Protein 7BR2 (pdb70)

Solvent-accessible surface area: 70869 Å² total; per-residue (Å²): 76,75,24,60,78,40,81,77,0,116,52,4,144,44,43,14,76,0,0,2,0,0,3,28,8,1,12,42,4,24,1,1,2,12,0,4,2,1,0,0,0,19,64,4,94,41,24,5,65,7,34,1,0,0,2,27,50,10,34,0,111,34,0,39,48,1,0,29,22,5,0,4,59,46,31,10,48,3,0,2,0,8,1,0,2,31,9,0,6,54,173,94,10,62,42,147,94,32,183,92,24,6,69,119,60,25,84,89,2,16,136,20,0,85,103,0,17,119,51,4,122,76,21,52,112,28,50,5,0,0,1,0,5,0,0,3,5,38,73,3,126,39,172,128,47,104,37,23,122,130,0,7,64,10,0,98,106,0,5,74,42,0,106,91,0,2,83,143,37,72,35,32,25,17,25,6,0,63,44,0,43,57,17,5,87,109,21,18,155,156,46,75,55,92,15,3,0,5,94,47,4,16,77,11,18,8,0,0,7,0,0,1,0,4,14,0,0,54,7,2,1,10,2,31,114,56,4,1,17,0,27,0,31,7,89,150,76,137,29,85,71,46,87,27,13,79,22,54,84,16,103,79,123,73,117,48,7,12,1,32,2,70,9,118,5,1,0,0,0,15,14,101,77,40,30,51,266,38,20,164,52,13,2,17,43,0,79,138,22,13,62,0,27,112,13,0,0,20,0,35,0,43,10,35,13,74,116,28,101,10,38,0,10,0,62,116,65,87,10,20,67,44,56,2,59,65,4,22,160,18,13,34,0,2,62,43,58,79,0,22,6,16,36,26,0,31,4,0,9,12,0,4,14,24,5,17,82,14,15,45,32,28,6,27,18,5,38,0,0,7,36,9,0,9,54,40,5,4,24,91,28,32,43,41,42,0,35,72,0,4,68,91,21,6,136,168,44,169,134,0,91,55,41,84,35,35,3,36,28,0,9,24,126,65,0,40,48,0,23,83,81,0,27,56,12,0,15,60,20,0,24,54,23,0,37,23,78,82,34,90,0,25,2,99,83,136,82,89,50,82,74,0,119,54,5,128,106,48,3,80,0,0,1,0,0,3,27,8,0,13,42,6,22,0,1,2,10,0,3,1,0,0,0,0,14,50,3,102,44,51,6,82,6,34,2,0,0,2,26,53,10,36,0,120,35,0,41,49,1,0,84,24,4,0,27,68,48,106,9,41,2,0,1,0,7,2,0,1,28,8,0,6,53,172,93,7,60,43,151,87,24,180,84,34,5,66,123,75,25,82,78,2,18,104,14,0,81,104,0,16,128,71,3,130,99,43,114,157,24,50,5,0,0,0,0,4,0,0,2,3,48,68,4,126,38,186,134,46,102,32,26,112,141,0,7,80,10,0,96,101,1,5,69,40,0,103,93,0,1,83,141,40,69,36,31,25,18,24,4,2,63,45,0,45,58,26,2,77,120,50,17,142,200,69,62,62,28,10,0,0,6,93,44,5,22,77,12,17,8,0,0,8,0,0,1,0,5,19,0,0,60,5,2,7,5,12,57,97,55,3,0,25,1,26,0,34,7,102,119,168,134,32,85,73,44,92,32,13,76,23,46,100,20,91,79,39,38,116,33,7,27,4,22,2,68,9,121,5,1,0,0,0,14,12,101,74,42,31,54,259,34,22,160,46,14,2,16,49,0,82,146,17,13,59,0,30,122,40,0,0,20,0,37,0,45,8,34,11,86,106,28,88,10,32,0,13,0,58,102,58,72,6,20,62,40,64,1,58,61,4,21,152,19,13,34,0,2,64,43,53,58,0,25,8,17,33,27,0,29,3,0,10,11,0,4,14,20,4,17,84,11,13,45,37,27,5,38,16,6,36,0,0,7,36,10,0,45,104,98,72,18,62,91,35,32,65,48,126,0,40,72,18,4,67,121,14,4,136,161,48,174,138,0,95,55,28,80,41,34,3,39,25,1,11,29,125,64,0,32,51,0,23,85,80,1,26,60,13,0,14,66,20,0,30,109,26,0,77,22,76,71,34,105,0,34,2,33,82,126,129,50,87,78,0,109,45,3,151,54,42,21,76,0,0,1,0,0,4,31,7,1,12,40,5,22,0,2,3,12,0,4,1,2,0,0,0,18,62,4,88,43,27,6,66,7,33,1,0,0,3,25,52,11,32,0,103,34,0,38,50,1,0,28,21,6,0,4,60,46,32,6,41,3,0,1,0,9,2,0,2,30,8,0,6,54,172,94,8,63,45,149,94,35,183,101,22,7,71,114,53,25,80,88,1,19,129,20,1,73,104,0,17,115,50,3,123,71,22,44,88,23,48,4,0,0,0,0,4,0,0,3,4,40,77,5,129,36,177,133,46,99,32,22,121,140,0,5,64,8,0,94,99,0,3,74,34,0,105,98,0,2,84,137,35,71,36,27,25,16,25,2,1,64,42,0,43,58,17,1,72,106,47,18,146,188,65,70,61,30,9,0,0,5,96,45,7,22,75,11,16,9,0,0,8,0,0,1,0,6,18,0,0,67,5,1,14,9,37,56,119,52,5,1,16,0,31,0,29,7,104,133,90,113,40,90,62,46,89,27,12,79,20,50,78,18,97,78,116,68,115,44,8,8,0,34,2,72,10,116,6,0,0,0,0,12,14,101,78,40,30,51,259,36,21,164,48,14,2,16,44,0,84,141,14,12,64,0,30,120,44,0,0,19,0,32,0,41,10,38,14,68,110,33,111,9,49,0,14,0,48,116,94,79,8,20,68,47,62,2,58,72,3,25,167,16,14,36,0,2,60,44,56,81,0,19,5,16,36,25,0,30,1,0,10,11,0,4,13,19,4,18,80,12,14,48,35,27,6,28,17,6,37,0,0,8,36,10,0,8,55,38,6,12,23,90,28,30,45,54,101,0,36,55,3,5,66,97,21,3,135,178,45,162,135,0,86,55,38,85,39,34,2,38,26,0,12,26,122,65,0,40,48,0,23,85,82,1,27,55,16,0,16,69,24,0,25,54,30,0,38,23,78,81,34,71,0,35,2,107,65,138,67,63,48,98,74,27,79,67,1,125,51,4,143,109,52,10,85,0,0,1,0,0,4,29,7,1,13,43,5,22,0,1,2,12,0,2,1,0,0,0,0,16,48,4,101,40,52,8,55,4,21,1,0,0,3,25,52,11,35,0,119,35,0,39,50,1,0,87,22,5,0,29,66,47,106,10,46,2,0,2,0,8,2,0,3,25,8,0,6,54,173,94,6,59,46,151,86,32,180,93,27,6,67,119,71,23,86,87,1,17,118,12,0,74,96,0,15,133,81,4,127,138,45,109,160,24,51,6,0,0,0,0,4,0,0,3,4,44,69,3,123,36,191,149,46,101,34,27,117,135,0,8,69,9,0,92,101,1,3,68,38,0,104,95,0,1,83,142,38,72,37,38,26,16,25,2,2,63,43,0,46,58,18,2,74,109,53,18,148,204,73,64,69,32,9,0,0,4,97,40,4,24,77,11,19,8,0,0,7,0,0,2,0,4,16,0,0,43,4,2,25,6,18,41,100,55,5,1,19,0,29,0,32,14,110,140,168,148,34,81,82,47,96,26,12,76,21,45,104,15,94,118,32,36,131,25,9,16,2,36,2,68,10,119,5,0,0,0,0,14,12,101,77,42,29,53,263,38,21,164,44,11,2,19,42,0,80,138,15,12,62,0,31,123,23,0,0,20,1,32,0,47,9,35,16,117,90,25,86,15,34,0,10,0,51,75,79,86,6,19,63,36,54,2,58,66,4,28,168,21,14,32,0,2,62,47,54,75,0,12,6,16,31,26,0,27,3,0,11,12,0,4,13,20,4,17,81,13,14,47,33,29,5,27,17,6,36,0,0,7,33,7,0,44,107,100,74,25,63,93,36,34,70,66,104,0,38,65,15,3,67,120,28,8,142,188,42,178,142,0,100,52,42,79,44,34,2,38,22,0,12,23,123,57,0,36,53,0,23,83,75,1,13,62,13,0,20,67,19,0,29,108,25,0,80,22,77,81,34,83,0,11,1,37,68,133

B-factor: mean 40.02, std 13.01, range [15.26, 140.03]

Nearest PDB structures (foldseek):
  7br2-assembly3_C  TM=1.001E+00  e=1.270E-86  Bacteroides thetaiotaomicron
  4rsh-assembly3_C  TM=6.854E-01  e=2.618E-07  Desulfitobacterium hafniense DCB-2
  1ivn-assembly1_A  TM=7.110E-01  e=7.742E-06  Escherichia coli
  1j00-assembly1_A  TM=6.875E-01  e=5.892E-06  Escherichia coli
  5hoe-assembly1_A  TM=6.455E-01  e=4.211E-05  Sinorhizobium meliloti 1021

Organism: Bacteroides thetaiotaomicron (strain ATCC 29148 / DSM 2079 / JCM 5827 / CCUG 10774 / NCTC 10582 / VPI-5482 / E50) (NCBI:txid226186)

Sequence (1777 aa):
GAGAGAQTVKPFKEGDRAVFLGNSITDGGRYHSFIWLYYMTRFPNMPIRVFNGGIGGDTAYDMNKRLDGDIFSKNPTVLMVTFGMNDSGYYEYNGDNAKEFGEQKYQESIKNFQQMEKRFKELPHTRIVMTGTSPYDETAQIKDNTVFKKKNETIKRIIEYQRESAARNGWEFTDWNAPMVAINQELQQKDPSFTLCGNDRIHPDNDGHMVMAYLFLKAQGFAGKDVANMEINANKKQAVKAEGCTISNIKKIGKDISFDYLAEALPYPLDTIARGWGSKKSQAEVIKEVPFMEEMNTELLKVTGLKGQYKLLIDDQEIGTWDAADLAKGINLAAESKTPQYQQALTIMHLNEYRWELERTFREYAWCQFGFFQQKGLLFANDRKAIEVMDENVEKNMWLKGRRDLYSKMMFKEIRDAREQEMDVLISKIYEINKPVVRKIVLRKIAGAQTVKPFKEGDRAVFLGNSITDGGRYHSFIWLYYMTRFPNMPIRVFNGGIGGDTAYDMNKRLDGDIFSKNPTVLMVTFGMNDSGYYEYNGDNAKEFGEQKYQESIKNFQQMEKRFKELPHTRIVMTGTSPYDETAQIKDNTVFKKKNETIKRIIEYQRESAARNGWEFTDWNAPMVAINQELQQKDPSFTLCGNDRIHPDNDGHMVMAYLFLKAQGFAGKDVANMEINANKKQAVKAEGCTISNIKKIGKDISFDYLAEALPYPLDTIARGWGSKKSQAEVIKEVPFMEEMNTELLKVTGLKGQYKLLIDDQEIGTWDAADLAKGINLAAESKTPQYQQALTIMHLNEYRWELERTFREYAWCQFGFFQQKGLLFANDRKAIEVMDENVEKNMWLKGRRDLYSKMMFKEIRDAREQEMDVLISKIYEINKPVVRKIVLRKIGAQTVKPFKEGDRAVFLGNSITDGGRYHSFIWLYYMTRFPNMPIRVFNGGIGGDTAYDMNKRLDGDIFSKNPTVLMVTFGMNDSGYYEYNGDNAKEFGEQKYQESIKNFQQMEKRFKELPHTRIVMTGTSPYDETAQIKDNTVFKKKNETIKRIIEYQRESAARNGWEFTDWNAPMVAINQELQQKDPSFTLCGNDRIHPDNDGHMVMAYLFLKAQGFAGKDVANMEINANKKQAVKAEGCTISNIKKIGKDISFDYLAEALPYPLDTIARGWGSKKSQAEVIKEVPFMEEMNTELLKVTGLKGQYKLLIDDQEIGTWDAADLAKGINLAAESKTPQYQQALTIMHLNEYRWELERTFREYAWCQFGFFQQKGLLFANDRKAIEVMDENVEKNMWLKGRRDLYSKMMFKEIRDAREQEMDVLISKIYEINKPVVRKIVLRKIGAGAGAQTVKPFKEGDRAVFLGNSITDGGRYHSFIWLYYMTRFPNMPIRVFNGGIGGDTAYDMNKRLDGDIFSKNPTVLMVTFGMNDSGYYEYNGDNAKEFGEQKYQESIKNFQQMEKRFKELPHTRIVMTGTSPYDETAQIKDNTVFKKKNETIKRIIEYQRESAARNGWEFTDWNAPMVAINQELQQKDPSFTLCGNDRIHPDNDGHMVMAYLFLKAQGFAGKDVANMEINANKKQAVKAEGCTISNIKKIGKDISFDYLAEALPYPLDTIARGWGSKKSQAEVIKEVPFMEEMNTELLKVTGLKGQYKLLIDDQEIGTWDAADLAKGINLAAESKTPQYQQALTIMHLNEYRWELERTFREYAWCQFGFFQQKGLLFANDRKAIEVMDENVEKNMWLKGRRDLYSKMMFKEIRDAREQEMDVLISKIYEINKPVVRKIVLRKI

InterPro domains:
  IPR013830 SGNH hydrolase-type esterase domain [PF13472] (34-223)
  IPR036514 SGNH hydrolase superfamily [G3DSA:3.40.50.1110] (25-240)
  IPR051532 Diverse Ester Hydrolysis Enzymes [PTHR30383] (2-248)

Foldseek 3Di:
DPFLVLAQDADDFAAFEEEEAEECLLLVHCLQLLLQLLCCFLVLVRDYHYARNYYHLDALQLSLVCCVPRNCVSVGLEYEDEHQLNLLPFDCLPPDPNVVSRVVSLVVRVVSVVSVLVVVLPDDRHAYEYEQDAFQAQQADAPPAHHSPCSRVSSVSNLVVVVVSCVVRVHTYYYNHVVQNVLLVVVCVVPSNDHQAANHSHHGFLLNSLVVSLRVVSNNSQFQPEQWAWEAELVVQDIPGTGQWDWADWDQDPNKTKIKIFGQGFFRAWDQDRDDVRGDGGNVCNVVRDVCCRTHGFPKAAYHYDWAKWFKDKLRWTQGIDTNVVNNVIDGVSVRCRHPSNVLSVVLSVLSVVLVVLSSLVSLLVCLQSVPQVVVVCRLVLDDVSVVVLVVCCVPPVSSVVCVVSNVQVSDPVNVVVSVVVSVVSSVVSSVRSRTDIMMIMIGHD/DVLAQDADDFAAFEEEEAEEVLLLVACLQLLLQLLCCFLVLPRDYHYARNYYHLDALQLSLVCCVPRNCVSVGLEYEDEHQLNLLDFDCLPPDPNVVSLVVSLVVRVVSVVSVLVVVLPDPRHAYEYEQDAFQAQQAPAPPAHHSPCSRVSSVSNLVVSVVSCVVRVHTYDYNHVVQNVLLVVVCVVPRNDHQAANHSHHGFLLNSLVVSVRVVVNNVQFQPEQWAWEAELPDQDTPDTGQWDWHDWDQDPNKTKIKIFGQGFFRAWDQDRDDDRGDGGNVCNVVRDVCCNTHGFHKQAYNYDWAKWFKDKLRFTQDIDTNVDNNVIDGVSVGCRHPSNVLSVLLSVLSVVLSVLSSLVSLLVCLQSVPQVVVVCRLVLDPVSLVVLVVCCVPPVSSVVCNVSSVQVSDPVSVVVSVVVSVVSSVVSSVRNRTDIMMIMIHHD/DLAQDADDFAAFEEEEAEECLLLVACLQLLLQLLCCFLVLPRDYHYARNYYHLDALQLSLVCCVPGNVVSVGLEYEYEHQLNLQPFDCLPDDCNPVSNVVSLVVRVVSVVSVLVVVLVDDRHAYEYEQDAFQAQQADAPPAHHSPCSRVSSVSNLVVSVVSCVVRVHTYDYNHVVQNVLLVVVCVVPSNDHQAANHSHHGFLLNSLVVSLRVVVNNVQFAPEQWAWEAELVVLDIPDTGQWDWDDWDQDPNKIKIKIFGAGFFRAWDQDRDDDRGDGGNVCNVVRDVCCRTHGFHKAAYHYDWAKWWKDKLRFTQGIDTNVDNNVIDGVSVGCRHPSNVLSVVLSVLSVVLVVLSSLVSLLVCCQSVPVVVVVCRLVLDPVSVVVLVVCCVPPVSSVVCVVSNVQVSDPVSVVVSVVVSVVSSVVSSVSSRTDIMMIMIGHD/DPDPVLAQDADDFAAFEEEEAEEVLLLVACLQLLLQLLCCFLVLVRDYHYARNYYHLDALQLSLVCCVPRPVVSVGLEYEYEHQLNLQPFDCLPPDPNPVSLVVSLVVRVVSVVSVLVVVLPDDRYAYEYEQDAFQAQQAPQPPAHHSPCSRVSSVSNSVVSVVSCVVRVHTYDYNHVVQNVLLVVVCVVPRNDHQQANRSHHGFQLNSLVVNVSVVSNNPQFAPEQWAWEAELVDQDTPDTGQWDWDDWDQDPNKIKIKIFGQGFFRAWDQDQDDDRGDGGNVCNVVRDVCCRTHGFPKAAYHDDWDKWFKDKLNFTQGIDTNVCNNVIDGVSVGCRHPSNVLSVLLSVLSVVLSVLSSLVSLLVCLQSVPVVVVVCRLVLDDVSLVVLVVCCVPPVSSVVCNVSNVQVSDPVSVVVSVVVSVVSSVVSSVRNRTDIMMIMIGHD

CATH classification: 3.40.50.1110

Secondary structure (DSSP, 8-state):
---STT--SPPP-TT-EEEEEESHHHHH--HHHHHHHHHHHHSTTS--EEEEEE-TT--HHHHHHHIIIIIGGG--SEEEE---TTTT-SGGGGSTTHHHHHHHHHHHHHHHHHHHHHHHHT-SS-EEEEEEPPPP-SS---TT----TTHHHHHHHHHHHHHHHHHHHT-EEEESHHHHHHHHHHHHHH-TT--SS-TTSSS--HHHHHHHHHHHHHHTT-TT--SEEEEEETTTTEEEEEETEEEEEEEEETTEEEEEEEESSPPPP---S--STT----GGGGGGTS-HHHHH--EEEEEES--SEEEEEETTEEEEEEEHHHHHH-EEGGG-TTSHHHHHHHHHHHHHHHHHHHHHHHHHHHHHIIIIIGGGT-TT--SHHHHHHHHHHGGG-HHHHHTHHHHHHHTSHHHHHHHHHHHHHHHHHHHHH-S---EEEEEEE-/-TT--SPPP-TT-EEEEEESHHHHS--HHHHHHHHHHHHSTTS--EEEEEE-TT--HHHHHHHIIIIIGGG--SEEEE---TTTT-SGGGGSTTHHHHHHHHHHHHHHHHHHHHHHHHT-SS-EEEEEEPPPP-SSS--TT----TTHHHHHHHHHHHHHHHHHHHT-EEEESHHHHHHHHHHHHHH-TT--SS-TTSSS--HHHHHHHHHHHHHHTT-TT--SEEEEE-TTSSSEEEEETEEEEEEEEETTEEEEEEEESSPPPP---S--STT----GGGGGGTSSHHHHH--EEEEE-SS-SEEEEEETTEEEEEEEHHHHHH-EEGGG-TTSHHHHHHHHHHHHHHHHHHHHHHHHHHHHIIIIIIGGGT-TT--SHHHHHHHHHHGGG-HHHHHHHHHHHHHTSHHHHHHHHHHHHHHHHHHHHH-S---EEEEEEE-/----SPPP-TT-EEEEEESHHHHH--HHHHHHHHHHHHSTTS--EEEEEE-TT--HHHHHHTIIIIIGGG--SEEEE---TTTT-SGGGGSTTHHHHHHHHHHHHHHHHHHHHHHHHT-SS-EEEEEEPPPP-SSS--TT----TTHHHHHHHHHHHHHHHHHHHT-EEEESHHHHHHHHHHHHTT-TT--SS-TTSSS--HHHHHHHHHHHHHHTT-TT--SEEEEEETTTTEEEEEETEEEEEEEEETTEEEEEEEESSPPPP---S--STT--S-GGGGGGTS-HHHHH--EEEEEES--SEEEEEETTEEEEEEEHHHHHH-EEGGG-TTSHHHHHHHHHHHHHHHHHHHHHHHHHHHHHIIIIIGGGT-TTT-SHHHHHHHHHHGGG-HHHHHHHHHHHHHTSHHHHHHHHHHHHHHHHHHHHH-S---EEEEEEE-/---GGG--SPPP-TT-EEEEEESHHHHT--HHHHHHHHHHHHSTTS--EEEEEE-TT--HHHHHHHIIIIIGGG--SEEEE---TTTT-SGGGGSTTHHHHHHHHHHHHHHHHHHHHHHHHH-SS-EEEEEEPPPP-SSS--TT----TTHHHHHHHHHHHHHHHHHHHT-EEEESHHHHHHHHHHHHTT-TT--SS-TTSSS--HHHHHHHHHHHHHHTT-TT--SEEEEEETTSSSEEEEETEEEEEEEEETTEEEEEEEESSPPPP---S--STT----GGGGGGTS-HHHHH--EEEEEES--SEEEEEETTEEEEEEEHHHHHH-EEGGG-TTSHHHHHHHHHHHHHHHHHHHHHHHHHHHIIIIIIIGGGT-TT--SHHHHHHHHHHGGG-HHHHHTHHHHHHHTSHHHHHHHHHHHHHHHHHHHHH-S---EEEEEEE-

Structure (mmCIF, N/CA/C/O backbone):
data_7BR2
#
_entry.id   7BR2
#
_cell.length_a   86.693
_cell.length_b   133.797
_cell.length_c   182.322
_cell.angle_alpha   90.000
_cell.angle_beta   90.000
_cell.angle_gamma   90.000
#
_symmetry.space_group_name_H-M   'P 21 21 21'
#
loop_
_entity.id
_entity.type
_entity.pdbx_description
1 polymer 'Lipolytic enzyme, G-D-S-L family'
2 water water
#
loop_
_atom_site.group_PDB
_atom_site.id
_atom_site.type_symbol
_atom_site.label_atom_id
_atom_site.label_alt_id
_atom_site.label_comp_id
_atom_site.label_asym_id
_atom_site.label_entity_id
_atom_site.label_seq_id
_atom_site.pdbx_PDB_ins_code
_atom_site.Cartn_x
_atom_site.Cartn_y
_atom_site.Cartn_z
_atom_site.occupancy
_atom_site.B_iso_or_equiv
_atom_site.auth_seq_id
_atom_site.auth_comp_id
_atom_site.auth_asym_id
_atom_site.auth_atom_id
_atom_site.pdbx_PDB_model_num
ATOM 1 N N . GLY A 1 5 ? 63.04025 -13.15474 23.60548 1.000 53.79075 -5 GLY A N 1
ATOM 2 C CA . GLY A 1 5 ? 61.77932 -13.85805 23.42213 1.000 56.23341 -5 GLY A CA 1
ATOM 3 C C . GLY A 1 5 ? 61.77361 -15.02812 22.44270 1.000 66.40125 -5 GLY A C 1
ATOM 4 O O . GLY A 1 5 ? 62.68248 -15.17525 21.61218 1.000 72.84340 -5 GLY A O 1
ATOM 5 N N . ALA A 1 6 ? 60.72549 -15.85349 22.53054 1.000 66.96547 -4 ALA A N 1
ATOM 6 C CA . ALA A 1 6 ? 60.62638 -17.13318 21.81820 1.000 69.52333 -4 ALA A CA 1
ATOM 7 C C . ALA A 1 6 ? 59.44387 -17.10144 20.84418 1.000 71.56716 -4 ALA A C 1
ATOM 8 O O . ALA A 1 6 ? 58.33385 -17.54094 21.16846 1.000 65.60135 -4 ALA A O 1
ATOM 10 N N . GLY A 1 7 ? 59.70978 -16.59573 19.63667 1.000 69.13856 -3 GLY A N 1
ATOM 11 C CA . GLY A 1 7 ? 58.73613 -16.52495 18.56152 1.000 64.89516 -3 GLY A CA 1
ATOM 12 C C . GLY A 1 7 ? 59.42477 -16.32195 17.22564 1.000 71.84521 -3 GLY A C 1
ATOM 13 O O . GLY A 1 7 ? 60.45482 -16.95528 16.96255 1.000 77.79402 -3 GLY A O 1
ATOM 14 N N . ALA A 1 8 ? 58.86681 -15.43890 16.38515 1.000 71.83144 -2 ALA A N 1
ATOM 15 C CA . ALA A 1 8 ? 59.37050 -15.10448 15.04851 1.000 73.75166 -2 ALA A CA 1
ATOM 16 C C . ALA A 1 8 ? 59.22951 -16.29344 14.09584 1.000 75.96040 -2 ALA A C 1
ATOM 17 O O . ALA A 1 8 ? 58.60729 -16.17123 13.03020 1.000 71.62501 -2 ALA A O 1
ATOM 19 N N . GLY A 1 9 ? 59.80668 -17.44004 14.46769 1.000 72.38396 -1 GLY A N 1
ATOM 20 C CA . GLY A 1 9 ? 59.46568 -18.70580 13.84815 1.000 68.84599 -1 GLY A CA 1
ATOM 21 C C . GLY A 1 9 ? 58.05640 -19.19456 14.15090 1.000 64.22613 -1 GLY A C 1
ATOM 22 O O . GLY A 1 9 ? 57.57703 -20.09673 13.45638 1.000 65.20376 -1 GLY A O 1
ATOM 23 N N . ALA A 1 10 ? 57.38798 -18.61858 15.15954 1.000 67.74720 0 ALA A N 1
ATOM 24 C CA . ALA A 1 10 ? 56.02008 -18.95962 15.55056 1.000 60.07397 0 ALA A CA 1
ATOM 25 C C . ALA A 1 10 ? 54.96213 -18.30984 14.66680 1.000 54.11489 0 ALA A C 1
ATOM 26 O O . ALA A 1 10 ? 53.76811 -18.49739 14.92758 1.000 57.30435 0 ALA A O 1
ATOM 28 N N . GLN A 1 11 ? 55.37075 -17.57473 13.63089 1.000 55.50454 1 GLN A N 1
ATOM 29 C CA . GLN A 1 11 ? 54.44267 -16.83460 12.78017 1.000 52.49931 1 GLN A CA 1
ATOM 30 C C . GLN A 1 11 ? 53.67884 -17.75831 11.83669 1.000 52.86964 1 GLN A C 1
ATOM 31 O O . GLN A 1 11 ? 54.26729 -18.39833 10.95663 1.000 53.39641 1 GLN A O 1
ATOM 37 N N . THR A 1 12 ? 52.35687 -17.79520 12.00646 1.000 45.86525 2 THR A N 1
ATOM 38 C CA . THR A 1 12 ? 51.45638 -18.48152 11.09605 1.000 43.17259 2 THR A CA 1
ATOM 39 C C . THR A 1 12 ? 50.44665 -17.52636 10.46929 1.000 44.99282 2 THR A C 1
ATOM 40 O O . THR A 1 12 ? 49.64956 -17.94959 9.62110 1.000 41.49870 2 THR A O 1
ATOM 44 N N . VAL A 1 13 ? 50.46370 -16.25092 10.85907 1.000 45.37863 3 VAL A N 1
ATOM 45 C CA . VAL A 1 13 ? 49.51128 -15.24288 10.39796 1.000 43.58990 3 VAL A CA 1
ATOM 46 C C . VAL A 1 13 ? 50.29039 -13.98876 10.02907 1.000 37.11722 3 VAL A C 1
ATOM 47 O O . VAL A 1 13 ? 51.07790 -13.48480 10.83578 1.000 40.64003 3 VAL A O 1
ATOM 51 N N . LYS A 1 14 ? 50.09455 -13.48829 8.81309 1.000 37.49369 4 LYS A N 1
ATOM 52 C CA . LYS A 1 14 ? 50.83671 -12.29651 8.42637 1.000 38.98082 4 LYS A CA 1
ATOM 53 C C . LYS A 1 14 ? 50.40242 -11.10664 9.27541 1.000 37.82156 4 LYS A C 1
ATOM 54 O O . LYS A 1 14 ? 49.22238 -10.99061 9.62023 1.000 36.20307 4 LYS A O 1
ATOM 60 N N . PRO A 1 15 ? 51.32986 -10.22019 9.63927 1.000 36.75251 5 PRO A N 1
ATOM 61 C CA . PRO A 1 15 ? 50.95030 -9.02683 10.40151 1.000 34.01099 5 PRO A CA 1
ATOM 62 C C . PRO A 1 15 ? 50.02974 -8.12236 9.59322 1.000 34.32782 5 PRO A C 1
ATOM 63 O O . PRO A 1 15 ? 49.99357 -8.16289 8.36286 1.000 32.91595 5 PRO A O 1
ATOM 67 N N . PHE A 1 16 ? 49.26600 -7.29837 10.30385 1.000 34.36892 6 PHE A N 1
ATOM 68 C CA . PHE A 1 16 ? 48.48760 -6.26856 9.62845 1.000 34.39590 6 PHE A CA 1
ATOM 69 C C . PHE A 1 16 ? 49.42494 -5.15882 9.14161 1.000 35.12376 6 PHE A C 1
ATOM 70 O O . PHE A 1 16 ? 50.47437 -4.89547 9.74044 1.000 33.81024 6 PHE A O 1
ATOM 78 N N . LYS A 1 17 ? 49.04730 -4.50336 8.04307 1.000 33.93424 7 LYS A N 1
ATOM 79 C CA . LYS A 1 17 ? 49.83980 -3.41345 7.46718 1.000 34.00610 7 LYS A CA 1
ATOM 80 C C . LYS A 1 17 ? 48.95189 -2.17856 7.29421 1.000 35.93549 7 LYS A C 1
ATOM 81 O O . LYS A 1 17 ? 47.74168 -2.22948 7.52565 1.000 33.02418 7 LYS A O 1
ATOM 87 N N . GLU A 1 18 ? 49.56216 -1.05740 6.89227 1.000 33.52038 8 GLU A N 1
ATOM 88 C CA . GLU A 1 18 ? 48.84635 0.21609 6.83728 1.000 29.41063 8 GLU A CA 1
ATOM 89 C C . GLU A 1 18 ? 47.56053 0.09449 6.03346 1.000 35.64445 8 GLU A C 1
ATOM 90 O O . GLU A 1 18 ? 47.54496 -0.49294 4.95528 1.000 33.65834 8 GLU A O 1
ATOM 96 N N . GLY A 1 19 ? 46.46815 0.61388 6.59107 1.000 31.87141 9 GLY A N 1
ATOM 97 C CA . GLY A 1 19 ? 45.20185 0.61711 5.89192 1.000 31.07474 9 GLY A CA 1
ATOM 98 C C . GLY A 1 19 ? 44.35991 -0.63438 6.03226 1.000 31.47757 9 GLY A C 1
ATOM 99 O O . GLY A 1 19 ? 43.26934 -0.69256 5.44902 1.000 32.00520 9 GLY A O 1
ATOM 100 N N . ASP A 1 20 ? 44.82907 -1.64193 6.76488 1.000 29.91383 10 ASP A N 1
ATOM 101 C CA . ASP A 1 20 ? 44.06909 -2.87246 6.93670 1.000 28.79924 10 ASP A CA 1
ATOM 102 C C . ASP A 1 20 ? 42.78068 -2.60798 7.71726 1.000 29.33979 10 ASP A C 1
ATOM 103 O O . ASP A 1 20 ? 42.67481 -1.66086 8.50061 1.000 24.61407 10 ASP A O 1
ATOM 108 N N . ARG A 1 21 ? 41.78112 -3.42654 7.44057 1.000 26.83181 11 ARG A N 1
ATOM 109 C CA . ARG A 1 21 ? 40.52477 -3.46415 8.17896 1.000 27.97699 11 ARG A CA 1
ATOM 110 C C . ARG A 1 21 ? 40.36587 -4.90388 8.66375 1.000 27.23416 11 ARG A C 1
ATOM 111 O O . ARG A 1 21 ? 39.95456 -5.78125 7.89797 1.000 31.95957 11 ARG A O 1
ATOM 119 N N . ALA A 1 22 ? 40.76074 -5.15982 9.90404 1.000 26.13190 12 ALA A N 1
ATOM 120 C CA . ALA A 1 22 ? 40.78314 -6.50144 10.47396 1.000 30.33173 12 ALA A CA 1
ATOM 121 C C . ALA A 1 22 ? 39.51641 -6.72015 11.29257 1.000 26.59682 12 ALA A C 1
ATOM 122 O O . ALA A 1 22 ? 39.34937 -6.11129 12.35308 1.000 28.30336 12 ALA A O 1
ATOM 124 N N . VAL A 1 23 ? 38.63212 -7.60064 10.81735 1.000 28.90639 13 VAL A N 1
ATOM 125 C CA . VAL A 1 23 ? 37.37383 -7.89832 11.49633 1.000 24.90358 13 VAL A CA 1
ATOM 126 C C . VAL A 1 23 ? 37.50946 -9.23901 12.19973 1.000 29.42088 13 VAL A C 1
ATOM 127 O O . VAL A 1 23 ? 37.88282 -10.23919 11.57116 1.000 28.15326 13 VAL A O 1
ATOM 131 N N . PHE A 1 24 ? 37.18784 -9.26496 13.50283 1.000 27.60112 14 PHE A N 1
ATOM 132 C CA . PHE A 1 24 ? 37.23459 -10.48024 14.32141 1.000 29.40507 14 PHE A CA 1
ATOM 133 C C . PHE A 1 24 ? 35.81662 -11.00321 14.51302 1.000 31.29804 14 PHE A C 1
ATOM 134 O O . PHE A 1 24 ? 35.08089 -10.51795 15.37393 1.000 28.47505 14 PHE A O 1
ATOM 142 N N . LEU A 1 25 ? 35.44556 -12.00940 13.72872 1.000 25.64027 15 LEU A N 1
ATOM 143 C CA . LEU A 1 25 ? 34.10920 -12.57593 13.80253 1.000 28.10247 15 LEU A CA 1
ATOM 144 C C . LEU A 1 25 ? 34.04210 -13.63559 14.90371 1.000 31.86134 15 LEU A C 1
ATOM 145 O O . LEU A 1 25 ? 34.86615 -14.56409 14.93619 1.000 33.04622 15 LEU A O 1
ATOM 150 N N . GLY A 1 26 ? 33.06608 -13.51711 15.80063 1.000 29.11874 16 GLY A N 1
ATOM 151 C CA . GLY A 1 26 ? 33.05086 -14.48471 16.88464 1.000 33.13655 16 GLY A CA 1
ATOM 152 C C . GLY A 1 26 ? 31.75840 -14.48678 17.66816 1.000 32.93300 16 GLY A C 1
ATOM 153 O O . GLY A 1 26 ? 30.74017 -13.94283 17.23487 1.000 35.76418 16 GLY A O 1
ATOM 154 N N . ASN A 1 27 ? 31.81630 -15.12554 18.84350 1.000 30.91857 17 ASN A N 1
ATOM 155 C CA . ASN A 1 27 ? 30.64613 -15.19355 19.71048 1.000 29.28090 17 ASN A CA 1
ATOM 156 C C . ASN A 1 27 ? 30.79203 -14.26584 20.90907 1.000 29.98491 17 ASN A C 1
ATOM 157 O O . ASN A 1 27 ? 31.34543 -13.16290 20.77580 1.000 31.05640 17 ASN A O 1
ATOM 162 N N . SER A 1 28 ? 30.28250 -14.67731 22.08205 1.000 28.00039 18 SER A N 1
ATOM 163 C CA . SER A 1 28 ? 30.30747 -13.76427 23.21935 1.000 27.59695 18 SER A CA 1
ATOM 164 C C . SER A 1 28 ? 31.72123 -13.48077 23.68244 1.000 25.92373 18 SER A C 1
ATOM 165 O O . SER A 1 28 ? 31.98209 -12.40552 24.22932 1.000 28.79860 18 SER A O 1
ATOM 168 N N . ILE A 1 29 ? 32.63882 -14.42585 23.50317 1.000 28.14866 19 ILE A N 1
ATOM 169 C CA . ILE A 1 29 ? 34.02110 -14.16483 23.89313 1.000 35.77126 19 ILE A CA 1
ATOM 170 C C . ILE A 1 29 ? 34.56865 -12.97490 23.11125 1.000 33.10594 19 ILE A C 1
ATOM 171 O O . ILE A 1 29 ? 35.21121 -12.07949 23.67559 1.000 27.72451 19 ILE A O 1
ATOM 176 N N . THR A 1 30 ? 34.25386 -12.91893 21.81191 1.000 32.14163 20 THR A N 1
ATOM 177 C CA . THR A 1 30 ? 34.59391 -11.77148 20.97590 1.000 28.42081 20 THR A CA 1
ATOM 178 C C . THR A 1 30 ? 33.71584 -10.56613 21.29892 1.000 26.11362 20 THR A C 1
ATOM 179 O O . THR A 1 30 ? 34.21476 -9.45004 21.48509 1.000 26.98495 20 THR A O 1
ATOM 183 N N . ASP A 1 31 ? 32.40214 -10.77872 21.35497 1.000 26.49291 21 ASP A N 1
ATOM 184 C CA . ASP A 1 31 ? 31.44262 -9.69231 21.53658 1.000 25.03433 21 ASP A CA 1
ATOM 185 C C . ASP A 1 31 ? 31.74850 -8.87889 22.78656 1.000 28.78374 21 ASP A C 1
ATOM 186 O O . ASP A 1 31 ? 31.97037 -7.66409 22.71613 1.000 28.40808 21 ASP A O 1
ATOM 191 N N . GLY A 1 32 ? 31.80104 -9.53884 23.93869 1.000 27.86235 22 GLY A N 1
ATOM 192 C CA . GLY A 1 32 ? 32.00889 -8.84776 25.18513 1.000 25.15972 22 GLY A CA 1
ATOM 193 C C . GLY A 1 32 ? 33.44466 -8.76747 25.64536 1.000 31.05964 22 GLY A C 1
ATOM 194 O O . GLY A 1 32 ? 33.69905 -8.21440 26.72155 1.000 27.92071 22 GLY A O 1
ATOM 195 N N . GLY A 1 33 ? 34.40318 -9.29517 24.87724 1.000 29.42246 23 GLY A N 1
ATOM 196 C CA . GLY A 1 33 ? 35.78596 -9.33570 25.30002 1.000 32.82047 23 GLY A CA 1
ATOM 197 C C . GLY A 1 33 ? 36.67218 -8.27913 24.64659 1.000 29.83971 23 GLY A C 1
ATOM 198 O O . GLY A 1 33 ? 36.27374 -7.54907 23.74496 1.000 31.86382 23 GLY A O 1
ATOM 199 N N . ARG A 1 34 ? 37.93343 -8.25258 25.09096 1.000 29.44626 24 ARG A N 1
ATOM 200 C CA . ARG A 1 34 ? 38.84956 -7.18526 24.71195 1.000 26.28111 24 ARG A CA 1
ATOM 201 C C . ARG A 1 34 ? 40.08862 -7.64857 23.95529 1.000 26.91771 24 ARG A C 1
ATOM 202 O O . ARG A 1 34 ? 40.93714 -6.81113 23.62821 1.000 29.58446 24 ARG A O 1
ATOM 210 N N . TYR A 1 35 ? 40.21003 -8.93181 23.62720 1.000 27.39073 25 TYR A N 1
ATOM 211 C CA . TYR A 1 35 ? 41.43676 -9.38123 22.98699 1.000 29.33871 25 TYR A CA 1
ATOM 212 C C . TYR A 1 35 ? 41.70226 -8.59123 21.71323 1.000 30.52387 25 TYR A C 1
ATOM 213 O O . TYR A 1 35 ? 42.84957 -8.22624 21.43050 1.000 29.40338 25 TYR A O 1
ATOM 222 N N . HIS A 1 36 ? 40.64690 -8.28964 20.94824 1.000 30.95622 26 HIS A N 1
ATOM 223 C CA . HIS A 1 36 ? 40.82300 -7.53150 19.71627 1.000 25.88984 26 HIS A CA 1
ATOM 224 C C . HIS A 1 36 ? 41.21723 -6.09682 20.01790 1.000 27.06438 26 HIS A C 1
ATOM 225 O O . HIS A 1 36 ? 42.04252 -5.50631 19.30429 1.000 25.07491 26 HIS A O 1
ATOM 232 N N . SER A 1 37 ? 40.65919 -5.53040 21.08996 1.000 25.65465 27 SER A N 1
ATOM 233 C CA . SER A 1 37 ? 41.06797 -4.19594 21.51947 1.000 29.72140 27 SER A CA 1
ATOM 234 C C . SER A 1 37 ? 42.52346 -4.18959 21.99370 1.000 30.00549 27 SER A C 1
ATOM 235 O O . SER A 1 37 ? 43.26835 -3.23984 21.73037 1.000 36.71335 27 SER A O 1
ATOM 238 N N . PHE A 1 38 ? 42.95125 -5.24977 22.68019 1.000 31.41617 28 PHE A N 1
ATOM 239 C CA . PHE A 1 38 ? 44.33687 -5.34210 23.13620 1.000 28.86139 28 PHE A CA 1
ATOM 240 C C . PHE A 1 38 ? 45.29150 -5.49555 21.95120 1.000 25.59990 28 PHE A C 1
ATOM 241 O O . PHE A 1 38 ? 46.39200 -4.92319 21.94261 1.000 25.25162 28 PHE A O 1
ATOM 249 N N . ILE A 1 39 ? 44.86846 -6.23791 20.92494 1.000 22.24271 29 ILE A N 1
ATOM 250 C CA . ILE A 1 39 ? 45.67494 -6.37706 19.70974 1.000 29.28115 29 ILE A CA 1
ATOM 251 C C . ILE A 1 39 ? 45.81864 -5.03157 18.99522 1.000 31.39916 29 ILE A C 1
ATOM 252 O O . ILE A 1 39 ? 46.92093 -4.63808 18.56584 1.000 35.98866 29 ILE A O 1
ATOM 257 N N . TRP A 1 40 ? 44.70228 -4.31289 18.83356 1.000 29.31465 30 TRP A N 1
ATOM 258 C CA . TRP A 1 40 ? 44.78123 -2.98281 18.23936 1.000 25.76384 30 TRP A CA 1
ATOM 259 C C . TRP A 1 40 ? 45.68078 -2.07848 19.07393 1.000 30.61670 30 TRP A C 1
ATOM 260 O O . TRP A 1 40 ? 46.47190 -1.31131 18.52027 1.000 27.53041 30 TRP A O 1
ATOM 271 N N . LEU A 1 41 ? 45.58911 -2.17202 20.40847 1.000 27.17087 31 LEU A N 1
ATOM 272 C CA . LEU A 1 41 ? 46.45932 -1.38132 21.27746 1.000 29.09684 31 LEU A CA 1
ATOM 273 C C . LEU A 1 41 ? 47.93356 -1.65505 20.98263 1.000 29.29299 31 LEU A C 1
ATOM 274 O O . LEU A 1 41 ? 48.76925 -0.73540 20.97555 1.000 30.39320 31 LEU A O 1
ATOM 279 N N . TYR A 1 42 ? 48.27435 -2.92002 20.75099 1.000 25.59200 32 TYR A N 1
ATOM 280 C CA . TYR A 1 42 ? 49.63872 -3.22796 20.34527 1.000 30.67600 32 TYR A CA 1
ATOM 281 C C . TYR A 1 42 ? 50.00774 -2.48606 19.06570 1.000 29.73319 32 TYR A C 1
ATOM 282 O O . TYR A 1 42 ? 51.05995 -1.84280 18.98561 1.000 30.02498 32 TYR A O 1
ATOM 291 N N . TYR A 1 43 ? 49.15488 -2.56923 18.04162 1.000 31.69195 33 TYR A N 1
ATOM 292 C CA . TYR A 1 43 ? 49.51381 -1.89733 16.78855 1.000 27.02595 33 TYR A CA 1
ATOM 293 C C . TYR A 1 43 ? 49.55418 -0.37832 16.94839 1.000 31.01152 33 TYR A C 1
ATOM 294 O O . TYR A 1 43 ? 50.35751 0.28706 16.29255 1.000 28.31567 33 TYR A O 1
ATOM 303 N N . MET A 1 44 ? 48.76167 0.17816 17.87421 1.000 32.48380 34 MET A N 1
ATOM 304 C CA . MET A 1 44 ? 48.72370 1.62567 18.03728 1.000 30.81324 34 MET A CA 1
ATOM 305 C C . MET A 1 44 ? 49.98740 2.13073 18.71098 1.000 32.46810 34 MET A C 1
ATOM 306 O O . MET A 1 44 ? 50.43150 3.24968 18.43315 1.000 29.37446 34 MET A O 1
ATOM 311 N N . THR A 1 45 ? 50.56750 1.33767 19.61025 1.000 28.75835 35 THR A N 1
ATOM 312 C CA . THR A 1 45 ? 51.74146 1.81661 20.32791 1.000 29.61155 35 THR A CA 1
ATOM 313 C C . THR A 1 45 ? 53.05902 1.37036 19.70422 1.000 26.78735 35 THR A C 1
ATOM 314 O O . THR A 1 45 ? 54.04276 2.10912 19.77391 1.000 32.74450 35 THR A O 1
ATOM 318 N N . ARG A 1 46 ? 53.12330 0.15300 19.15254 1.000 29.11178 36 ARG A N 1
ATOM 319 C CA . ARG A 1 46 ? 54.33196 -0.36869 18.51634 1.000 29.03679 36 ARG A CA 1
ATOM 320 C C . ARG A 1 46 ? 54.53396 0.15999 17.08520 1.000 41.27648 36 ARG A C 1
ATOM 321 O O . ARG A 1 46 ? 55.67936 0.31635 16.63658 1.000 33.33631 36 ARG A O 1
ATOM 329 N N . PHE A 1 47 ? 53.46051 0.37316 16.31117 1.000 36.90512 37 PHE A N 1
ATOM 330 C CA . PHE A 1 47 ? 53.57617 0.87741 14.94206 1.000 31.00113 37 PHE A CA 1
ATOM 331 C C . PHE A 1 47 ? 52.75263 2.15685 14.81856 1.000 30.76798 37 PHE A C 1
ATOM 332 O O . PHE A 1 47 ? 51.77266 2.20287 14.06256 1.000 27.07326 37 PHE A O 1
ATOM 340 N N . PRO A 1 48 ? 53.15701 3.22840 15.51545 1.000 36.05511 38 PRO A N 1
ATOM 341 C CA . PRO A 1 48 ? 52.30011 4.42654 15.60035 1.000 29.27911 38 PRO A CA 1
ATOM 342 C C . PRO A 1 48 ? 52.07839 5.13763 14.27829 1.000 34.76451 38 PRO A C 1
ATOM 343 O O . PRO A 1 48 ? 51.09085 5.88481 14.14858 1.000 31.69197 38 PRO A O 1
ATOM 347 N N . ASN A 1 49 ? 52.94268 4.92948 13.28803 1.000 35.97410 39 ASN A N 1
ATOM 348 C CA . ASN A 1 49 ? 52.78793 5.56250 11.99077 1.000 33.17619 39 ASN A CA 1
ATOM 349 C C . ASN A 1 49 ? 52.14271 4.63625 10.97658 1.000 30.14493 39 ASN A C 1
ATOM 350 O O . ASN A 1 49 ? 52.13818 4.94827 9.78223 1.000 32.88222 39 ASN A O 1
ATOM 355 N N . MET A 1 50 ? 51.58875 3.50980 11.41702 1.000 29.58006 40 MET A N 1
ATOM 356 C CA . MET A 1 50 ? 50.97651 2.52798 10.52431 1.000 30.19874 40 MET A CA 1
ATOM 357 C C . MET A 1 50 ? 49.51959 2.32550 10.93776 1.000 31.89881 40 MET A C 1
ATOM 358 O O . MET A 1 50 ? 49.17547 1.31373 11.56459 1.000 29.25476 40 MET A O 1
ATOM 363 N N . PRO A 1 51 ? 48.63588 3.27585 10.61844 1.000 33.81034 41 PRO A N 1
ATOM 364 C CA . PRO A 1 51 ? 47.25163 3.17013 11.10410 1.000 28.85022 41 PRO A CA 1
ATOM 365 C C . PRO A 1 51 ? 46.53005 1.98805 10.48561 1.000 29.23434 41 PRO A C 1
ATOM 366 O O . PRO A 1 51 ? 46.64546 1.71501 9.28856 1.000 28.19568 41 PRO A O 1
ATOM 370 N N . ILE A 1 52 ? 45.78348 1.28387 11.33000 1.000 29.43163 42 ILE A N 1
ATOM 371 C CA . ILE A 1 52 ? 44.91767 0.19674 10.92892 1.000 30.09013 42 ILE A CA 1
ATOM 372 C C . ILE A 1 52 ? 43.57349 0.40166 11.62302 1.000 31.25080 42 ILE A C 1
ATOM 373 O O . ILE A 1 52 ? 43.41685 1.29211 12.46164 1.000 27.15419 42 ILE A O 1
ATOM 378 N N . ARG A 1 53 ? 42.62982 -0.49042 11.32566 1.000 28.19041 43 ARG A N 1
ATOM 379 C CA . ARG A 1 53 ? 41.31872 -0.48874 11.96239 1.000 31.72316 43 ARG A CA 1
ATOM 380 C C . ARG A 1 53 ? 40.94698 -1.92038 12.29829 1.000 28.86394 43 ARG A C 1
ATOM 381 O O . ARG A 1 53 ? 41.01648 -2.79693 11.43746 1.000 56.57872 43 ARG A O 1
ATOM 389 N N . VAL A 1 54 ? 40.61414 -2.14868 13.56515 1.000 28.92673 44 VAL A N 1
ATOM 390 C CA . VAL A 1 54 ? 40.11451 -3.42269 14.05944 1.000 29.13742 44 VAL A CA 1
ATOM 391 C C . VAL A 1 54 ? 38.62180 -3.28996 14.35323 1.000 28.67785 44 VAL A C 1
ATOM 392 O O . VAL A 1 54 ? 38.16313 -2.24394 14.82589 1.000 27.09482 44 VAL A O 1
ATOM 396 N N . PHE A 1 55 ? 37.86545 -4.34892 14.06185 1.000 24.85355 45 PHE A N 1
ATOM 397 C CA . PHE A 1 55 ? 36.42133 -4.38318 14.26349 1.000 26.93087 45 PHE A CA 1
ATOM 398 C C . PHE A 1 55 ? 36.06117 -5.58357 15.11666 1.000 24.82979 45 PHE A C 1
ATOM 399 O O . PHE A 1 55 ? 36.48858 -6.71139 14.83628 1.000 29.15427 45 PHE A O 1
ATOM 407 N N . ASN A 1 56 ? 35.29563 -5.33033 16.16190 1.000 25.33578 46 ASN A N 1
ATOM 408 C CA . ASN A 1 56 ? 34.60253 -6.37753 16.89750 1.000 24.61827 46 ASN A CA 1
ATOM 409 C C . ASN A 1 56 ? 33.42724 -6.89889 16.06140 1.000 28.26541 46 ASN A C 1
ATOM 410 O O . ASN A 1 56 ? 32.49695 -6.14696 15.75718 1.000 29.64490 46 ASN A O 1
ATOM 415 N N . GLY A 1 57 ? 33.45349 -8.17569 15.67174 1.000 28.88413 47 GLY A N 1
ATOM 416 C CA . GLY A 1 57 ? 32.31970 -8.76352 14.97701 1.000 29.82771 47 GLY A CA 1
ATOM 417 C C . GLY A 1 57 ? 31.78227 -9.95094 15.74802 1.000 20.99826 47 GLY A C 1
ATOM 418 O O . GLY A 1 57 ? 31.45077 -10.99587 15.18259 1.000 23.13608 47 GLY A O 1
ATOM 419 N N . GLY A 1 58 ? 31.75595 -9.81829 17.06859 1.000 24.83802 48 GLY A N 1
ATOM 420 C CA . GLY A 1 58 ? 31.19805 -10.83720 17.93429 1.000 26.59595 48 GLY A CA 1
ATOM 421 C C . GLY A 1 58 ? 29.76398 -10.47792 18.28282 1.000 29.06108 48 GLY A C 1
ATOM 422 O O . GLY A 1 58 ? 29.42432 -9.30267 18.39844 1.000 28.60412 48 GLY A O 1
ATOM 423 N N . ILE A 1 59 ? 28.92556 -11.50670 18.41664 1.000 26.44170 49 ILE A N 1
ATOM 424 C CA . ILE A 1 59 ? 27.59489 -11.39387 18.99972 1.000 26.03815 49 ILE A CA 1
ATOM 425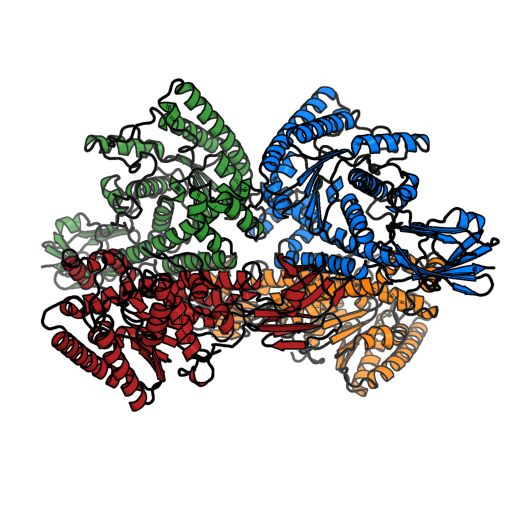 C C . ILE A 1 59 ? 27.41192 -12.55026 19.97366 1.000 28.98941 49 ILE A C 1
ATOM 426 O O . ILE A 1 59 ? 27.59823 -13.71315 19.60125 1.000 33.59385 49 ILE A O 1
ATOM 431 N N . GLY A 1 60 ? 27.06274 -12.23658 21.21863 1.000 28.24131 50 GLY A N 1
ATOM 432 C CA . GLY A 1 60 ? 26.90298 -13.28565 22.21278 1.000 28.82671 50 GLY A CA 1
ATOM 433 C C . GLY A 1 60 ? 25.84053 -14.29623 21.81189 1.000 31.00461 50 GLY A C 1
ATOM 434 O O . GLY A 1 60 ? 24.76664 -13.93890 21.31934 1.000 29.85541 50 GLY A O 1
ATOM 435 N N . GLY A 1 61 ? 26.14011 -15.57577 22.06117 1.000 28.80525 51 GLY A N 1
ATOM 436 C CA . GLY A 1 61 ? 25.23451 -16.65921 21.76384 1.000 29.67717 51 GLY A CA 1
ATOM 437 C C . GLY A 1 61 ? 25.38552 -17.27806 20.38885 1.000 35.22115 51 GLY A C 1
ATOM 438 O O . GLY A 1 61 ? 24.74180 -18.29774 20.12226 1.000 41.72904 51 GLY A O 1
ATOM 439 N N . ASP A 1 62 ? 26.17696 -16.68361 19.49294 1.000 30.95251 52 ASP A N 1
ATOM 440 C CA . ASP A 1 62 ? 26.22461 -17.15355 18.10934 1.000 34.31425 52 ASP A CA 1
ATOM 441 C C . ASP A 1 62 ? 26.84547 -18.54009 17.97432 1.000 37.11192 52 ASP A C 1
ATOM 442 O O . ASP A 1 62 ? 27.81564 -18.88678 18.65026 1.000 33.48739 52 ASP A O 1
ATOM 447 N N . THR A 1 63 ? 26.31529 -19.30232 17.02401 1.000 34.82549 53 THR A N 1
ATOM 448 C CA . THR A 1 63 ? 26.97192 -20.48525 16.49318 1.000 35.72235 53 THR A CA 1
ATOM 449 C C . THR A 1 63 ? 27.40243 -20.16356 15.07362 1.000 35.43454 53 THR A C 1
ATOM 450 O O . THR A 1 63 ? 27.20859 -19.04537 14.59246 1.000 36.71872 53 THR A O 1
ATOM 454 N N . ALA A 1 64 ? 27.94789 -21.16078 14.38440 1.000 34.27654 54 ALA A N 1
ATOM 455 C CA . ALA A 1 64 ? 28.30516 -20.94542 12.99230 1.000 33.04596 54 ALA A CA 1
ATOM 456 C C . ALA A 1 64 ? 27.07277 -20.61596 12.15896 1.000 38.28278 54 ALA A C 1
ATOM 457 O O . ALA A 1 64 ? 27.16992 -19.88539 11.15655 1.000 35.74433 54 ALA A O 1
ATOM 459 N N . TYR A 1 65 ? 25.89930 -21.09860 12.58989 1.000 35.62832 55 TYR A N 1
ATOM 460 C CA . TYR A 1 65 ? 24.65100 -20.78959 11.89819 1.000 34.75568 55 TYR A CA 1
ATOM 461 C C . TYR A 1 65 ? 24.33631 -19.28971 11.94950 1.000 35.84997 55 TYR A C 1
ATOM 462 O O . TYR A 1 65 ? 24.01001 -18.68016 10.91702 1.000 33.10740 55 TYR A O 1
ATOM 471 N N . ASP A 1 66 ? 24.48507 -18.66397 13.12812 1.000 30.72727 56 ASP A N 1
ATOM 472 C CA . ASP A 1 66 ? 24.17259 -17.23711 13.27336 1.000 33.94233 56 ASP A CA 1
ATOM 473 C C . ASP A 1 66 ? 25.20363 -16.35033 12.57818 1.000 29.48143 56 ASP A C 1
ATOM 474 O O . ASP A 1 66 ? 24.85574 -15.35473 11.91860 1.000 34.79577 56 ASP A O 1
ATOM 479 N N . MET A 1 67 ? 26.47926 -16.67819 12.75496 1.000 32.08295 57 MET A N 1
ATOM 480 C CA . MET A 1 67 ? 27.54852 -15.98511 12.05680 1.000 27.86876 57 MET A CA 1
ATOM 481 C C . MET A 1 67 ? 27.32545 -15.99975 10.54579 1.000 29.13566 57 MET A C 1
ATOM 482 O O . MET A 1 67 ? 27.47707 -14.96582 9.86646 1.000 28.64856 57 MET A O 1
ATOM 487 N N . ASN A 1 68 ? 26.92109 -17.15949 10.00856 1.000 32.10584 58 ASN A N 1
ATOM 488 C CA . ASN A 1 68 ? 26.63378 -17.26113 8.58282 1.000 28.67212 58 ASN A CA 1
ATOM 489 C C . ASN A 1 68 ? 25.45287 -16.38375 8.18595 1.000 32.36989 58 ASN A C 1
ATOM 490 O O . ASN A 1 68 ? 25.48182 -15.75354 7.12334 1.000 33.15527 58 ASN A O 1
ATOM 495 N N . LYS A 1 69 ? 24.37388 -16.38784 8.99144 1.000 37.53354 59 LYS A N 1
ATOM 496 C CA . LYS A 1 69 ? 23.21429 -15.53220 8.70277 1.000 32.95572 59 LYS A CA 1
ATOM 497 C C . LYS A 1 69 ? 23.60794 -14.06743 8.55780 1.000 31.47469 59 LYS A C 1
ATOM 498 O O . LYS A 1 69 ? 23.00798 -13.33505 7.76117 1.000 29.63595 59 LYS A O 1
ATOM 504 N N . ARG A 1 70 ? 24.57384 -13.60475 9.36021 1.000 26.70089 60 ARG A N 1
ATOM 505 C CA . ARG A 1 70 ? 24.85744 -12.16748 9.41187 1.000 27.36407 60 ARG A CA 1
ATOM 506 C C . ARG A 1 70 ? 26.10549 -11.74196 8.63701 1.000 27.28920 60 ARG A C 1
ATOM 507 O O . ARG A 1 70 ? 26.49539 -10.57522 8.72604 1.000 27.10289 60 ARG A O 1
ATOM 515 N N . LEU A 1 71 ? 26.74839 -12.65118 7.89740 1.000 26.76335 61 LEU A N 1
ATOM 516 C CA . LEU A 1 71 ? 27.90405 -12.25001 7.08103 1.000 26.50904 61 LEU A CA 1
ATOM 517 C C . LEU A 1 71 ? 27.64116 -11.01448 6.19709 1.000 25.35905 61 LEU A C 1
ATOM 518 O O . LEU A 1 71 ? 28.44926 -10.07881 6.18001 1.000 27.73088 61 LEU A O 1
ATOM 523 N N . ASP A 1 72 ? 26.54160 -10.99485 5.43208 1.000 25.39266 62 ASP A N 1
ATOM 524 C CA . ASP A 1 72 ? 26.32855 -9.88055 4.50105 1.000 27.93299 62 ASP A CA 1
ATOM 525 C C . ASP A 1 72 ? 26.15365 -8.54907 5.23718 1.000 30.54732 62 ASP A C 1
ATOM 526 O O . ASP A 1 72 ? 26.80174 -7.54808 4.89906 1.000 31.06329 62 ASP A O 1
ATOM 531 N N . GLY A 1 73 ? 25.25675 -8.51586 6.22988 1.000 26.75803 63 GLY A N 1
ATOM 532 C CA . GLY A 1 73 ? 24.86031 -7.27468 6.88110 1.000 25.89876 63 GLY A CA 1
ATOM 533 C C . GLY A 1 73 ? 25.75536 -6.81114 8.01112 1.000 28.74131 63 GLY A C 1
ATOM 534 O O . GLY A 1 73 ? 25.63991 -5.66096 8.45094 1.000 29.93512 63 GLY A O 1
ATOM 535 N N . ASP A 1 74 ? 26.59246 -7.68462 8.54493 1.000 27.02697 64 ASP A N 1
ATOM 536 C CA . ASP A 1 74 ? 27.35534 -7.33959 9.73035 1.000 27.42841 64 ASP A CA 1
ATOM 537 C C . ASP A 1 74 ? 28.85947 -7.53009 9.57733 1.000 26.00802 64 ASP A C 1
ATOM 538 O O . ASP A 1 74 ? 29.62327 -6.82624 10.24871 1.000 27.46026 64 ASP A O 1
ATOM 543 N N . ILE A 1 75 ? 29.30882 -8.39045 8.67553 1.000 23.32350 65 ILE A N 1
ATOM 544 C CA . ILE A 1 75 ? 30.72429 -8.71618 8.52938 1.000 27.22392 65 ILE A CA 1
ATOM 545 C C . ILE A 1 75 ? 31.27286 -8.18212 7.20165 1.000 26.08891 65 ILE A C 1
ATOM 546 O O . ILE A 1 75 ? 32.17537 -7.34656 7.18248 1.000 25.82401 65 ILE A O 1
ATOM 551 N N . PHE A 1 76 ? 30.77019 -8.69572 6.07810 1.000 24.33768 66 PHE A N 1
ATOM 552 C CA . PHE A 1 76 ? 31.20304 -8.20784 4.77051 1.000 29.94535 66 PHE A CA 1
ATOM 553 C C . PHE A 1 76 ? 30.85213 -6.73368 4.58283 1.000 30.85165 66 PHE A C 1
ATOM 554 O O . PHE A 1 76 ? 31.47620 -6.04040 3.77383 1.000 26.85664 66 PHE A O 1
ATOM 562 N N . SER A 1 77 ? 29.81334 -6.26356 5.28289 1.000 31.83325 67 SER A N 1
ATOM 563 C CA . SER A 1 77 ? 29.42539 -4.86741 5.22725 1.000 26.79328 67 SER A CA 1
ATOM 564 C C . SER A 1 77 ? 30.52691 -3.96235 5.73042 1.000 24.25315 67 SER A C 1
ATOM 565 O O . SER A 1 77 ? 30.53862 -2.77766 5.39927 1.000 22.43365 67 SER A O 1
ATOM 568 N N . LYS A 1 78 ? 31.40434 -4.47729 6.58201 1.000 27.18618 68 LYS A N 1
ATOM 569 C CA . LYS A 1 78 ? 32.53284 -3.71375 7.09108 1.000 25.19140 68 LYS A CA 1
ATOM 570 C C . LYS A 1 78 ? 33.72510 -3.74064 6.14317 1.000 27.54912 68 LYS A C 1
ATOM 571 O O . LYS A 1 78 ? 34.75937 -3.12996 6.44302 1.000 23.44586 68 LYS A O 1
ATOM 577 N N . ASN A 1 79 ? 33.60919 -4.44486 5.01995 1.000 27.98735 69 ASN A N 1
ATOM 578 C CA . ASN A 1 79 ? 34.66367 -4.55684 4.03502 1.000 30.77646 69 ASN A CA 1
ATOM 579 C C . ASN A 1 79 ? 36.00566 -4.92858 4.66068 1.000 28.27423 69 ASN A C 1
ATOM 580 O O . ASN A 1 79 ? 36.95772 -4.14595 4.64635 1.000 27.47047 69 ASN A O 1
ATOM 585 N N . PRO A 1 80 ? 36.09612 -6.10502 5.28658 1.000 28.58952 70 PRO A N 1
ATOM 586 C CA . PRO A 1 80 ? 37.38195 -6.52142 5.84723 1.000 28.53970 70 PRO A CA 1
ATOM 587 C C . PRO A 1 80 ? 38.40522 -6.74037 4.74176 1.000 30.52228 70 PRO A C 1
ATOM 588 O O . PRO A 1 80 ? 38.07572 -7.21923 3.64792 1.000 25.29770 70 PRO A O 1
ATOM 592 N N . THR A 1 81 ? 39.64608 -6.32960 5.02937 1.000 27.73908 71 THR A N 1
ATOM 593 C CA . THR A 1 81 ? 40.81378 -6.78079 4.28448 1.000 26.11680 71 THR A CA 1
ATOM 594 C C . THR A 1 81 ? 41.39747 -8.04873 4.89167 1.000 29.41408 71 THR A C 1
ATOM 595 O O . THR A 1 81 ? 41.98373 -8.86864 4.17197 1.000 32.46783 71 THR A O 1
ATOM 599 N N . VAL A 1 82 ? 41.22331 -8.22782 6.19760 1.000 31.62618 72 VAL A N 1
ATOM 600 C CA . VAL A 1 82 ? 41.60579 -9.43655 6.91615 1.000 33.09515 72 VAL A CA 1
ATOM 601 C C . VAL A 1 82 ? 40.44627 -9.82557 7.82430 1.000 29.68719 72 VAL A C 1
ATOM 602 O O . VAL A 1 82 ? 40.00317 -9.01476 8.64158 1.000 28.30404 72 VAL A O 1
ATOM 606 N N . LEU A 1 83 ? 39.99369 -11.07392 7.71760 1.000 30.43688 73 LEU A N 1
ATOM 607 C CA . LEU A 1 83 ? 38.84223 -11.57427 8.46579 1.000 32.53922 73 LEU A CA 1
ATOM 608 C C . LEU A 1 83 ? 39.28453 -12.76035 9.31456 1.000 33.28195 73 LEU A C 1
ATOM 609 O O . LEU A 1 83 ? 39.76478 -13.76493 8.77974 1.000 31.91764 73 LEU A O 1
ATOM 614 N N . MET A 1 84 ? 39.17872 -12.62095 10.63185 1.000 30.14796 74 MET A N 1
ATOM 615 C CA . MET A 1 84 ? 39.42584 -13.71442 11.55753 1.000 30.82021 74 MET A CA 1
ATOM 616 C C . MET A 1 84 ? 38.09745 -14.35891 11.94266 1.000 32.23011 74 MET A C 1
ATOM 617 O O . MET A 1 84 ? 37.11483 -13.65948 12.19063 1.000 29.51679 74 MET A O 1
ATOM 622 N N . VAL A 1 85 ? 38.06587 -15.69310 11.96550 1.000 30.99080 75 VAL A N 1
ATOM 623 C CA . VAL A 1 85 ? 36.84087 -16.46261 12.17360 1.000 28.55124 75 VAL A CA 1
ATOM 624 C C . VAL A 1 85 ? 37.06297 -17.43486 13.32928 1.000 32.78915 75 VAL A C 1
ATOM 625 O O . VAL A 1 85 ? 37.97063 -18.27072 13.27352 1.000 39.97023 75 VAL A O 1
ATOM 629 N N . THR A 1 86 ? 36.27039 -17.29472 14.39425 1.000 37.47400 76 THR A N 1
ATOM 630 C CA . THR A 1 86 ? 36.33778 -18.16850 15.56115 1.000 30.80250 76 THR A CA 1
ATOM 631 C C . THR A 1 86 ? 34.92899 -18.52110 16.02363 1.000 41.69820 76 THR A C 1
ATOM 632 O O . THR A 1 86 ? 34.02712 -17.67567 15.99506 1.000 36.81490 76 THR A O 1
ATOM 636 N N . PHE A 1 87 ? 34.73556 -19.77592 16.41869 1.000 36.41150 77 PHE A N 1
ATOM 637 C CA . PHE A 1 87 ? 33.42653 -20.26156 16.83930 1.000 35.07318 77 PHE A CA 1
ATOM 638 C C . PHE A 1 87 ? 33.62229 -21.61394 17.50485 1.000 38.56652 77 PHE A C 1
ATOM 639 O O . PHE A 1 87 ? 34.72535 -22.16880 17.52032 1.000 38.11151 77 PHE A O 1
ATOM 647 N N . GLY A 1 88 ? 32.54216 -22.14391 18.07541 1.000 33.68588 78 GLY A N 1
ATOM 648 C CA . GLY A 1 88 ? 32.55929 -23.48126 18.63374 1.000 34.80612 78 GLY A CA 1
ATOM 649 C C . GLY A 1 88 ? 32.15659 -23.55326 20.09258 1.000 35.25660 78 GLY A C 1
ATOM 650 O O . GLY A 1 88 ? 31.70033 -24.60374 20.54462 1.000 38.92353 78 GLY A O 1
ATOM 651 N N . MET A 1 89 ? 32.36832 -22.48125 20.85336 1.000 31.37655 79 MET A N 1
ATOM 652 C CA . MET A 1 89 ? 32.00793 -22.54484 22.26803 1.000 35.40333 79 MET A CA 1
ATOM 653 C C . MET A 1 89 ? 30.51675 -22.82015 22.44827 1.000 42.80555 79 MET A C 1
ATOM 654 O O . MET A 1 89 ? 30.11936 -23.61100 23.31753 1.000 39.15533 79 MET A O 1
ATOM 659 N N . ASN A 1 90 ? 29.67417 -22.19651 21.62004 1.000 40.01161 80 ASN A N 1
ATOM 660 C CA . ASN A 1 90 ? 28.24007 -22.44852 21.65669 1.000 35.24906 80 ASN A CA 1
ATOM 661 C C . ASN A 1 90 ? 27.85932 -23.65297 20.81194 1.000 35.00395 80 ASN A C 1
ATOM 662 O O . ASN A 1 90 ? 26.96372 -24.40991 21.18813 1.000 36.35189 80 ASN A O 1
ATOM 667 N N . ASP A 1 91 ? 28.50447 -23.81999 19.65749 1.000 35.58495 81 ASP A N 1
ATOM 668 C CA . ASP A 1 91 ? 28.21020 -24.96119 18.80284 1.000 34.79442 81 ASP A CA 1
ATOM 669 C C . ASP A 1 91 ? 28.35610 -26.27811 19.56357 1.000 38.56962 81 ASP A C 1
ATOM 670 O O . ASP A 1 91 ? 27.56051 -27.20663 19.38174 1.000 36.89808 81 ASP A O 1
ATOM 675 N N . SER A 1 92 ? 29.36720 -26.37456 20.42448 1.000 43.46320 82 SER A N 1
ATOM 676 C CA . SER A 1 92 ? 29.66240 -27.63656 21.09043 1.000 41.31666 82 SER A CA 1
ATOM 677 C C . SER A 1 92 ? 28.55662 -28.08061 22.04162 1.000 42.40170 82 SER A C 1
ATOM 678 O O . SER A 1 92 ? 28.42864 -29.28125 22.30109 1.000 45.18822 82 SER A O 1
ATOM 681 N N . GLY A 1 93 ? 27.74671 -27.16134 22.55272 1.000 36.93065 83 GLY A N 1
ATOM 682 C CA . GLY A 1 93 ? 26.71854 -27.51302 23.50990 1.000 39.61777 83 GLY A CA 1
ATOM 683 C C . GLY A 1 93 ? 27.23135 -27.56279 24.93997 1.000 41.32746 83 GLY A C 1
ATOM 684 O O . GLY A 1 93 ? 28.42304 -27.40563 25.22279 1.000 41.03002 83 GLY A O 1
ATOM 685 N N . TYR A 1 94 ? 26.30165 -27.77545 25.87247 1.000 37.06234 84 TYR A N 1
ATOM 686 C CA . TYR A 1 94 ? 26.67295 -27.61717 27.27565 1.000 42.01188 84 TYR A CA 1
ATOM 687 C C . TYR A 1 94 ? 26.19770 -28.74922 28.19220 1.000 48.01086 84 TYR A C 1
ATOM 688 O O . TYR A 1 94 ? 26.94882 -29.69509 28.46611 1.000 46.05195 84 TYR A O 1
ATOM 697 N N . TYR A 1 95 ? 24.95206 -28.66715 28.66792 1.000 47.89847 85 TYR A N 1
ATOM 698 C CA . TYR A 1 95 ? 24.51821 -29.51081 29.78528 1.000 47.94147 85 TYR A CA 1
ATOM 699 C C . TYR A 1 95 ? 24.45162 -30.98877 29.40056 1.000 50.49117 85 TYR A C 1
ATOM 700 O O . TYR A 1 95 ? 24.74959 -31.86245 30.22524 1.000 52.20398 85 TYR A O 1
ATOM 709 N N . GLU A 1 96 ? 24.06042 -31.29285 28.15907 1.000 49.20797 86 GLU A N 1
ATOM 710 C CA . GLU A 1 96 ? 23.88959 -32.68101 27.74197 1.000 42.68085 86 GLU A CA 1
ATOM 711 C C . GLU A 1 96 ? 25.16970 -33.50348 27.80821 1.000 51.23704 86 GLU A C 1
ATOM 712 O O . GLU A 1 96 ? 25.09090 -34.73402 27.70674 1.000 57.26144 86 GLU A O 1
ATOM 718 N N . TYR A 1 97 ? 26.34224 -32.88149 27.96541 1.000 50.90144 87 TYR A N 1
ATOM 719 C CA . TYR A 1 97 ? 27.55684 -33.68086 28.09316 1.000 49.04880 87 TYR A CA 1
ATOM 720 C C . TYR A 1 97 ? 27.57259 -34.46779 29.39030 1.000 51.31269 87 TYR A C 1
ATOM 721 O O . TYR A 1 97 ? 28.29778 -35.46396 29.48440 1.000 52.23379 87 TYR A O 1
ATOM 730 N N . ASN A 1 98 ? 26.79785 -34.04485 30.38825 1.000 46.80177 88 ASN A N 1
ATOM 731 C CA . ASN A 1 98 ? 26.71319 -34.76061 31.64957 1.000 50.20047 88 ASN A CA 1
ATOM 732 C C . ASN A 1 98 ? 25.47093 -35.63774 31.71846 1.000 58.87002 88 ASN A C 1
ATOM 733 O O . ASN A 1 98 ? 25.12975 -36.14641 32.79458 1.000 62.68372 88 ASN A O 1
ATOM 738 N N . GLY A 1 99 ? 24.78234 -35.81601 30.59005 1.000 58.51895 89 GLY A N 1
ATOM 739 C CA . GLY A 1 99 ? 23.59780 -36.63906 30.51854 1.000 55.45011 89 GLY A CA 1
ATOM 740 C C . GLY A 1 99 ? 23.91076 -38.02760 29.98853 1.000 63.55663 89 GLY A C 1
ATOM 741 O O . GLY A 1 99 ? 25.06309 -38.45964 29.90649 1.000 60.25570 89 GLY A O 1
ATOM 742 N N . ASP A 1 100 ? 22.85101 -38.72262 29.58899 1.000 66.87779 90 ASP A N 1
ATOM 743 C CA . ASP A 1 100 ? 22.96864 -40.13944 29.27492 1.000 68.81354 90 ASP A CA 1
ATOM 744 C C . ASP A 1 100 ? 23.62304 -40.38350 27.92079 1.000 71.28081 90 ASP A C 1
ATOM 745 O O . ASP A 1 100 ? 24.29529 -41.40368 27.73590 1.000 73.94728 90 ASP A O 1
ATOM 750 N N . ASN A 1 101 ? 23.47657 -39.45208 26.97398 1.000 73.01424 91 ASN A N 1
ATOM 751 C CA . ASN A 1 101 ? 23.88253 -39.70313 25.59651 1.000 71.10998 91 ASN A CA 1
ATOM 752 C C . ASN A 1 101 ? 24.99254 -38.74438 25.18622 1.000 66.90804 91 ASN A C 1
ATOM 753 O O . ASN A 1 101 ? 24.95041 -38.15588 24.10067 1.000 67.71346 91 ASN A O 1
ATOM 758 N N . ALA A 1 102 ? 25.99559 -38.60497 26.05366 1.000 61.61549 92 ALA A N 1
ATOM 759 C CA . ALA A 1 102 ? 27.04537 -37.60905 25.85708 1.000 59.39390 92 ALA A CA 1
ATOM 760 C C . ALA A 1 102 ? 27.77551 -37.77754 24.53224 1.000 64.78659 92 ALA A C 1
ATOM 761 O O . ALA A 1 102 ? 27.96545 -36.80231 23.79751 1.000 62.84701 92 ALA A O 1
ATOM 763 N N . LYS A 1 103 ? 28.20734 -38.99907 24.21826 1.000 64.71230 93 LYS A N 1
ATOM 764 C CA . LYS A 1 103 ? 28.98510 -39.22574 23.00081 1.000 63.94060 93 LYS A CA 1
ATOM 765 C C . LYS A 1 103 ? 28.17889 -38.87789 21.75408 1.000 64.09916 93 LYS A C 1
ATOM 766 O O . LYS A 1 103 ? 28.65465 -38.15241 20.86417 1.000 63.16860 93 LYS A O 1
ATOM 772 N N . GLU A 1 104 ? 26.93775 -39.34535 21.70530 1.000 62.91932 94 GLU A N 1
ATOM 773 C CA . GLU A 1 104 ? 26.07088 -39.07667 20.56676 1.000 65.18630 94 GLU A CA 1
ATOM 774 C C . GLU A 1 104 ? 25.75437 -37.58388 20.46091 1.000 65.17522 94 GLU A C 1
ATOM 775 O O . GLU A 1 104 ? 25.74140 -37.01998 19.36013 1.000 64.24471 94 GLU A O 1
ATOM 781 N N . PHE A 1 105 ? 25.57538 -36.91543 21.60936 1.000 61.72850 95 PHE A N 1
ATOM 782 C CA . PHE A 1 105 ? 25.35997 -35.47050 21.63192 1.000 52.66588 95 PHE A CA 1
ATOM 783 C C . PHE A 1 105 ? 26.55581 -34.72829 21.05258 1.000 54.77382 95 PHE A C 1
ATOM 784 O O . PHE A 1 105 ? 26.39982 -33.83862 20.21119 1.000 49.78174 95 PHE A O 1
ATOM 792 N N . GLY A 1 106 ? 27.75836 -35.05346 21.53663 1.000 56.83724 96 GLY A N 1
ATOM 793 C CA . GLY A 1 106 ? 28.96521 -34.44628 21.00533 1.000 50.84806 96 GLY A CA 1
ATOM 794 C C . GLY A 1 106 ? 29.08854 -34.62239 19.50913 1.000 53.52278 96 GLY A C 1
ATOM 795 O O . GLY A 1 106 ? 29.45517 -33.68704 18.79176 1.000 53.45319 96 GLY A O 1
ATOM 796 N N . GLU A 1 107 ? 28.76038 -35.81846 19.01223 1.000 57.49362 97 GLU A N 1
ATOM 797 C CA . GLU A 1 107 ? 28.89156 -36.07047 17.57978 1.000 52.98941 97 GLU A CA 1
ATOM 798 C C . GLU A 1 107 ? 27.85853 -35.27604 16.79051 1.000 50.76461 97 GLU A C 1
ATOM 799 O O . GLU A 1 107 ? 28.18074 -34.68684 15.74884 1.000 50.00617 97 GLU A O 1
ATOM 805 N N . GLN A 1 108 ? 26.62693 -35.20493 17.29784 1.000 46.44565 98 GLN A N 1
ATOM 806 C CA . GLN A 1 108 ? 25.59012 -34.44586 16.61151 1.000 50.30417 98 GLN A CA 1
ATOM 807 C C . GLN A 1 108 ? 25.93337 -32.96061 16.58335 1.000 50.27546 98 GLN A C 1
ATOM 808 O O . GLN A 1 108 ? 25.75897 -32.29275 15.55703 1.000 55.51799 98 GLN A O 1
ATOM 814 N N . LYS A 1 109 ? 26.47002 -32.44015 17.68420 1.000 44.59002 99 LYS A N 1
ATOM 815 C CA . LYS A 1 109 ? 26.83727 -31.03014 17.72519 1.000 48.79816 99 LYS A CA 1
ATOM 816 C C . LYS A 1 109 ? 28.00760 -30.73598 16.79136 1.000 49.64351 99 LYS A C 1
ATOM 817 O O . LYS A 1 109 ? 28.00799 -29.71897 16.08387 1.000 48.29567 99 LYS A O 1
ATOM 823 N N . TYR A 1 110 ? 29.00526 -31.62446 16.75650 1.000 48.49914 100 TYR A N 1
ATOM 824 C CA . TYR A 1 110 ? 30.10413 -31.44559 15.81528 1.000 44.94578 100 TYR A CA 1
ATOM 825 C C . TYR A 1 110 ? 29.59895 -31.43160 14.37908 1.000 44.65269 100 TYR A C 1
ATOM 826 O O . TYR A 1 110 ? 30.02626 -30.59395 13.56793 1.000 52.15353 100 TYR A O 1
ATOM 835 N N . GLN A 1 111 ? 28.68940 -32.34953 14.04280 1.000 41.54008 101 GLN A N 1
ATOM 836 C CA . GLN A 1 111 ? 28.21190 -32.42392 12.66486 1.000 47.59199 101 GLN A CA 1
ATOM 837 C C . GLN A 1 111 ? 27.41948 -31.18020 12.28991 1.000 46.59382 101 GLN A C 1
ATOM 838 O O . GLN A 1 111 ? 27.64189 -30.59289 11.22194 1.000 40.15329 101 GLN A O 1
ATOM 844 N N . GLU A 1 112 ? 26.52659 -30.74281 13.17942 1.000 39.15237 102 GLU A N 1
ATOM 845 C CA . GLU A 1 112 ? 25.76253 -29.52695 12.92573 1.000 46.44593 102 GLU A CA 1
ATOM 846 C C . GLU A 1 112 ? 26.69008 -28.32756 12.74943 1.000 44.73843 102 GLU A C 1
ATOM 847 O O . GLU A 1 112 ? 26.51449 -27.51146 11.82632 1.000 42.75871 102 GLU A O 1
ATOM 853 N N . SER A 1 113 ? 27.72109 -28.23931 13.58932 1.000 38.62105 103 SER A N 1
ATOM 854 C CA . SER A 1 113 ? 28.60985 -27.09371 13.52588 1.000 41.59645 103 SER A CA 1
ATOM 855 C C . SER A 1 113 ? 29.33933 -27.04147 12.19163 1.000 42.27250 103 SER A C 1
ATOM 856 O O . SER A 1 113 ? 29.31753 -26.01133 11.51165 1.000 38.51855 103 SER A O 1
ATOM 859 N N . ILE A 1 114 ? 29.95197 -28.15504 11.76994 1.000 41.04267 104 ILE A N 1
ATOM 860 C CA . ILE A 1 114 ? 30.70936 -28.07827 10.51822 1.000 38.33512 104 ILE A CA 1
ATOM 861 C C . ILE A 1 114 ? 29.76963 -27.93538 9.32127 1.000 43.08299 104 ILE A C 1
ATOM 862 O O . ILE A 1 114 ? 30.13916 -27.33666 8.29948 1.000 43.62828 104 ILE A O 1
ATOM 867 N N . LYS A 1 115 ? 28.52889 -28.41196 9.43330 1.000 41.13227 105 LYS A N 1
ATOM 868 C CA . LYS A 1 115 ? 27.57214 -28.15730 8.36397 1.000 43.89033 105 LYS A CA 1
ATOM 869 C C . LYS A 1 115 ? 27.37037 -26.65264 8.18090 1.000 43.82682 105 LYS A C 1
ATOM 870 O O . LYS A 1 115 ? 27.39716 -26.14238 7.05230 1.000 37.69753 105 LYS A O 1
ATOM 876 N N . ASN A 1 116 ? 27.20558 -25.91949 9.28410 1.000 34.07776 106 ASN A N 1
ATOM 877 C CA . ASN A 1 116 ? 27.05812 -24.46518 9.15353 1.000 37.55010 106 ASN A CA 1
ATOM 878 C C . ASN A 1 116 ? 28.35852 -23.79673 8.69782 1.000 39.06700 106 ASN A C 1
ATOM 879 O O . ASN A 1 116 ? 28.35333 -22.89537 7.82671 1.000 38.54544 106 ASN A O 1
ATOM 884 N N . PHE A 1 117 ? 29.48808 -24.25131 9.24969 1.000 36.86380 107 PHE A N 1
ATOM 885 C CA . PHE A 1 117 ? 30.77067 -23.68957 8.85313 1.000 38.20072 107 PHE A CA 1
ATOM 886 C C . PHE A 1 117 ? 30.98565 -23.81049 7.35693 1.000 38.93098 107 PHE A C 1
ATOM 887 O O . PHE A 1 117 ? 31.62329 -22.94367 6.76772 1.000 34.59989 107 PHE A O 1
ATOM 895 N N . GLN A 1 118 ? 30.48152 -24.88262 6.73717 1.000 40.54470 108 GLN A N 1
ATOM 896 C CA . GLN A 1 118 ? 30.68761 -25.08396 5.30358 1.000 44.24984 108 GLN A CA 1
ATOM 897 C C . GLN A 1 118 ? 29.96796 -24.01494 4.48797 1.000 39.90126 108 GLN A C 1
ATOM 898 O O . GLN A 1 118 ? 30.46613 -23.57789 3.44165 1.000 39.62112 108 GLN A O 1
ATOM 904 N N . GLN A 1 119 ? 28.78866 -23.59021 4.94539 1.000 38.93682 109 GLN A N 1
ATOM 905 C CA . GLN A 1 119 ? 28.12678 -22.44405 4.33206 1.000 40.93705 109 GLN A CA 1
ATOM 906 C C . GLN A 1 119 ? 29.03559 -21.22060 4.39081 1.000 32.69908 109 GLN A C 1
ATOM 907 O O . GLN A 1 119 ? 29.29061 -20.54920 3.37690 1.000 34.97336 109 GLN A O 1
ATOM 913 N N . MET A 1 120 ? 29.58023 -20.95446 5.57660 1.000 33.68091 110 MET A N 1
ATOM 914 C CA . MET A 1 120 ? 30.50038 -19.82302 5.69602 1.000 35.47794 110 MET A CA 1
ATOM 915 C C . MET A 1 120 ? 31.71937 -19.99336 4.78766 1.000 40.17298 110 MET A C 1
ATOM 916 O O . MET A 1 120 ? 32.13399 -19.04781 4.10631 1.000 37.05915 110 MET A O 1
ATOM 921 N N . GLU A 1 121 ? 32.27780 -21.20481 4.75466 1.000 38.31120 111 GLU A N 1
ATOM 922 C CA . GLU A 1 121 ? 33.48860 -21.50667 3.99942 1.000 39.51882 111 GLU A CA 1
ATOM 923 C C . GLU A 1 121 ? 33.28388 -21.20080 2.53247 1.000 37.61155 111 GLU A C 1
ATOM 924 O O . GLU A 1 121 ? 34.14004 -20.58732 1.87815 1.000 31.93815 111 GLU A O 1
ATOM 930 N N . LYS A 1 122 ? 32.14566 -21.64720 1.99990 1.000 33.40698 112 LYS A N 1
ATOM 931 C CA . LYS A 1 122 ? 31.77161 -21.29398 0.64240 1.000 32.24948 112 LYS A CA 1
ATOM 932 C C . LYS A 1 122 ? 31.74809 -19.77929 0.46171 1.000 38.86580 112 LYS A C 1
ATOM 933 O O . LYS A 1 122 ? 32.25630 -19.26466 -0.54269 1.000 37.96506 112 LYS A O 1
ATOM 939 N N . ARG A 1 123 ? 31.17732 -19.03927 1.43065 1.000 36.12093 113 ARG A N 1
ATOM 940 C CA . ARG A 1 123 ? 31.16445 -17.57932 1.27568 1.000 33.05833 113 ARG A CA 1
ATOM 941 C C . ARG A 1 123 ? 32.57749 -17.00887 1.26199 1.000 34.77596 113 ARG A C 1
ATOM 942 O O . ARG A 1 123 ? 32.88665 -16.11994 0.46540 1.000 32.60875 113 ARG A O 1
ATOM 950 N N . PHE A 1 124 ? 33.44361 -17.50465 2.14357 1.000 33.65755 114 PHE A N 1
ATOM 951 C CA . PHE A 1 124 ? 34.80019 -16.97930 2.24164 1.000 31.18635 114 PHE A CA 1
ATOM 952 C C . PHE A 1 124 ? 35.58940 -17.24267 0.96681 1.000 35.82191 114 PHE A C 1
ATOM 953 O O . PHE A 1 124 ? 36.38724 -16.40158 0.53731 1.000 36.52469 114 PHE A O 1
ATOM 961 N N . LYS A 1 125 ? 35.37823 -18.40236 0.34268 1.000 37.36512 115 LYS A N 1
ATOM 962 C CA . LYS A 1 125 ? 36.10817 -18.71835 -0.88268 1.000 40.79688 115 LYS A CA 1
ATOM 963 C C . LYS A 1 125 ? 35.77076 -17.75055 -2.01447 1.000 41.99517 115 LYS A C 1
ATOM 964 O O . LYS A 1 125 ? 36.58713 -17.53608 -2.91625 1.000 38.08109 115 LYS A O 1
ATOM 970 N N . GLU A 1 126 ? 34.58809 -17.14334 -1.97426 1.000 40.99311 116 GLU A N 1
ATOM 971 C CA . GLU A 1 126 ? 34.16635 -16.22923 -3.02404 1.000 41.62957 116 GLU A CA 1
ATOM 972 C C . GLU A 1 126 ? 34.66541 -14.79818 -2.84408 1.000 37.92981 116 GLU A C 1
ATOM 973 O O . GLU A 1 126 ? 34.51309 -13.99969 -3.77312 1.000 41.28953 116 GLU A O 1
ATOM 979 N N . LEU A 1 127 ? 35.28689 -14.46250 -1.71720 1.000 35.83748 117 LEU A N 1
ATOM 980 C CA . LEU A 1 127 ? 35.69046 -13.07638 -1.45157 1.000 36.56332 117 LEU A CA 1
ATOM 981 C C . LEU A 1 127 ? 36.90219 -12.71326 -2.30772 1.000 37.06719 117 LEU A C 1
ATOM 982 O O . LEU A 1 127 ? 37.90390 -13.43527 -2.28642 1.000 37.07788 117 LEU A O 1
ATOM 987 N N . PRO A 1 128 ? 36.86242 -11.60538 -3.05705 1.000 38.90885 118 PRO A N 1
ATOM 988 C CA . PRO A 1 128 ? 37.98107 -11.31643 -3.98216 1.000 36.54906 118 PRO A CA 1
ATOM 989 C C . PRO A 1 128 ? 39.24084 -10.77487 -3.31352 1.000 36.81053 118 PRO A C 1
ATOM 990 O O . PRO A 1 128 ? 40.34864 -11.11073 -3.74361 1.000 36.06376 118 PRO A O 1
ATOM 994 N N . HIS A 1 129 ? 39.12201 -9.94541 -2.28026 1.000 36.14687 119 HIS A N 1
ATOM 995 C CA . HIS A 1 129 ? 40.28507 -9.25711 -1.72491 1.000 36.51912 119 HIS A CA 1
ATOM 996 C C . HIS A 1 129 ? 40.21352 -9.25431 -0.20011 1.000 34.91121 119 HIS A C 1
ATOM 997 O O . HIS A 1 129 ? 40.27052 -8.20960 0.45389 1.000 34.84587 119 HIS A O 1
ATOM 1004 N N . THR A 1 130 ? 40.06229 -10.43705 0.38602 1.000 32.02176 120 THR A N 1
ATOM 1005 C CA . THR A 1 130 ? 40.00354 -10.56138 1.84094 1.000 35.45574 120 THR A CA 1
ATOM 1006 C C . THR A 1 130 ? 40.86751 -11.72984 2.28813 1.000 32.65904 120 THR A C 1
ATOM 1007 O O . THR A 1 130 ? 40.64349 -12.86942 1.86975 1.000 30.70252 120 THR A O 1
ATOM 1011 N N . ARG A 1 131 ? 41.86312 -11.44052 3.11414 1.000 33.46753 121 ARG A N 1
ATOM 1012 C CA . ARG A 1 131 ? 42.64212 -12.48938 3.74793 1.000 31.82252 121 ARG A CA 1
ATOM 1013 C C . ARG A 1 131 ? 41.82930 -13.15765 4.85826 1.000 34.99569 121 ARG A C 1
ATOM 1014 O O . ARG A 1 131 ? 41.35679 -12.48415 5.78556 1.000 35.03067 121 ARG A O 1
ATOM 1022 N N . ILE A 1 132 ? 41.68609 -14.48218 4.78043 1.000 31.41435 122 ILE A N 1
ATOM 1023 C CA . ILE A 1 132 ? 40.90441 -15.25921 5.73897 1.000 29.18667 122 ILE A CA 1
ATOM 1024 C C . ILE A 1 132 ? 41.85066 -15.89664 6.75190 1.000 35.14758 122 ILE A C 1
ATOM 1025 O O . ILE A 1 132 ? 42.85303 -16.51687 6.37583 1.000 38.04064 122 ILE A O 1
ATOM 1030 N N . VAL A 1 133 ? 41.54593 -15.74007 8.04082 1.000 36.68202 123 VAL A N 1
ATOM 1031 C CA . VAL A 1 133 ? 42.36084 -16.30438 9.11591 1.000 32.74225 123 VAL A CA 1
ATOM 1032 C C . VAL A 1 133 ? 41.46442 -17.12621 10.04130 1.000 42.20654 123 VAL A C 1
ATOM 1033 O O . VAL A 1 133 ? 40.68521 -16.56346 10.82826 1.000 36.47391 123 VAL A O 1
ATOM 1037 N N . MET A 1 134 ? 41.59587 -18.45346 9.98037 1.000 39.11606 124 MET A N 1
ATOM 1038 C CA . MET A 1 134 ? 40.90734 -19.30278 10.94537 1.000 37.37073 124 MET A CA 1
ATOM 1039 C C . MET A 1 134 ? 41.61304 -19.18655 12.28583 1.000 37.86692 124 MET A C 1
ATOM 1040 O O . MET A 1 134 ? 42.83285 -19.35140 12.36022 1.000 41.81268 124 MET A O 1
ATOM 1045 N N . THR A 1 135 ? 40.86930 -18.85252 13.34159 1.000 39.54557 125 THR A N 1
ATOM 1046 C CA . THR A 1 135 ? 41.44811 -18.70051 14.67620 1.000 38.69131 125 THR A CA 1
ATOM 1047 C C . THR A 1 135 ? 40.67583 -19.61570 15.61546 1.000 42.00745 125 THR A C 1
ATOM 1048 O O . THR A 1 135 ? 39.51061 -19.34862 15.93179 1.000 38.60491 125 THR A O 1
ATOM 1052 N N . GLY A 1 136 ? 41.32937 -20.68648 16.06968 1.000 38.95088 126 GLY A N 1
ATOM 1053 C CA . GLY A 1 136 ? 40.68167 -21.66055 16.92489 1.000 35.09610 126 GLY A CA 1
ATOM 1054 C C . GLY A 1 136 ? 40.29464 -21.03616 18.24110 1.000 33.26518 126 GLY A C 1
ATOM 1055 O O . GLY A 1 136 ? 41.12991 -20.39180 18.87816 1.000 39.44945 126 GLY A O 1
ATOM 1056 N N . THR A 1 137 ? 39.02580 -21.16359 18.62964 1.000 32.33354 127 THR A N 1
ATOM 1057 C CA . THR A 1 137 ? 38.53661 -20.47616 19.82023 1.000 32.82544 127 THR A CA 1
ATOM 1058 C C . THR A 1 137 ? 39.32367 -20.86164 21.07342 1.000 41.69268 127 THR A C 1
ATOM 1059 O O . THR A 1 137 ? 39.88437 -21.95952 21.18371 1.000 34.38642 127 THR A O 1
ATOM 1063 N N . SER A 1 138 ? 39.35432 -19.92831 22.02709 1.000 36.52193 128 SER A N 1
ATOM 1064 C CA . SER A 1 138 ? 39.80244 -20.22011 23.37296 1.000 37.22658 128 SER A CA 1
ATOM 1065 C C . SER A 1 138 ? 38.99013 -21.38526 23.95107 1.000 39.65072 128 SER A C 1
ATOM 1066 O O . SER A 1 138 ? 37.86439 -21.64234 23.52313 1.000 41.98390 128 SER A O 1
ATOM 1069 N N . PRO A 1 139 ? 39.52904 -22.09873 24.93790 1.000 46.01240 129 PRO A N 1
ATOM 1070 C CA . PRO A 1 139 ? 38.93367 -23.37837 25.33143 1.000 43.91441 129 PRO A CA 1
ATOM 1071 C C . PRO A 1 139 ? 37.90321 -23.26724 26.44750 1.000 41.74720 129 PRO A C 1
ATOM 1072 O O . PRO A 1 139 ? 37.82381 -22.27472 27.17136 1.000 39.83535 129 PRO A O 1
ATOM 1076 N N . TYR A 1 140 ? 37.10014 -24.32502 26.56597 1.000 38.43380 130 TYR A N 1
ATOM 1077 C CA . TYR A 1 140 ? 36.32018 -24.55850 27.77602 1.000 42.62066 130 TYR A CA 1
ATOM 1078 C C . TYR A 1 140 ? 37.21821 -25.24884 28.80052 1.000 47.12587 130 TYR A C 1
ATOM 1079 O O . TYR A 1 140 ? 37.72901 -26.34682 28.54571 1.000 52.57087 130 TYR A O 1
ATOM 1088 N N . ASP A 1 141 ? 37.43667 -24.60510 29.94494 1.000 48.26348 131 ASP A N 1
ATOM 1089 C CA . ASP A 1 141 ? 38.40277 -25.10842 30.92267 1.000 48.78844 131 ASP A CA 1
ATOM 1090 C C . ASP A 1 141 ? 37.75877 -26.20369 31.76741 1.000 45.61377 131 ASP A C 1
ATOM 1091 O O . ASP A 1 141 ? 37.04237 -25.92281 32.72846 1.000 43.97370 131 ASP A O 1
ATOM 1096 N N . GLU A 1 142 ? 38.07823 -27.45765 31.45303 1.000 51.88451 132 GLU A N 1
ATOM 1097 C CA . GLU A 1 142 ? 37.51397 -28.61506 32.13917 1.000 52.56538 132 GLU A CA 1
ATOM 1098 C C . GLU A 1 142 ? 38.24960 -28.99368 33.41942 1.000 54.97789 132 GLU A C 1
ATOM 1099 O O . GLU A 1 142 ? 37.67868 -29.69666 34.25692 1.000 55.31995 132 GLU A O 1
ATOM 1105 N N . THR A 1 143 ? 39.47695 -28.50372 33.61385 1.000 54.05091 133 THR A N 1
ATOM 1106 C CA . THR A 1 143 ? 40.34020 -28.98000 34.68592 1.000 54.50134 133 THR A CA 1
ATOM 1107 C C . THR A 1 143 ? 40.41131 -28.04022 35.88851 1.000 53.10459 133 THR A C 1
ATOM 1108 O O . THR A 1 143 ? 40.79216 -28.48170 36.97712 1.000 56.25445 133 THR A O 1
ATOM 1112 N N . ALA A 1 144 ? 40.04615 -26.77130 35.72836 1.000 52.35415 134 ALA A N 1
ATOM 1113 C CA . ALA A 1 144 ? 40.10513 -25.81929 36.82973 1.000 51.19123 134 ALA A CA 1
ATOM 1114 C C . ALA A 1 144 ? 39.13324 -26.21696 37.93549 1.000 55.26588 134 ALA A C 1
ATOM 1115 O O . ALA A 1 144 ? 38.07960 -26.80257 37.67180 1.000 55.22907 134 ALA A O 1
ATOM 1117 N N . GLN A 1 145 ? 39.51984 -25.97751 39.18987 1.000 57.60377 135 GLN A N 1
ATOM 1118 C CA . GLN A 1 145 ? 38.62347 -26.24059 40.31878 1.000 55.85994 135 GLN A CA 1
ATOM 1119 C C . GLN A 1 145 ? 37.93532 -24.95063 40.76633 1.000 54.98074 135 GLN A C 1
ATOM 1120 O O . GLN A 1 145 ? 38.45110 -24.18769 41.59542 1.000 60.31151 135 GLN A O 1
ATOM 1126 N N . ILE A 1 146 ? 36.75058 -24.71266 40.20782 1.000 56.30372 136 ILE A N 1
ATOM 1127 C CA . ILE A 1 146 ? 35.92664 -23.54517 40.52079 1.000 58.04206 136 ILE A CA 1
ATOM 1128 C C . ILE A 1 146 ? 34.78356 -23.96753 41.43269 1.000 60.15706 136 ILE A C 1
ATOM 1129 O O . ILE A 1 146 ? 34.13861 -25.01059 41.21723 1.000 58.69187 136 ILE A O 1
ATOM 1134 N N . LYS A 1 147 ? 34.56427 -23.17974 42.48420 1.000 64.82526 137 LYS A N 1
ATOM 1135 C CA . LYS A 1 147 ? 33.53747 -23.48361 43.46913 1.000 65.20667 137 LYS A CA 1
ATOM 1136 C C . LYS A 1 147 ? 32.14620 -23.33665 42.88240 1.000 65.91824 137 LYS A C 1
ATOM 1137 O O . LYS A 1 147 ? 31.81506 -22.30100 42.28385 1.000 69.48757 137 LYS A O 1
ATOM 1143 N N . ASP A 1 148 ? 31.32808 -24.37558 43.06610 1.000 61.26339 138 ASP A N 1
ATOM 1144 C CA . ASP A 1 148 ? 29.91844 -24.36415 42.68788 1.000 64.26636 138 ASP A CA 1
ATOM 1145 C C . ASP A 1 148 ? 29.71951 -24.27630 41.17689 1.000 58.79027 138 ASP A C 1
ATOM 1146 O O . ASP A 1 148 ? 28.60341 -23.99353 40.73036 1.000 59.17358 138 ASP A O 1
ATOM 1151 N N . ASN A 1 149 ? 30.75692 -24.50978 40.36544 1.000 56.50255 139 ASN A N 1
ATOM 1152 C CA . ASN A 1 149 ? 30.62879 -24.49793 38.90676 1.000 58.87635 139 ASN A CA 1
ATOM 1153 C C . ASN A 1 149 ? 30.96057 -25.89201 38.39153 1.000 55.06665 139 ASN A C 1
ATOM 1154 O O . ASN A 1 149 ? 32.10480 -26.34054 38.50350 1.000 53.81852 139 ASN A O 1
ATOM 1159 N N . THR A 1 150 ? 29.96241 -26.55893 37.81584 1.000 53.48497 140 THR A N 1
ATOM 1160 C CA . THR A 1 150 ? 30.06700 -27.96096 37.43899 1.000 53.99544 140 THR A CA 1
ATOM 1161 C C . THR A 1 150 ? 30.60832 -28.09626 36.01383 1.000 52.81991 140 THR A C 1
ATOM 1162 O O . THR A 1 150 ? 30.20959 -27.34876 35.11541 1.000 53.20211 140 THR A O 1
ATOM 1166 N N . VAL A 1 151 ? 31.49556 -29.06831 35.80536 1.000 44.97895 141 VAL A N 1
ATOM 1167 C CA . VAL A 1 151 ? 32.20012 -29.22072 34.53176 1.000 46.35344 141 VAL A CA 1
ATOM 1168 C C . VAL A 1 151 ? 31.31755 -29.95081 33.52704 1.000 52.48785 141 VAL A C 1
ATOM 1169 O O . VAL A 1 151 ? 30.77848 -31.02145 33.82717 1.000 47.45224 141 VAL A O 1
ATOM 1173 N N . PHE A 1 152 ? 31.19908 -29.39618 32.31653 1.000 41.65397 142 PHE A N 1
ATOM 1174 C CA . PHE A 1 152 ? 30.59116 -30.11943 31.20006 1.000 45.91284 142 PHE A CA 1
ATOM 1175 C C . PHE A 1 152 ? 31.65087 -31.03823 30.60095 1.000 48.16991 142 PHE A C 1
ATOM 1176 O O . PHE A 1 152 ? 32.52282 -30.59635 29.85290 1.000 52.16246 142 PHE A O 1
ATOM 1184 N N . LYS A 1 153 ? 31.56724 -32.33127 30.92614 1.000 52.05850 143 LYS A N 1
ATOM 1185 C CA . LYS A 1 153 ? 32.67848 -33.24505 30.69143 1.000 49.46384 143 LYS A CA 1
ATOM 1186 C C . LYS A 1 153 ? 32.92533 -33.45568 29.20296 1.000 48.83661 143 LYS A C 1
ATOM 1187 O O . LYS A 1 153 ? 32.00569 -33.77929 28.44341 1.000 52.69306 143 LYS A O 1
ATOM 1193 N N . LYS A 1 154 ? 34.18311 -33.28145 28.80455 1.000 51.80243 144 LYS A N 1
ATOM 1194 C CA . LYS A 1 154 ? 34.67502 -33.52167 27.45078 1.000 55.28902 144 LYS A CA 1
ATOM 1195 C C . LYS A 1 154 ? 34.13121 -32.53736 26.41051 1.000 51.56898 144 LYS A C 1
ATOM 1196 O O . LYS A 1 154 ? 34.25381 -32.77543 25.20083 1.000 53.46444 144 LYS A O 1
ATOM 1202 N N . LYS A 1 155 ? 33.58533 -31.40722 26.86249 1.000 47.19509 145 LYS A N 1
ATOM 1203 C CA . LYS A 1 155 ? 33.07828 -30.39329 25.94504 1.000 48.20798 145 LYS A CA 1
ATOM 1204 C C . LYS A 1 155 ? 34.20957 -29.79350 25.10596 1.000 44.72912 145 LYS A C 1
ATOM 1205 O O . LYS A 1 155 ? 34.06112 -29.58071 23.88479 1.000 41.19903 145 LYS A O 1
ATOM 1211 N N . ASN A 1 156 ? 35.37186 -29.57456 25.72066 1.000 42.46193 146 ASN A N 1
ATOM 1212 C CA . ASN A 1 156 ? 36.47467 -29.02334 24.94981 1.000 43.97738 146 ASN A CA 1
ATOM 1213 C C . ASN A 1 156 ? 36.98212 -29.98226 23.88078 1.000 48.23970 146 ASN A C 1
ATOM 1214 O O . ASN A 1 156 ? 37.64514 -29.53534 22.94161 1.000 50.57212 146 ASN A O 1
ATOM 1219 N N . GLU A 1 157 ? 36.67200 -31.27846 23.97476 1.000 48.17542 147 GLU A N 1
ATOM 1220 C CA . GLU A 1 157 ? 37.08712 -32.20002 22.91708 1.000 48.61230 147 GLU A CA 1
ATOM 1221 C C . GLU A 1 157 ? 36.26394 -31.99494 21.64914 1.000 46.24181 147 GLU A C 1
ATOM 1222 O O . GLU A 1 157 ? 36.80232 -32.04431 20.53508 1.000 45.41538 147 GLU A O 1
ATOM 1228 N N . THR A 1 158 ? 34.95620 -31.75896 21.79416 1.000 46.78372 148 THR A N 1
ATOM 1229 C CA . THR A 1 158 ? 34.15227 -31.36954 20.63881 1.000 45.30727 148 THR A CA 1
ATOM 1230 C C . THR A 1 158 ? 34.63532 -30.03402 20.07354 1.000 43.79387 148 THR A C 1
ATOM 1231 O O . THR A 1 158 ? 34.72577 -29.85817 18.84560 1.000 40.27524 148 THR A O 1
ATOM 1235 N N . ILE A 1 159 ? 34.97816 -29.08969 20.96037 1.000 43.63617 149 ILE A N 1
ATOM 1236 C CA . ILE A 1 159 ? 35.54172 -27.82420 20.49388 1.000 40.42773 149 ILE A CA 1
ATOM 1237 C C . ILE A 1 159 ? 36.80283 -28.06956 19.66728 1.000 43.56584 149 ILE A C 1
ATOM 1238 O O . ILE A 1 159 ? 36.95074 -27.54685 18.55452 1.000 39.57862 149 ILE A O 1
ATOM 1243 N N . LYS A 1 160 ? 37.71365 -28.89722 20.18372 1.000 46.09036 150 LYS A N 1
ATOM 1244 C CA . LYS A 1 160 ? 38.95429 -29.18856 19.47125 1.000 42.02466 150 LYS A CA 1
ATOM 1245 C C . LYS A 1 160 ? 38.69296 -29.87212 18.13425 1.000 40.68616 150 LYS A C 1
ATOM 1246 O O . LYS A 1 160 ? 39.43263 -29.64733 17.17028 1.000 40.17793 150 LYS A O 1
ATOM 1252 N N . ARG A 1 161 ? 37.66543 -30.72087 18.05570 1.000 44.25317 151 ARG A N 1
ATOM 1253 C CA . ARG A 1 161 ? 37.30224 -31.31482 16.76659 1.000 47.30287 151 ARG A CA 1
ATOM 1254 C C . ARG A 1 161 ? 36.89115 -30.24314 15.76375 1.000 47.20488 151 ARG A C 1
ATOM 1255 O O . ARG A 1 161 ? 37.28399 -30.28611 14.58704 1.000 46.04980 151 ARG A O 1
ATOM 1263 N N . ILE A 1 162 ? 36.06144 -29.29117 16.20683 1.000 42.17157 152 ILE A N 1
ATOM 1264 C CA . ILE A 1 162 ? 35.68259 -28.18866 15.32316 1.000 45.14489 152 ILE A CA 1
ATOM 1265 C C . ILE A 1 162 ? 36.92762 -27.41206 14.88169 1.000 40.03323 152 ILE A C 1
ATOM 1266 O O . ILE A 1 162 ? 37.08196 -27.05365 13.70346 1.000 41.66822 152 ILE A O 1
ATOM 1271 N N . ILE A 1 163 ? 37.85153 -27.17710 15.80956 1.000 35.36153 153 ILE A N 1
ATOM 1272 C CA . ILE A 1 163 ? 39.05690 -26.43010 15.46747 1.000 41.30854 153 ILE A CA 1
ATOM 1273 C C . ILE A 1 163 ? 39.91066 -27.19648 14.46038 1.000 44.07818 153 ILE A C 1
ATOM 1274 O O . ILE A 1 163 ? 40.50903 -26.59872 13.56196 1.000 48.66407 153 ILE A O 1
ATOM 1279 N N . GLU A 1 164 ? 39.96009 -28.52669 14.56743 1.000 43.73767 154 GLU A N 1
ATOM 1280 C CA . GLU A 1 164 ? 40.68734 -29.31584 13.57236 1.000 48.15235 154 GLU A CA 1
ATOM 1281 C C . GLU A 1 164 ? 40.02093 -29.23898 12.20862 1.000 46.35371 154 GLU A C 1
ATOM 1282 O O . GLU A 1 164 ? 40.70728 -29.18387 11.17633 1.000 43.24881 154 GLU A O 1
ATOM 1288 N N . TYR A 1 165 ? 38.68648 -29.23705 12.17640 1.000 45.42032 155 TYR A N 1
ATOM 1289 C CA . TYR A 1 165 ? 38.01992 -29.02369 10.89623 1.000 45.71507 155 TYR A CA 1
ATOM 1290 C C . TYR A 1 165 ? 38.38533 -27.65698 10.31248 1.000 51.78260 155 TYR A C 1
ATOM 1291 O O . TYR A 1 165 ? 38.62100 -27.52933 9.09912 1.000 48.18932 155 TYR A O 1
ATOM 1300 N N . GLN A 1 166 ? 38.46403 -26.63027 11.16939 1.000 43.86328 156 GLN A N 1
ATOM 1301 C CA . GLN A 1 166 ? 38.93094 -25.32294 10.71707 1.000 44.40758 156 GLN A CA 1
ATOM 1302 C C . GLN A 1 166 ? 40.33852 -25.40427 10.13296 1.000 46.84198 156 GLN A C 1
ATOM 1303 O O . GLN A 1 166 ? 40.60271 -24.86660 9.05215 1.000 45.46961 156 GLN A O 1
ATOM 1309 N N . ARG A 1 167 ? 41.26168 -26.04794 10.85696 1.000 44.76437 157 ARG A N 1
ATOM 1310 C CA . ARG A 1 167 ? 42.65503 -26.13311 10.41309 1.000 46.73924 157 ARG A CA 1
ATOM 1311 C C . ARG A 1 167 ? 42.74847 -26.76969 9.03008 1.000 43.11327 157 ARG A C 1
ATOM 1312 O O . ARG A 1 167 ? 43.43184 -26.25409 8.13586 1.000 42.92451 157 ARG A O 1
ATOM 1320 N N . GLU A 1 168 ? 42.03456 -27.87638 8.82487 1.000 43.82087 158 GLU A N 1
ATOM 1321 C CA . GLU A 1 168 ? 42.13261 -28.56867 7.54696 1.000 39.43202 158 GLU A CA 1
ATOM 1322 C C . GLU A 1 168 ? 41.45549 -27.79051 6.42832 1.000 47.56954 158 GLU A C 1
ATOM 1323 O O . GLU A 1 168 ? 41.95266 -27.79063 5.28997 1.000 44.85198 158 GLU A O 1
ATOM 1329 N N . SER A 1 169 ? 40.34622 -27.09638 6.72553 1.000 46.56354 159 SER A N 1
ATOM 1330 C CA . SER A 1 169 ? 39.75682 -26.21614 5.72040 1.000 42.27193 159 SER A CA 1
ATOM 1331 C C . SER A 1 169 ? 40.74444 -25.12877 5.31355 1.000 38.00493 159 SER A C 1
ATOM 1332 O O . SER A 1 169 ? 40.89793 -24.82607 4.12163 1.000 42.26541 159 SER A O 1
ATOM 1335 N N . ALA A 1 170 ? 41.44665 -24.55263 6.29306 1.000 39.85897 160 ALA A N 1
ATOM 1336 C CA . ALA A 1 170 ? 42.44058 -23.52788 5.99813 1.000 37.48395 160 ALA A CA 1
ATOM 1337 C C . ALA A 1 170 ? 43.53906 -24.08255 5.10668 1.000 41.28971 160 ALA A C 1
ATOM 1338 O O . ALA A 1 170 ? 43.99383 -23.41727 4.16606 1.000 38.99239 160 ALA A O 1
ATOM 1340 N N . ALA A 1 171 ? 43.95826 -25.31465 5.37704 1.000 43.51314 161 ALA A N 1
ATOM 1341 C CA . ALA A 1 171 ? 44.96533 -25.94802 4.53566 1.000 44.73729 161 ALA A CA 1
ATOM 1342 C C . ALA A 1 171 ? 44.46816 -26.09648 3.10307 1.000 42.10100 161 ALA A C 1
ATOM 1343 O O . ALA A 1 171 ? 45.17979 -25.76133 2.15154 1.000 43.75926 161 ALA A O 1
ATOM 1345 N N . ARG A 1 172 ? 43.23051 -26.55924 2.92914 1.000 40.18142 162 ARG A N 1
ATOM 1346 C CA . ARG A 1 172 ? 42.71277 -26.74753 1.57509 1.000 44.33310 162 ARG A CA 1
ATOM 1347 C C . ARG A 1 172 ? 42.60951 -25.43772 0.81520 1.000 47.62875 162 ARG A C 1
ATOM 1348 O O . ARG A 1 172 ? 42.85754 -25.39255 -0.39584 1.000 47.15206 162 ARG A O 1
ATOM 1356 N N . ASN A 1 173 ? 42.16939 -24.37854 1.48919 1.000 53.11382 163 ASN A N 1
ATOM 1357 C CA . ASN A 1 173 ? 41.76712 -23.16220 0.80068 1.000 47.23754 163 ASN A CA 1
ATOM 1358 C C . ASN A 1 173 ? 42.85062 -22.09819 0.74414 1.000 40.77622 163 ASN A C 1
ATOM 1359 O O . ASN A 1 173 ? 42.62060 -21.03421 0.16765 1.000 46.88278 163 ASN A O 1
ATOM 1364 N N . GLY A 1 174 ? 44.02428 -22.35676 1.30282 1.000 39.24453 164 GLY A N 1
ATOM 1365 C CA . GLY A 1 174 ? 45.07148 -21.36056 1.24197 1.000 40.34929 164 GLY A CA 1
ATOM 1366 C C . GLY A 1 174 ? 44.89425 -20.24909 2.24522 1.000 43.05115 164 GLY A C 1
ATOM 1367 O O . GLY A 1 174 ? 45.33643 -19.12023 2.00178 1.000 45.20875 164 GLY A O 1
ATOM 1368 N N . TRP A 1 175 ? 44.25487 -20.53917 3.37240 1.000 42.62976 165 TRP A N 1
ATOM 1369 C CA . TRP A 1 175 ? 44.03923 -19.58445 4.44354 1.000 38.13688 165 TRP A CA 1
ATOM 1370 C C . TRP A 1 175 ? 45.04460 -19.82418 5.56025 1.000 40.76263 165 TRP A C 1
ATOM 1371 O O . TRP A 1 175 ? 45.55804 -20.93005 5.72685 1.000 46.50024 165 TRP A O 1
ATOM 1382 N N . GLU A 1 176 ? 45.29522 -18.78084 6.34879 1.000 39.16901 166 GLU A N 1
ATOM 1383 C CA . GLU A 1 176 ? 46.16226 -18.91372 7.50827 1.000 41.38756 166 GLU A CA 1
ATOM 1384 C C . GLU A 1 176 ? 45.38199 -19.49222 8.68538 1.000 40.79158 166 GLU A C 1
ATOM 1385 O O . GLU A 1 176 ? 44.15178 -19.45567 8.72391 1.000 44.24372 166 GLU A O 1
ATOM 1391 N N . PHE A 1 177 ? 46.11484 -20.05056 9.64924 1.000 47.70280 167 PHE A N 1
ATOM 1392 C CA . PHE A 1 177 ? 45.48923 -20.68260 10.80004 1.000 37.72573 167 PHE A CA 1
ATOM 1393 C C . PHE A 1 177 ? 46.30649 -20.38010 12.04600 1.000 41.84665 167 PHE A C 1
ATOM 1394 O O . PHE A 1 177 ? 47.53935 -20.44918 12.02197 1.000 47.32307 167 PHE A O 1
ATOM 1402 N N . THR A 1 178 ? 45.60813 -20.08096 13.14022 1.000 43.22630 168 THR A N 1
ATOM 1403 C CA . THR A 1 178 ? 46.20833 -20.00716 14.46247 1.000 36.85735 168 THR A CA 1
ATOM 1404 C C . THR A 1 178 ? 45.19145 -20.53132 15.46698 1.000 37.64336 168 THR A C 1
ATOM 1405 O O . THR A 1 178 ? 43.98804 -20.54256 15.20747 1.000 39.89334 168 THR A O 1
ATOM 1409 N N . ASP A 1 179 ? 45.68008 -20.98450 16.61845 1.000 40.98346 169 ASP A N 1
ATOM 1410 C CA . ASP A 1 179 ? 44.83106 -21.66100 17.59001 1.000 36.53467 169 ASP A CA 1
ATOM 1411 C C . ASP A 1 179 ? 45.05431 -21.07491 18.97210 1.000 39.33612 169 ASP A C 1
ATOM 1412 O O . ASP A 1 179 ? 46.20167 -20.90656 19.39877 1.000 40.01539 169 ASP A O 1
ATOM 1417 N N . TRP A 1 180 ? 43.96133 -20.71935 19.64987 1.000 36.94705 170 TRP A N 1
ATOM 1418 C CA . TRP A 1 180 ? 44.04250 -20.34534 21.05686 1.000 39.15734 170 TRP A CA 1
ATOM 1419 C C . TRP A 1 180 ? 43.84292 -21.52920 21.99088 1.000 37.05458 170 TRP A C 1
ATOM 1420 O O . TRP A 1 180 ? 44.23004 -21.45455 23.15594 1.000 36.13879 170 TRP A O 1
ATOM 1431 N N . ASN A 1 181 ? 43.22424 -22.60281 21.50787 1.000 41.84178 171 ASN A N 1
ATOM 1432 C CA . ASN A 1 181 ? 42.73250 -23.65169 22.39640 1.000 43.86876 171 ASN A CA 1
ATOM 1433 C C . ASN A 1 181 ? 43.88877 -24.40523 23.05310 1.000 41.02584 171 ASN A C 1
ATOM 1434 O O . ASN A 1 181 ? 43.98580 -24.46912 24.28393 1.000 40.15298 171 ASN A O 1
ATOM 1439 N N . ALA A 1 182 ? 44.79035 -24.96412 22.23943 1.000 42.10718 172 ALA A N 1
ATOM 1440 C CA . ALA A 1 182 ? 45.91914 -25.71531 22.78823 1.000 46.47598 172 ALA A CA 1
ATOM 1441 C C . ALA A 1 182 ? 46.80181 -24.87248 23.69542 1.000 40.27262 172 ALA A C 1
ATOM 1442 O O . ALA A 1 182 ? 47.02691 -25.28383 24.84769 1.000 45.71511 172 ALA A O 1
ATOM 1444 N N . PRO A 1 183 ? 47.31908 -23.71165 23.27995 1.000 42.47035 173 PRO A N 1
ATOM 1445 C CA . PRO A 1 183 ? 48.19722 -22.96537 24.19694 1.000 42.81818 173 PRO A CA 1
ATOM 1446 C C . PRO A 1 183 ? 47.49983 -22.53277 25.47076 1.000 44.32428 173 PRO A C 1
ATOM 1447 O O . PRO A 1 183 ? 48.11847 -22.51161 26.54605 1.000 56.23782 173 PRO A O 1
ATOM 1451 N N . MET A 1 184 ? 46.21639 -22.21175 25.39802 1.000 39.60826 174 MET A N 1
ATOM 1452 C CA . MET A 1 184 ? 45.53243 -21.76085 26.59829 1.000 43.48591 174 MET A CA 1
ATOM 1453 C C . MET A 1 184 ? 45.24453 -22.92693 27.53163 1.000 42.37480 174 MET A C 1
ATOM 1454 O O . MET A 1 184 ? 45.29187 -22.76969 28.75239 1.000 41.85440 174 MET A O 1
ATOM 1459 N N . VAL A 1 185 ? 44.92804 -24.10145 26.98027 1.000 44.81714 175 VAL A N 1
ATOM 1460 C CA . VAL A 1 185 ? 44.82204 -25.29522 27.81683 1.000 46.81531 175 VAL A CA 1
ATOM 1461 C C . VAL A 1 185 ? 46.14642 -25.55459 28.51842 1.000 47.04769 175 VAL A C 1
ATOM 1462 O O . VAL A 1 185 ? 46.18237 -25.84021 29.72054 1.000 47.56560 175 VAL A O 1
ATOM 1466 N N . ALA A 1 186 ? 47.25596 -25.40799 27.78631 1.000 42.14802 176 ALA A N 1
ATOM 1467 C CA . ALA A 1 186 ? 48.57238 -25.64761 28.36882 1.000 44.05350 176 ALA A CA 1
ATOM 1468 C C . ALA A 1 186 ? 48.84708 -24.68434 29.51724 1.000 50.38126 176 ALA A C 1
ATOM 1469 O O . ALA A 1 186 ? 49.30636 -25.09317 30.59759 1.000 52.56179 176 ALA A O 1
ATOM 1471 N N . ILE A 1 187 ? 48.56407 -23.39543 29.30446 1.000 45.11482 177 ILE A N 1
ATOM 1472 C CA . ILE A 1 187 ? 48.75542 -22.41765 30.37371 1.000 46.14089 177 ILE A CA 1
ATOM 1473 C C . ILE A 1 187 ? 47.84833 -22.73962 31.55113 1.000 44.20913 177 ILE A C 1
ATOM 1474 O O . ILE A 1 187 ? 48.22436 -22.55852 32.71842 1.000 50.71410 177 ILE A O 1
ATOM 1479 N N . ASN A 1 188 ? 46.61939 -23.17192 31.26343 1.000 43.53375 178 ASN A N 1
ATOM 1480 C CA . ASN A 1 188 ? 45.70252 -23.56103 32.32659 1.000 48.79243 178 ASN A CA 1
ATOM 1481 C C . ASN A 1 188 ? 46.30097 -24.67969 33.17000 1.000 51.44600 178 ASN A C 1
ATOM 1482 O O . ASN A 1 188 ? 46.26478 -24.62060 34.40109 1.000 49.75807 178 ASN A O 1
ATOM 1487 N N . GLN A 1 189 ? 46.86265 -25.70555 32.52014 1.000 49.43455 179 GLN A N 1
ATOM 1488 C CA . GLN A 1 189 ? 47.49049 -26.80406 33.25831 1.000 55.70056 179 GLN A CA 1
ATOM 1489 C C . GLN A 1 189 ? 48.60800 -26.26792 34.14167 1.000 60.50832 179 GLN A C 1
ATOM 1490 O O . GLN A 1 189 ? 48.68412 -26.55240 35.35415 1.000 59.88325 179 GLN A O 1
ATOM 1496 N N . GLU A 1 190 ? 49.45594 -25.43690 33.53828 1.000 51.29151 180 GLU A N 1
ATOM 1497 C CA . GLU A 1 190 ? 50.67215 -24.98351 34.18881 1.000 57.52257 180 GLU A CA 1
ATOM 1498 C C . GLU A 1 190 ? 50.36743 -24.12223 35.41336 1.000 57.25164 180 GLU A C 1
ATOM 1499 O O . GLU A 1 190 ? 51.00951 -24.27444 36.45795 1.000 55.36071 180 GLU A O 1
ATOM 1505 N N . LEU A 1 191 ? 49.39003 -23.22344 35.31625 1.000 55.81332 181 LEU A N 1
ATOM 1506 C CA . LEU A 1 191 ? 49.06340 -22.40691 36.47712 1.000 53.69705 181 LEU A CA 1
ATOM 1507 C C . LEU A 1 191 ? 48.09595 -23.09015 37.43022 1.000 57.41033 181 LEU A C 1
ATOM 1508 O O . LEU A 1 191 ? 47.99267 -22.67343 38.59460 1.000 52.52693 181 LEU A O 1
ATOM 1513 N N . GLN A 1 192 ? 47.37557 -24.11797 36.97344 1.000 52.18326 182 GLN A N 1
ATOM 1514 C CA . GLN A 1 192 ? 46.54920 -24.86564 37.90108 1.000 56.85508 182 GLN A CA 1
ATOM 1515 C C . GLN A 1 192 ? 47.40975 -25.71293 38.81873 1.000 60.23160 182 GLN A C 1
ATOM 1516 O O . GLN A 1 192 ? 46.97748 -26.05206 39.92503 1.000 59.71046 182 GLN A O 1
ATOM 1522 N N . GLN A 1 193 ? 48.62857 -26.03675 38.38417 1.000 59.44761 183 GLN A N 1
ATOM 1523 C CA . GLN A 1 193 ? 49.57291 -26.65689 39.30584 1.000 61.84202 183 GLN A CA 1
ATOM 1524 C C . GLN A 1 193 ? 49.79843 -25.76684 40.52503 1.000 64.78982 183 GLN A C 1
ATOM 1525 O O . GLN A 1 193 ? 49.86366 -26.25809 41.65743 1.000 62.27971 183 GLN A O 1
ATOM 1531 N N . LYS A 1 194 ? 49.90652 -24.44955 40.31188 1.000 63.70856 184 LYS A N 1
ATOM 1532 C CA . LYS A 1 194 ? 50.18215 -23.53308 41.41064 1.000 58.17765 184 LYS A CA 1
ATOM 1533 C C . LYS A 1 194 ? 48.94243 -23.21722 42.23352 1.000 57.12261 184 LYS A C 1
ATOM 1534 O O . LYS A 1 194 ? 49.05262 -22.93275 43.43233 1.000 54.89267 184 LYS A O 1
ATOM 1540 N N . ASP A 1 195 ? 47.76899 -23.22744 41.61112 1.000 56.59609 185 ASP A N 1
ATOM 1541 C CA . ASP A 1 195 ? 46.53033 -23.04758 42.35158 1.000 57.47884 185 ASP A CA 1
ATOM 1542 C C . ASP A 1 195 ? 45.43211 -23.75623 41.56125 1.000 57.42004 185 ASP A C 1
ATOM 1543 O O . ASP A 1 195 ? 45.16806 -23.37686 40.41299 1.000 59.01479 185 ASP A O 1
ATOM 1548 N N . PRO A 1 196 ? 44.81390 -24.81514 42.09529 1.000 58.47803 186 PRO A N 1
ATOM 1549 C CA . PRO A 1 196 ? 43.85923 -25.58842 41.27934 1.000 58.65976 186 PRO A CA 1
ATOM 1550 C C . PRO A 1 196 ? 42.67829 -24.76574 40.77588 1.000 52.33207 186 PRO A C 1
ATOM 1551 O O . PRO A 1 196 ? 41.99251 -25.20764 39.84885 1.000 48.73136 186 PRO A O 1
ATOM 1555 N N . SER A 1 197 ? 42.40218 -23.61125 41.38314 1.000 51.62288 187 SER A N 1
ATOM 1556 C CA . SER A 1 197 ? 41.31292 -22.72732 40.99061 1.000 51.94269 187 SER A CA 1
ATOM 1557 C C . SER A 1 197 ? 41.71044 -21.70235 39.92841 1.000 57.86822 187 SER A C 1
ATOM 1558 O O . SER A 1 197 ? 40.85054 -20.92864 39.49287 1.000 53.80561 187 SER A O 1
ATOM 1561 N N . PHE A 1 198 ? 42.98113 -21.65155 39.51960 1.000 54.63421 188 PHE A N 1
ATOM 1562 C CA . PHE A 1 198 ? 43.39320 -20.70298 38.49002 1.000 52.08517 188 PHE A CA 1
ATOM 1563 C C . PHE A 1 198 ? 42.78455 -21.06320 37.14097 1.000 52.82322 188 PHE A C 1
ATOM 1564 O O . PHE A 1 198 ? 42.65584 -22.24231 36.79212 1.000 52.00629 188 PHE A O 1
ATOM 1572 N N . THR A 1 199 ? 42.42518 -20.03826 36.36755 1.000 48.04276 189 THR A N 1
ATOM 1573 C CA . THR A 1 199 ? 41.94438 -20.28533 35.01523 1.000 48.48199 189 THR A CA 1
ATOM 1574 C C . THR A 1 199 ? 42.11564 -19.03098 34.17502 1.000 40.77786 189 THR A C 1
ATOM 1575 O O . THR A 1 199 ? 41.99877 -17.90990 34.67428 1.000 45.56911 189 THR A O 1
ATOM 1579 N N . LEU A 1 200 ? 42.42223 -19.23759 32.89941 1.000 36.90354 190 LEU A N 1
ATOM 1580 C CA . LEU A 1 200 ? 42.36080 -18.16430 31.91843 1.000 40.42569 190 LEU A CA 1
ATOM 1581 C C . LEU A 1 200 ? 40.93924 -17.88840 31.45036 1.000 43.77864 190 LEU A C 1
ATOM 1582 O O . LEU A 1 200 ? 40.71816 -16.89394 30.74949 1.000 36.40112 190 LEU A O 1
ATOM 1587 N N . CYS A 1 201 ? 39.99408 -18.77894 31.75905 1.000 43.68191 191 CYS A N 1
ATOM 1588 C CA . CYS A 1 201 ? 38.65936 -18.74628 31.18456 1.000 38.14301 191 CYS A CA 1
ATOM 1589 C C . CYS A 1 201 ? 37.57925 -18.26178 32.15618 1.000 38.78088 191 CYS A C 1
ATOM 1590 O O . CYS A 1 201 ? 36.43781 -18.71624 32.10584 1.000 45.56563 191 CYS A O 1
ATOM 1593 N N . GLY A 1 202 ? 37.91535 -17.31640 33.03127 1.000 38.50853 192 GLY A N 1
ATOM 1594 C CA . GLY A 1 202 ? 36.88777 -16.59625 33.76482 1.000 39.74610 192 GLY A CA 1
ATOM 1595 C C . GLY A 1 202 ? 36.20113 -17.42996 34.83732 1.000 47.78550 192 GLY A C 1
ATOM 1596 O O . GLY A 1 202 ? 36.56947 -18.56950 35.12432 1.000 53.37142 192 GLY A O 1
ATOM 1597 N N . ASN A 1 203 ? 35.14560 -16.83636 35.40705 1.000 51.01365 193 ASN A N 1
ATOM 1598 C CA . ASN A 1 203 ? 34.42254 -17.45731 36.51651 1.000 50.65118 193 ASN A CA 1
ATOM 1599 C C . ASN A 1 203 ? 33.59900 -18.67003 36.09467 1.000 51.26539 193 ASN A C 1
ATOM 1600 O O . ASN A 1 203 ? 33.21823 -19.46474 36.95752 1.000 50.77018 193 ASN A O 1
ATOM 1605 N N . ASP A 1 204 ? 33.31024 -18.83656 34.80039 1.000 44.77436 194 ASP A N 1
ATOM 1606 C CA . ASP A 1 204 ? 32.36959 -19.85715 34.35568 1.000 39.65136 194 ASP A CA 1
ATOM 1607 C C . ASP A 1 204 ? 33.00305 -20.86991 33.41329 1.000 41.37584 194 ASP A C 1
ATOM 1608 O O . ASP A 1 204 ? 32.27553 -21.64356 32.77060 1.000 40.80405 194 ASP A O 1
ATOM 1613 N N . ARG A 1 205 ? 34.32926 -20.87087 33.29281 1.000 35.74171 195 ARG A N 1
ATOM 1614 C CA . ARG A 1 205 ? 35.09617 -21.77675 32.44708 1.000 41.94479 195 ARG A CA 1
ATOM 1615 C C . ARG A 1 205 ? 34.94179 -21.46666 30.96138 1.000 46.03887 195 ARG A C 1
ATOM 1616 O O . ARG A 1 205 ? 35.55590 -22.16034 30.12252 1.000 41.00853 195 ARG A O 1
ATOM 1624 N N . ILE A 1 206 ? 34.14451 -20.45614 30.60200 1.000 41.50937 196 ILE A N 1
ATOM 1625 C CA . ILE A 1 206 ? 33.76295 -20.17571 29.22297 1.000 39.14509 196 ILE A CA 1
ATOM 1626 C C . ILE A 1 206 ? 34.27115 -18.81335 28.76887 1.000 38.61940 196 ILE A C 1
ATOM 1627 O O . ILE A 1 206 ? 34.91474 -18.69339 27.72238 1.000 36.21429 196 ILE A O 1
ATOM 1632 N N . HIS A 1 207 ? 33.98494 -17.76741 29.55114 1.000 35.14234 197 HIS A N 1
ATOM 1633 C CA . HIS A 1 207 ? 34.22924 -16.39297 29.15266 1.000 35.30198 197 HIS A CA 1
ATOM 1634 C C . HIS A 1 207 ? 35.47201 -15.86037 29.85323 1.000 33.26920 197 HIS A C 1
ATOM 1635 O O . HIS A 1 207 ? 35.41894 -15.56090 31.05114 1.000 36.44338 197 HIS A O 1
ATOM 1642 N N . PRO A 1 208 ? 36.60234 -15.71740 29.15981 1.000 38.07342 198 PRO A N 1
ATOM 1643 C CA . PRO A 1 208 ? 37.81760 -15.20429 29.80840 1.000 31.40952 198 PRO A CA 1
ATOM 1644 C C . PRO A 1 208 ? 37.65647 -13.79236 30.34326 1.000 33.53023 198 PRO A C 1
ATOM 1645 O O . PRO A 1 208 ? 36.96097 -12.95624 29.76348 1.000 36.50072 198 PRO A O 1
ATOM 1649 N N . ASP A 1 209 ? 38.33156 -13.53787 31.46076 1.000 32.21722 199 ASP A N 1
ATOM 1650 C CA . ASP A 1 209 ? 38.44737 -12.21564 32.05474 1.000 33.87244 199 ASP A CA 1
ATOM 1651 C C . ASP A 1 209 ? 39.50807 -11.41884 31.28090 1.000 27.45089 199 ASP A C 1
ATOM 1652 O O . ASP A 1 209 ? 40.06168 -11.88585 30.28367 1.000 32.99089 199 ASP A O 1
ATOM 1657 N N . ASN A 1 210 ? 39.81989 -10.20994 31.74909 1.000 27.78234 200 ASN A N 1
ATOM 1658 C CA . ASN A 1 210 ? 40.75241 -9.34093 31.02756 1.000 28.80944 200 ASN A CA 1
ATOM 1659 C C . ASN A 1 210 ? 42.11389 -10.00163 30.85538 1.000 35.02806 200 ASN A C 1
ATOM 1660 O O . ASN A 1 210 ? 42.77814 -9.82171 29.82637 1.000 37.48547 200 ASN A O 1
ATOM 1665 N N . ASP A 1 211 ? 42.56100 -10.74982 31.86550 1.000 35.40599 201 ASP A N 1
ATOM 1666 C CA . ASP A 1 211 ? 43.83162 -11.45645 31.74598 1.000 36.51514 201 ASP A CA 1
ATOM 1667 C C . ASP A 1 211 ? 43.77925 -12.48855 30.63002 1.000 35.86039 201 ASP A C 1
ATOM 1668 O O . ASP A 1 211 ? 44.72495 -12.61023 29.84036 1.000 35.83792 201 ASP A O 1
ATOM 1673 N N . GLY A 1 212 ? 42.68074 -13.24588 30.55021 1.000 36.16605 202 GLY A N 1
ATOM 1674 C CA . GLY A 1 212 ? 42.55253 -14.21454 29.47870 1.000 34.25090 202 GLY A CA 1
ATOM 1675 C C . GLY A 1 212 ? 42.56514 -13.56172 28.11103 1.000 40.06348 202 GLY A C 1
ATOM 1676 O O . GLY A 1 212 ? 43.21021 -14.05964 27.18024 1.000 33.84897 202 GLY A O 1
ATOM 1677 N N . HIS A 1 213 ? 41.86835 -12.42620 27.97552 1.000 32.34035 203 HIS A N 1
ATOM 1678 C CA . HIS A 1 213 ? 41.85771 -11.72073 26.70045 1.000 32.10639 203 HIS A CA 1
ATOM 1679 C C . HIS A 1 213 ? 43.22700 -11.14276 26.37892 1.000 31.30887 203 HIS A C 1
ATOM 1680 O O . HIS A 1 213 ? 43.62057 -11.10175 25.20833 1.000 30.75808 203 HIS A O 1
ATOM 1687 N N . MET A 1 214 ? 43.98970 -10.74322 27.39598 1.000 29.42736 204 MET A N 1
ATOM 1688 C CA . MET A 1 214 ? 45.33685 -10.26393 27.11923 1.000 32.02484 204 MET A CA 1
ATOM 1689 C C . MET A 1 214 ? 46.24506 -11.41975 26.71303 1.000 35.99872 204 MET A C 1
ATOM 1690 O O . MET A 1 214 ? 47.10644 -11.25328 25.84399 1.000 32.82343 204 MET A O 1
ATOM 1695 N N . VAL A 1 215 ? 46.04286 -12.60429 27.29443 1.000 34.80804 205 VAL A N 1
ATOM 1696 C CA . VAL A 1 215 ? 46.78398 -13.77862 26.83788 1.000 38.15094 205 VAL A CA 1
ATOM 1697 C C . VAL A 1 215 ? 46.41329 -14.11006 25.40277 1.000 34.44037 205 VAL A C 1
ATOM 1698 O O . VAL A 1 215 ? 47.27194 -14.46862 24.58834 1.000 38.63589 205 VAL A O 1
ATOM 1702 N N . MET A 1 216 ? 45.13143 -13.99406 25.06910 1.000 32.98218 206 MET A N 1
ATOM 1703 C CA . MET A 1 216 ? 44.70386 -14.24350 23.69836 1.000 36.26458 206 MET A CA 1
ATOM 1704 C C . MET A 1 216 ? 45.35281 -13.25375 22.73972 1.000 38.84693 206 MET A C 1
ATOM 1705 O O . MET A 1 216 ? 45.79787 -13.62664 21.64353 1.000 40.48585 206 MET A O 1
ATOM 1710 N N . ALA A 1 217 ? 45.40481 -11.98026 23.13621 1.000 35.72195 207 ALA A N 1
ATOM 1711 C CA . ALA A 1 217 ? 46.07445 -10.98198 22.31873 1.000 36.05058 207 ALA A CA 1
ATOM 1712 C C . ALA A 1 217 ? 47.54422 -11.32434 22.16395 1.000 33.12922 207 ALA A C 1
ATOM 1713 O O . ALA A 1 217 ? 48.09270 -11.25408 21.05798 1.000 34.04069 207 ALA A O 1
ATOM 1715 N N . TYR A 1 218 ? 48.18572 -11.70853 23.26944 1.000 33.45901 208 TYR A N 1
ATOM 1716 C CA . TYR A 1 218 ? 49.58463 -12.11412 23.25916 1.000 33.60443 208 TYR A CA 1
ATOM 1717 C C . TYR A 1 218 ? 49.81207 -13.23092 22.25450 1.000 33.75599 208 TYR A C 1
ATOM 1718 O O . TYR A 1 218 ? 50.71675 -13.16099 21.41825 1.000 37.05933 208 TYR A O 1
ATOM 1727 N N . LEU A 1 219 ? 48.95890 -14.25195 22.29665 1.000 32.71525 209 LEU A N 1
ATOM 1728 C CA . LEU A 1 219 ? 49.12753 -15.39414 21.40905 1.000 35.31296 209 LEU A CA 1
ATOM 1729 C C . LEU A 1 219 ? 48.90951 -15.01158 19.95187 1.000 39.76867 209 LEU A C 1
ATOM 1730 O O . LEU A 1 219 ? 49.64072 -15.47961 19.06912 1.000 37.96062 209 LEU A O 1
ATOM 1735 N N . PHE A 1 220 ? 47.91598 -14.15705 19.67337 1.000 39.11849 210 PHE A N 1
ATOM 1736 C CA . PHE A 1 220 ? 47.69397 -13.75603 18.28648 1.000 32.68465 210 PHE A CA 1
ATOM 1737 C C . PHE A 1 220 ? 48.84964 -12.90565 17.78092 1.000 34.28480 210 PHE A C 1
ATOM 1738 O O . PHE A 1 220 ? 49.27576 -13.04348 16.62687 1.000 36.20228 210 PHE A O 1
ATOM 1746 N N . LEU A 1 221 ? 49.39953 -12.05546 18.64248 1.000 32.72670 211 LEU A N 1
ATOM 1747 C CA . LEU A 1 221 ? 50.56178 -11.26835 18.24989 1.000 37.50718 211 LEU A CA 1
ATOM 1748 C C . LEU A 1 221 ? 51.77885 -12.15957 18.02716 1.000 36.87800 211 LEU A C 1
ATOM 1749 O O . LEU A 1 221 ? 52.58804 -11.90348 17.12966 1.000 34.67524 211 LEU A O 1
ATOM 1754 N N . LYS A 1 222 ? 51.91380 -13.22465 18.81974 1.000 41.46657 212 LYS A N 1
ATOM 1755 C CA . LYS A 1 222 ? 53.01229 -14.16249 18.59593 1.000 42.58634 212 LYS A CA 1
ATOM 1756 C C . LYS A 1 222 ? 52.82127 -14.90357 17.27734 1.000 36.61493 212 LYS A C 1
ATOM 1757 O O . LYS A 1 222 ? 53.78245 -15.11334 16.52963 1.000 37.08154 212 LYS A O 1
ATOM 1763 N N . ALA A 1 223 ? 51.58082 -15.25530 16.94946 1.000 34.83043 213 ALA A N 1
ATOM 1764 C CA . ALA A 1 223 ? 51.29518 -15.84537 15.64710 1.000 36.53085 213 ALA A CA 1
ATOM 1765 C C . ALA A 1 223 ? 51.56262 -14.87896 14.50180 1.000 37.25448 213 ALA A C 1
ATOM 1766 O O . ALA A 1 223 ? 51.73198 -15.31691 13.36001 1.000 42.12637 213 ALA A O 1
ATOM 1768 N N . GLN A 1 224 ? 51.59287 -13.57978 14.76692 1.000 38.91049 214 GLN A N 1
ATOM 1769 C CA . GLN A 1 224 ? 51.96691 -12.60987 13.74530 1.000 42.53164 214 GLN A CA 1
ATOM 1770 C C . GLN A 1 224 ? 53.46188 -12.28831 13.76326 1.000 46.40854 214 GLN A C 1
ATOM 1771 O O . GLN A 1 224 ? 53.89980 -11.36164 13.06659 1.000 38.08008 214 GLN A O 1
ATOM 1777 N N . GLY A 1 225 ? 54.25050 -13.02905 14.54296 1.000 43.87710 215 GLY A N 1
ATOM 1778 C CA . GLY A 1 225 ? 55.69165 -12.89454 14.47204 1.000 47.40390 215 GLY A CA 1
ATOM 1779 C C . GLY A 1 225 ? 56.29511 -11.77698 15.29282 1.000 47.29343 215 GLY A C 1
ATOM 1780 O O . GLY A 1 225 ? 57.38607 -11.30640 14.95485 1.000 45.11215 215 GLY A O 1
ATOM 1781 N N . PHE A 1 226 ? 55.60705 -11.31123 16.34117 1.000 37.83283 216 PHE A N 1
ATOM 1782 C CA . PHE A 1 226 ? 56.10444 -10.22629 17.17816 1.000 40.71410 216 PHE A CA 1
ATOM 1783 C C . PHE A 1 226 ? 56.77282 -10.70349 18.46308 1.000 39.66943 216 PHE A C 1
ATOM 1784 O O . PHE A 1 226 ? 57.32454 -9.87406 19.19706 1.000 37.53717 216 PHE A O 1
ATOM 1792 N N . ALA A 1 227 ? 56.70522 -11.99747 18.77586 1.000 41.40832 217 ALA A N 1
ATOM 1793 C CA . ALA A 1 227 ? 57.31939 -12.50032 20.00019 1.000 48.26296 217 ALA A CA 1
ATOM 1794 C C . ALA A 1 227 ? 58.83732 -12.46976 19.87625 1.000 47.59495 217 ALA A C 1
ATOM 1795 O O . ALA A 1 227 ? 59.40519 -13.00212 18.91656 1.000 47.88337 217 ALA A O 1
ATOM 1797 N N . GLY A 1 228 ? 59.49220 -11.84699 20.84440 1.000 49.62804 218 GLY A N 1
ATOM 1798 C CA . GLY A 1 228 ? 60.92997 -11.71080 20.82881 1.000 47.88966 218 GLY A CA 1
ATOM 1799 C C . GLY A 1 228 ? 61.43481 -10.39060 20.29436 1.000 55.15090 218 GLY A C 1
ATOM 1800 O O . GLY A 1 228 ? 62.65262 -10.15315 20.31798 1.000 49.29457 218 GLY A O 1
ATOM 1801 N N . LYS A 1 229 ? 60.55235 -9.54630 19.77807 1.000 48.70227 219 LYS A N 1
ATOM 1802 C CA . LYS A 1 229 ? 60.95340 -8.24916 19.26922 1.000 46.49876 219 LYS A CA 1
ATOM 1803 C C . LYS A 1 229 ? 60.77754 -7.16442 20.32265 1.000 48.04273 219 LYS A C 1
ATOM 1804 O O . LYS A 1 229 ? 59.73575 -7.06709 20.98020 1.000 48.63872 219 LYS A O 1
ATOM 1810 N N . ASP A 1 230 ? 61.80976 -6.34985 20.47302 1.000 45.26694 220 ASP A N 1
ATOM 1811 C CA . ASP A 1 230 ? 61.92234 -5.41020 21.57512 1.000 47.08693 220 ASP A CA 1
ATOM 1812 C C . ASP A 1 230 ? 61.26163 -4.09451 21.20867 1.000 42.37115 220 ASP A C 1
ATOM 1813 O O . ASP A 1 230 ? 61.28032 -3.67162 20.04918 1.000 43.57299 220 ASP A O 1
ATOM 1818 N N . VAL A 1 231 ? 60.72319 -3.42403 22.22116 1.000 37.99428 221 VAL A N 1
ATOM 1819 C CA . VAL A 1 231 ? 60.26581 -2.05170 22.03404 1.000 37.69498 221 VAL A CA 1
ATOM 1820 C C . VAL A 1 231 ? 61.42573 -1.18262 21.57251 1.000 41.84978 221 VAL A C 1
ATOM 1821 O O . VAL A 1 231 ? 61.36391 -0.51953 20.52984 1.000 39.39162 221 VAL A O 1
ATOM 1825 N N . ALA A 1 232 ? 62.51802 -1.21795 22.32610 1.000 41.97520 222 ALA A N 1
ATOM 1826 C CA . ALA A 1 232 ? 63.77596 -0.58743 21.96041 1.000 40.86918 222 ALA A CA 1
ATOM 1827 C C . ALA A 1 232 ? 64.86273 -1.23401 22.80740 1.000 41.41115 222 ALA A C 1
ATOM 1828 O O . ALA A 1 232 ? 64.59515 -1.80249 23.86722 1.000 41.64145 222 ALA A O 1
ATOM 1830 N N . ASN A 1 233 ? 66.09026 -1.16539 22.31379 1.000 40.67044 223 ASN A N 1
ATOM 1831 C CA . ASN A 1 233 ? 67.22857 -1.79405 22.98523 1.000 46.26004 223 ASN A CA 1
ATOM 1832 C C . ASN A 1 233 ? 68.40193 -0.83018 22.85764 1.000 46.17799 223 ASN A C 1
ATOM 1833 O O . ASN A 1 233 ? 68.99057 -0.69691 21.78008 1.000 42.61499 223 ASN A O 1
ATOM 1838 N N . MET A 1 234 ? 68.71560 -0.12724 23.93784 1.000 40.31842 224 MET A N 1
ATOM 1839 C CA . MET A 1 234 ? 69.80632 0.83357 23.91176 1.000 46.44953 224 MET A CA 1
ATOM 1840 C C . MET A 1 234 ? 70.86898 0.43008 24.92877 1.000 48.22322 224 MET A C 1
ATOM 1841 O O . MET A 1 234 ? 70.55813 -0.00107 26.04965 1.000 41.11137 224 MET A O 1
ATOM 1846 N N . GLU A 1 235 ? 72.12380 0.57451 24.51727 1.000 47.77863 225 GLU A N 1
ATOM 1847 C CA . GLU A 1 235 ? 73.27919 0.30901 25.35973 1.000 49.93835 225 GLU A CA 1
ATOM 1848 C C . GLU A 1 235 ? 74.23237 1.47950 25.22031 1.000 48.85700 225 GLU A C 1
ATOM 1849 O O . GLU A 1 235 ? 74.71475 1.75368 24.11250 1.000 50.16869 225 GLU A O 1
ATOM 1855 N N . ILE A 1 236 ? 74.48868 2.15618 26.34100 1.000 42.87176 226 ILE A N 1
ATOM 1856 C CA . ILE A 1 236 ? 75.40186 3.28842 26.43154 1.000 52.60161 226 ILE A CA 1
ATOM 1857 C C . ILE A 1 236 ? 76.58901 2.90191 27.30700 1.000 55.65047 226 ILE A C 1
ATOM 1858 O O . ILE A 1 236 ? 76.41429 2.48243 28.45914 1.000 49.83482 226 ILE A O 1
ATOM 1863 N N . ASN A 1 237 ? 77.79491 3.07282 26.77468 1.000 53.60572 227 ASN A N 1
ATOM 1864 C CA . ASN A 1 237 ? 78.99954 2.94785 27.58222 1.000 58.29604 227 ASN A CA 1
ATOM 1865 C C . ASN A 1 237 ? 79.35904 4.31158 28.15928 1.000 54.68072 227 ASN A C 1
ATOM 1866 O O . ASN A 1 237 ? 79.63981 5.25662 27.41433 1.000 55.91906 227 ASN A O 1
ATOM 1871 N N . ALA A 1 238 ? 79.37198 4.39850 29.49052 1.000 54.32984 228 ALA A N 1
ATOM 1872 C CA . ALA A 1 238 ? 79.55637 5.68946 30.14016 1.000 58.18420 228 ALA A CA 1
ATOM 1873 C C . ALA A 1 238 ? 80.95953 6.24674 29.93427 1.000 63.34945 228 ALA A C 1
ATOM 1874 O O . ALA A 1 238 ? 81.12103 7.46082 29.78461 1.000 61.64258 228 ALA A O 1
ATOM 1876 N N . ASN A 1 239 ? 81.97631 5.38751 29.86619 1.000 62.40691 229 ASN A N 1
ATOM 1877 C CA . ASN A 1 239 ? 83.33378 5.89963 29.73194 1.000 66.72089 229 ASN A CA 1
ATOM 1878 C C . ASN A 1 239 ? 83.67508 6.32803 28.30944 1.000 66.36560 229 ASN A C 1
ATOM 1879 O O . ASN A 1 239 ? 84.58532 7.14210 28.12468 1.000 68.38155 229 ASN A O 1
ATOM 1884 N N . LYS A 1 240 ? 82.93027 5.86420 27.30895 1.000 60.86890 230 LYS A N 1
ATOM 1885 C CA . LYS A 1 240 ? 83.23365 6.21044 25.92816 1.000 65.81061 230 LYS A CA 1
ATOM 1886 C C . LYS A 1 240 ? 82.32320 7.30566 25.40147 1.000 67.90514 230 LYS A C 1
ATOM 1887 O O . LYS A 1 240 ? 82.69740 8.01517 24.45977 1.000 68.65836 230 LYS A O 1
ATOM 1893 N N . LYS A 1 241 ? 81.12950 7.44131 25.97496 1.000 66.34673 231 LYS A N 1
ATOM 1894 C CA . LYS A 1 241 ? 80.19626 8.50035 25.61291 1.000 65.54821 231 LYS A CA 1
ATOM 1895 C C . LYS A 1 241 ? 79.59214 8.32813 24.21919 1.000 64.82429 231 LYS A C 1
ATOM 1896 O O . LYS A 1 241 ? 79.16984 9.30670 23.59757 1.000 62.15760 231 LYS A O 1
ATOM 1902 N N . GLN A 1 242 ? 79.57061 7.10970 23.68851 1.000 65.34871 232 GLN A N 1
ATOM 1903 C CA . GLN A 1 242 ? 78.80863 6.84556 22.47691 1.000 68.52509 232 GLN A CA 1
ATOM 1904 C C . GLN A 1 242 ? 77.87059 5.67956 22.75942 1.000 63.81664 232 GLN A C 1
ATOM 1905 O O . GLN A 1 242 ? 78.03264 4.95156 23.74257 1.000 59.68970 232 GLN A O 1
ATOM 1911 N N . ALA A 1 243 ? 76.84923 5.53513 21.92194 1.000 54.78192 233 ALA A N 1
ATOM 1912 C CA . ALA A 1 243 ? 75.89417 4.46089 22.12822 1.000 49.86514 233 ALA A CA 1
ATOM 1913 C C . ALA A 1 243 ? 76.43184 3.19241 21.49696 1.000 51.08572 233 ALA A C 1
ATOM 1914 O O . ALA A 1 243 ? 76.80002 3.18652 20.32121 1.000 55.42121 233 ALA A O 1
ATOM 1916 N N . VAL A 1 244 ? 76.49063 2.11953 22.28231 1.000 50.08392 234 VAL A N 1
ATOM 1917 C CA . VAL A 1 244 ? 76.90063 0.82877 21.73998 1.000 49.49792 234 VAL A CA 1
ATOM 1918 C C . VAL A 1 244 ? 75.75683 0.18910 20.97669 1.000 54.14482 234 VAL A C 1
ATOM 1919 O O . VAL A 1 244 ? 75.96091 -0.43865 19.93098 1.000 56.75344 234 VAL A O 1
ATOM 1923 N N . LYS A 1 245 ? 74.53661 0.36435 21.46746 1.000 50.65180 235 LYS A N 1
ATOM 1924 C CA . LYS A 1 245 ? 73.37434 -0.24336 20.84303 1.000 47.18838 235 LYS A CA 1
ATOM 1925 C C . LYS A 1 245 ? 72.24680 0.77687 20.81090 1.000 49.56844 235 LYS A C 1
ATOM 1926 O O . LYS A 1 245 ? 71.97429 1.43520 21.81920 1.000 37.01175 235 LYS A O 1
ATOM 1932 N N . ALA A 1 246 ? 71.59587 0.90473 19.65192 1.000 44.87311 236 ALA A N 1
ATOM 1933 C CA . ALA A 1 246 ? 70.47245 1.81764 19.50339 1.000 42.87028 236 ALA A CA 1
ATOM 1934 C C . ALA A 1 246 ? 69.46583 1.16627 18.55159 1.000 45.66601 236 ALA A C 1
ATOM 1935 O O . ALA A 1 246 ? 69.24744 1.60615 17.42148 1.000 44.07185 236 ALA A O 1
ATOM 1937 N N . GLU A 1 247 ? 68.86702 0.06830 19.01007 1.000 38.63555 237 GLU A N 1
ATOM 1938 C CA . GLU A 1 247 ? 67.90088 -0.68861 18.23182 1.000 39.57240 237 GLU A CA 1
ATOM 1939 C C . GLU A 1 247 ? 66.50939 -0.11415 18.48065 1.000 46.52896 237 GLU A C 1
ATOM 1940 O O . GLU A 1 247 ? 66.07734 0.01976 19.63666 1.000 43.24421 237 GLU A O 1
ATOM 1946 N N . GLY A 1 248 ? 65.82079 0.23403 17.39651 1.000 41.38336 238 GLY A N 1
ATOM 1947 C CA . GLY A 1 248 ? 64.50497 0.81865 17.51812 1.000 40.81971 238 GLY A CA 1
ATOM 1948 C C . GLY A 1 248 ? 64.50081 2.19479 18.12919 1.000 43.14941 238 GLY A C 1
ATOM 1949 O O . GLY A 1 248 ? 63.46818 2.63223 18.64040 1.000 41.11511 238 GLY A O 1
ATOM 1950 N N . CYS A 1 249 ? 65.63131 2.89373 18.09839 1.000 42.98660 239 CYS A N 1
ATOM 1951 C CA . CYS A 1 249 ? 65.69593 4.22843 18.67133 1.000 42.25863 239 CYS A CA 1
ATOM 1952 C C . CYS A 1 249 ? 66.90416 4.96652 18.10952 1.000 42.22135 239 CYS A C 1
ATOM 1953 O O . CYS A 1 249 ? 67.71686 4.41692 17.36181 1.000 43.08320 239 CYS A O 1
ATOM 1956 N N . THR A 1 250 ? 66.98546 6.24068 18.46783 1.000 38.96897 240 THR A N 1
ATOM 1957 C CA . THR A 1 250 ? 68.14110 7.08361 18.21218 1.000 38.80050 240 THR A CA 1
ATOM 1958 C C . THR A 1 250 ? 68.64446 7.59495 19.56241 1.000 38.52154 240 THR A C 1
ATOM 1959 O O . THR A 1 250 ? 67.86127 8.13831 20.35145 1.000 36.65193 240 THR A O 1
ATOM 1963 N N . ILE A 1 251 ? 69.93163 7.35909 19.85644 1.000 43.05592 241 ILE A N 1
ATOM 1964 C CA . ILE A 1 251 ? 70.60200 7.90386 21.03795 1.000 38.62009 241 ILE A CA 1
ATOM 1965 C C . ILE A 1 251 ? 71.49396 9.05536 20.59201 1.000 42.29164 241 ILE A C 1
ATOM 1966 O O . ILE A 1 251 ? 72.25279 8.92424 19.62551 1.000 40.18285 241 ILE A O 1
ATOM 1971 N N . SER A 1 252 ? 71.41782 10.18440 21.29054 1.000 38.45766 242 SER A N 1
ATOM 1972 C CA . SER A 1 252 ? 72.27259 11.30787 20.92993 1.000 37.61617 242 SER A CA 1
ATOM 1973 C C . SER A 1 252 ? 72.51464 12.16811 22.16569 1.000 41.76860 242 SER A C 1
ATOM 1974 O O . SER A 1 252 ? 71.97684 11.90847 23.24234 1.000 41.13372 242 SER A O 1
ATOM 1977 N N . ASN A 1 253 ? 73.35577 13.18809 22.00413 1.000 41.21243 243 ASN A N 1
ATOM 1978 C CA . ASN A 1 253 ? 73.69149 14.12757 23.07196 1.000 46.27071 243 ASN A CA 1
ATOM 1979 C C . ASN A 1 253 ? 74.07434 13.43533 24.38291 1.000 45.96875 243 ASN A C 1
ATOM 1980 O O . ASN A 1 253 ? 73.68722 13.85947 25.47362 1.000 46.53744 243 ASN A O 1
ATOM 1985 N N . ILE A 1 254 ? 74.90172 12.39861 24.27976 1.000 45.51401 244 ILE A N 1
ATOM 1986 C CA . ILE A 1 254 ? 75.46018 11.77932 25.47359 1.000 39.65657 244 ILE A CA 1
ATOM 1987 C C . ILE A 1 254 ? 76.40035 12.77351 26.13856 1.000 47.13411 244 ILE A C 1
ATOM 1988 O O . ILE A 1 254 ? 77.34897 13.26764 25.51830 1.000 49.16493 244 ILE A O 1
ATOM 1993 N N . LYS A 1 255 ? 76.13470 13.08068 27.40467 1.000 48.43159 245 LYS A N 1
ATOM 1994 C CA . LYS A 1 255 ? 76.92787 14.04264 28.14695 1.000 51.18936 245 LYS A CA 1
ATOM 1995 C C . LYS A 1 255 ? 77.22481 13.47710 29.52696 1.000 48.62230 245 LYS A C 1
ATOM 1996 O O . LYS A 1 255 ? 76.41587 12.74064 30.10329 1.000 51.70960 245 LYS A O 1
ATOM 2002 N N . LYS A 1 256 ? 78.39415 13.83766 30.05031 1.000 51.40416 246 LYS A N 1
ATOM 2003 C CA . LYS A 1 256 ? 78.83777 13.43251 31.37907 1.000 49.60700 246 LYS A CA 1
ATOM 2004 C C . LYS A 1 256 ? 79.16792 14.67596 32.18196 1.000 45.41924 246 LYS A C 1
ATOM 2005 O O . LYS A 1 256 ? 79.93688 15.52675 31.72691 1.000 50.97519 246 LYS A O 1
ATOM 2011 N N . ILE A 1 257 ? 78.54534 14.80839 33.34343 1.000 50.11200 247 ILE A N 1
ATOM 2012 C CA . ILE A 1 257 ? 78.71243 15.96924 34.20211 1.000 53.00982 247 ILE A CA 1
ATOM 2013 C C . ILE A 1 257 ? 79.04728 15.43910 35.59714 1.000 58.66178 247 ILE A C 1
ATOM 2014 O O . ILE A 1 257 ? 78.17713 14.88702 36.28304 1.000 54.27562 247 ILE A O 1
ATOM 2019 N N . GLY A 1 258 ? 80.29483 15.60722 36.02443 1.000 59.05446 248 GLY A N 1
ATOM 2020 C CA . GLY A 1 258 ? 80.71193 14.90807 37.22968 1.000 56.63225 248 GLY A CA 1
ATOM 2021 C C . GLY A 1 258 ? 80.61578 13.41090 36.97544 1.000 59.13102 248 GLY A C 1
ATOM 2022 O O . GLY A 1 258 ? 81.17585 12.88894 36.00324 1.000 58.28800 248 GLY A O 1
ATOM 2023 N N . LYS A 1 259 ? 79.86382 12.70410 37.82457 1.000 61.16388 249 LYS A N 1
ATOM 2024 C CA . LYS A 1 259 ? 79.54779 11.29610 37.60567 1.000 61.00362 249 LYS A CA 1
ATOM 2025 C C . LYS A 1 259 ? 78.11567 11.06371 37.14090 1.000 60.94492 249 LYS A C 1
ATOM 2026 O O . LYS A 1 259 ? 77.65383 9.91518 37.16075 1.000 55.77637 249 LYS A O 1
ATOM 2032 N N . ASP A 1 260 ? 77.39629 12.10890 36.73475 1.000 59.72538 250 ASP A N 1
ATOM 2033 C CA . ASP A 1 260 ? 76.07059 11.93798 36.14994 1.000 51.49877 250 ASP A CA 1
ATOM 2034 C C . ASP A 1 260 ? 76.18707 11.78304 34.64525 1.000 51.05753 250 ASP A C 1
ATOM 2035 O O . ASP A 1 260 ? 77.02224 12.42034 33.99702 1.000 56.36064 250 ASP A O 1
ATOM 2040 N N . ILE A 1 261 ? 75.31097 10.97124 34.07582 1.000 48.11944 251 ILE A N 1
ATOM 2041 C CA . ILE A 1 261 ? 75.31442 10.79245 32.63404 1.000 48.79402 251 ILE A CA 1
ATOM 2042 C C . ILE A 1 261 ? 73.90432 11.02668 32.11215 1.000 51.78753 251 ILE A C 1
ATOM 2043 O O . ILE A 1 261 ? 72.92014 10.64982 32.75304 1.000 48.20881 251 ILE A O 1
ATOM 2048 N N . SER A 1 262 ? 73.80478 11.66611 30.95376 1.000 48.81673 252 SER A N 1
ATOM 2049 C CA . SER A 1 262 ? 72.51759 12.05168 30.40266 1.000 41.94064 252 SER A CA 1
ATOM 2050 C C . SER A 1 262 ? 72.57360 11.92777 28.89125 1.000 43.89166 252 SER A C 1
ATOM 2051 O O . SER A 1 262 ? 73.64490 12.03511 28.29023 1.000 43.23895 252 SER A O 1
ATOM 2054 N N . PHE A 1 263 ? 71.42454 11.64043 28.28764 1.000 34.81399 253 PHE A N 1
ATOM 2055 C CA . PHE A 1 263 ? 71.36608 11.59463 26.83425 1.000 43.03247 253 PHE A CA 1
ATOM 2056 C C . PHE A 1 263 ? 69.93095 11.79496 26.36501 1.000 44.30227 253 PHE A C 1
ATOM 2057 O O . PHE A 1 263 ? 68.98494 11.83835 27.15880 1.000 42.97543 253 PHE A O 1
ATOM 2065 N N . ASP A 1 264 ? 69.79314 11.93397 25.05012 1.000 40.86961 254 ASP A N 1
ATOM 2066 C CA . ASP A 1 264 ? 68.51440 12.09135 24.37792 1.000 40.59558 254 ASP A CA 1
ATOM 2067 C C . ASP A 1 264 ? 68.14835 10.77071 23.71944 1.000 39.88798 254 ASP A C 1
ATOM 2068 O O . ASP A 1 264 ? 68.97675 10.16034 23.02018 1.000 36.84664 254 ASP A O 1
ATOM 2073 N N . TYR A 1 265 ? 66.92745 10.31508 24.00297 1.000 34.45308 255 TYR A N 1
ATOM 2074 C CA . TYR A 1 265 ? 66.39366 9.03215 23.56737 1.000 39.57630 255 TYR A CA 1
ATOM 2075 C C . TYR A 1 265 ? 65.17835 9.29744 22.68642 1.000 37.08135 255 TYR A C 1
ATOM 2076 O O . TYR A 1 265 ? 64.20628 9.90320 23.14393 1.000 35.49641 255 TYR A O 1
ATOM 2085 N N . LEU A 1 266 ? 65.23254 8.88576 21.42587 1.000 33.54313 256 LEU A N 1
ATOM 2086 C CA . LEU A 1 266 ? 64.06489 9.00601 20.55849 1.000 36.89116 256 LEU A CA 1
ATOM 2087 C C . LEU A 1 266 ? 63.68735 7.60396 20.09940 1.000 35.24143 256 LEU A C 1
ATOM 2088 O O . LEU A 1 266 ? 64.32977 7.03925 19.21280 1.000 35.06700 256 LEU A O 1
ATOM 2093 N N . ALA A 1 267 ? 62.63766 7.05452 20.70072 1.000 36.48847 257 ALA A N 1
ATOM 2094 C CA . ALA A 1 267 ? 62.16837 5.72376 20.35564 1.000 34.99322 257 ALA A CA 1
ATOM 2095 C C . ALA A 1 267 ? 61.30096 5.78082 19.10665 1.000 36.58188 257 ALA A C 1
ATOM 2096 O O . ALA A 1 267 ? 60.72890 6.81946 18.78308 1.000 32.19241 257 ALA A O 1
ATOM 2098 N N . GLU A 1 268 ? 61.24946 4.66270 18.37726 1.000 37.92039 258 GLU A N 1
ATOM 2099 C CA . GLU A 1 268 ? 60.30983 4.52217 17.27616 1.000 33.62978 258 GLU A CA 1
ATOM 2100 C C . GLU A 1 268 ? 58.93968 4.07879 17.74811 1.000 41.71004 258 GLU A C 1
ATOM 2101 O O . GLU A 1 268 ? 57.95366 4.26268 17.02112 1.000 37.63443 258 GLU A O 1
ATOM 2107 N N . ALA A 1 269 ? 58.85700 3.48875 18.93392 1.000 33.43625 259 ALA A N 1
ATOM 2108 C CA . ALA A 1 269 ? 57.61006 2.94868 19.43125 1.000 33.67338 259 ALA A CA 1
ATOM 2109 C C . ALA A 1 269 ? 57.50561 3.27490 20.90908 1.000 37.49345 259 ALA A C 1
ATOM 2110 O O . ALA A 1 269 ? 58.50255 3.57743 21.56806 1.000 32.61429 259 ALA A O 1
ATOM 2112 N N . LEU A 1 270 ? 56.28839 3.21724 21.41570 1.000 32.84823 260 LEU A N 1
ATOM 2113 C CA . LEU A 1 270 ? 55.99198 3.38786 22.82680 1.000 30.19541 260 LEU A CA 1
ATOM 2114 C C . LEU A 1 270 ? 55.91517 2.02868 23.51055 1.000 32.50324 260 LEU A C 1
ATOM 2115 O O . LEU A 1 270 ? 55.77454 1.00003 22.83893 1.000 30.61507 260 LEU A O 1
ATOM 2120 N N . PRO A 1 271 ? 56.05880 1.96733 24.83964 1.000 28.06558 261 PRO A N 1
ATOM 2121 C CA . PRO A 1 271 ? 55.82724 0.69583 25.53866 1.000 33.75161 261 PRO A CA 1
ATOM 2122 C C . PRO A 1 271 ? 54.36365 0.28298 25.46200 1.000 36.55939 261 PRO A C 1
ATOM 2123 O O . PRO A 1 271 ? 53.46299 1.10092 25.25687 1.000 31.97878 261 PRO A O 1
ATOM 2127 N N . TYR A 1 272 ? 54.13437 -1.01141 25.63512 1.000 37.41377 262 TYR A N 1
ATOM 2128 C CA . TYR A 1 272 ? 52.77134 -1.51774 25.66627 1.000 30.44613 262 TYR A CA 1
ATOM 2129 C C . TYR A 1 272 ? 52.16306 -1.22619 27.02537 1.000 36.62241 262 TYR A C 1
ATOM 2130 O O . TYR A 1 272 ? 52.73212 -1.62945 28.04695 1.000 37.86786 262 TYR A O 1
ATOM 2139 N N . PRO A 1 273 ? 51.05178 -0.49869 27.08945 1.000 35.66076 263 PRO A N 1
ATOM 2140 C CA . PRO A 1 273 ? 50.44314 -0.17200 28.37898 1.000 30.16336 263 PRO A CA 1
ATOM 2141 C C . PRO A 1 273 ? 49.45051 -1.23197 28.82325 1.000 35.23347 263 PRO A C 1
ATOM 2142 O O . PRO A 1 273 ? 48.68239 -1.78188 28.02932 1.000 30.30193 263 PRO A O 1
ATOM 2146 N N . LEU A 1 274 ? 49.47747 -1.51124 30.12819 1.000 32.12505 264 LEU A N 1
ATOM 2147 C CA . LEU A 1 274 ? 48.66968 -2.56301 30.73091 1.000 31.49307 264 LEU A CA 1
ATOM 2148 C C . LEU A 1 274 ? 47.71060 -1.94577 31.73559 1.000 33.31448 264 LEU A C 1
ATOM 2149 O O . LEU A 1 274 ? 48.12953 -1.22476 32.64951 1.000 37.42579 264 LEU A O 1
ATOM 2154 N N . ASP A 1 275 ? 46.42657 -2.20141 31.54197 1.000 34.93747 265 ASP A N 1
ATOM 2155 C CA . ASP A 1 275 ? 45.41809 -1.75178 32.48843 1.000 35.24368 265 ASP A CA 1
ATOM 2156 C C . ASP A 1 275 ? 45.48219 -2.62803 33.73703 1.000 37.83749 265 ASP A C 1
ATOM 2157 O O . ASP A 1 275 ? 45.45220 -3.86359 33.64117 1.000 35.20315 265 ASP A O 1
ATOM 2162 N N . THR A 1 276 ? 45.57621 -1.99915 34.90932 1.000 39.87204 266 THR A N 1
ATOM 2163 C CA . THR A 1 276 ? 45.65224 -2.73822 36.16504 1.000 41.30639 266 THR A CA 1
ATOM 2164 C C . THR A 1 276 ? 44.30337 -2.88157 36.84089 1.000 41.73958 266 THR A C 1
ATOM 2165 O O . THR A 1 276 ? 44.22194 -3.52330 37.89292 1.000 40.75529 266 THR A O 1
ATOM 2169 N N . ILE A 1 277 ? 43.24311 -2.33216 36.24419 1.000 39.97988 267 ILE A N 1
ATOM 2170 C CA . ILE A 1 277 ? 41.89751 -2.38112 36.80293 1.000 37.54716 267 ILE A CA 1
ATOM 2171 C C . ILE A 1 277 ? 41.16967 -3.58777 36.23949 1.000 35.48036 267 ILE A C 1
ATOM 2172 O O . ILE A 1 277 ? 41.21373 -3.84752 35.03304 1.000 39.58922 267 ILE A O 1
ATOM 2177 N N . ALA A 1 278 ? 40.49163 -4.32636 37.11766 1.000 42.47602 268 ALA A N 1
ATOM 2178 C CA . ALA A 1 278 ? 39.61320 -5.43048 36.72753 1.000 47.21457 268 ALA A CA 1
ATOM 2179 C C . ALA A 1 278 ? 38.28192 -4.86688 36.21796 1.000 41.73190 268 ALA A C 1
ATOM 2180 O O . ALA A 1 278 ? 37.30345 -4.75416 36.95562 1.000 38.40910 268 ALA A O 1
ATOM 2182 N N . ARG A 1 279 ? 38.24284 -4.53793 34.92561 1.000 43.41365 269 ARG A N 1
ATOM 2183 C CA . ARG A 1 279 ? 37.08858 -3.87841 34.31773 1.000 41.55862 269 ARG A CA 1
ATOM 2184 C C . ARG A 1 279 ? 36.00032 -4.86977 33.93819 1.000 40.30006 269 ARG A C 1
ATOM 2185 O O . ARG A 1 279 ? 36.27597 -5.90653 33.32551 1.000 41.76891 269 ARG A O 1
ATOM 2193 N N . GLY A 1 280 ? 34.75652 -4.53266 34.27217 1.000 45.50200 270 GLY A N 1
ATOM 2194 C CA . GLY A 1 280 ? 33.62937 -5.34368 33.85140 1.000 43.70015 270 GLY A CA 1
ATOM 2195 C C . GLY A 1 280 ? 32.87628 -5.95276 35.01315 1.000 50.31824 270 GLY A C 1
ATOM 2196 O O . GLY A 1 280 ? 33.46748 -6.23864 36.05802 1.000 47.74927 270 GLY A O 1
ATOM 2197 N N . TRP A 1 281 ? 31.57679 -6.17487 34.84051 1.000 50.08555 271 TRP A N 1
ATOM 2198 C CA . TRP A 1 281 ? 30.78380 -6.78228 35.89916 1.000 55.11539 271 TRP A CA 1
ATOM 2199 C C . TRP A 1 281 ? 31.30580 -8.18203 36.19512 1.000 53.38760 271 TRP A C 1
ATOM 2200 O O . TRP A 1 281 ? 31.40001 -9.02439 35.29604 1.000 56.23757 271 TRP A O 1
ATOM 2211 N N . GLY A 1 282 ? 31.67700 -8.41412 37.45069 1.000 48.49782 272 GLY A N 1
ATOM 2212 C CA . GLY A 1 282 ? 32.21411 -9.68238 37.87992 1.000 46.42445 272 GLY A CA 1
ATOM 2213 C C . GLY A 1 282 ? 33.68417 -9.90103 37.58561 1.000 52.10743 272 GLY A C 1
ATOM 2214 O O . GLY A 1 282 ? 34.18829 -11.00781 37.82675 1.000 47.10483 272 GLY A O 1
ATOM 2215 N N . SER A 1 283 ? 34.38467 -8.89696 37.06520 1.000 47.90516 273 SER A N 1
ATOM 2216 C CA . SER A 1 283 ? 35.79767 -9.05914 36.75289 1.000 44.91870 273 SER A CA 1
ATOM 2217 C C . SER A 1 283 ? 36.62934 -9.19512 38.01996 1.000 41.04886 273 SER A C 1
ATOM 2218 O O . SER A 1 283 ? 36.35260 -8.56096 39.04151 1.000 41.33768 273 SER A O 1
ATOM 2221 N N . LYS A 1 284 ? 37.66262 -10.02044 37.94554 1.000 40.17650 274 LYS A N 1
ATOM 2222 C CA . LYS A 1 284 ? 38.58277 -10.18599 39.06151 1.000 44.22513 274 LYS A CA 1
ATOM 2223 C C . LYS A 1 284 ? 40.04344 -9.98817 38.70780 1.000 45.63962 274 LYS A C 1
ATOM 2224 O O . LYS A 1 284 ? 40.83994 -9.70103 39.60993 1.000 50.03081 274 LYS A O 1
ATOM 2230 N N . LYS A 1 285 ? 40.41958 -10.07985 37.44323 1.000 41.15208 275 LYS A N 1
ATOM 2231 C CA . LYS A 1 285 ? 41.80895 -9.95153 37.05424 1.000 41.96963 275 LYS A CA 1
ATOM 2232 C C . LYS A 1 285 ? 41.91462 -8.94065 35.92560 1.000 38.08114 275 LYS A C 1
ATOM 2233 O O . LYS A 1 285 ? 41.03041 -8.84252 35.06498 1.000 38.69826 275 LYS A O 1
ATOM 2239 N N . SER A 1 286 ? 43.01422 -8.20316 35.92340 1.000 41.74195 276 SER A N 1
ATOM 2240 C CA . SER A 1 286 ? 43.20787 -7.11443 34.98240 1.000 36.84269 276 SER A CA 1
ATOM 2241 C C . SER A 1 286 ? 44.00358 -7.59463 33.77777 1.000 38.97202 276 SER A C 1
ATOM 2242 O O . SER A 1 286 ? 44.53963 -8.70234 33.76177 1.000 40.55346 276 SER A O 1
ATOM 2245 N N . GLN A 1 287 ? 44.01715 -6.75790 32.73340 1.000 38.16158 277 GLN A N 1
ATOM 2246 C CA . GLN A 1 287 ? 44.93473 -6.96037 31.61681 1.000 34.95835 277 GLN A CA 1
ATOM 2247 C C . GLN A 1 287 ? 46.36791 -7.18626 32.13326 1.000 36.08485 277 GLN A C 1
ATOM 2248 O O . GLN A 1 287 ? 47.11121 -8.02914 31.59991 1.000 32.71109 277 GLN A O 1
ATOM 2254 N N . ALA A 1 288 ? 46.76588 -6.43038 33.17136 1.000 37.16132 278 ALA A N 1
ATOM 2255 C CA . ALA A 1 288 ? 48.13521 -6.48515 33.68834 1.000 43.71957 278 ALA A CA 1
ATOM 2256 C C . ALA A 1 288 ? 48.50398 -7.85672 34.21548 1.000 42.17981 278 ALA A C 1
ATOM 2257 O O . ALA A 1 288 ? 49.67992 -8.25231 34.16042 1.000 40.32926 278 ALA A O 1
ATOM 2259 N N . GLU A 1 289 ? 47.50544 -8.60756 34.67675 1.000 39.07113 279 GLU A N 1
ATOM 2260 C CA . GLU A 1 289 ? 47.74672 -9.94613 35.16794 1.000 42.68215 279 GLU A CA 1
ATOM 2261 C C . GLU A 1 289 ? 48.42303 -10.81583 34.13727 1.000 45.40652 279 GLU A C 1
ATOM 2262 O O . GLU A 1 289 ? 49.11877 -11.76732 34.52452 1.000 50.87991 279 GLU A O 1
ATOM 2268 N N . VAL A 1 290 ? 48.38571 -10.40671 32.86313 1.000 38.00569 280 VAL A N 1
ATOM 2269 C CA . VAL A 1 290 ? 49.03008 -11.20078 31.81866 1.000 41.39527 280 VAL A CA 1
ATOM 2270 C C . VAL A 1 290 ? 50.48666 -11.45014 32.15014 1.000 39.35444 280 VAL A C 1
ATOM 2271 O O . VAL A 1 290 ? 51.04445 -12.49687 31.78841 1.000 41.76942 280 VAL A O 1
ATOM 2275 N N . ILE A 1 291 ? 51.12477 -10.52026 32.87287 1.000 40.56792 281 ILE A N 1
ATOM 2276 C CA . ILE A 1 291 ? 52.55989 -10.67964 33.10009 1.000 43.38862 281 ILE A CA 1
ATOM 2277 C C . ILE A 1 291 ? 52.87417 -11.90956 33.93844 1.000 43.82291 281 ILE A C 1
ATOM 2278 O O . ILE A 1 291 ? 53.96054 -12.45666 33.81081 1.000 45.34607 281 ILE A O 1
ATOM 2283 N N . LYS A 1 292 ? 51.94581 -12.37843 34.77351 1.000 43.57370 282 LYS A N 1
ATOM 2284 C CA . LYS A 1 292 ? 52.19623 -13.53823 35.63047 1.000 48.21536 282 LYS A CA 1
ATOM 2285 C C . LYS A 1 292 ? 51.76168 -14.86054 35.00021 1.000 51.64345 282 LYS A C 1
ATOM 2286 O O . LYS A 1 292 ? 51.93392 -15.91452 35.62250 1.000 53.13027 282 LYS A O 1
ATOM 2292 N N . GLU A 1 293 ? 51.29212 -14.84206 33.75443 1.000 48.16636 283 GLU A N 1
ATOM 2293 C CA . GLU A 1 293 ? 50.73023 -16.02281 33.10980 1.000 42.28170 283 GLU A CA 1
ATOM 2294 C C . GLU A 1 293 ? 51.49007 -16.43020 31.87402 1.000 40.26316 283 GLU A C 1
ATOM 2295 O O . GLU A 1 293 ? 51.50639 -17.61207 31.53760 1.000 44.16623 283 GLU A O 1
ATOM 2301 N N . VAL A 1 294 ? 52.09694 -15.47526 31.17960 1.000 41.24453 284 VAL A N 1
ATOM 2302 C CA . VAL A 1 294 ? 52.91396 -15.73734 29.99809 1.000 37.86086 284 VAL A CA 1
ATOM 2303 C C . VAL A 1 294 ? 54.10883 -14.80224 30.04908 1.000 41.62757 284 VAL A C 1
ATOM 2304 O O . VAL A 1 294 ? 54.09037 -13.79370 30.76991 1.000 43.44334 284 VAL A O 1
ATOM 2308 N N . PRO A 1 295 ? 55.19038 -15.13050 29.32739 1.000 44.23472 285 PRO A N 1
ATOM 2309 C CA . PRO A 1 295 ? 56.34948 -14.22415 29.32862 1.000 47.06057 285 PRO A CA 1
ATOM 2310 C C . PRO A 1 295 ? 56.07803 -12.97647 28.49737 1.000 42.87053 285 PRO A C 1
ATOM 2311 O O . PRO A 1 295 ? 56.77739 -12.73141 27.50746 1.000 39.13899 285 PRO A O 1
ATOM 2315 N N . PHE A 1 296 ? 55.03687 -12.20880 28.84738 1.000 45.45206 286 PHE A N 1
ATOM 2316 C CA . PHE A 1 296 ? 54.64132 -11.09534 27.98517 1.000 44.75207 286 PHE A CA 1
ATOM 2317 C C . PHE A 1 296 ? 55.66504 -9.96956 28.02985 1.000 39.38160 286 PHE A C 1
ATOM 2318 O O . PHE A 1 296 ? 56.00566 -9.39039 26.99199 1.000 39.19156 286 PHE A O 1
ATOM 2326 N N . MET A 1 297 ? 56.12361 -9.61134 29.23117 1.000 40.74031 287 MET A N 1
ATOM 2327 C CA . MET A 1 297 ? 57.12091 -8.55448 29.36966 1.000 38.56376 287 MET A CA 1
ATOM 2328 C C . MET A 1 297 ? 58.39565 -8.89405 28.61143 1.000 41.96651 287 MET A C 1
ATOM 2329 O O . MET A 1 297 ? 58.96073 -8.04196 27.91406 1.000 44.29983 287 MET A O 1
ATOM 2334 N N . GLU A 1 298 ? 58.86412 -10.13643 28.73609 1.000 41.44331 288 GLU A N 1
ATOM 2335 C CA . GLU A 1 298 ? 60.11969 -10.52465 28.09969 1.000 41.49389 288 GLU A CA 1
ATOM 2336 C C . GLU A 1 298 ? 59.98742 -10.61370 26.57706 1.000 45.36704 288 GLU A C 1
ATOM 2337 O O . GLU A 1 298 ? 60.90879 -10.22533 25.84323 1.000 40.80819 288 GLU A O 1
ATOM 2343 N N . GLU A 1 299 ? 58.86315 -11.13146 26.07600 1.000 40.45541 289 GLU A N 1
ATOM 2344 C CA . GLU A 1 299 ? 58.77064 -11.37107 24.64038 1.000 45.30799 289 GLU A CA 1
ATOM 2345 C C . GLU A 1 299 ? 58.23710 -10.17549 23.85928 1.000 39.66203 289 GLU A C 1
ATOM 2346 O O . GLU A 1 299 ? 58.59656 -10.00810 22.68440 1.000 37.77491 289 GLU A O 1
ATOM 2352 N N . MET A 1 300 ? 57.41186 -9.32945 24.48119 1.000 36.70893 290 MET A N 1
ATOM 2353 C CA . MET A 1 300 ? 56.71439 -8.28184 23.73999 1.000 40.67847 290 MET A CA 1
ATOM 2354 C C . MET A 1 300 ? 56.69434 -6.91916 24.40552 1.000 35.13964 290 MET A C 1
ATOM 2355 O O . MET A 1 300 ? 56.19908 -5.97549 23.78604 1.000 36.86008 290 MET A O 1
ATOM 2360 N N . ASN A 1 301 ? 57.17236 -6.76941 25.62977 1.000 37.70371 291 ASN A N 1
ATOM 2361 C CA . ASN A 1 301 ? 57.16090 -5.46888 26.27729 1.000 35.60452 291 ASN A CA 1
ATOM 2362 C C . ASN A 1 301 ? 58.49625 -5.18915 26.94015 1.000 32.97193 291 ASN A C 1
ATOM 2363 O O . ASN A 1 301 ? 58.57005 -4.86763 28.12467 1.000 33.83618 291 ASN A O 1
ATOM 2368 N N . THR A 1 302 ? 59.58050 -5.28543 26.16379 1.000 41.00631 292 THR A N 1
ATOM 2369 C CA . THR A 1 302 ? 60.93188 -4.99859 26.64702 1.000 39.66565 292 THR A CA 1
ATOM 2370 C C . THR A 1 302 ? 61.47094 -3.72890 25.98480 1.000 37.90722 292 THR A C 1
ATOM 2371 O O . THR A 1 302 ? 61.79669 -3.72529 24.79064 1.000 39.83514 292 THR A O 1
ATOM 2375 N N . GLU A 1 303 ? 61.58019 -2.66337 26.77548 1.000 38.11977 293 GLU A N 1
ATOM 2376 C CA . GLU A 1 303 ? 62.20916 -1.40433 26.38482 1.000 34.66783 293 GLU A CA 1
ATOM 2377 C C . GLU A 1 303 ? 63.48731 -1.29741 27.21547 1.000 34.80011 293 GLU A C 1
ATOM 2378 O O . GLU A 1 303 ? 63.51839 -0.67790 28.28592 1.000 32.38795 293 GLU A O 1
ATOM 2384 N N . LEU A 1 304 ? 64.55673 -1.91058 26.71438 1.000 41.58550 294 LEU A N 1
ATOM 2385 C CA . LEU A 1 304 ? 65.72109 -2.20338 27.54513 1.000 41.70983 294 LEU A CA 1
ATOM 2386 C C . LEU A 1 304 ? 66.68927 -1.02721 27.57979 1.000 35.76012 294 LEU A C 1
ATOM 2387 O O . LEU A 1 304 ? 67.11635 -0.53085 26.53368 1.000 39.04905 294 LEU A O 1
ATOM 2392 N N . LEU A 1 305 ? 67.03253 -0.58445 28.78526 1.000 35.36735 295 LEU A N 1
ATOM 2393 C CA . LEU A 1 305 ? 68.07734 0.41345 28.97634 1.000 40.77592 295 LEU A CA 1
ATOM 2394 C C . LEU A 1 305 ? 69.28331 -0.24003 29.65036 1.000 43.65960 295 LEU A C 1
ATOM 2395 O O . LEU A 1 305 ? 69.19290 -0.70034 30.79857 1.000 37.67952 295 LEU A O 1
ATOM 2400 N N . LYS A 1 306 ? 70.40471 -0.27244 28.93480 1.000 39.44290 296 LYS A N 1
ATOM 2401 C CA . LYS A 1 306 ? 71.65372 -0.83722 29.42835 1.000 47.67636 296 LYS A CA 1
ATOM 2402 C C . LYS A 1 306 ? 72.71093 0.25471 29.40796 1.000 46.81535 296 LYS A C 1
ATOM 2403 O O . LYS A 1 306 ? 73.02157 0.80326 28.34511 1.000 43.25346 296 LYS A O 1
ATOM 2409 N N . VAL A 1 307 ? 73.29349 0.53155 30.57024 1.000 45.12294 297 VAL A N 1
ATOM 2410 C CA . VAL A 1 307 ? 74.34757 1.52521 30.70925 1.000 48.29204 297 VAL A CA 1
ATOM 2411 C C . VAL A 1 307 ? 75.51161 0.79395 31.36041 1.000 54.34296 297 VAL A C 1
ATOM 2412 O O . VAL A 1 307 ? 75.50773 0.55206 32.57170 1.000 54.14503 297 VAL A O 1
ATOM 2416 N N . THR A 1 308 ? 76.50539 0.43122 30.56940 1.000 59.54493 298 THR A N 1
ATOM 2417 C CA . THR A 1 308 ? 77.71224 -0.20151 31.09218 1.000 62.74747 298 THR A CA 1
ATOM 2418 C C . THR A 1 308 ? 78.75158 0.89527 31.22185 1.000 59.59472 298 THR A C 1
ATOM 2419 O O . THR A 1 308 ? 79.17107 1.46218 30.21373 1.000 64.65801 298 THR A O 1
ATOM 2423 N N . GLY A 1 309 ? 79.29658 1.05060 32.41345 1.000 62.47063 299 GLY A N 1
ATOM 2424 C CA . GLY A 1 309 ? 80.15679 2.16313 32.74558 1.000 70.01036 299 GLY A CA 1
ATOM 2425 C C . GLY A 1 309 ? 80.26547 2.22871 34.24388 1.000 68.43414 299 GLY A C 1
ATOM 2426 O O . GLY A 1 309 ? 80.09470 1.20800 34.90751 1.000 71.25910 299 GLY A O 1
ATOM 2427 N N . LEU A 1 310 ? 80.58466 3.39948 34.78822 1.000 69.58772 300 LEU A N 1
ATOM 2428 C CA . LEU A 1 310 ? 80.87019 3.51172 36.21737 1.000 77.16271 300 LEU A CA 1
ATOM 2429 C C . LEU A 1 310 ? 79.79369 2.91806 37.10403 1.000 70.45555 300 LEU A C 1
ATOM 2430 O O . LEU A 1 310 ? 78.64519 2.74352 36.66380 1.000 73.14689 300 LEU A O 1
ATOM 2435 N N . LYS A 1 311 ? 80.15437 2.59455 38.34100 1.000 69.73014 301 LYS A N 1
ATOM 2436 C CA . LYS A 1 311 ? 79.30429 1.80360 39.20762 1.000 63.59676 301 LYS A CA 1
ATOM 2437 C C . LYS A 1 311 ? 79.02225 2.58252 40.49907 1.000 60.57311 301 LYS A C 1
ATOM 2438 O O . LYS A 1 311 ? 79.48780 3.70786 40.69995 1.000 58.60432 301 LYS A O 1
ATOM 2444 N N . GLY A 1 312 ? 78.23927 1.96288 41.36833 1.000 59.21582 302 GLY A N 1
ATOM 2445 C CA . GLY A 1 312 ? 77.64320 2.65748 42.48556 1.000 59.90331 302 GLY A CA 1
ATOM 2446 C C . GLY A 1 312 ? 76.13809 2.63131 42.33144 1.000 65.68209 302 GLY A C 1
ATOM 2447 O O . GLY A 1 312 ? 75.60445 1.79476 41.59292 1.000 59.88128 302 GLY A O 1
ATOM 2448 N N . GLN A 1 313 ? 75.43414 3.52772 43.01578 1.000 62.74081 303 GLN A N 1
ATOM 2449 C CA . GLN A 1 313 ? 73.98469 3.61676 42.88412 1.000 64.27474 303 GLN A CA 1
ATOM 2450 C C . GLN A 1 313 ? 73.55974 4.91316 42.21418 1.000 60.09209 303 GLN A C 1
ATOM 2451 O O . GLN A 1 313 ? 74.07659 5.99633 42.52748 1.000 56.78471 303 GLN A O 1
ATOM 2457 N N . TYR A 1 314 ? 72.62784 4.77965 41.27841 1.000 59.87175 304 TYR A N 1
ATOM 2458 C CA . TYR A 1 314 ? 72.15425 5.89104 40.49101 1.000 58.05153 304 TYR A CA 1
ATOM 2459 C C . TYR A 1 314 ? 70.63715 5.96585 40.57598 1.000 57.10804 304 TYR A C 1
ATOM 2460 O O . TYR A 1 314 ? 69.93890 4.96952 40.81918 1.000 55.68473 304 TYR A O 1
ATOM 2469 N N . LYS A 1 315 ? 70.14733 7.18256 40.39314 1.000 58.06142 305 LYS A N 1
ATOM 2470 C CA . LYS A 1 315 ? 68.73466 7.48801 40.29204 1.000 47.97267 305 LYS A CA 1
ATOM 2471 C C . LYS A 1 315 ? 68.43050 7.78044 38.83547 1.000 50.10860 305 LYS A C 1
ATOM 2472 O O . LYS A 1 315 ? 69.12118 8.59382 38.20125 1.000 41.86328 305 LYS A O 1
ATOM 2478 N N . LEU A 1 316 ? 67.45386 7.05357 38.29904 1.000 44.51357 306 LEU A N 1
ATOM 2479 C CA . LEU A 1 316 ? 67.01817 7.21998 36.92376 1.000 43.81157 306 LEU A CA 1
ATOM 2480 C C . LEU A 1 316 ? 65.92108 8.26920 36.88018 1.000 43.27220 306 LEU A C 1
ATOM 2481 O O . LEU A 1 316 ? 64.91324 8.14374 37.58083 1.000 39.32493 306 LEU A O 1
ATOM 2486 N N . LEU A 1 317 ? 66.12917 9.30277 36.06963 1.000 45.04833 307 LEU A N 1
ATOM 2487 C CA . LEU A 1 317 ? 65.11516 10.29629 35.76815 1.000 46.65963 307 LEU A CA 1
ATOM 2488 C C . LEU A 1 317 ? 64.91889 10.36398 34.26074 1.000 42.34105 307 LEU A C 1
ATOM 2489 O O . LEU A 1 317 ? 65.87629 10.23723 33.49499 1.000 39.45442 307 LEU A O 1
ATOM 2494 N N . ILE A 1 318 ? 63.67460 10.52097 33.82675 1.000 38.73099 308 ILE A N 1
ATOM 2495 C CA . ILE A 1 318 ? 63.37820 10.72356 32.41748 1.000 34.19519 308 ILE A CA 1
ATOM 2496 C C . ILE A 1 318 ? 62.52956 11.97722 32.33037 1.000 40.40319 308 ILE A C 1
ATOM 2497 O O . ILE A 1 318 ? 61.48825 12.06858 32.99484 1.000 41.42989 308 ILE A O 1
ATOM 2502 N N . ASP A 1 319 ? 62.98435 12.95131 31.54237 1.000 36.31332 309 ASP A N 1
ATOM 2503 C CA . ASP A 1 319 ? 62.33147 14.25738 31.46808 1.000 42.78026 309 ASP A CA 1
ATOM 2504 C C . ASP A 1 319 ? 62.10685 14.84528 32.86192 1.000 40.75612 309 ASP A C 1
ATOM 2505 O O . ASP A 1 319 ? 61.06189 15.43050 33.15451 1.000 44.71872 309 ASP A O 1
ATOM 2510 N N . ASP A 1 320 ? 63.06942 14.59965 33.75240 1.000 38.84669 310 ASP A N 1
ATOM 2511 C CA . ASP A 1 320 ? 63.12174 15.12083 35.11976 1.000 41.41116 310 ASP A CA 1
ATOM 2512 C C . ASP A 1 320 ? 62.09520 14.48852 36.05815 1.000 40.81518 310 ASP A C 1
ATOM 2513 O O . ASP A 1 320 ? 61.78946 15.05736 37.11682 1.000 40.22705 310 ASP A O 1
ATOM 2518 N N . GLN A 1 321 ? 61.56579 13.31530 35.72172 1.000 40.74730 311 GLN A N 1
ATOM 2519 C CA . GLN A 1 321 ? 60.68327 12.58169 36.61861 1.000 46.26693 311 GLN A CA 1
ATOM 2520 C C . GLN A 1 321 ? 61.43748 11.38313 37.17407 1.000 44.73998 311 GLN A C 1
ATOM 2521 O O . GLN A 1 321 ? 61.94209 10.54791 36.41316 1.000 40.26114 311 GLN A O 1
ATOM 2527 N N . GLU A 1 322 ? 61.49741 11.29520 38.49643 1.000 43.43426 312 GLU A N 1
ATOM 2528 C CA . GLU A 1 322 ? 62.18706 10.18902 39.12852 1.000 48.48720 312 GLU A CA 1
ATOM 2529 C C . GLU A 1 322 ? 61.45518 8.88922 38.83785 1.000 41.53866 312 GLU A C 1
ATOM 2530 O O . GLU A 1 322 ? 60.25468 8.76944 39.07731 1.000 55.25263 312 GLU A O 1
ATOM 2536 N N . ILE A 1 323 ? 62.19070 7.91076 38.33370 1.000 38.93403 313 ILE A N 1
ATOM 2537 C CA . ILE A 1 323 ? 61.64326 6.60448 38.01844 1.000 45.01354 313 ILE A CA 1
ATOM 2538 C C . ILE A 1 323 ? 61.93789 5.59761 39.12460 1.000 51.44695 313 ILE A C 1
ATOM 2539 O O . ILE A 1 323 ? 61.06133 4.82539 39.51797 1.000 53.92872 313 ILE A O 1
ATOM 2544 N N . GLY A 1 324 ? 63.16730 5.60889 39.62678 1.000 48.99396 314 GLY A N 1
ATOM 2545 C CA . GLY A 1 324 ? 63.59033 4.69892 40.66985 1.000 51.55518 314 GLY A CA 1
ATOM 2546 C C . GLY A 1 324 ? 65.09312 4.77397 40.84873 1.000 56.42291 314 GLY A C 1
ATOM 2547 O O . GLY A 1 324 ? 65.78775 5.59926 40.23388 1.000 50.22572 314 GLY A O 1
ATOM 2548 N N . THR A 1 325 ? 65.59125 3.89166 41.70304 1.000 53.82130 315 THR A N 1
ATOM 2549 C CA . THR A 1 325 ? 67.01452 3.82654 41.98905 1.000 51.84176 315 THR A CA 1
ATOM 2550 C C . THR A 1 325 ? 67.52015 2.41485 41.73745 1.000 55.48936 315 THR A C 1
ATOM 2551 O O . THR A 1 325 ? 66.88066 1.43054 42.12611 1.000 54.16847 315 THR A O 1
ATOM 2555 N N . TRP A 1 326 ? 68.66304 2.32762 41.06351 1.000 55.02409 316 TRP A N 1
ATOM 2556 C CA . TRP A 1 326 ? 69.26575 1.05202 40.71931 1.000 55.13871 316 TRP A CA 1
ATOM 2557 C C . TRP A 1 326 ? 70.75745 1.10680 41.01621 1.000 64.12126 316 TRP A C 1
ATOM 2558 O O . TRP A 1 326 ? 71.38577 2.16973 40.95634 1.000 58.61313 316 TRP A O 1
ATOM 2569 N N . ASP A 1 327 ? 71.32883 -0.05397 41.30725 1.000 61.95470 317 ASP A N 1
ATOM 2570 C CA . ASP A 1 327 ? 72.77449 -0.16974 41.28242 1.000 59.54499 317 ASP A CA 1
ATOM 2571 C C . ASP A 1 327 ? 73.26017 -0.36463 39.85449 1.000 59.59023 317 ASP A C 1
ATOM 2572 O O . ASP A 1 327 ? 72.58365 -0.97858 39.02263 1.000 55.53638 317 ASP A O 1
ATOM 2577 N N . ALA A 1 328 ? 74.45208 0.16619 39.57485 1.000 54.95727 318 ALA A N 1
ATOM 2578 C CA . ALA A 1 328 ? 74.97637 0.10258 38.21865 1.000 57.86386 318 ALA A CA 1
ATOM 2579 C C . ALA A 1 328 ? 75.27495 -1.31320 37.75191 1.000 54.84664 318 ALA A C 1
ATOM 2580 O O . ALA A 1 328 ? 75.46008 -1.51497 36.54853 1.000 54.65718 318 ALA A O 1
ATOM 2582 N N . ALA A 1 329 ? 75.31270 -2.29617 38.65036 1.000 57.07670 319 ALA A N 1
ATOM 2583 C CA . ALA A 1 329 ? 75.33051 -3.68192 38.19690 1.000 56.54407 319 ALA A CA 1
ATOM 2584 C C . ALA A 1 329 ? 74.04146 -4.01371 37.45081 1.000 51.16796 319 ALA A C 1
ATOM 2585 O O . ALA A 1 329 ? 74.06997 -4.61161 36.36771 1.000 47.84685 319 ALA A O 1
ATOM 2587 N N . ASP A 1 330 ? 72.89506 -3.60797 38.01358 1.000 51.39935 320 ASP A N 1
ATOM 2588 C CA . ASP A 1 330 ? 71.61809 -3.77355 37.32207 1.000 53.27311 320 ASP A CA 1
ATOM 2589 C C . ASP A 1 330 ? 71.59513 -2.99892 36.01020 1.000 48.80454 320 ASP A C 1
ATOM 2590 O O . ASP A 1 330 ? 71.16641 -3.52529 34.97510 1.000 45.95861 320 ASP A O 1
ATOM 2595 N N . LEU A 1 331 ? 72.07117 -1.75164 36.03114 1.000 46.34041 321 LEU A N 1
ATOM 2596 C CA . LEU A 1 331 ? 72.07943 -0.94256 34.81745 1.000 45.40880 321 LEU A CA 1
ATOM 2597 C C . LEU A 1 331 ? 72.93144 -1.58763 33.72622 1.000 48.92349 321 LEU A C 1
ATOM 2598 O O . LEU A 1 331 ? 72.55673 -1.57944 32.54635 1.000 42.32321 321 LEU A O 1
ATOM 2603 N N . ALA A 1 332 ? 74.07453 -2.16886 34.10173 1.000 48.87330 322 ALA A N 1
ATOM 2604 C CA . ALA A 1 332 ? 74.91247 -2.85482 33.12336 1.000 51.54675 322 ALA A CA 1
ATOM 2605 C C . ALA A 1 332 ? 74.26755 -4.15772 32.67318 1.000 46.39401 322 ALA A C 1
ATOM 2606 O O . ALA A 1 332 ? 74.54642 -4.64698 31.57335 1.000 50.73662 322 ALA A O 1
ATOM 2608 N N . LYS A 1 333 ? 73.40454 -4.72908 33.50951 1.000 46.92908 323 LYS A N 1
ATOM 2609 C CA . LYS A 1 333 ? 72.64824 -5.90098 33.09581 1.000 52.83234 323 LYS A CA 1
ATOM 2610 C C . LYS A 1 333 ? 71.57684 -5.50959 32.08402 1.000 50.42696 323 LYS A C 1
ATOM 2611 O O . LYS A 1 333 ? 71.33081 -6.23289 31.11338 1.000 44.35453 323 LYS A O 1
ATOM 2617 N N . GLY A 1 334 ? 70.97026 -4.33633 32.27947 1.000 47.55905 324 GLY A N 1
ATOM 2618 C CA . GLY A 1 334 ? 69.87359 -3.83021 31.47616 1.000 47.42936 324 GLY A CA 1
ATOM 2619 C C . GLY A 1 334 ? 68.59730 -3.80375 32.29955 1.000 43.00270 324 GLY A C 1
ATOM 2620 O O . GLY A 1 334 ? 68.24116 -4.81417 32.91070 1.000 46.88496 324 GLY A O 1
ATOM 2621 N N . ILE A 1 335 ? 67.88444 -2.68229 32.32266 1.000 46.22329 325 ILE A N 1
ATOM 2622 C CA . ILE A 1 335 ? 66.60000 -2.60107 33.00964 1.000 39.61877 325 ILE A CA 1
ATOM 2623 C C . ILE A 1 335 ? 65.50297 -2.36233 31.97368 1.000 43.87925 325 ILE A C 1
ATOM 2624 O O . ILE A 1 335 ? 65.73719 -1.77852 30.90625 1.000 38.95584 325 ILE A O 1
ATOM 2629 N N . ASN A 1 336 ? 64.30836 -2.87607 32.26533 1.000 40.78207 326 ASN A N 1
ATOM 2630 C CA . ASN A 1 336 ? 63.17529 -2.75907 31.35177 1.000 43.01874 326 ASN A CA 1
ATOM 2631 C C . ASN A 1 336 ? 62.39705 -1.48135 31.66429 1.000 38.79955 326 ASN A C 1
ATOM 2632 O O . ASN A 1 336 ? 61.70272 -1.39610 32.68562 1.000 32.06324 326 ASN A O 1
ATOM 2637 N N . LEU A 1 337 ? 62.52460 -0.47640 30.79706 1.000 38.66305 327 LEU A N 1
ATOM 2638 C CA . LEU A 1 337 ? 61.75142 0.74531 31.00070 1.000 36.49351 327 LEU A CA 1
ATOM 2639 C C . LEU A 1 337 ? 60.25029 0.50629 30.82455 1.000 32.86947 327 LEU A C 1
ATOM 2640 O O . LEU A 1 337 ? 59.44163 1.22259 31.41971 1.000 35.47114 327 LEU A O 1
ATOM 2645 N N . ALA A 1 338 ? 59.85480 -0.50429 30.04312 1.000 32.22463 328 ALA A N 1
ATOM 2646 C CA . ALA A 1 338 ? 58.43699 -0.80219 29.85359 1.000 32.90385 328 ALA A CA 1
ATOM 2647 C C . ALA A 1 338 ? 57.73922 -1.33178 31.10699 1.000 40.67441 328 ALA A C 1
ATOM 2648 O O . ALA A 1 338 ? 56.50453 -1.42105 31.10850 1.000 32.70682 328 ALA A O 1
ATOM 2650 N N . ALA A 1 339 ? 58.47563 -1.70314 32.15594 1.000 38.40875 329 ALA A N 1
ATOM 2651 C CA . ALA A 1 339 ? 57.87982 -2.09759 33.42765 1.000 35.04827 329 ALA A CA 1
ATOM 2652 C C . ALA A 1 339 ? 57.84406 -0.95487 34.43518 1.000 40.23905 329 ALA A C 1
ATOM 2653 O O . ALA A 1 339 ? 57.37272 -1.14414 35.56383 1.000 44.72427 329 ALA A O 1
ATOM 2655 N N . GLU A 1 340 ? 58.30853 0.22707 34.05469 1.000 38.09049 330 GLU A N 1
ATOM 2656 C CA . GLU A 1 340 ? 58.38349 1.37693 34.95042 1.000 41.02790 330 GLU A CA 1
ATOM 2657 C C . GLU A 1 340 ? 57.26473 2.34046 34.55446 1.000 44.70925 330 GLU A C 1
ATOM 2658 O O . GLU A 1 340 ? 57.42137 3.13805 33.62416 1.000 45.10604 330 GLU A O 1
ATOM 2664 N N . SER A 1 341 ? 56.13001 2.25877 35.25365 1.000 38.79147 331 SER A N 1
ATOM 2665 C CA . SER A 1 341 ? 54.95341 3.03683 34.86862 1.000 43.68665 331 SER A CA 1
ATOM 2666 C C . SER A 1 341 ? 55.15959 4.54070 35.02211 1.000 37.20800 331 SER A C 1
ATOM 2667 O O . SER A 1 341 ? 54.32530 5.32074 34.55081 1.000 38.13503 331 SER A O 1
ATOM 2670 N N . LYS A 1 342 ? 56.23386 4.96642 35.66987 1.000 35.76712 332 LYS A N 1
ATOM 2671 C CA . LYS A 1 342 ? 56.44916 6.38887 35.87221 1.000 39.28057 332 LYS A CA 1
ATOM 2672 C C . LYS A 1 342 ? 57.12438 7.08633 34.69600 1.000 32.43193 332 LYS A C 1
ATOM 2673 O O . LYS A 1 342 ? 57.22913 8.31636 34.72247 1.000 31.62553 332 LYS A O 1
ATOM 2679 N N . THR A 1 343 ? 57.58952 6.35686 33.67805 1.000 33.86118 333 THR A N 1
ATOM 2680 C CA . THR A 1 343 ? 58.25183 7.03533 32.56872 1.000 34.43261 333 THR A CA 1
ATOM 2681 C C . THR A 1 343 ? 57.23731 7.86200 31.78679 1.000 36.23072 333 THR A C 1
ATOM 2682 O O . THR A 1 343 ? 56.04693 7.52142 31.73758 1.000 32.65739 333 THR A O 1
ATOM 2686 N N . PRO A 1 344 ? 57.68280 8.96174 31.17971 1.000 38.51501 334 PRO A N 1
ATOM 2687 C CA . PRO A 1 344 ? 56.75851 9.77060 30.37265 1.000 33.74600 334 PRO A CA 1
ATOM 2688 C C . PRO A 1 344 ? 56.17230 9.01101 29.20433 1.000 30.76347 334 PRO A C 1
ATOM 2689 O O . PRO A 1 344 ? 54.98194 9.17177 28.92053 1.000 35.03507 334 PRO A O 1
ATOM 2693 N N . GLN A 1 345 ? 56.96727 8.17065 28.53344 1.000 30.31266 335 GLN A N 1
ATOM 2694 C CA . GLN A 1 345 ? 56.44448 7.39293 27.41784 1.000 28.60766 335 GLN A CA 1
ATOM 2695 C C . GLN A 1 345 ? 55.42609 6.35832 27.88601 1.000 33.73741 335 GLN A C 1
ATOM 2696 O O . GLN A 1 345 ? 54.50643 6.01386 27.13377 1.000 32.43864 335 GLN A O 1
ATOM 2702 N N . TYR A 1 346 ? 55.56342 5.84598 29.11339 1.000 32.63165 336 TYR A N 1
ATOM 2703 C CA . TYR A 1 346 ? 54.54657 4.93357 29.62447 1.000 32.88264 336 TYR A CA 1
ATOM 2704 C C . TYR A 1 346 ? 53.27229 5.68705 29.97684 1.000 29.56185 336 TYR A C 1
ATOM 2705 O O . TYR A 1 346 ? 52.17329 5.17874 29.75936 1.000 29.82137 336 TYR A O 1
ATOM 2714 N N . GLN A 1 347 ? 53.40010 6.90437 30.50094 1.000 28.05201 337 GLN A N 1
ATOM 2715 C CA . GLN A 1 347 ? 52.22730 7.73596 30.72641 1.000 29.97846 337 GLN A CA 1
ATOM 2716 C C . GLN A 1 347 ? 51.51419 8.05788 29.40867 1.000 35.20471 337 GLN A C 1
ATOM 2717 O O . GLN A 1 347 ? 50.27806 7.99961 29.32685 1.000 31.48970 337 GLN A O 1
ATOM 2723 N N . GLN A 1 348 ? 52.28560 8.36117 28.35945 1.000 34.27326 338 GLN A N 1
ATOM 2724 C CA . GLN A 1 348 ? 51.72758 8.57609 27.02534 1.000 28.55624 338 GLN A CA 1
ATOM 2725 C C . GLN A 1 348 ? 51.01446 7.32298 26.52627 1.000 28.85905 338 GLN A C 1
ATOM 2726 O O . GLN A 1 348 ? 49.88730 7.38291 25.99651 1.000 33.56651 338 GLN A O 1
ATOM 2732 N N . ALA A 1 349 ? 51.65504 6.16568 26.69843 1.000 30.95259 339 ALA A N 1
ATOM 2733 C CA . ALA A 1 349 ? 51.03007 4.92156 26.27753 1.000 31.08273 339 ALA A CA 1
ATOM 2734 C C . ALA A 1 349 ? 49.73012 4.68375 27.03939 1.000 29.94566 339 ALA A C 1
ATOM 2735 O O . ALA A 1 349 ? 48.74323 4.21721 26.46158 1.000 29.04789 339 ALA A O 1
ATOM 2737 N N . LEU A 1 350 ? 49.70716 5.01862 28.33397 1.000 29.49316 340 LEU A N 1
ATOM 2738 C CA . LEU A 1 350 ? 48.49927 4.84935 29.13805 1.000 31.70060 340 LEU A CA 1
ATOM 2739 C C . LEU A 1 350 ? 47.37318 5.75519 28.64342 1.000 34.77717 340 LEU A C 1
ATOM 2740 O O . LEU A 1 350 ? 46.19851 5.35406 28.63196 1.000 28.89784 340 LEU A O 1
ATOM 2745 N N . THR A 1 351 ? 47.71396 6.99555 28.26955 1.000 29.07998 341 THR A N 1
ATOM 2746 C CA . THR A 1 351 ? 46.73865 7.88437 27.64558 1.000 32.93193 341 THR A CA 1
ATOM 2747 C C . THR A 1 351 ? 46.06647 7.20099 26.45866 1.000 28.13377 341 THR A C 1
ATOM 2748 O O . THR A 1 351 ? 44.83138 7.19231 26.33264 1.000 27.25115 341 THR A O 1
ATOM 2752 N N . ILE A 1 352 ? 46.88520 6.62462 25.57511 1.000 28.08857 342 ILE A N 1
ATOM 2753 C CA . ILE A 1 352 ? 46.35659 5.89707 24.41787 1.000 22.64941 342 ILE A CA 1
ATOM 2754 C C . ILE A 1 352 ? 45.48198 4.72261 24.85564 1.000 27.94461 342 ILE A C 1
ATOM 2755 O O . ILE A 1 352 ? 44.43580 4.44840 24.25362 1.000 27.21210 342 ILE A O 1
ATOM 2760 N N . MET A 1 353 ? 45.90420 4.00630 25.90066 1.000 28.44756 343 MET A N 1
ATOM 2761 C CA . MET A 1 353 ? 45.16017 2.84336 26.38059 1.000 30.36998 343 MET A CA 1
ATOM 2762 C C . MET A 1 353 ? 43.76328 3.23667 26.84196 1.000 24.72200 343 MET A C 1
ATOM 2763 O O . MET A 1 353 ? 42.78280 2.53350 26.56168 1.000 24.29362 343 MET A O 1
ATOM 2768 N N . HIS A 1 354 ? 43.66206 4.34717 27.57497 1.000 25.72548 344 HIS A N 1
ATOM 2769 C CA . HIS A 1 354 ? 42.36471 4.80922 28.05931 1.000 27.01492 344 HIS A CA 1
ATOM 2770 C C . HIS A 1 354 ? 41.47126 5.25479 26.90674 1.000 27.56156 344 HIS A C 1
ATOM 2771 O O . HIS A 1 354 ? 40.27054 4.93411 26.87930 1.000 28.05388 344 HIS A O 1
ATOM 2778 N N . LEU A 1 355 ? 42.03738 6.01453 25.95433 1.000 31.37742 345 LEU A N 1
ATOM 2779 C CA . LEU A 1 355 ? 41.27903 6.37934 24.75718 1.000 27.32279 345 LEU A CA 1
ATOM 2780 C C . LEU A 1 355 ? 40.73168 5.14189 24.05520 1.000 28.34332 345 LEU A C 1
ATOM 2781 O O . LEU A 1 355 ? 39.55509 5.10696 23.64074 1.000 26.59636 345 LEU A O 1
ATOM 2786 N N . ASN A 1 356 ? 41.57083 4.10269 23.93845 1.000 27.00664 346 ASN A N 1
ATOM 2787 C CA . ASN A 1 356 ? 41.17590 2.88333 23.24373 1.000 23.14928 346 ASN A CA 1
ATOM 2788 C C . ASN A 1 356 ? 40.06449 2.15592 23.98656 1.000 23.90089 346 ASN A C 1
ATOM 2789 O O . ASN A 1 356 ? 39.18190 1.56118 23.35945 1.000 27.40274 346 ASN A O 1
ATOM 2794 N N . GLU A 1 357 ? 40.08568 2.19247 25.32289 1.000 26.48124 347 GLU A N 1
ATOM 2795 C CA . GLU A 1 357 ? 39.01305 1.56086 26.10204 1.000 28.36045 347 GLU A CA 1
ATOM 2796 C C . GLU A 1 357 ? 37.67855 2.31404 25.95149 1.000 26.09665 347 GLU A C 1
ATOM 2797 O O . GLU A 1 357 ? 36.61764 1.68764 25.78737 1.000 25.13720 347 GLU A O 1
ATOM 2803 N N . TYR A 1 358 ? 37.71523 3.65499 25.98144 1.000 23.19252 348 TYR A N 1
ATOM 2804 C CA . TYR A 1 358 ? 36.51145 4.43926 25.66698 1.000 27.58787 348 TYR A CA 1
ATOM 2805 C C . TYR A 1 358 ? 35.93111 4.02570 24.31677 1.000 26.09444 348 TYR A C 1
ATOM 2806 O O . TYR A 1 358 ? 34.71150 3.81681 24.16411 1.000 31.00389 348 TYR A O 1
ATOM 2815 N N . ARG A 1 359 ? 36.81528 3.92280 23.31744 1.000 27.05845 349 ARG A N 1
ATOM 2816 C CA . ARG A 1 359 ? 36.41880 3.49830 21.97644 1.000 28.12746 349 ARG A CA 1
ATOM 2817 C C . ARG A 1 359 ? 35.78915 2.11289 21.99753 1.000 27.67150 349 ARG A C 1
ATOM 2818 O O . ARG A 1 359 ? 34.72661 1.89079 21.40084 1.000 25.96097 349 ARG A O 1
ATOM 2826 N N . TRP A 1 360 ? 36.42918 1.17468 22.69699 1.000 25.40861 350 TRP A N 1
ATOM 2827 C CA . TRP A 1 360 ? 35.90751 -0.18462 22.77794 1.000 26.63173 350 TRP A CA 1
ATOM 2828 C C . TRP A 1 360 ? 34.49025 -0.19459 23.34901 1.000 26.11957 350 TRP A C 1
ATOM 2829 O O . TRP A 1 360 ? 33.62606 -0.93635 22.86056 1.000 27.88640 350 TRP A O 1
ATOM 2840 N N . GLU A 1 361 ? 34.21990 0.65212 24.35663 1.000 25.99741 351 GLU A N 1
ATOM 2841 C CA . GLU A 1 361 ? 32.86943 0.71633 24.93652 1.000 28.34147 351 GLU A CA 1
ATOM 2842 C C . GLU A 1 361 ? 31.84084 1.20449 23.91988 1.000 27.83444 351 GLU A C 1
ATOM 2843 O O . GLU A 1 361 ? 30.74158 0.62995 23.78819 1.000 25.52044 351 GLU A O 1
ATOM 2849 N N . LEU A 1 362 ? 32.18124 2.27656 23.19359 1.000 27.89615 352 LEU A N 1
ATOM 2850 C CA . LEU A 1 362 ? 31.28602 2.74633 22.13704 1.000 24.91340 352 LEU A CA 1
ATOM 2851 C C . LEU A 1 362 ? 30.99889 1.63033 21.13350 1.000 25.12714 352 LEU A C 1
ATOM 2852 O O . LEU A 1 362 ? 29.83027 1.34920 20.78152 1.000 28.44312 352 LEU A O 1
ATOM 2857 N N . GLU A 1 363 ? 32.05538 0.93055 20.70878 1.000 26.28918 353 GLU A N 1
ATOM 2858 C CA . GLU A 1 363 ? 31.85725 -0.16326 19.75969 1.000 27.78458 353 GLU A CA 1
ATOM 2859 C C . GLU A 1 363 ? 30.93349 -1.23142 20.33809 1.000 25.49032 353 GLU A C 1
ATOM 2860 O O . GLU A 1 363 ? 30.10074 -1.79830 19.61498 1.000 27.74694 353 GLU A O 1
ATOM 2866 N N . ARG A 1 364 ? 31.03204 -1.49059 21.64642 1.000 22.06274 354 ARG A N 1
ATOM 2867 C CA . ARG A 1 364 ? 30.12733 -2.46934 22.25147 1.000 24.72530 354 ARG A CA 1
ATOM 2868 C C . ARG A 1 364 ? 28.67451 -2.04249 22.10980 1.000 25.62932 354 ARG A C 1
ATOM 2869 O O . ARG A 1 364 ? 27.78578 -2.88903 21.92577 1.000 24.14230 354 ARG A O 1
ATOM 2877 N N . THR A 1 365 ? 28.39860 -0.73723 22.20484 1.000 28.94414 355 THR A N 1
ATOM 2878 C CA . THR A 1 365 ? 26.99911 -0.33753 21.99730 1.000 26.78520 355 THR A CA 1
ATOM 2879 C C . THR A 1 365 ? 26.55586 -0.68059 20.58134 1.000 26.21981 355 THR A C 1
ATOM 2880 O O . THR A 1 365 ? 25.41963 -1.14300 20.36161 1.000 26.58220 355 THR A O 1
ATOM 2884 N N . PHE A 1 366 ? 27.46944 -0.53675 19.61271 1.000 23.41107 356 PHE A N 1
ATOM 2885 C CA . PHE A 1 366 ? 27.11887 -0.99056 18.26073 1.000 19.72809 356 PHE A CA 1
ATOM 2886 C C . PHE A 1 366 ? 26.88671 -2.50020 18.20306 1.000 22.63548 356 PHE A C 1
ATOM 2887 O O . PHE A 1 366 ? 26.04073 -2.97500 17.42556 1.000 24.54878 356 PHE A O 1
ATOM 2895 N N . ARG A 1 367 ? 27.59744 -3.26937 19.03408 1.000 23.35400 357 ARG A N 1
ATOM 2896 C CA . ARG A 1 367 ? 27.39710 -4.72266 19.05465 1.000 24.34051 357 ARG A CA 1
ATOM 2897 C C . ARG A 1 367 ? 26.03012 -5.09116 19.64705 1.000 25.91243 357 ARG A C 1
ATOM 2898 O O . ARG A 1 367 ? 25.39019 -6.06328 19.21542 1.000 23.83155 357 ARG A O 1
ATOM 2906 N N . GLU A 1 368 ? 25.58191 -4.34259 20.65878 1.000 22.97469 358 GLU A N 1
ATOM 2907 C CA . GLU A 1 368 ? 24.23227 -4.54067 21.19289 1.000 27.49157 358 GLU A CA 1
ATOM 2908 C C . GLU A 1 368 ? 23.18488 -4.24369 20.12100 1.000 27.27919 358 GLU A C 1
ATOM 2909 O O . GLU A 1 368 ? 22.18652 -4.97508 19.96539 1.000 26.97520 358 GLU A O 1
ATOM 2915 N N . TYR A 1 369 ? 23.40882 -3.18446 19.34794 1.000 23.61322 359 TYR A N 1
ATOM 2916 C CA . TYR A 1 369 ? 22.47848 -2.91196 18.25836 1.000 29.88561 359 TYR A CA 1
ATOM 2917 C C . TYR A 1 369 ? 22.46630 -4.06719 17.25925 1.000 26.01887 359 TYR A C 1
ATOM 2918 O O . TYR A 1 369 ? 21.39527 -4.50274 16.81566 1.000 27.64191 359 TYR A O 1
ATOM 2927 N N . ALA A 1 370 ? 23.64481 -4.60814 16.93825 1.000 23.30289 360 ALA A N 1
ATOM 2928 C CA . ALA A 1 370 ? 23.72294 -5.74180 16.01691 1.000 26.84711 360 ALA A CA 1
ATOM 2929 C C . ALA A 1 370 ? 22.96967 -6.95662 16.55262 1.000 24.17263 360 ALA A C 1
ATOM 2930 O O . ALA A 1 370 ? 22.36587 -7.70647 15.77486 1.000 21.23241 360 ALA A O 1
ATOM 2932 N N . TRP A 1 371 ? 23.03767 -7.20818 17.86549 1.000 25.97477 361 TRP A N 1
ATOM 2933 C CA . TRP A 1 371 ? 22.20879 -8.28803 18.39463 1.000 22.51437 361 TRP A CA 1
ATOM 2934 C C . TRP A 1 371 ? 20.73562 -7.99022 18.14616 1.000 30.09202 361 TRP A C 1
ATOM 2935 O O . TRP A 1 371 ? 19.97689 -8.87050 17.72811 1.000 27.06104 361 TRP A O 1
ATOM 2946 N N . CYS A 1 372 ? 20.30097 -6.75559 18.40052 1.000 25.73195 362 CYS A N 1
ATOM 2947 C CA . CYS A 1 372 ? 18.89843 -6.45514 18.11763 1.000 27.79785 362 CYS A CA 1
ATOM 2948 C C . CYS A 1 372 ? 18.55689 -6.79830 16.67427 1.000 24.02395 362 CYS A C 1
ATOM 2949 O O . CYS A 1 372 ? 17.51993 -7.42107 16.39367 1.000 21.96913 362 CYS A O 1
ATOM 2952 N N . GLN A 1 373 ? 19.48021 -6.51191 15.76368 1.000 23.98830 363 GLN A N 1
ATOM 2953 C CA . GLN A 1 373 ? 19.15665 -6.67731 14.35165 1.000 24.54117 363 GLN A CA 1
ATOM 2954 C C . GLN A 1 373 ? 19.14068 -8.14580 13.94534 1.000 25.79898 363 GLN A C 1
ATOM 2955 O O . GLN A 1 373 ? 18.18062 -8.60566 13.31991 1.000 25.16579 363 GLN A O 1
ATOM 2961 N N . PHE A 1 374 ? 20.20251 -8.89408 14.25791 1.000 26.75051 364 PHE A N 1
ATOM 2962 C CA . PHE A 1 374 ? 20.29498 -10.26687 13.76957 1.000 27.71019 364 PHE A CA 1
ATOM 2963 C C . PHE A 1 374 ? 19.74624 -11.30320 14.74923 1.000 30.94178 364 PHE A C 1
ATOM 2964 O O . PHE A 1 374 ? 19.27425 -12.36526 14.31890 1.000 28.45477 364 PHE A O 1
ATOM 2972 N N . GLY A 1 375 ? 19.76475 -11.02059 16.04554 1.000 28.31438 365 GLY A N 1
ATOM 2973 C CA . GLY A 1 375 ? 19.20244 -11.92190 17.02336 1.000 25.93983 365 GLY A CA 1
ATOM 2974 C C . GLY A 1 375 ? 17.71350 -11.76316 17.25341 1.000 33.69519 365 GLY A C 1
ATOM 2975 O O . GLY A 1 375 ? 17.12244 -12.60792 17.92860 1.000 28.84798 365 GLY A O 1
ATOM 2976 N N . PHE A 1 376 ? 17.08158 -10.70931 16.71465 1.000 30.76015 366 PHE A N 1
ATOM 2977 C CA . PHE A 1 376 ? 15.62738 -10.59143 16.82083 1.000 32.56150 366 PHE A CA 1
ATOM 2978 C C . PHE A 1 376 ? 14.96251 -10.15166 15.51331 1.000 31.25055 366 PHE A C 1
ATOM 2979 O O . PHE A 1 376 ? 14.07426 -10.84559 15.01013 1.000 29.10864 366 PHE A O 1
ATOM 2987 N N . PHE A 1 377 ? 15.37654 -9.00960 14.94903 1.000 30.58523 367 PHE A N 1
ATOM 2988 C CA . PHE A 1 377 ? 14.60453 -8.41420 13.85536 1.000 27.70839 367 PHE A CA 1
ATOM 2989 C C . PHE A 1 377 ? 14.69198 -9.21768 12.56452 1.000 24.78871 367 PHE A C 1
ATOM 2990 O O . PHE A 1 377 ? 13.71525 -9.25890 11.81223 1.000 29.60413 367 PHE A O 1
ATOM 2998 N N . GLN A 1 378 ? 15.82634 -9.87116 12.29727 1.000 26.18936 368 GLN A N 1
ATOM 2999 C CA . GLN A 1 378 ? 15.96516 -10.65447 11.07083 1.000 23.73714 368 GLN A CA 1
ATOM 3000 C C . GLN A 1 378 ? 14.90849 -11.75099 10.98499 1.000 29.52020 368 GLN A C 1
ATOM 3001 O O . GLN A 1 378 ? 14.32161 -11.98462 9.92412 1.000 28.43378 368 GLN A O 1
ATOM 3007 N N . GLN A 1 379 ? 14.65469 -12.44553 12.08994 1.000 33.74243 369 GLN A N 1
ATOM 3008 C CA . GLN A 1 379 ? 13.67024 -13.51574 12.05948 1.000 33.90955 369 GLN A CA 1
ATOM 3009 C C . GLN A 1 379 ? 12.25749 -12.97663 11.87927 1.000 37.53335 369 GLN A C 1
ATOM 3010 O O . GLN A 1 379 ? 11.36327 -13.73300 11.47425 1.000 39.54259 369 GLN A O 1
ATOM 3016 N N . LYS A 1 380 ? 12.04213 -11.68222 12.12970 1.000 31.56214 370 LYS A N 1
ATOM 3017 C CA . LYS A 1 380 ? 10.74196 -11.05883 11.93507 1.000 28.63388 370 LYS A CA 1
ATOM 3018 C C . LYS A 1 380 ? 10.62447 -10.35006 10.60261 1.000 30.19897 370 LYS A C 1
ATOM 3019 O O . LYS A 1 380 ? 9.62701 -9.65181 10.37420 1.000 31.37269 370 LYS A O 1
ATOM 3025 N N . GLY A 1 381 ? 11.56334 -10.58175 9.68560 1.000 26.48433 371 GLY A N 1
ATOM 3026 C CA . GLY A 1 381 ? 11.51604 -9.91090 8.39515 1.000 24.56240 371 GLY A CA 1
ATOM 3027 C C . GLY A 1 381 ? 11.71117 -8.41474 8.48797 1.000 30.24346 371 GLY A C 1
ATOM 3028 O O . GLY A 1 381 ? 11.20451 -7.66885 7.63882 1.000 26.30615 371 GLY A O 1
ATOM 3029 N N . LEU A 1 382 ? 12.44931 -7.95114 9.50007 1.000 24.10734 372 LEU A N 1
ATOM 3030 C CA . LEU A 1 382 ? 12.60133 -6.52346 9.73700 1.000 27.09545 372 LEU A CA 1
ATOM 3031 C C . LEU A 1 382 ? 14.06836 -6.13182 9.88950 1.000 23.33521 372 LEU A C 1
ATOM 3032 O O . LEU A 1 382 ? 14.36988 -5.07861 10.45569 1.000 23.58243 372 LEU A O 1
ATOM 3037 N N . LEU A 1 383 ? 14.98110 -6.93038 9.34736 1.000 22.99639 373 LEU A N 1
ATOM 3038 C CA . LEU A 1 383 ? 16.40026 -6.61292 9.42025 1.000 27.95936 373 LEU A CA 1
ATOM 3039 C C . LEU A 1 383 ? 16.65727 -5.22224 8.83676 1.000 26.81379 373 LEU A C 1
ATOM 3040 O O . LEU A 1 383 ? 16.30816 -4.95240 7.68296 1.000 25.16231 373 LEU A O 1
ATOM 3045 N N . PHE A 1 384 ? 17.23189 -4.33549 9.65459 1.000 21.54644 374 PHE A N 1
ATOM 3046 C CA . PHE A 1 384 ? 17.57418 -2.96432 9.26492 1.000 24.22195 374 PHE A CA 1
ATOM 3047 C C . PHE A 1 384 ? 16.34198 -2.13469 8.89676 1.000 27.33127 374 PHE A C 1
ATOM 3048 O O . PHE A 1 384 ? 16.46914 -1.08567 8.25572 1.000 24.76602 374 PHE A O 1
ATOM 3056 N N . ALA A 1 385 ? 15.14565 -2.58325 9.29393 1.000 25.41163 375 ALA A N 1
ATOM 3057 C CA . ALA A 1 385 ? 13.93996 -1.79872 9.03315 1.000 29.38835 375 ALA A CA 1
ATOM 3058 C C . ALA A 1 385 ? 14.01221 -0.44545 9.73682 1.000 28.06068 375 ALA A C 1
ATOM 3059 O O . ALA A 1 385 ? 13.82144 0.60279 9.10707 1.000 28.17211 375 ALA A O 1
ATOM 3061 N N . ASN A 1 386 ? 14.31091 -0.45800 11.03973 1.000 22.35767 376 ASN A N 1
ATOM 3062 C CA . ASN A 1 386 ? 14.53904 0.74584 11.83648 1.000 24.59796 376 ASN A CA 1
ATOM 3063 C C . ASN A 1 386 ? 13.40218 1.74659 11.66115 1.000 26.13332 376 ASN A C 1
ATOM 3064 O O . ASN A 1 386 ? 13.61985 2.94375 11.45268 1.000 28.85246 376 ASN A O 1
ATOM 3069 N N . ASP A 1 387 ? 12.17094 1.24071 11.75795 1.000 23.16305 377 ASP A N 1
ATOM 3070 C CA . ASP A 1 387 ? 10.97904 2.02609 11.45976 1.000 25.88460 377 ASP A CA 1
ATOM 3071 C C . ASP A 1 387 ? 9.87502 1.69031 12.45917 1.000 27.15883 377 ASP A C 1
ATOM 3072 O O . ASP A 1 387 ? 10.08633 0.96388 13.43293 1.000 29.71846 377 ASP A O 1
ATOM 3077 N N . ARG A 1 388 ? 8.66041 2.17964 12.16494 1.000 30.90762 378 ARG A N 1
ATOM 3078 C CA . ARG A 1 388 ? 7.53062 2.00110 13.07111 1.000 29.78288 378 ARG A CA 1
ATOM 3079 C C . ARG A 1 388 ? 7.12277 0.53919 13.17079 1.000 30.20079 378 ARG A C 1
ATOM 3080 O O . ARG A 1 388 ? 6.73989 0.07588 14.24915 1.000 30.79330 378 ARG A O 1
ATOM 3088 N N . LYS A 1 389 ? 7.18126 -0.20925 12.06373 1.000 27.42086 379 LYS A N 1
ATOM 3089 C CA . LYS A 1 389 ? 6.85657 -1.62597 12.18201 1.000 31.65567 379 LYS A CA 1
ATOM 3090 C C . LYS A 1 389 ? 7.90037 -2.36615 13.02289 1.000 29.03936 379 LYS A C 1
ATOM 3091 O O . LYS A 1 389 ? 7.55820 -3.31761 13.74003 1.000 31.02904 379 LYS A O 1
ATOM 3097 N N . ALA A 1 390 ? 9.16631 -1.94015 12.96910 1.000 23.05942 380 ALA A N 1
ATOM 3098 C CA . ALA A 1 390 ? 10.16829 -2.51282 13.86361 1.000 27.04611 380 ALA A CA 1
ATOM 3099 C C . ALA A 1 390 ? 9.80301 -2.25131 15.32126 1.000 29.19245 380 ALA A C 1
ATOM 3100 O O . ALA A 1 390 ? 9.84318 -3.16258 16.16045 1.000 25.50014 380 ALA A O 1
ATOM 3102 N N . ILE A 1 391 ? 9.44369 -0.99886 15.63264 1.000 26.28446 381 ILE A N 1
ATOM 3103 C CA . ILE A 1 391 ? 9.03747 -0.63781 16.98527 1.000 28.16668 381 ILE A CA 1
ATOM 3104 C C . ILE A 1 391 ? 7.84696 -1.47301 17.42863 1.000 32.83942 381 ILE A C 1
ATOM 3105 O O . ILE A 1 391 ? 7.78390 -1.93120 18.57755 1.000 29.84380 381 ILE A O 1
ATOM 3110 N N . GLU A 1 392 ? 6.87437 -1.65789 16.53335 1.000 29.75096 382 GLU A N 1
ATOM 3111 C CA . GLU A 1 392 ? 5.65671 -2.37994 16.88287 1.000 32.42979 382 GLU A CA 1
ATOM 3112 C C . GLU A 1 392 ? 5.96037 -3.83343 17.21700 1.000 34.73891 382 GLU A C 1
ATOM 3113 O O . GLU A 1 392 ? 5.45343 -4.37177 18.20946 1.000 33.33076 382 GLU A O 1
ATOM 3119 N N . VAL A 1 393 ? 6.75849 -4.50044 16.37470 1.000 30.07913 383 VAL A N 1
ATOM 3120 C CA . VAL A 1 393 ? 7.04818 -5.91373 16.61947 1.000 32.41092 383 VAL A CA 1
ATOM 3121 C C . VAL A 1 393 ? 7.88994 -6.08231 17.88248 1.000 27.98417 383 VAL A C 1
ATOM 3122 O O . VAL A 1 393 ? 7.65578 -6.99441 18.69678 1.000 32.08402 383 VAL A O 1
ATOM 3126 N N . MET A 1 394 ? 8.86322 -5.19775 18.08940 1.000 32.38911 384 MET A N 1
ATOM 3127 C CA . MET A 1 394 ? 9.63809 -5.26759 19.32387 1.000 35.94361 384 MET A CA 1
ATOM 3128 C C . MET A 1 394 ? 8.74169 -5.09460 20.54323 1.000 33.35358 384 MET A C 1
ATOM 3129 O O . MET A 1 394 ? 8.88708 -5.81332 21.54158 1.000 35.56627 384 MET A O 1
ATOM 3134 N N . ASP A 1 395 ? 7.82833 -4.12164 20.49420 1.000 31.52846 385 ASP A N 1
ATOM 3135 C CA . ASP A 1 395 ? 6.91425 -3.92427 21.61138 1.000 36.23332 385 ASP A CA 1
ATOM 3136 C C . ASP A 1 395 ? 6.04903 -5.15496 21.83256 1.000 31.34606 385 ASP A C 1
ATOM 3137 O O . ASP A 1 395 ? 5.74273 -5.51159 22.97440 1.000 35.34244 385 ASP A O 1
ATOM 3142 N N . GLU A 1 396 ? 5.60675 -5.78707 20.74661 1.000 30.11670 386 GLU A N 1
ATOM 3143 C CA . GLU A 1 396 ? 4.80754 -7.00236 20.84943 1.000 38.16801 386 GLU A CA 1
ATOM 3144 C C . GLU A 1 396 ? 5.58437 -8.14697 21.47332 1.000 35.86556 386 GLU A C 1
ATOM 3145 O O . GLU A 1 396 ? 4.97304 -9.13303 21.89773 1.000 36.47580 386 GLU A O 1
ATOM 3151 N N . ASN A 1 397 ? 6.91728 -8.07954 21.45462 1.000 33.40777 387 ASN A N 1
ATOM 3152 C CA . ASN A 1 397 ? 7.72044 -9.19307 21.93790 1.000 33.44637 387 ASN A CA 1
ATOM 3153 C C . ASN A 1 397 ? 8.48901 -8.95574 23.23202 1.000 37.42815 387 ASN A C 1
ATOM 3154 O O . ASN A 1 397 ? 9.06722 -9.91146 23.75456 1.000 37.57653 387 ASN A O 1
ATOM 3159 N N . VAL A 1 398 ? 8.52870 -7.73516 23.76993 1.000 37.64654 388 VAL A N 1
ATOM 3160 C CA . VAL A 1 398 ? 9.44144 -7.53369 24.90103 1.000 39.36574 388 VAL A CA 1
ATOM 3161 C C . VAL A 1 398 ? 8.98935 -8.27669 26.16110 1.000 44.13026 388 VAL A C 1
ATOM 3162 O O . VAL A 1 398 ? 9.82817 -8.68784 26.97120 1.000 43.22463 388 VAL A O 1
ATOM 3166 N N . GLU A 1 399 ? 7.68841 -8.51061 26.33988 1.000 45.15321 389 GLU A N 1
ATOM 3167 C CA . GLU A 1 399 ? 7.24000 -9.14557 27.58165 1.000 49.56039 389 GLU A CA 1
ATOM 3168 C C . GLU A 1 399 ? 7.59481 -10.62442 27.65886 1.000 47.88044 389 GLU A C 1
ATOM 3169 O O . GLU A 1 399 ? 7.58947 -11.20157 28.74825 1.000 47.79872 389 GLU A O 1
ATOM 3175 N N . LYS A 1 400 ? 7.93669 -11.23263 26.53091 1.000 49.56329 390 LYS A N 1
ATOM 3176 C CA . LYS A 1 400 ? 8.27017 -12.64488 26.43907 1.000 50.06716 390 LYS A CA 1
ATOM 3177 C C . LYS A 1 400 ? 9.70169 -12.85490 25.95829 1.000 52.80750 390 LYS A C 1
ATOM 3178 O O . LYS A 1 400 ? 10.05545 -13.95975 25.54285 1.000 53.94136 390 LYS A O 1
ATOM 3184 N N . ASN A 1 401 ? 10.54883 -11.82453 26.07357 1.000 58.41872 391 ASN A N 1
ATOM 3185 C CA . ASN A 1 401 ? 11.93482 -11.84787 25.59086 1.000 74.32872 391 ASN A CA 1
ATOM 3186 C C . ASN A 1 401 ? 12.75944 -10.93974 26.50716 1.000 85.85872 391 ASN A C 1
ATOM 3187 O O . ASN A 1 401 ? 12.89824 -9.74071 26.24773 1.000 70.58872 391 ASN A O 1
ATOM 3192 N N . MET A 1 402 ? 13.29247 -11.52928 27.58332 1.000 78.26872 392 MET A N 1
ATOM 3193 C CA . MET A 1 402 ? 14.02330 -10.75195 28.57986 1.000 75.23872 392 MET A CA 1
ATOM 3194 C C . MET A 1 402 ? 15.15920 -9.97246 27.93617 1.000 64.19872 392 MET A C 1
ATOM 3195 O O . MET A 1 402 ? 15.31951 -8.77025 28.17840 1.000 58.45872 392 MET A O 1
ATOM 3200 N N . TRP A 1 403 ? 15.90176 -10.62201 27.04336 1.000 63.74872 393 TRP A N 1
ATOM 3201 C CA . TRP A 1 403 ? 17.07793 -9.99096 26.46386 1.000 66.58027 393 TRP A CA 1
ATOM 3202 C C . TRP A 1 403 ? 16.68629 -8.82151 25.57676 1.000 54.80753 393 TRP A C 1
ATOM 3203 O O . TRP A 1 403 ? 17.32574 -7.76650 25.61742 1.000 46.87356 393 TRP A O 1
ATOM 3214 N N . LEU A 1 404 ? 15.60508 -8.97192 24.80842 1.000 49.91498 394 LEU A N 1
ATOM 3215 C CA . LEU A 1 404 ? 15.15418 -7.87072 23.96628 1.000 49.64516 394 LEU A CA 1
ATOM 3216 C C . LEU A 1 404 ? 14.63776 -6.71213 24.80773 1.000 42.78606 394 LEU A C 1
ATOM 3217 O O . LEU A 1 404 ? 14.92392 -5.55058 24.50405 1.000 33.17752 394 LEU A O 1
ATOM 3222 N N . LYS A 1 405 ? 13.93181 -7.00757 25.90495 1.000 42.77177 395 LYS A N 1
ATOM 3223 C CA . LYS A 1 405 ? 13.45933 -5.93436 26.76989 1.000 42.19544 395 LYS A CA 1
ATOM 3224 C C . LYS A 1 405 ? 14.62715 -5.18814 27.39227 1.000 39.53440 395 LYS A C 1
ATOM 3225 O O . LYS A 1 405 ? 14.55601 -3.97268 27.58361 1.000 35.76835 395 LYS A O 1
ATOM 3231 N N . GLY A 1 406 ? 15.70495 -5.89715 27.72549 1.000 40.20809 396 GLY A N 1
ATOM 3232 C CA . GLY A 1 406 ? 16.86758 -5.21249 28.25958 1.000 41.73208 396 GLY A CA 1
ATOM 3233 C C . GLY A 1 406 ? 17.52691 -4.26432 27.27803 1.000 41.91621 396 GLY A C 1
ATOM 3234 O O . GLY A 1 406 ? 18.18209 -3.30741 27.69759 1.000 36.47647 396 GLY A O 1
ATOM 3235 N N . ARG A 1 407 ? 17.33555 -4.47984 25.98442 1.000 34.15238 397 ARG A N 1
ATOM 3236 C CA . ARG A 1 407 ? 17.94552 -3.63570 24.96993 1.000 37.12233 397 ARG A CA 1
ATOM 3237 C C . ARG A 1 407 ? 16.98645 -2.66335 24.29900 1.000 32.90399 397 ARG A C 1
ATOM 3238 O O . ARG A 1 407 ? 17.39160 -2.00347 23.34066 1.000 35.80080 397 ARG A O 1
ATOM 3246 N N . ARG A 1 408 ? 15.73060 -2.56498 24.74870 1.000 31.53993 398 ARG A N 1
ATOM 3247 C CA . ARG A 1 408 ? 14.78418 -1.68965 24.06230 1.000 32.37317 398 ARG A CA 1
ATOM 3248 C C . ARG A 1 408 ? 15.21038 -0.22197 24.12535 1.000 32.83134 398 ARG A C 1
ATOM 3249 O O . ARG A 1 408 ? 15.01090 0.52549 23.16327 1.000 33.33061 398 ARG A O 1
ATOM 3257 N N . ASP A 1 409 ? 15.71597 0.23734 25.26871 1.000 28.35470 399 ASP A N 1
ATOM 3258 C CA . ASP A 1 409 ? 16.15625 1.62818 25.35757 1.000 32.46923 399 ASP A CA 1
ATOM 3259 C C . ASP A 1 409 ? 17.31384 1.89562 24.38423 1.000 35.74689 399 ASP A C 1
ATOM 3260 O O . ASP A 1 409 ? 17.28641 2.84914 23.57370 1.000 32.03574 399 ASP A O 1
ATOM 3265 N N . LEU A 1 410 ? 18.32303 1.02149 24.42294 1.000 26.76461 400 LEU A N 1
ATOM 3266 C CA . LEU A 1 410 ? 19.43456 1.14100 23.50287 1.000 29.90230 400 LEU A CA 1
ATOM 3267 C C . LEU A 1 410 ? 18.94479 1.09057 22.06553 1.000 31.76916 400 LEU A C 1
ATOM 3268 O O . LEU A 1 410 ? 19.40733 1.86798 21.23170 1.000 28.40258 400 LEU A O 1
ATOM 3273 N N . TYR A 1 411 ? 18.00475 0.19074 21.74903 1.000 29.03410 401 TYR A N 1
ATOM 3274 C CA . TYR A 1 411 ? 17.56017 0.11653 20.36033 1.000 27.97116 401 TYR A CA 1
ATOM 3275 C C . TYR A 1 411 ? 16.80839 1.37883 19.94784 1.000 27.65136 401 TYR A C 1
ATOM 3276 O O . TYR A 1 411 ? 16.91002 1.81436 18.79417 1.000 27.31333 401 TYR A O 1
ATOM 3285 N N . SER A 1 412 ? 16.03493 1.96768 20.86800 1.000 24.48750 402 SER A N 1
ATOM 3286 C CA . SER A 1 412 ? 15.29579 3.18653 20.55204 1.000 28.73354 402 SER A CA 1
ATOM 3287 C C . SER A 1 412 ? 16.24371 4.33294 20.24001 1.000 25.33847 402 SER A C 1
ATOM 3288 O O . SER A 1 412 ? 15.89332 5.24387 19.47774 1.000 26.26480 402 SER A O 1
ATOM 3291 N N . LYS A 1 413 ? 17.45546 4.28995 20.79761 1.000 27.84507 403 LYS A N 1
ATOM 3292 C CA . LYS A 1 413 ? 18.47017 5.25423 20.36539 1.000 26.84696 403 LYS A CA 1
ATOM 3293 C C . LYS A 1 413 ? 19.16777 4.81977 19.06658 1.000 26.86879 403 LYS A C 1
ATOM 3294 O O . LYS A 1 413 ? 19.27424 5.59715 18.11190 1.000 25.64216 403 LYS A O 1
ATOM 3300 N N . MET A 1 414 ? 19.66296 3.59187 19.00832 1.000 26.05268 404 MET A N 1
ATOM 3301 C CA . MET A 1 414 ? 20.55019 3.21615 17.91246 1.000 25.14769 404 MET A CA 1
ATOM 3302 C C . MET A 1 414 ? 19.82217 2.92713 16.60896 1.000 26.40155 404 MET A C 1
ATOM 3303 O O . MET A 1 414 ? 20.47930 2.84268 15.56598 1.000 24.73296 404 MET A O 1
ATOM 3308 N N . MET A 1 415 ? 18.48861 2.81025 16.62628 1.000 25.09887 405 MET A N 1
ATOM 3309 C CA . MET A 1 415 ? 17.74996 2.62576 15.38367 1.000 22.63999 405 MET A CA 1
ATOM 3310 C C . MET A 1 415 ? 17.84009 3.84743 14.46948 1.000 24.38854 405 MET A C 1
ATOM 3311 O O . MET A 1 415 ? 17.57047 3.72239 13.27217 1.000 23.29368 405 MET A O 1
ATOM 3316 N N . PHE A 1 416 ? 18.19750 5.02201 14.98939 1.000 21.68663 406 PHE A N 1
ATOM 3317 C CA . PHE A 1 416 ? 18.29394 6.20290 14.13579 1.000 22.36901 406 PHE A CA 1
ATOM 3318 C C . PHE A 1 416 ? 19.64842 6.25876 13.43995 1.000 26.89086 406 PHE A C 1
ATOM 3319 O O . PHE A 1 416 ? 20.69969 6.27392 14.09487 1.000 25.13565 406 PHE A O 1
ATOM 3327 N N . LYS A 1 417 ? 19.60398 6.35946 12.10886 1.000 24.93862 407 LYS A N 1
ATOM 3328 C CA . LYS A 1 417 ? 20.80715 6.52158 11.31023 1.000 20.09042 407 LYS A CA 1
ATOM 3329 C C . LYS A 1 417 ? 21.65086 7.69827 11.77823 1.000 26.78097 407 LYS A C 1
ATOM 3330 O O . LYS A 1 417 ? 22.88373 7.61384 11.80252 1.000 22.45572 407 LYS A O 1
ATOM 3336 N N . GLU A 1 418 ? 21.01443 8.80738 12.14842 1.000 21.45953 408 GLU A N 1
ATOM 3337 C CA . GLU A 1 418 ? 21.80918 9.95636 12.54420 1.000 24.10263 408 GLU A CA 1
ATOM 3338 C C . GLU A 1 418 ? 22.58146 9.68289 13.83106 1.000 25.91122 408 GLU A C 1
ATOM 3339 O O . GLU A 1 418 ? 23.71542 10.15246 13.99331 1.000 26.00801 408 GLU A O 1
ATOM 3345 N N . ILE A 1 419 ? 22.01712 8.88030 14.72436 1.000 23.73672 409 ILE A N 1
ATOM 3346 C CA . ILE A 1 419 ? 22.71605 8.54773 15.95620 1.000 25.15621 409 ILE A CA 1
ATOM 3347 C C . ILE A 1 419 ? 23.86257 7.56934 15.69033 1.000 29.10100 409 ILE A C 1
ATOM 3348 O O . ILE A 1 419 ? 24.96595 7.72648 16.23300 1.000 25.49719 409 ILE A O 1
ATOM 3353 N N . ARG A 1 420 ? 23.63069 6.54904 14.86082 1.000 22.50868 410 ARG A N 1
ATOM 3354 C CA . ARG A 1 420 ? 24.73332 5.66220 14.50186 1.000 28.57404 410 ARG A CA 1
ATOM 3355 C C . ARG A 1 420 ? 25.86933 6.45010 13.86216 1.000 30.17535 410 ARG A C 1
ATOM 3356 O O . ARG A 1 420 ? 27.04707 6.21823 14.16699 1.000 25.54513 410 ARG A O 1
ATOM 3364 N N . ASP A 1 421 ? 25.52844 7.42080 13.00569 1.000 30.72094 411 ASP A N 1
ATOM 3365 C CA . ASP A 1 421 ? 26.54987 8.27122 12.40340 1.000 28.52721 411 ASP A CA 1
ATOM 3366 C C . ASP A 1 421 ? 27.30635 9.05056 13.46804 1.000 24.98193 411 ASP A C 1
ATOM 3367 O O . ASP A 1 421 ? 28.53510 9.07997 13.46620 1.000 33.37980 411 ASP A O 1
ATOM 3372 N N . ALA A 1 422 ? 26.58996 9.69771 14.38564 1.000 25.95232 412 ALA A N 1
ATOM 3373 C CA . ALA A 1 422 ? 27.26688 10.50853 15.39661 1.000 26.71185 412 ALA A CA 1
ATOM 3374 C C . ALA A 1 422 ? 28.17101 9.66152 16.29937 1.000 25.46828 412 ALA A C 1
ATOM 3375 O O . ALA A 1 422 ? 29.27039 10.08892 16.66379 1.000 26.49195 412 ALA A O 1
ATOM 3377 N N . ARG A 1 423 ? 27.71431 8.46695 16.69198 1.000 26.71364 413 ARG A N 1
ATOM 3378 C CA . ARG A 1 423 ? 28.47986 7.63129 17.61443 1.000 27.19394 413 ARG A CA 1
ATOM 3379 C C . ARG A 1 423 ? 29.69390 7.03404 16.92231 1.000 29.04119 413 ARG A C 1
ATOM 3380 O O . ARG A 1 423 ? 30.75939 6.89571 17.54053 1.000 23.49571 413 ARG A O 1
ATOM 3388 N N . GLU A 1 424 ? 29.55499 6.70695 15.62776 1.000 26.61791 414 GLU A N 1
ATOM 3389 C CA . GLU A 1 424 ? 30.71128 6.34457 14.81914 1.000 28.62444 414 GLU A CA 1
ATOM 3390 C C . GLU A 1 424 ? 31.69364 7.49913 14.73209 1.000 29.09304 414 GLU A C 1
ATOM 3391 O O . GLU A 1 424 ? 32.91437 7.30302 14.78195 1.000 28.52322 414 GLU A O 1
ATOM 3397 N N . GLN A 1 425 ? 31.17291 8.71289 14.58197 1.000 29.06024 415 GLN A N 1
ATOM 3398 C CA . GLN A 1 425 ? 32.03444 9.88317 14.55645 1.000 30.40897 415 GLN A CA 1
ATOM 3399 C C . GLN A 1 425 ? 32.78542 10.02286 15.86856 1.000 30.04957 415 GLN A C 1
ATOM 3400 O O . GLN A 1 425 ? 33.93660 10.46502 15.89368 1.000 32.88291 415 GLN A O 1
ATOM 3406 N N . GLU A 1 426 ? 32.13359 9.66611 16.97022 1.000 26.21019 416 GLU A N 1
ATOM 3407 C CA . GLU A 1 426 ? 32.79222 9.67868 18.27458 1.000 29.64262 416 GLU A CA 1
ATOM 3408 C C . GLU A 1 426 ? 33.93987 8.66383 18.33400 1.000 27.36236 416 GLU A C 1
ATOM 3409 O O . GLU A 1 426 ? 35.04556 8.95574 18.82358 1.000 27.25760 416 GLU A O 1
ATOM 3415 N N . MET A 1 427 ? 33.67870 7.44592 17.87046 1.000 26.46789 417 MET A N 1
ATOM 3416 C CA . MET A 1 427 ? 34.75703 6.46725 17.80472 1.000 32.49242 417 MET A CA 1
ATOM 3417 C C . MET A 1 427 ? 35.91579 7.01090 16.97310 1.000 34.63724 417 MET A C 1
ATOM 3418 O O . MET A 1 427 ? 37.08677 6.84344 17.33680 1.000 31.34320 417 MET A O 1
ATOM 3423 N N . ASP A 1 428 ? 35.60194 7.68288 15.85966 1.000 29.26494 418 ASP A N 1
ATOM 3424 C CA . ASP A 1 428 ? 36.64443 8.25928 15.01373 1.000 29.52266 418 ASP A CA 1
ATOM 3425 C C . ASP A 1 428 ? 37.37613 9.39482 15.71544 1.000 31.06669 418 ASP A C 1
ATOM 3426 O O . ASP A 1 428 ? 38.57553 9.58221 15.49267 1.000 29.61024 418 ASP A O 1
ATOM 3431 N N . VAL A 1 429 ? 36.68172 10.16126 16.55668 1.000 25.95056 419 VAL A N 1
ATOM 3432 C CA . VAL A 1 429 ? 37.36303 11.16864 17.36274 1.000 28.60604 419 VAL A CA 1
ATOM 3433 C C . VAL A 1 429 ? 38.44407 10.51168 18.19889 1.000 27.63252 419 VAL A C 1
ATOM 3434 O O . VAL A 1 429 ? 39.58628 10.97738 18.25854 1.000 25.53629 419 VAL A O 1
ATOM 3438 N N . LEU A 1 430 ? 38.08409 9.41375 18.85814 1.000 29.70823 420 LEU A N 1
ATOM 3439 C CA . LEU A 1 430 ? 39.03373 8.72755 19.73071 1.000 27.66011 420 LEU A CA 1
ATOM 3440 C C . LEU A 1 430 ? 40.18862 8.12577 18.93797 1.000 25.30450 420 LEU A C 1
ATOM 3441 O O . LEU A 1 430 ? 41.35313 8.22888 19.34502 1.000 24.58120 420 LEU A O 1
ATOM 3446 N N . ILE A 1 431 ? 39.87752 7.48849 17.80878 1.000 26.79495 421 ILE A N 1
ATOM 3447 C CA . ILE A 1 431 ? 40.90755 6.85872 16.98593 1.000 28.30621 421 ILE A CA 1
ATOM 3448 C C . ILE A 1 431 ? 41.86786 7.90587 16.42745 1.000 33.05151 421 ILE A C 1
ATOM 3449 O O . ILE A 1 431 ? 43.09012 7.68644 16.36768 1.000 31.54411 421 ILE A O 1
ATOM 3454 N N . SER A 1 432 ? 41.33394 9.04726 15.97411 1.000 27.59087 422 SER A N 1
ATOM 3455 C CA . SER A 1 432 ? 42.19608 10.12187 15.49592 1.000 27.98491 422 SER A CA 1
ATOM 3456 C C . SER A 1 432 ? 43.07692 10.65307 16.61239 1.000 28.94406 422 SER A C 1
ATOM 3457 O O . SER A 1 432 ? 44.25827 10.93611 16.39240 1.000 28.09970 422 SER A O 1
ATOM 3460 N N . LYS A 1 433 ? 42.52102 10.83513 17.81193 1.000 29.09755 423 LYS A N 1
ATOM 3461 C CA . LYS A 1 433 ? 43.36572 11.30606 18.90114 1.000 29.00764 423 LYS A CA 1
ATOM 3462 C C . LYS A 1 433 ? 44.50819 10.32472 19.14800 1.000 30.74390 423 LYS A C 1
ATOM 3463 O O . LYS A 1 433 ? 45.66993 10.72645 19.28024 1.000 32.10818 423 LYS A O 1
ATOM 3469 N N . ILE A 1 434 ? 44.18981 9.02645 19.18769 1.000 30.03391 424 ILE A N 1
ATOM 3470 C CA . ILE A 1 434 ? 45.21384 8.01099 19.41252 1.000 30.81723 424 ILE A CA 1
ATOM 3471 C C . ILE A 1 434 ? 46.32486 8.13116 18.37592 1.000 31.84745 424 ILE A C 1
ATOM 3472 O O . ILE A 1 434 ? 47.51027 8.15694 18.72219 1.000 29.52972 424 ILE A O 1
ATOM 3477 N N . TYR A 1 435 ? 45.96501 8.19012 17.08729 1.000 31.21221 425 TYR A N 1
ATOM 3478 C CA . TYR A 1 435 ? 47.00685 8.26130 16.06191 1.000 28.23141 425 TYR A CA 1
ATOM 3479 C C . TYR A 1 435 ? 47.60266 9.65471 15.90698 1.000 31.27145 425 TYR A C 1
ATOM 3480 O O . TYR A 1 435 ? 48.52193 9.84562 15.09684 1.000 30.02947 425 TYR A O 1
ATOM 3489 N N . GLU A 1 436 ? 47.12003 10.62292 16.67255 1.000 26.76938 426 GLU A N 1
ATOM 3490 C CA . GLU A 1 436 ? 47.77756 11.91603 16.75267 1.000 31.23605 426 GLU A CA 1
ATOM 3491 C C . GLU A 1 436 ? 48.79283 11.98631 17.89784 1.000 33.76843 426 GLU A C 1
ATOM 3492 O O . GLU A 1 436 ? 49.85038 12.60305 17.74118 1.000 31.46020 426 GLU A O 1
ATOM 3498 N N . ILE A 1 437 ? 48.54423 11.30834 19.01877 1.000 29.01465 427 ILE A N 1
ATOM 3499 C CA . ILE A 1 437 ? 49.41230 11.44361 20.18015 1.000 28.68380 427 ILE A CA 1
ATOM 3500 C C . ILE A 1 437 ? 50.32882 10.23886 20.38333 1.000 28.60442 427 ILE A C 1
ATOM 3501 O O . ILE A 1 437 ? 50.99682 10.16524 21.40909 1.000 27.20134 427 ILE A O 1
ATOM 3506 N N . ASN A 1 438 ? 50.36287 9.28171 19.45622 1.000 27.01279 428 ASN A N 1
ATOM 3507 C CA . ASN A 1 438 ? 51.11619 8.05825 19.71741 1.000 28.77715 428 ASN A CA 1
ATOM 3508 C C . ASN A 1 438 ? 52.56038 8.12112 19.21787 1.000 33.93196 428 ASN A C 1
ATOM 3509 O O . ASN A 1 438 ? 53.25710 7.10176 19.25482 1.000 35.27949 428 ASN A O 1
ATOM 3514 N N . LYS A 1 439 ? 53.01855 9.28060 18.74422 1.000 33.16340 429 LYS A N 1
ATOM 3515 C CA . LYS A 1 439 ? 54.38096 9.41594 18.22734 1.000 30.97025 429 LYS A CA 1
ATOM 3516 C C . LYS A 1 439 ? 55.35966 9.67784 19.36586 1.000 29.22861 429 LYS A C 1
ATOM 3517 O O . LYS A 1 439 ? 55.22733 10.69599 20.06285 1.000 29.89634 429 LYS A O 1
ATOM 3523 N N . PRO A 1 440 ? 56.36492 8.83025 19.56602 1.000 28.84286 430 PRO A N 1
ATOM 3524 C CA . PRO A 1 440 ? 57.34078 9.10205 20.62518 1.000 30.05946 430 PRO A CA 1
ATOM 3525 C C . PRO A 1 440 ? 58.02819 10.43259 20.37819 1.000 28.88413 430 PRO A C 1
ATOM 3526 O O . PRO A 1 440 ? 58.29232 10.81111 19.23708 1.000 29.96136 430 PRO A O 1
ATOM 3530 N N . VAL A 1 441 ? 58.31030 11.14861 21.45963 1.000 31.85712 431 VAL A N 1
ATOM 3531 C CA . VAL A 1 441 ? 59.07315 12.38571 21.39085 1.000 31.93122 431 VAL A CA 1
ATOM 3532 C C . VAL A 1 441 ? 60.43194 12.14013 22.03875 1.000 36.42462 431 VAL A C 1
ATOM 3533 O O . VAL A 1 441 ? 60.65416 11.12662 22.71228 1.000 29.50338 431 VAL A O 1
ATOM 3537 N N . VAL A 1 442 ? 61.36546 13.06162 21.78110 1.000 30.09924 432 VAL A N 1
ATOM 3538 C CA . VAL A 1 442 ? 62.69084 12.95910 22.37476 1.000 34.66048 432 VAL A CA 1
ATOM 3539 C C . VAL A 1 442 ? 62.55396 13.07998 23.88662 1.000 36.42741 432 VAL A C 1
ATOM 3540 O O . VAL A 1 442 ? 61.98043 14.05016 24.39866 1.000 37.59055 432 VAL A O 1
ATOM 3544 N N . ARG A 1 443 ? 63.06582 12.08143 24.60572 1.000 33.89619 433 ARG A N 1
ATOM 3545 C CA . ARG A 1 443 ? 63.03861 12.03464 26.06324 1.000 36.75276 433 ARG A CA 1
ATOM 3546 C C . ARG A 1 443 ? 64.44900 12.19413 26.62245 1.000 35.97357 433 ARG A C 1
ATOM 3547 O O . ARG A 1 443 ? 65.39022 11.53388 26.16545 1.000 36.93961 433 ARG A O 1
ATOM 3555 N N . LYS A 1 444 ? 64.57319 13.02710 27.64621 1.000 34.22822 434 LYS A N 1
ATOM 3556 C CA . LYS A 1 444 ? 65.84793 13.32033 28.28709 1.000 41.19745 434 LYS A CA 1
ATOM 3557 C C . LYS A 1 444 ? 66.07799 12.34109 29.43341 1.000 39.02042 434 LYS A C 1
ATOM 3558 O O . LYS A 1 444 ? 65.42125 12.43053 30.47309 1.000 38.27322 434 LYS A O 1
ATOM 3564 N N . ILE A 1 445 ? 67.01739 11.41513 29.25212 1.000 37.63851 435 ILE A N 1
ATOM 3565 C CA . ILE A 1 445 ? 67.31621 10.38995 30.24700 1.000 39.07818 435 ILE A CA 1
ATOM 3566 C C . ILE A 1 445 ? 68.53862 10.81696 31.04786 1.000 41.72911 435 ILE A C 1
ATOM 3567 O O . ILE A 1 445 ? 69.55554 11.22206 30.47369 1.000 37.66000 435 ILE A O 1
ATOM 3572 N N . VAL A 1 446 ? 68.44704 10.70886 32.37407 1.000 42.98838 436 VAL A N 1
ATOM 3573 C CA . VAL A 1 446 ? 69.49242 11.13767 33.29381 1.000 36.46449 436 VAL A CA 1
ATOM 3574 C C . VAL A 1 446 ? 69.72415 10.02735 34.30522 1.000 42.99088 436 VAL A C 1
ATOM 3575 O O . VAL A 1 446 ? 68.76578 9.48480 34.87153 1.000 35.78702 436 VAL A O 1
ATOM 3579 N N . LEU A 1 447 ? 70.99213 9.69082 34.53208 1.000 45.79359 437 LEU A N 1
ATOM 3580 C CA . LEU A 1 447 ? 71.40014 8.81786 35.62140 1.000 46.10858 437 LEU A CA 1
ATOM 3581 C C . LEU A 1 447 ? 72.25200 9.66928 36.54513 1.000 47.94628 437 LEU A C 1
ATOM 3582 O O . LEU A 1 447 ? 73.38456 10.03765 36.19813 1.000 48.40558 437 LEU A O 1
ATOM 3587 N N . ARG A 1 448 ? 71.68903 9.98704 37.70219 1.000 45.01414 438 ARG A N 1
ATOM 3588 C CA . ARG A 1 448 ? 72.30239 10.87201 38.67729 1.000 51.80790 438 ARG A CA 1
ATOM 3589 C C . ARG A 1 448 ? 72.88035 9.98864 39.77434 1.000 55.19491 438 ARG A C 1
ATOM 3590 O O . ARG A 1 448 ? 72.15385 9.18073 40.35581 1.000 53.17783 438 ARG A O 1
ATOM 3598 N N . LYS A 1 449 ? 74.17194 10.09932 40.05388 1.000 54.51215 439 LYS A N 1
ATOM 3599 C CA . LYS A 1 449 ? 74.64651 9.17434 41.06596 1.000 55.92514 439 LYS A CA 1
ATOM 3600 C C . LYS A 1 449 ? 74.34725 9.74422 42.44633 1.000 55.78346 439 LYS A C 1
ATOM 3601 O O . LYS A 1 449 ? 74.33832 10.96250 42.65264 1.000 59.83767 439 LYS A O 1
ATOM 3607 N N . ILE A 1 450 ? 74.07985 8.84622 43.38837 1.000 49.92490 440 ILE A N 1
ATOM 3608 C CA . ILE A 1 450 ? 73.67244 9.24319 44.72802 1.000 59.54477 440 ILE A CA 1
ATOM 3609 C C . ILE A 1 450 ? 74.81135 9.00081 45.69524 1.000 63.77108 440 ILE A C 1
ATOM 3610 O O . ILE A 1 450 ? 75.52400 8.00877 45.53443 1.000 57.56288 440 ILE A O 1
ATOM 3616 N N . ALA B 1 8 ? 2.50183 34.77120 28.90273 1.000 68.02068 -2 ALA B N 1
ATOM 3617 C CA . ALA B 1 8 ? 3.87904 35.24655 28.78142 1.000 69.37749 -2 ALA B CA 1
ATOM 3618 C C . ALA B 1 8 ? 4.15841 36.43215 29.71868 1.000 76.89824 -2 ALA B C 1
ATOM 3619 O O . ALA B 1 8 ? 5.28238 36.94800 29.75577 1.000 76.54904 -2 ALA B O 1
ATOM 3621 N N . GLY B 1 9 ? 3.13356 36.85630 30.46695 1.000 77.78197 -1 GLY B N 1
ATOM 3622 C CA . GLY B 1 9 ? 3.27553 37.89935 31.47927 1.000 74.93411 -1 GLY B CA 1
ATOM 3623 C C . GLY B 1 9 ? 4.16817 37.51625 32.64762 1.000 74.09997 -1 GLY B C 1
ATOM 3624 O O . GLY B 1 9 ? 4.56410 38.39743 33.42280 1.000 71.54795 -1 GLY B O 1
ATOM 3625 N N . ALA B 1 10 ? 4.47864 36.22550 32.78836 1.000 69.90907 0 ALA B N 1
ATOM 3626 C CA . ALA B 1 10 ? 5.34153 35.66277 33.82076 1.000 66.98753 0 ALA B CA 1
ATOM 3627 C C . ALA B 1 10 ? 6.83597 35.82396 33.51321 1.000 60.16578 0 ALA B C 1
ATOM 3628 O O . ALA B 1 10 ? 7.65758 35.26594 34.24762 1.000 57.23035 0 ALA B O 1
ATOM 3630 N N . GLN B 1 11 ? 7.20747 36.53813 32.44740 1.000 56.54580 1 GLN B N 1
ATOM 3631 C CA . GLN B 1 11 ? 8.61127 36.66021 32.06362 1.000 51.81533 1 GLN B CA 1
ATOM 3632 C C . GLN B 1 11 ? 9.37727 37.60013 32.99389 1.000 56.38540 1 GLN B C 1
ATOM 3633 O O . GLN B 1 11 ? 9.11543 38.80863 33.03214 1.000 57.59925 1 GLN B O 1
ATOM 3639 N N . THR B 1 12 ? 10.36494 37.04847 33.69686 1.000 45.74355 2 THR B N 1
ATOM 3640 C CA . THR B 1 12 ? 11.29070 37.83688 34.48764 1.000 47.20289 2 THR B CA 1
ATOM 3641 C C . THR B 1 12 ? 12.72809 37.69056 34.00742 1.000 41.26100 2 THR B C 1
ATOM 3642 O O . THR B 1 12 ? 13.59999 38.40564 34.50853 1.000 41.44479 2 THR B O 1
ATOM 3646 N N . VAL B 1 13 ? 12.98861 36.83720 33.01005 1.000 40.10450 3 VAL B N 1
ATOM 3647 C CA . VAL B 1 13 ? 14.33571 36.51783 32.54035 1.000 40.72258 3 VAL B CA 1
ATOM 3648 C C . VAL B 1 13 ? 14.36876 36.58131 31.02029 1.000 43.03708 3 VAL B C 1
ATOM 3649 O O . VAL B 1 13 ? 13.57782 35.90696 30.35169 1.000 48.07450 3 VAL B O 1
ATOM 3653 N N . LYS B 1 14 ? 15.30159 37.35522 30.47103 1.000 38.11868 4 LYS B N 1
ATOM 3654 C CA . LYS B 1 14 ? 15.36665 37.46694 29.02253 1.000 40.63861 4 LYS B CA 1
ATOM 3655 C C . LYS B 1 14 ? 15.76492 36.12444 28.42070 1.000 46.76220 4 LYS B C 1
ATOM 3656 O O . LYS B 1 14 ? 16.63268 35.43238 28.95872 1.000 43.47620 4 LYS B O 1
ATOM 3662 N N . PRO B 1 15 ? 15.16253 35.74167 27.30101 1.000 43.59340 5 PRO B N 1
ATOM 3663 C CA . PRO B 1 15 ? 15.53354 34.48221 26.65428 1.000 34.27951 5 PRO B CA 1
ATOM 3664 C C . PRO B 1 15 ? 16.96077 34.51669 26.13742 1.000 30.46894 5 PRO B C 1
ATOM 3665 O O . PRO B 1 15 ? 17.54178 35.57284 25.88833 1.000 37.53330 5 PRO B O 1
ATOM 3669 N N . PHE B 1 16 ? 17.52624 33.32377 25.97702 1.000 33.16822 6 PHE B N 1
ATOM 3670 C CA . PHE B 1 16 ? 18.83778 33.19051 25.35672 1.000 28.10733 6 PHE B CA 1
ATOM 3671 C C . PHE B 1 16 ? 18.75102 33.47550 23.86178 1.000 35.59715 6 PHE B C 1
ATOM 3672 O O . PHE B 1 16 ? 17.71836 33.25571 23.21646 1.000 32.60132 6 PHE B O 1
ATOM 3680 N N . LYS B 1 17 ? 19.86438 33.94575 23.31165 1.000 33.64026 7 LYS B N 1
ATOM 3681 C CA . LYS B 1 17 ? 19.99940 34.31863 21.91506 1.000 33.26583 7 LYS B CA 1
ATOM 3682 C C . LYS B 1 17 ? 21.15948 33.55357 21.29343 1.000 39.01749 7 LYS B C 1
ATOM 3683 O O . LYS B 1 17 ? 21.96383 32.92361 21.99198 1.000 38.73553 7 LYS B O 1
ATOM 3689 N N . GLU B 1 18 ? 21.25751 33.64360 19.96324 1.000 35.10623 8 GLU B N 1
ATOM 3690 C CA . GLU B 1 18 ? 22.26636 32.90002 19.21849 1.000 29.95892 8 GLU B CA 1
ATOM 3691 C C . GLU B 1 18 ? 23.66271 33.17499 19.75666 1.000 35.12960 8 GLU B C 1
ATOM 3692 O O . GLU B 1 18 ? 24.06361 34.32555 19.93667 1.000 33.81194 8 GLU B O 1
ATOM 3698 N N . GLY B 1 19 ? 24.41442 32.11115 19.99525 1.000 33.01329 9 GLY B N 1
ATOM 3699 C CA . GLY B 1 19 ? 25.76417 32.29085 20.47491 1.000 36.31721 9 GLY B CA 1
ATOM 3700 C C . GLY B 1 19 ? 25.87840 32.46771 21.96872 1.000 31.95140 9 GLY B C 1
ATOM 3701 O O . GLY B 1 19 ? 26.99664 32.63204 22.46751 1.000 32.13831 9 GLY B O 1
ATOM 3702 N N . ASP B 1 20 ? 24.76626 32.46907 22.69979 1.000 29.64660 10 ASP B N 1
ATOM 3703 C CA . ASP B 1 20 ? 24.87179 32.59538 24.14287 1.000 31.47088 10 ASP B CA 1
ATOM 3704 C C . ASP B 1 20 ? 25.57205 31.36751 24.70998 1.000 36.20735 10 ASP B C 1
ATOM 3705 O O . ASP B 1 20 ? 25.51978 30.26977 24.14790 1.000 33.39278 10 ASP B O 1
ATOM 3710 N N . ARG B 1 21 ? 26.26063 31.57141 25.81640 1.000 38.35645 11 ARG B N 1
ATOM 3711 C CA . ARG B 1 21 ? 26.89018 30.49854 26.57128 1.000 33.41397 11 ARG B CA 1
ATOM 3712 C C . ARG B 1 21 ? 26.27664 30.60953 27.96110 1.000 36.08765 11 ARG B C 1
ATOM 3713 O O . ARG B 1 21 ? 26.70376 31.43633 28.77031 1.000 31.79069 11 ARG B O 1
ATOM 3721 N N . ALA B 1 22 ? 25.24644 29.80753 28.20668 1.000 29.51592 12 ALA B N 1
ATOM 3722 C CA . ALA B 1 22 ? 24.45680 29.87481 29.42766 1.000 32.97517 12 ALA B CA 1
ATOM 3723 C C . ALA B 1 22 ? 24.99317 28.84912 30.41416 1.000 32.07998 12 ALA B C 1
ATOM 3724 O O . ALA B 1 22 ? 24.92102 27.64449 30.15907 1.000 29.25661 12 ALA B O 1
ATOM 3726 N N . VAL B 1 23 ? 25.56366 29.31913 31.52131 1.000 31.05156 13 VAL B N 1
ATOM 3727 C CA . VAL B 1 23 ? 26.10839 28.44137 32.54813 1.000 29.48073 13 VAL B CA 1
ATOM 3728 C C . VAL B 1 23 ? 25.16769 28.42314 33.73760 1.000 31.76948 13 VAL B C 1
ATOM 3729 O O . VAL B 1 23 ? 24.81203 29.48403 34.26955 1.000 31.45848 13 VAL B O 1
ATOM 3733 N N . PHE B 1 24 ? 24.79288 27.21726 34.17815 1.000 28.14145 14 PHE B N 1
ATOM 3734 C CA . PHE B 1 24 ? 23.94693 27.02769 35.35973 1.000 31.71867 14 PHE B CA 1
ATOM 3735 C C . PHE B 1 24 ? 24.84334 26.60252 36.51403 1.000 34.97271 14 PHE B C 1
ATOM 3736 O O . PHE B 1 24 ? 25.27895 25.44811 36.58446 1.000 35.45079 14 PHE B O 1
ATOM 3744 N N . LEU B 1 25 ? 25.15143 27.55165 37.38759 1.000 31.53311 15 LEU B N 1
ATOM 3745 C CA . LEU B 1 25 ? 25.99201 27.30303 38.54831 1.000 34.92214 15 LEU B CA 1
ATOM 3746 C C . LEU B 1 25 ? 25.12761 26.78227 39.68140 1.000 30.33280 15 LEU B C 1
ATOM 3747 O O . LEU B 1 25 ? 24.11935 27.40264 40.02198 1.000 31.53465 15 LEU B O 1
ATOM 3752 N N . GLY B 1 26 ? 25.52802 25.65964 40.26780 1.000 33.50121 16 GLY B N 1
ATOM 3753 C CA . GLY B 1 26 ? 24.70269 25.08357 41.30933 1.000 29.10318 16 GLY B CA 1
ATOM 3754 C C . GLY B 1 26 ? 25.42704 24.02582 42.11066 1.000 32.92362 16 GLY B C 1
ATOM 3755 O O . GLY B 1 26 ? 26.65295 23.90024 42.05676 1.000 34.92641 16 GLY B O 1
ATOM 3756 N N . ASN B 1 27 ? 24.63228 23.27532 42.87769 1.000 32.11998 17 ASN B N 1
ATOM 3757 C CA . ASN B 1 27 ? 25.10553 22.19633 43.74153 1.000 31.16594 17 ASN B CA 1
ATOM 3758 C C . ASN B 1 27 ? 24.75366 20.84840 43.13041 1.000 30.22059 17 ASN B C 1
ATOM 3759 O O . ASN B 1 27 ? 24.81294 20.70656 41.90942 1.000 34.01799 17 ASN B O 1
ATOM 3764 N N . SER B 1 28 ? 24.40933 19.84630 43.94878 1.000 34.65277 18 SER B N 1
ATOM 3765 C CA . SER B 1 28 ? 24.16992 18.50454 43.40561 1.000 35.48611 18 SER B CA 1
ATOM 3766 C C . SER B 1 28 ? 22.91452 18.43784 42.54013 1.000 34.67366 18 SER B C 1
ATOM 3767 O O . SER B 1 28 ? 22.81818 17.57375 41.65625 1.000 33.81865 18 SER B O 1
ATOM 3770 N N . ILE B 1 29 ? 21.91542 19.27219 42.82938 1.000 27.92807 19 ILE B N 1
ATOM 3771 C CA . ILE B 1 29 ? 20.71384 19.29387 42.00792 1.000 27.18562 19 ILE B CA 1
ATOM 3772 C C . ILE B 1 29 ? 21.07220 19.66973 40.57590 1.000 31.09064 19 ILE B C 1
ATOM 3773 O O . ILE B 1 29 ? 20.54489 19.10029 39.61254 1.000 32.95154 19 ILE B O 1
ATOM 3778 N N . THR B 1 30 ? 21.98913 20.62143 40.41577 1.000 30.03410 20 THR B N 1
ATOM 3779 C CA . THR B 1 30 ? 22.48538 20.97130 39.09054 1.000 30.48693 20 THR B CA 1
ATOM 3780 C C . THR B 1 30 ? 23.41000 19.88757 38.54487 1.000 33.85346 20 THR B C 1
ATOM 3781 O O . THR B 1 30 ? 23.20814 19.38032 37.42961 1.000 33.19129 20 THR B O 1
ATOM 3785 N N . ASP B 1 31 ? 24.39189 19.48292 39.35396 1.000 29.80297 21 ASP B N 1
ATOM 3786 C CA . ASP B 1 31 ? 25.44085 18.55699 38.94264 1.000 29.96445 21 ASP B CA 1
ATOM 3787 C C . ASP B 1 31 ? 24.86765 17.25974 38.36457 1.000 29.71774 21 ASP B C 1
ATOM 3788 O O . ASP B 1 31 ? 25.17090 16.87491 37.22725 1.000 26.02977 21 ASP B O 1
ATOM 3793 N N . GLY B 1 32 ? 24.05214 16.56662 39.13968 1.000 25.64272 22 GLY B N 1
ATOM 3794 C CA . GLY B 1 32 ? 23.57053 15.28437 38.68265 1.000 32.27327 22 GLY B CA 1
ATOM 3795 C C . GLY B 1 32 ? 22.23193 15.31658 37.98730 1.000 28.98384 22 GLY B C 1
ATOM 3796 O O . GLY B 1 32 ? 21.74059 14.27358 37.55176 1.000 31.66521 22 GLY B O 1
ATOM 3797 N N . GLY B 1 33 ? 21.62668 16.49032 37.84118 1.000 25.70448 23 GLY B N 1
ATOM 3798 C CA . GLY B 1 33 ? 20.29031 16.59037 37.30848 1.000 32.88166 23 GLY B CA 1
ATOM 3799 C C . GLY B 1 33 ? 20.26974 17.04998 35.86536 1.000 27.96797 23 GLY B C 1
ATOM 3800 O O . GLY B 1 33 ? 21.28940 17.36365 35.26001 1.000 32.85998 23 GLY B O 1
ATOM 3801 N N . ARG B 1 34 ? 19.05778 17.11970 35.32094 1.000 27.73090 24 ARG B N 1
ATOM 3802 C CA . ARG B 1 34 ? 18.89596 17.34525 33.89454 1.000 26.49960 24 ARG B CA 1
ATOM 3803 C C . ARG B 1 34 ? 18.12728 18.60556 33.53173 1.000 24.86362 24 ARG B C 1
ATOM 3804 O O . ARG B 1 34 ? 17.86782 18.80501 32.33910 1.000 29.22022 24 ARG B O 1
ATOM 3812 N N . TYR B 1 35 ? 17.76009 19.46815 34.49113 1.000 25.54321 25 TYR B N 1
ATOM 3813 C CA . TYR B 1 35 ? 16.93209 20.62156 34.12234 1.000 24.46773 25 TYR B CA 1
ATOM 3814 C C . TYR B 1 35 ? 17.59659 21.46870 33.04377 1.000 26.97626 25 TYR B C 1
ATOM 3815 O O . TYR B 1 35 ? 16.94165 21.88555 32.08128 1.000 27.46315 25 TYR B O 1
ATOM 3824 N N . HIS B 1 36 ? 18.90617 21.67721 33.14682 1.000 24.04032 26 HIS B N 1
ATOM 3825 C CA . HIS B 1 36 ? 19.57806 22.51050 32.16012 1.000 27.24958 26 HIS B CA 1
ATOM 3826 C C . HIS B 1 36 ? 19.63153 21.81855 30.80492 1.000 24.70159 26 HIS B C 1
ATOM 3827 O O . HIS B 1 36 ? 19.51493 22.47631 29.77014 1.000 24.21031 26 HIS B O 1
ATOM 3834 N N . SER B 1 37 ? 19.80806 20.49259 30.79501 1.000 25.49345 27 SER B N 1
ATOM 3835 C CA . SER B 1 37 ? 19.74042 19.73931 29.54885 1.000 26.68142 27 SER B CA 1
ATOM 3836 C C . SER B 1 37 ? 18.33942 19.80079 28.94345 1.000 27.86379 27 SER B C 1
ATOM 3837 O O . SER B 1 37 ? 18.19647 19.90532 27.72011 1.000 25.33264 27 SER B O 1
ATOM 3840 N N . PHE B 1 38 ? 17.29493 19.76328 29.78573 1.000 24.10245 28 PHE B N 1
ATOM 3841 C CA . PHE B 1 38 ? 15.92069 19.87486 29.28625 1.000 27.49776 28 PHE B CA 1
ATOM 3842 C C . PHE B 1 38 ? 15.65543 21.26813 28.70607 1.000 27.84246 28 PHE B C 1
ATOM 3843 O O . PHE B 1 38 ? 14.94046 21.40895 27.69527 1.000 27.01146 28 PHE B O 1
ATOM 3851 N N . ILE B 1 39 ? 16.24611 22.30800 29.31451 1.000 25.26603 29 ILE B N 1
ATOM 3852 C CA . ILE B 1 39 ? 16.13142 23.66441 28.77281 1.000 26.34561 29 ILE B CA 1
ATOM 3853 C C . ILE B 1 39 ? 16.84659 23.77042 27.42750 1.000 23.97480 29 ILE B C 1
ATOM 3854 O O . ILE B 1 39 ? 16.32644 24.34879 26.45436 1.000 25.64809 29 ILE B O 1
ATOM 3859 N N . TRP B 1 40 ? 18.07058 23.24634 27.35839 1.000 25.19239 30 TRP B N 1
ATOM 3860 C CA . TRP B 1 40 ? 18.78421 23.25858 26.09045 1.000 22.79989 30 TRP B CA 1
ATOM 3861 C C . TRP B 1 40 ? 18.00156 22.49204 25.03639 1.000 22.95999 30 TRP B C 1
ATOM 3862 O O . TRP B 1 40 ? 17.95230 22.89997 23.87513 1.000 24.80540 30 TRP B O 1
ATOM 3873 N N . LEU B 1 41 ? 17.40543 21.36719 25.42198 1.000 21.74827 31 LEU B N 1
ATOM 3874 C CA . LEU B 1 41 ? 16.59168 20.59108 24.49822 1.000 27.92054 31 LEU B CA 1
ATOM 3875 C C . LEU B 1 41 ? 15.45307 21.44238 23.94070 1.000 26.12068 31 LEU B C 1
ATOM 3876 O O . LEU B 1 41 ? 15.16010 21.39955 22.73400 1.000 23.10933 31 LEU B O 1
ATOM 3881 N N . TYR B 1 42 ? 14.82530 22.25179 24.80118 1.000 27.26478 32 TYR B N 1
ATOM 3882 C CA . TYR B 1 42 ? 13.81678 23.17943 24.30301 1.000 25.93909 32 TYR B CA 1
ATOM 3883 C C . TYR B 1 42 ? 14.40427 24.10121 23.23509 1.000 26.14684 32 TYR B C 1
ATOM 3884 O O . TYR B 1 42 ? 13.80803 24.29305 22.17304 1.000 27.38114 32 TYR B O 1
ATOM 3893 N N . TYR B 1 43 ? 15.56000 24.70806 23.49820 1.000 27.75441 33 TYR B N 1
ATOM 3894 C CA . TYR B 1 43 ? 16.08734 25.61988 22.47387 1.000 25.01249 33 TYR B CA 1
ATOM 3895 C C . TYR B 1 43 ? 16.52263 24.87435 21.20562 1.000 31.03076 33 TYR B C 1
ATOM 3896 O O . TYR B 1 43 ? 16.44820 25.42528 20.09769 1.000 31.28684 33 TYR B O 1
ATOM 3905 N N . MET B 1 44 ? 16.92360 23.60691 21.32968 1.000 26.05663 34 MET B N 1
ATOM 3906 C CA . MET B 1 44 ? 17.36654 22.87514 20.15312 1.000 26.31722 34 MET B CA 1
ATOM 3907 C C . MET B 1 44 ? 16.19572 22.54026 19.25158 1.000 28.87016 34 MET B C 1
ATOM 3908 O O . MET B 1 44 ? 16.36406 22.45002 18.03405 1.000 25.11493 34 MET B O 1
ATOM 3913 N N . THR B 1 45 ? 15.01543 22.31714 19.83080 1.000 26.49665 35 THR B N 1
ATOM 3914 C CA . THR B 1 45 ? 13.86460 21.95594 19.01256 1.000 24.19197 35 THR B CA 1
ATOM 3915 C C . THR B 1 45 ? 12.94714 23.13636 18.67704 1.000 30.48153 35 THR B C 1
ATOM 3916 O O . THR B 1 45 ? 12.38123 23.17904 17.58020 1.000 29.18604 35 THR B O 1
ATOM 3920 N N . ARG B 1 46 ? 12.73628 24.07728 19.60380 1.000 30.78791 36 ARG B N 1
ATOM 3921 C CA . ARG B 1 46 ? 11.85795 25.21403 19.34459 1.000 28.83105 36 ARG B CA 1
ATOM 3922 C C . ARG B 1 46 ? 12.54006 26.27727 18.49377 1.000 31.79269 36 ARG B C 1
ATOM 3923 O O . ARG B 1 46 ? 11.87582 26.95741 17.70207 1.000 30.40872 36 ARG B O 1
ATOM 3931 N N . PHE B 1 47 ? 13.84765 26.47537 18.67459 1.000 32.56911 37 PHE B N 1
ATOM 3932 C CA . PHE B 1 47 ? 14.61330 27.47869 17.94034 1.000 31.22457 37 PHE B CA 1
ATOM 3933 C C . PHE B 1 47 ? 15.78063 26.79786 17.22686 1.000 36.60420 37 PHE B C 1
ATOM 3934 O O . PHE B 1 47 ? 16.95380 27.08993 17.50650 1.000 35.95223 37 PHE B O 1
ATOM 3942 N N . PRO B 1 48 ? 15.49550 25.92179 16.25655 1.000 34.11751 38 PRO B N 1
ATOM 3943 C CA . PRO B 1 48 ? 16.57110 25.09826 15.67979 1.000 30.79285 38 PRO B CA 1
ATOM 3944 C C . PRO B 1 48 ? 17.62906 25.88883 14.91749 1.000 33.05930 38 PRO B C 1
ATOM 3945 O O . PRO B 1 48 ? 18.76088 25.40290 14.77343 1.000 31.05959 38 PRO B O 1
ATOM 3949 N N . ASN B 1 49 ? 17.32984 27.09857 14.45961 1.000 35.58627 39 ASN B N 1
ATOM 3950 C CA . ASN B 1 49 ? 18.30464 27.89946 13.72748 1.000 36.89296 39 ASN B CA 1
ATOM 3951 C C . ASN B 1 49 ? 18.98919 28.93047 14.60234 1.000 31.35367 39 ASN B C 1
ATOM 3952 O O . ASN B 1 49 ? 19.61906 29.85317 14.07524 1.000 32.23245 39 ASN B O 1
ATOM 3957 N N . MET B 1 50 ? 18.85072 28.81805 15.92211 1.000 31.78710 40 MET B N 1
ATOM 3958 C CA . MET B 1 50 ? 19.43702 29.76163 16.87132 1.000 36.85685 40 MET B CA 1
ATOM 3959 C C . MET B 1 50 ? 20.31446 28.98674 17.84365 1.000 31.49572 40 MET B C 1
ATOM 3960 O O . MET B 1 50 ? 19.91650 28.73639 18.99071 1.000 32.32765 40 MET B O 1
ATOM 3965 N N . PRO B 1 51 ? 21.50093 28.57681 17.42126 1.000 32.52349 41 PRO B N 1
ATOM 3966 C CA . PRO B 1 51 ? 22.33678 27.75217 18.29970 1.000 32.16998 41 PRO B CA 1
ATOM 3967 C C . PRO B 1 51 ? 22.78704 28.51548 19.53321 1.000 31.84916 41 PRO B C 1
ATOM 3968 O O . PRO B 1 51 ? 23.12042 29.70255 19.47022 1.000 40.12800 41 PRO B O 1
ATOM 3972 N N . ILE B 1 52 ? 22.73580 27.82646 20.67021 1.000 29.26397 42 ILE B N 1
ATOM 3973 C CA . ILE B 1 52 ? 23.27188 28.29103 21.94006 1.000 33.65169 42 ILE B CA 1
ATOM 3974 C C . ILE B 1 52 ? 24.07049 27.13471 22.53597 1.000 33.33071 42 ILE B C 1
ATOM 3975 O O . ILE B 1 52 ? 24.12108 26.03839 21.97197 1.000 30.32862 42 ILE B O 1
ATOM 3980 N N . ARG B 1 53 ? 24.67251 27.38076 23.69808 1.000 30.07682 43 ARG B N 1
ATOM 3981 C CA . ARG B 1 53 ? 25.42829 26.36083 24.42412 1.000 36.48197 43 ARG B CA 1
ATOM 3982 C C . ARG B 1 53 ? 25.11776 26.48776 25.89960 1.000 29.40257 43 ARG B C 1
ATOM 3983 O O . ARG B 1 53 ? 25.31147 27.55775 26.47730 1.000 56.57872 43 ARG B O 1
ATOM 3991 N N . VAL B 1 54 ? 24.65951 25.39689 26.49638 1.000 29.82236 44 VAL B N 1
ATOM 3992 C CA . VAL B 1 54 ? 24.36862 25.32786 27.92307 1.000 29.31454 44 VAL B CA 1
ATOM 3993 C C . VAL B 1 54 ? 25.45165 24.52403 28.62867 1.000 28.24776 44 VAL B C 1
ATOM 3994 O O . VAL B 1 54 ? 25.94427 23.52134 28.10810 1.000 28.89415 44 VAL B O 1
ATOM 3998 N N . PHE B 1 55 ? 25.80370 24.95966 29.83299 1.000 29.90169 45 PHE B N 1
ATOM 3999 C CA . PHE B 1 55 ? 26.83425 24.33289 30.64004 1.000 29.95372 45 PHE B CA 1
ATOM 4000 C C . PHE B 1 55 ? 26.26212 23.96390 32.00001 1.000 29.43327 45 PHE B C 1
ATOM 4001 O O . PHE B 1 55 ? 25.66179 24.80733 32.67923 1.000 29.51796 45 PHE B O 1
ATOM 4009 N N . ASN B 1 56 ? 26.45017 22.69953 32.37834 1.000 26.51187 46 ASN B N 1
ATOM 4010 C CA . ASN B 1 56 ? 26.30559 22.24874 33.75904 1.000 28.15617 46 ASN B CA 1
ATOM 4011 C C . ASN B 1 56 ? 27.50485 22.76104 34.55912 1.000 30.63040 46 ASN B C 1
ATOM 4012 O O . ASN B 1 56 ? 28.65041 22.41088 34.25339 1.000 31.24908 46 ASN B O 1
ATOM 4017 N N . GLY B 1 57 ? 27.26066 23.62012 35.55019 1.000 31.15573 47 GLY B N 1
ATOM 4018 C CA . GLY B 1 57 ? 28.28629 24.10549 36.44924 1.000 26.88275 47 GLY B CA 1
ATOM 4019 C C . GLY B 1 57 ? 27.89399 23.77005 37.86780 1.000 26.58231 47 GLY B C 1
ATOM 4020 O O . GLY B 1 57 ? 27.92362 24.62439 38.75672 1.000 30.12918 47 GLY B O 1
ATOM 4021 N N . GLY B 1 58 ? 27.38177 22.56128 38.06656 1.000 27.27076 48 GLY B N 1
ATOM 4022 C CA . GLY B 1 58 ? 27.02914 22.08377 39.38811 1.000 28.18332 48 GLY B CA 1
ATOM 4023 C C . GLY B 1 58 ? 28.13916 21.20529 39.93093 1.000 34.19977 48 GLY B C 1
ATOM 4024 O O . GLY B 1 58 ? 28.80844 20.50128 39.17899 1.000 29.56184 48 GLY B O 1
ATOM 4025 N N . ILE B 1 59 ? 28.34225 21.26108 41.24441 1.000 28.71960 49 ILE B N 1
ATOM 4026 C CA . ILE B 1 59 ? 29.16921 20.28065 41.94175 1.000 32.66347 49 ILE B CA 1
ATOM 4027 C C . ILE B 1 59 ? 28.42355 19.84083 43.19282 1.000 33.11297 49 ILE B C 1
ATOM 4028 O O . ILE B 1 59 ? 28.01814 20.68438 44.00594 1.000 34.51319 49 ILE B O 1
ATOM 4033 N N . GLY B 1 60 ? 28.23676 18.53125 43.33853 1.000 30.54545 50 GLY B N 1
ATOM 4034 C CA . GLY B 1 60 ? 27.52806 18.01978 44.49630 1.000 27.83512 50 GLY B CA 1
ATOM 4035 C C . GLY B 1 60 ? 28.21753 18.40008 45.79633 1.000 39.27357 50 GLY B C 1
ATOM 4036 O O . GLY B 1 60 ? 29.44732 18.38133 45.90637 1.000 36.23555 50 GLY B O 1
ATOM 4037 N N . GLY B 1 61 ? 27.40283 18.73862 46.79675 1.000 40.33977 51 GLY B N 1
ATOM 4038 C CA . GLY B 1 61 ? 27.88824 19.09376 48.10605 1.000 34.62368 51 GLY B CA 1
ATOM 4039 C C . GLY B 1 61 ? 28.16758 20.56101 48.28211 1.000 35.83235 51 GLY B C 1
ATOM 4040 O O . GLY B 1 61 ? 28.37434 21.00190 49.41180 1.000 41.85114 51 GLY B O 1
ATOM 4041 N N . ASP B 1 62 ? 28.17379 21.33229 47.20530 1.000 34.59078 52 ASP B N 1
ATOM 4042 C CA . ASP B 1 62 ? 28.59605 22.71848 47.29755 1.000 38.40590 52 ASP B CA 1
ATOM 4043 C C . ASP B 1 62 ? 27.64483 23.58933 48.10916 1.000 36.83356 52 ASP B C 1
ATOM 4044 O O . ASP B 1 62 ? 26.42078 23.43752 48.07700 1.000 41.93311 52 ASP B O 1
ATOM 4049 N N . THR B 1 63 ? 28.23792 24.55121 48.79011 1.000 35.64829 53 THR B N 1
ATOM 4050 C CA . THR B 1 63 ? 27.57575 25.71179 49.35623 1.000 35.29770 53 THR B CA 1
ATOM 4051 C C . THR B 1 63 ? 28.03536 26.91874 48.54489 1.000 35.36489 53 THR B C 1
ATOM 4052 O O . THR B 1 63 ? 28.79430 26.78953 47.57748 1.000 41.40872 53 THR B O 1
ATOM 4056 N N . ALA B 1 64 ? 27.60325 28.10512 48.95773 1.000 35.42634 54 ALA B N 1
ATOM 4057 C CA . ALA B 1 64 ? 28.06799 29.30771 48.28686 1.000 34.43304 54 ALA B CA 1
ATOM 4058 C C . ALA B 1 64 ? 29.57179 29.49371 48.45680 1.000 38.11909 54 ALA B C 1
ATOM 4059 O O . ALA B 1 64 ? 30.23016 30.08179 47.58724 1.000 41.30689 54 ALA B O 1
ATOM 4061 N N . TYR B 1 65 ? 30.13878 28.97599 49.55112 1.000 42.90786 55 TYR B N 1
ATOM 4062 C CA . TYR B 1 65 ? 31.57938 29.07637 49.76718 1.000 36.51872 55 TYR B CA 1
ATOM 4063 C C . TYR B 1 65 ? 32.34660 28.31815 48.68227 1.000 39.35671 55 TYR B C 1
ATOM 4064 O O . TYR B 1 65 ? 33.32536 28.83115 48.12179 1.000 37.05461 55 TYR B O 1
ATOM 4073 N N . ASP B 1 66 ? 31.88884 27.10751 48.34095 1.000 36.75330 56 ASP B N 1
ATOM 4074 C CA . ASP B 1 66 ? 32.57713 26.30747 47.32807 1.000 40.94353 56 ASP B CA 1
ATOM 4075 C C . ASP B 1 66 ? 32.38609 26.88775 45.92904 1.000 38.23115 56 ASP B C 1
ATOM 4076 O O . ASP B 1 66 ? 33.33229 26.93793 45.12190 1.000 39.34649 56 ASP B O 1
ATOM 4081 N N . MET B 1 67 ? 31.15439 27.29582 45.61808 1.000 36.60191 57 MET B N 1
ATOM 4082 C CA . MET B 1 67 ? 30.87819 27.97043 44.35800 1.000 38.21700 57 MET B CA 1
ATOM 4083 C C . MET B 1 67 ? 31.79146 29.17383 44.18559 1.000 34.60147 57 MET B C 1
ATOM 4084 O O . MET B 1 67 ? 32.35174 29.39892 43.09966 1.000 38.81222 57 MET B O 1
ATOM 4089 N N . ASN B 1 68 ? 31.98014 29.94298 45.26045 1.000 39.26856 58 ASN B N 1
ATOM 4090 C CA . ASN B 1 68 ? 32.88031 31.08750 45.19348 1.000 39.81818 58 ASN B CA 1
ATOM 4091 C C . ASN B 1 68 ? 34.31587 30.64780 44.94698 1.000 36.85782 58 ASN B C 1
ATOM 4092 O O . ASN B 1 68 ? 35.00432 31.22770 44.10061 1.000 41.96494 58 ASN B O 1
ATOM 4097 N N . LYS B 1 69 ? 34.78286 29.61295 45.66898 1.000 40.71271 59 LYS B N 1
ATOM 4098 C CA . LYS B 1 69 ? 36.14747 29.10871 45.45569 1.000 41.45935 59 LYS B CA 1
ATOM 4099 C C . LYS B 1 69 ? 36.41012 28.78579 43.99076 1.000 41.46092 59 LYS B C 1
ATOM 4100 O O . LYS B 1 69 ? 37.54153 28.91760 43.51240 1.000 34.72055 59 LYS B O 1
ATOM 4106 N N . ARG B 1 70 ? 35.40074 28.27835 43.27893 1.000 42.28170 60 ARG B N 1
ATOM 4107 C CA . ARG B 1 70 ? 35.66206 27.77066 41.93356 1.000 36.31677 60 ARG B CA 1
ATOM 4108 C C . ARG B 1 70 ? 35.15670 28.67700 40.81251 1.000 33.39008 60 ARG B C 1
ATOM 4109 O O . ARG B 1 70 ? 35.22548 28.28069 39.64675 1.000 33.00734 60 ARG B O 1
ATOM 4117 N N . LEU B 1 71 ? 34.64210 29.87130 41.12257 1.000 34.98515 61 LEU B N 1
ATOM 4118 C CA . LEU B 1 71 ? 34.19233 30.76478 40.04649 1.000 34.46836 61 LEU B CA 1
ATOM 4119 C C . LEU B 1 71 ? 35.24425 30.93127 38.94946 1.000 38.01030 61 LEU B C 1
ATOM 4120 O O . LEU B 1 71 ? 34.92873 30.84807 37.75669 1.000 39.08992 61 LEU B O 1
ATOM 4125 N N . ASP B 1 72 ? 36.49858 31.19586 39.33413 1.000 39.33546 62 ASP B N 1
ATOM 4126 C CA . ASP B 1 72 ? 37.55962 31.45680 38.35772 1.000 33.56269 62 ASP B CA 1
ATOM 4127 C C . ASP B 1 72 ? 37.87773 30.22329 37.51373 1.000 34.25843 62 ASP B C 1
ATOM 4128 O O . ASP B 1 72 ? 37.99552 30.31420 36.28134 1.000 35.25369 62 ASP B O 1
ATOM 4133 N N . GLY B 1 73 ? 38.08415 29.07085 38.16641 1.000 34.92072 63 GLY B N 1
ATOM 4134 C CA . GLY B 1 73 ? 38.56588 27.87945 37.48088 1.000 29.86690 63 GLY B CA 1
ATOM 4135 C C . GLY B 1 73 ? 37.50012 27.03361 36.80763 1.000 38.29499 63 GLY B C 1
ATOM 4136 O O . GLY B 1 73 ? 37.83362 26.22961 35.92884 1.000 40.74008 63 GLY B O 1
ATOM 4137 N N . ASP B 1 74 ? 36.23495 27.18370 37.19669 1.000 33.25099 64 ASP B N 1
ATOM 4138 C CA . ASP B 1 74 ? 35.17790 26.30040 36.72871 1.000 32.92428 64 ASP B CA 1
ATOM 4139 C C . ASP B 1 74 ? 34.00260 27.03827 36.10282 1.000 40.86848 64 ASP B C 1
ATOM 4140 O O . ASP B 1 74 ? 33.30288 26.44463 35.26899 1.000 40.84961 64 ASP B O 1
ATOM 4145 N N . ILE B 1 75 ? 33.79361 28.31820 36.42537 1.000 38.14465 65 ILE B N 1
ATOM 4146 C CA . ILE B 1 75 ? 32.66221 29.07407 35.90136 1.000 31.95178 65 ILE B CA 1
ATOM 4147 C C . ILE B 1 75 ? 33.16011 30.12220 34.90092 1.000 33.90688 65 ILE B C 1
ATOM 4148 O O . ILE B 1 75 ? 32.90740 30.00445 33.69484 1.000 33.47068 65 ILE B O 1
ATOM 4153 N N . PHE B 1 76 ? 33.92960 31.11863 35.36737 1.000 36.38608 66 PHE B N 1
ATOM 4154 C CA . PHE B 1 76 ? 34.38365 32.17033 34.45383 1.000 31.87459 66 PHE B CA 1
ATOM 4155 C C . PHE B 1 76 ? 35.25243 31.60223 33.33410 1.000 34.37577 66 PHE B C 1
ATOM 4156 O O . PHE B 1 76 ? 35.25130 32.13368 32.21553 1.000 31.11268 66 PHE B O 1
ATOM 4164 N N . SER B 1 77 ? 35.95200 30.49344 33.59749 1.000 29.75556 67 SER B N 1
ATOM 4165 C CA . SER B 1 77 ? 36.74703 29.84130 32.56420 1.000 34.22999 67 SER B CA 1
ATOM 4166 C C . SER B 1 77 ? 35.89722 29.40383 31.37971 1.000 31.82731 67 SER B C 1
ATOM 4167 O O . SER B 1 77 ? 36.43492 29.20392 30.28637 1.000 31.81219 67 SER B O 1
ATOM 4170 N N . LYS B 1 78 ? 34.59741 29.19770 31.58827 1.000 30.79184 68 LYS B N 1
ATOM 4171 C CA . LYS B 1 78 ? 33.68261 28.83555 30.51227 1.000 32.85580 68 LYS B CA 1
ATOM 4172 C C . LYS B 1 78 ? 33.21246 30.04877 29.72296 1.000 33.67054 68 LYS B C 1
ATOM 4173 O O . LYS B 1 78 ? 32.47960 29.88634 28.74700 1.000 38.87206 68 LYS B O 1
ATOM 4179 N N . ASN B 1 79 ? 33.63533 31.24550 30.12059 1.000 40.39422 69 ASN B N 1
ATOM 4180 C CA . ASN B 1 79 ? 33.28167 32.49175 29.45402 1.000 36.58073 69 ASN B CA 1
ATOM 4181 C C . ASN B 1 79 ? 31.77823 32.59718 29.21600 1.000 36.57328 69 ASN B C 1
ATOM 4182 O O . ASN B 1 79 ? 31.32661 32.67698 28.05621 1.000 32.01851 69 ASN B O 1
ATOM 4187 N N . PRO B 1 80 ? 30.97907 32.57627 30.27243 1.000 32.73447 70 PRO B N 1
ATOM 4188 C CA . PRO B 1 80 ? 29.52313 32.67379 30.11789 1.000 35.69371 70 PRO B CA 1
ATOM 4189 C C . PRO B 1 80 ? 29.07459 34.02962 29.58716 1.000 39.40456 70 PRO B C 1
ATOM 4190 O O . PRO B 1 80 ? 29.61717 35.07523 29.95599 1.000 41.59657 70 PRO B O 1
ATOM 4194 N N . THR B 1 81 ? 28.07230 34.00501 28.70436 1.000 37.26720 71 THR B N 1
ATOM 4195 C CA . THR B 1 81 ? 27.33050 35.22797 28.43161 1.000 36.99121 71 THR B CA 1
ATOM 4196 C C . THR B 1 81 ? 26.13730 35.37496 29.36279 1.000 31.67103 71 THR B C 1
ATOM 4197 O O . THR B 1 81 ? 25.71018 36.49945 29.63329 1.000 40.74524 71 THR B O 1
ATOM 4201 N N . VAL B 1 82 ? 25.58334 34.27071 29.85526 1.000 33.82831 72 VAL B N 1
ATOM 4202 C CA . VAL B 1 82 ? 24.49222 34.29089 30.82291 1.000 29.23533 72 VAL B CA 1
ATOM 4203 C C . VAL B 1 82 ? 24.81843 33.29502 31.91796 1.000 29.61295 72 VAL B C 1
ATOM 4204 O O . VAL B 1 82 ? 25.14662 32.13912 31.62852 1.000 33.35141 72 VAL B O 1
ATOM 4208 N N . LEU B 1 83 ? 24.74054 33.74190 33.16983 1.000 32.87360 73 LEU B N 1
ATOM 4209 C CA . LEU B 1 83 ? 25.09459 32.92336 34.32166 1.000 31.92923 73 LEU B CA 1
ATOM 4210 C C . LEU B 1 83 ? 23.91556 32.84583 35.28445 1.000 31.43772 73 LEU B C 1
ATOM 4211 O O . LEU B 1 83 ? 23.50599 33.86080 35.85558 1.000 39.46013 73 LEU B O 1
ATOM 4216 N N . MET B 1 84 ? 23.38529 31.64272 35.47250 1.000 28.81065 74 MET B N 1
ATOM 4217 C CA . MET B 1 84 ? 22.33948 31.38406 36.44989 1.000 30.57161 74 MET B CA 1
ATOM 4218 C C . MET B 1 84 ? 22.98172 30.90944 37.74718 1.000 32.96754 74 MET B C 1
ATOM 4219 O O . MET B 1 84 ? 23.92522 30.11467 37.72215 1.000 35.37123 74 MET B O 1
ATOM 4224 N N . VAL B 1 85 ? 22.49456 31.41978 38.88040 1.000 34.21081 75 VAL B N 1
ATOM 4225 C CA . VAL B 1 85 ? 23.11398 31.16159 40.18300 1.000 32.46660 75 VAL B CA 1
ATOM 4226 C C . VAL B 1 85 ? 22.08320 30.59819 41.14225 1.000 32.04270 75 VAL B C 1
ATOM 4227 O O . VAL B 1 85 ? 21.12724 31.29264 41.51072 1.000 38.84966 75 VAL B O 1
ATOM 4231 N N . THR B 1 86 ? 22.30033 29.36645 41.59094 1.000 33.06493 76 THR B N 1
ATOM 4232 C CA . THR B 1 86 ? 21.38780 28.73971 42.53367 1.000 36.42594 76 THR B CA 1
ATOM 4233 C C . THR B 1 86 ? 22.16172 28.00614 43.62229 1.000 36.69986 76 THR B C 1
ATOM 4234 O O . THR B 1 86 ? 23.16347 27.33630 43.35175 1.000 34.14465 76 THR B O 1
ATOM 4238 N N . PHE B 1 87 ? 21.68343 28.13535 44.85556 1.000 34.88583 77 PHE B N 1
ATOM 4239 C CA . PHE B 1 87 ? 22.35803 27.53610 46.00409 1.000 39.72346 77 PHE B CA 1
ATOM 4240 C C . PHE B 1 87 ? 21.42585 27.58365 47.20683 1.000 31.77935 77 PHE B C 1
ATOM 4241 O O . PHE B 1 87 ? 20.36294 28.20177 47.16553 1.000 34.39975 77 PHE B O 1
ATOM 4249 N N . GLY B 1 88 ? 21.84527 26.92977 48.28138 1.000 34.05248 78 GLY B N 1
ATOM 4250 C CA . GLY B 1 88 ? 21.12297 27.01256 49.52793 1.000 28.59359 78 GLY B CA 1
ATOM 4251 C C . GLY B 1 88 ? 20.72779 25.67916 50.11213 1.000 40.55957 78 GLY B C 1
ATOM 4252 O O . GLY B 1 88 ? 20.58833 25.54706 51.33620 1.000 40.40173 78 GLY B O 1
ATOM 4253 N N . MET B 1 89 ? 20.52192 24.67881 49.25107 1.000 39.62389 79 MET B N 1
ATOM 4254 C CA . MET B 1 89 ? 20.10662 23.37771 49.75677 1.000 36.51311 79 MET B CA 1
ATOM 4255 C C . MET B 1 89 ? 21.13546 22.83390 50.73705 1.000 37.51000 79 MET B C 1
ATOM 4256 O O . MET B 1 89 ? 20.77668 22.26862 51.77496 1.000 37.51300 79 MET B O 1
ATOM 4261 N N . ASN B 1 90 ? 22.42540 23.01811 50.43941 1.000 43.23626 80 ASN B N 1
ATOM 4262 C CA . ASN B 1 90 ? 23.46432 22.61573 51.38181 1.000 39.81489 80 ASN B CA 1
ATOM 4263 C C . ASN B 1 90 ? 23.77043 23.70460 52.39933 1.000 37.47107 80 ASN B C 1
ATOM 4264 O O . ASN B 1 90 ? 24.01079 23.39579 53.56878 1.000 46.36063 80 ASN B O 1
ATOM 4269 N N . ASP B 1 91 ? 23.79520 24.97319 51.97534 1.000 34.98597 81 ASP B N 1
ATOM 4270 C CA . ASP B 1 91 ? 24.05481 26.06330 52.91112 1.000 36.07641 81 ASP B CA 1
ATOM 4271 C C . ASP B 1 91 ? 23.11746 26.00385 54.11098 1.000 43.66090 81 ASP B C 1
ATOM 4272 O O . ASP B 1 91 ? 23.52705 26.30928 55.23792 1.000 42.00589 81 ASP B O 1
ATOM 4277 N N . SER B 1 92 ? 21.84636 25.62847 53.88286 1.000 44.14049 82 SER B N 1
ATOM 4278 C CA . SER B 1 92 ? 20.82714 25.67336 54.93406 1.000 38.93491 82 SER B CA 1
ATOM 4279 C C . SER B 1 92 ? 21.07751 24.67868 56.06322 1.000 42.57583 82 SER B C 1
ATOM 4280 O O . SER B 1 92 ? 20.58264 24.89674 57.17212 1.000 38.33454 82 SER B O 1
ATOM 4283 N N . GLY B 1 93 ? 21.80995 23.59421 55.81734 1.000 41.11878 83 GLY B N 1
ATOM 4284 C CA . GLY B 1 93 ? 22.02598 22.58665 56.83570 1.000 44.70893 83 GLY B CA 1
ATOM 4285 C C . GLY B 1 93 ? 20.88844 21.58093 56.92597 1.000 37.93055 83 GLY B C 1
ATOM 4286 O O . GLY B 1 93 ? 19.84247 21.71187 56.29493 1.000 39.80995 83 GLY B O 1
ATOM 4287 N N . TYR B 1 94 ? 21.09725 20.55573 57.75617 1.000 41.43737 84 TYR B N 1
ATOM 4288 C CA . TYR B 1 94 ? 20.18760 19.41397 57.75395 1.000 48.80736 84 TYR B CA 1
ATOM 4289 C C . TYR B 1 94 ? 19.74243 18.94307 59.13874 1.000 46.90470 84 TYR B C 1
ATOM 4290 O O . TYR B 1 94 ? 18.66184 19.31743 59.60859 1.000 50.13056 84 TYR B O 1
ATOM 4299 N N . TYR B 1 95 ? 20.56781 18.12714 59.79539 1.000 47.84673 85 TYR B N 1
ATOM 4300 C CA . TYR B 1 95 ? 20.11294 17.36291 60.95702 1.000 54.37527 85 TYR B CA 1
ATOM 4301 C C . TYR B 1 95 ? 19.75195 18.26699 62.13731 1.000 51.54459 85 TYR B C 1
ATOM 4302 O O . TYR B 1 95 ? 18.76880 18.01132 62.84967 1.000 53.51740 85 TYR B O 1
ATOM 4311 N N . GLU B 1 96 ? 20.51425 19.34249 62.34475 1.000 47.26659 86 GLU B N 1
ATOM 4312 C CA . GLU B 1 96 ? 20.30533 20.20534 63.50160 1.000 51.72894 86 GLU B CA 1
ATOM 4313 C C . GLU B 1 96 ? 18.92571 20.85015 63.53548 1.000 53.50218 86 GLU B C 1
ATOM 4314 O O . GLU B 1 96 ? 18.56127 21.44008 64.56228 1.000 50.25324 86 GLU B O 1
ATOM 4320 N N . TYR B 1 97 ? 18.15180 20.76775 62.45440 1.000 51.66664 87 TYR B N 1
ATOM 4321 C CA . TYR B 1 97 ? 16.80595 21.32345 62.49901 1.000 53.49044 87 TYR B CA 1
ATOM 4322 C C . TYR B 1 97 ? 15.89228 20.54700 63.42816 1.000 50.72041 87 TYR B C 1
ATOM 4323 O O . TYR B 1 97 ? 14.89161 21.10288 63.89361 1.000 47.30903 87 TYR B O 1
ATOM 4332 N N . ASN B 1 98 ? 16.21670 19.29001 63.71916 1.000 49.90154 88 ASN B N 1
ATOM 4333 C CA . ASN B 1 98 ? 15.41878 18.50160 64.64256 1.000 52.56735 88 ASN B CA 1
ATOM 4334 C C . ASN B 1 98 ? 16.02628 18.50680 66.03431 1.000 54.99834 88 ASN B C 1
ATOM 4335 O O . ASN B 1 98 ? 15.63933 17.69235 66.88460 1.000 54.80692 88 ASN B O 1
ATOM 4340 N N . GLY B 1 99 ? 16.99800 19.38849 66.26869 1.000 51.72152 89 GLY B N 1
ATOM 4341 C CA . GLY B 1 99 ? 17.61838 19.52703 67.56263 1.000 62.23510 89 GLY B CA 1
ATOM 4342 C C . GLY B 1 99 ? 17.06091 20.70498 68.34760 1.000 63.19837 89 GLY B C 1
ATOM 4343 O O . GLY B 1 99 ? 16.05756 21.32904 67.99000 1.000 57.47087 89 GLY B O 1
ATOM 4344 N N . ASP B 1 100 ? 17.77138 21.03151 69.42810 1.000 61.74562 90 ASP B N 1
ATOM 4345 C CA . ASP B 1 100 ? 17.28284 22.00575 70.39300 1.000 62.27275 90 ASP B CA 1
ATOM 4346 C C . ASP B 1 100 ? 17.46854 23.44367 69.93132 1.000 62.78192 90 ASP B C 1
ATOM 4347 O O . ASP B 1 100 ? 16.71010 24.32312 70.35364 1.000 65.55271 90 ASP B O 1
ATOM 4352 N N . ASN B 1 101 ? 18.44034 23.71951 69.07452 1.000 62.84960 91 ASN B N 1
ATOM 4353 C CA . ASN B 1 101 ? 18.72174 25.09625 68.68886 1.000 61.25418 91 ASN B CA 1
ATOM 4354 C C . ASN B 1 101 ? 18.41363 25.30029 67.21500 1.000 58.83771 91 ASN B C 1
ATOM 4355 O O . ASN B 1 101 ? 19.16115 25.94671 66.47748 1.000 55.99440 91 ASN B O 1
ATOM 4360 N N . ALA B 1 102 ? 17.26754 24.76651 66.79670 1.000 59.20431 92 ALA B N 1
ATOM 4361 C CA . ALA B 1 102 ? 16.87554 24.84298 65.40264 1.000 47.09556 92 ALA B CA 1
ATOM 4362 C C . ALA B 1 102 ? 16.85575 26.28962 64.93622 1.000 50.08225 92 ALA B C 1
ATOM 4363 O O . ALA B 1 102 ? 17.33946 26.60575 63.84476 1.000 50.76713 92 ALA B O 1
ATOM 4365 N N . LYS B 1 103 ? 16.29030 27.19005 65.73806 1.000 46.19149 93 LYS B N 1
ATOM 4366 C CA . LYS B 1 103 ? 16.20173 28.57109 65.28597 1.000 49.93863 93 LYS B CA 1
ATOM 4367 C C . LYS B 1 103 ? 17.59141 29.18988 65.13897 1.000 52.89246 93 LYS B C 1
ATOM 4368 O O . LYS B 1 103 ? 17.89879 29.82003 64.11900 1.000 52.92228 93 LYS B O 1
ATOM 4374 N N . GLU B 1 104 ? 18.46094 28.99065 66.13297 1.000 50.68245 94 GLU B N 1
ATOM 4375 C CA . GLU B 1 104 ? 19.81000 29.54169 66.04453 1.000 56.39968 94 GLU B CA 1
ATOM 4376 C C . GLU B 1 104 ? 20.60151 28.89140 64.91672 1.000 51.96472 94 GLU B C 1
ATOM 4377 O O . GLU B 1 104 ? 21.36234 29.56914 64.21743 1.000 55.31105 94 GLU B O 1
ATOM 4383 N N . PHE B 1 105 ? 20.42635 27.58296 64.71828 1.000 51.22472 95 PHE B N 1
ATOM 4384 C CA . PHE B 1 105 ? 21.10471 26.90276 63.62114 1.000 51.43428 95 PHE B CA 1
ATOM 4385 C C . PHE B 1 105 ? 20.67507 27.47773 62.27768 1.000 51.23883 95 PHE B C 1
ATOM 4386 O O . PHE B 1 105 ? 21.51636 27.82314 61.43854 1.000 50.31350 95 PHE B O 1
ATOM 4394 N N . GLY B 1 106 ? 19.36257 27.59203 62.05916 1.000 50.18435 96 GLY B N 1
ATOM 4395 C CA . GLY B 1 106 ? 18.87671 28.20870 60.83664 1.000 46.18327 96 GLY B CA 1
ATOM 4396 C C . GLY B 1 106 ? 19.43222 29.60213 60.62778 1.000 50.68359 96 GLY B C 1
ATOM 4397 O O . GLY B 1 106 ? 19.85553 29.95374 59.51943 1.000 53.20493 96 GLY B O 1
ATOM 4398 N N . GLU B 1 107 ? 19.48715 30.39623 61.70211 1.000 51.06890 97 GLU B N 1
ATOM 4399 C CA . GLU B 1 107 ? 19.93419 31.77972 61.58157 1.000 49.18600 97 GLU B CA 1
ATOM 4400 C C . GLU B 1 107 ? 21.41235 31.87010 61.22330 1.000 49.24695 97 GLU B C 1
ATOM 4401 O O . GLU B 1 107 ? 21.80115 32.65290 60.34240 1.000 47.49766 97 GLU B O 1
ATOM 4407 N N . GLN B 1 108 ? 22.24893 31.07264 61.87523 1.000 46.99740 98 GLN B N 1
ATOM 4408 C CA . GLN B 1 108 ? 23.66666 31.12979 61.55751 1.000 50.24233 98 GLN B CA 1
ATOM 4409 C C . GLN B 1 108 ? 23.94692 30.54865 60.17949 1.000 45.56173 98 GLN B C 1
ATOM 4410 O O . GLN B 1 108 ? 24.79242 31.07080 59.45359 1.000 43.76814 98 GLN B O 1
ATOM 4416 N N . LYS B 1 109 ? 23.23849 29.49124 59.77997 1.000 47.14009 99 LYS B N 1
ATOM 4417 C CA . LYS B 1 109 ? 23.46693 28.97379 58.43452 1.000 47.11362 99 LYS B CA 1
ATOM 4418 C C . LYS B 1 109 ? 23.07638 30.01175 57.38962 1.000 46.86681 99 LYS B C 1
ATOM 4419 O O . LYS B 1 109 ? 23.81354 30.22924 56.41836 1.000 42.98684 99 LYS B O 1
ATOM 4425 N N . TYR B 1 110 ? 21.96281 30.72363 57.61471 1.000 48.66250 100 TYR B N 1
ATOM 4426 C CA . TYR B 1 110 ? 21.58271 31.80965 56.71154 1.000 43.02422 100 TYR B CA 1
ATOM 4427 C C . TYR B 1 110 ? 22.66061 32.88673 56.64497 1.000 45.32103 100 TYR B C 1
ATOM 4428 O O . TYR B 1 110 ? 23.00733 33.36992 55.55830 1.000 46.32283 100 TYR B O 1
ATOM 4437 N N . GLN B 1 111 ? 23.21108 33.27090 57.80180 1.000 47.81912 101 GLN B N 1
ATOM 4438 C CA . GLN B 1 111 ? 24.21774 34.33099 57.83267 1.000 49.73531 101 GLN B CA 1
ATOM 4439 C C . GLN B 1 111 ? 25.50170 33.86541 57.13430 1.000 45.48292 101 GLN B C 1
ATOM 4440 O O . GLN B 1 111 ? 26.12378 34.61046 56.35456 1.000 49.60149 101 GLN B O 1
ATOM 4446 N N . GLU B 1 112 ? 25.93525 32.62426 57.41106 1.000 41.52504 102 GLU B N 1
ATOM 4447 C CA . GLU B 1 112 ? 27.11382 32.08798 56.73250 1.000 46.58846 102 GLU B CA 1
ATOM 4448 C C . GLU B 1 112 ? 26.91074 32.10273 55.22753 1.000 51.98066 102 GLU B C 1
ATOM 4449 O O . GLU B 1 112 ? 27.82974 32.43027 54.45420 1.000 49.90312 102 GLU B O 1
ATOM 4455 N N . SER B 1 113 ? 25.70153 31.71635 54.80841 1.000 48.42504 103 SER B N 1
ATOM 4456 C CA . SER B 1 113 ? 25.38887 31.58611 53.39668 1.000 45.39208 103 SER B CA 1
ATOM 4457 C C . SER B 1 113 ? 25.45102 32.93545 52.69157 1.000 44.03546 103 SER B C 1
ATOM 4458 O O . SER B 1 113 ? 26.03711 33.05267 51.60398 1.000 40.24594 103 SER B O 1
ATOM 4461 N N . ILE B 1 114 ? 24.81858 33.95920 53.26686 1.000 45.63406 104 ILE B N 1
ATOM 4462 C CA . ILE B 1 114 ? 24.81029 35.24648 52.57361 1.000 45.69834 104 ILE B CA 1
ATOM 4463 C C . ILE B 1 114 ? 26.19136 35.89434 52.60084 1.000 47.06347 104 ILE B C 1
ATOM 4464 O O . ILE B 1 114 ? 26.54451 36.64265 51.67773 1.000 42.02061 104 ILE B O 1
ATOM 4469 N N . LYS B 1 115 ? 27.01755 35.59625 53.60976 1.000 48.00695 105 LYS B N 1
ATOM 4470 C CA . LYS B 1 115 ? 28.39158 36.09639 53.58504 1.000 45.33915 105 LYS B CA 1
ATOM 4471 C C . LYS B 1 115 ? 29.14591 35.56526 52.37290 1.000 43.97939 105 LYS B C 1
ATOM 4472 O O . LYS B 1 115 ? 29.76172 36.32550 51.59483 1.000 46.09457 105 LYS B O 1
ATOM 4478 N N . ASN B 1 116 ? 29.04716 34.25310 52.16139 1.000 43.18769 106 ASN B N 1
ATOM 4479 C CA . ASN B 1 116 ? 29.71722 33.66564 51.00996 1.000 44.10101 106 ASN B CA 1
ATOM 4480 C C . ASN B 1 116 ? 29.10139 34.16798 49.71035 1.000 43.29332 106 ASN B C 1
ATOM 4481 O O . ASN B 1 116 ? 29.81697 34.47402 48.73852 1.000 41.72964 106 ASN B O 1
ATOM 4486 N N . PHE B 1 117 ? 27.77268 34.28052 49.68086 1.000 41.49200 107 PHE B N 1
ATOM 4487 C CA . PHE B 1 117 ? 27.12655 34.82049 48.49481 1.000 43.77992 107 PHE B CA 1
ATOM 4488 C C . PHE B 1 117 ? 27.60752 36.23173 48.18744 1.000 43.29607 107 PHE B C 1
ATOM 4489 O O . PHE B 1 117 ? 27.69197 36.61410 47.01727 1.000 38.29945 107 PHE B O 1
ATOM 4497 N N . GLN B 1 118 ? 27.87740 37.04081 49.21774 1.000 40.71549 108 GLN B N 1
ATOM 4498 C CA . GLN B 1 118 ? 28.34408 38.39723 48.95569 1.000 40.95062 108 GLN B CA 1
ATOM 4499 C C . GLN B 1 118 ? 29.70798 38.36754 48.30368 1.000 42.57906 108 GLN B C 1
ATOM 4500 O O . GLN B 1 118 ? 30.01572 39.19424 47.42591 1.000 43.61990 108 GLN B O 1
ATOM 4506 N N . GLN B 1 119 ? 30.53992 37.41653 48.71711 1.000 39.63859 109 GLN B N 1
ATOM 4507 C CA . GLN B 1 119 ? 31.78068 37.23924 47.97307 1.000 45.87253 109 GLN B CA 1
ATOM 4508 C C . GLN B 1 119 ? 31.48801 36.97791 46.50140 1.000 48.01934 109 GLN B C 1
ATOM 4509 O O . GLN B 1 119 ? 32.08755 37.60341 45.61735 1.000 47.02848 109 GLN B O 1
ATOM 4515 N N . MET B 1 120 ? 30.54460 36.07829 46.21806 1.000 43.58130 110 MET B N 1
ATOM 4516 C CA . MET B 1 120 ? 30.19573 35.82060 44.81436 1.000 41.52062 110 MET B CA 1
ATOM 4517 C C . MET B 1 120 ? 29.66452 37.07896 44.12933 1.000 42.08537 110 MET B C 1
ATOM 4518 O O . MET B 1 120 ? 29.96680 37.34787 42.95939 1.000 38.96846 110 MET B O 1
ATOM 4523 N N . GLU B 1 121 ? 28.85488 37.84107 44.85400 1.000 40.99009 111 GLU B N 1
ATOM 4524 C CA . GLU B 1 121 ? 28.17711 39.01877 44.33288 1.000 44.18755 111 GLU B CA 1
ATOM 4525 C C . GLU B 1 121 ? 29.16753 40.06332 43.82914 1.000 45.21080 111 GLU B C 1
ATOM 4526 O O . GLU B 1 121 ? 29.00647 40.61463 42.72898 1.000 43.11521 111 GLU B O 1
ATOM 4532 N N . LYS B 1 122 ? 30.19937 40.34898 44.62320 1.000 43.34598 112 LYS B N 1
ATOM 4533 C CA . LYS B 1 122 ? 31.22105 41.29496 44.17493 1.000 42.64618 112 LYS B CA 1
ATOM 4534 C C . LYS B 1 122 ? 31.86485 40.84612 42.85997 1.000 45.19370 112 LYS B C 1
ATOM 4535 O O . LYS B 1 122 ? 32.11388 41.66622 41.96661 1.000 45.05613 112 LYS B O 1
ATOM 4541 N N . ARG B 1 123 ? 32.18044 39.55274 42.73669 1.000 42.71020 113 ARG B N 1
ATOM 4542 C CA . ARG B 1 123 ? 32.75849 39.06008 41.48824 1.000 39.46398 113 ARG B CA 1
ATOM 4543 C C . ARG B 1 123 ? 31.77431 39.21799 40.32861 1.000 41.10668 113 ARG B C 1
ATOM 4544 O O . ARG B 1 123 ? 32.16566 39.64186 39.23595 1.000 37.74813 113 ARG B O 1
ATOM 4552 N N . PHE B 1 124 ? 30.48280 38.91141 40.55704 1.000 42.28411 114 PHE B N 1
ATOM 4553 C CA . PHE B 1 124 ? 29.48843 39.00830 39.48098 1.000 46.54843 114 PHE B CA 1
ATOM 4554 C C . PHE B 1 124 ? 29.35476 40.44448 38.99299 1.000 45.40680 114 PHE B C 1
ATOM 4555 O O . PHE B 1 124 ? 29.28668 40.69298 37.78235 1.000 43.35703 114 PHE B O 1
ATOM 4563 N N . LYS B 1 125 ? 29.35271 41.40479 39.92646 1.000 43.01068 115 LYS B N 1
ATOM 4564 C CA . LYS B 1 125 ? 29.27771 42.82382 39.58101 1.000 43.85728 115 LYS B CA 1
ATOM 4565 C C . LYS B 1 125 ? 30.46916 43.28793 38.75153 1.000 48.26287 115 LYS B C 1
ATOM 4566 O O . LYS B 1 125 ? 30.36550 44.29732 38.05195 1.000 50.91244 115 LYS B O 1
ATOM 4572 N N . GLU B 1 126 ? 31.60150 42.58844 38.82076 1.000 50.99625 116 GLU B N 1
ATOM 4573 C CA . GLU B 1 126 ? 32.77823 42.97621 38.05494 1.000 47.32055 116 GLU B CA 1
ATOM 4574 C C . GLU B 1 126 ? 32.77607 42.47514 36.61971 1.000 51.39118 116 GLU B C 1
ATOM 4575 O O . GLU B 1 126 ? 33.62633 42.91389 35.83348 1.000 52.76766 116 GLU B O 1
ATOM 4581 N N . LEU B 1 127 ? 31.86652 41.58696 36.25424 1.000 52.33487 117 LEU B N 1
ATOM 4582 C CA . LEU B 1 127 ? 31.93005 40.96836 34.93337 1.000 45.19261 117 LEU B CA 1
ATOM 4583 C C . LEU B 1 127 ? 31.49314 41.95613 33.85776 1.000 50.17463 117 LEU B C 1
ATOM 4584 O O . LEU B 1 127 ? 30.39850 42.52517 33.95311 1.000 51.15216 117 LEU B O 1
ATOM 4589 N N . PRO B 1 128 ? 32.30000 42.16666 32.81462 1.000 49.56458 118 PRO B N 1
ATOM 4590 C CA . PRO B 1 128 ? 31.93944 43.16196 31.79078 1.000 49.49283 118 PRO B CA 1
ATOM 4591 C C . PRO B 1 128 ? 30.81936 42.71630 30.85146 1.000 55.86224 118 PRO B C 1
ATOM 4592 O O . PRO B 1 128 ? 30.04245 43.56096 30.38999 1.000 48.12289 118 PRO B O 1
ATOM 4596 N N . HIS B 1 129 ? 30.75238 41.42951 30.52054 1.000 53.14602 119 HIS B N 1
ATOM 4597 C CA . HIS B 1 129 ? 29.85663 40.91985 29.48948 1.000 48.71414 119 HIS B CA 1
ATOM 4598 C C . HIS B 1 129 ? 29.20217 39.60378 29.90255 1.000 45.91494 119 HIS B C 1
ATOM 4599 O O . HIS B 1 129 ? 29.24639 38.60983 29.17388 1.000 43.48512 119 HIS B O 1
ATOM 4606 N N . THR B 1 130 ? 28.58247 39.57606 31.08536 1.000 40.50946 120 THR B N 1
ATOM 4607 C CA . THR B 1 130 ? 27.83441 38.39852 31.52041 1.000 41.23533 120 THR B CA 1
ATOM 4608 C C . THR B 1 130 ? 26.53368 38.84164 32.17046 1.000 37.14031 120 THR B C 1
ATOM 4609 O O . THR B 1 130 ? 26.56153 39.53002 33.19127 1.000 41.59194 120 THR B O 1
ATOM 4613 N N . ARG B 1 131 ? 25.40185 38.43625 31.59138 1.000 41.86934 121 ARG B N 1
ATOM 4614 C CA . ARG B 1 131 ? 24.09844 38.64139 32.22276 1.000 41.36521 121 ARG B CA 1
ATOM 4615 C C . ARG B 1 131 ? 23.93486 37.69842 33.40870 1.000 39.68818 121 ARG B C 1
ATOM 4616 O O . ARG B 1 131 ? 24.10466 36.48329 33.27561 1.000 42.14240 121 ARG B O 1
ATOM 4624 N N . ILE B 1 132 ? 23.61090 38.25761 34.57247 1.000 42.39976 122 ILE B N 1
ATOM 4625 C CA . ILE B 1 132 ? 23.50682 37.50108 35.81795 1.000 37.99979 122 ILE B CA 1
ATOM 4626 C C . ILE B 1 132 ? 22.03779 37.23524 36.11592 1.000 39.11889 122 ILE B C 1
ATOM 4627 O O . ILE B 1 132 ? 21.21870 38.16130 36.11459 1.000 35.64121 122 ILE B O 1
ATOM 4632 N N . VAL B 1 133 ? 21.70688 35.97824 36.39894 1.000 39.43175 123 VAL B N 1
ATOM 4633 C CA . VAL B 1 133 ? 20.33927 35.56377 36.68596 1.000 34.62866 123 VAL B CA 1
ATOM 4634 C C . VAL B 1 133 ? 20.33560 34.82905 38.02243 1.000 39.42922 123 VAL B C 1
ATOM 4635 O O . VAL B 1 133 ? 20.88816 33.72694 38.13238 1.000 40.59767 123 VAL B O 1
ATOM 4639 N N . MET B 1 134 ? 19.74182 35.43882 39.03974 1.000 37.85120 124 MET B N 1
ATOM 4640 C CA . MET B 1 134 ? 19.53461 34.75120 40.30730 1.000 37.13428 124 MET B CA 1
ATOM 4641 C C . MET B 1 134 ? 18.39233 33.76098 40.15158 1.000 39.92797 124 MET B C 1
ATOM 4642 O O . MET B 1 134 ? 17.29862 34.14802 39.73447 1.000 40.37733 124 MET B O 1
ATOM 4647 N N . THR B 1 135 ? 18.63131 32.48663 40.46168 1.000 43.96230 125 THR B N 1
ATOM 4648 C CA . THR B 1 135 ? 17.59283 31.46732 40.31152 1.000 40.94601 125 THR B CA 1
ATOM 4649 C C . THR B 1 135 ? 17.42261 30.73287 41.64187 1.000 39.38956 125 THR B C 1
ATOM 4650 O O . THR B 1 135 ? 18.32425 29.99355 42.07225 1.000 38.06506 125 THR B O 1
ATOM 4654 N N . GLY B 1 136 ? 16.27584 30.94821 42.28791 1.000 34.98708 126 GLY B N 1
ATOM 4655 C CA . GLY B 1 136 ? 16.02689 30.35006 43.59237 1.000 32.81309 126 GLY B CA 1
ATOM 4656 C C . GLY B 1 136 ? 15.89400 28.83980 43.51521 1.000 33.60349 126 GLY B C 1
ATOM 4657 O O . GLY B 1 136 ? 15.05433 28.30892 42.77522 1.000 35.75485 126 GLY B O 1
ATOM 4658 N N . THR B 1 137 ? 16.68829 28.14370 44.31639 1.000 33.66040 127 THR B N 1
ATOM 4659 C CA . THR B 1 137 ? 16.77321 26.69656 44.22920 1.000 35.10601 127 THR B CA 1
ATOM 4660 C C . THR B 1 137 ? 15.40061 26.05298 44.41563 1.000 40.96814 127 THR B C 1
ATOM 4661 O O . THR B 1 137 ? 14.49021 26.63311 45.01583 1.000 35.16522 127 THR B O 1
ATOM 4665 N N . SER B 1 138 ? 15.24825 24.84196 43.83604 1.000 34.31279 128 SER B N 1
ATOM 4666 C CA . SER B 1 138 ? 14.13372 23.93411 44.08555 1.000 34.80580 128 SER B CA 1
ATOM 4667 C C . SER B 1 138 ? 14.05818 23.68572 45.58777 1.000 40.71496 128 SER B C 1
ATOM 4668 O O . SER B 1 138 ? 15.07209 23.80972 46.28594 1.000 40.20246 128 SER B O 1
ATOM 4671 N N . PRO B 1 139 ? 12.90516 23.32209 46.13743 1.000 43.05679 129 PRO B N 1
ATOM 4672 C CA . PRO B 1 139 ? 12.75151 23.33203 47.59556 1.000 36.80676 129 PRO B CA 1
ATOM 4673 C C . PRO B 1 139 ? 13.09111 22.00291 48.24957 1.000 39.41266 129 PRO B C 1
ATOM 4674 O O . PRO B 1 139 ? 13.19357 20.96246 47.60121 1.000 36.77534 129 PRO B O 1
ATOM 4678 N N . TYR B 1 140 ? 13.29448 22.07562 49.56799 1.000 39.01720 130 TYR B N 1
ATOM 4679 C CA . TYR B 1 140 ? 13.26336 20.89202 50.42143 1.000 37.20810 130 TYR B CA 1
ATOM 4680 C C . TYR B 1 140 ? 11.81102 20.59636 50.79122 1.000 38.19458 130 TYR B C 1
ATOM 4681 O O . TYR B 1 140 ? 11.13802 21.43740 51.39339 1.000 43.73296 130 TYR B O 1
ATOM 4690 N N . ASP B 1 141 ? 11.31516 19.42507 50.39849 1.000 41.85156 131 ASP B N 1
ATOM 4691 C CA . ASP B 1 141 ? 9.89741 19.07994 50.55414 1.000 44.83649 131 ASP B CA 1
ATOM 4692 C C . ASP B 1 141 ? 9.62710 18.60167 51.97672 1.000 44.94717 131 ASP B C 1
ATOM 4693 O O . ASP B 1 141 ? 9.88505 17.44325 52.31445 1.000 43.25988 131 ASP B O 1
ATOM 4698 N N . GLU B 1 142 ? 9.05562 19.47190 52.80683 1.000 42.84414 132 GLU B N 1
ATOM 4699 C CA . GLU B 1 142 ? 8.78700 19.08690 54.18604 1.000 50.33343 132 GLU B CA 1
ATOM 4700 C C . GLU B 1 142 ? 7.44598 18.39262 54.35365 1.000 52.67060 132 GLU B C 1
ATOM 4701 O O . GLU B 1 142 ? 7.23636 17.72123 55.37012 1.000 56.15995 132 GLU B O 1
ATOM 4707 N N . THR B 1 143 ? 6.56499 18.48827 53.35459 1.000 48.19691 133 THR B N 1
ATOM 4708 C CA . THR B 1 143 ? 5.17585 18.07038 53.48320 1.000 45.77665 133 THR B CA 1
ATOM 4709 C C . THR B 1 143 ? 4.87755 16.69355 52.90995 1.000 48.10715 133 THR B C 1
ATOM 4710 O O . THR B 1 143 ? 3.85355 16.10345 53.27710 1.000 47.38373 133 THR B O 1
ATOM 4714 N N . ALA B 1 144 ? 5.73200 16.16477 52.03877 1.000 51.60420 134 ALA B N 1
ATOM 4715 C CA . ALA B 1 144 ? 5.47349 14.85930 51.44455 1.000 47.99597 134 ALA B CA 1
ATOM 4716 C C . ALA B 1 144 ? 5.45141 13.78421 52.52265 1.000 45.19801 134 ALA B C 1
ATOM 4717 O O . ALA B 1 144 ? 6.20740 13.84657 53.48586 1.000 47.17089 134 ALA B O 1
ATOM 4719 N N . GLN B 1 145 ? 4.56811 12.80079 52.38105 1.000 49.39909 135 GLN B N 1
ATOM 4720 C CA . GLN B 1 145 ? 4.54832 11.68055 53.32266 1.000 50.02157 135 GLN B CA 1
ATOM 4721 C C . GLN B 1 145 ? 5.41982 10.56458 52.77226 1.000 53.85167 135 GLN B C 1
ATOM 4722 O O . GLN B 1 145 ? 4.96272 9.68806 52.03425 1.000 59.75684 135 GLN B O 1
ATOM 4728 N N . ILE B 1 146 ? 6.70426 10.61016 53.11528 1.000 58.33860 136 ILE B N 1
ATOM 4729 C CA . ILE B 1 146 ? 7.66400 9.58904 52.71318 1.000 57.38753 136 ILE B CA 1
ATOM 4730 C C . ILE B 1 146 ? 8.04926 8.80156 53.96330 1.000 62.02625 136 ILE B C 1
ATOM 4731 O O . ILE B 1 146 ? 8.66907 9.35570 54.87795 1.000 64.52721 136 ILE B O 1
ATOM 4736 N N . LYS B 1 147 ? 7.68719 7.52679 54.00926 1.000 59.35699 137 LYS B N 1
ATOM 4737 C CA . LYS B 1 147 ? 8.00496 6.71333 55.17322 1.000 71.51161 137 LYS B CA 1
ATOM 4738 C C . LYS B 1 147 ? 9.48504 6.36869 55.18720 1.000 74.41041 137 LYS B C 1
ATOM 4739 O O . LYS B 1 147 ? 10.09390 6.10451 54.14508 1.000 73.51508 137 LYS B O 1
ATOM 4745 N N . ASP B 1 148 ? 10.07057 6.42841 56.38126 1.000 72.44574 138 ASP B N 1
ATOM 4746 C CA . ASP B 1 148 ? 11.46451 6.13083 56.73148 1.000 72.34940 138 ASP B CA 1
ATOM 4747 C C . ASP B 1 148 ? 12.41773 7.23715 56.30360 1.000 67.49763 138 ASP B C 1
ATOM 4748 O O . ASP B 1 148 ? 13.63498 7.04230 56.36312 1.000 67.46608 138 ASP B O 1
ATOM 4753 N N . ASN B 1 149 ? 11.89933 8.40223 55.88486 1.000 63.19552 139 ASN B N 1
ATOM 4754 C CA . ASN B 1 149 ? 12.71738 9.58311 55.63813 1.000 61.35419 139 ASN B CA 1
ATOM 4755 C C . ASN B 1 149 ? 12.20383 10.68128 56.55889 1.000 57.23880 139 ASN B C 1
ATOM 4756 O O . ASN B 1 149 ? 11.09639 11.19686 56.35848 1.000 51.49024 139 ASN B O 1
ATOM 4761 N N . THR B 1 150 ? 13.02254 11.08233 57.52801 1.000 57.11452 140 THR B N 1
ATOM 4762 C CA . THR B 1 150 ? 12.58343 12.01037 58.55882 1.000 53.25748 140 THR B CA 1
ATOM 4763 C C . THR B 1 150 ? 12.78698 13.44197 58.09149 1.000 52.55467 140 THR B C 1
ATOM 4764 O O . THR B 1 150 ? 13.80676 13.77163 57.47834 1.000 58.19157 140 THR B O 1
ATOM 4768 N N . VAL B 1 151 ? 11.81399 14.28964 58.38466 1.000 51.92694 141 VAL B N 1
ATOM 4769 C CA . VAL B 1 151 ? 11.82966 15.65653 57.88090 1.000 46.97352 141 VAL B CA 1
ATOM 4770 C C . VAL B 1 151 ? 12.73336 16.51147 58.76418 1.000 48.06051 141 VAL B C 1
ATOM 4771 O O . VAL B 1 151 ? 12.59425 16.52094 59.99276 1.000 50.10034 141 VAL B O 1
ATOM 4775 N N . PHE B 1 152 ? 13.63810 17.26324 58.14479 1.000 46.15818 142 PHE B N 1
ATOM 4776 C CA . PHE B 1 152 ? 14.36383 18.30727 58.85889 1.000 43.56836 142 PHE B CA 1
ATOM 4777 C C . PHE B 1 152 ? 13.44953 19.52204 58.93911 1.000 48.45478 142 PHE B C 1
ATOM 4778 O O . PHE B 1 152 ? 13.32702 20.29614 57.98409 1.000 44.75125 142 PHE B O 1
ATOM 4786 N N . LYS B 1 153 ? 12.82517 19.69328 60.10213 1.000 47.35535 143 LYS B N 1
ATOM 4787 C CA . LYS B 1 153 ? 11.69369 20.59524 60.22610 1.000 41.57094 143 LYS B CA 1
ATOM 4788 C C . LYS B 1 153 ? 12.12552 22.03795 60.04063 1.000 48.40924 143 LYS B C 1
ATOM 4789 O O . LYS B 1 153 ? 13.08310 22.48187 60.67467 1.000 53.42939 143 LYS B O 1
ATOM 4795 N N . LYS B 1 154 ? 11.39346 22.76234 59.19319 1.000 43.87936 144 LYS B N 1
ATOM 4796 C CA . LYS B 1 154 ? 11.57781 24.18188 58.89304 1.000 43.83007 144 LYS B CA 1
ATOM 4797 C C . LYS B 1 154 ? 12.84887 24.49633 58.08301 1.000 42.18176 144 LYS B C 1
ATOM 4798 O O . LYS B 1 154 ? 13.20128 25.67047 57.92558 1.000 47.47901 144 LYS B O 1
ATOM 4804 N N . LYS B 1 155 ? 13.49114 23.49437 57.47004 1.000 44.23293 145 LYS B N 1
ATOM 4805 C CA . LYS B 1 155 ? 14.70342 23.72772 56.67416 1.000 42.91718 145 LYS B CA 1
ATOM 4806 C C . LYS B 1 155 ? 14.42199 24.57843 55.43050 1.000 44.74148 145 LYS B C 1
ATOM 4807 O O . LYS B 1 155 ? 15.22431 25.46331 55.05881 1.000 42.38478 145 LYS B O 1
ATOM 4813 N N . ASN B 1 156 ? 13.27916 24.33983 54.77252 1.000 41.31114 146 ASN B N 1
ATOM 4814 C CA . ASN B 1 156 ? 12.96339 25.12378 53.58289 1.000 37.99964 146 ASN B CA 1
ATOM 4815 C C . ASN B 1 156 ? 12.70155 26.58687 53.90822 1.000 39.27447 146 ASN B C 1
ATOM 4816 O O . ASN B 1 156 ? 12.81426 27.42596 53.01515 1.000 37.67853 146 ASN B O 1
ATOM 4821 N N . GLU B 1 157 ? 12.41061 26.93085 55.16759 1.000 44.03019 147 GLU B N 1
ATOM 4822 C CA . GLU B 1 157 ? 12.25558 28.34713 55.50443 1.000 43.37336 147 GLU B CA 1
ATOM 4823 C C . GLU B 1 157 ? 13.60113 29.07527 55.47812 1.000 39.22223 147 GLU B C 1
ATOM 4824 O O . GLU B 1 157 ? 13.69257 30.21368 54.99738 1.000 36.69806 147 GLU B O 1
ATOM 4830 N N . THR B 1 158 ? 14.66232 28.42563 55.96518 1.000 34.95838 148 THR B N 1
ATOM 4831 C CA . THR B 1 158 ? 15.99355 29.00184 55.82507 1.000 39.83904 148 THR B CA 1
ATOM 4832 C C . THR B 1 158 ? 16.36792 29.13165 54.35473 1.000 41.07812 148 THR B C 1
ATOM 4833 O O . THR B 1 158 ? 16.92417 30.16355 53.92870 1.000 41.40934 148 THR B O 1
ATOM 4837 N N . ILE B 1 159 ? 16.03075 28.10689 53.55509 1.000 46.15069 149 ILE B N 1
ATOM 4838 C CA . ILE B 1 159 ? 16.25190 28.20106 52.10956 1.000 36.87045 149 ILE B CA 1
ATOM 4839 C C . ILE B 1 159 ? 15.51222 29.40584 51.52542 1.000 37.29118 149 ILE B C 1
ATOM 4840 O O . ILE B 1 159 ? 16.07330 30.18628 50.74204 1.000 38.65922 149 ILE B O 1
ATOM 4845 N N . LYS B 1 160 ? 14.24448 29.58328 51.90593 1.000 41.91918 150 LYS B N 1
ATOM 4846 C CA . LYS B 1 160 ? 13.45965 30.70314 51.38727 1.000 40.54951 150 LYS B CA 1
ATOM 4847 C C . LYS B 1 160 ? 14.08113 32.04016 51.77445 1.000 43.49084 150 LYS B C 1
ATOM 4848 O O . LYS B 1 160 ? 14.05066 32.99955 50.99194 1.000 40.71005 150 LYS B O 1
ATOM 4854 N N . ARG B 1 161 ? 14.65885 32.12061 52.97808 1.000 43.59235 151 ARG B N 1
ATOM 4855 C CA . ARG B 1 161 ? 15.37195 33.33512 53.37767 1.000 43.83274 151 ARG B CA 1
ATOM 4856 C C . ARG B 1 161 ? 16.56328 33.61621 52.46085 1.000 39.90897 151 ARG B C 1
ATOM 4857 O O . ARG B 1 161 ? 16.78703 34.76069 52.02894 1.000 44.82145 151 ARG B O 1
ATOM 4865 N N . ILE B 1 162 ? 17.34887 32.57973 52.16254 1.000 37.79281 152 ILE B N 1
ATOM 4866 C CA . ILE B 1 162 ? 18.47993 32.75443 51.24493 1.000 41.40800 152 ILE B CA 1
ATOM 4867 C C . ILE B 1 162 ? 17.99293 33.23409 49.88016 1.000 40.40448 152 ILE B C 1
ATOM 4868 O O . ILE B 1 162 ? 18.60198 34.11093 49.24329 1.000 40.38415 152 ILE B O 1
ATOM 4873 N N . ILE B 1 163 ? 16.89014 32.65547 49.40313 1.000 42.02584 153 ILE B N 1
ATOM 4874 C CA . ILE B 1 163 ? 16.35169 33.05512 48.10490 1.000 42.66439 153 ILE B CA 1
ATOM 4875 C C . ILE B 1 163 ? 15.86442 34.50029 48.15343 1.000 42.06892 153 ILE B C 1
ATOM 4876 O O . ILE B 1 163 ? 15.98596 35.24261 47.16964 1.000 42.76305 153 ILE B O 1
ATOM 4881 N N . GLU B 1 164 ? 15.33747 34.93642 49.29583 1.000 42.27056 154 GLU B N 1
ATOM 4882 C CA . GLU B 1 164 ? 14.93957 36.33389 49.41274 1.000 44.88030 154 GLU B CA 1
ATOM 4883 C C . GLU B 1 164 ? 16.14864 37.25192 49.30592 1.000 45.64397 154 GLU B C 1
ATOM 4884 O O . GLU B 1 164 ? 16.09088 38.29961 48.64191 1.000 38.73912 154 GLU B O 1
ATOM 4890 N N . TYR B 1 165 ? 17.26216 36.85818 49.93326 1.000 44.21826 155 TYR B N 1
ATOM 4891 C CA . TYR B 1 165 ? 18.48152 37.64943 49.78522 1.000 40.70714 155 TYR B CA 1
ATOM 4892 C C . TYR B 1 165 ? 18.93338 37.69237 48.32426 1.000 43.37308 155 TYR B C 1
ATOM 4893 O O . TYR B 1 165 ? 19.37012 38.73967 47.82905 1.000 41.48655 155 TYR B O 1
ATOM 4902 N N . GLN B 1 166 ? 18.81499 36.57174 47.61171 1.000 42.29891 156 GLN B N 1
ATOM 4903 C CA . GLN B 1 166 ? 19.08804 36.59396 46.17510 1.000 41.16576 156 GLN B CA 1
ATOM 4904 C C . GLN B 1 166 ? 18.19154 37.60182 45.45662 1.000 43.63673 156 GLN B C 1
ATOM 4905 O O . GLN B 1 166 ? 18.65728 38.37696 44.61123 1.000 41.38687 156 GLN B O 1
ATOM 4911 N N . ARG B 1 167 ? 16.88766 37.56688 45.75009 1.000 41.79602 157 ARG B N 1
ATOM 4912 C CA . ARG B 1 167 ? 15.92973 38.44642 45.07814 1.000 45.27565 157 ARG B CA 1
ATOM 4913 C C . ARG B 1 167 ? 16.29524 39.91231 45.27781 1.000 42.40306 157 ARG B C 1
ATOM 4914 O O . ARG B 1 167 ? 16.38941 40.69484 44.31550 1.000 37.69709 157 ARG B O 1
ATOM 4922 N N . GLU B 1 168 ? 16.54461 40.28983 46.52819 1.000 48.08155 158 GLU B N 1
ATOM 4923 C CA . GLU B 1 168 ? 16.81213 41.68890 46.82311 1.000 46.58646 158 GLU B CA 1
ATOM 4924 C C . GLU B 1 168 ? 18.17641 42.11275 46.29755 1.000 44.39487 158 GLU B C 1
ATOM 4925 O O . GLU B 1 168 ? 18.33231 43.24675 45.82926 1.000 48.98642 158 GLU B O 1
ATOM 4931 N N . SER B 1 169 ? 19.15503 41.20783 46.29634 1.000 44.69611 159 SER B N 1
ATOM 4932 C CA . SER B 1 169 ? 20.41989 41.49921 45.62960 1.000 43.79279 159 SER B CA 1
ATOM 4933 C C . SER B 1 169 ? 20.22410 41.74160 44.13733 1.000 45.40482 159 SER B C 1
ATOM 4934 O O . SER B 1 169 ? 20.83510 42.65280 43.56045 1.000 45.07646 159 SER B O 1
ATOM 4937 N N . ALA B 1 170 ? 19.39205 40.91763 43.48722 1.000 44.39128 160 ALA B N 1
ATOM 4938 C CA . ALA B 1 170 ? 19.15801 41.08241 42.05467 1.000 43.51468 160 ALA B CA 1
ATOM 4939 C C . ALA B 1 170 ? 18.51975 42.42893 41.76605 1.000 38.30910 160 ALA B C 1
ATOM 4940 O O . ALA B 1 170 ? 18.87634 43.10134 40.79251 1.000 42.79581 160 ALA B O 1
ATOM 4942 N N . ALA B 1 171 ? 17.56984 42.83530 42.60886 1.000 42.24749 161 ALA B N 1
ATOM 4943 C CA . ALA B 1 171 ? 16.96560 44.15398 42.45288 1.000 41.17475 161 ALA B CA 1
ATOM 4944 C C . ALA B 1 171 ? 18.00089 45.25722 42.63629 1.000 42.89626 161 ALA B C 1
ATOM 4945 O O . ALA B 1 171 ? 18.04479 46.21404 41.85257 1.000 41.18378 161 ALA B O 1
ATOM 4947 N N . ARG B 1 172 ? 18.86249 45.13256 43.65481 1.000 48.17559 162 ARG B N 1
ATOM 4948 C CA . ARG B 1 172 ? 19.86154 46.17261 43.89496 1.000 43.46579 162 ARG B CA 1
ATOM 4949 C C . ARG B 1 172 ? 20.81396 46.30442 42.71538 1.000 45.72410 162 ARG B C 1
ATOM 4950 O O . ARG B 1 172 ? 21.19647 47.41669 42.34062 1.000 47.08514 162 ARG B O 1
ATOM 4958 N N . ASN B 1 173 ? 21.22883 45.17827 42.13493 1.000 46.00946 163 ASN B N 1
ATOM 4959 C CA . ASN B 1 173 ? 22.30058 45.14855 41.14572 1.000 41.99004 163 ASN B CA 1
ATOM 4960 C C . ASN B 1 173 ? 21.80658 45.15062 39.70922 1.000 44.78873 163 ASN B C 1
ATOM 4961 O O . ASN B 1 173 ? 22.62874 45.11592 38.78650 1.000 40.88718 163 ASN B O 1
ATOM 4966 N N . GLY B 1 174 ? 20.49481 45.17177 39.49018 1.000 48.93832 164 GLY B N 1
ATOM 4967 C CA . GLY B 1 174 ? 19.99218 45.21668 38.13219 1.000 45.12118 164 GLY B CA 1
ATOM 4968 C C . GLY B 1 174 ? 20.04294 43.88278 37.43051 1.000 49.23307 164 GLY B C 1
ATOM 4969 O O . GLY B 1 174 ? 20.17750 43.83700 36.20534 1.000 48.84221 164 GLY B O 1
ATOM 4970 N N . TRP B 1 175 ? 19.95373 42.79445 38.18236 1.000 41.99549 165 TRP B N 1
ATOM 4971 C CA . TRP B 1 175 ? 19.94999 41.44275 37.65788 1.000 39.87687 165 TRP B CA 1
ATOM 4972 C C . TRP B 1 175 ? 18.52546 40.90729 37.62422 1.000 42.92224 165 TRP B C 1
ATOM 4973 O O . TRP B 1 175 ? 17.64551 41.36932 38.35602 1.000 43.41624 165 TRP B O 1
ATOM 4984 N N . GLU B 1 176 ? 18.31166 39.90488 36.77812 1.000 44.15132 166 GLU B N 1
ATOM 4985 C CA . GLU B 1 176 ? 17.02444 39.22936 36.71975 1.000 40.75430 166 GLU B CA 1
ATOM 4986 C C . GLU B 1 176 ? 16.91663 38.18339 37.82628 1.000 40.18461 166 GLU B C 1
ATOM 4987 O O . GLU B 1 176 ? 17.91136 37.75042 38.41253 1.000 43.09497 166 GLU B O 1
ATOM 4993 N N . PHE B 1 177 ? 15.67815 37.80510 38.13857 1.000 41.06222 167 PHE B N 1
ATOM 4994 C CA . PHE B 1 177 ? 15.42279 36.84391 39.20104 1.000 35.55084 167 PHE B CA 1
ATOM 4995 C C . PHE B 1 177 ? 14.26710 35.94419 38.79288 1.000 39.86724 167 PHE B C 1
ATOM 4996 O O . PHE B 1 177 ? 13.30307 36.40596 38.17544 1.000 39.44377 167 PHE B O 1
ATOM 5004 N N . THR B 1 178 ? 14.38326 34.65738 39.11861 1.000 33.60135 168 THR B N 1
ATOM 5005 C CA . THR B 1 178 ? 13.26144 33.73011 39.05433 1.000 33.99253 168 THR B CA 1
ATOM 5006 C C . THR B 1 178 ? 13.42840 32.71461 40.17440 1.000 37.24512 168 THR B C 1
ATOM 5007 O O . THR B 1 178 ? 14.53274 32.51812 40.69085 1.000 42.85138 168 THR B O 1
ATOM 5011 N N . ASP B 1 179 ? 12.32115 32.07381 40.55868 1.000 33.80974 169 ASP B N 1
ATOM 5012 C CA . ASP B 1 179 ? 12.29781 31.18906 41.71776 1.000 34.70918 169 ASP B CA 1
ATOM 5013 C C . ASP B 1 179 ? 11.65361 29.85876 41.35573 1.000 37.67315 169 ASP B C 1
ATOM 5014 O O . ASP B 1 179 ? 10.54256 29.83812 40.82012 1.000 36.74924 169 ASP B O 1
ATOM 5019 N N . TRP B 1 180 ? 12.34886 28.75115 41.66681 1.000 38.65742 170 TRP B N 1
ATOM 5020 C CA . TRP B 1 180 ? 11.77817 27.40878 41.60750 1.000 32.87926 170 TRP B CA 1
ATOM 5021 C C . TRP B 1 180 ? 11.14119 27.01322 42.92157 1.000 37.79156 170 TRP B C 1
ATOM 5022 O O . TRP B 1 180 ? 10.30684 26.09815 42.95157 1.000 35.53814 170 TRP B O 1
ATOM 5033 N N . ASN B 1 181 ? 11.53737 27.66089 44.01454 1.000 35.48675 171 ASN B N 1
ATOM 5034 C CA . ASN B 1 181 ? 11.14464 27.17205 45.32554 1.000 34.00432 171 ASN B CA 1
ATOM 5035 C C . ASN B 1 181 ? 9.63884 27.30675 45.53250 1.000 33.45991 171 ASN B C 1
ATOM 5036 O O . ASN B 1 181 ? 8.95189 26.32117 45.82006 1.000 33.19875 171 ASN B O 1
ATOM 5041 N N . ALA B 1 182 ? 9.10422 28.52288 45.38776 1.000 35.60550 172 ALA B N 1
ATOM 5042 C CA . ALA B 1 182 ? 7.67477 28.72871 45.63084 1.000 36.59215 172 ALA B CA 1
ATOM 5043 C C . ALA B 1 182 ? 6.77368 27.92533 44.69781 1.000 34.96557 172 ALA B C 1
ATOM 5044 O O . ALA B 1 182 ? 5.90956 27.18892 45.20659 1.000 42.02942 172 ALA B O 1
ATOM 5046 N N . PRO B 1 183 ? 6.89955 28.00130 43.36250 1.000 40.11972 173 PRO B N 1
ATOM 5047 C CA . PRO B 1 183 ? 5.96937 27.23164 42.51768 1.000 32.88981 173 PRO B CA 1
ATOM 5048 C C . PRO B 1 183 ? 6.06300 25.74451 42.75747 1.000 32.03408 173 PRO B C 1
ATOM 5049 O O . PRO B 1 183 ? 5.04174 25.04849 42.71359 1.000 37.33950 173 PRO B O 1
ATOM 5053 N N . MET B 1 184 ? 7.25220 25.23842 43.07440 1.000 35.80176 174 MET B N 1
ATOM 5054 C CA . MET B 1 184 ? 7.38833 23.80530 43.29774 1.000 31.59116 174 MET B CA 1
ATOM 5055 C C . MET B 1 184 ? 6.78173 23.39295 44.63050 1.000 37.04703 174 MET B C 1
ATOM 5056 O O . MET B 1 184 ? 6.18523 22.31008 44.73536 1.000 37.16310 174 MET B O 1
ATOM 5061 N N . VAL B 1 185 ? 6.92044 24.23332 45.66444 1.000 32.70239 175 VAL B N 1
ATOM 5062 C CA . VAL B 1 185 ? 6.20661 23.96055 46.91132 1.000 35.66995 175 VAL B CA 1
ATOM 5063 C C . VAL B 1 185 ? 4.70376 23.92617 46.65852 1.000 39.49398 175 VAL B C 1
ATOM 5064 O O . VAL B 1 185 ? 3.99770 23.03233 47.13960 1.000 36.27730 175 VAL B O 1
ATOM 5068 N N . ALA B 1 186 ? 4.20090 24.88024 45.87168 1.000 36.52564 176 ALA B N 1
ATOM 5069 C CA . ALA B 1 186 ? 2.76673 24.93400 45.59983 1.000 40.71688 176 ALA B CA 1
ATOM 5070 C C . ALA B 1 186 ? 2.28709 23.67658 44.87343 1.000 44.24366 176 ALA B C 1
ATOM 5071 O O . ALA B 1 186 ? 1.22196 23.13204 45.19911 1.000 44.59326 176 ALA B O 1
ATOM 5073 N N . ILE B 1 187 ? 3.04251 23.22124 43.86413 1.000 40.69653 177 ILE B N 1
ATOM 5074 C CA . ILE B 1 187 ? 2.67840 21.99020 43.15743 1.000 37.20299 177 ILE B CA 1
ATOM 5075 C C . ILE B 1 187 ? 2.72465 20.79471 44.10432 1.000 38.97066 177 ILE B C 1
ATOM 5076 O O . ILE B 1 187 ? 1.85499 19.90962 44.06238 1.000 42.38259 177 ILE B O 1
ATOM 5081 N N . ASN B 1 188 ? 3.73918 20.74718 44.97388 1.000 39.13519 178 ASN B N 1
ATOM 5082 C CA . ASN B 1 188 ? 3.81787 19.68256 45.97204 1.000 42.13164 178 ASN B CA 1
ATOM 5083 C C . ASN B 1 188 ? 2.56170 19.65536 46.83594 1.000 41.06270 178 ASN B C 1
ATOM 5084 O O . ASN B 1 188 ? 1.98251 18.59003 47.08266 1.000 44.80008 178 ASN B O 1
ATOM 5089 N N . GLN B 1 189 ? 2.13842 20.82398 47.32337 1.000 42.59117 179 GLN B N 1
ATOM 5090 C CA . GLN B 1 189 ? 0.93691 20.88086 48.15349 1.000 48.44133 179 GLN B CA 1
ATOM 5091 C C . GLN B 1 189 ? -0.27195 20.40691 47.37194 1.000 49.60743 179 GLN B C 1
ATOM 5092 O O . GLN B 1 189 ? -1.05504 19.58286 47.85779 1.000 50.70084 179 GLN B O 1
ATOM 5098 N N . GLU B 1 190 ? -0.42754 20.90826 46.14363 1.000 48.61472 180 GLU B N 1
ATOM 5099 C CA . GLU B 1 190 ? -1.65121 20.63698 45.40529 1.000 50.69288 180 GLU B CA 1
ATOM 5100 C C . GLU B 1 190 ? -1.77328 19.16138 45.06086 1.000 50.20316 180 GLU B C 1
ATOM 5101 O O . GLU B 1 190 ? -2.85555 18.58019 45.18677 1.000 55.68357 180 GLU B O 1
ATOM 5107 N N . LEU B 1 191 ? -0.68117 18.52491 44.64806 1.000 47.74327 181 LEU B N 1
ATOM 5108 C CA . LEU B 1 191 ? -0.81917 17.12345 44.29515 1.000 46.31832 181 LEU B CA 1
ATOM 5109 C C . LEU B 1 191 ? -0.77263 16.22076 45.51792 1.000 47.01643 181 LEU B C 1
ATOM 5110 O O . LEU B 1 191 ? -1.27474 15.09260 45.46202 1.000 49.83810 181 LEU B O 1
ATOM 5115 N N . GLN B 1 192 ? -0.23118 16.70874 46.63525 1.000 50.49614 182 GLN B N 1
ATOM 5116 C CA . GLN B 1 192 ? -0.21443 15.92599 47.86398 1.000 51.54099 182 GLN B CA 1
ATOM 5117 C C . GLN B 1 192 ? -1.59257 15.78573 48.50263 1.000 50.36500 182 GLN B C 1
ATOM 5118 O O . GLN B 1 192 ? -1.78701 14.89595 49.33853 1.000 49.16401 182 GLN B O 1
ATOM 5124 N N . GLN B 1 193 ? -2.54489 16.64821 48.14571 1.000 50.56095 183 GLN B N 1
ATOM 5125 C CA . GLN B 1 193 ? -3.90024 16.49967 48.65758 1.000 54.39492 183 GLN B CA 1
ATOM 5126 C C . GLN B 1 193 ? -4.46930 15.12478 48.31562 1.000 53.96183 183 GLN B C 1
ATOM 5127 O O . GLN B 1 193 ? -4.93610 14.38764 49.19568 1.000 54.78936 183 GLN B O 1
ATOM 5133 N N . LYS B 1 194 ? -4.39675 14.74340 47.04265 1.000 57.77503 184 LYS B N 1
ATOM 5134 C CA . LYS B 1 194 ? -4.95607 13.47524 46.58871 1.000 53.80338 184 LYS B CA 1
ATOM 5135 C C . LYS B 1 194 ? -3.98472 12.30587 46.71315 1.000 53.28886 184 LYS B C 1
ATOM 5136 O O . LYS B 1 194 ? -4.43136 11.15546 46.78993 1.000 55.92506 184 LYS B O 1
ATOM 5142 N N . ASP B 1 195 ? -2.67890 12.56772 46.75460 1.000 52.29639 185 ASP B N 1
ATOM 5143 C CA . ASP B 1 195 ? -1.67354 11.52567 46.96457 1.000 55.12414 185 ASP B CA 1
ATOM 5144 C C . ASP B 1 195 ? -0.64525 12.10984 47.92282 1.000 54.91904 185 ASP B C 1
ATOM 5145 O O . ASP B 1 195 ? 0.22230 12.89905 47.51296 1.000 50.79708 185 ASP B O 1
ATOM 5150 N N . PRO B 1 196 ? -0.69454 11.72503 49.20087 1.000 53.60414 186 PRO B N 1
ATOM 5151 C CA . PRO B 1 196 ? 0.19754 12.34755 50.19101 1.000 51.30523 186 PRO B CA 1
ATOM 5152 C C . PRO B 1 196 ? 1.66730 12.04642 49.97437 1.000 50.10410 186 PRO B C 1
ATOM 5153 O O . PRO B 1 196 ? 2.50877 12.83993 50.41272 1.000 50.07834 186 PRO B O 1
ATOM 5157 N N . SER B 1 197 ? 2.00687 10.95989 49.28878 1.000 47.98568 187 SER B N 1
ATOM 5158 C CA . SER B 1 197 ? 3.40291 10.59664 49.07989 1.000 52.82201 187 SER B CA 1
ATOM 5159 C C . SER B 1 197 ? 4.01648 11.24986 47.84414 1.000 48.80479 187 SER B C 1
ATOM 5160 O O . SER B 1 197 ? 5.22596 11.10765 47.62286 1.000 45.89680 187 SER B O 1
ATOM 5163 N N . PHE B 1 198 ? 3.23340 12.00458 47.07658 1.000 43.01285 188 PHE B N 1
ATOM 5164 C CA . PHE B 1 198 ? 3.75874 12.66959 45.89304 1.000 48.99062 188 PHE B CA 1
ATOM 5165 C C . PHE B 1 198 ? 4.78963 13.72708 46.26604 1.000 43.28279 188 PHE B C 1
ATOM 5166 O O . PHE B 1 198 ? 4.67283 14.40571 47.28889 1.000 40.96843 188 PHE B O 1
ATOM 5174 N N . THR B 1 199 ? 5.80445 13.86760 45.41181 1.000 40.64798 189 THR B N 1
ATOM 5175 C CA . THR B 1 199 ? 6.77220 14.94719 45.56005 1.000 38.59080 189 THR B CA 1
ATOM 5176 C C . THR B 1 199 ? 7.50190 15.19332 44.24345 1.000 37.68090 189 THR B C 1
ATOM 5177 O O . THR B 1 199 ? 7.83372 14.26132 43.50373 1.000 32.45125 189 THR B O 1
ATOM 5181 N N . LEU B 1 200 ? 7.79405 16.46743 43.99461 1.000 38.92756 190 LEU B N 1
ATOM 5182 C CA . LEU B 1 200 ? 8.70737 16.86273 42.93094 1.000 33.57313 190 LEU B CA 1
ATOM 5183 C C . LEU B 1 200 ? 10.17503 16.67288 43.31027 1.000 38.38270 190 LEU B C 1
ATOM 5184 O O . LEU B 1 200 ? 11.03975 16.78718 42.42985 1.000 38.37553 190 LEU B O 1
ATOM 5189 N N . CYS B 1 201 ? 10.47794 16.44659 44.59126 1.000 34.55752 191 CYS B N 1
ATOM 5190 C CA . CYS B 1 201 ? 11.83744 16.48182 45.11251 1.000 33.68610 191 CYS B CA 1
ATOM 5191 C C . CYS B 1 201 ? 12.40305 15.09539 45.43444 1.000 39.79037 191 CYS B C 1
ATOM 5192 O O . CYS B 1 201 ? 13.16398 14.93428 46.38965 1.000 41.75304 191 CYS B O 1
ATOM 5195 N N . GLY B 1 202 ? 12.04659 14.08174 44.64478 1.000 38.68048 192 GLY B N 1
ATOM 5196 C CA . GLY B 1 202 ? 12.74588 12.81762 44.69976 1.000 37.37796 192 GLY B CA 1
ATOM 5197 C C . GLY B 1 202 ? 12.44420 11.96573 45.92504 1.000 45.93278 192 GLY B C 1
ATOM 5198 O O . GLY B 1 202 ? 11.53228 12.22021 46.70536 1.000 47.60113 192 GLY B O 1
ATOM 5199 N N . ASN B 1 203 ? 13.25712 10.91281 46.06063 1.000 48.68834 193 ASN B N 1
ATOM 5200 C CA . ASN B 1 203 ? 13.12819 9.93725 47.13708 1.000 44.93345 193 ASN B CA 1
ATOM 5201 C C . ASN B 1 203 ? 13.54869 10.48681 48.49438 1.000 46.59123 193 ASN B C 1
ATOM 5202 O O . ASN B 1 203 ? 13.21387 9.87937 49.51643 1.000 47.21518 193 ASN B O 1
ATOM 5207 N N . ASP B 1 204 ? 14.30656 11.58997 48.53193 1.000 46.21663 194 ASP B N 1
ATOM 5208 C CA . ASP B 1 204 ? 14.94794 12.05821 49.76019 1.000 35.91709 194 ASP B CA 1
ATOM 5209 C C . ASP B 1 204 ? 14.56698 13.48020 50.14771 1.000 35.36510 194 ASP B C 1
ATOM 5210 O O . ASP B 1 204 ? 15.25888 14.08477 50.97130 1.000 40.29723 194 ASP B O 1
ATOM 5215 N N . ARG B 1 205 ? 13.53884 14.05438 49.52806 1.000 39.42578 195 ARG B N 1
ATOM 5216 C CA . ARG B 1 205 ? 13.05608 15.41251 49.76325 1.000 38.27003 195 ARG B CA 1
ATOM 5217 C C . ARG B 1 205 ? 14.01580 16.47370 49.25834 1.000 30.94506 195 ARG B C 1
ATOM 5218 O O . ARG B 1 205 ? 13.67228 17.66106 49.29964 1.000 36.00913 195 ARG B O 1
ATOM 5226 N N . ILE B 1 206 ? 15.17406 16.08821 48.73115 1.000 39.60133 196 ILE B N 1
ATOM 5227 C CA . ILE B 1 206 ? 16.25376 17.00633 48.37471 1.000 35.81379 196 ILE B CA 1
ATOM 5228 C C . ILE B 1 206 ? 16.50918 17.00521 46.86793 1.000 37.45041 196 ILE B C 1
ATOM 5229 O O . ILE B 1 206 ? 16.53803 18.05777 46.22847 1.000 35.21829 196 ILE B O 1
ATOM 5234 N N . HIS B 1 207 ? 16.69941 15.82123 46.28473 1.000 33.05629 197 HIS B N 1
ATOM 5235 C CA . HIS B 1 207 ? 17.16434 15.70437 44.91177 1.000 36.10534 197 HIS B CA 1
ATOM 5236 C C . HIS B 1 207 ? 16.00301 15.35376 43.99589 1.000 32.91263 197 HIS B C 1
ATOM 5237 O O . HIS B 1 207 ? 15.49357 14.22340 44.06636 1.000 32.45018 197 HIS B O 1
ATOM 5244 N N . PRO B 1 208 ? 15.52341 16.28366 43.16514 1.000 28.30343 198 PRO B N 1
ATOM 5245 C CA . PRO B 1 208 ? 14.41356 15.96458 42.26319 1.000 30.28325 198 PRO B CA 1
ATOM 5246 C C . PRO B 1 208 ? 14.78494 14.87361 41.27531 1.000 30.95994 198 PRO B C 1
ATOM 5247 O O . PRO B 1 208 ? 15.93180 14.76376 40.83585 1.000 30.42642 198 PRO B O 1
ATOM 5251 N N . ASP B 1 209 ? 13.79096 14.05045 40.94761 1.000 31.26962 199 ASP B N 1
ATOM 5252 C CA . ASP B 1 209 ? 13.89587 13.02941 39.91214 1.000 27.99329 199 ASP B CA 1
ATOM 5253 C C . ASP B 1 209 ? 13.70097 13.69713 38.54672 1.000 27.46770 199 ASP B C 1
ATOM 5254 O O . ASP B 1 209 ? 13.56360 14.92276 38.43906 1.000 29.63146 199 ASP B O 1
ATOM 5259 N N . ASN B 1 210 ? 13.65262 12.88589 37.48352 1.000 26.79727 200 ASN B N 1
ATOM 5260 C CA . ASN B 1 210 ? 13.55917 13.42874 36.12614 1.000 29.60104 200 ASN B CA 1
ATOM 5261 C C . ASN B 1 210 ? 12.32730 14.31049 35.95636 1.000 28.67277 200 ASN B C 1
ATOM 5262 O O . ASN B 1 210 ? 12.37875 15.34263 35.27081 1.000 26.30545 200 ASN B O 1
ATOM 5267 N N . ASP B 1 211 ? 11.21083 13.92918 36.58428 1.000 27.12382 201 ASP B N 1
ATOM 5268 C CA . ASP B 1 211 ? 10.01259 14.75135 36.48642 1.000 29.00492 201 ASP B CA 1
ATOM 5269 C C . ASP B 1 211 ? 10.23513 16.11343 37.12495 1.000 29.42953 201 ASP B C 1
ATOM 5270 O O . ASP B 1 211 ? 9.85194 17.14366 36.55441 1.000 28.65411 201 ASP B O 1
ATOM 5275 N N . GLY B 1 212 ? 10.85274 16.13863 38.30791 1.000 26.35645 202 GLY B N 1
ATOM 5276 C CA . GLY B 1 212 ? 11.13977 17.40889 38.94368 1.000 26.60809 202 GLY B CA 1
ATOM 5277 C C . GLY B 1 212 ? 12.05240 18.28105 38.10683 1.000 32.57731 202 GLY B C 1
ATOM 5278 O O . GLY B 1 212 ? 11.84591 19.49043 37.99716 1.000 33.13112 202 GLY B O 1
ATOM 5279 N N . HIS B 1 213 ? 13.06752 17.68558 37.48712 1.000 31.04597 203 HIS B N 1
ATOM 5280 C CA . HIS B 1 213 ? 13.92043 18.51193 36.64876 1.000 28.68071 203 HIS B CA 1
ATOM 5281 C C . HIS B 1 213 ? 13.17437 19.02420 35.42491 1.000 27.21839 203 HIS B C 1
ATOM 5282 O O . HIS B 1 213 ? 13.43750 20.13944 34.96452 1.000 26.11833 203 HIS B O 1
ATOM 5289 N N . MET B 1 214 ? 12.22440 18.24894 34.89821 1.000 27.55368 204 MET B N 1
ATOM 5290 C CA . MET B 1 214 ? 11.46204 18.74155 33.75459 1.000 28.29789 204 MET B CA 1
ATOM 5291 C C . MET B 1 214 ? 10.48707 19.83846 34.18591 1.000 31.31188 204 MET B C 1
ATOM 5292 O O . MET B 1 214 ? 10.24535 20.78823 33.42490 1.000 27.07462 204 MET B O 1
ATOM 5297 N N . VAL B 1 215 ? 9.93328 19.73750 35.40268 1.000 26.87928 205 VAL B N 1
ATOM 5298 C CA . VAL B 1 215 ? 9.14937 20.84721 35.93767 1.000 29.12757 205 VAL B CA 1
ATOM 5299 C C . VAL B 1 215 ? 10.03905 22.07309 36.11532 1.000 28.48243 205 VAL B C 1
ATOM 5300 O O . VAL B 1 215 ? 9.61629 23.20252 35.85717 1.000 35.71598 205 VAL B O 1
ATOM 5304 N N . MET B 1 216 ? 11.27671 21.87606 36.57585 1.000 28.02293 206 MET B N 1
ATOM 5305 C CA . MET B 1 216 ? 12.19929 23.00316 36.72210 1.000 33.90262 206 MET B CA 1
ATOM 5306 C C . MET B 1 216 ? 12.49348 23.64876 35.37572 1.000 30.30374 206 MET B C 1
ATOM 5307 O O . MET B 1 216 ? 12.54394 24.88294 35.26033 1.000 28.96788 206 MET B O 1
ATOM 5312 N N . ALA B 1 217 ? 12.69703 22.82570 34.34736 1.000 27.41967 207 ALA B N 1
ATOM 5313 C CA . ALA B 1 217 ? 12.88747 23.35281 33.00234 1.000 28.86080 207 ALA B CA 1
ATOM 5314 C C . ALA B 1 217 ? 11.66248 24.13581 32.55709 1.000 23.95408 207 ALA B C 1
ATOM 5315 O O . ALA B 1 217 ? 11.78215 25.24450 32.03202 1.000 25.97271 207 ALA B O 1
ATOM 5317 N N . TYR B 1 218 ? 10.47443 23.57719 32.78510 1.000 26.21824 208 TYR B N 1
ATOM 5318 C CA . TYR B 1 218 ? 9.23411 24.27680 32.46635 1.000 32.02454 208 TYR B CA 1
ATOM 5319 C C . TYR B 1 218 ? 9.16232 25.63220 33.16519 1.000 29.64243 208 TYR B C 1
ATOM 5320 O O . TYR B 1 218 ? 8.84160 26.64548 32.54017 1.000 27.06713 208 TYR B O 1
ATOM 5329 N N . LEU B 1 219 ? 9.46401 25.67388 34.46242 1.000 29.37099 209 LEU B N 1
ATOM 5330 C CA . LEU B 1 219 ? 9.35877 26.94134 35.18648 1.000 27.97986 209 LEU B CA 1
ATOM 5331 C C . LEU B 1 219 ? 10.37009 27.94759 34.66349 1.000 31.38300 209 LEU B C 1
ATOM 5332 O O . LEU B 1 219 ? 10.05405 29.12710 34.49234 1.000 31.59060 209 LEU B O 1
ATOM 5337 N N . PHE B 1 220 ? 11.58086 27.49712 34.35175 1.000 28.16638 210 PHE B N 1
ATOM 5338 C CA . PHE B 1 220 ? 12.55427 28.43922 33.82693 1.000 27.68648 210 PHE B CA 1
ATOM 5339 C C . PHE B 1 220 ? 12.15658 28.91146 32.42905 1.000 29.33712 210 PHE B C 1
ATOM 5340 O O . PHE B 1 220 ? 12.39402 30.07016 32.06519 1.000 30.85480 210 PHE B O 1
ATOM 5348 N N . LEU B 1 221 ? 11.57760 28.02518 31.61586 1.000 27.80652 211 LEU B N 1
ATOM 5349 C CA . LEU B 1 221 ? 11.11445 28.43954 30.29150 1.000 32.16749 211 LEU B CA 1
ATOM 5350 C C . LEU B 1 221 ? 9.93954 29.40222 30.40052 1.000 28.80316 211 LEU B C 1
ATOM 5351 O O . LEU B 1 221 ? 9.81398 30.32602 29.58931 1.000 32.58577 211 LEU B O 1
ATOM 5356 N N . LYS B 1 222 ? 9.09798 29.21255 31.41625 1.000 29.25238 212 LYS B N 1
ATOM 5357 C CA . LYS B 1 222 ? 7.99308 30.12197 31.67355 1.000 32.09584 212 LYS B CA 1
ATOM 5358 C C . LYS B 1 222 ? 8.50950 31.48794 32.11104 1.000 35.90301 212 LYS B C 1
ATOM 5359 O O . LYS B 1 222 ? 7.99156 32.52564 31.67806 1.000 35.21189 212 LYS B O 1
ATOM 5365 N N . ALA B 1 223 ? 9.56534 31.50026 32.93062 1.000 34.27922 213 ALA B N 1
ATOM 5366 C CA . ALA B 1 223 ? 10.20976 32.74559 33.31331 1.000 36.75125 213 ALA B CA 1
ATOM 5367 C C . ALA B 1 223 ? 10.84565 33.44734 32.12685 1.000 34.06532 213 ALA B C 1
ATOM 5368 O O . ALA B 1 223 ? 11.02087 34.66418 32.16840 1.000 36.00040 213 ALA B O 1
ATOM 5370 N N . GLN B 1 224 ? 11.16513 32.72465 31.05669 1.000 36.37828 214 GLN B N 1
ATOM 5371 C CA . GLN B 1 224 ? 11.68574 33.36073 29.85387 1.000 34.39342 214 GLN B CA 1
ATOM 5372 C C . GLN B 1 224 ? 10.57948 33.72506 28.87152 1.000 35.84726 214 GLN B C 1
ATOM 5373 O O . GLN B 1 224 ? 10.87497 34.13605 27.74408 1.000 30.06472 214 GLN B O 1
ATOM 5379 N N . GLY B 1 225 ? 9.32079 33.60071 29.28351 1.000 33.13251 215 GLY B N 1
ATOM 5380 C CA . GLY B 1 225 ? 8.21685 34.07064 28.47319 1.000 42.33986 215 GLY B CA 1
ATOM 5381 C C . GLY B 1 225 ? 7.71516 33.10714 27.42024 1.000 42.79223 215 GLY B C 1
ATOM 5382 O O . GLY B 1 225 ? 7.07867 33.54306 26.45569 1.000 43.02232 215 GLY B O 1
ATOM 5383 N N . PHE B 1 226 ? 7.95743 31.80696 27.58992 1.000 37.08489 216 PHE B N 1
ATOM 5384 C CA . PHE B 1 226 ? 7.56953 30.78625 26.62687 1.000 34.79555 216 PHE B CA 1
ATOM 5385 C C . PHE B 1 226 ? 6.23592 30.11551 26.94471 1.000 36.81687 216 PHE B C 1
ATOM 5386 O O . PHE B 1 226 ? 5.78661 29.26414 26.16681 1.000 36.52238 216 PHE B O 1
ATOM 5394 N N . ALA B 1 227 ? 5.60369 30.43925 28.06488 1.000 37.35537 217 ALA B N 1
ATOM 5395 C CA . ALA B 1 227 ? 4.28892 29.87194 28.32315 1.000 41.99000 217 ALA B CA 1
ATOM 5396 C C . ALA B 1 227 ? 3.30481 30.46797 27.32111 1.000 43.31644 217 ALA B C 1
ATOM 5397 O O . ALA B 1 227 ? 3.25237 31.68711 27.14436 1.000 46.73146 217 ALA B O 1
ATOM 5399 N N . GLY B 1 228 ? 2.58104 29.61372 26.60989 1.000 38.20090 218 GLY B N 1
ATOM 5400 C CA . GLY B 1 228 ? 1.63826 30.07779 25.62577 1.000 40.33285 218 GLY B CA 1
ATOM 5401 C C . GLY B 1 228 ? 2.16140 30.13565 24.21101 1.000 47.32073 218 GLY B C 1
ATOM 5402 O O . GLY B 1 228 ? 1.38358 30.40839 23.28614 1.000 52.72510 218 GLY B O 1
ATOM 5403 N N . LYS B 1 229 ? 3.45511 29.90967 24.00586 1.000 49.14496 219 LYS B N 1
ATOM 5404 C CA . LYS B 1 229 ? 4.01853 29.90693 22.66625 1.000 45.03996 219 LYS B CA 1
ATOM 5405 C C . LYS B 1 229 ? 4.01492 28.47917 22.11923 1.000 46.60991 219 LYS B C 1
ATOM 5406 O O . LYS B 1 229 ? 4.55408 27.55745 22.73344 1.000 42.52657 219 LYS B O 1
ATOM 5412 N N . ASP B 1 230 ? 3.41243 28.31372 20.95530 1.000 46.77553 220 ASP B N 1
ATOM 5413 C CA . ASP B 1 230 ? 3.04986 27.00371 20.43925 1.000 39.24365 220 ASP B CA 1
ATOM 5414 C C . ASP B 1 230 ? 4.16736 26.43569 19.58483 1.000 37.36749 220 ASP B C 1
ATOM 5415 O O . ASP B 1 230 ? 5.00104 27.16256 19.04271 1.000 45.16507 220 ASP B O 1
ATOM 5420 N N . VAL B 1 231 ? 4.21226 25.11066 19.49572 1.000 33.53955 221 VAL B N 1
ATOM 5421 C CA . VAL B 1 231 ? 5.02717 24.52277 18.44054 1.000 36.13716 221 VAL B CA 1
ATOM 5422 C C . VAL B 1 231 ? 4.52373 25.01118 17.08824 1.000 37.01008 221 VAL B C 1
ATOM 5423 O O . VAL B 1 231 ? 5.27949 25.57720 16.28615 1.000 34.37554 221 VAL B O 1
ATOM 5427 N N . ALA B 1 232 ? 3.22242 24.83336 16.84438 1.000 36.69019 222 ALA B N 1
ATOM 5428 C CA . ALA B 1 232 ? 2.53029 25.36788 15.67774 1.000 33.92944 222 ALA B CA 1
ATOM 5429 C C . ALA B 1 232 ? 1.02489 25.31889 15.93402 1.000 35.61870 222 ALA B C 1
ATOM 5430 O O . ALA B 1 232 ? 0.53966 24.52132 16.74279 1.000 36.15705 222 ALA B O 1
ATOM 5432 N N . ASN B 1 233 ? 0.28433 26.17050 15.22286 1.000 34.85654 223 ASN B N 1
ATOM 5433 C CA . ASN B 1 233 ? -1.17031 26.25571 15.37887 1.000 34.73508 223 ASN B CA 1
ATOM 5434 C C . ASN B 1 233 ? -1.74779 26.41631 13.97748 1.000 35.58730 223 ASN B C 1
ATOM 5435 O O . ASN B 1 233 ? -1.65847 27.49241 13.37229 1.000 29.99069 223 ASN B O 1
ATOM 5440 N N . MET B 1 234 ? -2.32506 25.34821 13.44954 1.000 34.90290 224 MET B N 1
ATOM 5441 C CA . MET B 1 234 ? -2.89594 25.40270 12.11660 1.000 38.09792 224 MET B CA 1
ATOM 5442 C C . MET B 1 234 ? -4.39066 25.10176 12.16456 1.000 37.12179 224 MET B C 1
ATOM 5443 O O . MET B 1 234 ? -4.86433 24.30324 12.98700 1.000 30.86435 224 MET B O 1
ATOM 5448 N N . GLU B 1 235 ? -5.13557 25.82425 11.33691 1.000 35.99292 225 GLU B N 1
ATOM 5449 C CA . GLU B 1 235 ? -6.56430 25.59269 11.16660 1.000 36.83791 225 GLU B CA 1
ATOM 5450 C C . GLU B 1 235 ? -6.85641 25.59168 9.68038 1.000 32.41929 225 GLU B C 1
ATOM 5451 O O . GLU B 1 235 ? -6.57602 26.58049 8.98953 1.000 37.30105 225 GLU B O 1
ATOM 5457 N N . ILE B 1 236 ? -7.37932 24.47475 9.19613 1.000 29.75075 226 ILE B N 1
ATOM 5458 C CA . ILE B 1 236 ? -7.71592 24.29489 7.79415 1.000 41.49224 226 ILE B CA 1
ATOM 5459 C C . ILE B 1 236 ? -9.22602 24.13697 7.69808 1.000 43.51418 226 ILE B C 1
ATOM 5460 O O . ILE B 1 236 ? -9.80537 23.26475 8.35267 1.000 43.89830 226 ILE B O 1
ATOM 5465 N N . ASN B 1 237 ? -9.86195 24.96204 6.88228 1.000 46.49877 227 ASN B N 1
ATOM 5466 C CA . ASN B 1 237 ? -11.25387 24.73649 6.52809 1.000 48.18663 227 ASN B CA 1
ATOM 5467 C C . ASN B 1 237 ? -11.24733 23.87000 5.27427 1.000 49.45128 227 ASN B C 1
ATOM 5468 O O . ASN B 1 237 ? -10.65671 24.25475 4.25611 1.000 46.34199 227 ASN B O 1
ATOM 5473 N N . ALA B 1 238 ? -11.89428 22.70505 5.34614 1.000 47.47779 228 ALA B N 1
ATOM 5474 C CA . ALA B 1 238 ? -11.79832 21.75579 4.24233 1.000 54.05538 228 ALA B CA 1
ATOM 5475 C C . ALA B 1 238 ? -12.40006 22.32591 2.96843 1.000 58.07574 228 ALA B C 1
ATOM 5476 O O . ALA B 1 238 ? -11.98077 21.96383 1.86253 1.000 58.50878 228 ALA B O 1
ATOM 5478 N N . ASN B 1 239 ? -13.39232 23.19221 3.10330 1.000 58.60388 229 ASN B N 1
ATOM 5479 C CA . ASN B 1 239 ? -14.05096 23.83186 1.97550 1.000 60.72169 229 ASN B CA 1
ATOM 5480 C C . ASN B 1 239 ? -13.31173 25.06974 1.44646 1.000 58.09259 229 ASN B C 1
ATOM 5481 O O . ASN B 1 239 ? -13.90869 25.82044 0.67550 1.000 67.61900 229 ASN B O 1
ATOM 5486 N N . LYS B 1 240 ? -12.05434 25.32242 1.82648 1.000 60.17036 230 LYS B N 1
ATOM 5487 C CA . LYS B 1 240 ? -11.35062 26.52217 1.36825 1.000 59.62922 230 LYS B CA 1
ATOM 5488 C C . LYS B 1 240 ? -9.93702 26.17501 0.91355 1.000 65.57399 230 LYS B C 1
ATOM 5489 O O . LYS B 1 240 ? -9.26378 25.33038 1.50771 1.000 60.97935 230 LYS B O 1
ATOM 5495 N N . LYS B 1 241 ? -9.47315 26.87041 -0.12707 1.000 70.48503 231 LYS B N 1
ATOM 5496 C CA . LYS B 1 241 ? -8.16100 26.59009 -0.70262 1.000 68.36190 231 LYS B CA 1
ATOM 5497 C C . LYS B 1 241 ? -6.99865 27.17084 0.09968 1.000 66.33024 231 LYS B C 1
ATOM 5498 O O . LYS B 1 241 ? -5.84216 26.82977 -0.18342 1.000 60.33059 231 LYS B O 1
ATOM 5504 N N . GLN B 1 242 ? -7.24982 27.98347 1.12555 1.000 69.50457 232 GLN B N 1
ATOM 5505 C CA . GLN B 1 242 ? -6.16339 28.45112 1.97520 1.000 63.77314 232 GLN B CA 1
ATOM 5506 C C . GLN B 1 242 ? -6.49808 28.20826 3.44504 1.000 52.05648 232 GLN B C 1
ATOM 5507 O O . GLN B 1 242 ? -7.64559 27.95176 3.82297 1.000 48.27488 232 GLN B O 1
ATOM 5513 N N . ALA B 1 243 ? -5.46079 28.28746 4.27038 1.000 53.32917 233 ALA B N 1
ATOM 5514 C CA . ALA B 1 243 ? -5.56029 27.97133 5.68796 1.000 44.98479 233 ALA B CA 1
ATOM 5515 C C . ALA B 1 243 ? -6.15511 29.12386 6.48081 1.000 38.64286 233 ALA B C 1
ATOM 5516 O O . ALA B 1 243 ? -5.82645 30.29126 6.25969 1.000 38.42313 233 ALA B O 1
ATOM 5518 N N . VAL B 1 244 ? -7.05644 28.78834 7.39541 1.000 35.93170 234 VAL B N 1
ATOM 5519 C CA . VAL B 1 244 ? -7.59190 29.80822 8.28696 1.000 37.69242 234 VAL B CA 1
ATOM 5520 C C . VAL B 1 244 ? -6.50167 30.28339 9.22833 1.000 37.08503 234 VAL B C 1
ATOM 5521 O O . VAL B 1 244 ? -6.40924 31.47541 9.54061 1.000 41.29600 234 VAL B O 1
ATOM 5525 N N . LYS B 1 245 ? -5.63860 29.36500 9.66567 1.000 40.04157 235 LYS B N 1
ATOM 5526 C CA . LYS B 1 245 ? -4.53243 29.69635 10.55756 1.000 35.95130 235 LYS B CA 1
ATOM 5527 C C . LYS B 1 245 ? -3.28317 28.91984 10.18128 1.000 33.05299 235 LYS B C 1
ATOM 5528 O O . LYS B 1 245 ? -3.34686 27.70232 9.99633 1.000 34.97352 235 LYS B O 1
ATOM 5534 N N . ALA B 1 246 ? -2.14126 29.60821 10.15770 1.000 33.48489 236 ALA B N 1
ATOM 5535 C CA . ALA B 1 246 ? -0.84415 28.98516 9.91096 1.000 39.13204 236 ALA B CA 1
ATOM 5536 C C . ALA B 1 246 ? 0.15612 29.68756 10.83612 1.000 36.84732 236 ALA B C 1
ATOM 5537 O O . ALA B 1 246 ? 1.10898 30.36527 10.42975 1.000 33.45573 236 ALA B O 1
ATOM 5539 N N . GLU B 1 247 ? -0.04205 29.50970 12.13406 1.000 34.27507 237 GLU B N 1
ATOM 5540 C CA . GLU B 1 247 ? 0.77737 30.17389 13.13156 1.000 35.01788 237 GLU B CA 1
ATOM 5541 C C . GLU B 1 247 ? 2.00085 29.30832 13.40047 1.000 36.09261 237 GLU B C 1
ATOM 5542 O O . GLU B 1 247 ? 1.86776 28.12493 13.74248 1.000 29.42147 237 GLU B O 1
ATOM 5548 N N . GLY B 1 248 ? 3.18159 29.90425 13.24695 1.000 30.89797 238 GLY B N 1
ATOM 5549 C CA . GLY B 1 248 ? 4.41985 29.18205 13.42003 1.000 34.01673 238 GLY B CA 1
ATOM 5550 C C . GLY B 1 248 ? 4.69478 28.16419 12.34632 1.000 41.04263 238 GLY B C 1
ATOM 5551 O O . GLY B 1 248 ? 5.49121 27.24436 12.56788 1.000 36.35692 238 GLY B O 1
ATOM 5552 N N . CYS B 1 249 ? 4.06121 28.30159 11.18019 1.000 32.82002 239 CYS B N 1
ATOM 5553 C CA . CYS B 1 249 ? 4.27082 27.34818 10.10207 1.000 31.00379 239 CYS B CA 1
ATOM 5554 C C . CYS B 1 249 ? 3.80558 27.94123 8.78154 1.000 37.10502 239 CYS B C 1
ATOM 5555 O O . CYS B 1 249 ? 3.19418 29.01173 8.72464 1.000 35.96265 239 CYS B O 1
ATOM 5558 N N . THR B 1 250 ? 4.07667 27.19517 7.71768 1.000 38.42446 240 THR B N 1
ATOM 5559 C CA . THR B 1 250 ? 3.59245 27.50317 6.38146 1.000 32.63886 240 THR B CA 1
ATOM 5560 C C . THR B 1 250 ? 2.70317 26.34672 5.95240 1.000 37.88642 240 THR B C 1
ATOM 5561 O O . THR B 1 250 ? 3.14701 25.18957 5.95683 1.000 39.12866 240 THR B O 1
ATOM 5565 N N . ILE B 1 251 ? 1.44679 26.65617 5.62798 1.000 36.11015 241 ILE B N 1
ATOM 5566 C CA . ILE B 1 251 ? 0.50701 25.70610 5.04455 1.000 33.28998 241 ILE B CA 1
ATOM 5567 C C . ILE B 1 251 ? 0.39114 26.01877 3.56065 1.000 40.20747 241 ILE B C 1
ATOM 5568 O O . ILE B 1 251 ? 0.23606 27.18487 3.17592 1.000 37.67859 241 ILE B O 1
ATOM 5573 N N . SER B 1 252 ? 0.47715 24.99438 2.72026 1.000 35.38255 242 SER B N 1
ATOM 5574 C CA . SER B 1 252 ? 0.38571 25.25079 1.29343 1.000 35.09973 242 SER B CA 1
ATOM 5575 C C . SER B 1 252 ? -0.13895 24.01105 0.58245 1.000 38.61708 242 SER B C 1
ATOM 5576 O O . SER B 1 252 ? -0.26802 22.93702 1.17276 1.000 36.18734 242 SER B O 1
ATOM 5579 N N . ASN B 1 253 ? -0.42808 24.18273 -0.70890 1.000 43.21091 243 ASN B N 1
ATOM 5580 C CA . ASN B 1 253 ? -0.94780 23.12945 -1.59062 1.000 42.63872 243 ASN B CA 1
ATOM 5581 C C . ASN B 1 253 ? -2.08585 22.34086 -0.95333 1.000 37.00277 243 ASN B C 1
ATOM 5582 O O . ASN B 1 253 ? -2.14276 21.11322 -1.04060 1.000 39.37299 243 ASN B O 1
ATOM 5587 N N . ILE B 1 254 ? -3.03704 23.06106 -0.35918 1.000 34.07652 244 ILE B N 1
ATOM 5588 C CA . ILE B 1 254 ? -4.23891 22.41730 0.16067 1.000 33.28683 244 ILE B CA 1
ATOM 5589 C C . ILE B 1 254 ? -5.04754 21.83908 -0.99068 1.000 37.41304 244 ILE B C 1
ATOM 5590 O O . ILE B 1 254 ? -5.35770 22.53859 -1.96254 1.000 41.11586 244 ILE B O 1
ATOM 5595 N N . LYS B 1 255 ? -5.36487 20.54887 -0.90450 1.000 38.04982 245 LYS B N 1
ATOM 5596 C CA . LYS B 1 255 ? -6.12826 19.88183 -1.94636 1.000 37.35299 245 LYS B CA 1
ATOM 5597 C C . LYS B 1 255 ? -7.20233 18.99268 -1.34042 1.000 39.74352 245 LYS B C 1
ATOM 5598 O O . LYS B 1 255 ? -7.01617 18.39148 -0.27714 1.000 43.73123 245 LYS B O 1
ATOM 5604 N N . LYS B 1 256 ? -8.30147 18.86790 -2.07627 1.000 43.94425 246 LYS B N 1
ATOM 5605 C CA . LYS B 1 256 ? -9.40233 17.97132 -1.75345 1.000 46.56420 246 LYS B CA 1
ATOM 5606 C C . LYS B 1 256 ? -9.48931 16.98466 -2.90261 1.000 47.04349 246 LYS B C 1
ATOM 5607 O O . LYS B 1 256 ? -9.74058 17.38580 -4.04157 1.000 44.59254 246 LYS B O 1
ATOM 5613 N N . ILE B 1 257 ? -9.25907 15.70748 -2.61288 1.000 50.03847 247 ILE B N 1
ATOM 5614 C CA . ILE B 1 257 ? -9.24895 14.65808 -3.62455 1.000 49.15639 247 ILE B CA 1
ATOM 5615 C C . ILE B 1 257 ? -10.12860 13.54562 -3.07988 1.000 52.06490 247 ILE B C 1
ATOM 5616 O O . ILE B 1 257 ? -9.79524 12.92246 -2.05868 1.000 45.18636 247 ILE B O 1
ATOM 5621 N N . GLY B 1 258 ? -11.26544 13.32459 -3.73676 1.000 53.17638 248 GLY B N 1
ATOM 5622 C CA . GLY B 1 258 ? -12.31261 12.50148 -3.15953 1.000 50.41601 248 GLY B CA 1
ATOM 5623 C C . GLY B 1 258 ? -12.76639 13.20807 -1.90769 1.000 50.58790 248 GLY B C 1
ATOM 5624 O O . GLY B 1 258 ? -13.02983 14.41289 -1.91280 1.000 56.23149 248 GLY B O 1
ATOM 5625 N N . LYS B 1 259 ? -12.82687 12.47798 -0.80095 1.000 54.05899 249 LYS B N 1
ATOM 5626 C CA . LYS B 1 259 ? -13.08785 13.12808 0.47174 1.000 57.31905 249 LYS B CA 1
ATOM 5627 C C . LYS B 1 259 ? -11.85527 13.11271 1.35391 1.000 54.33843 249 LYS B C 1
ATOM 5628 O O . LYS B 1 259 ? -11.95515 13.27596 2.57385 1.000 54.69898 249 LYS B O 1
ATOM 5634 N N . ASP B 1 260 ? -10.69598 12.88752 0.74465 1.000 49.82336 250 ASP B N 1
ATOM 5635 C CA . ASP B 1 260 ? -9.42570 13.06675 1.41079 1.000 45.58054 250 ASP B CA 1
ATOM 5636 C C . ASP B 1 260 ? -9.00823 14.51929 1.27523 1.000 42.67933 250 ASP B C 1
ATOM 5637 O O . ASP B 1 260 ? -9.32240 15.19468 0.28900 1.000 45.36741 250 ASP B O 1
ATOM 5642 N N . ILE B 1 261 ? -8.31462 15.00116 2.28849 1.000 41.62456 251 ILE B N 1
ATOM 5643 C CA . ILE B 1 261 ? -7.77878 16.35136 2.27715 1.000 38.64540 251 ILE B CA 1
ATOM 5644 C C . ILE B 1 261 ? -6.29223 16.25376 2.58175 1.000 39.37424 251 ILE B C 1
ATOM 5645 O O . ILE B 1 261 ? -5.86527 15.40345 3.37027 1.000 38.07889 251 ILE B O 1
ATOM 5650 N N . SER B 1 262 ? -5.49610 17.07528 1.90784 1.000 32.07344 252 SER B N 1
ATOM 5651 C CA . SER B 1 262 ? -4.05353 16.96914 2.04206 1.000 33.12073 252 SER B CA 1
ATOM 5652 C C . SER B 1 262 ? -3.43035 18.34737 1.91442 1.000 34.00610 252 SER B C 1
ATOM 5653 O O . SER B 1 262 ? -3.98592 19.23201 1.26206 1.000 40.02488 252 SER B O 1
ATOM 5656 N N . PHE B 1 263 ? -2.29294 18.53867 2.57277 1.000 29.12046 253 PHE B N 1
ATOM 5657 C CA . PHE B 1 263 ? -1.57622 19.79584 2.40011 1.000 34.48102 253 PHE B CA 1
ATOM 5658 C C . PHE B 1 263 ? -0.11586 19.60818 2.79389 1.000 33.06771 253 PHE B C 1
ATOM 5659 O O . PHE B 1 263 ? 0.27627 18.57363 3.33661 1.000 33.21775 253 PHE B O 1
ATOM 5667 N N . ASP B 1 264 ? 0.68543 20.63302 2.50717 1.000 32.60973 254 ASP B N 1
ATOM 5668 C CA . ASP B 1 264 ? 2.09678 20.68297 2.85353 1.000 31.92802 254 ASP B CA 1
ATOM 5669 C C . ASP B 1 264 ? 2.27308 21.58442 4.06600 1.000 35.83915 254 ASP B C 1
ATOM 5670 O O . ASP B 1 264 ? 1.71971 22.69415 4.10944 1.000 31.81573 254 ASP B O 1
ATOM 5675 N N . TYR B 1 265 ? 2.98207 21.06636 5.06798 1.000 31.11489 255 TYR B N 1
ATOM 5676 C CA . TYR B 1 265 ? 3.19043 21.70401 6.35991 1.000 30.64423 255 TYR B CA 1
ATOM 5677 C C . TYR B 1 265 ? 4.68426 21.88648 6.59224 1.000 30.98527 255 TYR B C 1
ATOM 5678 O O . TYR B 1 265 ? 5.42148 20.89742 6.68358 1.000 28.80702 255 TYR B O 1
ATOM 5687 N N . LEU B 1 266 ? 5.12879 23.13782 6.70822 1.000 31.52810 256 LEU B N 1
ATOM 5688 C CA . LEU B 1 266 ? 6.52432 23.44317 7.04646 1.000 34.06452 256 LEU B CA 1
ATOM 5689 C C . LEU B 1 266 ? 6.54015 24.20512 8.36986 1.000 28.69190 256 LEU B C 1
ATOM 5690 O O . LEU B 1 266 ? 6.22189 25.39665 8.41429 1.000 28.99613 256 LEU B O 1
ATOM 5695 N N . ALA B 1 267 ? 6.91269 23.51847 9.44309 1.000 27.58823 257 ALA B N 1
ATOM 5696 C CA . ALA B 1 267 ? 6.95356 24.13878 10.75738 1.000 27.69010 257 ALA B CA 1
ATOM 5697 C C . ALA B 1 267 ? 8.24637 24.91784 10.93231 1.000 27.35157 257 ALA B C 1
ATOM 5698 O O . ALA B 1 267 ? 9.26095 24.61969 10.30264 1.000 30.31976 257 ALA B O 1
ATOM 5700 N N . GLU B 1 268 ? 8.19858 25.94545 11.77907 1.000 36.20682 258 GLU B N 1
ATOM 5701 C CA . GLU B 1 268 ? 9.43224 26.60783 12.18332 1.000 34.94989 258 GLU B CA 1
ATOM 5702 C C . GLU B 1 268 ? 10.12066 25.86290 13.30815 1.000 32.33493 258 GLU B C 1
ATOM 5703 O O . GLU B 1 268 ? 11.33091 26.01677 13.48550 1.000 32.14486 258 GLU B O 1
ATOM 5709 N N . ALA B 1 269 ? 9.39049 25.01446 14.01957 1.000 27.68381 259 ALA B N 1
ATOM 5710 C CA . ALA B 1 269 ? 9.90886 24.35174 15.19620 1.000 31.15060 259 ALA B CA 1
ATOM 5711 C C . ALA B 1 269 ? 9.49258 22.89243 15.16685 1.000 30.84553 259 ALA B C 1
ATOM 5712 O O . ALA B 1 269 ? 8.51750 22.51332 14.50977 1.000 25.63388 259 ALA B O 1
ATOM 5714 N N . LEU B 1 270 ? 10.23882 22.08142 15.91176 1.000 24.75112 260 LEU B N 1
ATOM 5715 C CA . LEU B 1 270 ? 9.89118 20.69503 16.12636 1.000 24.54690 260 LEU B CA 1
ATOM 5716 C C . LEU B 1 270 ? 9.12033 20.55058 17.42857 1.000 28.97290 260 LEU B C 1
ATOM 5717 O O . LEU B 1 270 ? 9.22416 21.39591 18.32229 1.000 30.10913 260 LEU B O 1
ATOM 5722 N N . PRO B 1 271 ? 8.33438 19.48711 17.58422 1.000 26.73721 261 PRO B N 1
ATOM 5723 C CA . PRO B 1 271 ? 7.71765 19.23990 18.88581 1.000 24.88631 261 PRO B CA 1
ATOM 5724 C C . PRO B 1 271 ? 8.80070 18.96691 19.92014 1.000 26.83892 261 PRO B C 1
ATOM 5725 O O . PRO B 1 271 ? 9.92197 18.58703 19.58514 1.000 25.94884 261 PRO B O 1
ATOM 5729 N N . TYR B 1 272 ? 8.46613 19.21042 21.19041 1.000 25.21854 262 TYR B N 1
ATOM 5730 C CA . TYR B 1 272 ? 9.38778 18.92200 22.27854 1.000 21.59196 262 TYR B CA 1
ATOM 5731 C C . TYR B 1 272 ? 9.34924 17.44115 22.63357 1.000 25.47772 262 TYR B C 1
ATOM 5732 O O . TYR B 1 272 ? 8.29137 16.93727 23.03686 1.000 23.56360 262 TYR B O 1
ATOM 5741 N N . PRO B 1 273 ? 10.47731 16.73166 22.56402 1.000 26.02093 263 PRO B N 1
ATOM 5742 C CA . PRO B 1 273 ? 10.49237 15.30162 22.87204 1.000 25.26857 263 PRO B CA 1
ATOM 5743 C C . PRO B 1 273 ? 10.65381 15.06620 24.36310 1.000 27.27835 263 PRO B C 1
ATOM 5744 O O . PRO B 1 273 ? 11.43160 15.73841 25.04312 1.000 27.13126 263 PRO B O 1
ATOM 5748 N N . LEU B 1 274 ? 9.90849 14.08466 24.86840 1.000 20.79101 264 LEU B N 1
ATOM 5749 C CA . LEU B 1 274 ? 9.88913 13.75002 26.28545 1.000 28.13088 264 LEU B CA 1
ATOM 5750 C C . LEU B 1 274 ? 10.34896 12.31468 26.47916 1.000 28.96617 264 LEU B C 1
ATOM 5751 O O . LEU B 1 274 ? 9.73270 11.38505 25.94448 1.000 29.13491 264 LEU B O 1
ATOM 5756 N N . ASP B 1 275 ? 11.39215 12.14316 27.29009 1.000 30.07971 265 ASP B N 1
ATOM 5757 C CA . ASP B 1 275 ? 11.92906 10.82698 27.61509 1.000 24.28064 265 ASP B CA 1
ATOM 5758 C C . ASP B 1 275 ? 10.98614 10.09663 28.55676 1.000 27.33476 265 ASP B C 1
ATOM 5759 O O . ASP B 1 275 ? 10.58612 10.63671 29.59749 1.000 27.40140 265 ASP B O 1
ATOM 5764 N N . THR B 1 276 ? 10.63081 8.86280 28.19224 1.000 29.66874 266 THR B N 1
ATOM 5765 C CA . THR B 1 276 ? 9.73096 8.03195 28.98679 1.000 24.51080 266 THR B CA 1
ATOM 5766 C C . THR B 1 276 ? 10.45745 7.04283 29.89211 1.000 30.96238 266 THR B C 1
ATOM 5767 O O . THR B 1 276 ? 9.79792 6.31101 30.64424 1.000 30.32520 266 THR B O 1
ATOM 5771 N N . ILE B 1 277 ? 11.78555 7.02162 29.87581 1.000 30.49652 267 ILE B N 1
ATOM 5772 C CA . ILE B 1 277 ? 12.54077 6.08782 30.70274 1.000 25.23980 267 ILE B CA 1
ATOM 5773 C C . ILE B 1 277 ? 12.89952 6.79586 31.99913 1.000 31.46381 267 ILE B C 1
ATOM 5774 O O . ILE B 1 277 ? 13.32646 7.95589 31.98095 1.000 29.81795 267 ILE B O 1
ATOM 5779 N N . ALA B 1 278 ? 12.70965 6.10694 33.12972 1.000 28.10041 268 ALA B N 1
ATOM 5780 C CA . ALA B 1 278 ? 13.13708 6.61266 34.43268 1.000 29.58575 268 ALA B CA 1
ATOM 5781 C C . ALA B 1 278 ? 14.64930 6.41319 34.53965 1.000 31.91684 268 ALA B C 1
ATOM 5782 O O . ALA B 1 278 ? 15.13214 5.42053 35.08329 1.000 36.98550 268 ALA B O 1
ATOM 5784 N N . ARG B 1 279 ? 15.40753 7.37728 34.02090 1.000 31.01185 269 ARG B N 1
ATOM 5785 C CA . ARG B 1 279 ? 16.85770 7.24725 33.91195 1.000 36.95759 269 ARG B CA 1
ATOM 5786 C C . ARG B 1 279 ? 17.56165 7.61412 35.20377 1.000 35.60099 269 ARG B C 1
ATOM 5787 O O . ARG B 1 279 ? 17.23663 8.61478 35.85102 1.000 38.14785 269 ARG B O 1
ATOM 5795 N N . GLY B 1 280 ? 18.53200 6.79556 35.58058 1.000 38.64062 270 GLY B N 1
ATOM 5796 C CA . GLY B 1 280 ? 19.30730 7.13639 36.74673 1.000 38.83057 270 GLY B CA 1
ATOM 5797 C C . GLY B 1 280 ? 19.11697 6.12887 37.85251 1.000 44.89533 270 GLY B C 1
ATOM 5798 O O . GLY B 1 280 ? 18.08209 5.45405 37.94646 1.000 44.43646 270 GLY B O 1
ATOM 5799 N N . TRP B 1 281 ? 20.13402 6.02144 38.68587 1.000 45.26634 271 TRP B N 1
ATOM 5800 C CA . TRP B 1 281 ? 20.08201 5.16511 39.85403 1.000 49.75533 271 TRP B CA 1
ATOM 5801 C C . TRP B 1 281 ? 18.97495 5.60596 40.79777 1.000 47.28033 271 TRP B C 1
ATOM 5802 O O . TRP B 1 281 ? 18.94140 6.75931 41.23543 1.000 47.96724 271 TRP B O 1
ATOM 5813 N N . GLY B 1 282 ? 18.05250 4.69640 41.08663 1.000 46.17532 272 GLY B N 1
ATOM 5814 C CA . GLY B 1 282 ? 16.96804 5.00677 41.99366 1.000 45.87222 272 GLY B CA 1
ATOM 5815 C C . GLY B 1 282 ? 15.83820 5.80744 41.39634 1.000 46.84212 272 GLY B C 1
ATOM 5816 O O . GLY B 1 282 ? 14.92429 6.19348 42.13074 1.000 46.43873 272 GLY B O 1
ATOM 5817 N N . SER B 1 283 ? 15.87016 6.06852 40.09144 1.000 40.82539 273 SER B N 1
ATOM 5818 C CA . SER B 1 283 ? 14.83031 6.86019 39.44882 1.000 40.52267 273 SER B CA 1
ATOM 5819 C C . SER B 1 283 ? 13.50185 6.10986 39.43558 1.000 40.68770 273 SER B C 1
ATOM 5820 O O . SER B 1 283 ? 13.45624 4.89540 39.22769 1.000 43.22841 273 SER B O 1
ATOM 5823 N N . LYS B 1 284 ? 12.40593 6.84935 39.62202 1.000 34.11156 274 LYS B N 1
ATOM 5824 C CA . LYS B 1 284 ? 11.07723 6.26033 39.57390 1.000 35.40639 274 LYS B CA 1
ATOM 5825 C C . LYS B 1 284 ? 10.16845 6.93126 38.56128 1.000 36.44183 274 LYS B C 1
ATOM 5826 O O . LYS B 1 284 ? 9.20843 6.30225 38.11564 1.000 35.73839 274 LYS B O 1
ATOM 5832 N N . LYS B 1 285 ? 10.47906 8.15967 38.14430 1.000 32.28353 275 LYS B N 1
ATOM 5833 C CA . LYS B 1 285 ? 9.66261 8.91047 37.21202 1.000 32.09629 275 LYS B CA 1
ATOM 5834 C C . LYS B 1 285 ? 10.52596 9.46664 36.08619 1.000 36.74190 275 LYS B C 1
ATOM 5835 O O . LYS B 1 285 ? 11.68568 9.84747 36.28518 1.000 32.65326 275 LYS B O 1
ATOM 5841 N N . SER B 1 286 ? 9.93092 9.54253 34.90636 1.000 33.50089 276 SER B N 1
ATOM 5842 C CA . SER B 1 286 ? 10.61805 9.97338 33.70360 1.000 29.63778 276 SER B CA 1
ATOM 5843 C C . SER B 1 286 ? 10.37604 11.45786 33.46990 1.000 30.89860 276 SER B C 1
ATOM 5844 O O . SER B 1 286 ? 9.55292 12.09316 34.13153 1.000 33.80072 276 SER B O 1
ATOM 5847 N N . GLN B 1 287 ? 11.14267 12.01296 32.52927 1.000 27.06984 277 GLN B N 1
ATOM 5848 C CA . GLN B 1 287 ? 10.88314 13.36414 32.04421 1.000 30.51305 277 GLN B CA 1
ATOM 5849 C C . GLN B 1 287 ? 9.41537 13.53556 31.65127 1.000 28.24573 277 GLN B C 1
ATOM 5850 O O . GLN B 1 287 ? 8.77262 14.52739 32.01309 1.000 28.82650 277 GLN B O 1
ATOM 5856 N N . ALA B 1 288 ? 8.85956 12.54544 30.95458 1.000 31.24694 278 ALA B N 1
ATOM 5857 C CA . ALA B 1 288 ? 7.50937 12.65701 30.41339 1.000 30.93681 278 ALA B CA 1
ATOM 5858 C C . ALA B 1 288 ? 6.46181 12.81730 31.51229 1.000 31.04580 278 ALA B C 1
ATOM 5859 O O . ALA B 1 288 ? 5.40165 13.41362 31.28223 1.000 30.20756 278 ALA B O 1
ATOM 5861 N N . GLU B 1 289 ? 6.75162 12.33482 32.71869 1.000 32.25585 279 GLU B N 1
ATOM 5862 C CA . GLU B 1 289 ? 5.83370 12.45872 33.84420 1.000 30.88542 279 GLU B CA 1
ATOM 5863 C C . GLU B 1 289 ? 5.48059 13.91704 34.10758 1.000 30.34329 279 GLU B C 1
ATOM 5864 O O . GLU B 1 289 ? 4.45731 14.18267 34.75448 1.000 35.44362 279 GLU B O 1
ATOM 5870 N N . VAL B 1 290 ? 6.24706 14.86164 33.53721 1.000 26.13359 280 VAL B N 1
ATOM 5871 C CA . VAL B 1 290 ? 5.93377 16.27875 33.69883 1.000 29.52593 280 VAL B CA 1
ATOM 5872 C C . VAL B 1 290 ? 4.51312 16.59335 33.24228 1.000 34.95993 280 VAL B C 1
ATOM 5873 O O . VAL B 1 290 ? 3.87414 17.50682 33.77888 1.000 38.02360 280 VAL B O 1
ATOM 5877 N N . ILE B 1 291 ? 3.99242 15.86742 32.24721 1.000 34.84065 281 ILE B N 1
ATOM 5878 C CA . ILE B 1 291 ? 2.67252 16.21905 31.73347 1.000 33.27040 281 ILE B CA 1
ATOM 5879 C C . ILE B 1 291 ? 1.60302 16.05483 32.80447 1.000 39.39801 281 ILE B C 1
ATOM 5880 O O . ILE B 1 291 ? 0.55397 16.70360 32.73334 1.000 39.82147 281 ILE B O 1
ATOM 5885 N N . LYS B 1 292 ? 1.84828 15.21428 33.80894 1.000 35.72421 282 LYS B N 1
ATOM 5886 C CA . LYS B 1 292 ? 0.86551 14.94126 34.84432 1.000 36.02803 282 LYS B CA 1
ATOM 5887 C C . LYS B 1 292 ? 1.02375 15.85492 36.04549 1.000 34.80475 282 LYS B C 1
ATOM 5888 O O . LYS B 1 292 ? 0.34736 15.65047 37.05712 1.000 37.82834 282 LYS B O 1
ATOM 5894 N N . GLU B 1 293 ? 1.91789 16.84230 35.96556 1.000 32.25465 283 GLU B N 1
ATOM 5895 C CA . GLU B 1 293 ? 2.22909 17.69493 37.10045 1.000 34.61847 283 GLU B CA 1
ATOM 5896 C C . GLU B 1 293 ? 2.00491 19.17152 36.83542 1.000 31.42266 283 GLU B C 1
ATOM 5897 O O . GLU B 1 293 ? 1.63457 19.89447 37.76089 1.000 35.84183 283 GLU B O 1
ATOM 5903 N N . VAL B 1 294 ? 2.21037 19.63099 35.60538 1.000 31.86794 284 VAL B N 1
ATOM 5904 C CA . VAL B 1 294 ? 2.00106 21.02443 35.21001 1.000 32.21538 284 VAL B CA 1
ATOM 5905 C C . VAL B 1 294 ? 1.42215 21.03724 33.80151 1.000 32.65878 284 VAL B C 1
ATOM 5906 O O . VAL B 1 294 ? 1.57122 20.06541 33.04929 1.000 31.80295 284 VAL B O 1
ATOM 5910 N N . PRO B 1 295 ? 0.77878 22.14844 33.39887 1.000 33.85228 285 PRO B N 1
ATOM 5911 C CA . PRO B 1 295 ? 0.21083 22.18425 32.04842 1.000 37.72203 285 PRO B CA 1
ATOM 5912 C C . PRO B 1 295 ? 1.27793 22.31006 30.96950 1.000 37.45090 285 PRO B C 1
ATOM 5913 O O . PRO B 1 295 ? 1.21822 23.22673 30.13661 1.000 32.36776 285 PRO B O 1
ATOM 5917 N N . PHE B 1 296 ? 2.23888 21.37992 30.94809 1.000 33.12021 286 PHE B N 1
ATOM 5918 C CA . PHE B 1 296 ? 3.35040 21.51115 30.01246 1.000 30.15224 286 PHE B CA 1
ATOM 5919 C C . PHE B 1 296 ? 2.89824 21.32745 28.57203 1.000 25.90091 286 PHE B C 1
ATOM 5920 O O . PHE B 1 296 ? 3.29771 22.09537 27.69234 1.000 30.76493 286 PHE B O 1
ATOM 5928 N N . MET B 1 297 ? 2.10253 20.29303 28.29585 1.000 28.49491 287 MET B N 1
ATOM 5929 C CA . MET B 1 297 ? 1.64799 20.09522 26.92129 1.000 33.45627 287 MET B CA 1
ATOM 5930 C C . MET B 1 297 ? 0.87040 21.30379 26.42510 1.000 26.81773 287 MET B C 1
ATOM 5931 O O . MET B 1 297 ? 1.13204 21.80503 25.32623 1.000 27.29823 287 MET B O 1
ATOM 5936 N N . GLU B 1 298 ? -0.03911 21.82390 27.25776 1.000 31.62625 288 GLU B N 1
ATOM 5937 C CA . GLU B 1 298 ? -0.91806 22.91759 26.84765 1.000 33.52393 288 GLU B CA 1
ATOM 5938 C C . GLU B 1 298 ? -0.14877 24.21896 26.67837 1.000 34.37301 288 GLU B C 1
ATOM 5939 O O . GLU B 1 298 ? -0.41143 24.98565 25.74133 1.000 39.63381 288 GLU B O 1
ATOM 5945 N N . GLU B 1 299 ? 0.80749 24.48213 27.56050 1.000 25.70005 289 GLU B N 1
ATOM 5946 C CA . GLU B 1 299 ? 1.48639 25.76769 27.54263 1.000 33.20026 289 GLU B CA 1
ATOM 5947 C C . GLU B 1 299 ? 2.70242 25.79392 26.62952 1.000 32.30261 289 GLU B C 1
ATOM 5948 O O . GLU B 1 299 ? 3.07901 26.87193 26.15049 1.000 34.49613 289 GLU B O 1
ATOM 5954 N N . MET B 1 300 ? 3.34980 24.65354 26.38766 1.000 29.38569 290 MET B N 1
ATOM 5955 C CA . MET B 1 300 ? 4.60219 24.70738 25.64247 1.000 32.01400 290 MET B CA 1
ATOM 5956 C C . MET B 1 300 ? 4.78050 23.61628 24.60537 1.000 32.14095 290 MET B C 1
ATOM 5957 O O . MET B 1 300 ? 5.76690 23.67691 23.86474 1.000 34.60539 290 MET B O 1
ATOM 5962 N N . ASN B 1 301 ? 3.90489 22.62024 24.52735 1.000 25.45303 291 ASN B N 1
ATOM 5963 C CA . ASN B 1 301 ? 4.09678 21.51835 23.59445 1.000 27.01767 291 ASN B CA 1
ATOM 5964 C C . ASN B 1 301 ? 2.82347 21.20517 22.84209 1.000 29.52118 291 ASN B C 1
ATOM 5965 O O . ASN B 1 301 ? 2.38467 20.05621 22.78294 1.000 27.74872 291 ASN B O 1
ATOM 5970 N N . THR B 1 302 ? 2.22470 22.22781 22.22688 1.000 30.95920 292 THR B N 1
ATOM 5971 C CA . THR B 1 302 ? 1.01846 22.07378 21.41943 1.000 34.07095 292 THR B CA 1
ATOM 5972 C C . THR B 1 302 ? 1.38270 22.34765 19.96549 1.000 30.97582 292 THR B C 1
ATOM 5973 O O . THR B 1 302 ? 1.81207 23.45715 19.62787 1.000 30.88942 292 THR B O 1
ATOM 5977 N N . GLU B 1 303 ? 1.29834 21.30996 19.13647 1.000 25.99965 293 GLU B N 1
ATOM 5978 C CA . GLU B 1 303 ? 1.42031 21.40865 17.68320 1.000 27.34201 293 GLU B CA 1
ATOM 5979 C C . GLU B 1 303 ? 0.03724 21.06289 17.13535 1.000 32.31901 293 GLU B C 1
ATOM 5980 O O . GLU B 1 303 ? -0.23898 19.92083 16.76841 1.000 28.47670 293 GLU B O 1
ATOM 5986 N N . LEU B 1 304 ? -0.84457 22.06354 17.09489 1.000 28.07906 294 LEU B N 1
ATOM 5987 C CA . LEU B 1 304 ? -2.27138 21.80962 16.94307 1.000 29.81934 294 LEU B CA 1
ATOM 5988 C C . LEU B 1 304 ? -2.66294 21.72061 15.47554 1.000 28.89997 294 LEU B C 1
ATOM 5989 O O . LEU B 1 304 ? -2.41175 22.64747 14.69627 1.000 30.05198 294 LEU B O 1
ATOM 5994 N N . LEU B 1 305 ? -3.30829 20.61925 15.11562 1.000 27.25292 295 LEU B N 1
ATOM 5995 C CA . LEU B 1 305 ? -3.90231 20.45972 13.80031 1.000 31.62535 295 LEU B CA 1
ATOM 5996 C C . LEU B 1 305 ? -5.41919 20.49146 13.96040 1.000 31.54845 295 LEU B C 1
ATOM 5997 O O . LEU B 1 305 ? -5.99977 19.60177 14.59289 1.000 28.41169 295 LEU B O 1
ATOM 6002 N N . LYS B 1 306 ? -6.05057 21.51192 13.38600 1.000 30.97869 296 LYS B N 1
ATOM 6003 C CA . LYS B 1 306 ? -7.49939 21.66998 13.40485 1.000 32.09345 296 LYS B CA 1
ATOM 6004 C C . LYS B 1 306 ? -8.01198 21.69826 11.97270 1.000 37.56326 296 LYS B C 1
ATOM 6005 O O . LYS B 1 306 ? -7.53317 22.48893 11.14824 1.000 35.91217 296 LYS B O 1
ATOM 6011 N N . VAL B 1 307 ? -8.96704 20.83210 11.67407 1.000 33.46169 297 VAL B N 1
ATOM 6012 C CA . VAL B 1 307 ? -9.57927 20.77711 10.35448 1.000 42.80037 297 VAL B CA 1
ATOM 6013 C C . VAL B 1 307 ? -11.07692 20.92396 10.58016 1.000 39.88609 297 VAL B C 1
ATOM 6014 O O . VAL B 1 307 ? -11.74333 19.99753 11.05800 1.000 36.76570 297 VAL B O 1
ATOM 6018 N N . THR B 1 308 ? -11.59151 22.12218 10.29741 1.000 48.32052 298 THR B N 1
ATOM 6019 C CA . THR B 1 308 ? -13.00936 22.45615 10.41457 1.000 47.35812 298 THR B CA 1
ATOM 6020 C C . THR B 1 308 ? -13.55954 22.37932 9.01089 1.000 55.10491 298 THR B C 1
ATOM 6021 O O . THR B 1 308 ? -13.51388 23.35250 8.26104 1.000 64.08129 298 THR B O 1
ATOM 6025 N N . GLY B 1 309 ? -14.06838 21.24371 8.65378 1.000 46.16858 299 GLY B N 1
ATOM 6026 C CA . GLY B 1 309 ? -14.58167 21.05377 7.31892 1.000 56.92352 299 GLY B CA 1
ATOM 6027 C C . GLY B 1 309 ? -15.44384 19.87159 7.43876 1.000 59.45432 299 GLY B C 1
ATOM 6028 O O . GLY B 1 309 ? -15.97806 19.59211 8.51352 1.000 63.13220 299 GLY B O 1
ATOM 6029 N N . LEU B 1 310 ? -15.64334 19.19792 6.31761 1.000 56.87110 300 LEU B N 1
ATOM 6030 C CA . LEU B 1 310 ? -16.50263 18.03225 6.31110 1.000 68.17744 300 LEU B CA 1
ATOM 6031 C C . LEU B 1 310 ? -16.05058 17.03459 7.38276 1.000 63.55591 300 LEU B C 1
ATOM 6032 O O . LEU B 1 310 ? -14.90689 17.04958 7.85236 1.000 58.10439 300 LEU B O 1
ATOM 6037 N N . LYS B 1 311 ? -16.98536 16.17833 7.78842 1.000 60.00575 301 LYS B N 1
ATOM 6038 C CA . LYS B 1 311 ? -16.84034 15.38146 8.98512 1.000 53.82584 301 LYS B CA 1
ATOM 6039 C C . LYS B 1 311 ? -17.07191 13.88615 8.67974 1.000 50.37576 301 LYS B C 1
ATOM 6040 O O . LYS B 1 311 ? -17.19655 13.47300 7.52427 1.000 60.55810 301 LYS B O 1
ATOM 6046 N N . GLY B 1 312 ? -17.05046 13.05718 9.72609 1.000 53.92397 302 GLY B N 1
ATOM 6047 C CA . GLY B 1 312 ? -16.93604 11.60923 9.61835 1.000 51.90424 302 GLY B CA 1
ATOM 6048 C C . GLY B 1 312 ? -15.69731 11.08224 10.33952 1.000 52.55096 302 GLY B C 1
ATOM 6049 O O . GLY B 1 312 ? -15.16111 11.75449 11.22934 1.000 50.57581 302 GLY B O 1
ATOM 6050 N N . GLN B 1 313 ? -15.21602 9.89442 9.97894 1.000 47.57816 303 GLN B N 1
ATOM 6051 C CA . GLN B 1 313 ? -14.03519 9.31268 10.61358 1.000 54.01509 303 GLN B CA 1
ATOM 6052 C C . GLN B 1 313 ? -12.85357 9.30717 9.63925 1.000 52.19326 303 GLN B C 1
ATOM 6053 O O . GLN B 1 313 ? -13.00162 8.90591 8.47403 1.000 47.43730 303 GLN B O 1
ATOM 6059 N N . TYR B 1 314 ? -11.68072 9.76535 10.11147 1.000 43.81666 304 TYR B N 1
ATOM 6060 C CA . TYR B 1 314 ? -10.51185 9.91546 9.25348 1.000 43.25771 304 TYR B CA 1
ATOM 6061 C C . TYR B 1 314 ? -9.26320 9.25874 9.82291 1.000 42.59980 304 TYR B C 1
ATOM 6062 O O . TYR B 1 314 ? -9.07755 9.14393 11.03853 1.000 47.21753 304 TYR B O 1
ATOM 6071 N N . LYS B 1 315 ? -8.38166 8.89131 8.90501 1.000 40.43601 305 LYS B N 1
ATOM 6072 C CA . LYS B 1 315 ? -7.06181 8.36035 9.19295 1.000 38.51245 305 LYS B CA 1
ATOM 6073 C C . LYS B 1 315 ? -6.05729 9.46382 8.89585 1.000 39.09429 305 LYS B C 1
ATOM 6074 O O . LYS B 1 315 ? -6.01662 9.98665 7.77482 1.000 36.73974 305 LYS B O 1
ATOM 6080 N N . LEU B 1 316 ? -5.25414 9.82010 9.89066 1.000 35.81719 306 LEU B N 1
ATOM 6081 C CA . LEU B 1 316 ? -4.22856 10.84072 9.71458 1.000 32.08109 306 LEU B CA 1
ATOM 6082 C C . LEU B 1 316 ? -2.93848 10.17242 9.26175 1.000 34.23603 306 LEU B C 1
ATOM 6083 O O . LEU B 1 316 ? -2.46919 9.22377 9.90052 1.000 33.96484 306 LEU B O 1
ATOM 6088 N N . LEU B 1 317 ? -2.38813 10.63508 8.14295 1.000 29.46532 307 LEU B N 1
ATOM 6089 C CA . LEU B 1 317 ? -1.07417 10.20779 7.70524 1.000 31.61068 307 LEU B CA 1
ATOM 6090 C C . LEU B 1 317 ? -0.18840 11.42206 7.50284 1.000 33.08084 307 LEU B C 1
ATOM 6091 O O . LEU B 1 317 ? -0.64461 12.44667 6.99950 1.000 29.95010 307 LEU B O 1
ATOM 6096 N N . ILE B 1 318 ? 1.07529 11.30415 7.90700 1.000 27.69190 308 ILE B N 1
ATOM 6097 C CA . ILE B 1 318 ? 2.07659 12.33699 7.68920 1.000 29.15280 308 ILE B CA 1
ATOM 6098 C C . ILE B 1 318 ? 3.24902 11.65783 6.99519 1.000 30.43058 308 ILE B C 1
ATOM 6099 O O . ILE B 1 318 ? 3.77534 10.65967 7.50632 1.000 32.34932 308 ILE B O 1
ATOM 6104 N N . ASP B 1 319 ? 3.64841 12.18035 5.83223 1.000 30.60521 309 ASP B N 1
ATOM 6105 C CA . ASP B 1 319 ? 4.68171 11.54062 5.00475 1.000 37.54828 309 ASP B CA 1
ATOM 6106 C C . ASP B 1 319 ? 4.36769 10.06316 4.75402 1.000 37.50317 309 ASP B C 1
ATOM 6107 O O . ASP B 1 319 ? 5.26562 9.21520 4.75474 1.000 44.68872 309 ASP B O 1
ATOM 6112 N N . ASP B 1 320 ? 3.07827 9.73671 4.62716 1.000 32.77705 310 ASP B N 1
ATOM 6113 C CA . ASP B 1 320 ? 2.58020 8.38356 4.36064 1.000 39.81949 310 ASP B CA 1
ATOM 6114 C C . ASP B 1 320 ? 2.72981 7.43620 5.54301 1.000 40.76335 310 ASP B C 1
ATOM 6115 O O . ASP B 1 320 ? 2.73301 6.21913 5.35771 1.000 37.10489 310 ASP B O 1
ATOM 6120 N N . GLN B 1 321 ? 2.89141 7.95853 6.75206 1.000 35.66130 311 GLN B N 1
ATOM 6121 C CA . GLN B 1 321 ? 2.90716 7.13057 7.93929 1.000 36.76052 311 GLN B CA 1
ATOM 6122 C C . GLN B 1 321 ? 1.62470 7.36422 8.72373 1.000 39.24517 311 GLN B C 1
ATOM 6123 O O . GLN B 1 321 ? 1.31939 8.50217 9.09888 1.000 35.18658 311 GLN B O 1
ATOM 6129 N N . GLU B 1 322 ? 0.90207 6.28250 8.98628 1.000 34.24541 312 GLU B N 1
ATOM 6130 C CA . GLU B 1 322 ? -0.34664 6.35167 9.72352 1.000 40.45171 312 GLU B CA 1
ATOM 6131 C C . GLU B 1 322 ? -0.07493 6.79449 11.15364 1.000 37.67235 312 GLU B C 1
ATOM 6132 O O . GLU B 1 322 ? 0.73979 6.19031 11.85106 1.000 41.00854 312 GLU B O 1
ATOM 6138 N N . ILE B 1 323 ? -0.77521 7.82978 11.60053 1.000 35.77499 313 ILE B N 1
ATOM 6139 C CA . ILE B 1 323 ? -0.60693 8.34944 12.94889 1.000 40.66456 313 ILE B CA 1
ATOM 6140 C C . ILE B 1 323 ? -1.70511 7.86181 13.88189 1.000 41.45371 313 ILE B C 1
ATOM 6141 O O . ILE B 1 323 ? -1.42697 7.46205 15.01240 1.000 53.92872 313 ILE B O 1
ATOM 6146 N N . GLY B 1 324 ? -2.94353 7.87511 13.40286 1.000 46.06468 314 GLY B N 1
ATOM 6147 C CA . GLY B 1 324 ? -4.07780 7.45106 14.19397 1.000 48.99653 314 GLY B CA 1
ATOM 6148 C C . GLY B 1 324 ? -5.36011 7.75406 13.44392 1.000 48.10384 314 GLY B C 1
ATOM 6149 O O . GLY B 1 324 ? -5.33746 8.18525 12.28967 1.000 41.83762 314 GLY B O 1
ATOM 6150 N N . THR B 1 325 ? -6.47903 7.50172 14.11313 1.000 51.25000 315 THR B N 1
ATOM 6151 C CA . THR B 1 325 ? -7.79585 7.73748 13.53907 1.000 50.91681 315 THR B CA 1
ATOM 6152 C C . THR B 1 325 ? -8.60907 8.61780 14.47421 1.000 50.78655 315 THR B C 1
ATOM 6153 O O . THR B 1 325 ? -8.64641 8.37367 15.68317 1.000 53.06725 315 THR B O 1
ATOM 6157 N N . TRP B 1 326 ? -9.26638 9.62760 13.91369 1.000 49.55183 316 TRP B N 1
ATOM 6158 C CA . TRP B 1 326 ? -10.06514 10.55267 14.70379 1.000 54.27671 316 TRP B CA 1
ATOM 6159 C C . TRP B 1 326 ? -11.41485 10.79104 14.05072 1.000 50.10080 316 TRP B C 1
ATOM 6160 O O . TRP B 1 326 ? -11.54158 10.80228 12.82261 1.000 45.01872 316 TRP B O 1
ATOM 6171 N N . ASP B 1 327 ? -12.39711 11.08179 14.89289 1.000 48.02701 317 ASP B N 1
ATOM 6172 C CA . ASP B 1 327 ? -13.66341 11.59567 14.41580 1.000 45.95989 317 ASP B CA 1
ATOM 6173 C C . ASP B 1 327 ? -13.48226 13.06108 14.07606 1.000 44.69964 317 ASP B C 1
ATOM 6174 O O . ASP B 1 327 ? -12.72725 13.77949 14.73828 1.000 40.01870 317 ASP B O 1
ATOM 6179 N N . ALA B 1 328 ? -14.16946 13.50802 13.03170 1.000 41.96439 318 ALA B N 1
ATOM 6180 C CA . ALA B 1 328 ? -13.95224 14.88805 12.64684 1.000 46.87858 318 ALA B CA 1
ATOM 6181 C C . ALA B 1 328 ? -14.42986 15.87200 13.69316 1.000 37.56158 318 ALA B C 1
ATOM 6182 O O . ALA B 1 328 ? -14.07979 17.04706 13.60321 1.000 42.26202 318 ALA B O 1
ATOM 6184 N N . ALA B 1 329 ? -15.18885 15.43212 14.69242 1.000 38.09203 319 ALA B N 1
ATOM 6185 C CA . ALA B 1 329 ? -15.43424 16.31193 15.82681 1.000 47.27095 319 ALA B CA 1
ATOM 6186 C C . ALA B 1 329 ? -14.12197 16.65288 16.52951 1.000 41.87137 319 ALA B C 1
ATOM 6187 O O . ALA B 1 329 ? -13.85505 17.82064 16.83985 1.000 40.29862 319 ALA B O 1
ATOM 6189 N N . ASP B 1 330 ? -13.27775 15.64079 16.76941 1.000 41.20672 320 ASP B N 1
ATOM 6190 C CA . ASP B 1 330 ? -11.94821 15.90161 17.32187 1.000 43.45774 320 ASP B CA 1
ATOM 6191 C C . ASP B 1 330 ? -11.10617 16.75676 16.38807 1.000 34.16440 320 ASP B C 1
ATOM 6192 O O . ASP B 1 330 ? -10.38466 17.64713 16.84617 1.000 36.80899 320 ASP B O 1
ATOM 6197 N N . LEU B 1 331 ? -11.15067 16.48226 15.08247 1.000 33.02192 321 LEU B N 1
ATOM 6198 C CA . LEU B 1 331 ? -10.38184 17.30068 14.14730 1.000 35.59466 321 LEU B CA 1
ATOM 6199 C C . LEU B 1 331 ? -10.83190 18.75558 14.18428 1.000 36.27136 321 LEU B C 1
ATOM 6200 O O . LEU B 1 331 ? -9.99894 19.66772 14.14354 1.000 32.20263 321 LEU B O 1
ATOM 6205 N N . ALA B 1 332 ? -12.14306 18.99217 14.29048 1.000 32.41833 322 ALA B N 1
ATOM 6206 C CA . ALA B 1 332 ? -12.64071 20.36119 14.35632 1.000 44.62951 322 ALA B CA 1
ATOM 6207 C C . ALA B 1 332 ? -12.31729 21.00664 15.69651 1.000 43.41334 322 ALA B C 1
ATOM 6208 O O . ALA B 1 332 ? -12.15206 22.23059 15.78000 1.000 42.96462 322 ALA B O 1
ATOM 6210 N N . LYS B 1 333 ? -12.21770 20.21086 16.75089 1.000 35.97185 323 LYS B N 1
ATOM 6211 C CA . LYS B 1 333 ? -11.75212 20.77194 18.00379 1.000 38.54494 323 LYS B CA 1
ATOM 6212 C C . LYS B 1 333 ? -10.23640 20.95333 17.98891 1.000 43.30588 323 LYS B C 1
ATOM 6213 O O . LYS B 1 333 ? -9.71340 21.81754 18.70282 1.000 41.22801 323 LYS B O 1
ATOM 6219 N N . GLY B 1 334 ? -9.51021 20.12857 17.22403 1.000 37.48246 324 GLY B N 1
ATOM 6220 C CA . GLY B 1 334 ? -8.06765 20.25466 17.15708 1.000 30.52053 324 GLY B CA 1
ATOM 6221 C C . GLY B 1 334 ? -7.38488 19.08529 17.83207 1.000 35.76840 324 GLY B C 1
ATOM 6222 O O . GLY B 1 334 ? -7.82836 18.65713 18.90383 1.000 32.25642 324 GLY B O 1
ATOM 6223 N N . ILE B 1 335 ? -6.36647 18.50402 17.20271 1.000 29.53417 325 ILE B N 1
ATOM 6224 C CA . ILE B 1 335 ? -5.57432 17.45903 17.83793 1.000 35.94250 325 ILE B CA 1
ATOM 6225 C C . ILE B 1 335 ? -4.12618 17.91870 17.97947 1.000 31.13014 325 ILE B C 1
ATOM 6226 O O . ILE B 1 335 ? -3.58469 18.61251 17.10814 1.000 29.59264 325 ILE B O 1
ATOM 6231 N N . ASN B 1 336 ? -3.48860 17.50198 19.07230 1.000 28.59966 326 ASN B N 1
ATOM 6232 C CA . ASN B 1 336 ? -2.12324 17.91492 19.36973 1.000 26.06150 326 ASN B CA 1
ATOM 6233 C C . ASN B 1 336 ? -1.13346 16.93629 18.73296 1.000 27.98506 326 ASN B C 1
ATOM 6234 O O . ASN B 1 336 ? -0.92127 15.82767 19.23768 1.000 31.79980 326 ASN B O 1
ATOM 6239 N N . LEU B 1 337 ? -0.49523 17.35103 17.64168 1.000 25.32762 327 LEU B N 1
ATOM 6240 C CA . LEU B 1 337 ? 0.48413 16.46208 17.02560 1.000 28.08170 327 LEU B CA 1
ATOM 6241 C C . LEU B 1 337 ? 1.68816 16.22878 17.93611 1.000 28.75996 327 LEU B C 1
ATOM 6242 O O . LEU B 1 337 ? 2.33551 15.18371 17.83414 1.000 30.22688 327 LEU B O 1
ATOM 6247 N N . ALA B 1 338 ? 1.99940 17.16922 18.83142 1.000 23.37903 328 ALA B N 1
ATOM 6248 C CA . ALA B 1 338 ? 3.12796 16.97043 19.73749 1.000 27.86425 328 ALA B CA 1
ATOM 6249 C C . ALA B 1 338 ? 2.88139 15.86071 20.74933 1.000 28.45277 328 ALA B C 1
ATOM 6250 O O . ALA B 1 338 ? 3.83345 15.42740 21.40945 1.000 28.18806 328 ALA B O 1
ATOM 6252 N N . ALA B 1 339 ? 1.65173 15.37508 20.87082 1.000 25.80259 329 ALA B N 1
ATOM 6253 C CA . ALA B 1 339 ? 1.36004 14.22157 21.70870 1.000 29.83725 329 ALA B CA 1
ATOM 6254 C C . ALA B 1 339 ? 1.33879 12.91542 20.92437 1.000 31.47697 329 ALA B C 1
ATOM 6255 O O . ALA B 1 339 ? 1.04078 11.86490 21.50514 1.000 36.01087 329 ALA B O 1
ATOM 6257 N N . GLU B 1 340 ? 1.61266 12.95399 19.62551 1.000 24.90801 330 GLU B N 1
ATOM 6258 C CA . GLU B 1 340 ? 1.57169 11.76822 18.76513 1.000 29.65091 330 GLU B CA 1
ATOM 6259 C C . GLU B 1 340 ? 3.00945 11.39129 18.42451 1.000 29.34327 330 GLU B C 1
ATOM 6260 O O . GLU B 1 340 ? 3.63094 12.00498 17.55564 1.000 24.82097 330 GLU B O 1
ATOM 6266 N N . SER B 1 341 ? 3.55750 10.41863 19.15359 1.000 32.65831 331 SER B N 1
ATOM 6267 C CA . SER B 1 341 ? 4.96368 10.07052 18.98434 1.000 31.84572 331 SER B CA 1
ATOM 6268 C C . SER B 1 341 ? 5.26450 9.45209 17.61831 1.000 31.52882 331 SER B C 1
ATOM 6269 O O . SER B 1 341 ? 6.43570 9.36989 17.23884 1.000 32.11412 331 SER B O 1
ATOM 6272 N N . LYS B 1 342 ? 4.24162 9.06123 16.85759 1.000 29.74645 332 LYS B N 1
ATOM 6273 C CA . LYS B 1 342 ? 4.41999 8.43736 15.55356 1.000 30.00359 332 LYS B CA 1
ATOM 6274 C C . LYS B 1 342 ? 4.64261 9.43917 14.42130 1.000 31.04212 332 LYS B C 1
ATOM 6275 O O . LYS B 1 342 ? 4.90300 9.00631 13.29282 1.000 33.30364 332 LYS B O 1
ATOM 6281 N N . THR B 1 343 ? 4.52998 10.75397 14.66164 1.000 30.95300 333 THR B N 1
ATOM 6282 C CA . THR B 1 343 ? 4.77765 11.68758 13.56611 1.000 27.09405 333 THR B CA 1
ATOM 6283 C C . THR B 1 343 ? 6.25816 11.64828 13.18355 1.000 31.39435 333 THR B C 1
ATOM 6284 O O . THR B 1 343 ? 7.12243 11.39129 14.03139 1.000 31.47096 333 THR B O 1
ATOM 6288 N N . PRO B 1 344 ? 6.57727 11.91266 11.91740 1.000 27.81661 334 PRO B N 1
ATOM 6289 C CA . PRO B 1 344 ? 7.99061 11.99526 11.53840 1.000 26.05428 334 PRO B CA 1
ATOM 6290 C C . PRO B 1 344 ? 8.73418 13.09121 12.27015 1.000 26.99905 334 PRO B C 1
ATOM 6291 O O . PRO B 1 344 ? 9.88715 12.88351 12.67833 1.000 26.00024 334 PRO B O 1
ATOM 6295 N N . GLN B 1 345 ? 8.09975 14.25311 12.45991 1.000 26.09811 335 GLN B N 1
ATOM 6296 C CA . GLN B 1 345 ? 8.77324 15.33368 13.17151 1.000 22.99495 335 GLN B CA 1
ATOM 6297 C C . GLN B 1 345 ? 9.00769 14.97688 14.63371 1.000 23.83555 335 GLN B C 1
ATOM 6298 O O . GLN B 1 345 ? 10.00784 15.40317 15.21687 1.000 25.04410 335 GLN B O 1
ATOM 6304 N N . TYR B 1 346 ? 8.13985 14.15738 15.23768 1.000 25.60758 336 TYR B N 1
ATOM 6305 C CA . TYR B 1 346 ? 8.41463 13.72315 16.60698 1.000 23.51825 336 TYR B CA 1
ATOM 6306 C C . TYR B 1 346 ? 9.54521 12.70693 16.65196 1.000 22.80225 336 TYR B C 1
ATOM 6307 O O . TYR B 1 346 ? 10.34642 12.71272 17.58565 1.000 24.43261 336 TYR B O 1
ATOM 6316 N N . GLN B 1 347 ? 9.62493 11.82277 15.65986 1.000 23.69662 337 GLN B N 1
ATOM 6317 C CA . GLN B 1 347 ? 10.76943 10.92300 15.58583 1.000 25.61307 337 GLN B CA 1
ATOM 6318 C C . GLN B 1 347 ? 12.06394 11.71134 15.40370 1.000 23.74855 337 GLN B C 1
ATOM 6319 O O . GLN B 1 347 ? 13.10593 11.36377 15.97212 1.000 25.42162 337 GLN B O 1
ATOM 6325 N N . GLN B 1 348 ? 12.00291 12.79018 14.62615 1.000 25.54435 338 GLN B N 1
ATOM 6326 C CA . GLN B 1 348 ? 13.14300 13.68477 14.46713 1.000 24.21423 338 GLN B CA 1
ATOM 6327 C C . GLN B 1 348 ? 13.52876 14.32264 15.80123 1.000 23.59458 338 GLN B C 1
ATOM 6328 O O . GLN B 1 348 ? 14.71086 14.33304 16.19630 1.000 25.01355 338 GLN B O 1
ATOM 6334 N N . ALA B 1 349 ? 12.52868 14.81604 16.53872 1.000 23.53679 339 ALA B N 1
ATOM 6335 C CA . ALA B 1 349 ? 12.80639 15.40347 17.84190 1.000 23.06761 339 ALA B CA 1
ATOM 6336 C C . ALA B 1 349 ? 13.40611 14.37298 18.79090 1.000 24.58259 339 ALA B C 1
ATOM 6337 O O . ALA B 1 349 ? 14.34346 14.68229 19.53363 1.000 25.14564 339 ALA B O 1
ATOM 6339 N N . LEU B 1 350 ? 12.90364 13.13951 18.75092 1.000 22.29472 340 LEU B N 1
ATOM 6340 C CA . LEU B 1 350 ? 13.41727 12.08649 19.62319 1.000 24.71833 340 LEU B CA 1
ATOM 6341 C C . LEU B 1 350 ? 14.88020 11.77089 19.30759 1.000 26.34409 340 LEU B C 1
ATOM 6342 O O . LEU B 1 350 ? 15.68277 11.51460 20.22061 1.000 24.48948 340 LEU B O 1
ATOM 6347 N N . THR B 1 351 ? 15.23557 11.75493 18.01377 1.000 24.31093 341 THR B N 1
ATOM 6348 C CA . THR B 1 351 ? 16.63764 11.63225 17.62956 1.000 26.49299 341 THR B CA 1
ATOM 6349 C C . THR B 1 351 ? 17.47504 12.69410 18.35246 1.000 27.84493 341 THR B C 1
ATOM 6350 O O . THR B 1 351 ? 18.49864 12.38653 18.99557 1.000 27.99768 341 THR B O 1
ATOM 6354 N N . ILE B 1 352 ? 17.02142 13.95192 18.28472 1.000 25.63293 342 ILE B N 1
ATOM 6355 C CA . ILE B 1 352 ? 17.73753 15.03930 18.96781 1.000 24.39278 342 ILE B CA 1
ATOM 6356 C C . ILE B 1 352 ? 17.80259 14.79613 20.47704 1.000 24.68900 342 ILE B C 1
ATOM 6357 O O . ILE B 1 352 ? 18.82962 15.04827 21.12388 1.000 25.26027 342 ILE B O 1
ATOM 6362 N N . MET B 1 353 ? 16.70855 14.30103 21.05953 1.000 23.77288 343 MET B N 1
ATOM 6363 C CA . MET B 1 353 ? 16.64132 14.10188 22.50839 1.000 25.39998 343 MET B CA 1
ATOM 6364 C C . MET B 1 353 ? 17.68523 13.09263 22.97133 1.000 21.87679 343 MET B C 1
ATOM 6365 O O . MET B 1 353 ? 18.36840 13.30227 23.97786 1.000 25.22019 343 MET B O 1
ATOM 6370 N N . HIS B 1 354 ? 17.80906 11.98518 22.25080 1.000 23.70236 344 HIS B N 1
ATOM 6371 C CA . HIS B 1 354 ? 18.78336 10.95440 22.61321 1.000 24.31505 344 HIS B CA 1
ATOM 6372 C C . HIS B 1 354 ? 20.22129 11.43779 22.43021 1.000 24.15374 344 HIS B C 1
ATOM 6373 O O . HIS B 1 354 ? 21.09996 11.11678 23.24938 1.000 28.21949 344 HIS B O 1
ATOM 6380 N N . LEU B 1 355 ? 20.50410 12.15346 21.33135 1.000 26.06819 345 LEU B N 1
ATOM 6381 C CA . LEU B 1 355 ? 21.83420 12.76291 21.19565 1.000 28.58714 345 LEU B CA 1
ATOM 6382 C C . LEU B 1 355 ? 22.14556 13.67825 22.38394 1.000 28.16116 345 LEU B C 1
ATOM 6383 O O . LEU B 1 355 ? 23.26051 13.65773 22.93265 1.000 24.52011 345 LEU B O 1
ATOM 6388 N N . ASN B 1 356 ? 21.16056 14.48250 22.79635 1.000 25.31724 346 ASN B N 1
ATOM 6389 C CA . ASN B 1 356 ? 21.35254 15.42358 23.89358 1.000 25.20156 346 ASN B CA 1
ATOM 6390 C C . ASN B 1 356 ? 21.59225 14.68870 25.20122 1.000 26.26827 346 ASN B C 1
ATOM 6391 O O . ASN B 1 356 ? 22.38634 15.14667 26.03639 1.000 24.56176 346 ASN B O 1
ATOM 6396 N N . GLU B 1 357 ? 20.94999 13.53025 25.37255 1.000 22.54551 347 GLU B N 1
ATOM 6397 C CA . GLU B 1 357 ? 21.18137 12.73128 26.57009 1.000 23.49683 347 GLU B CA 1
ATOM 6398 C C . GLU B 1 357 ? 22.59932 12.13098 26.59368 1.000 25.94571 347 GLU B C 1
ATOM 6399 O O . GLU B 1 357 ? 23.26128 12.12000 27.64602 1.000 25.30021 347 GLU B O 1
ATOM 6405 N N . TYR B 1 358 ? 23.08348 11.61745 25.45179 1.000 28.05408 348 TYR B N 1
ATOM 6406 C CA . TYR B 1 358 ? 24.48093 11.17347 25.37757 1.000 25.52301 348 TYR B CA 1
ATOM 6407 C C . TYR B 1 358 ? 25.42831 12.31284 25.76099 1.000 28.58994 348 TYR B C 1
ATOM 6408 O O . TYR B 1 358 ? 26.41692 12.12183 26.49608 1.000 25.96429 348 TYR B O 1
ATOM 6417 N N . ARG B 1 359 ? 25.16070 13.50184 25.20964 1.000 23.41033 349 ARG B N 1
ATOM 6418 C CA . ARG B 1 359 ? 25.96955 14.67305 25.50949 1.000 22.50152 349 ARG B CA 1
ATOM 6419 C C . ARG B 1 359 ? 25.96578 14.97461 26.99927 1.000 26.24452 349 ARG B C 1
ATOM 6420 O O . ARG B 1 359 ? 27.01076 15.29421 27.57945 1.000 27.87836 349 ARG B O 1
ATOM 6428 N N . TRP B 1 360 ? 24.78937 14.90901 27.62289 1.000 24.94703 350 TRP B N 1
ATOM 6429 C CA . TRP B 1 360 ? 24.68087 15.16575 29.05094 1.000 26.77598 350 TRP B CA 1
ATOM 6430 C C . TRP B 1 360 ? 25.53189 14.19067 29.85773 1.000 24.72696 350 TRP B C 1
ATOM 6431 O O . TRP B 1 360 ? 26.14637 14.58092 30.85468 1.000 24.63692 350 TRP B O 1
ATOM 6442 N N . GLU B 1 361 ? 25.56778 12.91109 29.45714 1.000 26.73290 351 GLU B N 1
ATOM 6443 C CA . GLU B 1 361 ? 26.39781 11.93862 30.19035 1.000 29.02016 351 GLU B CA 1
ATOM 6444 C C . GLU B 1 361 ? 27.89006 12.25999 30.07966 1.000 27.46543 351 GLU B C 1
ATOM 6445 O O . GLU B 1 361 ? 28.64349 12.16679 31.07433 1.000 28.53392 351 GLU B O 1
ATOM 6451 N N . LEU B 1 362 ? 28.34973 12.59842 28.86964 1.000 24.63542 352 LEU B N 1
ATOM 6452 C CA . LEU B 1 362 ? 29.74337 13.02451 28.72679 1.000 27.01508 352 LEU B CA 1
ATOM 6453 C C . LEU B 1 362 ? 30.03682 14.24152 29.61143 1.000 27.17282 352 LEU B C 1
ATOM 6454 O O . LEU B 1 362 ? 31.06048 14.30152 30.32501 1.000 26.61851 352 LEU B O 1
ATOM 6459 N N . GLU B 1 363 ? 29.13522 15.22751 29.58993 1.000 26.25180 353 GLU B N 1
ATOM 6460 C CA . GLU B 1 363 ? 29.36958 16.41826 30.39587 1.000 29.82709 353 GLU B CA 1
ATOM 6461 C C . GLU B 1 363 ? 29.44265 16.04768 31.86984 1.000 28.46033 353 GLU B C 1
ATOM 6462 O O . GLU B 1 363 ? 30.21816 16.64285 32.62959 1.000 27.60715 353 GLU B O 1
ATOM 6468 N N . ARG B 1 364 ? 28.64713 15.05295 32.28709 1.000 23.32546 354 ARG B N 1
ATOM 6469 C CA . ARG B 1 364 ? 28.70739 14.59312 33.66811 1.000 25.58644 354 ARG B CA 1
ATOM 6470 C C . ARG B 1 364 ? 30.09348 14.04939 34.01205 1.000 30.57263 354 ARG B C 1
ATOM 6471 O O . ARG B 1 364 ? 30.57566 14.23860 35.13880 1.000 27.10441 354 ARG B O 1
ATOM 6479 N N . THR B 1 365 ? 30.75681 13.36873 33.06549 1.000 27.91408 355 THR B N 1
ATOM 6480 C CA . THR B 1 365 ? 32.13073 12.94526 33.38352 1.000 27.21689 355 THR B CA 1
ATOM 6481 C C . THR B 1 365 ? 33.02695 14.16187 33.62497 1.000 30.36976 355 THR B C 1
ATOM 6482 O O . THR B 1 365 ? 33.91040 14.14740 34.50686 1.000 27.67645 355 THR B O 1
ATOM 6486 N N . PHE B 1 366 ? 32.79058 15.24625 32.88061 1.000 27.52966 356 PHE B N 1
ATOM 6487 C CA . PHE B 1 366 ? 33.54403 16.46980 33.20633 1.000 27.72426 356 PHE B CA 1
ATOM 6488 C C . PHE B 1 366 ? 33.18042 17.03898 34.58125 1.000 31.18065 356 PHE B C 1
ATOM 6489 O O . PHE B 1 366 ? 34.03144 17.63485 35.25728 1.000 32.86695 356 PHE B O 1
ATOM 6497 N N . ARG B 1 367 ? 31.93733 16.86932 35.02340 1.000 31.54004 357 ARG B N 1
ATOM 6498 C CA . ARG B 1 367 ? 31.58724 17.37391 36.35449 1.000 30.85084 357 ARG B CA 1
ATOM 6499 C C . ARG B 1 367 ? 32.27214 16.56291 37.44658 1.000 32.40761 357 ARG B C 1
ATOM 6500 O O . ARG B 1 367 ? 32.63461 17.09973 38.50044 1.000 32.07102 357 ARG B O 1
ATOM 6508 N N . GLU B 1 368 ? 32.41523 15.25825 37.22845 1.000 27.78919 358 GLU B N 1
ATOM 6509 C CA . GLU B 1 368 ? 33.13488 14.42601 38.18607 1.000 29.21541 358 GLU B CA 1
ATOM 6510 C C . GLU B 1 368 ? 34.60668 14.82562 38.25895 1.000 34.07630 358 GLU B C 1
ATOM 6511 O O . GLU B 1 368 ? 35.19760 14.90434 39.34908 1.000 33.48113 358 GLU B O 1
ATOM 6517 N N . TYR B 1 369 ? 35.21312 15.10408 37.10651 1.000 34.07479 359 TYR B N 1
ATOM 6518 C CA . TYR B 1 369 ? 36.58153 15.60337 37.13118 1.000 33.62488 359 TYR B CA 1
ATOM 6519 C C . TYR B 1 369 ? 36.65321 16.92997 37.88997 1.000 32.88552 359 TYR B C 1
ATOM 6520 O O . TYR B 1 369 ? 37.57632 17.15529 38.68808 1.000 31.94336 359 TYR B O 1
ATOM 6529 N N . ALA B 1 370 ? 35.66749 17.80524 37.67800 1.000 32.35381 360 ALA B N 1
ATOM 6530 C CA . ALA B 1 370 ? 35.63092 19.07992 38.39552 1.000 32.29761 360 ALA B CA 1
ATOM 6531 C C . ALA B 1 370 ? 35.51681 18.88062 39.90527 1.000 35.98944 360 ALA B C 1
ATOM 6532 O O . ALA B 1 370 ? 36.10240 19.64601 40.68345 1.000 34.35305 360 ALA B O 1
ATOM 6534 N N . TRP B 1 371 ? 34.72016 17.90460 40.34681 1.000 31.38410 361 TRP B N 1
ATOM 6535 C CA . TRP B 1 371 ? 34.70611 17.63593 41.77745 1.000 32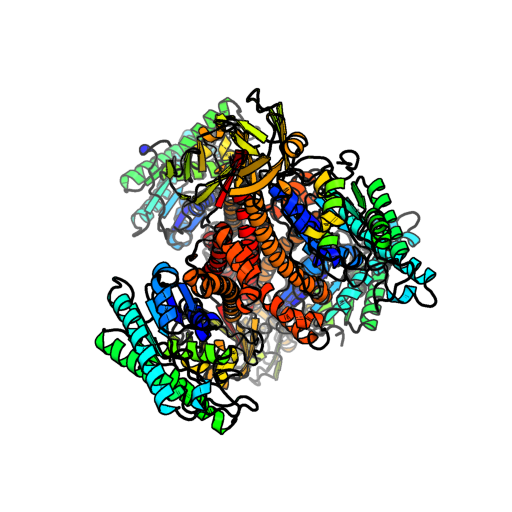.20665 361 TRP B CA 1
ATOM 6536 C C . TRP B 1 371 ? 36.08736 17.20846 42.24917 1.000 37.91689 361 TRP B C 1
ATOM 6537 O O . TRP B 1 371 ? 36.55546 17.67103 43.29351 1.000 34.71282 361 TRP B O 1
ATOM 6548 N N . CYS B 1 372 ? 36.75698 16.32569 41.49971 1.000 31.30314 362 CYS B N 1
ATOM 6549 C CA . CYS B 1 372 ? 38.10157 15.92851 41.91520 1.000 32.60902 362 CYS B CA 1
ATOM 6550 C C . CYS B 1 372 ? 38.98846 17.14725 42.10940 1.000 31.79573 362 CYS B C 1
ATOM 6551 O O . CYS B 1 372 ? 39.74437 17.23408 43.08345 1.000 34.71838 362 CYS B O 1
ATOM 6554 N N . GLN B 1 373 ? 38.83869 18.13746 41.23621 1.000 34.56599 363 GLN B N 1
ATOM 6555 C CA . GLN B 1 373 ? 39.74027 19.28257 41.26056 1.000 33.29509 363 GLN B CA 1
ATOM 6556 C C . GLN B 1 373 ? 39.42684 20.25133 42.39513 1.000 36.41700 363 GLN B C 1
ATOM 6557 O O . GLN B 1 373 ? 40.32243 20.62752 43.16391 1.000 37.03594 363 GLN B O 1
ATOM 6563 N N . PHE B 1 374 ? 38.17023 20.68525 42.49919 1.000 32.69421 364 PHE B N 1
ATOM 6564 C CA . PHE B 1 374 ? 37.79271 21.72337 43.45706 1.000 34.48109 364 PHE B CA 1
ATOM 6565 C C . PHE B 1 374 ? 37.31065 21.18420 44.79965 1.000 32.48339 364 PHE B C 1
ATOM 6566 O O . PHE B 1 374 ? 37.34107 21.91597 45.79636 1.000 33.82030 364 PHE B O 1
ATOM 6574 N N . GLY B 1 375 ? 36.79438 19.96068 44.84679 1.000 39.04192 365 GLY B N 1
ATOM 6575 C CA . GLY B 1 375 ? 36.39045 19.33452 46.09194 1.000 32.96824 365 GLY B CA 1
ATOM 6576 C C . GLY B 1 375 ? 37.47811 18.55526 46.79438 1.000 42.08340 365 GLY B C 1
ATOM 6577 O O . GLY B 1 375 ? 37.31661 18.19178 47.95872 1.000 48.54149 365 GLY B O 1
ATOM 6578 N N . PHE B 1 376 ? 38.61059 18.31734 46.13662 1.000 41.09305 366 PHE B N 1
ATOM 6579 C CA . PHE B 1 376 ? 39.70406 17.62755 46.79842 1.000 40.88834 366 PHE B CA 1
ATOM 6580 C C . PHE B 1 376 ? 41.05070 18.30664 46.56831 1.000 44.37076 366 PHE B C 1
ATOM 6581 O O . PHE B 1 376 ? 41.69736 18.74071 47.52498 1.000 45.96355 366 PHE B O 1
ATOM 6589 N N . PHE B 1 377 ? 41.46812 18.43791 45.30970 1.000 38.93124 367 PHE B N 1
ATOM 6590 C CA . PHE B 1 377 ? 42.83678 18.85968 45.02961 1.000 35.52913 367 PHE B CA 1
ATOM 6591 C C . PHE B 1 377 ? 43.08679 20.32430 45.38668 1.000 41.20744 367 PHE B C 1
ATOM 6592 O O . PHE B 1 377 ? 44.21866 20.68988 45.73321 1.000 41.19376 367 PHE B O 1
ATOM 6600 N N . GLN B 1 378 ? 42.06679 21.17985 45.27602 1.000 35.95543 368 GLN B N 1
ATOM 6601 C CA . GLN B 1 378 ? 42.25979 22.60149 45.54869 1.000 33.81650 368 GLN B CA 1
ATOM 6602 C C . GLN B 1 378 ? 42.73509 22.83678 46.97195 1.000 40.17393 368 GLN B C 1
ATOM 6603 O O . GLN B 1 378 ? 43.61180 23.67320 47.21397 1.000 44.67502 368 GLN B O 1
ATOM 6609 N N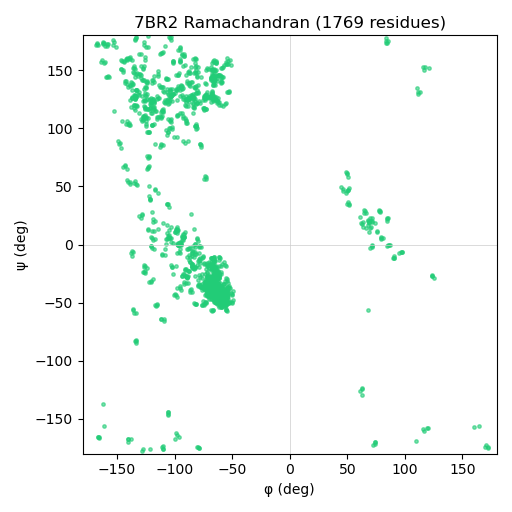 . GLN B 1 379 ? 42.13823 22.13716 47.93381 1.000 41.54709 369 GLN B N 1
ATOM 6610 C CA . GLN B 1 379 ? 42.52541 22.31855 49.32330 1.000 44.18879 369 GLN B CA 1
ATOM 6611 C C . GLN B 1 379 ? 43.92309 21.76824 49.60206 1.000 44.76370 369 GLN B C 1
ATOM 6612 O O . GLN B 1 379 ? 44.53451 22.14464 50.60839 1.000 40.53363 369 GLN B O 1
ATOM 6618 N N . LYS B 1 380 ? 44.45288 20.92294 48.71306 1.000 42.63009 370 LYS B N 1
ATOM 6619 C CA . LYS B 1 380 ? 45.78074 20.34053 48.84475 1.000 38.64601 370 LYS B CA 1
ATOM 6620 C C . LYS B 1 380 ? 46.82631 21.09469 48.03488 1.000 35.57623 370 LYS B C 1
ATOM 6621 O O . LYS B 1 380 ? 47.91293 20.56301 47.79474 1.000 40.59554 370 LYS B O 1
ATOM 6627 N N . GLY B 1 381 ? 46.51348 22.30259 47.57869 1.000 40.37285 371 GLY B N 1
ATOM 6628 C CA . GLY B 1 381 ? 47.45256 23.04011 46.74229 1.000 41.78241 371 GLY B CA 1
ATOM 6629 C C . GLY B 1 381 ? 47.74693 22.38861 45.41015 1.000 39.47336 371 GLY B C 1
ATOM 6630 O O . GLY B 1 381 ? 48.79804 22.64225 44.81980 1.000 44.08518 371 GLY B O 1
ATOM 6631 N N . LEU B 1 382 ? 46.81359 21.60047 44.88274 1.000 41.38469 372 LEU B N 1
ATOM 6632 C CA . LEU B 1 382 ? 47.06896 20.80600 43.68529 1.000 38.60428 372 LEU B CA 1
ATOM 6633 C C . LEU B 1 382 ? 45.99393 21.01344 42.62554 1.000 39.90425 372 LEU B C 1
ATOM 6634 O O . LEU B 1 382 ? 45.77600 20.12702 41.78999 1.000 37.11063 372 LEU B O 1
ATOM 6639 N N . LEU B 1 383 ? 45.32474 22.15996 42.65523 1.000 37.59340 373 LEU B N 1
ATOM 6640 C CA . LEU B 1 383 ? 44.32241 22.48991 41.65557 1.000 37.62091 373 LEU B CA 1
ATOM 6641 C C . LEU B 1 383 ? 44.92751 22.46330 40.25899 1.000 41.29917 373 LEU B C 1
ATOM 6642 O O . LEU B 1 383 ? 45.86382 23.21144 39.96326 1.000 40.85243 373 LEU B O 1
ATOM 6647 N N . PHE B 1 384 ? 44.39350 21.58752 39.40762 1.000 35.26070 374 PHE B N 1
ATOM 6648 C CA . PHE B 1 384 ? 44.81773 21.44864 38.01897 1.000 31.58202 374 PHE B CA 1
ATOM 6649 C C . PHE B 1 384 ? 46.27981 21.01977 37.89404 1.000 37.55341 374 PHE B C 1
ATOM 6650 O O . PHE B 1 384 ? 46.88727 21.18892 36.83201 1.000 40.21785 374 PHE B O 1
ATOM 6658 N N . ALA B 1 385 ? 46.87399 20.46924 38.96122 1.000 38.64533 375 ALA B N 1
ATOM 6659 C CA . ALA B 1 385 ? 48.24217 19.96278 38.86460 1.000 37.70639 375 ALA B CA 1
ATOM 6660 C C . ALA B 1 385 ? 48.34199 18.82907 37.84814 1.000 37.19402 375 ALA B C 1
ATOM 6661 O O . ALA B 1 385 ? 49.25187 18.81188 37.01189 1.000 32.17103 375 ALA B O 1
ATOM 6663 N N . ASN B 1 386 ? 47.44603 17.84329 37.94873 1.000 30.88427 376 ASN B N 1
ATOM 6664 C CA . ASN B 1 386 ? 47.33807 16.74465 36.98523 1.000 37.07959 376 ASN B CA 1
ATOM 6665 C C . ASN B 1 386 ? 48.69601 16.09046 36.71631 1.000 38.37965 376 ASN B C 1
ATOM 6666 O O . ASN B 1 386 ? 49.05369 15.79768 35.57356 1.000 36.86801 376 ASN B O 1
ATOM 6671 N N . ASP B 1 387 ? 49.43928 15.81305 37.78851 1.000 39.44182 377 ASP B N 1
ATOM 6672 C CA . ASP B 1 387 ? 50.80373 15.30381 37.67166 1.000 43.86084 377 ASP B CA 1
ATOM 6673 C C . ASP B 1 387 ? 51.02235 14.18987 38.69667 1.000 42.88272 377 ASP B C 1
ATOM 6674 O O . ASP B 1 387 ? 50.08470 13.69081 39.32727 1.000 41.84467 377 ASP B O 1
ATOM 6679 N N . ARG B 1 388 ? 52.29408 13.83039 38.86522 1.000 51.74612 378 ARG B N 1
ATOM 6680 C CA . ARG B 1 388 ? 52.67823 12.70430 39.71244 1.000 45.88206 378 ARG B CA 1
ATOM 6681 C C . ARG B 1 388 ? 52.32952 12.96252 41.17141 1.000 46.53266 378 ARG B C 1
ATOM 6682 O O . ARG B 1 388 ? 51.84837 12.06316 41.87318 1.000 46.76565 378 ARG B O 1
ATOM 6690 N N . LYS B 1 389 ? 52.51120 14.20590 41.63065 1.000 47.05784 379 LYS B N 1
ATOM 6691 C CA . LYS B 1 389 ? 52.15178 14.55097 43.00177 1.000 44.68913 379 LYS B CA 1
ATOM 6692 C C . LYS B 1 389 ? 50.64818 14.45960 43.22678 1.000 47.39377 379 LYS B C 1
ATOM 6693 O O . LYS B 1 389 ? 50.20941 14.00660 44.28737 1.000 46.80419 379 LYS B O 1
ATOM 6699 N N . ALA B 1 390 ? 49.84251 14.84601 42.22705 1.000 48.27215 380 ALA B N 1
ATOM 6700 C CA . ALA B 1 390 ? 48.38923 14.70835 42.33330 1.000 42.01616 380 ALA B CA 1
ATOM 6701 C C . ALA B 1 390 ? 47.98010 13.24905 42.48807 1.000 43.55500 380 ALA B C 1
ATOM 6702 O O . ALA B 1 390 ? 47.18552 12.90139 43.36926 1.000 44.42698 380 ALA B O 1
ATOM 6704 N N . ILE B 1 391 ? 48.52300 12.37789 41.63840 1.000 49.62542 381 ILE B N 1
ATOM 6705 C CA . ILE B 1 391 ? 48.22541 10.95481 41.74922 1.000 44.16810 381 ILE B CA 1
ATOM 6706 C C . ILE B 1 391 ? 48.61538 10.46217 43.12972 1.000 51.05930 381 ILE B C 1
ATOM 6707 O O . ILE B 1 391 ? 47.87981 9.70008 43.76957 1.000 55.11151 381 ILE B O 1
ATOM 6712 N N . GLU B 1 392 ? 49.78748 10.88973 43.60802 1.000 49.09357 382 GLU B N 1
ATOM 6713 C CA . GLU B 1 392 ? 50.27730 10.40573 44.88981 1.000 52.11332 382 GLU B CA 1
ATOM 6714 C C . GLU B 1 392 ? 49.35655 10.83482 46.02145 1.000 54.19529 382 GLU B C 1
ATOM 6715 O O . GLU B 1 392 ? 48.96082 10.01552 46.85440 1.000 53.07090 382 GLU B O 1
ATOM 6721 N N . VAL B 1 393 ? 48.99275 12.11472 46.05955 1.000 52.78969 383 VAL B N 1
ATOM 6722 C CA . VAL B 1 393 ? 48.17674 12.60703 47.16188 1.000 50.66422 383 VAL B CA 1
ATOM 6723 C C . VAL B 1 393 ? 46.79422 11.96801 47.12072 1.000 54.55158 383 VAL B C 1
ATOM 6724 O O . VAL B 1 393 ? 46.24263 11.56578 48.15893 1.000 52.05804 383 VAL B O 1
ATOM 6728 N N . MET B 1 394 ? 46.22215 11.83083 45.92157 1.000 55.34404 384 MET B N 1
ATOM 6729 C CA . MET B 1 394 ? 44.94135 11.14758 45.81518 1.000 52.85894 384 MET B CA 1
ATOM 6730 C C . MET B 1 394 ? 45.04249 9.72726 46.35366 1.000 55.80764 384 MET B C 1
ATOM 6731 O O . MET B 1 394 ? 44.16069 9.27385 47.09189 1.000 52.68472 384 MET B O 1
ATOM 6736 N N . ASP B 1 395 ? 46.10704 9.00733 45.98745 1.000 54.72917 385 ASP B N 1
ATOM 6737 C CA . ASP B 1 395 ? 46.29200 7.65476 46.50118 1.000 58.12721 385 ASP B CA 1
ATOM 6738 C C . ASP B 1 395 ? 46.41372 7.64721 48.01759 1.000 55.21295 385 ASP B C 1
ATOM 6739 O O . ASP B 1 395 ? 45.86431 6.76498 48.68690 1.000 56.77483 385 ASP B O 1
ATOM 6744 N N . GLU B 1 396 ? 47.13539 8.61817 48.57574 1.000 53.81498 386 GLU B N 1
ATOM 6745 C CA . GLU B 1 396 ? 47.25909 8.70872 50.02535 1.000 59.59490 386 GLU B CA 1
ATOM 6746 C C . GLU B 1 396 ? 45.93280 8.98277 50.70277 1.000 56.40572 386 GLU B C 1
ATOM 6747 O O . GLU B 1 396 ? 45.77654 8.66607 51.88578 1.000 61.50701 386 GLU B O 1
ATOM 6753 N N . ASN B 1 397 ? 44.96532 9.54716 49.98867 1.000 61.16363 387 ASN B N 1
ATOM 6754 C CA . ASN B 1 397 ? 43.73388 9.95259 50.65240 1.000 58.60142 387 ASN B CA 1
ATOM 6755 C C . ASN B 1 397 ? 42.52798 9.07959 50.32501 1.000 61.20330 387 ASN B C 1
ATOM 6756 O O . ASN B 1 397 ? 41.49455 9.22608 50.98543 1.000 64.45004 387 ASN B O 1
ATOM 6761 N N . VAL B 1 398 ? 42.62896 8.15749 49.35916 1.000 62.61889 388 VAL B N 1
ATOM 6762 C CA . VAL B 1 398 ? 41.42073 7.45112 48.91185 1.000 69.22764 388 VAL B CA 1
ATOM 6763 C C . VAL B 1 398 ? 40.87409 6.51588 49.97873 1.000 75.82641 388 VAL B C 1
ATOM 6764 O O . VAL B 1 398 ? 39.66782 6.23950 50.00388 1.000 76.52436 388 VAL B O 1
ATOM 6768 N N . GLU B 1 399 ? 41.72231 5.99920 50.86580 1.000 79.23158 389 GLU B N 1
ATOM 6769 C CA . GLU B 1 399 ? 41.22032 5.04814 51.85211 1.000 80.25667 389 GLU B CA 1
ATOM 6770 C C . GLU B 1 399 ? 40.39804 5.70241 52.95284 1.000 77.21970 389 GLU B C 1
ATOM 6771 O O . GLU B 1 399 ? 39.64679 5.00464 53.63572 1.000 75.67377 389 GLU B O 1
ATOM 6777 N N . LYS B 1 400 ? 40.49520 7.02158 53.12686 1.000 76.97877 390 LYS B N 1
ATOM 6778 C CA . LYS B 1 400 ? 39.70241 7.71965 54.13379 1.000 78.00287 390 LYS B CA 1
ATOM 6779 C C . LYS B 1 400 ? 38.74945 8.72744 53.50294 1.000 81.11192 390 LYS B C 1
ATOM 6780 O O . LYS B 1 400 ? 38.26090 9.63226 54.18969 1.000 75.51351 390 LYS B O 1
ATOM 6786 N N . ASN B 1 401 ? 38.44483 8.55970 52.21672 1.000 89.04069 391 ASN B N 1
ATOM 6787 C CA . ASN B 1 401 ? 37.58829 9.47685 51.46259 1.000 90.44152 391 ASN B CA 1
ATOM 6788 C C . ASN B 1 401 ? 36.85905 8.62624 50.42102 1.000 92.46872 391 ASN B C 1
ATOM 6789 O O . ASN B 1 401 ? 37.32356 8.49196 49.28747 1.000 91.46872 391 ASN B O 1
ATOM 6794 N N . MET B 1 402 ? 35.72311 8.05097 50.82550 1.000 94.86872 392 MET B N 1
ATOM 6795 C CA . MET B 1 402 ? 35.02553 7.09952 49.96464 1.000 97.22736 392 MET B CA 1
ATOM 6796 C C . MET B 1 402 ? 34.67710 7.71754 48.61459 1.000 96.26872 392 MET B C 1
ATOM 6797 O O . MET B 1 402 ? 34.76137 7.04912 47.57601 1.000 93.03872 392 MET B O 1
ATOM 6802 N N . TRP B 1 403 ? 34.28688 8.99415 48.60170 1.000 93.99872 393 TRP B N 1
ATOM 6803 C CA . TRP B 1 403 ? 33.90605 9.61719 47.33931 1.000 93.80872 393 TRP B CA 1
ATOM 6804 C C . TRP B 1 403 ? 35.11242 9.74595 46.41187 1.000 84.67406 393 TRP B C 1
ATOM 6805 O O . TRP B 1 403 ? 35.02441 9.46618 45.20407 1.000 82.54872 393 TRP B O 1
ATOM 6816 N N . LEU B 1 404 ? 36.26939 10.09232 46.97737 1.000 80.88872 394 LEU B N 1
ATOM 6817 C CA . LEU B 1 404 ? 37.47387 10.20157 46.17103 1.000 73.18872 394 LEU B CA 1
ATOM 6818 C C . LEU B 1 404 ? 37.86743 8.84088 45.61860 1.000 69.04133 394 LEU B C 1
ATOM 6819 O O . LEU B 1 404 ? 38.31613 8.73130 44.46802 1.000 63.33913 394 LEU B O 1
ATOM 6824 N N . LYS B 1 405 ? 37.67145 7.78475 46.40993 1.000 71.83837 395 LYS B N 1
ATOM 6825 C CA . LYS B 1 405 ? 37.99005 6.45655 45.91087 1.000 70.62175 395 LYS B CA 1
ATOM 6826 C C . LYS B 1 405 ? 37.06847 6.08263 44.76979 1.000 64.94943 395 LYS B C 1
ATOM 6827 O O . LYS B 1 405 ? 37.50523 5.47953 43.78497 1.000 58.67872 395 LYS B O 1
ATOM 6833 N N . GLY B 1 406 ? 35.79895 6.47546 44.86929 1.000 69.95397 396 GLY B N 1
ATOM 6834 C CA . GLY B 1 406 ? 34.85875 6.23316 43.79481 1.000 65.07590 396 GLY B CA 1
ATOM 6835 C C . GLY B 1 406 ? 35.19605 6.97767 42.52506 1.000 62.11994 396 GLY B C 1
ATOM 6836 O O . GLY B 1 406 ? 34.76866 6.56582 41.44387 1.000 51.00872 396 GLY B O 1
ATOM 6837 N N . ARG B 1 407 ? 35.95483 8.06641 42.63070 1.000 59.24400 397 ARG B N 1
ATOM 6838 C CA . ARG B 1 407 ? 36.32399 8.82704 41.44535 1.000 52.04971 397 ARG B CA 1
ATOM 6839 C C . ARG B 1 407 ? 37.76427 8.60229 40.97649 1.000 47.48493 397 ARG B C 1
ATOM 6840 O O . ARG B 1 407 ? 38.18516 9.25503 40.01745 1.000 43.79983 397 ARG B O 1
ATOM 6848 N N . ARG B 1 408 ? 38.54279 7.73088 41.63233 1.000 46.04670 398 ARG B N 1
ATOM 6849 C CA . ARG B 1 408 ? 39.96493 7.63385 41.28038 1.000 47.21678 398 ARG B CA 1
ATOM 6850 C C . ARG B 1 408 ? 40.18785 7.14774 39.84196 1.000 38.46309 398 ARG B C 1
ATOM 6851 O O . ARG B 1 408 ? 41.04479 7.68409 39.13409 1.000 39.86938 398 ARG B O 1
ATOM 6859 N N . ASP B 1 409 ? 39.45871 6.12021 39.39528 1.000 36.70080 399 ASP B N 1
ATOM 6860 C CA . ASP B 1 409 ? 39.64236 5.62160 38.02817 1.000 39.21951 399 ASP B CA 1
ATOM 6861 C C . ASP B 1 409 ? 39.32372 6.70803 36.99953 1.000 36.73759 399 ASP B C 1
ATOM 6862 O O . ASP B 1 409 ? 40.09146 6.94746 36.04793 1.000 38.60686 399 ASP B O 1
ATOM 6867 N N . LEU B 1 410 ? 38.19394 7.38925 37.19015 1.000 33.69889 400 LEU B N 1
ATOM 6868 C CA . LEU B 1 410 ? 37.84974 8.50447 36.32271 1.000 36.63157 400 LEU B CA 1
ATOM 6869 C C . LEU B 1 410 ? 38.95204 9.55303 36.31373 1.000 32.42093 400 LEU B C 1
ATOM 6870 O O . LEU B 1 410 ? 39.25422 10.12509 35.26357 1.000 31.27988 400 LEU B O 1
ATOM 6875 N N . TYR B 1 411 ? 39.52421 9.86700 37.47743 1.000 29.62657 401 TYR B N 1
ATOM 6876 C CA . TYR B 1 411 ? 40.55492 10.90048 37.48371 1.000 31.44709 401 TYR B CA 1
ATOM 6877 C C . TYR B 1 411 ? 41.80019 10.42147 36.75177 1.000 34.65113 401 TYR B C 1
ATOM 6878 O O . TYR B 1 411 ? 42.48725 11.21044 36.09045 1.000 31.68964 401 TYR B O 1
ATOM 6887 N N . SER B 1 412 ? 42.11794 9.13420 36.87305 1.000 32.94996 402 SER B N 1
ATOM 6888 C CA . SER B 1 412 ? 43.30627 8.62265 36.20450 1.000 31.25269 402 SER B CA 1
ATOM 6889 C C . SER B 1 412 ? 43.16599 8.71411 34.68856 1.000 35.56343 402 SER B C 1
ATOM 6890 O O . SER B 1 412 ? 44.17373 8.80339 33.97079 1.000 30.78743 402 SER B O 1
ATOM 6893 N N . LYS B 1 413 ? 41.92997 8.68090 34.17726 1.000 30.27899 403 LYS B N 1
ATOM 6894 C CA . LYS B 1 413 ? 41.77329 8.95705 32.74385 1.000 28.59036 403 LYS B CA 1
ATOM 6895 C C . LYS B 1 413 ? 41.74145 10.45781 32.45302 1.000 30.43382 403 LYS B C 1
ATOM 6896 O O . LYS B 1 413 ? 42.49404 10.94850 31.60882 1.000 30.40721 403 LYS B O 1
ATOM 6902 N N . MET B 1 414 ? 40.89533 11.20699 33.16004 1.000 36.11670 404 MET B N 1
ATOM 6903 C CA . MET B 1 414 ? 40.63553 12.60716 32.84179 1.000 32.78162 404 MET B CA 1
ATOM 6904 C C . MET B 1 414 ? 41.76566 13.54497 33.26399 1.000 31.22433 404 MET B C 1
ATOM 6905 O O . MET B 1 414 ? 41.72820 14.72829 32.91540 1.000 28.34042 404 MET B O 1
ATOM 6910 N N . MET B 1 415 ? 42.75189 13.07440 34.02675 1.000 34.73245 405 MET B N 1
ATOM 6911 C CA . MET B 1 415 ? 43.86571 13.95893 34.36840 1.000 35.19180 405 MET B CA 1
ATOM 6912 C C . MET B 1 415 ? 44.70191 14.33608 33.14998 1.000 28.01490 405 MET B C 1
ATOM 6913 O O . MET B 1 415 ? 45.41938 15.34097 33.19761 1.000 31.61005 405 MET B O 1
ATOM 6918 N N . PHE B 1 416 ? 44.60751 13.56794 32.06592 1.000 29.25356 406 PHE B N 1
ATOM 6919 C CA . PHE B 1 416 ? 45.35586 13.83599 30.84097 1.000 29.16330 406 PHE B CA 1
ATOM 6920 C C . PHE B 1 416 ? 44.64677 14.87442 29.97569 1.000 33.20268 406 PHE B C 1
ATOM 6921 O O . PHE B 1 416 ? 43.47259 14.70720 29.62586 1.000 32.36972 406 PHE B O 1
ATOM 6929 N N . LYS B 1 417 ? 45.38251 15.92330 29.59206 1.000 38.93936 407 LYS B N 1
ATOM 6930 C CA . LYS B 1 417 ? 44.82864 16.96092 28.72384 1.000 34.13009 407 LYS B CA 1
ATOM 6931 C C . LYS B 1 417 ? 44.29498 16.37788 27.42252 1.000 34.45211 407 LYS B C 1
ATOM 6932 O O . LYS B 1 417 ? 43.23946 16.79082 26.94567 1.000 33.58146 407 LYS B O 1
ATOM 6938 N N . GLU B 1 418 ? 45.00028 15.40743 26.84155 1.000 28.44149 408 GLU B N 1
ATOM 6939 C CA . GLU B 1 418 ? 44.55849 14.86282 25.56226 1.000 33.87192 408 GLU B CA 1
ATOM 6940 C C . GLU B 1 418 ? 43.23987 14.10970 25.68781 1.000 38.53635 408 GLU B C 1
ATOM 6941 O O . GLU B 1 418 ? 42.44052 14.09301 24.73704 1.000 34.23859 408 GLU B O 1
ATOM 6947 N N . ILE B 1 419 ? 42.99566 13.48032 26.84055 1.000 30.11635 409 ILE B N 1
ATOM 6948 C CA . ILE B 1 419 ? 41.72581 12.79964 27.04594 1.000 31.03384 409 ILE B CA 1
ATOM 6949 C C . ILE B 1 419 ? 40.59759 13.81114 27.23504 1.000 33.86719 409 ILE B C 1
ATOM 6950 O O . ILE B 1 419 ? 39.51295 13.65909 26.65814 1.000 27.32490 409 ILE B O 1
ATOM 6955 N N . ARG B 1 420 ? 40.82975 14.86647 28.02129 1.000 28.81704 410 ARG B N 1
ATOM 6956 C CA . ARG B 1 420 ? 39.81266 15.90714 28.12460 1.000 35.28039 410 ARG B CA 1
ATOM 6957 C C . ARG B 1 420 ? 39.51542 16.51967 26.75630 1.000 36.37976 410 ARG B C 1
ATOM 6958 O O . ARG B 1 420 ? 38.34738 16.74929 26.40959 1.000 30.60816 410 ARG B O 1
ATOM 6966 N N . ASP B 1 421 ? 40.55955 16.76003 25.95472 1.000 28.77669 411 ASP B N 1
ATOM 6967 C CA . ASP B 1 421 ? 40.36285 17.30101 24.61376 1.000 33.99685 411 ASP B CA 1
ATOM 6968 C C . ASP B 1 421 ? 39.49508 16.37599 23.76723 1.000 30.31358 411 ASP B C 1
ATOM 6969 O O . ASP B 1 421 ? 38.53024 16.82349 23.13690 1.000 31.36264 411 ASP B O 1
ATOM 6974 N N . ALA B 1 422 ? 39.82057 15.07941 23.74242 1.000 26.24727 412 ALA B N 1
ATOM 6975 C CA . ALA B 1 422 ? 39.04193 14.15137 22.92866 1.000 29.81968 412 ALA B CA 1
ATOM 6976 C C . ALA B 1 422 ? 37.58696 14.06677 23.40530 1.000 25.85718 412 ALA B C 1
ATOM 6977 O O . ALA B 1 422 ? 36.66350 13.99000 22.58826 1.000 27.52421 412 ALA B O 1
ATOM 6979 N N . ARG B 1 423 ? 37.35658 14.07640 24.72230 1.000 27.53461 413 ARG B N 1
ATOM 6980 C CA . ARG B 1 423 ? 35.99173 13.93017 25.22413 1.000 25.52759 413 ARG B CA 1
ATOM 6981 C C . ARG B 1 423 ? 35.16514 15.19122 24.96224 1.000 25.56989 413 ARG B C 1
ATOM 6982 O O . ARG B 1 423 ? 33.96926 15.10725 24.64597 1.000 27.22418 413 ARG B O 1
ATOM 6990 N N . GLU B 1 424 ? 35.79202 16.37089 25.04395 1.000 30.63089 414 GLU B N 1
ATOM 6991 C CA . GLU B 1 424 ? 35.12355 17.59631 24.60297 1.000 31.80507 414 GLU B CA 1
ATOM 6992 C C . GLU B 1 424 ? 34.79462 17.52140 23.12012 1.000 33.61122 414 GLU B C 1
ATOM 6993 O O . GLU B 1 424 ? 33.70127 17.92212 22.68243 1.000 29.02078 414 GLU B O 1
ATOM 6999 N N . GLN B 1 425 ? 35.72582 16.97675 22.33706 1.000 27.95566 415 GLN B N 1
ATOM 7000 C CA . GLN B 1 425 ? 35.49621 16.81307 20.91066 1.000 26.80322 415 GLN B CA 1
ATOM 7001 C C . GLN B 1 425 ? 34.28651 15.90820 20.66765 1.000 32.06297 415 GLN B C 1
ATOM 7002 O O . GLN B 1 425 ? 33.46957 16.17129 19.77212 1.000 31.20136 415 GLN B O 1
ATOM 7008 N N . GLU B 1 426 ? 34.12021 14.87524 21.50561 1.000 26.52293 416 GLU B N 1
ATOM 7009 C CA . GLU B 1 426 ? 32.94469 14.00470 21.40667 1.000 29.98363 416 GLU B CA 1
ATOM 7010 C C . GLU B 1 426 ? 31.64754 14.77071 21.68666 1.000 28.56876 416 GLU B C 1
ATOM 7011 O O . GLU B 1 426 ? 30.63186 14.60305 20.98298 1.000 25.49560 416 GLU B O 1
ATOM 7017 N N . MET B 1 427 ? 31.64493 15.57307 22.75361 1.000 24.45756 417 MET B N 1
ATOM 7018 C CA . MET B 1 427 ? 30.45981 16.38734 23.01882 1.000 27.19226 417 MET B CA 1
ATOM 7019 C C . MET B 1 427 ? 30.13673 17.27580 21.81970 1.000 28.74253 417 MET B C 1
ATOM 7020 O O . MET B 1 427 ? 28.96886 17.38703 21.42103 1.000 26.95949 417 MET B O 1
ATOM 7025 N N . ASP B 1 428 ? 31.16858 17.87126 21.20605 1.000 27.99115 418 ASP B N 1
ATOM 7026 C CA . ASP B 1 428 ? 30.96063 18.75999 20.06534 1.000 30.48884 418 ASP B CA 1
ATOM 7027 C C . ASP B 1 428 ? 30.42816 18.01034 18.84915 1.000 29.52169 418 ASP B C 1
ATOM 7028 O O . ASP B 1 428 ? 29.65092 18.57801 18.07579 1.000 25.48918 418 ASP B O 1
ATOM 7033 N N . VAL B 1 429 ? 30.83537 16.74906 18.66216 1.000 28.34099 419 VAL B N 1
ATOM 7034 C CA . VAL B 1 429 ? 30.23683 15.91171 17.61818 1.000 27.20535 419 VAL B CA 1
ATOM 7035 C C . VAL B 1 429 ? 28.73219 15.79498 17.83320 1.000 30.78133 419 VAL B C 1
ATOM 7036 O O . VAL B 1 429 ? 27.92632 15.98425 16.90883 1.000 29.14508 419 VAL B O 1
ATOM 7040 N N . LEU B 1 430 ? 28.33529 15.48776 19.06631 1.000 28.49102 420 LEU B N 1
ATOM 7041 C CA . LEU B 1 430 ? 26.91384 15.31197 19.35623 1.000 26.19747 420 LEU B CA 1
ATOM 7042 C C . LEU B 1 430 ? 26.13419 16.61475 19.15809 1.000 23.58702 420 LEU B C 1
ATOM 7043 O O . LEU B 1 430 ? 25.05113 16.62206 18.55002 1.000 27.07655 420 LEU B O 1
ATOM 7048 N N . ILE B 1 431 ? 26.68200 17.72929 19.64586 1.000 26.04186 421 ILE B N 1
ATOM 7049 C CA . ILE B 1 431 ? 26.02457 19.03152 19.50471 1.000 27.37846 421 ILE B CA 1
ATOM 7050 C C . ILE B 1 431 ? 25.90568 19.42558 18.02695 1.000 24.94115 421 ILE B C 1
ATOM 7051 O O . ILE B 1 431 ? 24.84394 19.88419 17.57356 1.000 24.91682 421 ILE B O 1
ATOM 7056 N N . SER B 1 432 ? 26.98164 19.21664 17.24883 1.000 24.38209 422 SER B N 1
ATOM 7057 C CA . SER B 1 432 ? 26.96977 19.50609 15.81650 1.000 26.87695 422 SER B CA 1
ATOM 7058 C C . SER B 1 432 ? 25.90820 18.69821 15.09833 1.000 24.24299 422 SER B C 1
ATOM 7059 O O . SER B 1 432 ? 25.24009 19.21267 14.20346 1.000 21.23584 422 SER B O 1
ATOM 7062 N N . LYS B 1 433 ? 25.78485 17.41318 15.43654 1.000 23.57339 423 LYS B N 1
ATOM 7063 C CA . LYS B 1 433 ? 24.73660 16.58632 14.85266 1.000 25.23600 423 LYS B CA 1
ATOM 7064 C C . LYS B 1 433 ? 23.35540 17.14138 15.17429 1.000 23.76968 423 LYS B C 1
ATOM 7065 O O . LYS B 1 433 ? 22.48508 17.21945 14.29738 1.000 26.18889 423 LYS B O 1
ATOM 7071 N N . ILE B 1 434 ? 23.12857 17.52017 16.43839 1.000 28.18101 424 ILE B N 1
ATOM 7072 C CA . ILE B 1 434 ? 21.82441 18.07275 16.80493 1.000 26.57139 424 ILE B CA 1
ATOM 7073 C C . ILE B 1 434 ? 21.49170 19.26004 15.90669 1.000 28.87124 424 ILE B C 1
ATOM 7074 O O . ILE B 1 434 ? 20.41870 19.32356 15.29488 1.000 25.39549 424 ILE B O 1
ATOM 7079 N N . TYR B 1 435 ? 22.41319 20.21285 15.80428 1.000 26.50936 425 TYR B N 1
ATOM 7080 C CA . TYR B 1 435 ? 22.12111 21.39887 15.00160 1.000 27.54270 425 TYR B CA 1
ATOM 7081 C C . TYR B 1 435 ? 22.28463 21.15486 13.50929 1.000 29.59509 425 TYR B C 1
ATOM 7082 O O . TYR B 1 435 ? 21.98948 22.04240 12.70095 1.000 30.89671 425 TYR B O 1
ATOM 7091 N N . GLU B 1 436 ? 22.69231 19.95449 13.12873 1.000 26.38024 426 GLU B N 1
ATOM 7092 C CA . GLU B 1 436 ? 22.67716 19.57352 11.73399 1.000 26.44180 426 GLU B CA 1
ATOM 7093 C C . GLU B 1 436 ? 21.32816 18.97020 11.33605 1.000 27.62531 426 GLU B C 1
ATOM 7094 O O . GLU B 1 436 ? 20.86617 19.19053 10.21053 1.000 31.03479 426 GLU B O 1
ATOM 7100 N N . ILE B 1 437 ? 20.65453 18.26286 12.24378 1.000 24.86193 427 ILE B N 1
ATOM 7101 C CA . ILE B 1 437 ? 19.44238 17.51973 11.89985 1.000 28.53978 427 ILE B CA 1
ATOM 7102 C C . ILE B 1 437 ? 18.16257 18.15317 12.42873 1.000 28.22451 427 ILE B C 1
ATOM 7103 O O . ILE B 1 437 ? 17.08942 17.56085 12.25175 1.000 28.82543 427 ILE B O 1
ATOM 7108 N N . ASN B 1 438 ? 18.21741 19.32479 13.05353 1.000 27.62121 428 ASN B N 1
ATOM 7109 C CA . ASN B 1 438 ? 17.02658 19.83709 13.72968 1.000 31.84430 428 ASN B CA 1
ATOM 7110 C C . ASN B 1 438 ? 16.16078 20.77883 12.88740 1.000 28.18789 428 ASN B C 1
ATOM 7111 O O . ASN B 1 438 ? 15.19788 21.33897 13.41409 1.000 25.51353 428 ASN B O 1
ATOM 7116 N N . LYS B 1 439 ? 16.45358 20.96714 11.61295 1.000 29.95936 429 LYS B N 1
ATOM 7117 C CA . LYS B 1 439 ? 15.63503 21.88220 10.82339 1.000 31.33156 429 LYS B CA 1
ATOM 7118 C C . LYS B 1 439 ? 14.37584 21.15425 10.35357 1.000 32.46025 429 LYS B C 1
ATOM 7119 O O . LYS B 1 439 ? 14.48278 20.08019 9.75576 1.000 31.88671 429 LYS B O 1
ATOM 7125 N N . PRO B 1 440 ? 13.18206 21.65292 10.66187 1.000 27.47315 430 PRO B N 1
ATOM 7126 C CA . PRO B 1 440 ? 11.96707 21.01344 10.14335 1.000 27.87051 430 PRO B CA 1
ATOM 7127 C C . PRO B 1 440 ? 11.97157 20.99203 8.62041 1.000 26.27604 430 PRO B C 1
ATOM 7128 O O . PRO B 1 440 ? 12.48818 21.89926 7.97062 1.000 31.23289 430 PRO B O 1
ATOM 7132 N N . VAL B 1 441 ? 11.43114 19.91661 8.05363 1.000 24.89065 431 VAL B N 1
ATOM 7133 C CA . VAL B 1 441 ? 11.27914 19.77601 6.61497 1.000 23.54960 431 VAL B CA 1
ATOM 7134 C C . VAL B 1 441 ? 9.79335 19.79653 6.27981 1.000 26.48910 431 VAL B C 1
ATOM 7135 O O . VAL B 1 441 ? 8.93565 19.66583 7.15553 1.000 28.10985 431 VAL B O 1
ATOM 7139 N N . VAL B 1 442 ? 9.49151 20.00835 4.99510 1.000 26.16123 432 VAL B N 1
ATOM 7140 C CA . VAL B 1 442 ? 8.10530 19.98880 4.52892 1.000 28.89637 432 VAL B CA 1
ATOM 7141 C C . VAL B 1 442 ? 7.53528 18.59550 4.74859 1.000 29.84000 432 VAL B C 1
ATOM 7142 O O . VAL B 1 442 ? 8.12634 17.59931 4.32084 1.000 33.56651 432 VAL B O 1
ATOM 7146 N N . ARG B 1 443 ? 6.41790 18.51074 5.47053 1.000 34.70354 433 ARG B N 1
ATOM 7147 C CA . ARG B 1 443 ? 5.71881 17.25366 5.72180 1.000 30.94099 433 ARG B CA 1
ATOM 7148 C C . ARG B 1 443 ? 4.36687 17.27425 5.02100 1.000 33.69458 433 ARG B C 1
ATOM 7149 O O . ARG B 1 443 ? 3.65893 18.28339 5.05252 1.000 32.82772 433 ARG B O 1
ATOM 7157 N N . LYS B 1 444 ? 4.00233 16.16557 4.38630 1.000 38.79599 434 LYS B N 1
ATOM 7158 C CA . LYS B 1 444 ? 2.72172 16.06779 3.68527 1.000 35.37933 434 LYS B CA 1
ATOM 7159 C C . LYS B 1 444 ? 1.68717 15.47321 4.63750 1.000 33.10359 434 LYS B C 1
ATOM 7160 O O . LYS B 1 444 ? 1.79708 14.31363 5.04175 1.000 32.31069 434 LYS B O 1
ATOM 7166 N N . ILE B 1 445 ? 0.69762 16.26764 5.02403 1.000 34.83057 435 ILE B N 1
ATOM 7167 C CA . ILE B 1 445 ? -0.34890 15.81215 5.93045 1.000 32.06091 435 ILE B CA 1
ATOM 7168 C C . ILE B 1 445 ? -1.54388 15.39873 5.08609 1.000 32.48377 435 ILE B C 1
ATOM 7169 O O . ILE B 1 445 ? -1.93060 16.11066 4.14869 1.000 33.30102 435 ILE B O 1
ATOM 7174 N N . VAL B 1 446 ? -2.11771 14.24812 5.40427 1.000 32.05089 436 VAL B N 1
ATOM 7175 C CA . VAL B 1 446 ? -3.24544 13.67674 4.68609 1.000 28.40521 436 VAL B CA 1
ATOM 7176 C C . VAL B 1 446 ? -4.26373 13.21906 5.72382 1.000 34.45391 436 VAL B C 1
ATOM 7177 O O . VAL B 1 446 ? -3.90145 12.58716 6.72259 1.000 34.35193 436 VAL B O 1
ATOM 7181 N N . LEU B 1 447 ? -5.52181 13.56928 5.51589 1.000 33.99426 437 LEU B N 1
ATOM 7182 C CA . LEU B 1 447 ? -6.62487 13.00358 6.27261 1.000 35.36735 437 LEU B CA 1
ATOM 7183 C C . LEU B 1 447 ? -7.46423 12.23593 5.26348 1.000 37.36476 437 LEU B C 1
ATOM 7184 O O . LEU B 1 447 ? -8.07392 12.83537 4.36591 1.000 36.00903 437 LEU B O 1
ATOM 7189 N N . ARG B 1 448 ? -7.42505 10.91679 5.36705 1.000 33.14239 438 ARG B N 1
ATOM 7190 C CA . ARG B 1 448 ? -8.06898 10.02865 4.41369 1.000 44.06222 438 ARG B CA 1
ATOM 7191 C C . ARG B 1 448 ? -9.33434 9.49833 5.07617 1.000 38.90543 438 ARG B C 1
ATOM 7192 O O . ARG B 1 448 ? -9.28920 9.05721 6.22325 1.000 37.03574 438 ARG B O 1
ATOM 7200 N N . LYS B 1 449 ? -10.47738 9.63007 4.42506 1.000 41.37417 439 LYS B N 1
ATOM 7201 C CA . LYS B 1 449 ? -11.66870 9.21063 5.14894 1.000 46.21832 439 LYS B CA 1
ATOM 7202 C C . LYS B 1 449 ? -11.86543 7.70170 5.07155 1.000 44.41271 439 LYS B C 1
ATOM 7203 O O . LYS B 1 449 ? -11.43895 7.03106 4.12518 1.000 41.54997 439 LYS B O 1
ATOM 7209 N N . ILE B 1 450 ? -12.47624 7.17426 6.12165 1.000 47.21641 440 ILE B N 1
ATOM 7210 C CA . ILE B 1 450 ? -12.68775 5.75431 6.27281 1.000 54.90855 440 ILE B CA 1
ATOM 7211 C C . ILE B 1 450 ? -14.14614 5.44419 6.03487 1.000 59.11286 440 ILE B C 1
ATOM 7212 O O . ILE B 1 450 ? -15.02483 6.19332 6.47257 1.000 58.68043 440 ILE B O 1
ATOM 7218 N N . GLY C 1 9 ? -17.18318 -16.89850 -6.96326 1.000 70.87181 -1 GLY C N 1
ATOM 7219 C CA . GLY C 1 9 ? -16.98355 -18.17116 -6.29231 1.000 65.02506 -1 GLY C CA 1
ATOM 7220 C C . GLY C 1 9 ? -15.58235 -18.72075 -6.47381 1.000 67.81028 -1 GLY C C 1
ATOM 7221 O O . GLY C 1 9 ? -15.16314 -19.64665 -5.77167 1.000 65.85711 -1 GLY C O 1
ATOM 7222 N N . ALA C 1 10 ? -14.86077 -18.14682 -7.44185 1.000 59.10552 0 ALA C N 1
ATOM 7223 C CA . ALA C 1 10 ? -13.48063 -18.50107 -7.74836 1.000 52.74341 0 ALA C CA 1
ATOM 7224 C C . ALA C 1 10 ? -12.47750 -17.84884 -6.80341 1.000 48.04203 0 ALA C C 1
ATOM 7225 O O . ALA C 1 10 ? -11.27157 -17.98484 -7.02967 1.000 52.10591 0 ALA C O 1
ATOM 7227 N N . GLN C 1 11 ? -12.93696 -17.13297 -5.77194 1.000 43.31160 1 GLN C N 1
ATOM 7228 C CA . GLN C 1 11 ? -12.02801 -16.41243 -4.88261 1.000 46.16263 1 GLN C CA 1
ATOM 7229 C C . GLN C 1 11 ? -11.29340 -17.35523 -3.93394 1.000 45.01593 1 GLN C C 1
ATOM 7230 O O . GLN C 1 11 ? -11.90734 -17.98735 -3.06497 1.000 48.46244 1 GLN C O 1
ATOM 7236 N N . THR C 1 12 ? -9.96592 -17.40975 -4.08322 1.000 43.81998 2 THR C N 1
ATOM 7237 C CA . THR C 1 12 ? -9.07747 -18.09421 -3.15804 1.000 36.41842 2 THR C CA 1
ATOM 7238 C C . THR C 1 12 ? -8.05397 -17.14664 -2.54893 1.000 39.65672 2 THR C C 1
ATOM 7239 O O . THR C 1 12 ? -7.20499 -17.59343 -1.76816 1.000 39.83198 2 THR C O 1
ATOM 7243 N N . VAL C 1 13 ? -8.06528 -15.86774 -2.92443 1.000 37.22654 3 VAL C N 1
ATOM 7244 C CA . VAL C 1 13 ? -7.10449 -14.88713 -2.42955 1.000 38.43250 3 VAL C CA 1
ATOM 7245 C C . VAL C 1 13 ? -7.87270 -13.63800 -2.02838 1.000 32.17819 3 VAL C C 1
ATOM 7246 O O . VAL C 1 13 ? -8.65655 -13.10823 -2.82152 1.000 33.85668 3 VAL C O 1
ATOM 7250 N N . LYS C 1 14 ? -7.67003 -13.17417 -0.79996 1.000 31.45744 4 LYS C N 1
ATOM 7251 C CA . LYS C 1 14 ? -8.39514 -11.98347 -0.38137 1.000 35.29103 4 LYS C CA 1
ATOM 7252 C C . LYS C 1 14 ? -7.91576 -10.78819 -1.19407 1.000 35.03695 4 LYS C C 1
ATOM 7253 O O . LYS C 1 14 ? -6.72642 -10.70105 -1.52947 1.000 33.16874 4 LYS C O 1
ATOM 7259 N N . PRO C 1 15 ? -8.81532 -9.88276 -1.56289 1.000 33.68217 5 PRO C N 1
ATOM 7260 C CA . PRO C 1 15 ? -8.39570 -8.68041 -2.28674 1.000 33.42622 5 PRO C CA 1
ATOM 7261 C C . PRO C 1 15 ? -7.48802 -7.81406 -1.42554 1.000 32.61600 5 PRO C C 1
ATOM 7262 O O . PRO C 1 15 ? -7.48438 -7.89920 -0.19951 1.000 32.55832 5 PRO C O 1
ATOM 7266 N N . PHE C 1 16 ? -6.69865 -6.97761 -2.09384 1.000 34.87576 6 PHE C N 1
ATOM 7267 C CA . PHE C 1 16 ? -5.90475 -5.97985 -1.39264 1.000 30.59796 6 PHE C CA 1
ATOM 7268 C C . PHE C 1 16 ? -6.81332 -4.89145 -0.83765 1.000 33.49599 6 PHE C C 1
ATOM 7269 O O . PHE C 1 16 ? -7.85685 -4.56920 -1.42101 1.000 34.78829 6 PHE C O 1
ATOM 7277 N N . LYS C 1 17 ? -6.37971 -4.28641 0.26745 1.000 28.69750 7 LYS C N 1
ATOM 7278 C CA . LYS C 1 17 ? -7.10945 -3.22415 0.94904 1.000 31.85930 7 LYS C CA 1
ATOM 7279 C C . LYS C 1 17 ? -6.23246 -1.98330 1.05483 1.000 31.33582 7 LYS C C 1
ATOM 7280 O O . LYS C 1 17 ? -5.02418 -2.01882 0.79451 1.000 27.91545 7 LYS C O 1
ATOM 7286 N N . GLU C 1 18 ? -6.85758 -0.88152 1.47174 1.000 31.59039 8 GLU C N 1
ATOM 7287 C CA . GLU C 1 18 ? -6.16750 0.40085 1.54823 1.000 35.26951 8 GLU C CA 1
ATOM 7288 C C . GLU C 1 18 ? -4.88491 0.27263 2.36727 1.000 28.44894 8 GLU C C 1
ATOM 7289 O O . GLU C 1 18 ? -4.87631 -0.34472 3.43476 1.000 29.38437 8 GLU C O 1
ATOM 7295 N N . GLY C 1 19 ? -3.78376 0.79374 1.82602 1.000 28.40541 9 GLY C N 1
ATOM 7296 C CA . GLY C 1 19 ? -2.51711 0.78447 2.53431 1.000 30.89159 9 GLY C CA 1
ATOM 7297 C C . GLY C 1 19 ? -1.68785 -0.47927 2.39311 1.000 31.07856 9 GLY C C 1
ATOM 7298 O O . GLY C 1 19 ? -0.59800 -0.55721 2.97830 1.000 31.52347 9 GLY C O 1
ATOM 7299 N N . ASP C 1 20 ? -2.17177 -1.46908 1.65116 1.000 27.98087 10 ASP C N 1
ATOM 7300 C CA . ASP C 1 20 ? -1.43975 -2.70832 1.44590 1.000 26.67362 10 ASP C CA 1
ATOM 7301 C C . ASP C 1 20 ? -0.14233 -2.45442 0.68003 1.000 27.61517 10 ASP C C 1
ATOM 7302 O O . ASP C 1 20 ? -0.04376 -1.54473 -0.14980 1.000 27.84635 10 ASP C O 1
ATOM 7307 N N . ARG C 1 21 ? 0.85099 -3.28940 0.94776 1.000 27.31999 11 ARG C N 1
ATOM 7308 C CA . ARG C 1 21 ? 2.11127 -3.30105 0.21112 1.000 23.30598 11 ARG C CA 1
ATOM 7309 C C . ARG C 1 21 ? 2.27606 -4.71430 -0.34769 1.000 22.12552 11 ARG C C 1
ATOM 7310 O O . ARG C 1 21 ? 2.71267 -5.63058 0.35493 1.000 23.41552 11 ARG C O 1
ATOM 7318 N N . ALA C 1 22 ? 1.88991 -4.89665 -1.59901 1.000 21.58693 12 ALA C N 1
ATOM 7319 C CA . ALA C 1 22 ? 1.82961 -6.21099 -2.22308 1.000 28.16164 12 ALA C CA 1
ATOM 7320 C C . ALA C 1 22 ? 3.09318 -6.43143 -3.04735 1.000 28.08989 12 ALA C C 1
ATOM 7321 O O . ALA C 1 22 ? 3.27641 -5.80335 -4.09365 1.000 28.92568 12 ALA C O 1
ATOM 7323 N N . VAL C 1 23 ? 3.94826 -7.34265 -2.59323 1.000 27.06242 13 VAL C N 1
ATOM 7324 C CA . VAL C 1 23 ? 5.21179 -7.63926 -3.25318 1.000 22.34477 13 VAL C CA 1
ATOM 7325 C C . VAL C 1 23 ? 5.05387 -8.94335 -4.01808 1.000 29.10133 13 VAL C C 1
ATOM 7326 O O . VAL C 1 23 ? 4.58055 -9.94455 -3.46009 1.000 27.22821 13 VAL C O 1
ATOM 7330 N N . PHE C 1 24 ? 5.40575 -8.92744 -5.30675 1.000 24.45668 14 PHE C N 1
ATOM 7331 C CA . PHE C 1 24 ? 5.35334 -10.12435 -6.14791 1.000 26.95911 14 PHE C CA 1
ATOM 7332 C C . PHE C 1 24 ? 6.78203 -10.63407 -6.35112 1.000 32.14621 14 PHE C C 1
ATOM 7333 O O . PHE C 1 24 ? 7.52483 -10.10786 -7.18913 1.000 28.87693 14 PHE C O 1
ATOM 7341 N N . LEU C 1 25 ? 7.16344 -11.66102 -5.59258 1.000 26.50463 15 LEU C N 1
ATOM 7342 C CA . LEU C 1 25 ? 8.50124 -12.23416 -5.67250 1.000 26.42460 15 LEU C CA 1
ATOM 7343 C C . LEU C 1 25 ? 8.55035 -13.26474 -6.79870 1.000 31.03309 15 LEU C C 1
ATOM 7344 O O . LEU C 1 25 ? 7.71292 -14.17442 -6.84612 1.000 27.91225 15 LEU C O 1
ATOM 7349 N N . GLY C 1 26 ? 9.53018 -13.13625 -7.69458 1.000 31.70701 16 GLY C N 1
ATOM 7350 C CA . GLY C 1 26 ? 9.56116 -14.06057 -8.81997 1.000 29.27103 16 GLY C CA 1
ATOM 7351 C C . GLY C 1 26 ? 10.86855 -14.04507 -9.59110 1.000 32.36747 16 GLY C C 1
ATOM 7352 O O . GLY C 1 26 ? 11.88536 -13.52436 -9.12640 1.000 30.62987 16 GLY C O 1
ATOM 7353 N N . ASN C 1 27 ? 10.83516 -14.64304 -10.78506 1.000 29.95742 17 ASN C N 1
ATOM 7354 C CA . ASN C 1 27 ? 12.01294 -14.70890 -11.64458 1.000 29.16512 17 ASN C CA 1
ATOM 7355 C C . ASN C 1 27 ? 11.84638 -13.72375 -12.80499 1.000 27.12699 17 ASN C C 1
ATOM 7356 O O . ASN C 1 27 ? 11.23161 -12.65854 -12.62386 1.000 27.23801 17 ASN C O 1
ATOM 7361 N N . SER C 1 28 ? 12.37420 -14.07645 -13.99071 1.000 29.92785 18 SER C N 1
ATOM 7362 C CA . SER C 1 28 ? 12.37160 -13.11669 -15.09678 1.000 27.20425 18 SER C CA 1
ATOM 7363 C C . SER C 1 28 ? 10.96960 -12.82522 -15.58115 1.000 27.10321 18 SER C C 1
ATOM 7364 O O . SER C 1 28 ? 10.72589 -11.74431 -16.13069 1.000 25.77047 18 SER C O 1
ATOM 7367 N N . ILE C 1 29 ? 10.05228 -13.78386 -15.43138 1.000 25.32846 19 ILE C N 1
ATOM 7368 C CA . ILE C 1 29 ? 8.67264 -13.53196 -15.81744 1.000 23.27339 19 ILE C CA 1
ATOM 7369 C C . ILE C 1 29 ? 8.11903 -12.36772 -15.00228 1.000 27.09392 19 ILE C C 1
ATOM 7370 O O . ILE C 1 29 ? 7.41775 -11.49264 -15.53116 1.000 26.55090 19 ILE C O 1
ATOM 7375 N N . THR C 1 30 ? 8.44306 -12.32982 -13.70175 1.000 25.60975 20 THR C N 1
ATOM 7376 C CA . THR C 1 30 ? 8.04269 -11.21836 -12.83977 1.000 28.03666 20 THR C CA 1
ATOM 7377 C C . THR C 1 30 ? 8.89635 -9.98050 -13.09912 1.000 23.57573 20 THR C C 1
ATOM 7378 O O . THR C 1 30 ? 8.36545 -8.87525 -13.25042 1.000 26.02662 20 THR C O 1
ATOM 7382 N N . ASP C 1 31 ? 10.21860 -10.15333 -13.13131 1.000 24.96361 21 ASP C N 1
ATOM 7383 C CA . ASP C 1 31 ? 11.15287 -9.03839 -13.29768 1.000 27.35513 21 ASP C CA 1
ATOM 7384 C C . ASP C 1 31 ? 10.84987 -8.22999 -14.55843 1.000 29.34623 21 ASP C C 1
ATOM 7385 O O . ASP C 1 31 ? 10.67956 -7.00713 -14.50442 1.000 22.43181 21 ASP C O 1
ATOM 7390 N N . GLY C 1 32 ? 10.80472 -8.89009 -15.71306 1.000 30.01136 22 GLY C N 1
ATOM 7391 C CA . GLY C 1 32 ? 10.63946 -8.17040 -16.95669 1.000 23.63763 22 GLY C CA 1
ATOM 7392 C C . GLY C 1 32 ? 9.22779 -8.04907 -17.46236 1.000 28.86725 22 GLY C C 1
ATOM 7393 O O . GLY C 1 32 ? 9.01351 -7.41870 -18.49898 1.000 33.10501 22 GLY C O 1
ATOM 7394 N N . GLY C 1 33 ? 8.24677 -8.61047 -16.75561 1.000 27.19166 23 GLY C N 1
ATOM 7395 C CA . GLY C 1 33 ? 6.87946 -8.63156 -17.21844 1.000 32.36852 23 GLY C CA 1
ATOM 7396 C C . GLY C 1 33 ? 6.00137 -7.62251 -16.49941 1.000 29.68798 23 GLY C C 1
ATOM 7397 O O . GLY C 1 33 ? 6.41772 -6.95215 -15.55860 1.000 25.61593 23 GLY C O 1
ATOM 7398 N N . ARG C 1 34 ? 4.73100 -7.57595 -16.93250 1.000 25.62069 24 ARG C N 1
ATOM 7399 C CA . ARG C 1 34 ? 3.81339 -6.52740 -16.50042 1.000 27.05718 24 ARG C CA 1
ATOM 7400 C C . ARG C 1 34 ? 2.59224 -6.99801 -15.71436 1.000 25.06416 24 ARG C C 1
ATOM 7401 O O . ARG C 1 34 ? 1.77772 -6.14735 -15.34676 1.000 28.43193 24 ARG C O 1
ATOM 7409 N N . TYR C 1 35 ? 2.46503 -8.29024 -15.38000 1.000 25.48821 25 TYR C N 1
ATOM 7410 C CA . TYR C 1 35 ? 1.23067 -8.75071 -14.73176 1.000 28.13077 25 TYR C CA 1
ATOM 7411 C C . TYR C 1 35 ? 0.94175 -7.98798 -13.44389 1.000 25.91941 25 TYR C C 1
ATOM 7412 O O . TYR C 1 35 ? -0.21440 -7.62431 -13.17617 1.000 28.67839 25 TYR C O 1
ATOM 7421 N N . HIS C 1 36 ? 1.97694 -7.69499 -12.65809 1.000 24.98110 26 HIS C N 1
ATOM 7422 C CA . HIS C 1 36 ? 1.76586 -6.95967 -11.41704 1.000 23.95700 26 HIS C CA 1
ATOM 7423 C C . HIS C 1 36 ? 1.34500 -5.52381 -11.69133 1.000 29.34924 26 HIS C C 1
ATOM 7424 O O . HIS C 1 36 ? 0.48687 -4.97258 -10.98527 1.000 29.31110 26 HIS C O 1
ATOM 7431 N N . SER C 1 37 ? 1.90523 -4.91987 -12.74163 1.000 28.97201 27 SER C N 1
ATOM 7432 C CA . SER C 1 37 ? 1.50463 -3.57431 -13.14554 1.000 29.91818 27 SER C CA 1
ATOM 7433 C C . SER C 1 37 ? 0.05907 -3.54858 -13.62427 1.000 27.62842 27 SER C C 1
ATOM 7434 O O . SER C 1 37 ? -0.69301 -2.61701 -13.30968 1.000 26.37961 27 SER C O 1
ATOM 7437 N N . PHE C 1 38 ? -0.35243 -4.57950 -14.36647 1.000 31.02690 28 PHE C N 1
ATOM 7438 C CA . PHE C 1 38 ? -1.73654 -4.66852 -14.83291 1.000 31.48259 28 PHE C CA 1
ATOM 7439 C C . PHE C 1 38 ? -2.69917 -4.87248 -13.65432 1.000 26.85379 28 PHE C C 1
ATOM 7440 O O . PHE C 1 38 ? -3.80087 -4.30712 -13.63258 1.000 30.26755 28 PHE C O 1
ATOM 7448 N N . ILE C 1 39 ? -2.28033 -5.63670 -12.64350 1.000 23.76745 29 ILE C N 1
ATOM 7449 C CA . ILE C 1 39 ? -3.08956 -5.79730 -11.43071 1.000 27.24914 29 ILE C CA 1
ATOM 7450 C C . ILE C 1 39 ? -3.22116 -4.46309 -10.69489 1.000 29.34226 29 ILE C C 1
ATOM 7451 O O . ILE C 1 39 ? -4.32082 -4.05331 -10.28292 1.000 29.26514 29 ILE C O 1
ATOM 7456 N N . TRP C 1 40 ? -2.09363 -3.76724 -10.50474 1.000 27.62217 30 TRP C N 1
ATOM 7457 C CA . TRP C 1 40 ? -2.15372 -2.46027 -9.86353 1.000 25.67794 30 TRP C CA 1
ATOM 7458 C C . TRP C 1 40 ? -3.05653 -1.51629 -10.64803 1.000 28.66523 30 TRP C C 1
ATOM 7459 O O . TRP C 1 40 ? -3.81798 -0.75342 -10.05238 1.000 30.03690 30 TRP C O 1
ATOM 7470 N N . LEU C 1 41 ? -2.97919 -1.55580 -11.98447 1.000 25.70639 31 LEU C N 1
ATOM 7471 C CA . LEU C 1 41 ? -3.82431 -0.70801 -12.81773 1.000 28.28478 31 LEU C CA 1
ATOM 7472 C C . LEU C 1 41 ? -5.29254 -0.97629 -12.54816 1.000 29.22861 31 LEU C C 1
ATOM 7473 O O . LEU C 1 41 ? -6.11544 -0.04610 -12.51141 1.000 30.46764 31 LEU C O 1
ATOM 7478 N N . TYR C 1 42 ? -5.64577 -2.25309 -12.38617 1.000 28.93744 32 TYR C N 1
ATOM 7479 C CA . TYR C 1 42 ? -7.01739 -2.57584 -12.01646 1.000 27.77733 32 TYR C CA 1
ATOM 7480 C C . TYR C 1 42 ? -7.39600 -1.86866 -10.72898 1.000 27.84372 32 TYR C C 1
ATOM 7481 O O . TYR C 1 42 ? -8.46002 -1.25061 -10.63570 1.000 27.69342 32 TYR C O 1
ATOM 7490 N N . TYR C 1 43 ? -6.54289 -1.96203 -9.71129 1.000 27.03457 33 TYR C N 1
ATOM 7491 C CA . TYR C 1 43 ? -6.91149 -1.31168 -8.45432 1.000 23.51575 33 TYR C CA 1
ATOM 7492 C C . TYR C 1 43 ? -6.93011 0.20792 -8.57940 1.000 28.94508 33 TYR C C 1
ATOM 7493 O O . TYR C 1 43 ? -7.74209 0.86863 -7.92686 1.000 27.20302 33 TYR C O 1
ATOM 7502 N N . MET C 1 44 ? -6.10457 0.77608 -9.46256 1.000 29.61238 34 MET C N 1
ATOM 7503 C CA . MET C 1 44 ? -6.06848 2.23118 -9.58807 1.000 31.37691 34 MET C CA 1
ATOM 7504 C C . MET C 1 44 ? -7.32112 2.74715 -10.26958 1.000 32.05370 34 MET C C 1
ATOM 7505 O O . MET C 1 44 ? -7.77662 3.85924 -9.98030 1.000 29.17340 34 MET C O 1
ATOM 7510 N N . THR C 1 45 ? -7.88207 1.96515 -11.18520 1.000 30.46534 35 THR C N 1
ATOM 7511 C CA . THR C 1 45 ? -9.07045 2.44731 -11.87539 1.000 32.14751 35 THR C CA 1
ATOM 7512 C C . THR C 1 45 ? -10.38042 1.97373 -11.23989 1.000 30.97564 35 THR C C 1
ATOM 7513 O O . THR C 1 45 ? -11.32862 2.75767 -11.17008 1.000 32.50072 35 THR C O 1
ATOM 7517 N N . ARG C 1 46 ? -10.45574 0.72342 -10.75975 1.000 29.60774 36 ARG C N 1
ATOM 7518 C CA . ARG C 1 46 ? -11.68634 0.20668 -10.16173 1.000 30.65629 36 ARG C CA 1
ATOM 7519 C C . ARG C 1 46 ? -11.90289 0.72174 -8.73550 1.000 36.14587 36 ARG C C 1
ATOM 7520 O O . ARG C 1 46 ? -13.04579 0.96308 -8.32861 1.000 31.25872 36 ARG C O 1
ATOM 7528 N N . PHE C 1 47 ? -10.83862 0.87610 -7.94326 1.000 29.63729 37 PHE C N 1
ATOM 7529 C CA . PHE C 1 47 ? -10.96303 1.33435 -6.55763 1.000 30.43213 37 PHE C CA 1
ATOM 7530 C C . PHE C 1 47 ? -10.11983 2.59413 -6.38756 1.000 29.74395 37 PHE C C 1
ATOM 7531 O O . PHE C 1 47 ? -9.10166 2.58817 -5.68151 1.000 29.25040 37 PHE C O 1
ATOM 7539 N N . PRO C 1 48 ? -10.51735 3.69496 -7.03112 1.000 34.10345 38 PRO C N 1
ATOM 7540 C CA . PRO C 1 48 ? -9.64764 4.87453 -7.06961 1.000 34.01166 38 PRO C CA 1
ATOM 7541 C C . PRO C 1 48 ? -9.40388 5.52353 -5.70804 1.000 36.18682 38 PRO C C 1
ATOM 7542 O O . PRO C 1 48 ? -8.36603 6.18132 -5.54192 1.000 33.69968 38 PRO C O 1
ATOM 7546 N N . ASN C 1 49 ? -10.27770 5.31341 -4.71918 1.000 33.63489 39 ASN C N 1
ATOM 7547 C CA . ASN C 1 49 ? -10.12639 5.89463 -3.38780 1.000 35.86083 39 ASN C CA 1
ATOM 7548 C C . ASN C 1 49 ? -9.49770 4.93151 -2.38799 1.000 31.50660 39 ASN C C 1
ATOM 7549 O O . ASN C 1 49 ? -9.55986 5.18571 -1.18212 1.000 31.62582 39 ASN C O 1
ATOM 7554 N N . MET C 1 50 ? -8.92647 3.81944 -2.84765 1.000 28.05317 40 MET C N 1
ATOM 7555 C CA . MET C 1 50 ? -8.35459 2.80365 -1.96932 1.000 30.33906 40 MET C CA 1
ATOM 7556 C C . MET C 1 50 ? -6.89057 2.61175 -2.35402 1.000 30.61600 40 MET C C 1
ATOM 7557 O O . MET C 1 50 ? -6.53134 1.60006 -2.97535 1.000 29.33553 40 MET C O 1
ATOM 7562 N N . PRO C 1 51 ? -6.01562 3.55087 -1.99785 1.000 31.39924 41 PRO C N 1
ATOM 7563 C CA . PRO C 1 51 ? -4.63195 3.47008 -2.47618 1.000 29.50138 41 PRO C CA 1
ATOM 7564 C C . PRO C 1 51 ? -3.91378 2.25935 -1.92019 1.000 26.49765 41 PRO C C 1
ATOM 7565 O O . PRO C 1 51 ? -4.06769 1.89858 -0.75157 1.000 28.91170 41 PRO C O 1
ATOM 7569 N N . ILE C 1 52 ? -3.16198 1.60464 -2.79519 1.000 26.78930 42 ILE C N 1
ATOM 7570 C CA . ILE C 1 52 ? -2.29047 0.50276 -2.44482 1.000 26.94616 42 ILE C CA 1
ATOM 7571 C C . ILE C 1 52 ? -0.94691 0.73197 -3.13199 1.000 29.24155 42 ILE C C 1
ATOM 7572 O O . ILE C 1 52 ? -0.78645 1.65419 -3.93097 1.000 28.76743 42 ILE C O 1
ATOM 7577 N N . ARG C 1 53 ? -0.00436 -0.16350 -2.86399 1.000 25.95207 43 ARG C N 1
ATOM 7578 C CA . ARG C 1 53 ? 1.30281 -0.14250 -3.50967 1.000 31.90611 43 ARG C CA 1
ATOM 7579 C C . ARG C 1 53 ? 1.68108 -1.56132 -3.88234 1.000 24.66780 43 ARG C C 1
ATOM 7580 O O . ARG C 1 53 ? 1.60660 -2.46378 -3.04927 1.000 56.57872 43 ARG C O 1
ATOM 7588 N N . VAL C 1 54 ? 2.01245 -1.75450 -5.15218 1.000 29.39539 44 VAL C N 1
ATOM 7589 C CA . VAL C 1 54 ? 2.50196 -3.02225 -5.67466 1.000 25.12553 44 VAL C CA 1
ATOM 7590 C C . VAL C 1 54 ? 3.99407 -2.89028 -5.96919 1.000 28.44558 44 VAL C C 1
ATOM 7591 O O . VAL C 1 54 ? 4.45999 -1.82558 -6.39423 1.000 30.44629 44 VAL C O 1
ATOM 7595 N N . PHE C 1 55 ? 4.74662 -3.96690 -5.71892 1.000 26.86173 45 PHE C N 1
ATOM 7596 C CA . PHE C 1 55 ? 6.18875 -4.02606 -5.92544 1.000 24.26808 45 PHE C CA 1
ATOM 7597 C C . PHE C 1 55 ? 6.53509 -5.20282 -6.82245 1.000 29.58763 45 PHE C C 1
ATOM 7598 O O . PHE C 1 55 ? 6.05850 -6.32755 -6.60339 1.000 27.65740 45 PHE C O 1
ATOM 7606 N N . ASN C 1 56 ? 7.34175 -4.92775 -7.84343 1.000 30.54487 46 ASN C N 1
ATOM 7607 C CA . ASN C 1 56 ? 8.03496 -5.95506 -8.61525 1.000 26.11394 46 ASN C CA 1
ATOM 7608 C C . ASN C 1 56 ? 9.20989 -6.50945 -7.79732 1.000 25.70346 46 ASN C C 1
ATOM 7609 O O . ASN C 1 56 ? 10.14558 -5.77010 -7.46760 1.000 28.06938 46 ASN C O 1
ATOM 7614 N N . GLY C 1 57 ? 9.18041 -7.80343 -7.46072 1.000 26.09653 47 GLY C N 1
ATOM 7615 C CA . GLY C 1 57 ? 10.28564 -8.43466 -6.76897 1.000 25.34649 47 GLY C CA 1
ATOM 7616 C C . GLY C 1 57 ? 10.83907 -9.60447 -7.55345 1.000 25.25532 47 GLY C C 1
ATOM 7617 O O . GLY C 1 57 ? 11.16774 -10.66540 -7.00897 1.000 28.06934 47 GLY C O 1
ATOM 7618 N N . GLY C 1 58 ? 10.89681 -9.44302 -8.86468 1.000 26.95132 48 GLY C N 1
ATOM 7619 C CA . GLY C 1 58 ? 11.48992 -10.43728 -9.72674 1.000 25.19284 48 GLY C CA 1
ATOM 7620 C C . GLY C 1 58 ? 12.93129 -10.06830 -10.02251 1.000 29.43929 48 GLY C C 1
ATOM 7621 O O . GLY C 1 58 ? 13.29752 -8.89122 -10.03581 1.000 26.76270 48 GLY C O 1
ATOM 7622 N N . ILE C 1 59 ? 13.76347 -11.09232 -10.19145 1.000 28.44011 49 ILE C N 1
ATOM 7623 C CA . ILE C 1 59 ? 15.08508 -10.94426 -10.78604 1.000 30.77065 49 ILE C CA 1
ATOM 7624 C C . ILE C 1 59 ? 15.25323 -12.06883 -11.79603 1.000 30.03805 49 ILE C C 1
ATOM 7625 O O . ILE C 1 59 ? 14.99682 -13.23196 -11.47429 1.000 30.84819 49 ILE C O 1
ATOM 7630 N N . GLY C 1 60 ? 15.61934 -11.71986 -13.02641 1.000 30.27117 50 GLY C N 1
ATOM 7631 C CA . GLY C 1 60 ? 15.78681 -12.73801 -14.04959 1.000 26.77602 50 GLY C CA 1
ATOM 7632 C C . GLY C 1 60 ? 16.84689 -13.75589 -13.66970 1.000 28.63036 50 GLY C C 1
ATOM 7633 O O . GLY C 1 60 ? 17.89897 -13.41673 -13.12626 1.000 30.04924 50 GLY C O 1
ATOM 7634 N N . GLY C 1 61 ? 16.56591 -15.02201 -13.97606 1.000 32.45968 51 GLY C N 1
ATOM 7635 C CA . GLY C 1 61 ? 17.48280 -16.11055 -13.70832 1.000 25.12628 51 GLY C CA 1
ATOM 7636 C C . GLY C 1 61 ? 17.31113 -16.78361 -12.36038 1.000 34.18240 51 GLY C C 1
ATOM 7637 O O . GLY C 1 61 ? 17.90822 -17.84511 -12.14310 1.000 35.47627 51 GLY C O 1
ATOM 7638 N N . ASP C 1 62 ? 16.51961 -16.20403 -11.45494 1.000 29.92606 52 ASP C N 1
ATOM 7639 C CA . ASP C 1 62 ? 16.41858 -16.70380 -10.08659 1.000 35.24368 52 ASP C CA 1
ATOM 7640 C C . ASP C 1 62 ? 15.76270 -18.07919 -10.00313 1.000 29.70010 52 ASP C C 1
ATOM 7641 O O . ASP C 1 62 ? 14.81957 -18.39623 -10.72646 1.000 31.52746 52 ASP C O 1
ATOM 7646 N N . THR C 1 63 ? 16.23553 -18.86820 -9.05474 1.000 29.81573 53 THR C N 1
ATOM 7647 C CA . THR C 1 63 ? 15.57478 -20.07580 -8.59425 1.000 31.47702 53 THR C CA 1
ATOM 7648 C C . THR C 1 63 ? 15.06715 -19.79149 -7.19234 1.000 34.55279 53 THR C C 1
ATOM 7649 O O . THR C 1 63 ? 15.15594 -18.65963 -6.70076 1.000 34.08872 53 THR C O 1
ATOM 7653 N N . ALA C 1 64 ? 14.54224 -20.82370 -6.53806 1.000 32.30329 54 ALA C N 1
ATOM 7654 C CA . ALA C 1 64 ? 14.15391 -20.65422 -5.15123 1.000 33.84673 54 ALA C CA 1
ATOM 7655 C C . ALA C 1 64 ? 15.36815 -20.32634 -4.29165 1.000 27.78660 54 ALA C C 1
ATOM 7656 O O . ALA C 1 64 ? 15.26218 -19.56394 -3.32448 1.000 31.31767 54 ALA C O 1
ATOM 7658 N N . TYR C 1 65 ? 16.54129 -20.81898 -4.68451 1.000 28.29794 55 TYR C N 1
ATOM 7659 C CA . TYR C 1 65 ? 17.76812 -20.53059 -3.94489 1.000 34.50999 55 TYR C CA 1
ATOM 7660 C C . TYR C 1 65 ? 18.10821 -19.04219 -3.99090 1.000 30.48692 55 TYR C C 1
ATOM 7661 O O . TYR C 1 65 ? 18.47319 -18.44056 -2.96634 1.000 33.59949 55 TYR C O 1
ATOM 7670 N N . ASP C 1 66 ? 17.98838 -18.43230 -5.17611 1.000 30.71793 56 ASP C N 1
ATOM 7671 C CA . ASP C 1 66 ? 18.32039 -17.02130 -5.33658 1.000 30.45609 56 ASP C CA 1
ATOM 7672 C C . ASP C 1 66 ? 17.30045 -16.13885 -4.65005 1.000 29.64872 56 ASP C C 1
ATOM 7673 O O . ASP C 1 66 ? 17.66075 -15.13233 -4.02728 1.000 29.06223 56 ASP C O 1
ATOM 7678 N N . MET C 1 67 ? 16.01882 -16.46644 -4.81051 1.000 30.87621 57 MET C N 1
ATOM 7679 C CA . MET C 1 67 ? 14.97550 -15.75357 -4.09191 1.000 28.83266 57 MET C CA 1
ATOM 7680 C C . MET C 1 67 ? 15.22621 -15.77227 -2.59410 1.000 28.54827 57 MET C C 1
ATOM 7681 O O . MET C 1 67 ? 15.07230 -14.74438 -1.92217 1.000 31.51811 57 MET C O 1
ATOM 7686 N N . ASN C 1 68 ? 15.61998 -16.93527 -2.05430 1.000 33.72450 58 ASN C N 1
ATOM 7687 C CA . ASN C 1 68 ? 15.88072 -17.06595 -0.61713 1.000 32.26371 58 ASN C CA 1
ATOM 7688 C C . ASN C 1 68 ? 17.07207 -16.21972 -0.16505 1.000 33.14466 58 ASN C C 1
ATOM 7689 O O . ASN C 1 68 ? 17.00812 -15.58975 0.89913 1.000 35.43969 58 ASN C O 1
ATOM 7694 N N . LYS C 1 69 ? 18.18198 -16.22963 -0.92685 1.000 31.28614 59 LYS C N 1
ATOM 7695 C CA . LYS C 1 69 ? 19.33396 -15.37536 -0.59230 1.000 31.01426 59 LYS C CA 1
ATOM 7696 C C . LYS C 1 69 ? 18.95474 -13.91044 -0.42434 1.000 28.39796 59 LYS C C 1
ATOM 7697 O O . LYS C 1 69 ? 19.64623 -13.16989 0.28526 1.000 23.60259 59 LYS C O 1
ATOM 7703 N N . ARG C 1 70 ? 17.96398 -13.43706 -1.17443 1.000 22.37693 60 ARG C N 1
ATOM 7704 C CA . ARG C 1 70 ? 17.68577 -12.00600 -1.21696 1.000 32.88660 60 ARG C CA 1
ATOM 7705 C C . ARG C 1 70 ? 16.45147 -11.59668 -0.41951 1.000 27.91483 60 ARG C C 1
ATOM 7706 O O . ARG C 1 70 ? 16.00972 -10.45375 -0.55270 1.000 30.96443 60 ARG C O 1
ATOM 7714 N N . LEU C 1 71 ? 15.85657 -12.50568 0.36285 1.000 26.65515 61 LEU C N 1
ATOM 7715 C CA . LEU C 1 71 ? 14.68256 -12.14267 1.15750 1.000 29.64112 61 LEU C CA 1
ATOM 7716 C C . LEU C 1 71 ? 14.93058 -10.92341 2.04425 1.000 26.49605 61 LEU C C 1
ATOM 7717 O O . LEU C 1 71 ? 14.13158 -9.98180 2.05100 1.000 30.62644 61 LEU C O 1
ATOM 7722 N N . ASP C 1 72 ? 16.01746 -10.92641 2.81422 1.000 23.61001 62 ASP C N 1
ATOM 7723 C CA . ASP C 1 72 ? 16.24698 -9.82572 3.74347 1.000 28.37330 62 ASP C CA 1
ATOM 7724 C C . ASP C 1 72 ? 16.44907 -8.50741 2.99825 1.000 29.35768 62 ASP C C 1
ATOM 7725 O O . ASP C 1 72 ? 15.85293 -7.48115 3.34566 1.000 27.91782 62 ASP C O 1
ATOM 7730 N N . GLY C 1 73 ? 17.32814 -8.51195 1.99437 1.000 28.48384 63 GLY C N 1
ATOM 7731 C CA . GLY C 1 73 ? 17.75061 -7.28075 1.35840 1.000 25.94569 63 GLY C CA 1
ATOM 7732 C C . GLY C 1 73 ? 16.84824 -6.77218 0.26290 1.000 25.96185 63 GLY C C 1
ATOM 7733 O O . GLY C 1 73 ? 16.98005 -5.61307 -0.13358 1.000 28.75191 63 GLY C O 1
ATOM 7734 N N . ASP C 1 74 ? 15.98343 -7.61320 -0.28786 1.000 27.21843 64 ASP C N 1
ATOM 7735 C CA . ASP C 1 74 ? 15.21725 -7.19545 -1.45186 1.000 29.41885 64 ASP C CA 1
ATOM 7736 C C . ASP C 1 74 ? 13.71747 -7.37102 -1.29247 1.000 30.87980 64 ASP C C 1
ATOM 7737 O O . ASP C 1 74 ? 12.95628 -6.66353 -1.96875 1.000 28.44265 64 ASP C O 1
ATOM 7742 N N . ILE C 1 75 ? 13.26081 -8.26358 -0.42349 1.000 24.72638 65 ILE C N 1
ATOM 7743 C CA . ILE C 1 75 ? 11.84417 -8.57053 -0.29887 1.000 25.68912 65 ILE C CA 1
ATOM 7744 C C . ILE C 1 75 ? 11.29436 -8.08694 1.02843 1.000 23.63345 65 ILE C C 1
ATOM 7745 O O . ILE C 1 75 ? 10.44449 -7.20162 1.06575 1.000 24.89217 65 ILE C O 1
ATOM 7750 N N . PHE C 1 76 ? 11.78332 -8.64574 2.13731 1.000 25.60772 66 PHE C N 1
ATOM 7751 C CA . PHE C 1 76 ? 11.33419 -8.19097 3.44697 1.000 24.80347 66 PHE C CA 1
ATOM 7752 C C . PHE C 1 76 ? 11.67321 -6.72284 3.65430 1.000 27.36312 66 PHE C C 1
ATOM 7753 O O . PHE C 1 76 ? 10.97212 -6.02371 4.39169 1.000 23.93295 66 PHE C O 1
ATOM 7761 N N . SER C 1 77 ? 12.73405 -6.24490 2.98940 1.000 26.79444 67 SER C N 1
ATOM 7762 C CA . SER C 1 77 ? 13.13921 -4.84832 3.08682 1.000 27.05345 67 SER C CA 1
ATOM 7763 C C . SER C 1 77 ? 12.03969 -3.91824 2.61844 1.000 23.96976 67 SER C C 1
ATOM 7764 O O . SER C 1 77 ? 11.98087 -2.75918 3.03776 1.000 25.81623 67 SER C O 1
ATOM 7767 N N . LYS C 1 78 ? 11.16189 -4.40153 1.74879 1.000 25.21036 68 LYS C N 1
ATOM 7768 C CA . LYS C 1 78 ? 10.04997 -3.60025 1.26734 1.000 24.47880 68 LYS C CA 1
ATOM 7769 C C . LYS C 1 78 ? 8.86407 -3.59004 2.22665 1.000 26.37795 68 LYS C C 1
ATOM 7770 O O . LYS C 1 78 ? 7.85110 -2.95162 1.91222 1.000 26.28259 68 LYS C O 1
ATOM 7776 N N . ASN C 1 79 ? 8.96243 -4.27103 3.36851 1.000 23.85467 69 ASN C N 1
ATOM 7777 C CA . ASN C 1 79 ? 7.87529 -4.36352 4.34150 1.000 29.48969 69 ASN C CA 1
ATOM 7778 C C . ASN C 1 79 ? 6.54105 -4.75436 3.69971 1.000 27.60167 69 ASN C C 1
ATOM 7779 O O . ASN C 1 79 ? 5.56995 -3.99486 3.75658 1.000 28.81339 69 ASN C O 1
ATOM 7784 N N . PRO C 1 80 ? 6.46441 -5.92612 3.08402 1.000 24.05269 70 PRO C N 1
ATOM 7785 C CA . PRO C 1 80 ? 5.19158 -6.35357 2.48663 1.000 33.30516 70 PRO C CA 1
ATOM 7786 C C . PRO C 1 80 ? 4.12388 -6.58547 3.54480 1.000 30.84181 70 PRO C C 1
ATOM 7787 O O . PRO C 1 80 ? 4.41209 -7.08347 4.63549 1.000 29.89353 70 PRO C O 1
ATOM 7791 N N . THR C 1 81 ? 2.88414 -6.17268 3.22827 1.000 30.71201 71 THR C N 1
ATOM 7792 C CA . THR C 1 81 ? 1.72380 -6.66010 3.96710 1.000 29.65013 71 THR C CA 1
ATOM 7793 C C . THR C 1 81 ? 1.15111 -7.91022 3.32616 1.000 27.49333 71 THR C C 1
ATOM 7794 O O . THR C 1 81 ? 0.53143 -8.71845 4.02119 1.000 30.34880 71 THR C O 1
ATOM 7798 N N . VAL C 1 82 ? 1.34625 -8.07366 2.01902 1.000 27.91733 72 VAL C N 1
ATOM 7799 C CA . VAL C 1 82 ? 0.95801 -9.26726 1.27444 1.000 28.00769 72 VAL C CA 1
ATOM 7800 C C . VAL C 1 82 ? 2.11328 -9.66391 0.36571 1.000 29.03782 72 VAL C C 1
ATOM 7801 O O . VAL C 1 82 ? 2.59834 -8.84254 -0.42092 1.000 29.41489 72 VAL C O 1
ATOM 7805 N N . LEU C 1 83 ? 2.53438 -10.92444 0.44395 1.000 29.44853 73 LEU C N 1
ATOM 7806 C CA . LEU C 1 83 ? 3.68741 -11.39965 -0.31079 1.000 25.83797 73 LEU C CA 1
ATOM 7807 C C . LEU C 1 83 ? 3.26208 -12.55164 -1.20764 1.000 28.90840 73 LEU C C 1
ATOM 7808 O O . LEU C 1 83 ? 2.83233 -13.60134 -0.71011 1.000 30.82383 73 LEU C O 1
ATOM 7813 N N . MET C 1 84 ? 3.35889 -12.34697 -2.52004 1.000 24.52912 74 MET C N 1
ATOM 7814 C CA . MET C 1 84 ? 3.11583 -13.38505 -3.51342 1.000 25.83493 74 MET C CA 1
ATOM 7815 C C . MET C 1 84 ? 4.43981 -14.01662 -3.91865 1.000 28.39046 74 MET C C 1
ATOM 7816 O O . MET C 1 84 ? 5.41357 -13.30369 -4.19212 1.000 25.30748 74 MET C O 1
ATOM 7821 N N . VAL C 1 85 ? 4.46214 -15.35004 -3.99497 1.000 29.41108 75 VAL C N 1
ATOM 7822 C CA . VAL C 1 85 ? 5.68341 -16.11139 -4.23653 1.000 29.07039 75 VAL C CA 1
ATOM 7823 C C . VAL C 1 85 ? 5.47035 -17.02189 -5.43758 1.000 35.65518 75 VAL C C 1
ATOM 7824 O O . VAL C 1 85 ? 4.60249 -17.90644 -5.40858 1.000 34.45823 75 VAL C O 1
ATOM 7828 N N . THR C 1 86 ? 6.25772 -16.81180 -6.49625 1.000 31.86365 76 THR C N 1
ATOM 7829 C CA . THR C 1 86 ? 6.16409 -17.66254 -7.67526 1.000 29.34359 76 THR C CA 1
ATOM 7830 C C . THR C 1 86 ? 7.56485 -17.99992 -8.17906 1.000 34.70362 76 THR C C 1
ATOM 7831 O O . THR C 1 86 ? 8.44869 -17.13844 -8.20178 1.000 33.47779 76 THR C O 1
ATOM 7835 N N . PHE C 1 87 ? 7.76638 -19.26351 -8.55818 1.000 31.34448 77 PHE C N 1
ATOM 7836 C CA . PHE C 1 87 ? 9.08025 -19.75273 -8.96612 1.000 27.94790 77 PHE C CA 1
ATOM 7837 C C . PHE C 1 87 ? 8.89761 -21.10025 -9.63860 1.000 33.09565 77 PHE C C 1
ATOM 7838 O O . PHE C 1 87 ? 7.81430 -21.68457 -9.61081 1.000 32.35689 77 PHE C O 1
ATOM 7846 N N . GLY C 1 88 ? 9.98175 -21.61486 -10.21839 1.000 27.63612 78 GLY C N 1
ATOM 7847 C CA . GLY C 1 88 ? 9.97341 -22.94364 -10.80419 1.000 34.56204 78 GLY C CA 1
ATOM 7848 C C . GLY C 1 88 ? 10.37359 -22.98023 -12.27099 1.000 32.13712 78 GLY C C 1
ATOM 7849 O O . GLY C 1 88 ? 10.81955 -24.02123 -12.75890 1.000 31.37038 78 GLY C O 1
ATOM 7850 N N . MET C 1 89 ? 10.15612 -21.88338 -13.00558 1.000 34.22503 79 MET C N 1
ATOM 7851 C CA . MET C 1 89 ? 10.55318 -21.90923 -14.41265 1.000 33.10794 79 MET C CA 1
ATOM 7852 C C . MET C 1 89 ? 12.04972 -22.18051 -14.54312 1.000 35.87567 79 MET C C 1
ATOM 7853 O O . MET C 1 89 ? 12.46671 -22.96337 -15.40094 1.000 38.05739 79 MET C O 1
ATOM 7858 N N . ASN C 1 90 ? 12.87242 -21.58044 -13.67064 1.000 32.84229 80 ASN C N 1
ATOM 7859 C CA . ASN C 1 90 ? 14.30858 -21.84403 -13.71045 1.000 33.92580 80 ASN C CA 1
ATOM 7860 C C . ASN C 1 90 ? 14.69158 -23.08545 -12.92231 1.000 36.96840 80 ASN C C 1
ATOM 7861 O O . ASN C 1 90 ? 15.56359 -23.84030 -13.35771 1.000 32.84235 80 ASN C O 1
ATOM 7866 N N . ASP C 1 91 ? 14.08605 -23.28193 -11.74563 1.000 35.76905 81 ASP C N 1
ATOM 7867 C CA . ASP C 1 91 ? 14.40903 -24.43754 -10.91184 1.000 33.24784 81 ASP C CA 1
ATOM 7868 C C . ASP C 1 91 ? 14.24568 -25.74390 -11.68476 1.000 40.96897 81 ASP C C 1
ATOM 7869 O O . ASP C 1 91 ? 14.99985 -26.70635 -11.47532 1.000 33.05944 81 ASP C O 1
ATOM 7874 N N . SER C 1 92 ? 13.22607 -25.81336 -12.54868 1.000 35.74725 82 SER C N 1
ATOM 7875 C CA . SER C 1 92 ? 12.92794 -27.06973 -13.21949 1.000 35.53005 82 SER C CA 1
ATOM 7876 C C . SER C 1 92 ? 14.04771 -27.51066 -14.15346 1.000 40.65460 82 SER C C 1
ATOM 7877 O O . SER C 1 92 ? 14.15548 -28.70501 -14.43971 1.000 36.69691 82 SER C O 1
ATOM 7880 N N . GLY C 1 93 ? 14.88556 -26.58543 -14.62795 1.000 41.00775 83 GLY C N 1
ATOM 7881 C CA . GLY C 1 93 ? 15.91675 -26.92373 -15.58483 1.000 39.07741 83 GLY C CA 1
ATOM 7882 C C . GLY C 1 93 ? 15.38840 -26.93436 -17.01047 1.000 40.10201 83 GLY C C 1
ATOM 7883 O O . GLY C 1 93 ? 14.19726 -26.75932 -17.27703 1.000 37.32188 83 GLY C O 1
ATOM 7884 N N . TYR C 1 94 ? 16.31005 -27.14003 -17.95523 1.000 41.28521 84 TYR C N 1
ATOM 7885 C CA . TYR C 1 94 ? 15.97266 -26.96064 -19.36136 1.000 40.84044 84 TYR C CA 1
ATOM 7886 C C . TYR C 1 94 ? 16.47192 -28.08709 -20.26431 1.000 49.02532 84 TYR C C 1
ATOM 7887 O O . TYR C 1 94 ? 15.71843 -29.02119 -20.57023 1.000 42.55308 84 TYR C O 1
ATOM 7896 N N . TYR C 1 95 ? 17.74077 -28.01965 -20.68859 1.000 44.85030 85 TYR C N 1
ATOM 7897 C CA . TYR C 1 95 ? 18.17377 -28.83903 -21.82171 1.000 49.84646 85 TYR C CA 1
ATOM 7898 C C . TYR C 1 95 ? 18.14279 -30.32837 -21.49104 1.000 49.41987 85 TYR C C 1
ATOM 7899 O O . TYR C 1 95 ? 17.72754 -31.14749 -22.32397 1.000 42.40491 85 TYR C O 1
ATOM 7908 N N . GLU C 1 96 ? 18.50698 -30.68965 -20.25815 1.000 47.10135 86 GLU C N 1
ATOM 7909 C CA . GLU C 1 96 ? 18.61074 -32.09092 -19.87217 1.000 46.42508 86 GLU C CA 1
ATOM 7910 C C . GLU C 1 96 ? 17.29204 -32.85508 -19.99433 1.000 46.09709 86 GLU C C 1
ATOM 7911 O O . GLU C 1 96 ? 17.31243 -34.09020 -19.94594 1.000 48.87906 86 GLU C O 1
ATOM 7917 N N . TYR C 1 97 ? 16.15498 -32.17742 -20.18688 1.000 43.16636 87 TYR C N 1
ATOM 7918 C CA . TYR C 1 97 ? 14.91148 -32.92178 -20.36859 1.000 44.27512 87 TYR C CA 1
ATOM 7919 C C . TYR C 1 97 ? 14.88940 -33.69585 -21.67197 1.000 50.94783 87 TYR C C 1
ATOM 7920 O O . TYR C 1 97 ? 14.07522 -34.61432 -21.81070 1.000 47.94807 87 TYR C O 1
ATOM 7929 N N . ASN C 1 98 ? 15.72237 -33.31511 -22.64181 1.000 54.30271 88 ASN C N 1
ATOM 7930 C CA . ASN C 1 98 ? 15.81257 -34.01264 -23.91569 1.000 51.18090 88 ASN C CA 1
ATOM 7931 C C . ASN C 1 98 ? 17.00758 -34.96552 -23.95902 1.000 53.20350 88 ASN C C 1
ATOM 7932 O O . ASN C 1 98 ? 17.33641 -35.48691 -25.03126 1.000 56.09242 88 ASN C O 1
ATOM 7937 N N . GLY C 1 99 ? 17.65118 -35.21014 -22.81552 1.000 52.32490 89 GLY C N 1
ATOM 7938 C CA . GLY C 1 99 ? 18.86172 -36.01253 -22.72014 1.000 55.91030 89 GLY C CA 1
ATOM 7939 C C . GLY C 1 99 ? 18.63743 -37.44966 -22.27277 1.000 57.45184 89 GLY C C 1
ATOM 7940 O O . GLY C 1 99 ? 17.52456 -37.98818 -22.33062 1.000 54.61180 89 GLY C O 1
ATOM 7941 N N . ASP C 1 100 ? 19.73336 -38.08604 -21.81802 1.000 57.80868 90 ASP C N 1
ATOM 7942 C CA . ASP C 1 100 ? 19.70605 -39.51555 -21.49204 1.000 62.85578 90 ASP C CA 1
ATOM 7943 C C . ASP C 1 100 ? 18.95478 -39.83045 -20.20461 1.000 67.77883 90 ASP C C 1
ATOM 7944 O O . ASP C 1 100 ? 18.39245 -40.92562 -20.07715 1.000 67.96544 90 ASP C O 1
ATOM 7949 N N . ASN C 1 101 ? 18.96975 -38.92833 -19.23057 1.000 61.75704 91 ASN C N 1
ATOM 7950 C CA . ASN C 1 101 ? 18.37879 -39.22231 -17.93427 1.000 59.95902 91 ASN C CA 1
ATOM 7951 C C . ASN C 1 101 ? 17.29282 -38.21641 -17.58505 1.000 56.33573 91 ASN C C 1
ATOM 7952 O O . ASN C 1 101 ? 17.30786 -37.63145 -16.50292 1.000 54.82291 91 ASN C O 1
ATOM 7957 N N . ALA C 1 102 ? 16.35736 -38.00330 -18.51256 1.000 52.45378 92 ALA C N 1
ATOM 7958 C CA . ALA C 1 102 ? 15.32677 -36.98749 -18.33345 1.000 51.30367 92 ALA C CA 1
ATOM 7959 C C . ALA C 1 102 ? 14.57887 -37.16972 -17.01220 1.000 55.83798 92 ALA C C 1
ATOM 7960 O O . ALA C 1 102 ? 14.31894 -36.19241 -16.30231 1.000 53.57038 92 ALA C O 1
ATOM 7962 N N . LYS C 1 103 ? 14.19946 -38.41046 -16.67191 1.000 54.11193 93 LYS C N 1
ATOM 7963 C CA . LYS C 1 103 ? 13.43105 -38.62753 -15.44607 1.000 54.23408 93 LYS C CA 1
ATOM 7964 C C . LYS C 1 103 ? 14.25355 -38.29486 -14.20003 1.000 54.50228 93 LYS C C 1
ATOM 7965 O O . LYS C 1 103 ? 13.78587 -37.56106 -13.31775 1.000 51.45585 93 LYS C O 1
ATOM 7971 N N . GLU C 1 104 ? 15.49668 -38.80252 -14.11292 1.000 57.99696 94 GLU C N 1
ATOM 7972 C CA . GLU C 1 104 ? 16.31378 -38.50158 -12.93884 1.000 58.36108 94 GLU C CA 1
ATOM 7973 C C . GLU C 1 104 ? 16.61571 -37.01535 -12.86096 1.000 54.15018 94 GLU C C 1
ATOM 7974 O O . GLU C 1 104 ? 16.70093 -36.45121 -11.76791 1.000 54.98300 94 GLU C O 1
ATOM 7980 N N . PHE C 1 105 ? 16.79500 -36.36497 -14.00967 1.000 52.54199 95 PHE C N 1
ATOM 7981 C CA . PHE C 1 105 ? 17.00839 -34.92422 -14.00507 1.000 55.82248 95 PHE C CA 1
ATOM 7982 C C . PHE C 1 105 ? 15.79271 -34.19444 -13.43793 1.000 50.25455 95 PHE C C 1
ATOM 7983 O O . PHE C 1 105 ? 15.92836 -33.31662 -12.57495 1.000 47.32813 95 PHE C O 1
ATOM 7991 N N . GLY C 1 106 ? 14.59708 -34.52575 -13.93768 1.000 41.29626 96 GLY C N 1
ATOM 7992 C CA . GLY C 1 106 ? 13.38494 -33.92581 -13.40120 1.000 43.39781 96 GLY C CA 1
ATOM 7993 C C . GLY C 1 106 ? 13.26942 -34.11399 -11.90451 1.000 47.03043 96 GLY C C 1
ATOM 7994 O O . GLY C 1 106 ? 12.91838 -33.18422 -11.17258 1.000 48.74466 96 GLY C O 1
ATOM 7995 N N . GLU C 1 107 ? 13.61197 -35.30988 -11.42435 1.000 48.76471 97 GLU C N 1
ATOM 7996 C CA . GLU C 1 107 ? 13.49157 -35.60154 -10.00118 1.000 45.41868 97 GLU C CA 1
ATOM 7997 C C . GLU C 1 107 ? 14.52941 -34.83295 -9.18397 1.000 45.43198 97 GLU C C 1
ATOM 7998 O O . GLU C 1 107 ? 14.20865 -34.29830 -8.11335 1.000 47.50527 97 GLU C O 1
ATOM 8004 N N . GLN C 1 108 ? 15.77048 -34.73864 -9.68174 1.000 45.75080 98 GLN C N 1
ATOM 8005 C CA . GLN C 1 108 ? 16.80013 -33.99619 -8.95698 1.000 49.98186 98 GLN C CA 1
ATOM 8006 C C . GLN C 1 108 ? 16.44245 -32.52836 -8.86217 1.000 44.35388 98 GLN C C 1
ATOM 8007 O O . GLN C 1 108 ? 16.59866 -31.90458 -7.80531 1.000 42.96519 98 GLN C O 1
ATOM 8013 N N . LYS C 1 109 ? 15.96957 -31.96185 -9.97194 1.000 39.29349 99 LYS C N 1
ATOM 8014 C CA . LYS C 1 109 ? 15.61552 -30.55035 -9.99245 1.000 44.16753 99 LYS C CA 1
ATOM 8015 C C . LYS C 1 109 ? 14.42217 -30.28699 -9.09175 1.000 39.60832 99 LYS C C 1
ATOM 8016 O O . LYS C 1 109 ? 14.37683 -29.27061 -8.38768 1.000 35.23269 99 LYS C O 1
ATOM 8022 N N . TYR C 1 110 ? 13.45188 -31.20096 -9.09013 1.000 38.46348 100 TYR C N 1
ATOM 8023 C CA . TYR C 1 110 ? 12.32861 -31.04917 -8.18581 1.000 40.88661 100 TYR C CA 1
ATOM 8024 C C . TYR C 1 110 ? 12.79068 -31.05678 -6.73295 1.000 38.67871 100 TYR C C 1
ATOM 8025 O O . TYR C 1 110 ? 12.34079 -30.22954 -5.92542 1.000 42.59959 100 TYR C O 1
ATOM 8034 N N . GLN C 1 111 ? 13.69235 -31.97877 -6.37909 1.000 38.42745 101 GLN C N 1
ATOM 8035 C CA . GLN C 1 111 ? 14.13345 -32.07888 -4.98770 1.000 37.26372 101 GLN C CA 1
ATOM 8036 C C . GLN C 1 111 ? 14.93809 -30.85967 -4.56244 1.000 41.98329 101 GLN C C 1
ATOM 8037 O O . GLN C 1 111 ? 14.73192 -30.32088 -3.46695 1.000 46.11331 101 GLN C O 1
ATOM 8043 N N . GLU C 1 112 ? 15.86274 -30.42139 -5.41600 1.000 38.31382 102 GLU C N 1
ATOM 8044 C CA . GLU C 1 112 ? 16.63789 -29.21855 -5.14144 1.000 39.45614 102 GLU C CA 1
ATOM 8045 C C . GLU C 1 112 ? 15.72245 -28.02154 -4.95619 1.000 41.27691 102 GLU C C 1
ATOM 8046 O O . GLU C 1 112 ? 15.88737 -27.22867 -4.01404 1.000 42.40049 102 GLU C O 1
ATOM 8052 N N . SER C 1 113 ? 14.71777 -27.90657 -5.82227 1.000 39.01553 103 SER C N 1
ATOM 8053 C CA . SER C 1 113 ? 13.82596 -26.76128 -5.77208 1.000 37.56319 103 SER C CA 1
ATOM 8054 C C . SER C 1 113 ? 13.04825 -26.74020 -4.46647 1.000 39.83097 103 SER C C 1
ATOM 8055 O O . SER C 1 113 ? 12.97255 -25.70033 -3.79930 1.000 36.93504 103 SER C O 1
ATOM 8058 N N . ILE C 1 114 ? 12.46690 -27.87983 -4.07298 1.000 39.32983 104 ILE C N 1
ATOM 8059 C CA . ILE C 1 114 ? 11.66395 -27.83001 -2.85294 1.000 38.29559 104 ILE C CA 1
ATOM 8060 C C . ILE C 1 114 ? 12.55733 -27.68381 -1.63363 1.000 33.21303 104 ILE C C 1
ATOM 8061 O O . ILE C 1 114 ? 12.15115 -27.08627 -0.63278 1.000 38.68383 104 ILE C O 1
ATOM 8066 N N . LYS C 1 115 ? 13.79312 -28.17798 -1.69729 1.000 38.86451 105 LYS C N 1
ATOM 8067 C CA . LYS C 1 115 ? 14.72760 -27.93846 -0.60372 1.000 30.64035 105 LYS C CA 1
ATOM 8068 C C . LYS C 1 115 ? 14.99553 -26.44331 -0.42747 1.000 36.62752 105 LYS C C 1
ATOM 8069 O O . LYS C 1 115 ? 15.02037 -25.93618 0.70211 1.000 40.85284 105 LYS C O 1
ATOM 8075 N N . ASN C 1 116 ? 15.19593 -25.71653 -1.52812 1.000 31.84331 106 ASN C N 1
ATOM 8076 C CA . ASN C 1 116 ? 15.38831 -24.26846 -1.40328 1.000 35.44206 106 ASN C CA 1
ATOM 8077 C C . ASN C 1 116 ? 14.10511 -23.57842 -0.94429 1.000 33.30286 106 ASN C C 1
ATOM 8078 O O . ASN C 1 116 ? 14.12151 -22.69811 -0.05277 1.000 39.39258 106 ASN C O 1
ATOM 8083 N N . PHE C 1 117 ? 12.97693 -24.00514 -1.51183 1.000 33.24244 107 PHE C N 1
ATOM 8084 C CA . PHE C 1 117 ? 11.69530 -23.45880 -1.11347 1.000 34.79501 107 PHE C CA 1
ATOM 8085 C C . PHE C 1 117 ? 11.47129 -23.63142 0.37493 1.000 35.01743 107 PHE C C 1
ATOM 8086 O O . PHE C 1 117 ? 10.82304 -22.79429 0.99328 1.000 38.24806 107 PHE C O 1
ATOM 8094 N N . GLN C 1 118 ? 11.96846 -24.71955 0.95429 1.000 34.55473 108 GLN C N 1
ATOM 8095 C CA . GLN C 1 118 ? 11.73950 -24.98030 2.37324 1.000 39.22974 108 GLN C CA 1
ATOM 8096 C C . GLN C 1 118 ? 12.43907 -23.94654 3.25019 1.000 37.86014 108 GLN C C 1
ATOM 8097 O O . GLN C 1 118 ? 11.90837 -23.55806 4.30375 1.000 36.67496 108 GLN C O 1
ATOM 8103 N N . GLN C 1 119 ? 13.63124 -23.49329 2.83479 1.000 36.31354 109 GLN C N 1
ATOM 8104 C CA . GLN C 1 119 ? 14.27899 -22.36857 3.51018 1.000 42.32066 109 GLN C CA 1
ATOM 8105 C C . GLN C 1 119 ? 13.37698 -21.14588 3.47109 1.000 34.21005 109 GLN C C 1
ATOM 8106 O O . GLN C 1 119 ? 13.12755 -20.47971 4.49523 1.000 38.28438 109 GLN C O 1
ATOM 8112 N N . MET C 1 120 ? 12.85620 -20.85346 2.28000 1.000 31.81285 110 MET C N 1
ATOM 8113 C CA . MET C 1 120 ? 11.95135 -19.71081 2.17859 1.000 35.74729 110 MET C CA 1
ATOM 8114 C C . MET C 1 120 ? 10.73394 -19.89391 3.07597 1.000 35.31603 110 MET C C 1
ATOM 8115 O O . MET C 1 120 ? 10.33201 -18.96645 3.78588 1.000 33.46821 110 MET C O 1
ATOM 8120 N N . GLU C 1 121 ? 10.17523 -21.10514 3.08194 1.000 36.03685 111 GLU C N 1
ATOM 8121 C CA . GLU C 1 121 ? 8.97306 -21.42120 3.83908 1.000 36.25192 111 GLU C CA 1
ATOM 8122 C C . GLU C 1 121 ? 9.18690 -21.14116 5.31575 1.000 34.86380 111 GLU C C 1
ATOM 8123 O O . GLU C 1 121 ? 8.34135 -20.53238 5.97730 1.000 30.95104 111 GLU C O 1
ATOM 8129 N N . LYS C 1 122 ? 10.32874 -21.57761 5.84415 1.000 35.40541 112 LYS C N 1
ATOM 8130 C CA . LYS C 1 122 ? 10.68412 -21.24619 7.22037 1.000 38.35847 112 LYS C CA 1
ATOM 8131 C C . LYS C 1 122 ? 10.65659 -19.73003 7.44749 1.000 34.79056 112 LYS C C 1
ATOM 8132 O O . LYS C 1 122 ? 10.04636 -19.23451 8.41817 1.000 41.00723 112 LYS C O 1
ATOM 8138 N N . ARG C 1 123 ? 11.24666 -18.96540 6.51732 1.000 34.16232 113 ARG C N 1
ATOM 8139 C CA . ARG C 1 123 ? 11.25551 -17.51167 6.71881 1.000 30.25653 113 ARG C CA 1
ATOM 8140 C C . ARG C 1 123 ? 9.84662 -16.93967 6.71850 1.000 26.94457 113 ARG C C 1
ATOM 8141 O O . ARG C 1 123 ? 9.51457 -16.09079 7.54889 1.000 31.22745 113 ARG C O 1
ATOM 8149 N N . PHE C 1 124 ? 9.00840 -17.39945 5.79791 1.000 30.03995 114 PHE C N 1
ATOM 8150 C CA . PHE C 1 124 ? 7.65060 -16.87953 5.68270 1.000 32.97849 114 PHE C CA 1
ATOM 8151 C C . PHE C 1 124 ? 6.82406 -17.21680 6.91571 1.000 41.21377 114 PHE C C 1
ATOM 8152 O O . PHE C 1 124 ? 5.99529 -16.41043 7.35236 1.000 36.58232 114 PHE C O 1
ATOM 8160 N N . LYS C 1 125 ? 7.00794 -18.42266 7.46537 1.000 41.73040 115 LYS C N 1
ATOM 8161 C CA . LYS C 1 125 ? 6.31015 -18.79574 8.69546 1.000 37.36811 115 LYS C CA 1
ATOM 8162 C C . LYS C 1 125 ? 6.71032 -17.91301 9.86204 1.000 39.92037 115 LYS C C 1
ATOM 8163 O O . LYS C 1 125 ? 5.93053 -17.75315 10.80655 1.000 42.57577 115 LYS C O 1
ATOM 8169 N N . GLU C 1 126 ? 7.91487 -17.35131 9.83936 1.000 41.47953 116 GLU C N 1
ATOM 8170 C CA . GLU C 1 126 ? 8.25243 -16.49779 10.97367 1.000 35.79528 116 GLU C CA 1
ATOM 8171 C C . GLU C 1 126 ? 7.73429 -15.05688 10.85559 1.000 35.64594 116 GLU C C 1
ATOM 8172 O O . GLU C 1 126 ? 7.87911 -14.28744 11.80796 1.000 36.18352 116 GLU C O 1
ATOM 8178 N N . LEU C 1 127 ? 7.14306 -14.66833 9.74597 1.000 31.49453 117 LEU C N 1
ATOM 8179 C CA . LEU C 1 127 ? 6.76521 -13.26373 9.54762 1.000 35.75292 117 LEU C CA 1
ATOM 8180 C C . LEU C 1 127 ? 5.56294 -12.88831 10.41819 1.000 34.88032 117 LEU C C 1
ATOM 8181 O O . LEU C 1 127 ? 4.53625 -13.57868 10.38263 1.000 33.37225 117 LEU C O 1
ATOM 8186 N N . PRO C 1 128 ? 5.63165 -11.79057 11.18006 1.000 30.04187 118 PRO C N 1
ATOM 8187 C CA . PRO C 1 128 ? 4.52551 -11.48017 12.10902 1.000 35.73847 118 PRO C CA 1
ATOM 8188 C C . PRO C 1 128 ? 3.26497 -10.92588 11.45552 1.000 33.26775 118 PRO C C 1
ATOM 8189 O O . PRO C 1 128 ? 2.16275 -11.19955 11.94728 1.000 32.79332 118 PRO C O 1
ATOM 8193 N N . HIS C 1 129 ? 3.37221 -10.10522 10.40723 1.000 34.42837 119 HIS C N 1
ATOM 8194 C CA . HIS C 1 129 ? 2.20715 -9.41266 9.87661 1.000 31.17215 119 HIS C CA 1
ATOM 8195 C C . HIS C 1 129 ? 2.28327 -9.36865 8.34811 1.000 36.62351 119 HIS C C 1
ATOM 8196 O O . HIS C 1 129 ? 2.24065 -8.31162 7.72150 1.000 37.91188 119 HIS C O 1
ATOM 8203 N N . THR C 1 130 ? 2.42096 -10.52996 7.71497 1.000 31.82711 120 THR C N 1
ATOM 8204 C CA . THR C 1 130 ? 2.47973 -10.57376 6.25987 1.000 29.64071 120 THR C CA 1
ATOM 8205 C C . THR C 1 130 ? 1.59681 -11.70785 5.77891 1.000 31.95089 120 THR C C 1
ATOM 8206 O O . THR C 1 130 ? 1.78988 -12.85754 6.18417 1.000 32.37073 120 THR C O 1
ATOM 8210 N N . ARG C 1 131 ? 0.59847 -11.37007 4.97417 1.000 30.41901 121 ARG C N 1
ATOM 8211 C CA . ARG C 1 131 ? -0.20747 -12.37828 4.30331 1.000 32.87832 121 ARG C CA 1
ATOM 8212 C C . ARG C 1 131 ? 0.60371 -13.01263 3.17477 1.000 31.52227 121 ARG C C 1
ATOM 8213 O O . ARG C 1 131 ? 1.15872 -12.30301 2.33006 1.000 32.14354 121 ARG C O 1
ATOM 8221 N N . ILE C 1 132 ? 0.70828 -14.34817 3.19264 1.000 30.06868 122 ILE C N 1
ATOM 8222 C CA . ILE C 1 132 ? 1.48985 -15.11557 2.22541 1.000 23.64554 122 ILE C CA 1
ATOM 8223 C C . ILE C 1 132 ? 0.54870 -15.72583 1.19556 1.000 34.46071 122 ILE C C 1
ATOM 8224 O O . ILE C 1 132 ? -0.44297 -16.38259 1.55219 1.000 33.32185 122 ILE C O 1
ATOM 8229 N N . VAL C 1 133 ? 0.86929 -15.53288 -0.08060 1.000 31.78138 123 VAL C N 1
ATOM 8230 C CA . VAL C 1 133 ? 0.08557 -16.05260 -1.19233 1.000 28.27695 123 VAL C CA 1
ATOM 8231 C C . VAL C 1 133 ? 1.01623 -16.83787 -2.10702 1.000 33.60466 123 VAL C C 1
ATOM 8232 O O . VAL C 1 133 ? 1.88410 -16.25336 -2.77666 1.000 31.10851 123 VAL C O 1
ATOM 8236 N N . MET C 1 134 ? 0.84996 -18.15939 -2.12514 1.000 33.00253 124 MET C N 1
ATOM 8237 C CA . MET C 1 134 ? 1.54579 -18.99591 -3.09378 1.000 31.12227 124 MET C CA 1
ATOM 8238 C C . MET C 1 134 ? 0.89332 -18.81030 -4.46106 1.000 35.18799 124 MET C C 1
ATOM 8239 O O . MET C 1 134 ? -0.33093 -18.96520 -4.60168 1.000 33.07835 124 MET C O 1
ATOM 8244 N N . THR C 1 135 ? 1.70154 -18.47369 -5.46659 1.000 25.12213 125 THR C N 1
ATOM 8245 C CA . THR C 1 135 ? 1.20771 -18.19059 -6.81242 1.000 30.16369 125 THR C CA 1
ATOM 8246 C C . THR C 1 135 ? 1.91180 -19.12206 -7.80230 1.000 37.08590 125 THR C C 1
ATOM 8247 O O . THR C 1 135 ? 3.12081 -18.99429 -8.04605 1.000 36.44862 125 THR C O 1
ATOM 8251 N N . GLY C 1 136 ? 1.15678 -20.08220 -8.33722 1.000 35.46695 126 GLY C N 1
ATOM 8252 C CA . GLY C 1 136 ? 1.71969 -21.07829 -9.23516 1.000 35.56228 126 GLY C CA 1
ATOM 8253 C C . GLY C 1 136 ? 2.14467 -20.45453 -10.54474 1.000 32.75478 126 GLY C C 1
ATOM 8254 O O . GLY C 1 136 ? 1.30929 -19.88186 -11.26441 1.000 30.00764 126 GLY C O 1
ATOM 8255 N N . THR C 1 137 ? 3.42052 -20.60087 -10.89727 1.000 32.28161 127 THR C N 1
ATOM 8256 C CA . THR C 1 137 ? 3.98262 -19.87775 -12.03100 1.000 31.62578 127 THR C CA 1
ATOM 8257 C C . THR C 1 137 ? 3.23969 -20.18587 -13.32654 1.000 35.63727 127 THR C C 1
ATOM 8258 O O . THR C 1 137 ? 2.66323 -21.26380 -13.51280 1.000 32.90226 127 THR C O 1
ATOM 8262 N N . SER C 1 138 ? 3.26652 -19.21271 -14.23265 1.000 34.95225 128 SER C N 1
ATOM 8263 C CA . SER C 1 138 ? 2.83349 -19.39961 -15.60486 1.000 30.94119 128 SER C CA 1
ATOM 8264 C C . SER C 1 138 ? 3.59395 -20.58772 -16.17767 1.000 31.85494 128 SER C C 1
ATOM 8265 O O . SER C 1 138 ? 4.69666 -20.89205 -15.71037 1.000 31.56830 128 SER C O 1
ATOM 8268 N N . PRO C 1 139 ? 3.06108 -21.27303 -17.18593 1.000 32.27085 129 PRO C N 1
ATOM 8269 C CA . PRO C 1 139 ? 3.63823 -22.55237 -17.60246 1.000 36.94216 129 PRO C CA 1
ATOM 8270 C C . PRO C 1 139 ? 4.68178 -22.43555 -18.70176 1.000 33.19633 129 PRO C C 1
ATOM 8271 O O . PRO C 1 139 ? 4.77887 -21.43930 -19.41585 1.000 37.16295 129 PRO C O 1
ATOM 8275 N N . TYR C 1 140 ? 5.46644 -23.50089 -18.81855 1.000 42.44851 130 TYR C N 1
ATOM 8276 C CA . TYR C 1 140 ? 6.27917 -23.74863 -20.00434 1.000 38.16659 130 TYR C CA 1
ATOM 8277 C C . TYR C 1 140 ? 5.40105 -24.42275 -21.06279 1.000 35.49189 130 TYR C C 1
ATOM 8278 O O . TYR C 1 140 ? 4.85784 -25.50944 -20.82677 1.000 34.42581 130 TYR C O 1
ATOM 8287 N N . ASP C 1 141 ? 5.22334 -23.75670 -22.20511 1.000 36.22681 131 ASP C N 1
ATOM 8288 C CA . ASP C 1 141 ? 4.32465 -24.21126 -23.27275 1.000 35.20225 131 ASP C CA 1
ATOM 8289 C C . ASP C 1 141 ? 5.02177 -25.25651 -24.14281 1.000 40.85398 131 ASP C C 1
ATOM 8290 O O . ASP C 1 141 ? 5.83130 -24.92299 -25.01576 1.000 35.98632 131 ASP C O 1
ATOM 8295 N N . GLU C 1 142 ? 4.68623 -26.52840 -23.92114 1.000 42.39674 132 GLU C N 1
ATOM 8296 C CA . GLU C 1 142 ? 5.27151 -27.61882 -24.68415 1.000 40.62989 132 GLU C CA 1
ATOM 8297 C C . GLU C 1 142 ? 4.52011 -27.93601 -25.96897 1.000 38.79431 132 GLU C C 1
ATOM 8298 O O . GLU C 1 142 ? 5.05706 -28.66117 -26.81035 1.000 43.52724 132 GLU C O 1
ATOM 8304 N N . THR C 1 143 ? 3.30294 -27.41806 -26.15253 1.000 41.06926 133 THR C N 1
ATOM 8305 C CA . THR C 1 143 ? 2.48050 -27.85057 -27.27484 1.000 43.23824 133 THR C CA 1
ATOM 8306 C C . THR C 1 143 ? 2.46382 -26.86300 -28.43600 1.000 46.30663 133 THR C C 1
ATOM 8307 O O . THR C 1 143 ? 2.12835 -27.26108 -29.55706 1.000 51.31035 133 THR C O 1
ATOM 8311 N N . ALA C 1 144 ? 2.82644 -25.60009 -28.21713 1.000 42.81049 134 ALA C N 1
ATOM 8312 C CA . ALA C 1 144 ? 2.76346 -24.61441 -29.29317 1.000 47.72510 134 ALA C CA 1
ATOM 8313 C C . ALA C 1 144 ? 3.70976 -24.96617 -30.44087 1.000 49.76503 134 ALA C C 1
ATOM 8314 O O . ALA C 1 144 ? 4.81441 -25.48143 -30.23224 1.000 45.51781 134 ALA C O 1
ATOM 8316 N N . GLN C 1 145 ? 3.26818 -24.65477 -31.66240 1.000 48.54469 135 GLN C N 1
ATOM 8317 C CA . GLN C 1 145 ? 4.05692 -24.82883 -32.88427 1.000 51.47767 135 GLN C CA 1
ATOM 8318 C C . GLN C 1 145 ? 4.86247 -23.55307 -33.10232 1.000 51.13802 135 GLN C C 1
ATOM 8319 O O . GLN C 1 145 ? 4.41739 -22.60917 -33.75809 1.000 49.47510 135 GLN C O 1
ATOM 8325 N N . ILE C 1 146 ? 6.05576 -23.51565 -32.52033 1.000 46.07798 136 ILE C N 1
ATOM 8326 C CA . ILE C 1 146 ? 6.95692 -22.37450 -32.62822 1.000 51.99472 136 ILE C CA 1
ATOM 8327 C C . ILE C 1 146 ? 8.13271 -22.75508 -33.52124 1.000 56.29752 136 ILE C C 1
ATOM 8328 O O . ILE C 1 146 ? 8.88416 -23.69319 -33.21294 1.000 57.76854 136 ILE C O 1
ATOM 8333 N N . LYS C 1 147 ? 8.31940 -21.99523 -34.59703 1.000 53.59999 137 LYS C N 1
ATOM 8334 C CA . LYS C 1 147 ? 9.34493 -22.30902 -35.58210 1.000 58.31020 137 LYS C CA 1
ATOM 8335 C C . LYS C 1 147 ? 10.73861 -22.13388 -34.98190 1.000 56.79198 137 LYS C C 1
ATOM 8336 O O . LYS C 1 147 ? 11.03043 -21.10605 -34.36407 1.000 59.66351 137 LYS C O 1
ATOM 8342 N N . ASP C 1 148 ? 11.59348 -23.14926 -35.14287 1.000 51.75376 138 ASP C N 1
ATOM 8343 C CA . ASP C 1 148 ? 12.99541 -23.13382 -34.72708 1.000 55.65520 138 ASP C CA 1
ATOM 8344 C C . ASP C 1 148 ? 13.18623 -23.12981 -33.21217 1.000 58.78294 138 ASP C C 1
ATOM 8345 O O . ASP C 1 148 ? 14.32257 -22.96379 -32.73665 1.000 45.60355 138 ASP C O 1
ATOM 8350 N N . ASN C 1 149 ? 12.13163 -23.36453 -32.43385 1.000 53.23307 139 ASN C N 1
ATOM 8351 C CA . ASN C 1 149 ? 12.23841 -23.41954 -30.98234 1.000 44.83934 139 ASN C CA 1
ATOM 8352 C C . ASN C 1 149 ? 11.89704 -24.81851 -30.50288 1.000 45.56410 139 ASN C C 1
ATOM 8353 O O . ASN C 1 149 ? 10.75994 -25.26449 -30.64678 1.000 51.50872 139 ASN C O 1
ATOM 8358 N N . THR C 1 150 ? 12.88457 -25.49148 -29.92486 1.000 49.41502 140 THR C N 1
ATOM 8359 C CA . THR C 1 150 ? 12.77542 -26.88776 -29.54228 1.000 49.35927 140 THR C CA 1
ATOM 8360 C C . THR C 1 150 ? 12.19456 -27.02882 -28.13915 1.000 50.80565 140 THR C C 1
ATOM 8361 O O . THR C 1 150 ? 12.58748 -26.30162 -27.22187 1.000 51.31862 140 THR C O 1
ATOM 8365 N N . VAL C 1 151 ? 11.27663 -27.98961 -27.97750 1.000 48.00891 141 VAL C N 1
ATOM 8366 C CA . VAL C 1 151 ? 10.58927 -28.21834 -26.70726 1.000 45.15632 141 VAL C CA 1
ATOM 8367 C C . VAL C 1 151 ? 11.49364 -29.01586 -25.77988 1.000 42.43639 141 VAL C C 1
ATOM 8368 O O . VAL C 1 151 ? 12.11106 -30.00734 -26.18948 1.000 39.82133 141 VAL C O 1
ATOM 8372 N N . PHE C 1 152 ? 11.61967 -28.54469 -24.54412 1.000 38.43536 142 PHE C N 1
ATOM 8373 C CA . PHE C 1 152 ? 12.18929 -29.34263 -23.45965 1.000 42.32259 142 PHE C CA 1
ATOM 8374 C C . PHE C 1 152 ? 11.05279 -30.23220 -22.96508 1.000 45.27953 142 PHE C C 1
ATOM 8375 O O . PHE C 1 152 ? 10.12327 -29.77152 -22.29604 1.000 42.78627 142 PHE C O 1
ATOM 8383 N N . LYS C 1 153 ? 11.08539 -31.50924 -23.34422 1.000 45.99502 143 LYS C N 1
ATOM 8384 C CA . LYS C 1 153 ? 9.91629 -32.36815 -23.18612 1.000 43.80027 143 LYS C CA 1
ATOM 8385 C C . LYS C 1 153 ? 9.62125 -32.62586 -21.70549 1.000 42.52479 143 LYS C C 1
ATOM 8386 O O . LYS C 1 153 ? 10.51822 -32.98593 -20.92186 1.000 37.56451 143 LYS C O 1
ATOM 8392 N N . LYS C 1 154 ? 8.35263 -32.39882 -21.31006 1.000 43.74308 144 LYS C N 1
ATOM 8393 C CA . LYS C 1 154 ? 7.84572 -32.68162 -19.96250 1.000 47.32333 144 LYS C CA 1
ATOM 8394 C C . LYS C 1 154 ? 8.43360 -31.75661 -18.88922 1.000 42.94412 144 LYS C C 1
ATOM 8395 O O . LYS C 1 154 ? 8.41155 -32.10237 -17.69766 1.000 39.73878 144 LYS C O 1
ATOM 8401 N N . LYS C 1 155 ? 9.00125 -30.60238 -19.28465 1.000 38.31916 145 LYS C N 1
ATOM 8402 C CA . LYS C 1 155 ? 9.53291 -29.64763 -18.30700 1.000 42.11990 145 LYS C CA 1
ATOM 8403 C C . LYS C 1 155 ? 8.41878 -29.06510 -17.44591 1.000 33.94288 145 LYS C C 1
ATOM 8404 O O . LYS C 1 155 ? 8.57256 -28.90354 -16.22472 1.000 34.33690 145 LYS C O 1
ATOM 8410 N N . ASN C 1 156 ? 7.27825 -28.76888 -18.06614 1.000 38.35676 146 ASN C N 1
ATOM 8411 C CA . ASN C 1 156 ? 6.17121 -28.21389 -17.31403 1.000 36.25370 146 ASN C CA 1
ATOM 8412 C C . ASN C 1 156 ? 5.58809 -29.20304 -16.32522 1.000 39.64754 146 ASN C C 1
ATOM 8413 O O . ASN C 1 156 ? 4.87362 -28.78261 -15.41420 1.000 37.81973 146 ASN C O 1
ATOM 8418 N N . GLU C 1 157 ? 5.88634 -30.49768 -16.46729 1.000 43.31714 147 GLU C N 1
ATOM 8419 C CA . GLU C 1 157 ? 5.43027 -31.46398 -15.47054 1.000 37.39183 147 GLU C CA 1
ATOM 8420 C C . GLU C 1 157 ? 6.20472 -31.31988 -14.17147 1.000 38.74908 147 GLU C C 1
ATOM 8421 O O . GLU C 1 157 ? 5.61876 -31.38586 -13.07896 1.000 38.41034 147 GLU C O 1
ATOM 8427 N N . THR C 1 158 ? 7.51642 -31.08822 -14.26674 1.000 37.70514 148 THR C N 1
ATOM 8428 C CA . THR C 1 158 ? 8.29292 -30.76948 -13.07393 1.000 34.87697 148 THR C CA 1
ATOM 8429 C C . THR C 1 158 ? 7.82665 -29.44950 -12.46228 1.000 32.95195 148 THR C C 1
ATOM 8430 O O . THR C 1 158 ? 7.70725 -29.32251 -11.23231 1.000 35.58588 148 THR C O 1
ATOM 8434 N N . ILE C 1 159 ? 7.55272 -28.45415 -13.31375 1.000 36.95447 149 ILE C N 1
ATOM 8435 C CA . ILE C 1 159 ? 7.00538 -27.19267 -12.81017 1.000 35.18047 149 ILE C CA 1
ATOM 8436 C C . ILE C 1 159 ? 5.69258 -27.43785 -12.06266 1.000 32.81569 149 ILE C C 1
ATOM 8437 O O . ILE C 1 159 ? 5.44625 -26.85769 -10.99756 1.000 34.55280 149 ILE C O 1
ATOM 8442 N N . LYS C 1 160 ? 4.81504 -28.27313 -12.62282 1.000 35.41119 150 LYS C N 1
ATOM 8443 C CA . LYS C 1 160 ? 3.55238 -28.58412 -11.95467 1.000 37.10846 150 LYS C CA 1
ATOM 8444 C C . LYS C 1 160 ? 3.77764 -29.28816 -10.62054 1.000 35.97532 150 LYS C C 1
ATOM 8445 O O . LYS C 1 160 ? 3.02659 -29.06650 -9.66594 1.000 40.84837 150 LYS C O 1
ATOM 8451 N N . ARG C 1 161 ? 4.79914 -30.14774 -10.53653 1.000 37.80182 151 ARG C N 1
ATOM 8452 C CA . ARG C 1 161 ? 5.13871 -30.77231 -9.25696 1.000 38.79406 151 ARG C CA 1
ATOM 8453 C C . ARG C 1 161 ? 5.52489 -29.72503 -8.22058 1.000 39.71699 151 ARG C C 1
ATOM 8454 O O . ARG C 1 161 ? 5.10668 -29.79337 -7.05381 1.000 39.04101 151 ARG C O 1
ATOM 8462 N N . ILE C 1 162 ? 6.36670 -28.77017 -8.62270 1.000 36.46545 152 ILE C N 1
ATOM 8463 C CA . ILE C 1 162 ? 6.75216 -27.70372 -7.70303 1.000 33.42628 152 ILE C CA 1
ATOM 8464 C C . ILE C 1 162 ? 5.52167 -26.92759 -7.26208 1.000 27.99982 152 ILE C C 1
ATOM 8465 O O . ILE C 1 162 ? 5.33391 -26.63951 -6.07454 1.000 33.09654 152 ILE C O 1
ATOM 8470 N N . ILE C 1 163 ? 4.63006 -26.63740 -8.19791 1.000 30.20932 153 ILE C N 1
ATOM 8471 C CA . ILE C 1 163 ? 3.42586 -25.90894 -7.82194 1.000 35.46898 153 ILE C CA 1
ATOM 8472 C C . ILE C 1 163 ? 2.57138 -26.71759 -6.85757 1.000 36.75003 153 ILE C C 1
ATOM 8473 O O . ILE C 1 163 ? 1.93621 -26.15362 -5.95863 1.000 38.04911 153 ILE C O 1
ATOM 8478 N N . GLU C 1 164 ? 2.54649 -28.04355 -7.00874 1.000 36.46810 154 GLU C N 1
ATOM 8479 C CA . GLU C 1 164 ? 1.75796 -28.85787 -6.08967 1.000 37.69700 154 GLU C CA 1
ATOM 8480 C C . GLU C 1 164 ? 2.35127 -28.80145 -4.69530 1.000 36.87026 154 GLU C C 1
ATOM 8481 O O . GLU C 1 164 ? 1.61901 -28.75259 -3.69727 1.000 39.50149 154 GLU C O 1
ATOM 8487 N N . TYR C 1 165 ? 3.68239 -28.79387 -4.61199 1.000 36.05760 155 TYR C N 1
ATOM 8488 C CA . TYR C 1 165 ? 4.31206 -28.60764 -3.31044 1.000 40.83443 155 TYR C CA 1
ATOM 8489 C C . TYR C 1 165 ? 3.93501 -27.25283 -2.70812 1.000 39.80221 155 TYR C C 1
ATOM 8490 O O . TYR C 1 165 ? 3.68659 -27.14385 -1.50015 1.000 38.52587 155 TYR C O 1
ATOM 8499 N N . GLN C 1 166 ? 3.87145 -26.21247 -3.53827 1.000 39.49397 156 GLN C N 1
ATOM 8500 C CA . GLN C 1 166 ? 3.39866 -24.91107 -3.05646 1.000 40.58888 156 GLN C CA 1
ATOM 8501 C C . GLN C 1 166 ? 1.97708 -24.99594 -2.49486 1.000 35.61909 156 GLN C C 1
ATOM 8502 O O . GLN C 1 166 ? 1.68067 -24.42721 -1.43656 1.000 35.50315 156 GLN C O 1
ATOM 8508 N N . ARG C 1 167 ? 1.06874 -25.64620 -3.22978 1.000 34.70079 157 ARG C N 1
ATOM 8509 C CA . ARG C 1 167 ? -0.31871 -25.78631 -2.77293 1.000 36.13489 157 ARG C CA 1
ATOM 8510 C C . ARG C 1 167 ? -0.38129 -26.47903 -1.41111 1.000 37.51436 157 ARG C C 1
ATOM 8511 O O . ARG C 1 167 ? -1.08080 -26.02409 -0.49109 1.000 35.40597 157 ARG C O 1
ATOM 8519 N N . GLU C 1 168 ? 0.36585 -27.57784 -1.25566 1.000 40.13236 158 GLU C N 1
ATOM 8520 C CA . GLU C 1 168 ? 0.29944 -28.29593 0.01279 1.000 45.51814 158 GLU C CA 1
ATOM 8521 C C . GLU C 1 168 ? 0.93421 -27.49732 1.13689 1.000 40.04338 158 GLU C C 1
ATOM 8522 O O . GLU C 1 168 ? 0.43619 -27.52793 2.26866 1.000 45.30428 158 GLU C O 1
ATOM 8528 N N . SER C 1 169 ? 2.00901 -26.75918 0.84371 1.000 38.26142 159 SER C N 1
ATOM 8529 C CA . SER C 1 169 ? 2.58605 -25.87819 1.84660 1.000 34.55939 159 SER C CA 1
ATOM 8530 C C . SER C 1 169 ? 1.57368 -24.84088 2.30559 1.000 37.79054 159 SER C C 1
ATOM 8531 O O . SER C 1 169 ? 1.40596 -24.61451 3.51149 1.000 39.57251 159 SER C O 1
ATOM 8534 N N . ALA C 1 170 ? 0.85079 -24.24094 1.36073 1.000 31.61709 160 ALA C N 1
ATOM 8535 C CA . ALA C 1 170 ? -0.13682 -23.23595 1.73075 1.000 37.88781 160 ALA C CA 1
ATOM 8536 C C . ALA C 1 170 ? -1.22423 -23.83236 2.61737 1.000 39.58748 160 ALA C C 1
ATOM 8537 O O . ALA C 1 170 ? -1.65371 -23.20317 3.59332 1.000 34.96590 160 ALA C O 1
ATOM 8539 N N . ALA C 1 171 ? -1.67805 -25.04923 2.29403 1.000 39.46916 161 ALA C N 1
ATOM 8540 C CA . ALA C 1 171 ? -2.67165 -25.70680 3.13945 1.000 35.65293 161 ALA C CA 1
ATOM 8541 C C . ALA C 1 171 ? -2.12072 -25.98127 4.53920 1.000 40.64813 161 ALA C C 1
ATOM 8542 O O . ALA C 1 171 ? -2.80503 -25.73179 5.54085 1.000 45.47169 161 ALA C O 1
ATOM 8544 N N . ARG C 1 172 ? -0.87838 -26.47359 4.63621 1.000 41.53475 162 ARG C N 1
ATOM 8545 C CA . ARG C 1 172 ? -0.31357 -26.76288 5.95540 1.000 38.88400 162 ARG C CA 1
ATOM 8546 C C . ARG C 1 172 ? -0.18073 -25.49954 6.79062 1.000 40.89581 162 ARG C C 1
ATOM 8547 O O . ARG C 1 172 ? -0.39127 -25.52268 8.00772 1.000 37.77131 162 ARG C O 1
ATOM 8555 N N . ASN C 1 173 ? 0.24632 -24.40480 6.16772 1.000 40.38798 163 ASN C N 1
ATOM 8556 C CA . ASN C 1 173 ? 0.63404 -23.21463 6.90239 1.000 36.61849 163 ASN C CA 1
ATOM 8557 C C . ASN C 1 173 ? -0.47157 -22.16891 6.98394 1.000 32.20399 163 ASN C C 1
ATOM 8558 O O . ASN C 1 173 ? -0.26049 -21.11604 7.58349 1.000 36.60878 163 ASN C O 1
ATOM 8563 N N . GLY C 1 174 ? -1.63547 -22.41563 6.40253 1.000 31.69756 164 GLY C N 1
ATOM 8564 C CA . GLY C 1 174 ? -2.68571 -21.42339 6.50740 1.000 37.09660 164 GLY C CA 1
ATOM 8565 C C . GLY C 1 174 ? -2.50899 -20.24992 5.57478 1.000 37.73844 164 GLY C C 1
ATOM 8566 O O . GLY C 1 174 ? -2.89350 -19.12577 5.91573 1.000 33.19453 164 GLY C O 1
ATOM 8567 N N . TRP C 1 175 ? -1.88412 -20.47843 4.42392 1.000 38.09728 165 TRP C N 1
ATOM 8568 C CA . TRP C 1 175 ? -1.66483 -19.48900 3.38435 1.000 32.74286 165 TRP C CA 1
ATOM 8569 C C . TRP C 1 175 ? -2.66264 -19.67698 2.25051 1.000 33.43471 165 TRP C C 1
ATOM 8570 O O . TRP C 1 175 ? -3.22851 -20.75717 2.05982 1.000 38.91452 165 TRP C O 1
ATOM 8581 N N . GLU C 1 176 ? -2.87912 -18.60686 1.49780 1.000 31.52890 166 GLU C N 1
ATOM 8582 C CA . GLU C 1 176 ? -3.70459 -18.71239 0.30410 1.000 32.41264 166 GLU C CA 1
ATOM 8583 C C . GLU C 1 176 ? -2.87563 -19.21131 -0.87951 1.000 31.58665 166 GLU C C 1
ATOM 8584 O O . GLU C 1 176 ? -1.65043 -19.11076 -0.90866 1.000 26.37496 166 GLU C O 1
ATOM 8590 N N . PHE C 1 177 ? -3.57520 -19.74133 -1.87883 1.000 39.10966 167 PHE C N 1
ATOM 8591 C CA . PHE C 1 177 ? -2.94514 -20.30057 -3.06249 1.000 35.25129 167 PHE C CA 1
ATOM 8592 C C . PHE C 1 177 ? -3.78398 -19.98516 -4.29114 1.000 33.58037 167 PHE C C 1
ATOM 8593 O O . PHE C 1 177 ? -5.01365 -20.05601 -4.24557 1.000 35.83961 167 PHE C O 1
ATOM 8601 N N . THR C 1 178 ? -3.11198 -19.63632 -5.38252 1.000 28.24218 168 THR C N 1
ATOM 8602 C CA . THR C 1 178 ? -3.73876 -19.57333 -6.69135 1.000 32.39701 168 THR C CA 1
ATOM 8603 C C . THR C 1 178 ? -2.70852 -20.03101 -7.71039 1.000 33.37406 168 THR C C 1
ATOM 8604 O O . THR C 1 178 ? -1.50467 -20.01364 -7.44485 1.000 30.16942 168 THR C O 1
ATOM 8608 N N . ASP C 1 179 ? -3.19049 -20.47285 -8.87448 1.000 35.40922 169 ASP C N 1
ATOM 8609 C CA . ASP C 1 179 ? -2.32036 -21.08282 -9.87271 1.000 34.08823 169 ASP C CA 1
ATOM 8610 C C . ASP C 1 179 ? -2.56197 -20.45108 -11.23467 1.000 34.95108 169 ASP C C 1
ATOM 8611 O O . ASP C 1 179 ? -3.71624 -20.27925 -11.65143 1.000 33.47548 169 ASP C O 1
ATOM 8616 N N . TRP C 1 180 ? -1.46963 -20.05529 -11.89810 1.000 31.87943 170 TRP C N 1
ATOM 8617 C CA . TRP C 1 180 ? -1.52464 -19.62800 -13.29127 1.000 34.44965 170 TRP C CA 1
ATOM 8618 C C . TRP C 1 180 ? -1.29033 -20.76559 -14.27386 1.000 31.00788 170 TRP C C 1
ATOM 8619 O O . TRP C 1 180 ? -1.69339 -20.65097 -15.43400 1.000 31.14018 170 TRP C O 1
ATOM 8630 N N . ASN C 1 181 ? -0.64742 -21.84725 -13.83942 1.000 30.85111 171 ASN C N 1
ATOM 8631 C CA . ASN C 1 181 ? -0.14493 -22.85318 -14.77308 1.000 34.88438 171 ASN C CA 1
ATOM 8632 C C . ASN C 1 181 ? -1.28531 -23.58743 -15.47015 1.000 40.67216 171 ASN C C 1
ATOM 8633 O O . ASN C 1 181 ? -1.37007 -23.60412 -16.70739 1.000 38.67708 171 ASN C O 1
ATOM 8638 N N . ALA C 1 182 ? -2.17584 -24.20234 -14.68799 1.000 34.30335 172 ALA C N 1
ATOM 8639 C CA . ALA C 1 182 ? -3.28025 -24.95504 -15.27664 1.000 34.02600 172 ALA C CA 1
ATOM 8640 C C . ALA C 1 182 ? -4.18729 -24.09492 -16.15329 1.000 33.70156 172 ALA C C 1
ATOM 8641 O O . ALA C 1 182 ? -4.47037 -24.50476 -17.29485 1.000 38.75428 172 ALA C O 1
ATOM 8643 N N . PRO C 1 183 ? -4.70254 -22.94285 -15.70471 1.000 35.08480 173 PRO C N 1
ATOM 8644 C CA . PRO C 1 183 ? -5.59439 -22.17809 -16.59033 1.000 32.68289 173 PRO C CA 1
ATOM 8645 C C . PRO C 1 183 ? -4.90899 -21.71252 -17.85976 1.000 40.36751 173 PRO C C 1
ATOM 8646 O O . PRO C 1 183 ? -5.53560 -21.67385 -18.93639 1.000 39.64589 173 PRO C O 1
ATOM 8650 N N . MET C 1 184 ? -3.61931 -21.39678 -17.77575 1.000 35.16061 174 MET C N 1
ATOM 8651 C CA . MET C 1 184 ? -2.92354 -20.90917 -18.95484 1.000 35.72281 174 MET C CA 1
ATOM 8652 C C . MET C 1 184 ? -2.63675 -22.04368 -19.93363 1.000 37.18509 174 MET C C 1
ATOM 8653 O O . MET C 1 184 ? -2.76205 -21.85369 -21.14727 1.000 34.44507 174 MET C O 1
ATOM 8658 N N . VAL C 1 185 ? -2.27890 -23.23419 -19.42731 1.000 33.16785 175 VAL C N 1
ATOM 8659 C CA . VAL C 1 185 ? -2.16433 -24.41175 -20.29131 1.000 40.65544 175 VAL C CA 1
ATOM 8660 C C . VAL C 1 185 ? -3.49499 -24.69490 -20.97982 1.000 40.25728 175 VAL C C 1
ATOM 8661 O O . VAL C 1 185 ? -3.53420 -25.04876 -22.16474 1.000 41.61348 175 VAL C O 1
ATOM 8665 N N . ALA C 1 186 ? -4.60389 -24.54291 -20.24943 1.000 33.78426 176 ALA C N 1
ATOM 8666 C CA . ALA C 1 186 ? -5.91359 -24.78589 -20.84494 1.000 37.76546 176 ALA C CA 1
ATOM 8667 C C . ALA C 1 186 ? -6.18324 -23.81544 -21.98693 1.000 40.73472 176 ALA C C 1
ATOM 8668 O O . ALA C 1 186 ? -6.63756 -24.21477 -23.06921 1.000 42.00148 176 ALA C O 1
ATOM 8670 N N . ILE C 1 187 ? -5.91726 -22.52670 -21.75663 1.000 42.59394 177 ILE C N 1
ATOM 8671 C CA . ILE C 1 187 ? -6.10619 -21.52489 -22.80676 1.000 40.67252 177 ILE C CA 1
ATOM 8672 C C . ILE C 1 187 ? -5.18652 -21.81912 -23.98834 1.000 38.85862 177 ILE C C 1
ATOM 8673 O O . ILE C 1 187 ? -5.57567 -21.67541 -25.15636 1.000 38.57660 177 ILE C O 1
ATOM 8678 N N . ASN C 1 188 ? -3.95035 -22.23223 -23.69972 1.000 43.70898 178 ASN C N 1
ATOM 8679 C CA . ASN C 1 188 ? -3.00626 -22.56935 -24.75839 1.000 43.84464 178 ASN C CA 1
ATOM 8680 C C . ASN C 1 188 ? -3.56817 -23.66784 -25.64828 1.000 45.31632 178 ASN C C 1
ATOM 8681 O O . ASN C 1 188 ? -3.62036 -23.51765 -26.87119 1.000 47.52410 178 ASN C O 1
ATOM 8686 N N . GLN C 1 189 ? -4.04821 -24.75884 -25.04432 1.000 45.23934 179 GLN C N 1
ATOM 8687 C CA . GLN C 1 189 ? -4.61323 -25.84804 -25.83997 1.000 49.36188 179 GLN C CA 1
ATOM 8688 C C . GLN C 1 189 ? -5.79723 -25.35647 -26.65315 1.000 45.58397 179 GLN C C 1
ATOM 8689 O O . GLN C 1 189 ? -5.86662 -25.55295 -27.88065 1.000 49.77662 179 GLN C O 1
ATOM 8695 N N . GLU C 1 190 ? -6.69985 -24.64033 -25.98494 1.000 40.71710 180 GLU C N 1
ATOM 8696 C CA . GLU C 1 190 ? -7.96367 -24.27635 -26.59703 1.000 42.66341 180 GLU C CA 1
ATOM 8697 C C . GLU C 1 190 ? -7.75339 -23.40307 -27.81540 1.000 52.23617 180 GLU C C 1
ATOM 8698 O O . GLU C 1 190 ? -8.32493 -23.65869 -28.88293 1.000 56.69081 180 GLU C O 1
ATOM 8704 N N . LEU C 1 191 ? -6.89475 -22.39933 -27.70047 1.000 49.91602 181 LEU C N 1
ATOM 8705 C CA . LEU C 1 191 ? -6.68665 -21.52533 -28.84345 1.000 49.04293 181 LEU C CA 1
ATOM 8706 C C . LEU C 1 191 ? -5.64304 -22.06373 -29.81800 1.000 48.87856 181 LEU C C 1
ATOM 8707 O O . LEU C 1 191 ? -5.59763 -21.61085 -30.96886 1.000 43.36791 181 LEU C O 1
ATOM 8712 N N . GLN C 1 192 ? -4.82201 -23.03176 -29.39733 1.000 46.83440 182 GLN C N 1
ATOM 8713 C CA . GLN C 1 192 ? -3.93341 -23.69825 -30.33254 1.000 43.58004 182 GLN C CA 1
ATOM 8714 C C . GLN C 1 192 ? -4.71500 -24.57484 -31.29388 1.000 50.71850 182 GLN C C 1
ATOM 8715 O O . GLN C 1 192 ? -4.19572 -24.92598 -32.35923 1.000 47.82449 182 GLN C O 1
ATOM 8721 N N . GLN C 1 193 ? -5.94590 -24.94792 -30.92614 1.000 46.19524 183 GLN C N 1
ATOM 8722 C CA . GLN C 1 193 ? -6.80188 -25.65704 -31.87132 1.000 50.30890 183 GLN C CA 1
ATOM 8723 C C . GLN C 1 193 ? -7.00272 -24.84278 -33.15552 1.000 52.92094 183 GLN C C 1
ATOM 8724 O O . GLN C 1 193 ? -6.93104 -25.38713 -34.26289 1.000 52.20683 183 GLN C O 1
AT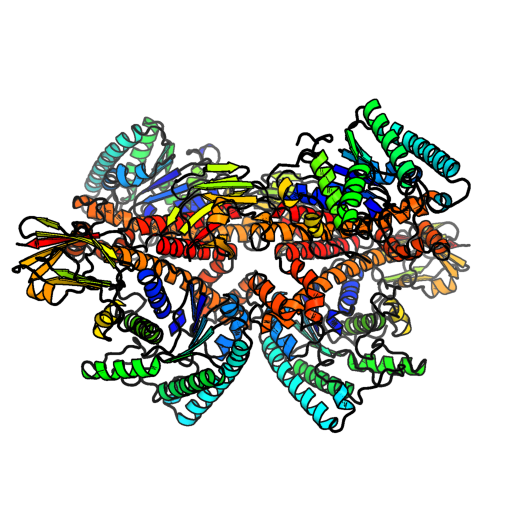OM 8730 N N . LYS C 1 194 ? -7.26836 -23.53466 -33.02904 1.000 55.56464 184 LYS C N 1
ATOM 8731 C CA . LYS C 1 194 ? -7.46513 -22.70340 -34.21301 1.000 55.06396 184 LYS C CA 1
ATOM 8732 C C . LYS C 1 194 ? -6.15930 -22.22824 -34.83437 1.000 53.29833 184 LYS C C 1
ATOM 8733 O O . LYS C 1 194 ? -6.11906 -21.96523 -36.03818 1.000 59.22072 184 LYS C O 1
ATOM 8739 N N . ASP C 1 195 ? -5.10748 -22.09727 -34.05643 1.000 49.96468 185 ASP C N 1
ATOM 8740 C CA . ASP C 1 195 ? -3.80000 -21.69829 -34.57305 1.000 47.87925 185 ASP C CA 1
ATOM 8741 C C . ASP C 1 195 ? -2.72453 -22.40925 -33.77367 1.000 48.52361 185 ASP C C 1
ATOM 8742 O O . ASP C 1 195 ? -2.44630 -22.03857 -32.62147 1.000 46.37955 185 ASP C O 1
ATOM 8747 N N . PRO C 1 196 ? -2.07796 -23.42088 -34.35969 1.000 52.64853 186 PRO C N 1
ATOM 8748 C CA . PRO C 1 196 ? -1.08096 -24.19394 -33.60412 1.000 47.81474 186 PRO C CA 1
ATOM 8749 C C . PRO C 1 196 ? 0.09599 -23.36580 -33.13434 1.000 47.02623 186 PRO C C 1
ATOM 8750 O O . PRO C 1 196 ? 0.83455 -23.81929 -32.24997 1.000 48.20432 186 PRO C O 1
ATOM 8754 N N . SER C 1 197 ? 0.32671 -22.19086 -33.71402 1.000 45.85642 187 SER C N 1
ATOM 8755 C CA . SER C 1 197 ? 1.41843 -21.33077 -33.27735 1.000 50.51986 187 SER C CA 1
ATOM 8756 C C . SER C 1 197 ? 1.00715 -20.37907 -32.15625 1.000 49.74872 187 SER C C 1
ATOM 8757 O O . SER C 1 197 ? 1.86128 -19.64692 -31.64695 1.000 48.81625 187 SER C O 1
ATOM 8760 N N . PHE C 1 198 ? -0.26912 -20.36737 -31.76195 1.000 48.18856 188 PHE C N 1
ATOM 8761 C CA . PHE C 1 198 ? -0.70227 -19.51441 -30.66230 1.000 48.80021 188 PHE C CA 1
ATOM 8762 C C . PHE C 1 198 ? -0.07399 -19.95591 -29.34814 1.000 43.71198 188 PHE C C 1
ATOM 8763 O O . PHE C 1 198 ? 0.07904 -21.15108 -29.07756 1.000 41.54119 188 PHE C O 1
ATOM 8771 N N . THR C 1 199 ? 0.27583 -18.97821 -28.51992 1.000 41.06203 189 THR C N 1
ATOM 8772 C CA . THR C 1 199 ? 0.76707 -19.29134 -27.19052 1.000 39.75551 189 THR C CA 1
ATOM 8773 C C . THR C 1 199 ? 0.60072 -18.07371 -26.29846 1.000 36.72408 189 THR C C 1
ATOM 8774 O O . THR C 1 199 ? 0.72339 -16.93279 -26.74964 1.000 34.90332 189 THR C O 1
ATOM 8778 N N . LEU C 1 200 ? 0.28994 -18.33775 -25.03152 1.000 33.37075 190 LEU C N 1
ATOM 8779 C CA . LEU C 1 200 ? 0.34071 -17.30632 -24.00653 1.000 36.18538 190 LEU C CA 1
ATOM 8780 C C . LEU C 1 200 ? 1.75877 -17.03612 -23.53102 1.000 34.27338 190 LEU C C 1
ATOM 8781 O O . LEU C 1 200 ? 1.98409 -16.04063 -22.84154 1.000 34.84476 190 LEU C O 1
ATOM 8786 N N . CYS C 1 201 ? 2.70781 -17.90821 -23.85395 1.000 36.36927 191 CYS C N 1
ATOM 8787 C CA . CYS C 1 201 ? 4.03208 -17.86475 -23.24116 1.000 37.38420 191 CYS C CA 1
ATOM 8788 C C . CYS C 1 201 ? 5.11381 -17.32092 -24.17063 1.000 35.84448 191 CYS C C 1
ATOM 8789 O O . CYS C 1 201 ? 6.27090 -17.74313 -24.11120 1.000 40.23321 191 CYS C O 1
ATOM 8792 N N . GLY C 1 202 ? 4.77893 -16.36079 -25.02192 1.000 39.66304 192 GLY C N 1
ATOM 8793 C CA . GLY C 1 202 ? 5.81552 -15.60524 -25.69985 1.000 41.46123 192 GLY C CA 1
ATOM 8794 C C . GLY C 1 202 ? 6.52656 -16.37564 -26.80380 1.000 43.79460 192 GLY C C 1
ATOM 8795 O O . GLY C 1 202 ? 6.15939 -17.48682 -27.18123 1.000 41.50923 192 GLY C O 1
ATOM 8796 N N . ASN C 1 203 ? 7.60940 -15.75859 -27.28172 1.000 44.17842 193 ASN C N 1
ATOM 8797 C CA . ASN C 1 203 ? 8.37595 -16.28404 -28.40482 1.000 46.50930 193 ASN C CA 1
ATOM 8798 C C . ASN C 1 203 ? 9.14231 -17.55214 -28.05962 1.000 45.89875 193 ASN C C 1
ATOM 8799 O O . ASN C 1 203 ? 9.51243 -18.30347 -28.96569 1.000 51.54275 193 ASN C O 1
ATOM 8804 N N . ASP C 1 204 ? 9.39352 -17.81081 -26.78059 1.000 38.69424 194 ASP C N 1
ATOM 8805 C CA . ASP C 1 204 ? 10.32820 -18.85879 -26.39110 1.000 38.34724 194 ASP C CA 1
ATOM 8806 C C . ASP C 1 204 ? 9.73150 -19.92361 -25.48112 1.000 39.28978 194 ASP C C 1
ATOM 8807 O O . ASP C 1 204 ? 10.49221 -20.69376 -24.88277 1.000 38.20273 194 ASP C O 1
ATOM 8812 N N . ARG C 1 205 ? 8.40356 -19.97740 -25.34625 1.000 38.73874 195 ARG C N 1
ATOM 8813 C CA . ARG C 1 205 ? 7.65997 -20.90657 -24.49677 1.000 40.10629 195 ARG C CA 1
ATOM 8814 C C . ARG C 1 205 ? 7.81960 -20.58011 -23.01977 1.000 43.45187 195 ARG C C 1
ATOM 8815 O O . ARG C 1 205 ? 7.18351 -21.24192 -22.17268 1.000 35.58206 195 ARG C O 1
ATOM 8823 N N . ILE C 1 206 ? 8.61547 -19.56411 -22.67472 1.000 40.31723 196 ILE C N 1
ATOM 8824 C CA . ILE C 1 206 ? 8.99599 -19.28425 -21.29668 1.000 35.90364 196 ILE C CA 1
ATOM 8825 C C . ILE C 1 206 ? 8.44480 -17.94462 -20.81982 1.000 36.62299 196 ILE C C 1
ATOM 8826 O O . ILE C 1 206 ? 7.79768 -17.87013 -19.77256 1.000 36.77530 196 ILE C O 1
ATOM 8831 N N . HIS C 1 207 ? 8.67632 -16.87154 -21.59346 1.000 34.84901 197 HIS C N 1
ATOM 8832 C CA . HIS C 1 207 ? 8.39091 -15.50826 -21.16609 1.000 30.94660 197 HIS C CA 1
ATOM 8833 C C . HIS C 1 207 ? 7.13860 -14.97233 -21.83225 1.000 27.79363 197 HIS C C 1
ATOM 8834 O O . HIS C 1 207 ? 7.18383 -14.63417 -23.01912 1.000 36.94553 197 HIS C O 1
ATOM 8841 N N . PRO C 1 208 ? 6.02150 -14.84514 -21.12527 1.000 32.97883 198 PRO C N 1
ATOM 8842 C CA . PRO C 1 208 ? 4.81117 -14.32301 -21.76675 1.000 32.86125 198 PRO C CA 1
ATOM 8843 C C . PRO C 1 208 ? 5.00536 -12.91420 -22.29389 1.000 30.57086 198 PRO C C 1
ATOM 8844 O O . PRO C 1 208 ? 5.75686 -12.10889 -21.74376 1.000 33.21190 198 PRO C O 1
ATOM 8848 N N . ASP C 1 209 ? 4.33456 -12.65188 -23.39952 1.000 30.11164 199 ASP C N 1
ATOM 8849 C CA . ASP C 1 209 ? 4.23989 -11.32826 -23.98879 1.000 33.02699 199 ASP C CA 1
ATOM 8850 C C . ASP C 1 209 ? 3.19184 -10.54559 -23.19698 1.000 31.49681 199 ASP C C 1
ATOM 8851 O O . ASP C 1 209 ? 2.65060 -11.03895 -22.20318 1.000 30.06999 199 ASP C O 1
ATOM 8856 N N . ASN C 1 210 ? 2.87394 -9.32279 -23.64680 1.000 26.78071 200 ASN C N 1
ATOM 8857 C CA . ASN C 1 210 ? 1.93178 -8.47458 -22.91684 1.000 29.98052 200 ASN C CA 1
ATOM 8858 C C . ASN C 1 210 ? 0.56091 -9.13845 -22.77283 1.000 32.96866 200 ASN C C 1
ATOM 8859 O O . ASN C 1 210 ? -0.11334 -8.97351 -21.74862 1.000 34.07321 200 ASN C O 1
ATOM 8864 N N . ASP C 1 211 ? 0.11796 -9.87243 -23.79863 1.000 35.03507 201 ASP C N 1
ATOM 8865 C CA . ASP C 1 211 ? -1.17135 -10.55948 -23.71839 1.000 36.13334 201 ASP C CA 1
ATOM 8866 C C . ASP C 1 211 ? -1.16575 -11.61469 -22.61286 1.000 29.87591 201 ASP C C 1
ATOM 8867 O O . ASP C 1 211 ? -2.15402 -11.77363 -21.88702 1.000 27.85586 201 ASP C O 1
ATOM 8872 N N . GLY C 1 212 ? -0.07374 -12.37615 -22.50537 1.000 26.98563 202 GLY C N 1
ATOM 8873 C CA . GLY C 1 212 ? 0.03635 -13.36223 -21.44444 1.000 28.02273 202 GLY C CA 1
ATOM 8874 C C . GLY C 1 212 ? 0.04373 -12.73985 -20.06221 1.000 34.15903 202 GLY C C 1
ATOM 8875 O O . GLY C 1 212 ? -0.57022 -13.26542 -19.12504 1.000 29.81530 202 GLY C O 1
ATOM 8876 N N . HIS C 1 213 ? 0.74915 -11.61579 -19.90888 1.000 29.58411 203 HIS C N 1
ATOM 8877 C CA . HIS C 1 213 ? 0.74814 -10.95114 -18.61408 1.000 28.00756 203 HIS C CA 1
ATOM 8878 C C . HIS C 1 213 ? -0.62214 -10.39071 -18.30196 1.000 28.96962 203 HIS C C 1
ATOM 8879 O O . HIS C 1 213 ? -1.03657 -10.38537 -17.14226 1.000 27.92451 203 HIS C O 1
ATOM 8886 N N . MET C 1 214 ? -1.36995 -9.97415 -19.32106 1.000 30.40164 204 MET C N 1
ATOM 8887 C CA . MET C 1 214 ? -2.70804 -9.50274 -19.02035 1.000 29.45512 204 MET C CA 1
ATOM 8888 C C . MET C 1 214 ? -3.59816 -10.67440 -18.62110 1.000 35.32088 204 MET C C 1
ATOM 8889 O O . MET C 1 214 ? -4.41334 -10.53837 -17.70218 1.000 33.70581 204 MET C O 1
ATOM 8894 N N . VAL C 1 215 ? -3.40050 -11.84986 -19.23504 1.000 32.89200 205 VAL C N 1
ATOM 8895 C CA . VAL C 1 215 ? -4.13230 -13.03929 -18.79620 1.000 32.58832 205 VAL C CA 1
ATOM 8896 C C . VAL C 1 215 ? -3.77122 -13.39315 -17.35878 1.000 35.62947 205 VAL C C 1
ATOM 8897 O O . VAL C 1 215 ? -4.63212 -13.79589 -16.56853 1.000 34.15842 205 VAL C O 1
ATOM 8901 N N . MET C 1 216 ? -2.49107 -13.27528 -17.00620 1.000 32.96365 206 MET C N 1
ATOM 8902 C CA . MET C 1 216 ? -2.06968 -13.54181 -15.63566 1.000 32.27013 206 MET C CA 1
ATOM 8903 C C . MET C 1 216 ? -2.71901 -12.55857 -14.66524 1.000 32.67825 206 MET C C 1
ATOM 8904 O O . MET C 1 216 ? -3.19328 -12.94656 -13.5882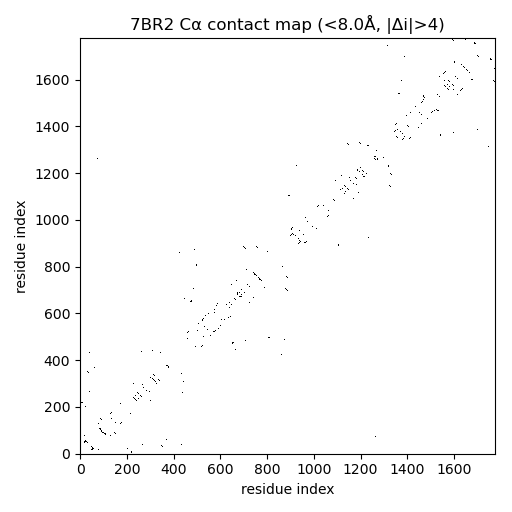0 1.000 32.07029 206 MET C O 1
ATOM 8909 N N . ALA C 1 217 ? -2.76406 -11.28233 -15.03904 1.000 29.10125 207 ALA C N 1
ATOM 8910 C CA . ALA C 1 217 ? -3.45563 -10.29588 -14.22096 1.000 33.24624 207 ALA C CA 1
ATOM 8911 C C . ALA C 1 217 ? -4.93454 -10.64703 -14.08286 1.000 30.81069 207 ALA C C 1
ATOM 8912 O O . ALA C 1 217 ? -5.51509 -10.54516 -12.99603 1.000 30.77252 207 ALA C O 1
ATOM 8914 N N . TYR C 1 218 ? -5.56670 -11.02601 -15.19098 1.000 30.81206 208 TYR C N 1
ATOM 8915 C CA . TYR C 1 218 ? -6.97025 -11.42471 -15.16339 1.000 33.14541 208 TYR C CA 1
ATOM 8916 C C . TYR C 1 218 ? -7.18727 -12.58586 -14.20836 1.000 31.03680 208 TYR C C 1
ATOM 8917 O O . TYR C 1 218 ? -8.09588 -12.55256 -13.37599 1.000 30.42296 208 TYR C O 1
ATOM 8926 N N . LEU C 1 219 ? -6.34099 -13.61088 -14.30048 1.000 27.67872 209 LEU C N 1
ATOM 8927 C CA . LEU C 1 219 ? -6.50571 -14.77943 -13.45128 1.000 28.90289 209 LEU C CA 1
ATOM 8928 C C . LEU C 1 219 ? -6.31921 -14.42798 -11.98705 1.000 34.90720 209 LEU C C 1
ATOM 8929 O O . LEU C 1 219 ? -7.08596 -14.89405 -11.13154 1.000 31.80571 209 LEU C O 1
ATOM 8934 N N . PHE C 1 220 ? -5.33688 -13.57040 -11.68166 1.000 28.97760 210 PHE C N 1
ATOM 8935 C CA . PHE C 1 220 ? -5.11349 -13.21135 -10.29023 1.000 31.42657 210 PHE C CA 1
ATOM 8936 C C . PHE C 1 220 ? -6.27635 -12.38559 -9.74401 1.000 33.25692 210 PHE C C 1
ATOM 8937 O O . PHE C 1 220 ? -6.69262 -12.56655 -8.59139 1.000 30.20444 210 PHE C O 1
ATOM 8945 N N . LEU C 1 221 ? -6.83180 -11.49837 -10.56794 1.000 28.46680 211 LEU C N 1
ATOM 8946 C CA . LEU C 1 221 ? -7.97478 -10.70117 -10.14638 1.000 26.37904 211 LEU C CA 1
ATOM 8947 C C . LEU C 1 221 ? -9.22529 -11.56014 -9.99985 1.000 34.49342 211 LEU C C 1
ATOM 8948 O O . LEU C 1 221 ? -10.09893 -11.25438 -9.18281 1.000 31.61437 211 LEU C O 1
ATOM 8953 N N . LYS C 1 222 ? -9.34099 -12.60596 -10.81783 1.000 35.42840 212 LYS C N 1
ATOM 8954 C CA . LYS C 1 222 ? -10.41320 -13.58157 -10.67998 1.000 32.14793 212 LYS C CA 1
ATOM 8955 C C . LYS C 1 222 ? -10.27831 -14.36458 -9.38348 1.000 35.91655 212 LYS C C 1
ATOM 8956 O O . LYS C 1 222 ? -11.27571 -14.62092 -8.69410 1.000 34.04662 212 LYS C O 1
ATOM 8962 N N . ALA C 1 223 ? -9.04647 -14.73617 -9.03046 1.000 28.66850 213 ALA C N 1
ATOM 8963 C CA . ALA C 1 223 ? -8.79387 -15.38253 -7.75427 1.000 32.03133 213 ALA C CA 1
ATOM 8964 C C . ALA C 1 223 ? -9.08028 -14.45627 -6.57993 1.000 37.44384 213 ALA C C 1
ATOM 8965 O O . ALA C 1 223 ? -9.29959 -14.93522 -5.46444 1.000 40.95154 213 ALA C O 1
ATOM 8967 N N . GLN C 1 224 ? -9.08310 -13.14626 -6.79650 1.000 35.38083 214 GLN C N 1
ATOM 8968 C CA . GLN C 1 224 ? -9.44736 -12.20459 -5.74805 1.000 37.42976 214 GLN C CA 1
ATOM 8969 C C . GLN C 1 224 ? -10.93695 -11.87643 -5.75039 1.000 33.63797 214 GLN C C 1
ATOM 8970 O O . GLN C 1 224 ? -11.35675 -10.93664 -5.06955 1.000 31.10013 214 GLN C O 1
ATOM 8976 N N . GLY C 1 225 ? -11.73120 -12.61291 -6.51901 1.000 33.01322 215 GLY C N 1
ATOM 8977 C CA . GLY C 1 225 ? -13.17488 -12.49626 -6.46809 1.000 35.53957 215 GLY C CA 1
ATOM 8978 C C . GLY C 1 225 ? -13.77961 -11.39462 -7.31039 1.000 38.29902 215 GLY C C 1
ATOM 8979 O O . GLY C 1 225 ? -14.93617 -11.02999 -7.08666 1.000 38.46037 215 GLY C O 1
ATOM 8980 N N . PHE C 1 226 ? -13.06312 -10.89385 -8.31584 1.000 32.36435 216 PHE C N 1
ATOM 8981 C CA . PHE C 1 226 ? -13.55007 -9.79937 -9.14438 1.000 32.73614 216 PHE C CA 1
ATOM 8982 C C . PHE C 1 226 ? -14.20380 -10.25877 -10.43942 1.000 33.25062 216 PHE C C 1
ATOM 8983 O O . PHE C 1 226 ? -14.72280 -9.41794 -11.18520 1.000 33.02435 216 PHE C O 1
ATOM 8991 N N . ALA C 1 227 ? -14.16649 -11.54693 -10.75418 1.000 32.84955 217 ALA C N 1
ATOM 8992 C CA . ALA C 1 227 ? -14.81712 -11.99737 -11.97535 1.000 38.55705 217 ALA C CA 1
ATOM 8993 C C . ALA C 1 227 ? -16.32825 -11.87502 -11.81099 1.000 42.25900 217 ALA C C 1
ATOM 8994 O O . ALA C 1 227 ? -16.89584 -12.34209 -10.81525 1.000 41.88872 217 ALA C O 1
ATOM 8996 N N . GLY C 1 228 ? -16.96715 -11.20479 -12.77040 1.000 45.48215 218 GLY C N 1
ATOM 8997 C CA . GLY C 1 228 ? -18.39409 -10.98842 -12.76952 1.000 43.44872 218 GLY C CA 1
ATOM 8998 C C . GLY C 1 228 ? -18.84969 -9.65359 -12.22111 1.000 46.04092 218 GLY C C 1
ATOM 8999 O O . GLY C 1 228 ? -20.04323 -9.34338 -12.31040 1.000 46.38978 218 GLY C O 1
ATOM 9000 N N . LYS C 1 229 ? -17.95270 -8.85276 -11.66761 1.000 47.20312 219 LYS C N 1
ATOM 9001 C CA . LYS C 1 229 ? -18.33676 -7.56478 -11.11652 1.000 44.11609 219 LYS C CA 1
ATOM 9002 C C . LYS C 1 229 ? -18.15540 -6.45901 -12.15238 1.000 44.45708 219 LYS C C 1
ATOM 9003 O O . LYS C 1 229 ? -17.06498 -6.28615 -12.70336 1.000 44.31038 219 LYS C O 1
ATOM 9009 N N . ASP C 1 230 ? -19.19378 -5.66337 -12.34780 1.000 36.66517 220 ASP C N 1
ATOM 9010 C CA . ASP C 1 230 ? -19.26022 -4.72029 -13.45295 1.000 41.24460 220 ASP C CA 1
ATOM 9011 C C . ASP C 1 230 ? -18.61731 -3.41673 -13.03074 1.000 41.61074 220 ASP C C 1
ATOM 9012 O O . ASP C 1 230 ? -18.71421 -3.01948 -11.86836 1.000 41.41855 220 ASP C O 1
ATOM 9017 N N . VAL C 1 231 ? -18.03351 -2.71344 -14.00087 1.000 36.73581 221 VAL C N 1
ATOM 9018 C CA . VAL C 1 231 ? -17.57888 -1.34746 -13.74830 1.000 39.13636 221 VAL C CA 1
ATOM 9019 C C . VAL C 1 231 ? -18.73538 -0.50524 -13.25299 1.000 37.05766 221 VAL C C 1
ATOM 9020 O O . VAL C 1 231 ? -18.66214 0.13204 -12.19680 1.000 40.33764 221 VAL C O 1
ATOM 9024 N N . ALA C 1 232 ? -19.83502 -0.53415 -13.99183 1.000 42.98782 222 ALA C N 1
ATOM 9025 C CA . ALA C 1 232 ? -21.09479 0.07869 -13.59543 1.000 42.71787 222 ALA C CA 1
ATOM 9026 C C . ALA C 1 232 ? -22.18882 -0.56176 -14.43360 1.000 40.39976 222 ALA C C 1
ATOM 9027 O O . ALA C 1 232 ? -21.92311 -1.14055 -15.49053 1.000 40.18809 222 ALA C O 1
ATOM 9029 N N . ASN C 1 233 ? -23.41488 -0.50427 -13.93096 1.000 42.45145 223 ASN C N 1
ATOM 9030 C CA . ASN C 1 233 ? -24.53936 -1.08923 -14.66262 1.000 42.20481 223 ASN C CA 1
ATOM 9031 C C . ASN C 1 233 ? -25.73709 -0.17136 -14.45871 1.000 37.69794 223 ASN C C 1
ATOM 9032 O O . ASN C 1 233 ? -26.34100 -0.15169 -13.38107 1.000 42.26851 223 ASN C O 1
ATOM 9037 N N . MET C 1 234 ? -26.05838 0.60542 -15.48464 1.000 41.47492 224 MET C N 1
ATOM 9038 C CA . MET C 1 234 ? -27.14754 1.56632 -15.42373 1.000 44.41355 224 MET C CA 1
ATOM 9039 C C . MET C 1 234 ? -28.21763 1.20996 -16.45314 1.000 50.36513 224 MET C C 1
ATOM 9040 O O . MET C 1 234 ? -27.91682 0.76998 -17.57163 1.000 48.21168 224 MET C O 1
ATOM 9045 N N . GLU C 1 235 ? -29.46734 1.36850 -16.04219 1.000 49.11874 225 GLU C N 1
ATOM 9046 C CA . GLU C 1 235 ? -30.62756 1.13991 -16.88845 1.000 51.06485 225 GLU C CA 1
ATOM 9047 C C . GLU C 1 235 ? -31.58338 2.29837 -16.67757 1.000 49.82034 225 GLU C C 1
ATOM 9048 O O . GLU C 1 235 ? -32.06918 2.49635 -15.55742 1.000 48.29613 225 GLU C O 1
ATOM 9054 N N . ILE C 1 236 ? -31.83109 3.05694 -17.74726 1.000 44.25838 226 ILE C N 1
ATOM 9055 C CA . ILE C 1 236 ? -32.72419 4.21151 -17.75497 1.000 54.13450 226 ILE C CA 1
ATOM 9056 C C . ILE C 1 236 ? -33.90764 3.90486 -18.66775 1.000 59.95204 226 ILE C C 1
ATOM 9057 O O . ILE C 1 236 ? -33.71983 3.53136 -19.83221 1.000 56.02952 226 ILE C O 1
ATOM 9062 N N . ASN C 1 237 ? -35.12434 4.08405 -18.15020 1.000 64.62962 227 ASN C N 1
ATOM 9063 C CA . ASN C 1 237 ? -36.33332 3.99975 -18.96437 1.000 67.03305 227 ASN C CA 1
ATOM 9064 C C . ASN C 1 237 ? -36.62468 5.38072 -19.54022 1.000 67.31359 227 ASN C C 1
ATOM 9065 O O . ASN C 1 237 ? -36.84486 6.33677 -18.78960 1.000 68.51987 227 ASN C O 1
ATOM 9070 N N . ALA C 1 238 ? -36.63931 5.48028 -20.87215 1.000 67.84399 228 ALA C N 1
ATOM 9071 C CA . ALA C 1 238 ? -36.79837 6.78605 -21.50102 1.000 71.22122 228 ALA C CA 1
ATOM 9072 C C . ALA C 1 238 ? -38.18406 7.36235 -21.25754 1.000 74.88106 228 ALA C C 1
ATOM 9073 O O . ALA C 1 238 ? -38.32726 8.57895 -21.10586 1.000 74.99756 228 ALA C O 1
ATOM 9075 N N . ASN C 1 239 ? -39.20567 6.51450 -21.19045 1.000 74.43778 229 ASN C N 1
ATOM 9076 C CA . ASN C 1 239 ? -40.54851 7.02842 -20.95537 1.000 77.35357 229 ASN C CA 1
ATOM 9077 C C . ASN C 1 239 ? -40.77303 7.32687 -19.47997 1.000 78.20214 229 ASN C C 1
ATOM 9078 O O . ASN C 1 239 ? -41.41077 8.32501 -19.13421 1.000 80.35640 229 ASN C O 1
ATOM 9083 N N . LYS C 1 240 ? -40.19188 6.51389 -18.59887 1.000 76.89716 230 LYS C N 1
ATOM 9084 C CA . LYS C 1 240 ? -40.38003 6.71156 -17.16601 1.000 79.15511 230 LYS C CA 1
ATOM 9085 C C . LYS C 1 240 ? -39.59598 7.91783 -16.65698 1.000 79.06879 230 LYS C C 1
ATOM 9086 O O . LYS C 1 240 ? -39.96611 8.49994 -15.63081 1.000 79.18553 230 LYS C O 1
ATOM 9092 N N . LYS C 1 241 ? -38.51153 8.29684 -17.34363 1.000 78.06407 231 LYS C N 1
ATOM 9093 C CA . LYS C 1 241 ? -37.64566 9.38921 -16.89604 1.000 77.51230 231 LYS C CA 1
ATOM 9094 C C . LYS C 1 241 ? -37.03414 9.08621 -15.52871 1.000 75.35136 231 LYS C C 1
ATOM 9095 O O . LYS C 1 241 ? -36.67717 9.98907 -14.76705 1.000 71.73533 231 LYS C O 1
ATOM 9101 N N . GLN C 1 242 ? -36.94264 7.80499 -15.19753 1.000 74.57616 232 GLN C N 1
ATOM 9102 C CA . GLN C 1 242 ? -36.33002 7.35525 -13.96267 1.000 74.77584 232 GLN C CA 1
ATOM 9103 C C . GLN C 1 242 ? -35.24945 6.33645 -14.28502 1.000 68.42315 232 GLN C C 1
ATOM 9104 O O . GLN C 1 242 ? -35.24262 5.73453 -15.36111 1.000 69.15752 232 GLN C O 1
ATOM 9110 N N . ALA C 1 243 ? -34.32175 6.15636 -13.35165 1.000 57.65611 233 ALA C N 1
ATOM 9111 C CA . ALA C 1 243 ? -33.29217 5.14330 -13.50861 1.000 56.05562 233 ALA C CA 1
ATOM 9112 C C . ALA C 1 243 ? -33.84406 3.83754 -12.95090 1.000 55.44345 233 ALA C C 1
ATOM 9113 O O . ALA C 1 243 ? -34.19759 3.76502 -11.77130 1.000 48.73865 233 ALA C O 1
ATOM 9115 N N . VAL C 1 244 ? -33.88298 2.79997 -13.78415 1.000 54.93147 234 VAL C N 1
ATOM 9116 C CA . VAL C 1 244 ? -34.32263 1.49274 -13.31104 1.000 53.57573 234 VAL C CA 1
ATOM 9117 C C . VAL C 1 244 ? -33.21976 0.83447 -12.49794 1.000 55.25832 234 VAL C C 1
ATOM 9118 O O . VAL C 1 244 ? -33.47539 0.22064 -11.45567 1.000 52.34635 234 VAL C O 1
ATOM 9122 N N . LYS C 1 245 ? -31.97490 0.99517 -12.94241 1.000 50.97759 235 LYS C N 1
ATOM 9123 C CA . LYS C 1 245 ? -30.82803 0.41467 -12.26184 1.000 46.87059 235 LYS C CA 1
ATOM 9124 C C . LYS C 1 245 ? -29.68675 1.41680 -12.25263 1.000 44.60116 235 LYS C C 1
ATOM 9125 O O . LYS C 1 245 ? -29.43523 2.08830 -13.25309 1.000 38.46229 235 LYS C O 1
ATOM 9131 N N . ALA C 1 246 ? -29.02100 1.53667 -11.09801 1.000 42.18679 236 ALA C N 1
ATOM 9132 C CA . ALA C 1 246 ? -27.87573 2.42243 -10.94478 1.000 41.44151 236 ALA C CA 1
ATOM 9133 C C . ALA C 1 246 ? -26.86568 1.72807 -10.03052 1.000 38.09494 236 ALA C C 1
ATOM 9134 O O . ALA C 1 246 ? -26.61676 2.15295 -8.90397 1.000 39.65124 236 ALA C O 1
ATOM 9136 N N . GLU C 1 247 ? -26.28156 0.63542 -10.53035 1.000 44.40845 237 GLU C N 1
ATOM 9137 C CA . GLU C 1 247 ? -25.30226 -0.14257 -9.78614 1.000 40.97810 237 GLU C CA 1
ATOM 9138 C C . GLU C 1 247 ? -23.92747 0.46026 -10.02911 1.000 41.15038 237 GLU C C 1
ATOM 9139 O O . GLU C 1 247 ? -23.53272 0.65765 -11.18625 1.000 40.74221 237 GLU C O 1
ATOM 9145 N N . GLY C 1 248 ? -23.21118 0.75604 -8.94328 1.000 47.93949 238 GLY C N 1
ATOM 9146 C CA . GLY C 1 248 ? -21.88645 1.33380 -9.04804 1.000 41.65208 238 GLY C CA 1
ATOM 9147 C C . GLY C 1 248 ? -21.87105 2.73748 -9.59733 1.000 43.25743 238 GLY C C 1
ATOM 9148 O O . GLY C 1 248 ? -20.83594 3.18892 -10.09835 1.000 37.08951 238 GLY C O 1
ATOM 9149 N N . CYS C 1 249 ? -22.99481 3.44388 -9.53272 1.000 41.53125 239 CYS C N 1
ATOM 9150 C CA . CYS C 1 249 ? -23.04102 4.80113 -10.05234 1.000 40.92024 239 CYS C CA 1
ATOM 9151 C C . CYS C 1 249 ? -24.25409 5.52190 -9.47549 1.000 42.25757 239 CYS C C 1
ATOM 9152 O O . CYS C 1 249 ? -25.10352 4.93445 -8.78978 1.000 38.33907 239 CYS C O 1
ATOM 9155 N N . THR C 1 250 ? -24.30683 6.82069 -9.75710 1.000 38.62636 240 THR C N 1
ATOM 9156 C CA . THR C 1 250 ? -25.46679 7.65653 -9.49038 1.000 39.68127 240 THR C CA 1
ATOM 9157 C C . THR C 1 250 ? -25.92407 8.23040 -10.82460 1.000 40.26553 240 THR C C 1
ATOM 9158 O O . THR C 1 250 ? -25.13801 8.87918 -11.53162 1.000 36.60316 240 THR C O 1
ATOM 9162 N N . ILE C 1 251 ? -27.18101 7.96590 -11.17465 1.000 42.23475 241 ILE C N 1
ATOM 9163 C CA . ILE C 1 251 ? -27.83521 8.55669 -12.33575 1.000 43.54273 241 ILE C CA 1
ATOM 9164 C C . ILE C 1 251 ? -28.74440 9.65342 -11.80923 1.000 41.53428 241 ILE C C 1
ATOM 9165 O O . ILE C 1 251 ? -29.46573 9.44376 -10.82919 1.000 37.71482 241 ILE C O 1
ATOM 9170 N N . SER C 1 252 ? -28.70290 10.82554 -12.43241 1.000 42.21930 242 SER C N 1
ATOM 9171 C CA . SER C 1 252 ? -29.53450 11.92121 -11.96078 1.000 45.93856 242 SER C CA 1
ATOM 9172 C C . SER C 1 252 ? -29.85932 12.85301 -13.11838 1.000 42.97867 242 SER C C 1
ATOM 9173 O O . SER C 1 252 ? -29.34553 12.70703 -14.22862 1.000 43.87486 242 SER C O 1
ATOM 9176 N N . ASN C 1 253 ? -30.71967 13.82593 -12.82964 1.000 45.05596 243 ASN C N 1
ATOM 9177 C CA . ASN C 1 253 ? -31.12043 14.85904 -13.77274 1.000 49.22229 243 ASN C CA 1
ATOM 9178 C C . ASN C 1 253 ? -31.46374 14.27765 -15.14327 1.000 49.13239 243 ASN C C 1
ATOM 9179 O O . ASN C 1 253 ? -31.02129 14.76845 -16.18344 1.000 45.19714 243 ASN C O 1
ATOM 9184 N N . ILE C 1 254 ? -32.27178 13.21655 -15.13540 1.000 51.62689 244 ILE C N 1
ATOM 9185 C CA . ILE C 1 254 ? -32.78819 12.65545 -16.37907 1.000 53.63364 244 ILE C CA 1
ATOM 9186 C C . ILE C 1 254 ? -33.73600 13.66095 -17.01721 1.000 57.39253 244 ILE C C 1
ATOM 9187 O O . ILE C 1 254 ? -34.70376 14.11334 -16.39417 1.000 59.31767 244 ILE C O 1
ATOM 9192 N N . LYS C 1 255 ? -33.46556 14.00660 -18.26409 1.000 54.78448 245 LYS C N 1
ATOM 9193 C CA . LYS C 1 255 ? -34.22015 15.01586 -18.97568 1.000 56.82568 245 LYS C CA 1
ATOM 9194 C C . LYS C 1 255 ? -34.55485 14.49801 -20.36479 1.000 62.70064 245 LYS C C 1
ATOM 9195 O O . LYS C 1 255 ? -33.75466 13.79928 -21.00090 1.000 60.66248 245 LYS C O 1
ATOM 9201 N N . LYS C 1 256 ? -35.71970 14.90575 -20.85308 1.000 67.96026 246 LYS C N 1
ATOM 9202 C CA . LYS C 1 256 ? -36.18940 14.55453 -22.18336 1.000 67.69883 246 LYS C CA 1
ATOM 9203 C C . LYS C 1 256 ? -36.42327 15.84603 -22.94537 1.000 65.78503 246 LYS C C 1
ATOM 9204 O O . LYS C 1 256 ? -37.22493 16.68195 -22.51705 1.000 65.31932 246 LYS C O 1
ATOM 9210 N N . ILE C 1 257 ? -35.73033 16.00947 -24.06841 1.000 71.78850 247 ILE C N 1
ATOM 9211 C CA . ILE C 1 257 ? -35.82882 17.21320 -24.89152 1.000 76.81916 247 ILE C CA 1
ATOM 9212 C C . ILE C 1 257 ? -36.19353 16.72126 -26.27894 1.000 76.55819 247 ILE C C 1
ATOM 9213 O O . ILE C 1 257 ? -35.33808 16.18558 -26.99479 1.000 75.96620 247 ILE C O 1
ATOM 9218 N N . GLY C 1 258 ? -37.44248 16.93729 -26.67703 1.000 81.59167 248 GLY C N 1
ATOM 9219 C CA . GLY C 1 258 ? -37.92233 16.29096 -27.88429 1.000 77.14833 248 GLY C CA 1
ATOM 9220 C C . GLY C 1 258 ? -37.88740 14.78656 -27.69626 1.000 78.81084 248 GLY C C 1
ATOM 9221 O O . GLY C 1 258 ? -38.47544 14.23138 -26.76011 1.000 74.31460 248 GLY C O 1
ATOM 9222 N N . LYS C 1 259 ? -37.17804 14.12219 -28.60490 1.000 80.58989 249 LYS C N 1
ATOM 9223 C CA . LYS C 1 259 ? -36.91484 12.69523 -28.53435 1.000 79.87868 249 LYS C CA 1
ATOM 9224 C C . LYS C 1 259 ? -35.46026 12.42307 -28.13634 1.000 77.20472 249 LYS C C 1
ATOM 9225 O O . LYS C 1 259 ? -35.00288 11.27408 -28.21797 1.000 75.75853 249 LYS C O 1
ATOM 9231 N N . ASP C 1 260 ? -34.71818 13.45823 -27.72801 1.000 76.60568 250 ASP C N 1
ATOM 9232 C CA . ASP C 1 260 ? -33.37172 13.32313 -27.18676 1.000 74.45263 250 ASP C CA 1
ATOM 9233 C C . ASP C 1 260 ? -33.49387 13.09481 -25.68822 1.000 71.44317 250 ASP C C 1
ATOM 9234 O O . ASP C 1 260 ? -34.42582 13.58930 -25.04399 1.000 69.85601 250 ASP C O 1
ATOM 9239 N N . ILE C 1 261 ? -32.56962 12.32106 -25.13327 1.000 67.52159 251 ILE C N 1
ATOM 9240 C CA . ILE C 1 261 ? -32.57606 12.07129 -23.69726 1.000 64.67728 251 ILE C CA 1
ATOM 9241 C C . ILE C 1 261 ? -31.18814 12.35709 -23.14489 1.000 59.09452 251 ILE C C 1
ATOM 9242 O O . ILE C 1 261 ? -30.18224 12.12499 -23.82215 1.000 54.70853 251 ILE C O 1
ATOM 9247 N N . SER C 1 262 ? -31.13330 12.91440 -21.93766 1.000 55.41316 252 SER C N 1
ATOM 9248 C CA . SER C 1 262 ? -29.86325 13.30419 -21.34745 1.000 50.28758 252 SER C CA 1
ATOM 9249 C C . SER C 1 262 ? -29.92030 13.06306 -19.84717 1.000 57.47774 252 SER C C 1
ATOM 9250 O O . SER C 1 262 ? -30.98817 13.11905 -19.23593 1.000 54.49833 252 SER C O 1
ATOM 9253 N N . PHE C 1 263 ? -28.76773 12.73589 -19.26612 1.000 53.38766 253 PHE C N 1
ATOM 9254 C CA . PHE C 1 263 ? -28.69665 12.60403 -17.81715 1.000 50.10386 253 PHE C CA 1
ATOM 9255 C C . PHE C 1 263 ? -27.25782 12.74930 -17.34676 1.000 47.60594 253 PHE C C 1
ATOM 9256 O O . PHE C 1 263 ? -26.31115 12.82903 -18.13663 1.000 42.79925 253 PHE C O 1
ATOM 9264 N N . ASP C 1 264 ? -27.12033 12.79399 -16.02955 1.000 49.23670 254 ASP C N 1
ATOM 9265 C CA . ASP C 1 264 ? -25.84333 12.90395 -15.35124 1.000 47.02616 254 ASP C CA 1
ATOM 9266 C C . ASP C 1 264 ? -25.45998 11.54333 -14.79162 1.000 41.18338 254 ASP C C 1
ATOM 9267 O O . ASP C 1 264 ? -26.26471 10.90095 -14.10551 1.000 43.22989 254 ASP C O 1
ATOM 9272 N N . TYR C 1 265 ? -24.24857 11.09869 -15.12368 1.000 41.22428 255 TYR C N 1
ATOM 9273 C CA . TYR C 1 265 ? -23.71743 9.79614 -14.74084 1.000 40.53729 255 TYR C CA 1
ATOM 9274 C C . TYR C 1 265 ? -22.47592 10.01918 -13.89511 1.000 36.84054 255 TYR C C 1
ATOM 9275 O O . TYR C 1 265 ? -21.48677 10.57395 -14.38074 1.000 36.88072 255 TYR C O 1
ATOM 9284 N N . LEU C 1 266 ? -22.52124 9.60063 -12.63991 1.000 37.07891 256 LEU C N 1
ATOM 9285 C CA . LEU C 1 266 ? -21.34901 9.68635 -11.78045 1.000 39.30357 256 LEU C CA 1
ATOM 9286 C C . LEU C 1 266 ? -21.00785 8.26234 -11.35695 1.000 38.18555 256 LEU C C 1
ATOM 9287 O O . LEU C 1 266 ? -21.67027 7.69220 -10.48530 1.000 39.48199 256 LEU C O 1
ATOM 9292 N N . ALA C 1 267 ? -19.98334 7.69288 -11.97875 1.000 32.73556 257 ALA C N 1
ATOM 9293 C CA . ALA C 1 267 ? -19.54166 6.34330 -11.66459 1.000 36.88008 257 ALA C CA 1
ATOM 9294 C C . ALA C 1 267 ? -18.64030 6.34299 -10.42871 1.000 34.40636 257 ALA C C 1
ATOM 9295 O O . ALA C 1 267 ? -18.03804 7.35682 -10.07218 1.000 31.76320 257 ALA C O 1
ATOM 9297 N N . GLU C 1 268 ? -18.58216 5.19101 -9.75230 1.000 33.50764 258 GLU C N 1
ATOM 9298 C CA . GLU C 1 268 ? -17.63747 5.00819 -8.65710 1.000 37.53878 258 GLU C CA 1
ATOM 9299 C C . GLU C 1 268 ? -16.24896 4.60725 -9.13618 1.000 37.29075 258 GLU C C 1
ATOM 9300 O O . GLU C 1 268 ? -15.26828 4.83592 -8.41834 1.000 36.29482 258 GLU C O 1
ATOM 9306 N N . ALA C 1 269 ? -16.14671 4.06285 -10.34327 1.000 36.90302 259 ALA C N 1
ATOM 9307 C CA . ALA C 1 269 ? -14.91243 3.51775 -10.88453 1.000 33.24016 259 ALA C CA 1
ATOM 9308 C C . ALA C 1 269 ? -14.81112 3.91942 -12.34064 1.000 34.04261 259 ALA C C 1
ATOM 9309 O O . ALA C 1 269 ? -15.80854 4.26904 -12.97455 1.000 35.25180 259 ALA C O 1
ATOM 9311 N N . LEU C 1 270 ? -13.60079 3.84338 -12.86669 1.000 35.21902 260 LEU C N 1
ATOM 9312 C CA . LEU C 1 270 ? -13.27762 4.06470 -14.26349 1.000 26.56420 260 LEU C CA 1
ATOM 9313 C C . LEU C 1 270 ? -13.24367 2.74010 -14.99612 1.000 32.73709 260 LEU C C 1
ATOM 9314 O O . LEU C 1 270 ? -13.10100 1.68130 -14.37416 1.000 30.69336 260 LEU C O 1
ATOM 9319 N N . PRO C 1 271 ? -13.41247 2.74694 -16.31921 1.000 33.84292 261 PRO C N 1
ATOM 9320 C CA . PRO C 1 271 ? -13.21819 1.51087 -17.07933 1.000 34.05058 261 PRO C CA 1
ATOM 9321 C C . PRO C 1 271 ? -11.75759 1.11981 -17.03395 1.000 31.71644 261 PRO C C 1
ATOM 9322 O O . PRO C 1 271 ? -10.87818 1.95609 -16.83137 1.000 37.57490 261 PRO C O 1
ATOM 9326 N N . TYR C 1 272 ? -11.50311 -0.16486 -17.22640 1.000 31.96986 262 TYR C N 1
ATOM 9327 C CA . TYR C 1 272 ? -10.13111 -0.65132 -17.25722 1.000 30.76246 262 TYR C CA 1
ATOM 9328 C C . TYR C 1 272 ? -9.50368 -0.34885 -18.60981 1.000 36.00731 262 TYR C C 1
ATOM 9329 O O . TYR C 1 272 ? -10.06508 -0.73836 -19.64312 1.000 30.56068 262 TYR C O 1
ATOM 9338 N N . PRO C 1 273 ? -8.37394 0.35525 -18.65534 1.000 34.78351 263 PRO C N 1
ATOM 9339 C CA . PRO C 1 273 ? -7.73715 0.67993 -19.93710 1.000 29.18857 263 PRO C CA 1
ATOM 9340 C C . PRO C 1 273 ? -6.79209 -0.41319 -20.41042 1.000 30.47475 263 PRO C C 1
ATOM 9341 O O . PRO C 1 273 ? -6.01849 -0.98344 -19.63858 1.000 26.50966 263 PRO C O 1
ATOM 9345 N N . LEU C 1 274 ? -6.83782 -0.68473 -21.71642 1.000 31.93880 264 LEU C N 1
ATOM 9346 C CA . LEU C 1 274 ? -6.02625 -1.72803 -22.33686 1.000 31.43225 264 LEU C CA 1
ATOM 9347 C C . LEU C 1 274 ? -5.09205 -1.09171 -23.35612 1.000 35.75092 264 LEU C C 1
ATOM 9348 O O . LEU C 1 274 ? -5.54593 -0.41731 -24.28650 1.000 40.23660 264 LEU C O 1
ATOM 9353 N N . ASP C 1 275 ? -3.79520 -1.30727 -23.17506 1.000 32.94712 265 ASP C N 1
ATOM 9354 C CA . ASP C 1 275 ? -2.78930 -0.80079 -24.09826 1.000 33.95158 265 ASP C CA 1
ATOM 9355 C C . ASP C 1 275 ? -2.79245 -1.61251 -25.39251 1.000 36.96354 265 ASP C C 1
ATOM 9356 O O . ASP C 1 275 ? -2.67655 -2.84260 -25.35821 1.000 37.22211 265 ASP C O 1
ATOM 9361 N N . THR C 1 276 ? -2.86876 -0.92487 -26.53905 1.000 38.31896 266 THR C N 1
ATOM 9362 C CA . THR C 1 276 ? -2.90218 -1.57781 -27.84861 1.000 37.12909 266 THR C CA 1
ATOM 9363 C C . THR C 1 276 ? -1.53400 -1.68005 -28.51553 1.000 42.14983 266 THR C C 1
ATOM 9364 O O . THR C 1 276 ? -1.44091 -2.20767 -29.62870 1.000 40.15413 266 THR C O 1
ATOM 9368 N N . ILE C 1 277 ? -0.48116 -1.20742 -27.87202 1.000 41.98937 267 ILE C N 1
ATOM 9369 C CA . ILE C 1 277 ? 0.86954 -1.26051 -28.41846 1.000 35.25772 267 ILE C CA 1
ATOM 9370 C C . ILE C 1 277 ? 1.57475 -2.50075 -27.89448 1.000 36.60579 267 ILE C C 1
ATOM 9371 O O . ILE C 1 277 ? 1.47887 -2.83397 -26.70722 1.000 40.78228 267 ILE C O 1
ATOM 9376 N N . ALA C 1 278 ? 2.27381 -3.19874 -28.78454 1.000 36.63573 268 ALA C N 1
ATOM 9377 C CA . ALA C 1 278 ? 3.11448 -4.33506 -28.40952 1.000 40.70252 268 ALA C CA 1
ATOM 9378 C C . ALA C 1 278 ? 4.42205 -3.81450 -27.82351 1.000 35.36579 268 ALA C C 1
ATOM 9379 O O . ALA C 1 278 ? 5.42303 -3.66583 -28.52168 1.000 44.11203 268 ALA C O 1
ATOM 9381 N N . ARG C 1 279 ? 4.42271 -3.54337 -26.52083 1.000 36.47431 269 ARG C N 1
ATOM 9382 C CA . ARG C 1 279 ? 5.57690 -2.92726 -25.87425 1.000 40.39345 269 ARG C CA 1
ATOM 9383 C C . ARG C 1 279 ? 6.64218 -3.95253 -25.52159 1.000 43.16690 269 ARG C C 1
ATOM 9384 O O . ARG C 1 279 ? 6.35492 -4.99557 -24.93703 1.000 42.87863 269 ARG C O 1
ATOM 9392 N N . GLY C 1 280 ? 7.89221 -3.61206 -25.81072 1.000 44.65256 270 GLY C N 1
ATOM 9393 C CA . GLY C 1 280 ? 8.98651 -4.47547 -25.42772 1.000 42.35322 270 GLY C CA 1
ATOM 9394 C C . GLY C 1 280 ? 9.83244 -4.94822 -26.58731 1.000 48.04323 270 GLY C C 1
ATOM 9395 O O . GLY C 1 280 ? 9.36278 -5.03263 -27.72505 1.000 47.79484 270 GLY C O 1
ATOM 9396 N N . TRP C 1 281 ? 11.10240 -5.21773 -26.31582 1.000 52.62981 271 TRP C N 1
ATOM 9397 C CA . TRP C 1 281 ? 11.97163 -5.73360 -27.35589 1.000 56.25937 271 TRP C CA 1
ATOM 9398 C C . TRP C 1 281 ? 11.45378 -7.09017 -27.80821 1.000 50.35993 271 TRP C C 1
ATOM 9399 O O . TRP C 1 281 ? 11.31363 -8.00965 -26.99872 1.000 56.00309 271 TRP C O 1
ATOM 9410 N N . GLY C 1 282 ? 11.14608 -7.21203 -29.09082 1.000 47.52508 272 GLY C N 1
ATOM 9411 C CA . GLY C 1 282 ? 10.63197 -8.46573 -29.58426 1.000 50.43410 272 GLY C CA 1
ATOM 9412 C C . GLY C 1 282 ? 9.16267 -8.71146 -29.31696 1.000 47.99759 272 GLY C C 1
ATOM 9413 O O . GLY C 1 282 ? 8.68502 -9.82066 -29.57113 1.000 52.37040 272 GLY C O 1
ATOM 9414 N N . SER C 1 283 ? 8.43942 -7.73197 -28.78038 1.000 42.64212 273 SER C N 1
ATOM 9415 C CA . SER C 1 283 ? 7.02200 -7.90947 -28.50094 1.000 43.23398 273 SER C CA 1
ATOM 9416 C C . SER C 1 283 ? 6.22729 -8.02137 -29.79820 1.000 43.69460 273 SER C C 1
ATOM 9417 O O . SER C 1 283 ? 6.52515 -7.34265 -30.78414 1.000 45.15590 273 SER C O 1
ATOM 9420 N N . LYS C 1 284 ? 5.20149 -8.88026 -29.79090 1.000 42.75504 274 LYS C N 1
ATOM 9421 C CA . LYS C 1 284 ? 4.30577 -9.04473 -30.93874 1.000 38.05442 274 LYS C CA 1
ATOM 9422 C C . LYS C 1 284 ? 2.83066 -8.88559 -30.60398 1.000 38.23123 274 LYS C C 1
ATOM 9423 O O . LYS C 1 284 ? 2.03529 -8.68548 -31.52538 1.000 39.91553 274 LYS C O 1
ATOM 9429 N N . LYS C 1 285 ? 2.43396 -8.96894 -29.33306 1.000 36.81204 275 LYS C N 1
ATOM 9430 C CA . LYS C 1 285 ? 1.04098 -8.83978 -28.94430 1.000 38.27571 275 LYS C CA 1
ATOM 9431 C C . LYS C 1 285 ? 0.92217 -7.83776 -27.79722 1.000 36.99022 275 LYS C C 1
ATOM 9432 O O . LYS C 1 285 ? 1.81787 -7.71892 -26.95572 1.000 34.67219 275 LYS C O 1
ATOM 9438 N N . SER C 1 286 ? -0.18567 -7.10319 -27.77798 1.000 36.01420 276 SER C N 1
ATOM 9439 C CA . SER C 1 286 ? -0.39960 -6.03892 -26.80591 1.000 35.25073 276 SER C CA 1
ATOM 9440 C C . SER C 1 286 ? -1.24584 -6.53079 -25.63302 1.000 32.65136 276 SER C C 1
ATOM 9441 O O . SER C 1 286 ? -1.83697 -7.60611 -25.67058 1.000 36.33682 276 SER C O 1
ATOM 9444 N N . GLN C 1 287 ? -1.27717 -5.72400 -24.57012 1.000 34.28328 277 GLN C N 1
ATOM 9445 C CA . GLN C 1 287 ? -2.17852 -5.97890 -23.45186 1.000 27.68003 277 GLN C CA 1
ATOM 9446 C C . GLN C 1 287 ? -3.61624 -6.21166 -23.93485 1.000 40.03291 277 GLN C C 1
ATOM 9447 O O . GLN C 1 287 ? -4.30703 -7.12674 -23.45469 1.000 34.28285 277 GLN C O 1
ATOM 9453 N N . ALA C 1 288 ? -4.06701 -5.39764 -24.90439 1.000 36.77747 278 ALA C N 1
ATOM 9454 C CA . ALA C 1 288 ? -5.45229 -5.41414 -25.36813 1.000 33.55390 278 ALA C CA 1
ATOM 9455 C C . ALA C 1 288 ? -5.84407 -6.74875 -25.95636 1.000 37.25029 278 ALA C C 1
ATOM 9456 O O . ALA C 1 288 ? -7.03338 -7.11770 -25.94462 1.000 38.39892 278 ALA C O 1
ATOM 9458 N N . GLU C 1 289 ? -4.84808 -7.48745 -26.44981 1.000 34.03938 279 GLU C N 1
ATOM 9459 C CA . GLU C 1 289 ? -5.07268 -8.80253 -27.00422 1.000 36.32200 279 GLU C CA 1
ATOM 9460 C C . GLU C 1 289 ? -5.77390 -9.71758 -26.04179 1.000 38.54392 279 GLU C C 1
ATOM 9461 O O . GLU C 1 289 ? -6.48257 -10.62651 -26.49577 1.000 43.81669 279 GLU C O 1
ATOM 9467 N N . VAL C 1 290 ? -5.75972 -9.38327 -24.74972 1.000 36.59077 280 VAL C N 1
ATOM 9468 C CA . VAL C 1 290 ? -6.43443 -10.22008 -23.75744 1.000 38.74973 280 VAL C CA 1
ATOM 9469 C C . VAL C 1 290 ? -7.89340 -10.42023 -24.13270 1.000 38.30328 280 VAL C C 1
ATOM 9470 O O . VAL C 1 290 ? -8.46901 -11.48578 -23.86561 1.000 35.39347 280 VAL C O 1
ATOM 9474 N N . ILE C 1 291 ? -8.49557 -9.44840 -24.83106 1.000 34.71692 281 ILE C N 1
ATOM 9475 C CA . ILE C 1 291 ? -9.92762 -9.55771 -25.07907 1.000 38.16410 281 ILE C CA 1
ATOM 9476 C C . ILE C 1 291 ? -10.24480 -10.79726 -25.90336 1.000 40.93308 281 ILE C C 1
ATOM 9477 O O . ILE C 1 291 ? -11.32481 -11.37096 -25.76982 1.000 43.65252 281 ILE C O 1
ATOM 9482 N N . LYS C 1 292 ? -9.30091 -11.25876 -26.71869 1.000 35.80393 282 LYS C N 1
ATOM 9483 C CA . LYS C 1 292 ? -9.47835 -12.38581 -27.62912 1.000 41.62793 282 LYS C CA 1
ATOM 9484 C C . LYS C 1 292 ? -9.03762 -13.71805 -27.02743 1.000 45.82260 282 LYS C C 1
ATOM 9485 O O . LYS C 1 292 ? -9.12883 -14.75698 -27.69697 1.000 43.95664 282 LYS C O 1
ATOM 9491 N N . GLU C 1 293 ? -8.64119 -13.72578 -25.76278 1.000 37.32081 283 GLU C N 1
ATOM 9492 C CA . GLU C 1 293 ? -8.09024 -14.91418 -25.13429 1.000 36.54066 283 GLU C CA 1
ATOM 9493 C C . GLU C 1 293 ? -8.87805 -15.37818 -23.92024 1.000 40.11088 283 GLU C C 1
ATOM 9494 O O . GLU C 1 293 ? -8.96658 -16.58487 -23.67972 1.000 36.65252 283 GLU C O 1
ATOM 9500 N N . VAL C 1 294 ? -9.47799 -14.45630 -23.17522 1.000 37.12604 284 VAL C N 1
ATOM 9501 C CA . VAL C 1 294 ? -10.31442 -14.77139 -22.02015 1.000 33.11129 284 VAL C CA 1
ATOM 9502 C C . VAL C 1 294 ? -11.48784 -13.80833 -22.02991 1.000 34.25225 284 VAL C C 1
ATOM 9503 O O . VAL C 1 294 ? -11.41352 -12.72858 -22.63178 1.000 36.50100 284 VAL C O 1
ATOM 9507 N N . PRO C 1 295 ? -12.58306 -14.15868 -21.36004 1.000 40.24766 285 PRO C N 1
ATOM 9508 C CA . PRO C 1 295 ? -13.73674 -13.24764 -21.36376 1.000 40.21770 285 PRO C CA 1
ATOM 9509 C C . PRO C 1 295 ? -13.49460 -12.03636 -20.47188 1.000 39.93874 285 PRO C C 1
ATOM 9510 O O . PRO C 1 295 ? -14.29442 -11.72336 -19.57959 1.000 39.34900 285 PRO C O 1
ATOM 9514 N N . PHE C 1 296 ? -12.40937 -11.31334 -20.74677 1.000 39.85695 286 PHE C N 1
ATOM 9515 C CA . PHE C 1 296 ? -11.99267 -10.23696 -19.85710 1.000 41.06668 286 PHE C CA 1
ATOM 9516 C C . PHE C 1 296 ? -12.99286 -9.08848 -19.86929 1.000 36.47444 286 PHE C C 1
ATOM 9517 O O . PHE C 1 296 ? -13.37092 -8.57319 -18.81242 1.000 33.31231 286 PHE C O 1
ATOM 9525 N N . MET C 1 297 ? -13.42263 -8.66751 -21.06236 1.000 43.47529 287 MET C N 1
ATOM 9526 C CA . MET C 1 297 ? -14.39497 -7.58396 -21.17829 1.000 34.64655 287 MET C CA 1
ATOM 9527 C C . MET C 1 297 ? -15.69090 -7.91732 -20.44471 1.000 39.80457 287 MET C C 1
ATOM 9528 O O . MET C 1 297 ? -16.24738 -7.07742 -19.72431 1.000 36.68512 287 MET C O 1
ATOM 9533 N N . GLU C 1 298 ? -16.19410 -9.13912 -20.62417 1.000 36.11072 288 GLU C N 1
ATOM 9534 C CA . GLU C 1 298 ? -17.47705 -9.49104 -20.02593 1.000 39.28966 288 GLU C CA 1
ATOM 9535 C C . GLU C 1 298 ? -17.37525 -9.61572 -18.51022 1.000 41.67319 288 GLU C C 1
ATOM 9536 O O . GLU C 1 298 ? -18.29053 -9.21044 -17.77931 1.000 44.36665 288 GLU C O 1
ATOM 9542 N N . GLU C 1 299 ? -16.27289 -10.16372 -18.01454 1.000 43.79432 289 GLU C N 1
ATOM 9543 C CA . GLU C 1 299 ? -16.19157 -10.47577 -16.59733 1.000 40.06699 289 GLU C CA 1
ATOM 9544 C C . GLU C 1 299 ? -15.65516 -9.32679 -15.76222 1.000 37.60864 289 GLU C C 1
ATOM 9545 O O . GLU C 1 299 ? -16.00981 -9.21972 -14.58796 1.000 45.77505 289 GLU C O 1
ATOM 9551 N N . MET C 1 300 ? -14.82610 -8.45630 -16.33075 1.000 42.41138 290 MET C N 1
ATOM 9552 C CA . MET C 1 300 ? -14.14402 -7.45074 -15.52450 1.000 40.65907 290 MET C CA 1
ATOM 9553 C C . MET C 1 300 ? -14.11071 -6.06733 -16.13050 1.000 38.82318 290 MET C C 1
ATOM 9554 O O . MET C 1 300 ? -13.57320 -5.16118 -15.48877 1.000 39.87434 290 MET C O 1
ATOM 9559 N N . ASN C 1 301 ? -14.57756 -5.87608 -17.35587 1.000 39.94247 291 ASN C N 1
ATOM 9560 C CA . ASN C 1 301 ? -14.55623 -4.56063 -17.97809 1.000 35.39117 291 ASN C CA 1
ATOM 9561 C C . ASN C 1 301 ? -15.89290 -4.27800 -18.65371 1.000 33.93231 291 ASN C C 1
ATOM 9562 O O . ASN C 1 301 ? -15.95085 -3.94627 -19.83862 1.000 35.02220 291 ASN C O 1
ATOM 9567 N N . THR C 1 302 ? -16.99422 -4.41547 -17.90352 1.000 33.53758 292 THR C N 1
ATOM 9568 C CA . THR C 1 302 ? -18.33969 -4.12787 -18.41433 1.000 37.05304 292 THR C CA 1
ATOM 9569 C C . THR C 1 302 ? -18.87909 -2.88370 -17.70780 1.000 34.36295 292 THR C C 1
ATOM 9570 O O . THR C 1 302 ? -19.19610 -2.92407 -16.51384 1.000 34.62185 292 THR C O 1
ATOM 9574 N N . GLU C 1 303 ? -18.98351 -1.78806 -18.45401 1.000 31.25217 293 GLU C N 1
ATOM 9575 C CA . GLU C 1 303 ? -19.57951 -0.53666 -18.00148 1.000 35.14937 293 GLU C CA 1
ATOM 9576 C C . GLU C 1 303 ? -20.88039 -0.37797 -18.80799 1.000 41.54186 293 GLU C C 1
ATOM 9577 O O . GLU C 1 303 ? -20.89701 0.23427 -19.87975 1.000 39.60679 293 GLU C O 1
ATOM 9583 N N . LEU C 1 304 ? -21.96907 -0.96959 -18.30662 1.000 39.85864 294 LEU C N 1
ATOM 9584 C CA . LEU C 1 304 ? -23.15141 -1.21729 -19.13021 1.000 43.75009 294 LEU C CA 1
ATOM 9585 C C . LEU C 1 304 ? -24.11223 -0.03106 -19.12905 1.000 47.45595 294 LEU C C 1
ATOM 9586 O O . LEU C 1 304 ? -24.57164 0.41158 -18.06847 1.000 39.37913 294 LEU C O 1
ATOM 9591 N N . LEU C 1 305 ? -24.44438 0.44867 -20.33040 1.000 42.41069 295 LEU C N 1
ATOM 9592 C CA . LEU C 1 305 ? -25.45493 1.47596 -20.52774 1.000 39.90058 295 LEU C CA 1
ATOM 9593 C C . LEU C 1 305 ? -26.66148 0.84307 -21.20822 1.000 49.24605 295 LEU C C 1
ATOM 9594 O O . LEU C 1 305 ? -26.55742 0.36258 -22.34439 1.000 49.04670 295 LEU C O 1
ATOM 9599 N N . LYS C 1 306 ? -27.79637 0.83637 -20.51085 1.000 43.67833 296 LYS C N 1
ATOM 9600 C CA . LYS C 1 306 ? -29.04244 0.28283 -21.02330 1.000 53.43762 296 LYS C CA 1
ATOM 9601 C C . LYS C 1 306 ? -30.09571 1.38124 -21.00450 1.000 51.21629 296 LYS C C 1
ATOM 9602 O O . LYS C 1 306 ? -30.33620 1.98743 -19.95653 1.000 51.57316 296 LYS C O 1
ATOM 9608 N N . VAL C 1 307 ? -30.70106 1.65280 -22.16003 1.000 52.45222 297 VAL C N 1
ATOM 9609 C CA . VAL C 1 307 ? -31.75163 2.66349 -22.29255 1.000 62.98352 297 VAL C CA 1
ATOM 9610 C C . VAL C 1 307 ? -32.96534 2.05297 -22.99443 1.000 61.74221 297 VAL C C 1
ATOM 9611 O O . VAL C 1 307 ? -32.94340 1.82946 -24.21209 1.000 61.38189 297 VAL C O 1
ATOM 9615 N N . THR C 1 308 ? -34.02001 1.80464 -22.23099 1.000 61.87350 298 THR C N 1
ATOM 9616 C CA . THR C 1 308 ? -35.28946 1.30567 -22.73516 1.000 66.91866 298 THR C CA 1
ATOM 9617 C C . THR C 1 308 ? -36.22287 2.48212 -22.97155 1.000 68.29264 298 THR C C 1
ATOM 9618 O O . THR C 1 308 ? -36.39079 3.34395 -22.10227 1.000 70.07404 298 THR C O 1
ATOM 9622 N N . GLY C 1 309 ? -36.78085 2.54332 -24.16756 1.000 73.86641 299 GLY C N 1
ATOM 9623 C CA . GLY C 1 309 ? -37.62226 3.66305 -24.48065 1.000 77.17206 299 GLY C CA 1
ATOM 9624 C C . GLY C 1 309 ? -37.75333 3.79037 -25.96806 1.000 73.42603 299 GLY C C 1
ATOM 9625 O O . GLY C 1 309 ? -37.57647 2.82380 -26.72131 1.000 78.46866 299 GLY C O 1
ATOM 9626 N N . LEU C 1 310 ? -38.07289 5.00244 -26.39109 1.000 74.33516 300 LEU C N 1
ATOM 9627 C CA . LEU C 1 310 ? -38.31713 5.24829 -27.79779 1.000 89.11754 300 LEU C CA 1
ATOM 9628 C C . LEU C 1 310 ? -37.15783 4.71246 -28.63521 1.000 83.68101 300 LEU C C 1
ATOM 9629 O O . LEU C 1 310 ? -36.02094 4.57874 -28.15224 1.000 81.99925 300 LEU C O 1
ATOM 9634 N N . LYS C 1 311 ? -37.45519 4.38259 -29.90170 1.000 81.98730 301 LYS C N 1
ATOM 9635 C CA . LYS C 1 311 ? -36.51075 3.64296 -30.72412 1.000 80.04679 301 LYS C CA 1
ATOM 9636 C C . LYS C 1 311 ? -36.28857 4.34662 -32.06420 1.000 70.35801 301 LYS C C 1
ATOM 9637 O O . LYS C 1 311 ? -36.80807 5.43036 -32.32393 1.000 68.83320 301 LYS C O 1
ATOM 9643 N N . GLY C 1 312 ? -35.47705 3.71034 -32.89853 1.000 65.84435 302 GLY C N 1
ATOM 9644 C CA . GLY C 1 312 ? -34.88941 4.38172 -34.03777 1.000 66.96823 302 GLY C CA 1
ATOM 9645 C C . GLY C 1 312 ? -33.37813 4.35389 -33.91296 1.000 70.98879 302 GLY C C 1
ATOM 9646 O O . GLY C 1 312 ? -32.83683 3.50638 -33.19901 1.000 72.75576 302 GLY C O 1
ATOM 9647 N N . GLN C 1 313 ? -32.67774 5.26532 -34.58093 1.000 70.17833 303 GLN C N 1
ATOM 9648 C CA . GLN C 1 313 ? -31.22038 5.33408 -34.52233 1.000 73.74621 303 GLN C CA 1
ATOM 9649 C C . GLN C 1 313 ? -30.78334 6.52883 -33.68781 1.000 72.25210 303 GLN C C 1
ATOM 9650 O O . GLN C 1 313 ? -31.32174 7.63670 -33.83564 1.000 70.02411 303 GLN C O 1
ATOM 9656 N N . TYR C 1 314 ? -29.82148 6.29111 -32.79948 1.000 69.14971 304 TYR C N 1
ATOM 9657 C CA . TYR C 1 314 ? -29.36616 7.30723 -31.86985 1.000 67.16680 304 TYR C CA 1
ATOM 9658 C C . TYR C 1 314 ? -27.86035 7.47760 -31.93305 1.000 64.68572 304 TYR C C 1
ATOM 9659 O O . TYR C 1 314 ? -27.10167 6.54140 -32.19543 1.000 63.61389 304 TYR C O 1
ATOM 9668 N N . LYS C 1 315 ? -27.44992 8.69211 -31.63467 1.000 62.60014 305 LYS C N 1
ATOM 9669 C CA . LYS C 1 315 ? -26.06162 9.08996 -31.56709 1.000 64.14170 305 LYS C CA 1
ATOM 9670 C C . LYS C 1 315 ? -25.75161 9.31466 -30.09457 1.000 58.43704 305 LYS C C 1
ATOM 9671 O O . LYS C 1 315 ? -26.46469 10.06016 -29.41319 1.000 55.00229 305 LYS C O 1
ATOM 9677 N N . LEU C 1 316 ? -24.75828 8.59177 -29.59296 1.000 51.85104 306 LEU C N 1
ATOM 9678 C CA . LEU C 1 316 ? -24.33730 8.70490 -28.20688 1.000 54.85694 306 LEU C CA 1
ATOM 9679 C C . LEU C 1 316 ? -23.23912 9.75403 -28.10925 1.000 52.41273 306 LEU C C 1
ATOM 9680 O O . LEU C 1 316 ? -22.23247 9.67502 -28.82027 1.000 53.48175 306 LEU C O 1
ATOM 9685 N N . LEU C 1 317 ? -23.44912 10.74982 -27.26044 1.000 48.12382 307 LEU C N 1
ATOM 9686 C CA . LEU C 1 317 ? -22.40502 11.69042 -26.90488 1.000 52.42138 307 LEU C CA 1
ATOM 9687 C C . LEU C 1 317 ? -22.25244 11.66903 -25.39322 1.000 52.87041 307 LEU C C 1
ATOM 9688 O O . LEU C 1 317 ? -23.24230 11.56041 -24.66292 1.000 48.94311 307 LEU C O 1
ATOM 9693 N N . ILE C 1 318 ? -21.01275 11.73404 -24.92426 1.000 46.89539 308 ILE C N 1
ATOM 9694 C CA . ILE C 1 318 ? -20.71843 11.79547 -23.49971 1.000 45.46647 308 ILE C CA 1
ATOM 9695 C C . ILE C 1 318 ? -19.84720 13.02239 -23.28806 1.000 47.64996 308 ILE C C 1
ATOM 9696 O O . ILE C 1 318 ? -18.80826 13.16607 -23.94271 1.000 47.05570 308 ILE C O 1
ATOM 9701 N N . ASP C 1 319 ? -20.29370 13.92926 -22.41499 1.000 50.87272 309 ASP C N 1
ATOM 9702 C CA . ASP C 1 319 ? -19.63255 15.22762 -22.21591 1.000 56.07033 309 ASP C CA 1
ATOM 9703 C C . ASP C 1 319 ? -19.38790 15.91283 -23.56198 1.000 62.11379 309 ASP C C 1
ATOM 9704 O O . ASP C 1 319 ? -18.35633 16.55875 -23.77502 1.000 60.14101 309 ASP C O 1
ATOM 9709 N N . ASP C 1 320 ? -20.33051 15.72218 -24.49831 1.000 61.76599 310 ASP C N 1
ATOM 9710 C CA . ASP C 1 320 ? -20.36902 16.33240 -25.82199 1.000 62.82434 310 ASP C CA 1
ATOM 9711 C C . ASP C 1 320 ? -19.36371 15.73972 -26.79658 1.000 58.94553 310 ASP C C 1
ATOM 9712 O O . ASP C 1 320 ? -19.08324 16.36168 -27.81957 1.000 57.03317 310 ASP C O 1
ATOM 9717 N N . GLN C 1 321 ? -18.83965 14.54244 -26.54161 1.000 60.23169 311 GLN C N 1
ATOM 9718 C CA . GLN C 1 321 ? -17.92729 13.90171 -27.48029 1.000 58.41729 311 GLN C CA 1
ATOM 9719 C C . GLN C 1 321 ? -18.68465 12.74333 -28.13107 1.000 51.85095 311 GLN C C 1
ATOM 9720 O O . GLN C 1 321 ? -19.18682 11.85233 -27.43236 1.000 54.25974 311 GLN C O 1
ATOM 9726 N N . GLU C 1 322 ? -18.78346 12.75385 -29.45708 1.000 49.77230 312 GLU C N 1
ATOM 9727 C CA . GLU C 1 322 ? -19.55496 11.71194 -30.12072 1.000 53.64644 312 GLU C CA 1
ATOM 9728 C C . GLU C 1 322 ? -18.85381 10.37292 -29.94824 1.000 53.67814 312 GLU C C 1
ATOM 9729 O O . GLU C 1 322 ? -17.66179 10.23556 -30.24957 1.000 49.30143 312 GLU C O 1
ATOM 9735 N N . ILE C 1 323 ? -19.60149 9.37615 -29.49173 1.000 49.73503 313 ILE C N 1
ATOM 9736 C CA . ILE C 1 323 ? -19.06211 8.03926 -29.24573 1.000 49.88889 313 ILE C CA 1
ATOM 9737 C C . ILE C 1 323 ? -19.34750 7.10438 -30.40902 1.000 53.96975 313 ILE C C 1
ATOM 9738 O O . ILE C 1 323 ? -18.46354 6.37307 -30.85619 1.000 53.92872 313 ILE C O 1
ATOM 9743 N N . GLY C 1 324 ? -20.57780 7.13105 -30.91042 1.000 55.68114 314 GLY C N 1
ATOM 9744 C CA . GLY C 1 324 ? -20.97897 6.26862 -32.00139 1.000 59.28749 314 GLY C CA 1
ATOM 9745 C C . GLY C 1 324 ? -22.48089 6.35347 -32.19204 1.000 61.33655 314 GLY C C 1
ATOM 9746 O O . GLY C 1 324 ? -23.15989 7.19072 -31.58355 1.000 53.11764 314 GLY C O 1
ATOM 9747 N N . THR C 1 325 ? -22.98464 5.49117 -33.07060 1.000 65.51020 315 THR C N 1
ATOM 9748 C CA . THR C 1 325 ? -24.41285 5.41633 -33.34616 1.000 61.52815 315 THR C CA 1
ATOM 9749 C C . THR C 1 325 ? -24.90131 3.98436 -33.15317 1.000 62.09777 315 THR C C 1
ATOM 9750 O O . THR C 1 325 ? -24.24849 3.03226 -33.59046 1.000 64.75745 315 THR C O 1
ATOM 9754 N N . TRP C 1 326 ? -26.04692 3.84446 -32.47892 1.000 60.57228 316 TRP C N 1
ATOM 9755 C CA . TRP C 1 326 ? -26.64123 2.54818 -32.16648 1.000 66.68123 316 TRP C CA 1
ATOM 9756 C C . TRP C 1 326 ? -28.13900 2.55983 -32.45055 1.000 68.04715 316 TRP C C 1
ATOM 9757 O O . TRP C 1 326 ? -28.79245 3.60576 -32.39307 1.000 69.12222 316 TRP C O 1
ATOM 9768 N N . ASP C 1 327 ? -28.68325 1.38086 -32.73869 1.000 68.16228 317 ASP C N 1
ATOM 9769 C CA . ASP C 1 327 ? -30.12803 1.19726 -32.72212 1.000 66.94261 317 ASP C CA 1
ATOM 9770 C C . ASP C 1 327 ? -30.62238 0.98788 -31.29600 1.000 65.19618 317 ASP C C 1
ATOM 9771 O O . ASP C 1 327 ? -29.94404 0.37178 -30.46843 1.000 63.08532 317 ASP C O 1
ATOM 9776 N N . ALA C 1 328 ? -31.82447 1.50222 -31.01154 1.000 60.44580 318 ALA C N 1
ATOM 9777 C CA . ALA C 1 328 ? -32.36104 1.39986 -29.65725 1.000 66.10911 318 ALA C CA 1
ATOM 9778 C C . ALA C 1 328 ? -32.66308 -0.02956 -29.23864 1.000 64.41847 318 ALA C C 1
ATOM 9779 O O . ALA C 1 328 ? -32.85454 -0.27223 -28.04362 1.000 67.78847 318 ALA C O 1
ATOM 9781 N N . ALA C 1 329 ? -32.70576 -0.97638 -30.17474 1.000 61.69361 319 ALA C N 1
ATOM 9782 C CA . ALA C 1 329 ? -32.69726 -2.38113 -29.78883 1.000 62.84081 319 ALA C CA 1
ATOM 9783 C C . ALA C 1 329 ? -31.38855 -2.72886 -29.08941 1.000 63.58824 319 ALA C C 1
ATOM 9784 O O . ALA C 1 329 ? -31.38180 -3.38180 -28.03594 1.000 64.51065 319 ALA C O 1
ATOM 9786 N N . ASP C 1 330 ? -30.26390 -2.27597 -29.65585 1.000 61.21524 320 ASP C N 1
ATOM 9787 C CA . ASP C 1 330 ? -28.97232 -2.45913 -28.99858 1.000 61.97710 320 ASP C CA 1
ATOM 9788 C C . ASP C 1 330 ? -28.94459 -1.76277 -27.64402 1.000 58.35700 320 ASP C C 1
ATOM 9789 O O . ASP C 1 330 ? -28.54045 -2.35645 -26.63688 1.000 58.40082 320 ASP C O 1
ATOM 9794 N N . LEU C 1 331 ? -29.41892 -0.51512 -27.59531 1.000 53.97897 321 LEU C N 1
ATOM 9795 C CA . LEU C 1 331 ? -29.42304 0.23417 -26.34592 1.000 55.86253 321 LEU C CA 1
ATOM 9796 C C . LEU C 1 331 ? -30.25800 -0.46678 -25.28020 1.000 59.34028 321 LEU C C 1
ATOM 9797 O O . LEU C 1 331 ? -29.86952 -0.50695 -24.10545 1.000 55.21831 321 LEU C O 1
ATOM 9802 N N . ALA C 1 332 ? -31.39633 -1.04943 -25.67560 1.000 60.42332 322 ALA C N 1
ATOM 9803 C CA . ALA C 1 332 ? -32.23264 -1.77979 -24.72780 1.000 58.42399 322 ALA C CA 1
ATOM 9804 C C . ALA C 1 332 ? -31.59242 -3.10084 -24.30441 1.000 58.42647 322 ALA C C 1
ATOM 9805 O O . ALA C 1 332 ? -31.86249 -3.59425 -23.20462 1.000 52.16576 322 ALA C O 1
ATOM 9807 N N . LYS C 1 333 ? -30.75161 -3.68693 -25.16122 1.000 61.09346 323 LYS C N 1
ATOM 9808 C CA . LYS C 1 333 ? -29.97236 -4.85396 -24.75723 1.000 60.91064 323 LYS C CA 1
ATOM 9809 C C . LYS C 1 333 ? -28.82253 -4.46384 -23.82930 1.000 57.76055 323 LYS C C 1
ATOM 9810 O O . LYS C 1 333 ? -28.43666 -5.24685 -22.94973 1.000 50.56450 323 LYS C O 1
ATOM 9816 N N . GLY C 1 334 ? -28.26370 -3.26837 -24.01651 1.000 57.56586 324 GLY C N 1
ATOM 9817 C CA . GLY C 1 334 ? -27.14147 -2.78355 -23.23366 1.000 51.69746 324 GLY C CA 1
ATOM 9818 C C . GLY C 1 334 ? -25.88821 -2.68629 -24.08126 1.000 48.90949 324 GLY C C 1
ATOM 9819 O O . GLY C 1 334 ? -25.54028 -3.63317 -24.79176 1.000 49.17801 324 GLY C O 1
ATOM 9820 N N . ILE C 1 335 ? -25.19879 -1.55181 -24.03064 1.000 46.85957 325 ILE C N 1
ATOM 9821 C CA . ILE C 1 335 ? -23.92120 -1.38958 -24.71378 1.000 46.19533 325 ILE C CA 1
ATOM 9822 C C . ILE C 1 335 ? -22.83670 -1.20506 -23.66447 1.000 46.69429 325 ILE C C 1
ATOM 9823 O O . ILE C 1 335 ? -23.06991 -0.60531 -22.60471 1.000 42.39207 325 ILE C O 1
ATOM 9828 N N . ASN C 1 336 ? -21.65307 -1.73759 -23.95824 1.000 46.07624 326 ASN C N 1
ATOM 9829 C CA . ASN C 1 336 ? -20.52194 -1.68727 -23.04131 1.000 40.39126 326 ASN C CA 1
ATOM 9830 C C . ASN C 1 336 ? -19.71434 -0.42511 -23.32590 1.000 38.71853 326 ASN C C 1
ATOM 9831 O O . ASN C 1 336 ? -18.97318 -0.36041 -24.31079 1.000 40.52076 326 ASN C O 1
ATOM 9836 N N . LEU C 1 337 ? -19.84661 0.57116 -22.45296 1.000 40.48811 327 LEU C N 1
ATOM 9837 C CA . LEU C 1 337 ? -19.08373 1.80610 -22.60964 1.000 40.21429 327 LEU C CA 1
ATOM 9838 C C . LEU C 1 337 ? -17.58436 1.57962 -22.43950 1.000 38.17897 327 LEU C C 1
ATOM 9839 O O . LEU C 1 337 ? -16.77935 2.36369 -22.95708 1.000 39.96770 327 LEU C O 1
ATOM 9844 N N . ALA C 1 338 ? -17.18846 0.54397 -21.69482 1.000 37.24915 328 ALA C N 1
ATOM 9845 C CA . ALA C 1 338 ? -15.77472 0.23378 -21.51653 1.000 32.43985 328 ALA C CA 1
ATOM 9846 C C . ALA C 1 338 ? -15.10718 -0.25145 -22.80174 1.000 39.30948 328 ALA C C 1
ATOM 9847 O O . ALA C 1 338 ? -13.87261 -0.32046 -22.85328 1.000 31.83301 328 ALA C O 1
ATOM 9849 N N . ALA C 1 339 ? -15.88271 -0.56881 -23.83863 1.000 35.48051 329 ALA C N 1
ATOM 9850 C CA . ALA C 1 339 ? -15.33255 -0.93316 -25.13462 1.000 40.89289 329 ALA C CA 1
ATOM 9851 C C . ALA C 1 339 ? -15.26923 0.25073 -26.09581 1.000 37.82896 329 ALA C C 1
ATOM 9852 O O . ALA C 1 339 ? -14.82230 0.08989 -27.23296 1.000 30.68644 329 ALA C O 1
ATOM 9854 N N . GLU C 1 340 ? -15.68969 1.43294 -25.65852 1.000 34.94875 330 GLU C N 1
ATOM 9855 C CA . GLU C 1 340 ? -15.70679 2.63767 -26.48218 1.000 39.02963 330 GLU C CA 1
ATOM 9856 C C . GLU C 1 340 ? -14.58259 3.56217 -26.01955 1.000 37.57491 330 GLU C C 1
ATOM 9857 O O . GLU C 1 340 ? -14.76210 4.38049 -25.11451 1.000 34.53632 330 GLU C O 1
ATOM 9863 N N . SER C 1 341 ? -13.42962 3.46326 -26.68480 1.000 35.24392 331 SER C N 1
ATOM 9864 C CA . SER C 1 341 ? -12.26384 4.21040 -26.22450 1.000 34.14189 331 SER C CA 1
ATOM 9865 C C . SER C 1 341 ? -12.44796 5.71726 -26.35549 1.000 36.32313 331 SER C C 1
ATOM 9866 O O . SER C 1 341 ? -11.64502 6.47425 -25.80080 1.000 34.83870 331 SER C O 1
ATOM 9869 N N . LYS C 1 342 ? -13.49654 6.17291 -27.04386 1.000 39.75675 332 LYS C N 1
ATOM 9870 C CA . LYS C 1 342 ? -13.73375 7.60358 -27.15478 1.000 37.84023 332 LYS C CA 1
ATOM 9871 C C . LYS C 1 342 ? -14.42757 8.22342 -25.94453 1.000 34.74012 332 LYS C C 1
ATOM 9872 O O . LYS C 1 342 ? -14.52872 9.45632 -25.89620 1.000 32.40190 332 LYS C O 1
ATOM 9878 N N . THR C 1 343 ? -14.90678 7.44917 -24.96835 1.000 35.06267 333 THR C N 1
ATOM 9879 C CA . THR C 1 343 ? -15.56036 8.11460 -23.84191 1.000 40.24371 333 THR C CA 1
ATOM 9880 C C . THR C 1 343 ? -14.53010 8.91794 -23.04574 1.000 35.91336 333 THR C C 1
ATOM 9881 O O . THR C 1 343 ? -13.33648 8.60020 -23.06344 1.000 37.75519 333 THR C O 1
ATOM 9885 N N . PRO C 1 344 ? -14.95762 10.00709 -22.39929 1.000 39.10231 334 PRO C N 1
ATOM 9886 C CA . PRO C 1 344 ? -14.01993 10.76484 -21.55392 1.000 31.46237 334 PRO C CA 1
ATOM 9887 C C . PRO C 1 344 ? -13.46193 9.94936 -20.40357 1.000 34.97262 334 PRO C C 1
ATOM 9888 O O . PRO C 1 344 ? -12.28550 10.10663 -20.06289 1.000 38.02693 334 PRO C O 1
ATOM 9892 N N . GLN C 1 345 ? -14.27725 9.08687 -19.78156 1.000 38.91566 335 GLN C N 1
ATOM 9893 C CA . GLN C 1 345 ? -13.77437 8.25839 -18.69027 1.000 33.51217 335 GLN C CA 1
ATOM 9894 C C . GLN C 1 345 ? -12.75770 7.23373 -19.17915 1.000 31.73615 335 GLN C C 1
ATOM 9895 O O . GLN C 1 345 ? -11.82999 6.89152 -18.43642 1.000 34.87520 335 GLN C O 1
ATOM 9901 N N . TYR C 1 346 ? -12.88911 6.74530 -20.41698 1.000 31.76601 336 TYR C N 1
ATOM 9902 C CA . TYR C 1 346 ? -11.86479 5.84371 -20.93965 1.000 33.63195 336 TYR C CA 1
ATOM 9903 C C . TYR C 1 346 ? -10.58362 6.60363 -21.24177 1.000 34.70970 336 TYR C C 1
ATOM 9904 O O . TYR C 1 346 ? -9.49161 6.07511 -21.04192 1.000 35.24515 336 TYR C O 1
ATOM 9913 N N . GLN C 1 347 ? -10.70010 7.84255 -21.72676 1.000 34.27938 337 GLN C N 1
ATOM 9914 C CA . GLN C 1 347 ? -9.51920 8.67853 -21.91475 1.000 38.38072 337 GLN C CA 1
ATOM 9915 C C . GLN C 1 347 ? -8.82279 8.95097 -20.58866 1.000 36.80350 337 GLN C C 1
ATOM 9916 O O . GLN C 1 347 ? -7.58562 8.93216 -20.51131 1.000 32.06728 337 GLN C O 1
ATOM 9922 N N . GLN C 1 348 ? -9.60966 9.19122 -19.53492 1.000 31.86987 338 GLN C N 1
ATOM 9923 C CA . GLN C 1 348 ? -9.06823 9.36789 -18.18912 1.000 34.81922 338 GLN C CA 1
ATOM 9924 C C . GLN C 1 348 ? -8.32919 8.11132 -17.73189 1.000 30.68915 338 GLN C C 1
ATOM 9925 O O . GLN C 1 348 ? -7.20911 8.17552 -17.18937 1.000 32.15822 338 GLN C O 1
ATOM 9931 N N . ALA C 1 349 ? -8.93997 6.94879 -17.96618 1.000 32.22803 339 ALA C N 1
ATOM 9932 C CA . ALA C 1 349 ? -8.28727 5.69554 -17.62236 1.000 31.57181 339 ALA C CA 1
ATOM 9933 C C . ALA C 1 349 ? -6.99991 5.51164 -18.42123 1.000 33.97269 339 ALA C C 1
ATOM 9934 O O . ALA C 1 349 ? -6.00903 5.00187 -17.89422 1.000 27.30962 339 ALA C O 1
ATOM 9936 N N . LEU C 1 350 ? -7.00242 5.91670 -19.69998 1.000 30.97539 340 LEU C N 1
ATOM 9937 C CA . LEU C 1 350 ? -5.80963 5.80129 -20.53572 1.000 32.74908 340 LEU C CA 1
ATOM 9938 C C . LEU C 1 350 ? -4.68173 6.68150 -20.01049 1.000 33.02852 340 LEU C C 1
ATOM 9939 O O . LEU C 1 350 ? -3.50766 6.28479 -20.03676 1.000 33.65946 340 LEU C O 1
ATOM 9944 N N . THR C 1 351 ? -5.01988 7.89839 -19.56842 1.000 31.77298 341 THR C N 1
ATOM 9945 C CA . THR C 1 351 ? -4.04076 8.76119 -18.91063 1.000 35.90584 341 THR C CA 1
ATOM 9946 C C . THR C 1 351 ? -3.38026 8.02502 -17.75414 1.000 33.47611 341 THR C C 1
ATOM 9947 O O . THR C 1 351 ? -2.14072 7.95660 -17.66077 1.000 29.66434 341 THR C O 1
ATOM 9951 N N . ILE C 1 352 ? -4.21030 7.43234 -16.88342 1.000 30.13932 342 ILE C N 1
ATOM 9952 C CA . ILE C 1 352 ? -3.67708 6.65932 -15.76084 1.000 27.86047 342 ILE C CA 1
ATOM 9953 C C . ILE C 1 352 ? -2.81028 5.50391 -16.25189 1.000 32.67860 342 ILE C C 1
ATOM 9954 O O . ILE C 1 352 ? -1.76954 5.18852 -15.65923 1.000 26.81024 342 ILE C O 1
ATOM 9959 N N . MET C 1 353 ? -3.23286 4.84743 -17.33305 1.000 30.52790 343 MET C N 1
ATOM 9960 C CA . MET C 1 353 ? -2.50150 3.69145 -17.83772 1.000 32.67136 343 MET C CA 1
ATOM 9961 C C . MET C 1 353 ? -1.10055 4.08748 -18.29015 1.000 28.41415 343 MET C C 1
ATOM 9962 O O . MET C 1 353 ? -0.11619 3.39098 -18.00843 1.000 28.94961 343 MET C O 1
ATOM 9967 N N . HIS C 1 354 ? -0.99700 5.20278 -19.00431 1.000 31.84770 344 HIS C N 1
ATOM 9968 C CA . HIS C 1 354 ? 0.30882 5.65537 -19.46597 1.000 32.28744 344 HIS C CA 1
ATOM 9969 C C . HIS C 1 354 ? 1.19568 6.05199 -18.28786 1.000 27.42332 344 HIS C C 1
ATOM 9970 O O . HIS C 1 354 ? 2.36761 5.65608 -18.22611 1.000 29.58723 344 HIS C O 1
ATOM 9977 N N . LEU C 1 355 ? 0.64791 6.80769 -17.32960 1.000 30.16724 345 LEU C N 1
ATOM 9978 C CA . LEU C 1 355 ? 1.41732 7.12886 -16.12542 1.000 30.44592 345 LEU C CA 1
ATOM 9979 C C . LEU C 1 355 ? 1.94448 5.87116 -15.44443 1.000 31.71981 345 LEU C C 1
ATOM 9980 O O . LEU C 1 355 ? 3.11783 5.81294 -15.02354 1.000 29.33966 345 LEU C O 1
ATOM 9985 N N . ASN C 1 356 ? 1.08662 4.84791 -15.34565 1.000 27.49504 346 ASN C N 1
ATOM 9986 C CA . ASN C 1 356 ? 1.44796 3.59963 -14.68656 1.000 31.71303 346 ASN C CA 1
ATOM 9987 C C . ASN C 1 356 ? 2.54546 2.86690 -15.45224 1.000 27.50162 346 ASN C C 1
ATOM 9988 O O . ASN C 1 356 ? 3.38403 2.20049 -14.84290 1.000 30.39919 346 ASN C O 1
ATOM 9993 N N . GLU C 1 357 ? 2.54840 2.97087 -16.78246 1.000 29.00288 347 GLU C N 1
ATOM 9994 C CA . GLU C 1 357 ? 3.60917 2.35351 -17.58078 1.000 29.27702 347 GLU C CA 1
ATOM 9995 C C . GLU C 1 357 ? 4.95352 3.06309 -17.37884 1.000 28.17572 347 GLU C C 1
ATOM 9996 O O . GLU C 1 357 ? 5.99918 2.41131 -17.25780 1.000 29.81467 347 GLU C O 1
ATOM 10002 N N . TYR C 1 358 ? 4.94689 4.39931 -17.35271 1.000 29.49207 348 TYR C N 1
ATOM 10003 C CA . TYR C 1 358 ? 6.16886 5.14380 -17.02520 1.000 29.18550 348 TYR C CA 1
ATOM 10004 C C . TYR C 1 358 ? 6.72749 4.69849 -15.68083 1.000 28.96939 348 TYR C C 1
ATOM 10005 O O . TYR C 1 358 ? 7.94293 4.47648 -15.51911 1.000 27.39206 348 TYR C O 1
ATOM 10014 N N . ARG C 1 359 ? 5.83317 4.59532 -14.69027 1.000 28.08389 349 ARG C N 1
ATOM 10015 C CA . ARG C 1 359 ? 6.23267 4.12500 -13.37747 1.000 24.70548 349 ARG C CA 1
ATOM 10016 C C . ARG C 1 359 ? 6.85516 2.74192 -13.46835 1.000 27.30162 349 ARG C C 1
ATOM 10017 O O . ARG C 1 359 ? 7.90251 2.48242 -12.86027 1.000 24.79196 349 ARG C O 1
ATOM 10025 N N . TRP C 1 360 ? 6.22459 1.84595 -14.23712 1.000 24.95530 350 TRP C N 1
ATOM 10026 C CA . TRP C 1 360 ? 6.74761 0.48987 -14.38791 1.000 28.35315 350 TRP C CA 1
ATOM 10027 C C . TRP C 1 360 ? 8.17182 0.49023 -14.94910 1.000 27.17943 350 TRP C C 1
ATOM 10028 O O . TRP C 1 360 ? 9.02538 -0.27689 -14.48744 1.000 29.71511 350 TRP C O 1
ATOM 10039 N N . GLU C 1 361 ? 8.45657 1.35634 -15.93261 1.000 27.08964 351 GLU C N 1
ATOM 10040 C CA . GLU C 1 361 ? 9.81562 1.42444 -16.49557 1.000 31.54062 351 GLU C CA 1
ATOM 10041 C C . GLU C 1 361 ? 10.84209 1.87320 -15.45112 1.000 26.39936 351 GLU C C 1
ATOM 10042 O O . GLU C 1 361 ? 11.93877 1.28662 -15.31804 1.000 28.30619 351 GLU C O 1
ATOM 10048 N N . LEU C 1 362 ? 10.50347 2.92123 -14.69779 1.000 24.29177 352 LEU C N 1
ATOM 10049 C CA . LEU C 1 362 ? 11.38611 3.33985 -13.61006 1.000 26.95983 352 LEU C CA 1
ATOM 10050 C C . LEU C 1 362 ? 11.64232 2.18867 -12.63226 1.000 25.00806 352 LEU C C 1
ATOM 10051 O O . LEU C 1 362 ? 12.79287 1.91070 -12.23319 1.000 26.22275 352 LEU C O 1
ATOM 10056 N N . GLU C 1 363 ? 10.57624 1.48428 -12.24967 1.000 28.30673 353 GLU C N 1
ATOM 10057 C CA . GLU C 1 363 ? 10.75356 0.38065 -11.31223 1.000 28.23601 353 GLU C CA 1
ATOM 10058 C C . GLU C 1 363 ? 11.67233 -0.68588 -11.89649 1.000 27.89457 353 GLU C C 1
ATOM 10059 O O . GLU C 1 363 ? 12.49613 -1.27238 -11.17793 1.000 25.72986 353 GLU C O 1
ATOM 10065 N N . ARG C 1 364 ? 11.57831 -0.91596 -13.21433 1.000 24.40659 354 ARG C N 1
ATOM 10066 C CA . ARG C 1 364 ? 12.46570 -1.88950 -13.84371 1.000 27.69301 354 ARG C CA 1
ATOM 10067 C C . ARG C 1 364 ? 13.93148 -1.49136 -13.67139 1.000 26.55992 354 ARG C C 1
ATOM 10068 O O . ARG C 1 364 ? 14.80105 -2.36056 -13.50680 1.000 25.68532 354 ARG C O 1
ATOM 10076 N N . THR C 1 365 ? 14.23252 -0.18560 -13.71453 1.000 23.92381 355 THR C N 1
ATOM 10077 C CA . THR C 1 365 ? 15.62621 0.20647 -13.44154 1.000 26.77179 355 THR C CA 1
ATOM 10078 C C . THR C 1 365 ? 16.03656 -0.15738 -12.01440 1.000 25.33426 355 THR C C 1
ATOM 10079 O O . THR C 1 365 ? 17.18125 -0.57810 -11.76593 1.000 26.25761 355 THR C O 1
ATOM 10083 N N . PHE C 1 366 ? 15.11395 -0.03973 -11.06310 1.000 22.97949 356 PHE C N 1
ATOM 10084 C CA . PHE C 1 366 ? 15.48450 -0.54349 -9.73077 1.000 27.37933 356 PHE C CA 1
ATOM 10085 C C . PHE C 1 366 ? 15.72613 -2.05751 -9.73442 1.000 32.10800 356 PHE C C 1
ATOM 10086 O O . PHE C 1 366 ? 16.56953 -2.55396 -8.97147 1.000 30.95922 356 PHE C O 1
ATOM 10094 N N . ARG C 1 367 ? 15.01802 -2.80193 -10.59563 1.000 22.69343 357 ARG C N 1
ATOM 10095 C CA . ARG C 1 367 ? 15.24486 -4.25171 -10.67415 1.000 28.81392 357 ARG C CA 1
ATOM 10096 C C . ARG C 1 367 ? 16.60632 -4.57203 -11.29959 1.000 31.34390 357 ARG C C 1
ATOM 10097 O O . ARG C 1 367 ? 17.24720 -5.56888 -10.94521 1.000 25.14601 357 ARG C O 1
ATOM 10105 N N . GLU C 1 368 ? 17.04654 -3.76294 -12.26147 1.000 27.34916 358 GLU C N 1
ATOM 10106 C CA . GLU C 1 368 ? 18.40106 -3.93232 -12.78419 1.000 25.20049 358 GLU C CA 1
ATOM 10107 C C . GLU C 1 368 ? 19.43232 -3.69752 -11.68599 1.000 26.52303 358 GLU C C 1
ATOM 10108 O O . GLU C 1 368 ? 20.42933 -4.43531 -11.57007 1.000 25.82873 358 GLU C O 1
ATOM 10114 N N . TYR C 1 369 ? 19.20586 -2.67106 -10.86026 1.000 26.54176 359 TYR C N 1
ATOM 10115 C CA . TYR C 1 369 ? 20.12384 -2.43897 -9.74906 1.000 27.80354 359 TYR C CA 1
ATOM 10116 C C . TYR C 1 369 ? 20.12063 -3.63225 -8.80272 1.000 25.03299 359 TYR C C 1
ATOM 10117 O O . TYR C 1 369 ? 21.18203 -4.09402 -8.36120 1.000 26.81097 359 TYR C O 1
ATOM 10126 N N . ALA C 1 370 ? 18.93359 -4.17473 -8.52375 1.000 27.74309 360 ALA C N 1
ATOM 10127 C CA . ALA C 1 370 ? 18.82196 -5.34622 -7.65557 1.000 27.82584 360 ALA C CA 1
ATOM 10128 C C . ALA C 1 370 ? 19.56979 -6.53835 -8.23172 1.000 26.48128 360 ALA C C 1
ATOM 10129 O O . ALA C 1 370 ? 20.18035 -7.30922 -7.48284 1.000 25.47771 360 ALA C O 1
ATOM 10131 N N . TRP C 1 371 ? 19.49492 -6.73861 -9.55204 1.000 26.10966 361 TRP C N 1
ATOM 10132 C CA . TRP C 1 371 ? 20.29226 -7.80786 -10.13781 1.000 24.32594 361 TRP C CA 1
ATOM 10133 C C . TRP C 1 371 ? 21.76613 -7.55539 -9.89692 1.000 29.06274 361 TRP C C 1
ATOM 10134 O O . TRP C 1 371 ? 22.51293 -8.48661 -9.58977 1.000 28.73473 361 TRP C O 1
ATOM 10145 N N . CYS C 1 372 ? 22.22309 -6.31364 -10.07233 1.000 25.16483 362 CYS C N 1
ATOM 10146 C CA . CYS C 1 372 ? 23.63098 -6.04871 -9.77146 1.000 27.77764 362 CYS C CA 1
ATOM 10147 C C . CYS C 1 372 ? 23.96686 -6.43732 -8.34015 1.000 27.73799 362 CYS C C 1
ATOM 10148 O O . CYS C 1 372 ? 25.00742 -7.05214 -8.07568 1.000 25.69938 362 CYS C O 1
ATOM 10151 N N . GLN C 1 373 ? 23.05948 -6.14432 -7.41149 1.000 29.39961 363 GLN C N 1
ATOM 10152 C CA . GLN C 1 373 ? 23.38525 -6.32802 -6.00323 1.000 29.51179 363 GLN C CA 1
ATOM 10153 C C . GLN C 1 373 ? 23.38355 -7.81110 -5.62562 1.000 32.61315 363 GLN C C 1
ATOM 10154 O O . GLN C 1 373 ? 24.37436 -8.32675 -5.08204 1.000 27.03373 363 GLN C O 1
ATOM 10160 N N . PHE C 1 374 ? 22.30416 -8.52527 -5.94278 1.000 24.07411 364 PHE C N 1
ATOM 10161 C CA . PHE C 1 374 ? 22.19850 -9.91409 -5.51182 1.000 26.05565 364 PHE C CA 1
ATOM 10162 C C . PHE C 1 374 ? 22.72894 -10.91965 -6.53015 1.000 31.06082 364 PHE C C 1
ATOM 10163 O O . PHE C 1 374 ? 23.14031 -12.01812 -6.13787 1.000 25.93135 364 PHE C O 1
ATOM 10171 N N . GLY C 1 375 ? 22.74101 -10.58218 -7.82007 1.000 30.71564 365 GLY C N 1
ATOM 10172 C CA . GLY C 1 375 ? 23.28924 -11.45570 -8.84109 1.000 28.60606 365 GLY C CA 1
ATOM 10173 C C . GLY C 1 375 ? 24.77639 -11.32088 -9.08226 1.000 31.73897 365 GLY C C 1
ATOM 10174 O O . GLY C 1 375 ? 25.35682 -12.16041 -9.77500 1.000 35.57494 365 GLY C O 1
ATOM 10175 N N . PHE C 1 376 ? 25.42461 -10.29582 -8.52599 1.000 29.26340 366 PHE C N 1
ATOM 10176 C CA . PHE C 1 376 ? 26.87456 -10.19002 -8.64752 1.000 27.68944 366 PHE C CA 1
ATOM 10177 C C . PHE C 1 376 ? 27.56543 -9.81020 -7.33709 1.000 28.95528 366 PHE C C 1
ATOM 10178 O O . PHE C 1 376 ? 28.47296 -10.51106 -6.89434 1.000 28.83185 366 PHE C O 1
ATOM 10186 N N . PHE C 1 377 ? 27.17655 -8.69038 -6.71709 1.000 30.25806 367 PHE C N 1
ATOM 10187 C CA . PHE C 1 377 ? 27.97385 -8.16149 -5.60978 1.000 28.02140 367 PHE C CA 1
ATOM 10188 C C . PHE C 1 377 ? 27.86896 -9.00749 -4.34253 1.000 31.26465 367 PHE C C 1
ATOM 10189 O O . PHE C 1 377 ? 28.85326 -9.10361 -3.58578 1.000 25.65207 367 PHE C O 1
ATOM 10197 N N . GLN C 1 378 ? 26.70293 -9.62849 -4.09069 1.000 31.08938 368 GLN C N 1
ATOM 10198 C CA . GLN C 1 378 ? 26.54232 -10.42983 -2.87614 1.000 27.16614 368 GLN C CA 1
ATOM 10199 C C . GLN C 1 378 ? 27.58316 -11.53303 -2.81031 1.000 27.74205 368 GLN C C 1
ATOM 10200 O O . GLN C 1 378 ? 28.23451 -11.72624 -1.77919 1.000 32.28087 368 GLN C O 1
ATOM 10206 N N . GLN C 1 379 ? 27.80819 -12.21644 -3.92722 1.000 29.61264 369 GLN C N 1
ATOM 10207 C CA . GLN C 1 379 ? 28.77391 -13.30439 -3.95465 1.000 37.26210 369 GLN C CA 1
ATOM 10208 C C . GLN C 1 379 ? 30.19914 -12.81015 -3.74004 1.000 35.70929 369 GLN C C 1
ATOM 10209 O O . GLN C 1 379 ? 31.06711 -13.61484 -3.39442 1.000 37.82079 369 GLN C O 1
ATOM 10215 N N . LYS C 1 380 ? 30.45116 -11.50517 -3.90048 1.000 36.78174 370 LYS C N 1
ATOM 10216 C CA . LYS C 1 380 ? 31.76442 -10.90688 -3.67742 1.000 29.94283 370 LYS C CA 1
ATOM 10217 C C . LYS C 1 380 ? 31.90359 -10.25099 -2.30876 1.000 31.15565 370 LYS C C 1
ATOM 10218 O O . LYS C 1 380 ? 32.91816 -9.58760 -2.05144 1.000 32.23018 370 LYS C O 1
ATOM 10224 N N . GLY C 1 381 ? 30.96169 -10.48946 -1.40057 1.000 23.51656 371 GLY C N 1
ATOM 10225 C CA . GLY C 1 381 ? 31.00596 -9.85102 -0.09661 1.000 24.94721 371 GLY C CA 1
ATOM 10226 C C . GLY C 1 381 ? 30.82015 -8.35137 -0.12578 1.000 24.37138 371 GLY C C 1
ATOM 10227 O O . GLY C 1 381 ? 31.27408 -7.65905 0.78973 1.000 31.25120 371 GLY C O 1
ATOM 10228 N N . LEU C 1 382 ? 30.11589 -7.83449 -1.12913 1.000 24.17037 372 LEU C N 1
ATOM 10229 C CA . LEU C 1 382 ? 29.96711 -6.40155 -1.34326 1.000 25.69882 372 LEU C CA 1
ATOM 10230 C C . LEU C 1 382 ? 28.50598 -6.01662 -1.55603 1.000 28.85004 372 LEU C C 1
ATOM 10231 O O . LEU C 1 382 ? 28.21621 -5.00193 -2.20820 1.000 25.22353 372 LEU C O 1
ATOM 10236 N N . LEU C 1 383 ? 27.57915 -6.82604 -1.03726 1.000 22.23084 373 LEU C N 1
ATOM 10237 C CA . LEU C 1 383 ? 26.15901 -6.50337 -1.10783 1.000 27.34470 373 LEU C CA 1
ATOM 10238 C C . LEU C 1 383 ? 25.90615 -5.13887 -0.46883 1.000 25.79113 373 LEU C C 1
ATOM 10239 O O . LEU C 1 383 ? 26.23919 -4.91879 0.70296 1.000 23.55075 373 LEU C O 1
ATOM 10244 N N . PHE C 1 384 ? 25.35228 -4.22268 -1.26075 1.000 23.19929 374 PHE C N 1
ATOM 10245 C CA . PHE C 1 384 ? 25.02351 -2.85513 -0.85336 1.000 27.91171 374 PHE C CA 1
ATOM 10246 C C . PHE C 1 384 ? 26.25040 -2.02008 -0.45978 1.000 29.25936 374 PHE C C 1
ATOM 10247 O O . PHE C 1 384 ? 26.10597 -0.95389 0.13867 1.000 27.16323 374 PHE C O 1
ATOM 10255 N N . ALA C 1 385 ? 27.46698 -2.44976 -0.80265 1.000 28.99194 375 ALA C N 1
ATOM 10256 C CA . ALA C 1 385 ? 28.64295 -1.64373 -0.47600 1.000 26.94589 375 ALA C CA 1
ATOM 10257 C C . ALA C 1 385 ? 28.60079 -0.29727 -1.19323 1.000 29.27782 375 ALA C C 1
ATOM 10258 O O . ALA C 1 385 ? 28.86246 0.75035 -0.58715 1.000 19.25566 375 ALA C O 1
ATOM 10260 N N . ASN C 1 386 ? 28.32283 -0.32068 -2.50461 1.000 26.17543 376 ASN C N 1
ATOM 10261 C CA . ASN C 1 386 ? 28.12483 0.88462 -3.31630 1.000 30.73144 376 ASN C CA 1
ATOM 10262 C C . ASN C 1 386 ? 29.26750 1.88587 -3.11870 1.000 31.16778 376 ASN C C 1
ATOM 10263 O O . ASN C 1 386 ? 29.05330 3.08009 -2.90151 1.000 30.08959 376 ASN C O 1
ATOM 10268 N N . ASP C 1 387 ? 30.50075 1.38902 -3.18188 1.000 28.22364 377 ASP C N 1
ATOM 10269 C CA . ASP C 1 387 ? 31.65257 2.21620 -2.85235 1.000 24.20970 377 ASP C CA 1
ATOM 10270 C C . ASP C 1 387 ? 32.77856 1.89779 -3.82523 1.000 29.69674 377 ASP C C 1
ATOM 10271 O O . ASP C 1 387 ? 32.58648 1.20995 -4.83088 1.000 29.68522 377 ASP C O 1
ATOM 10276 N N . ARG C 1 388 ? 33.98196 2.37306 -3.49704 1.000 34.49853 378 ARG C N 1
ATOM 10277 C CA . ARG C 1 388 ? 35.10526 2.19691 -4.40620 1.000 32.32665 378 ARG C CA 1
ATOM 10278 C C . ARG C 1 388 ? 35.46842 0.71854 -4.56725 1.000 30.71850 378 ARG C C 1
ATOM 10279 O O . ARG C 1 388 ? 35.79499 0.27881 -5.67597 1.000 35.27710 378 ARG C O 1
ATOM 10287 N N . LYS C 1 389 ? 35.37682 -0.07813 -3.49610 1.000 32.39731 379 LYS C N 1
ATOM 10288 C CA . LYS C 1 389 ? 35.64638 -1.51027 -3.64001 1.000 35.37593 379 LYS C CA 1
ATOM 10289 C C . LYS C 1 389 ? 34.62704 -2.17937 -4.55540 1.000 28.02873 379 LYS C C 1
ATOM 10290 O O . LYS C 1 389 ? 34.98080 -3.07749 -5.33594 1.000 30.67130 379 LYS C O 1
ATOM 10296 N N . ALA C 1 390 ? 33.37159 -1.73144 -4.50653 1.000 25.97417 380 ALA C N 1
ATOM 10297 C CA . ALA C 1 390 ? 32.36802 -2.24157 -5.44276 1.000 31.59593 380 ALA C CA 1
ATOM 10298 C C . ALA C 1 390 ? 32.74560 -1.91561 -6.88725 1.000 29.57057 380 ALA C C 1
ATOM 10299 O O . ALA C 1 390 ? 32.70303 -2.78386 -7.76962 1.000 29.07262 380 ALA C O 1
ATOM 10301 N N . ILE C 1 391 ? 33.12058 -0.65900 -7.14035 1.000 31.31277 381 ILE C N 1
ATOM 10302 C CA . ILE C 1 391 ? 33.54832 -0.25242 -8.47402 1.000 32.53060 381 ILE C CA 1
ATOM 10303 C C . ILE C 1 391 ? 34.72647 -1.09897 -8.94326 1.000 34.10617 381 ILE C C 1
ATOM 10304 O O . ILE C 1 391 ? 34.75567 -1.56635 -10.08587 1.000 32.79940 381 ILE C O 1
ATOM 10309 N N . GLU C 1 392 ? 35.71149 -1.30813 -8.06796 1.000 33.18694 382 GLU C N 1
ATOM 10310 C CA . GLU C 1 392 ? 36.91708 -2.04276 -8.45135 1.000 33.33865 382 GLU C CA 1
ATOM 10311 C C . GLU C 1 392 ? 36.59031 -3.48255 -8.81859 1.000 33.81007 382 GLU C C 1
ATOM 10312 O O . GLU C 1 392 ? 37.03971 -3.98656 -9.85143 1.000 38.75192 382 GLU C O 1
ATOM 10318 N N . VAL C 1 393 ? 35.81094 -4.16862 -7.98349 1.000 36.15891 383 VAL C N 1
ATOM 10319 C CA . VAL C 1 393 ? 35.52193 -5.57153 -8.27578 1.000 36.67696 383 VAL C CA 1
ATOM 10320 C C . VAL C 1 393 ? 34.67389 -5.69558 -9.53462 1.000 34.05749 383 VAL C C 1
ATOM 10321 O O . VAL C 1 393 ? 34.90487 -6.58387 -10.37697 1.000 34.86361 383 VAL C O 1
ATOM 10325 N N . MET C 1 394 ? 33.69429 -4.80095 -9.70395 1.000 31.23520 384 MET C N 1
ATOM 10326 C CA . MET C 1 394 ? 32.93161 -4.81352 -10.94527 1.000 32.21399 384 MET C CA 1
ATOM 10327 C C . MET C 1 394 ? 33.83384 -4.59708 -12.16439 1.000 30.00832 384 MET C C 1
ATOM 10328 O O . MET C 1 394 ? 33.67065 -5.26742 -13.19654 1.000 36.50634 384 MET C O 1
ATOM 10333 N N . ASP C 1 395 ? 34.75488 -3.63635 -12.08549 1.000 26.78696 385 ASP C N 1
ATOM 10334 C CA . ASP C 1 395 ? 35.67643 -3.40838 -13.19638 1.000 40.90899 385 ASP C CA 1
ATOM 10335 C C . ASP C 1 395 ? 36.53344 -4.63647 -13.46672 1.000 35.37789 385 ASP C C 1
ATOM 10336 O O . ASP C 1 395 ? 36.81786 -4.96353 -14.62501 1.000 33.46642 385 ASP C O 1
ATOM 10341 N N . GLU C 1 396 ? 36.97019 -5.31356 -12.40618 1.000 35.91449 386 GLU C N 1
ATOM 10342 C CA . GLU C 1 396 ? 37.74387 -6.54181 -12.54771 1.000 36.05992 386 GLU C CA 1
ATOM 10343 C C . GLU C 1 396 ? 36.94459 -7.66275 -13.19692 1.000 40.23203 386 GLU C C 1
ATOM 10344 O O . GLU C 1 396 ? 37.54454 -8.62304 -13.69357 1.000 42.17030 386 GLU C O 1
ATOM 10350 N N . ASN C 1 397 ? 35.61031 -7.60091 -13.16634 1.000 31.81542 387 ASN C N 1
ATOM 10351 C CA . ASN C 1 397 ? 34.82846 -8.71720 -13.68979 1.000 31.85943 387 ASN C CA 1
ATOM 10352 C C . ASN C 1 397 ? 34.06264 -8.44264 -14.97914 1.000 36.44144 387 ASN C C 1
ATOM 10353 O O . ASN C 1 397 ? 33.52656 -9.38902 -15.56446 1.000 38.25942 387 ASN C O 1
ATOM 10358 N N . VAL C 1 398 ? 33.99875 -7.19841 -15.45434 1.000 40.13900 388 VAL C N 1
ATOM 10359 C CA . VAL C 1 398 ? 33.08816 -6.94558 -16.57366 1.000 42.00997 388 VAL C CA 1
ATOM 10360 C C . VAL C 1 398 ? 33.54660 -7.63909 -17.85326 1.000 49.38499 388 VAL C C 1
ATOM 10361 O O . VAL C 1 398 ? 32.71440 -7.98699 -18.70380 1.000 47.05610 388 VAL C O 1
ATOM 10365 N N . GLU C 1 399 ? 34.85451 -7.87143 -18.01423 1.000 44.87093 389 GLU C N 1
ATOM 10366 C CA . GLU C 1 399 ? 35.35470 -8.46797 -19.25108 1.000 48.73680 389 GLU C CA 1
ATOM 10367 C C . GLU C 1 399 ? 35.06602 -9.96084 -19.36893 1.000 52.11985 389 GLU C C 1
ATOM 10368 O O . GLU C 1 399 ? 35.21384 -10.51409 -20.46090 1.000 54.01353 389 GLU C O 1
ATOM 10374 N N . LYS C 1 400 ? 34.70846 -10.64507 -18.27875 1.000 52.03868 390 LYS C N 1
ATOM 10375 C CA . LYS C 1 400 ? 34.33670 -12.05697 -18.35747 1.000 53.14022 390 LYS C CA 1
ATOM 10376 C C . LYS C 1 400 ? 32.90169 -12.27921 -17.90509 1.000 59.54778 390 LYS C C 1
ATOM 10377 O O . LYS C 1 400 ? 32.52839 -13.40417 -17.56156 1.000 56.35945 390 LYS C O 1
ATOM 10383 N N . ASN C 1 401 ? 32.08406 -11.23289 -17.94499 1.000 60.30815 391 ASN C N 1
ATOM 10384 C CA . ASN C 1 401 ? 30.69290 -11.27078 -17.49525 1.000 74.32872 391 ASN C CA 1
ATOM 10385 C C . ASN C 1 401 ? 29.92299 -10.29058 -18.38287 1.000 85.85872 391 ASN C C 1
ATOM 10386 O O . ASN C 1 401 ? 29.79223 -9.10978 -18.04830 1.000 70.58872 391 ASN C O 1
ATOM 10391 N N . MET C 1 402 ? 29.44643 -10.79477 -19.52758 1.000 79.50872 392 MET C N 1
ATOM 10392 C CA . MET C 1 402 ? 28.78169 -9.94219 -20.51127 1.000 79.94108 392 MET C CA 1
ATOM 10393 C C . MET C 1 402 ? 27.61341 -9.19474 -19.88578 1.000 71.21992 392 MET C C 1
ATOM 10394 O O . MET C 1 402 ? 27.43002 -7.99412 -20.11685 1.000 71.51025 392 MET C O 1
ATOM 10399 N N . TRP C 1 403 ? 26.84990 -9.88250 -19.04205 1.000 66.69991 393 TRP C N 1
ATOM 10400 C CA . TRP C 1 403 ? 25.67007 -9.29384 -18.42403 1.000 65.68905 393 TRP C CA 1
ATOM 10401 C C . TRP C 1 403 ? 26.03024 -8.17780 -17.44647 1.000 57.26140 393 TRP C C 1
ATOM 10402 O O . TRP C 1 403 ? 25.37776 -7.11829 -17.41045 1.000 50.03218 393 TRP C O 1
ATOM 10413 N N . LEU C 1 404 ? 27.09370 -8.37060 -16.67947 1.000 52.93147 394 LEU C N 1
ATOM 10414 C CA . LEU C 1 404 ? 27.52467 -7.30292 -15.79393 1.000 48.01538 394 LEU C CA 1
ATOM 10415 C C . LEU C 1 404 ? 28.03749 -6.10639 -16.58493 1.000 46.29738 394 LEU C C 1
ATOM 10416 O O . LEU C 1 404 ? 27.75136 -4.95455 -16.22502 1.000 42.19879 394 LEU C O 1
ATOM 10421 N N . LYS C 1 405 ? 28.74185 -6.35776 -17.69608 1.000 43.80192 395 LYS C N 1
ATOM 10422 C CA . LYS C 1 405 ? 29.21883 -5.25349 -18.51856 1.000 46.70534 395 LYS C CA 1
ATOM 10423 C C . LYS C 1 405 ? 28.04748 -4.46304 -19.06572 1.000 44.18522 395 LYS C C 1
ATOM 10424 O O . LYS C 1 405 ? 28.06397 -3.22600 -19.06573 1.000 37.44458 395 LYS C O 1
ATOM 10430 N N . GLY C 1 406 ? 26.98838 -5.16677 -19.46373 1.000 40.91609 396 GLY C N 1
ATOM 10431 C CA . GLY C 1 406 ? 25.79763 -4.50011 -19.93183 1.000 40.91274 396 GLY C CA 1
ATOM 10432 C C . GLY C 1 406 ? 25.10035 -3.69066 -18.86479 1.000 41.81299 396 GLY C C 1
ATOM 10433 O O . GLY C 1 406 ? 24.37998 -2.74609 -19.19457 1.000 41.73568 396 GLY C O 1
ATOM 10434 N N . ARG C 1 407 ? 25.30608 -4.02057 -17.59318 1.000 40.55720 397 ARG C N 1
ATOM 10435 C CA . ARG C 1 407 ? 24.64620 -3.24525 -16.54615 1.000 40.35627 397 ARG C CA 1
ATOM 10436 C C . ARG C 1 407 ? 25.55314 -2.23586 -15.85903 1.000 39.58150 397 ARG C C 1
ATOM 10437 O O . ARG C 1 407 ? 25.08746 -1.56042 -14.93377 1.000 35.67889 397 ARG C O 1
ATOM 10445 N N . ARG C 1 408 ? 26.82438 -2.12677 -16.26926 1.000 37.79434 398 ARG C N 1
ATOM 10446 C CA . ARG C 1 408 ? 27.76560 -1.26624 -15.54585 1.000 33.76913 398 ARG C CA 1
ATOM 10447 C C . ARG C 1 408 ? 27.34597 0.20431 -15.55885 1.000 28.56010 398 ARG C C 1
ATOM 10448 O O . ARG C 1 408 ? 27.47007 0.89426 -14.54274 1.000 28.71260 398 ARG C O 1
ATOM 10456 N N . ASP C 1 409 ? 26.88097 0.71752 -16.69633 1.000 29.41046 399 ASP C N 1
ATOM 10457 C CA . ASP C 1 409 ? 26.44152 2.11371 -16.74758 1.000 29.59145 399 ASP C CA 1
ATOM 10458 C C . ASP C 1 409 ? 25.26324 2.37315 -15.79337 1.000 30.19709 399 ASP C C 1
ATOM 10459 O O . ASP C 1 409 ? 25.27124 3.32967 -14.98797 1.000 28.96480 399 ASP C O 1
ATOM 10464 N N . LEU C 1 410 ? 24.24251 1.51432 -15.85183 1.000 32.56609 400 LEU C N 1
ATOM 10465 C CA . LEU C 1 410 ? 23.12874 1.65959 -14.92011 1.000 32.77497 400 LEU C CA 1
ATOM 10466 C C . LEU C 1 410 ? 23.60841 1.59793 -13.47696 1.000 26.93464 400 LEU C C 1
ATOM 10467 O O . LEU C 1 410 ? 23.20394 2.42365 -12.65908 1.000 27.94872 400 LEU C O 1
ATOM 10472 N N . TYR C 1 411 ? 24.50408 0.66299 -13.15538 1.000 26.82474 401 TYR C N 1
ATOM 10473 C CA . TYR C 1 411 ? 24.96640 0.54619 -11.77054 1.000 28.48632 401 TYR C CA 1
ATOM 10474 C C . TYR C 1 411 ? 25.77138 1.77131 -11.33725 1.000 28.18019 401 TYR C C 1
ATOM 10475 O O . TYR C 1 411 ? 25.66845 2.21470 -10.18379 1.000 27.35435 401 TYR C O 1
ATOM 10484 N N . SER C 1 412 ? 26.56881 2.33386 -12.24984 1.000 25.45326 402 SER C N 1
ATOM 10485 C CA . SER C 1 412 ? 27.35554 3.51403 -11.92762 1.000 25.80689 402 SER C CA 1
ATOM 10486 C C . SER C 1 412 ? 26.44941 4.68729 -11.60344 1.000 25.42866 402 SER C C 1
ATOM 10487 O O . SER C 1 412 ? 26.85588 5.61496 -10.89405 1.000 25.73906 402 SER C O 1
ATOM 10490 N N . LYS C 1 413 ? 25.23138 4.68838 -12.14472 1.000 26.18422 403 LYS C N 1
ATOM 10491 C CA . LYS C 1 413 ? 24.28270 5.70219 -11.68982 1.000 24.38136 403 LYS C CA 1
ATOM 10492 C C . LYS C 1 413 ? 23.57988 5.27968 -10.39498 1.000 29.52698 403 LYS C C 1
ATOM 10493 O O . LYS C 1 413 ? 23.53253 6.03655 -9.41694 1.000 23.95220 403 LYS C O 1
ATOM 10499 N N . MET C 1 414 ? 23.02812 4.06712 -10.36939 1.000 30.43660 404 MET C N 1
ATOM 10500 C CA . MET C 1 414 ? 22.14622 3.64220 -9.29206 1.000 25.68695 404 MET C CA 1
ATOM 10501 C C . MET C 1 414 ? 22.88753 3.29073 -8.00945 1.000 23.42886 404 MET C C 1
ATOM 10502 O O . MET C 1 414 ? 22.25032 3.15231 -6.96351 1.000 22.44888 404 MET C O 1
ATOM 10507 N N . MET C 1 415 ? 24.21210 3.17200 -8.04958 1.000 24.78422 405 MET C N 1
ATOM 10508 C CA . MET C 1 415 ? 24.95438 2.94485 -6.81495 1.000 24.27360 405 MET C CA 1
ATOM 10509 C C . MET C 1 415 ? 24.85939 4.12296 -5.85159 1.000 23.98674 405 MET C C 1
ATOM 10510 O O . MET C 1 415 ? 25.14279 3.95957 -4.66107 1.000 26.46574 405 MET C O 1
ATOM 10515 N N . PHE C 1 416 ? 24.49192 5.30731 -6.33327 1.000 23.55776 406 PHE C N 1
ATOM 10516 C CA . PHE C 1 416 ? 24.38878 6.47155 -5.45941 1.000 23.31984 406 PHE C CA 1
ATOM 10517 C C . PHE C 1 416 ? 23.03652 6.50850 -4.76730 1.000 26.50764 406 PHE C C 1
ATOM 10518 O O . PHE C 1 416 ? 21.98612 6.46073 -5.42671 1.000 26.38940 406 PHE C O 1
ATOM 10526 N N . LYS C 1 417 ? 23.07119 6.61602 -3.43593 1.000 25.99898 407 LYS C N 1
ATOM 10527 C CA . LYS C 1 417 ? 21.84246 6.72941 -2.66068 1.000 23.71513 407 LYS C CA 1
ATOM 10528 C C . LYS C 1 417 ? 20.99254 7.91401 -3.10349 1.000 28.39592 407 LYS C C 1
ATOM 10529 O O . LYS C 1 417 ? 19.76816 7.79987 -3.19643 1.000 26.66625 407 LYS C O 1
ATOM 10535 N N . GLU C 1 418 ? 21.61397 9.05399 -3.40354 1.000 25.33138 408 GLU C N 1
ATOM 10536 C CA . GLU C 1 418 ? 20.80875 10.20986 -3.77819 1.000 25.59990 408 GLU C CA 1
ATOM 10537 C C . GLU C 1 418 ? 20.07328 9.97729 -5.09054 1.000 31.22348 408 GLU C C 1
ATOM 10538 O O . GLU C 1 418 ? 18.94932 10.46645 -5.27441 1.000 26.55295 408 GLU C O 1
ATOM 10544 N N . ILE C 1 419 ? 20.67164 9.20721 -5.99883 1.000 26.88846 409 ILE C N 1
ATOM 10545 C CA . ILE C 1 419 ? 20.00014 8.89897 -7.25182 1.000 27.01294 409 ILE C CA 1
ATOM 10546 C C . ILE C 1 419 ? 18.85246 7.92204 -7.01716 1.000 25.89625 409 ILE C C 1
ATOM 10547 O O . ILE C 1 419 ? 17.76404 8.09113 -7.56698 1.000 26.06951 409 ILE C O 1
ATOM 10552 N N . ARG C 1 420 ? 19.06542 6.89731 -6.18962 1.000 26.82350 410 ARG C N 1
ATOM 10553 C CA . ARG C 1 420 ? 17.96084 6.01407 -5.84857 1.000 33.20507 410 ARG C CA 1
ATOM 10554 C C . ARG C 1 420 ? 16.81286 6.80227 -5.22162 1.000 30.81140 410 ARG C C 1
ATOM 10555 O O . ARG C 1 420 ? 15.64450 6.58734 -5.56840 1.000 25.54614 410 ARG C O 1
ATOM 10563 N N . ASP C 1 421 ? 17.13775 7.75924 -4.34800 1.000 25.16991 411 ASP C N 1
ATOM 10564 C CA . ASP C 1 421 ? 16.11946 8.61028 -3.74475 1.000 29.02712 411 ASP C CA 1
ATOM 10565 C C . ASP C 1 421 ? 15.36567 9.41783 -4.79098 1.000 28.35191 411 ASP C C 1
ATOM 10566 O O . ASP C 1 421 ? 14.13308 9.49137 -4.75997 1.000 31.95871 411 ASP C O 1
ATOM 10571 N N . ALA C 1 422 ? 16.08600 10.06810 -5.70127 1.000 24.60018 412 ALA C N 1
ATOM 10572 C CA . ALA C 1 422 ? 15.40593 10.88913 -6.69864 1.000 26.82580 412 ALA C CA 1
ATOM 10573 C C . ALA C 1 422 ? 14.52267 10.03748 -7.60206 1.000 27.79912 412 ALA C C 1
ATOM 10574 O O . ALA C 1 422 ? 13.41227 10.44384 -7.96921 1.000 26.03781 412 ALA C O 1
ATOM 10576 N N . ARG C 1 423 ? 15.00063 8.85319 -7.97487 1.000 26.57685 413 ARG C N 1
ATOM 10577 C CA . ARG C 1 423 ? 14.25007 8.02210 -8.89452 1.000 25.19666 413 ARG C CA 1
ATOM 10578 C C . ARG C 1 423 ? 13.01660 7.43153 -8.21437 1.000 28.89293 413 ARG C C 1
ATOM 10579 O O . ARG C 1 423 ? 11.94196 7.33766 -8.82927 1.000 30.00031 413 ARG C O 1
ATOM 10587 N N . GLU C 1 424 ? 13.13127 7.08770 -6.92803 1.000 24.82455 414 GLU C N 1
ATOM 10588 C CA . GLU C 1 424 ? 11.95619 6.70902 -6.15814 1.000 30.91531 414 GLU C CA 1
ATOM 10589 C C . GLU C 1 424 ? 10.98034 7.86404 -6.06540 1.000 29.76337 414 GLU C C 1
ATOM 10590 O O . GLU C 1 424 ? 9.76195 7.67723 -6.18374 1.000 25.67181 414 GLU C O 1
ATOM 10596 N N . GLN C 1 425 ? 11.50935 9.06874 -5.86423 1.000 27.87805 415 GLN C N 1
ATOM 10597 C CA . GLN C 1 425 ? 10.67302 10.25579 -5.81157 1.000 29.23504 415 GLN C CA 1
ATOM 10598 C C . GLN C 1 425 ? 9.92265 10.45090 -7.12159 1.000 31.88585 415 GLN C C 1
ATOM 10599 O O . GLN C 1 425 ? 8.76084 10.87622 -7.12835 1.000 32.44296 415 GLN C O 1
ATOM 10605 N N . GLU C 1 426 ? 10.57527 10.13926 -8.23989 1.000 22.96745 416 GLU C N 1
ATOM 10606 C CA . GLU C 1 426 ? 9.91687 10.21091 -9.54138 1.000 27.49843 416 GLU C CA 1
ATOM 10607 C C . GLU C 1 426 ? 8.77042 9.20603 -9.64006 1.000 27.26469 416 GLU C C 1
ATOM 10608 O O . GLU C 1 426 ? 7.66527 9.52709 -10.12392 1.000 26.93555 416 GLU C O 1
ATOM 10614 N N . MET C 1 427 ? 9.02600 7.96975 -9.20282 1.000 25.57070 417 MET C N 1
ATOM 10615 C CA . MET C 1 427 ? 7.94535 6.98922 -9.16848 1.000 28.55887 417 MET C CA 1
ATOM 10616 C C . MET C 1 427 ? 6.77790 7.50379 -8.33298 1.000 30.78035 417 MET C C 1
ATOM 10617 O O . MET C 1 427 ? 5.61699 7.40374 -8.75367 1.000 30.59520 417 MET C O 1
ATOM 10622 N N . ASP C 1 428 ? 7.07593 8.11836 -7.17603 1.000 29.84476 418 ASP C N 1
ATOM 10623 C CA . ASP C 1 428 ? 6.02197 8.64877 -6.31384 1.000 25.83983 418 ASP C CA 1
ATOM 10624 C C . ASP C 1 428 ? 5.29373 9.80993 -6.97516 1.000 26.43303 418 ASP C C 1
ATOM 10625 O O . ASP C 1 428 ? 4.09050 9.96997 -6.77924 1.000 30.63785 418 ASP C O 1
ATOM 10630 N N . VAL C 1 429 ? 5.99083 10.62258 -7.76565 1.000 27.91746 419 VAL C N 1
ATOM 10631 C CA . VAL C 1 429 ? 5.30627 11.65167 -8.54472 1.000 29.32741 419 VAL C CA 1
ATOM 10632 C C . VAL C 1 429 ? 4.22217 11.00932 -9.39809 1.000 26.72092 419 VAL C C 1
ATOM 10633 O O . VAL C 1 429 ? 3.06599 11.45453 -9.42091 1.000 29.75201 419 VAL C O 1
ATOM 10637 N N . LEU C 1 430 ? 4.58156 9.93442 -10.09581 1.000 28.28979 420 LEU C N 1
ATOM 10638 C CA . LEU C 1 430 ? 3.61305 9.28255 -10.98168 1.000 27.31660 420 LEU C CA 1
ATOM 10639 C C . LEU C 1 430 ? 2.46019 8.65597 -10.19849 1.000 29.94632 420 LEU C C 1
ATOM 10640 O O . LEU C 1 430 ? 1.28914 8.77482 -10.59581 1.000 32.32299 420 LEU C O 1
ATOM 10645 N N . ILE C 1 431 ? 2.77396 7.97969 -9.09181 1.000 26.96857 421 ILE C N 1
ATOM 10646 C CA . ILE C 1 431 ? 1.73437 7.32931 -8.29754 1.000 28.76376 421 ILE C CA 1
ATOM 10647 C C . ILE C 1 431 ? 0.78355 8.36581 -7.70926 1.000 31.22179 421 ILE C C 1
ATOM 10648 O O . ILE C 1 431 ? -0.44490 8.18992 -7.72469 1.000 31.09028 421 ILE C O 1
ATOM 10653 N N . SER C 1 432 ? 1.33391 9.46719 -7.19443 1.000 32.29154 422 SER C N 1
ATOM 10654 C CA . SER C 1 432 ? 0.50817 10.54600 -6.66962 1.000 32.70305 422 SER C CA 1
ATOM 10655 C C . SER C 1 432 ? -0.40054 11.12215 -7.74691 1.000 31.07003 422 SER C C 1
ATOM 10656 O O . SER C 1 432 ? -1.58848 11.35859 -7.50141 1.000 33.16396 422 SER C O 1
ATOM 10659 N N . LYS C 1 433 ? 0.13225 11.34781 -8.95131 1.000 31.08044 423 LYS C N 1
ATOM 10660 C CA . LYS C 1 433 ? -0.71554 11.86247 -10.02450 1.000 32.29083 423 LYS C CA 1
ATOM 10661 C C . LYS C 1 433 ? -1.86182 10.90530 -10.31124 1.000 31.51017 423 LYS C C 1
ATOM 10662 O O . LYS C 1 433 ? -3.01799 11.32059 -10.45172 1.000 34.64991 423 LYS C O 1
ATOM 10668 N N . ILE C 1 434 ? -1.54780 9.61395 -10.40646 1.000 29.66252 424 ILE C N 1
ATOM 10669 C CA . ILE C 1 434 ? -2.57494 8.61797 -10.67340 1.000 31.33739 424 ILE C CA 1
ATOM 10670 C C . ILE C 1 434 ? -3.69240 8.71633 -9.64351 1.000 33.96535 424 ILE C C 1
ATOM 10671 O O . ILE C 1 434 ? -4.87312 8.85429 -9.99212 1.000 28.69332 424 ILE C O 1
ATOM 10676 N N . TYR C 1 435 ? -3.33667 8.68963 -8.36110 1.000 28.24063 425 TYR C N 1
ATOM 10677 C CA . TYR C 1 435 ? -4.37854 8.70006 -7.34241 1.000 30.28567 425 TYR C CA 1
ATOM 10678 C C . TYR C 1 435 ? -4.98027 10.07901 -7.13256 1.000 35.26856 425 TYR C C 1
ATOM 10679 O O . TYR C 1 435 ? -5.93694 10.22283 -6.35880 1.000 31.55238 425 TYR C O 1
ATOM 10688 N N . GLU C 1 436 ? -4.47498 11.07537 -7.84019 1.000 29.54348 426 GLU C N 1
ATOM 10689 C CA . GLU C 1 436 ? -5.11387 12.37749 -7.87938 1.000 31.84691 426 GLU C CA 1
ATOM 10690 C C . GLU C 1 436 ? -6.10341 12.51255 -9.02828 1.000 33.45472 426 GLU C C 1
ATOM 10691 O O . GLU C 1 436 ? -7.11232 13.20742 -8.88471 1.000 34.82772 426 GLU C O 1
ATOM 10697 N N . ILE C 1 437 ? -5.85416 11.86180 -10.16277 1.000 33.37071 427 ILE C N 1
ATOM 10698 C CA . ILE C 1 437 ? -6.70640 12.04213 -11.33381 1.000 38.32638 427 ILE C CA 1
ATOM 10699 C C . ILE C 1 437 ? -7.61561 10.84186 -11.57681 1.000 37.65098 427 ILE C C 1
ATOM 10700 O O . ILE C 1 437 ? -8.25856 10.76897 -12.62706 1.000 35.78554 427 ILE C O 1
ATOM 10705 N N . ASN C 1 438 ? -7.65782 9.87091 -10.66451 1.000 32.91073 428 ASN C N 1
ATOM 10706 C CA . ASN C 1 438 ? -8.41215 8.65669 -10.94923 1.000 36.04960 428 ASN C CA 1
ATOM 10707 C C . ASN C 1 438 ? -9.84612 8.71007 -10.41527 1.000 34.67196 428 ASN C C 1
ATOM 10708 O O . ASN C 1 438 ? -10.54205 7.69469 -10.44946 1.000 33.63738 428 ASN C O 1
ATOM 10713 N N . LYS C 1 439 ? -10.29096 9.85035 -9.90430 1.000 34.74669 429 LYS C N 1
ATOM 10714 C CA . LYS C 1 439 ? -11.65365 9.95085 -9.39964 1.000 37.11719 429 LYS C CA 1
ATOM 10715 C C . LYS C 1 439 ? -12.60286 10.25545 -10.55610 1.000 40.08144 429 LYS C C 1
ATOM 10716 O O . LYS C 1 439 ? -12.42333 11.26983 -11.24475 1.000 35.14657 429 LYS C O 1
ATOM 10722 N N . PRO C 1 440 ? -13.60312 9.41733 -10.81058 1.000 36.16338 430 PRO C N 1
ATOM 10723 C CA . PRO C 1 440 ? -14.57190 9.74537 -11.86033 1.000 38.38193 430 PRO C CA 1
ATOM 10724 C C . PRO C 1 440 ? -15.27014 11.06560 -11.56023 1.000 31.98502 430 PRO C C 1
ATOM 10725 O O . PRO C 1 440 ? -15.50193 11.42062 -10.40211 1.000 34.41205 430 PRO C O 1
ATOM 10729 N N . VAL C 1 441 ? -15.56732 11.81254 -12.61925 1.000 34.63217 431 VAL C N 1
ATOM 10730 C CA . VAL C 1 441 ? -16.33066 13.04826 -12.51269 1.000 39.19450 431 VAL C CA 1
ATOM 10731 C C . VAL C 1 441 ? -17.70555 12.83546 -13.14503 1.000 41.91731 431 VAL C C 1
ATOM 10732 O O . VAL C 1 441 ? -17.96289 11.83243 -13.81098 1.000 39.99232 431 VAL C O 1
ATOM 10736 N N . VAL C 1 442 ? -18.61843 13.76797 -12.86895 1.000 41.83763 432 VAL C N 1
ATOM 10737 C CA . VAL C 1 442 ? -19.94440 13.70468 -13.47150 1.000 42.27804 432 VAL C CA 1
ATOM 10738 C C . VAL C 1 442 ? -19.81108 13.83392 -14.98298 1.000 42.89803 432 VAL C C 1
ATOM 10739 O O . VAL C 1 442 ? -19.24703 14.81139 -15.49125 1.000 41.33824 432 VAL C O 1
ATOM 10743 N N . ARG C 1 443 ? -20.33657 12.84997 -15.70910 1.000 42.08467 433 ARG C N 1
ATOM 10744 C CA . ARG C 1 443 ? -20.31840 12.84656 -17.16591 1.000 47.16152 433 ARG C CA 1
ATOM 10745 C C . ARG C 1 443 ? -21.72697 13.06264 -17.70311 1.000 45.94888 433 ARG C C 1
ATOM 10746 O O . ARG C 1 443 ? -22.69356 12.45137 -17.22916 1.000 43.18641 433 ARG C O 1
ATOM 10754 N N . LYS C 1 444 ? -21.82885 13.92283 -18.70762 1.000 48.40947 434 LYS C N 1
ATOM 10755 C CA . LYS C 1 444 ? -23.11263 14.28840 -19.28912 1.000 48.08386 434 LYS C CA 1
ATOM 10756 C C . LYS C 1 444 ? -23.39446 13.35791 -20.46251 1.000 46.00560 434 LYS C C 1
ATOM 10757 O O . LYS C 1 444 ? -22.74333 13.45114 -21.50716 1.000 48.32293 434 LYS C O 1
ATOM 10763 N N . ILE C 1 445 ? -24.35546 12.45849 -20.30467 1.000 44.55465 435 ILE C N 1
ATOM 10764 C CA . ILE C 1 445 ? -24.68136 11.49977 -21.35366 1.000 46.40764 435 ILE C CA 1
ATOM 10765 C C . ILE C 1 445 ? -25.89624 12.00148 -22.12313 1.000 48.65438 435 ILE C C 1
ATOM 10766 O O . ILE C 1 445 ? -26.87782 12.46004 -21.52311 1.000 46.05883 435 ILE C O 1
ATOM 10771 N N . VAL C 1 446 ? -25.81398 11.94609 -23.45243 1.000 51.73919 436 VAL C N 1
ATOM 10772 C CA . VAL C 1 446 ? -26.86648 12.39954 -24.35032 1.000 50.55621 436 VAL C CA 1
ATOM 10773 C C . VAL C 1 446 ? -27.07714 11.33192 -25.41278 1.000 52.98847 436 VAL C C 1
ATOM 10774 O O . VAL C 1 446 ? -26.10913 10.82364 -25.99436 1.000 48.27057 436 VAL C O 1
ATOM 10778 N N . LEU C 1 447 ? -28.33565 10.99175 -25.66048 1.000 55.60200 437 LEU C N 1
ATOM 10779 C CA . LEU C 1 447 ? -28.72810 10.16842 -26.79485 1.000 58.65156 437 LEU C CA 1
ATOM 10780 C C . LEU C 1 447 ? -29.57555 11.05044 -27.69704 1.000 59.20146 437 LEU C C 1
ATOM 10781 O O . LEU C 1 447 ? -30.68374 11.45464 -27.31674 1.000 61.43137 437 LEU C O 1
ATOM 10786 N N . ARG C 1 448 ? -29.01574 11.40175 -28.85031 1.000 59.03074 438 ARG C N 1
ATOM 10787 C CA . ARG C 1 448 ? -29.64303 12.29369 -29.81432 1.000 63.28499 438 ARG C CA 1
ATOM 10788 C C . ARG C 1 448 ? -30.13045 11.42958 -30.96943 1.000 67.97765 438 ARG C C 1
ATOM 10789 O O . ARG C 1 448 ? -29.32298 10.76506 -31.62434 1.000 63.85426 438 ARG C O 1
ATOM 10797 N N . LYS C 1 449 ? -31.43103 11.44620 -31.24236 1.000 67.56951 439 LYS C N 1
ATOM 10798 C CA . LYS C 1 449 ? -31.92832 10.58151 -32.30351 1.000 71.02602 439 LYS C CA 1
ATOM 10799 C C . LYS C 1 449 ? -31.71759 11.25698 -33.65056 1.000 67.59994 439 LYS C C 1
ATOM 10800 O O . LYS C 1 449 ? -31.80362 12.48061 -33.76762 1.000 65.76303 439 LYS C O 1
ATOM 10806 N N . ILE C 1 450 ? -31.48620 10.44408 -34.68345 1.000 69.59964 440 ILE C N 1
ATOM 10807 C CA . ILE C 1 450 ? -31.08226 10.99170 -35.98466 1.000 75.15756 440 ILE C CA 1
ATOM 10808 C C . ILE C 1 450 ? -32.22238 10.93270 -36.98389 1.000 76.90214 440 ILE C C 1
ATOM 10809 O O . ILE C 1 450 ? -32.95225 9.94189 -37.03003 1.000 78.44595 440 ILE C O 1
ATOM 10815 N N . GLY D 1 5 ? 43.89508 30.56093 -19.53758 1.000 48.08734 -5 GLY D N 1
ATOM 10816 C CA . GLY D 1 5 ? 42.75400 31.40772 -19.86264 1.000 60.05362 -5 GLY D CA 1
ATOM 10817 C C . GLY D 1 5 ? 43.03791 32.48929 -20.89591 1.000 67.88193 -5 GLY D C 1
ATOM 10818 O O . GLY D 1 5 ? 43.96482 33.28943 -20.71997 1.000 67.97268 -5 GLY D O 1
ATOM 10819 N N . ALA D 1 6 ? 42.23058 32.53308 -21.96431 1.000 67.40904 -4 ALA D N 1
ATOM 10820 C CA . ALA D 1 6 ? 42.53986 33.38097 -23.11280 1.000 69.48724 -4 ALA D CA 1
ATOM 10821 C C . ALA D 1 6 ? 42.01875 34.80813 -22.93517 1.000 65.90476 -4 ALA D C 1
ATOM 10822 O O . ALA D 1 6 ? 41.74833 35.50427 -23.92403 1.000 59.56058 -4 ALA D O 1
ATOM 10824 N N . GLY D 1 7 ? 41.87926 35.23841 -21.68067 1.000 65.62741 -3 GLY D N 1
ATOM 10825 C CA . GLY D 1 7 ? 41.83633 36.64709 -21.34462 1.000 60.24484 -3 GLY D CA 1
ATOM 10826 C C . GLY D 1 7 ? 40.48478 37.31622 -21.48553 1.000 60.49872 -3 GLY D C 1
ATOM 10827 O O . GLY D 1 7 ? 39.48437 36.73388 -21.91288 1.000 62.21872 -3 GLY D O 1
ATOM 10828 N N . ALA D 1 8 ? 40.49054 38.60433 -21.11925 1.000 59.24872 -2 ALA D N 1
ATOM 10829 C CA . ALA D 1 8 ? 39.27924 39.41934 -21.11193 1.000 56.14872 -2 ALA D CA 1
ATOM 10830 C C . ALA D 1 8 ? 38.67652 39.56934 -22.49867 1.000 59.93872 -2 ALA D C 1
ATOM 10831 O O . ALA D 1 8 ? 37.45699 39.70962 -22.63272 1.000 62.93872 -2 ALA D O 1
ATOM 10833 N N . GLY D 1 9 ? 39.50615 39.56583 -23.53940 1.000 50.55178 -1 GLY D N 1
ATOM 10834 C CA . GLY D 1 9 ? 38.95130 39.65862 -24.87055 1.000 53.84352 -1 GLY D CA 1
ATOM 10835 C C . GLY D 1 9 ? 38.10914 38.46344 -25.25230 1.000 52.27704 -1 GLY D C 1
ATOM 10836 O O . GLY D 1 9 ? 37.28381 38.56784 -26.16472 1.000 44.29859 -1 GLY D O 1
ATOM 10837 N N . ALA D 1 10 ? 38.25463 37.34760 -24.53645 1.000 48.43040 0 ALA D N 1
ATOM 10838 C CA . ALA D 1 10 ? 37.44872 36.18377 -24.85518 1.000 47.48025 0 ALA D CA 1
ATOM 10839 C C . ALA D 1 10 ? 36.04461 36.26178 -24.26777 1.000 39.01288 0 ALA D C 1
ATOM 10840 O O . ALA D 1 10 ? 35.17165 35.52480 -24.72340 1.000 34.41256 0 ALA D O 1
ATOM 10842 N N . GLN D 1 11 ? 35.79400 37.12496 -23.28189 1.000 38.13636 1 GLN D N 1
ATOM 10843 C CA . GLN D 1 11 ? 34.44796 37.21641 -22.72636 1.000 35.60849 1 GLN D CA 1
ATOM 10844 C C . GLN D 1 11 ? 33.61316 38.14874 -23.60455 1.000 32.67230 1 GLN D C 1
ATOM 10845 O O . GLN D 1 11 ? 33.83328 39.36415 -23.61319 1.000 37.31432 1 GLN D O 1
ATOM 10851 N N . THR D 1 12 ? 32.60918 37.60498 -24.28790 1.000 33.70006 2 THR D N 1
ATOM 10852 C CA . THR D 1 12 ? 31.67774 38.41293 -25.07101 1.000 30.49055 2 THR D CA 1
ATOM 10853 C C . THR D 1 12 ? 30.23864 38.25029 -24.61482 1.000 30.94286 2 THR D C 1
ATOM 10854 O O . THR D 1 12 ? 29.34642 38.86161 -25.21268 1.000 29.95933 2 THR D O 1
ATOM 10858 N N . VAL D 1 13 ? 29.98225 37.40346 -23.61139 1.000 31.18385 3 VAL D N 1
ATOM 10859 C CA . VAL D 1 13 ? 28.63788 37.07015 -23.15314 1.000 26.43097 3 VAL D CA 1
ATOM 10860 C C . VAL D 1 13 ? 28.62859 37.13143 -21.63173 1.000 30.52122 3 VAL D C 1
ATOM 10861 O O . VAL D 1 13 ? 29.47998 36.51625 -20.97911 1.000 28.82337 3 VAL D O 1
ATOM 10865 N N . LYS D 1 14 ? 27.68770 37.88206 -21.06089 1.000 31.92773 4 LYS D N 1
ATOM 10866 C CA . LYS D 1 14 ? 27.63324 37.96582 -19.60244 1.000 33.44746 4 LYS D CA 1
ATOM 10867 C C . LYS D 1 14 ? 27.21878 36.61557 -19.02777 1.000 34.25909 4 LYS D C 1
ATOM 10868 O O . LYS D 1 14 ? 26.40863 35.90779 -19.63048 1.000 30.57711 4 LYS D O 1
ATOM 10874 N N . PRO D 1 15 ? 27.78988 36.19994 -17.90538 1.000 32.15002 5 PRO D N 1
ATOM 10875 C CA . PRO D 1 15 ? 27.34463 34.93880 -17.30888 1.000 28.42294 5 PRO D CA 1
ATOM 10876 C C . PRO D 1 15 ? 25.89731 35.01608 -16.85912 1.000 26.83104 5 PRO D C 1
ATOM 10877 O O . PRO D 1 15 ? 25.35732 36.08581 -16.58163 1.000 31.87264 5 PRO D O 1
ATOM 10881 N N . PHE D 1 16 ? 25.28086 33.84461 -16.77011 1.000 24.78563 6 PHE D N 1
ATOM 10882 C CA . PHE D 1 16 ? 23.95639 33.73678 -16.18214 1.000 29.39776 6 PHE D CA 1
ATOM 10883 C C . PHE D 1 16 ? 24.05427 34.01831 -14.68868 1.000 29.07053 6 PHE D C 1
ATOM 10884 O O . PHE D 1 16 ? 25.10571 33.82692 -14.06414 1.000 23.66338 6 PHE D O 1
ATOM 10892 N N . LYS D 1 17 ? 22.95738 34.50451 -14.12288 1.000 28.65548 7 LYS D N 1
ATOM 10893 C CA . LYS D 1 17 ? 22.87549 34.81494 -12.70645 1.000 25.98119 7 LYS D CA 1
ATOM 10894 C C . LYS D 1 17 ? 21.66397 34.10455 -12.10942 1.000 31.24879 7 LYS D C 1
ATOM 10895 O O . LYS D 1 17 ? 20.84282 33.52093 -12.82495 1.000 32.23654 7 LYS D O 1
ATOM 10901 N N . GLU D 1 18 ? 21.56090 34.14899 -10.78236 1.000 27.21303 8 GLU D N 1
ATOM 10902 C CA . GLU D 1 18 ? 20.51572 33.42200 -10.07144 1.000 31.27341 8 GLU D CA 1
ATOM 10903 C C . GLU D 1 18 ? 19.12378 33.76147 -10.60314 1.000 28.17581 8 GLU D C 1
ATOM 10904 O O . GLU D 1 18 ? 18.74785 34.93192 -10.72046 1.000 28.57402 8 GLU D O 1
ATOM 10910 N N . GLY D 1 19 ? 18.34330 32.73029 -10.88206 1.000 27.10303 9 GLY D N 1
ATOM 10911 C CA . GLY D 1 19 ? 17.00184 32.92657 -11.37327 1.000 23.80674 9 GLY D CA 1
ATOM 10912 C C . GLY D 1 19 ? 16.89146 33.08281 -12.87289 1.000 31.04728 9 GLY D C 1
ATOM 10913 O O . GLY D 1 19 ? 15.77482 33.24733 -13.37370 1.000 27.76837 9 GLY D O 1
ATOM 10914 N N . ASP D 1 20 ? 18.00636 33.04475 -13.60846 1.000 28.25166 10 ASP D N 1
ATOM 10915 C CA . ASP D 1 20 ? 17.93316 33.14972 -15.06174 1.000 30.78030 10 ASP D CA 1
ATOM 10916 C C . ASP D 1 20 ? 17.20644 31.94268 -15.65050 1.000 31.69611 10 ASP D C 1
ATOM 10917 O O . ASP D 1 20 ? 17.26804 30.82379 -15.12515 1.000 28.06103 10 ASP D O 1
ATOM 10922 N N . ARG D 1 21 ? 16.53170 32.18395 -16.76284 1.000 27.64744 11 ARG D N 1
ATOM 10923 C CA . ARG D 1 21 ? 15.89699 31.14771 -17.57032 1.000 28.41835 11 ARG D CA 1
ATOM 10924 C C . ARG D 1 21 ? 16.53342 31.29136 -18.94815 1.000 25.97434 11 ARG D C 1
ATOM 10925 O O . ARG D 1 21 ? 16.15027 32.16862 -19.72755 1.000 23.79769 11 ARG D O 1
ATOM 10933 N N . ALA D 1 22 ? 17.54974 30.46877 -19.19949 1.000 26.21720 12 ALA D N 1
ATOM 10934 C CA . ALA D 1 22 ? 18.37137 30.53175 -20.39946 1.000 25.83295 12 ALA D CA 1
ATOM 10935 C C . ALA D 1 22 ? 17.86334 29.50253 -21.40248 1.000 27.74405 12 ALA D C 1
ATOM 10936 O O . ALA D 1 22 ? 18.00557 28.29874 -21.18275 1.000 27.14426 12 ALA D O 1
ATOM 10938 N N . VAL D 1 23 ? 17.28856 29.97545 -22.50903 1.000 30.37311 13 VAL D N 1
ATOM 10939 C CA . VAL D 1 23 ? 16.73107 29.11895 -23.54850 1.000 23.12819 13 VAL D CA 1
ATOM 10940 C C . VAL D 1 23 ? 17.65960 29.11685 -24.74716 1.000 26.88532 13 VAL D C 1
ATOM 10941 O O . VAL D 1 23 ? 18.04272 30.18342 -25.25030 1.000 30.03201 13 VAL D O 1
ATOM 10945 N N . PHE D 1 24 ? 18.00795 27.92085 -25.21859 1.000 27.30114 14 PHE D N 1
ATOM 10946 C CA . PHE D 1 24 ? 18.86191 27.75088 -26.39165 1.000 31.14318 14 PHE D CA 1
ATOM 10947 C C . PHE D 1 24 ? 18.00591 27.35051 -27.58846 1.000 31.22548 14 PHE D C 1
ATOM 10948 O O . PHE D 1 24 ? 17.64257 26.18379 -27.73968 1.000 26.69177 14 PHE D O 1
ATOM 10956 N N . LEU D 1 25 ? 17.70400 28.31727 -28.44763 1.000 32.66018 15 LEU D N 1
ATOM 10957 C CA . LEU D 1 25 ? 16.89516 28.06582 -29.63416 1.000 32.51917 15 LEU D CA 1
ATOM 10958 C C . LEU D 1 25 ? 17.78020 27.54300 -30.75152 1.000 33.12776 15 LEU D C 1
ATOM 10959 O O . LEU D 1 25 ? 18.82299 28.13625 -31.05572 1.000 26.16297 15 LEU D O 1
ATOM 10964 N N . GLY D 1 26 ? 17.37563 26.43459 -31.35929 1.000 28.60609 16 GLY D N 1
ATOM 10965 C CA . GLY D 1 26 ? 18.24344 25.88187 -32.37928 1.000 32.20447 16 GLY D CA 1
ATOM 10966 C C . GLY D 1 26 ? 17.55555 24.84266 -33.22762 1.000 29.58848 16 GLY D C 1
ATOM 10967 O O . GLY D 1 26 ? 16.33056 24.72305 -33.22694 1.000 30.77219 16 GLY D O 1
ATOM 10968 N N . ASN D 1 27 ? 18.37425 24.10212 -33.97431 1.000 31.00171 17 ASN D N 1
ATOM 10969 C CA . ASN D 1 27 ? 17.90434 23.04961 -34.85585 1.000 32.30921 17 ASN D CA 1
ATOM 10970 C C . ASN D 1 27 ? 18.23311 21.69818 -34.21280 1.000 29.75698 17 ASN D C 1
ATOM 10971 O O . ASN D 1 27 ? 18.20440 21.58427 -32.97654 1.000 33.41552 17 ASN D O 1
ATOM 10976 N N . SER D 1 28 ? 18.53777 20.68419 -35.03396 1.000 37.91826 18 SER D N 1
ATOM 10977 C CA . SER D 1 28 ? 18.76405 19.33278 -34.51145 1.000 36.35002 18 SER D CA 1
ATOM 10978 C C . SER D 1 28 ? 20.02687 19.23998 -33.66832 1.000 30.98077 18 SER D C 1
ATOM 10979 O O . SER D 1 28 ? 20.12568 18.36519 -32.79615 1.000 30.00758 18 SER D O 1
ATOM 10982 N N . ILE D 1 29 ? 21.02040 20.08322 -33.94881 1.000 34.00854 19 ILE D N 1
ATOM 10983 C CA . ILE D 1 29 ? 22.22215 20.09631 -33.12203 1.000 31.94800 19 ILE D CA 1
ATOM 10984 C C . ILE D 1 29 ? 21.84907 20.44050 -31.68888 1.000 30.65846 19 ILE D C 1
ATOM 10985 O O . ILE D 1 29 ? 22.36257 19.84603 -30.73275 1.000 29.54463 19 ILE D O 1
ATOM 10990 N N . THR D 1 30 ? 20.92668 21.38985 -31.52679 1.000 27.12615 20 THR D N 1
ATOM 10991 C CA . THR D 1 30 ? 20.41093 21.73585 -30.20887 1.000 31.44182 20 THR D CA 1
ATOM 10992 C C . THR D 1 30 ? 19.47881 20.65256 -29.68887 1.000 30.48156 20 THR D C 1
ATOM 10993 O O . THR D 1 30 ? 19.63190 20.17349 -28.55469 1.000 30.62899 20 THR D O 1
ATOM 10997 N N . ASP D 1 31 ? 18.52182 20.24231 -30.52665 1.000 32.72455 21 ASP D N 1
ATOM 10998 C CA . ASP D 1 31 ? 17.44698 19.33205 -30.13009 1.000 27.60064 21 ASP D CA 1
ATOM 10999 C C . ASP D 1 31 ? 17.98743 18.04094 -29.53377 1.000 27.19746 21 ASP D C 1
ATOM 11000 O O . ASP D 1 31 ? 17.62947 17.66243 -28.41358 1.000 27.61803 21 ASP D O 1
ATOM 11005 N N . GLY D 1 32 ? 18.83776 17.33996 -30.28136 1.000 29.41719 22 GLY D N 1
ATOM 11006 C CA . GLY D 1 32 ? 19.35089 16.05134 -29.87234 1.000 27.08460 22 GLY D CA 1
ATOM 11007 C C . GLY D 1 32 ? 20.70556 16.05612 -29.20338 1.000 29.04836 22 GLY D C 1
ATOM 11008 O O . GLY D 1 32 ? 21.23578 14.98112 -28.90161 1.000 36.31177 22 GLY D O 1
ATOM 11009 N N . GLY D 1 33 ? 21.31094 17.22875 -29.01166 1.000 25.06507 23 GLY D N 1
ATOM 11010 C CA . GLY D 1 33 ? 22.63374 17.33329 -28.44727 1.000 26.37604 23 GLY D CA 1
ATOM 11011 C C . GLY D 1 33 ? 22.60573 17.81024 -27.00405 1.000 28.05527 23 GLY D C 1
ATOM 11012 O O . GLY D 1 33 ? 21.56221 18.13036 -26.43590 1.000 26.69552 23 GLY D O 1
ATOM 11013 N N . ARG D 1 34 ? 23.80140 17.89010 -26.42174 1.000 24.78750 24 ARG D N 1
ATOM 11014 C CA . ARG D 1 34 ? 23.92866 18.10601 -24.98371 1.000 27.83245 24 ARG D CA 1
ATOM 11015 C C . ARG D 1 34 ? 24.68405 19.36849 -24.59109 1.000 27.04412 24 ARG D C 1
ATOM 11016 O O . ARG D 1 34 ? 24.94283 19.55152 -23.39920 1.000 29.02223 24 ARG D O 1
ATOM 11024 N N . TYR D 1 35 ? 25.06056 20.24151 -25.53756 1.000 26.47223 25 TYR D N 1
ATOM 11025 C CA . TYR D 1 35 ? 25.87142 21.39540 -25.14869 1.000 26.55729 25 TYR D CA 1
ATOM 11026 C C . TYR D 1 35 ? 25.18293 22.22434 -24.07179 1.000 24.75924 25 TYR D C 1
ATOM 11027 O O . TYR D 1 35 ? 25.82270 22.64611 -23.10493 1.000 27.17438 25 TYR D O 1
ATOM 11036 N N . HIS D 1 36 ? 23.86853 22.42193 -24.18836 1.000 25.87139 26 HIS D N 1
ATOM 11037 C CA . HIS D 1 36 ? 23.15454 23.21174 -23.19296 1.000 23.04610 26 HIS D CA 1
ATOM 11038 C C . HIS D 1 36 ? 23.09629 22.47607 -21.85718 1.000 22.83058 26 HIS D C 1
ATOM 11039 O O . HIS D 1 36 ? 23.20815 23.09021 -20.78789 1.000 23.39708 26 HIS D O 1
ATOM 11046 N N . SER D 1 37 ? 22.96039 21.15482 -21.90305 1.000 22.87421 27 SER D N 1
ATOM 11047 C CA . SER D 1 37 ? 23.02589 20.35159 -20.68752 1.000 26.45509 27 SER D CA 1
ATOM 11048 C C . SER D 1 37 ? 24.41501 20.42602 -20.04304 1.000 27.65154 27 SER D C 1
ATOM 11049 O O . SER D 1 37 ? 24.53435 20.50099 -18.81663 1.000 24.74837 27 SER D O 1
ATOM 11052 N N . PHE D 1 38 ? 25.47497 20.42980 -20.86166 1.000 25.51217 28 PHE D N 1
ATOM 11053 C CA . PHE D 1 38 ? 26.84550 20.53258 -20.35779 1.000 23.04967 28 PHE D CA 1
ATOM 11054 C C . PHE D 1 38 ? 27.12447 21.91124 -19.75625 1.000 25.50545 28 PHE D C 1
ATOM 11055 O O . PHE D 1 38 ? 27.85540 22.04089 -18.75910 1.000 24.73129 28 PHE D O 1
ATOM 11063 N N . ILE D 1 39 ? 26.54867 22.95241 -20.35313 1.000 23.88667 29 ILE D N 1
ATOM 11064 C CA . ILE D 1 39 ? 26.65147 24.30220 -19.80405 1.000 25.02895 29 ILE D CA 1
ATOM 11065 C C . ILE D 1 39 ? 25.94553 24.37908 -18.45093 1.000 26.24217 29 ILE D C 1
ATOM 11066 O O . ILE D 1 39 ? 26.50982 24.86434 -17.45354 1.000 29.07262 29 ILE D O 1
ATOM 11071 N N . TRP D 1 40 ? 24.70663 23.87152 -18.38784 1.000 25.29352 30 TRP D N 1
ATOM 11072 C CA . TRP D 1 40 ? 23.97513 23.85567 -17.12142 1.000 23.00831 30 TRP D CA 1
ATOM 11073 C C . TRP D 1 40 ? 24.72999 23.05476 -16.06941 1.000 23.86797 30 TRP D C 1
ATOM 11074 O O . TRP D 1 40 ? 24.78079 23.44818 -14.90287 1.000 26.33049 30 TRP D O 1
ATOM 11085 N N . LEU D 1 41 ? 25.31634 21.92517 -16.46298 1.000 23.38518 31 LEU D N 1
ATOM 11086 C CA . LEU D 1 41 ? 26.11310 21.13339 -15.53959 1.000 21.36641 31 LEU D CA 1
ATOM 11087 C C . LEU D 1 41 ? 27.25641 21.95472 -14.96520 1.000 23.63986 31 LEU D C 1
ATOM 11088 O O . LEU D 1 41 ? 27.59074 21.83124 -13.77371 1.000 24.50900 31 LEU D O 1
ATOM 11093 N N . TYR D 1 42 ? 27.88499 22.78436 -15.80160 1.000 23.86129 32 TYR D N 1
ATOM 11094 C CA . TYR D 1 42 ? 28.91057 23.67782 -15.27430 1.000 26.30497 32 TYR D CA 1
ATOM 11095 C C . TYR D 1 42 ? 28.33098 24.57775 -14.19729 1.000 24.02777 32 TYR D C 1
ATOM 11096 O O . TYR D 1 42 ? 28.91545 24.73422 -13.12255 1.000 25.16345 32 TYR D O 1
ATOM 11105 N N . TYR D 1 43 ? 27.19089 25.19988 -14.46874 1.000 25.62881 33 TYR D N 1
ATOM 11106 C CA . TYR D 1 43 ? 26.65007 26.09564 -13.44563 1.000 25.22056 33 TYR D CA 1
ATOM 11107 C C . TYR D 1 43 ? 26.19274 25.34137 -12.20493 1.000 30.32933 33 TYR D C 1
ATOM 11108 O O . TYR D 1 43 ? 26.22426 25.90029 -11.09915 1.000 27.61819 33 TYR D O 1
ATOM 11117 N N . MET D 1 44 ? 25.79219 24.07097 -12.34656 1.000 24.78984 34 MET D N 1
ATOM 11118 C CA . MET D 1 44 ? 25.31272 23.35105 -11.17183 1.000 27.67451 34 MET D CA 1
ATOM 11119 C C . MET D 1 44 ? 26.46332 22.98849 -10.26296 1.000 27.33933 34 MET D C 1
ATOM 11120 O O . MET D 1 44 ? 26.28418 22.91646 -9.04384 1.000 27.20556 34 MET D O 1
ATOM 11125 N N . THR D 1 45 ? 27.63976 22.73690 -10.83092 1.000 25.55583 35 THR D N 1
ATOM 11126 C CA . THR D 1 45 ? 28.76019 22.34618 -9.98505 1.000 28.94801 35 THR D CA 1
ATOM 11127 C C . THR D 1 45 ? 29.66435 23.52286 -9.58807 1.000 27.71167 35 THR D C 1
ATOM 11128 O O . THR D 1 45 ? 30.15026 23.56968 -8.45686 1.000 27.32502 35 THR D O 1
ATOM 11132 N N . ARG D 1 46 ? 29.90836 24.48279 -10.48193 1.000 29.41688 36 ARG D N 1
ATOM 11133 C CA . ARG D 1 46 ? 30.77681 25.62357 -10.17775 1.000 30.28438 36 ARG D CA 1
ATOM 11134 C C . ARG D 1 46 ? 30.07835 26.70455 -9.34711 1.000 30.10255 36 ARG D C 1
ATOM 11135 O O . ARG D 1 46 ? 30.74158 27.39424 -8.56361 1.000 27.92875 36 ARG D O 1
ATOM 11143 N N . PHE D 1 47 ? 28.77691 26.92885 -9.53627 1.000 30.19938 37 PHE D N 1
ATOM 11144 C CA . PHE D 1 47 ? 28.02195 27.93252 -8.78431 1.000 25.74408 37 PHE D CA 1
ATOM 11145 C C . PHE D 1 47 ? 26.85578 27.22714 -8.09319 1.000 30.31493 37 PHE D C 1
ATOM 11146 O O . PHE D 1 47 ? 25.68287 27.51091 -8.38005 1.000 28.09301 37 PHE D O 1
ATOM 11154 N N . PRO D 1 48 ? 27.14427 26.33170 -7.13732 1.000 31.29585 38 PRO D N 1
ATOM 11155 C CA . PRO D 1 48 ? 26.08088 25.47687 -6.59253 1.000 24.42999 38 PRO D CA 1
ATOM 11156 C C . PRO D 1 48 ? 24.99216 26.23165 -5.84182 1.000 32.53805 38 PRO D C 1
ATOM 11157 O O . PRO D 1 48 ? 23.87075 25.70845 -5.72499 1.000 30.66704 38 PRO D O 1
ATOM 11161 N N . ASN D 1 49 ? 25.26303 27.44796 -5.36468 1.000 32.70161 39 ASN D N 1
ATOM 11162 C CA . ASN D 1 49 ? 24.28145 28.25113 -4.64815 1.000 29.86076 39 ASN D CA 1
ATOM 11163 C C . ASN D 1 49 ? 23.61571 29.30418 -5.52428 1.000 32.87748 39 ASN D C 1
ATOM 11164 O O . ASN D 1 49 ? 22.92341 30.18891 -5.00153 1.000 30.72721 39 ASN D O 1
ATOM 11169 N N . MET D 1 50 ? 23.79307 29.22535 -6.83997 1.000 29.35912 40 MET D N 1
ATOM 11170 C CA . MET D 1 50 ? 23.23275 30.19023 -7.78358 1.000 32.80756 40 MET D CA 1
ATOM 11171 C C . MET D 1 50 ? 22.35206 29.43451 -8.76364 1.000 30.38562 40 MET D C 1
ATOM 11172 O O . MET D 1 50 ? 22.76042 29.18695 -9.90513 1.000 30.50039 40 MET D O 1
ATOM 11177 N N . PRO D 1 51 ? 21.15486 29.03572 -8.34690 1.000 25.83758 41 PRO D N 1
ATOM 11178 C CA . PRO D 1 51 ? 20.31813 28.21006 -9.21717 1.000 27.70196 41 PRO D CA 1
ATOM 11179 C C . PRO D 1 51 ? 19.86170 28.97103 -10.44098 1.000 30.70772 41 PRO D C 1
ATOM 11180 O O . PRO D 1 51 ? 19.48593 30.14469 -10.36944 1.000 31.61911 41 PRO D O 1
ATOM 11184 N N . ILE D 1 52 ? 19.92474 28.28267 -11.57701 1.000 26.69902 42 ILE D N 1
ATOM 11185 C CA . ILE D 1 52 ? 19.40473 28.75750 -12.84113 1.000 30.86343 42 ILE D CA 1
ATOM 11186 C C . ILE D 1 52 ? 18.61679 27.62182 -13.48195 1.000 32.99507 42 ILE D C 1
ATOM 11187 O O . ILE D 1 52 ? 18.61529 26.48131 -13.00751 1.000 29.60858 42 ILE D O 1
ATOM 11192 N N . ARG D 1 53 ? 18.01108 27.93017 -14.61743 1.000 27.11212 43 ARG D N 1
ATOM 11193 C CA . ARG D 1 53 ? 17.30589 26.92515 -15.39241 1.000 32.88334 43 ARG D CA 1
ATOM 11194 C C . ARG D 1 53 ? 17.62781 27.11460 -16.87124 1.000 32.78912 43 ARG D C 1
ATOM 11195 O O . ARG D 1 53 ? 17.52295 28.22520 -17.40231 1.000 56.57872 43 ARG D O 1
ATOM 11203 N N . VAL D 1 54 ? 18.08000 26.03177 -17.49993 1.000 30.23627 44 VAL D N 1
ATOM 11204 C CA . VAL D 1 54 ? 18.40086 25.98794 -18.91941 1.000 30.96786 44 VAL D CA 1
ATOM 11205 C C . VAL D 1 54 ? 17.33665 25.19435 -19.66862 1.000 29.94110 44 VAL D C 1
ATOM 11206 O O . VAL D 1 54 ? 16.84696 24.17019 -19.18330 1.000 32.69761 44 VAL D O 1
ATOM 11210 N N . PHE D 1 55 ? 17.00997 25.65358 -20.87097 1.000 26.81531 45 PHE D N 1
ATOM 11211 C CA . PHE D 1 55 ? 15.99364 25.04946 -21.71585 1.000 22.20396 45 PHE D CA 1
ATOM 11212 C C . PHE D 1 55 ? 16.57380 24.68740 -23.07548 1.000 28.64436 45 PHE D C 1
ATOM 11213 O O . PHE D 1 55 ? 17.24975 25.50900 -23.72041 1.000 28.16188 45 PHE D O 1
ATOM 11221 N N . ASN D 1 56 ? 16.34313 23.44361 -23.47901 1.000 23.59360 46 ASN D N 1
ATOM 11222 C CA . ASN D 1 56 ? 16.51558 23.02263 -24.86286 1.000 29.13150 46 ASN D CA 1
ATOM 11223 C C . ASN D 1 56 ? 15.35814 23.56714 -25.69714 1.000 28.76422 46 ASN D C 1
ATOM 11224 O O . ASN D 1 56 ? 14.19925 23.20920 -25.45339 1.000 27.74015 46 ASN D O 1
ATOM 11229 N N . GLY D 1 57 ? 15.65515 24.43042 -26.67768 1.000 27.52398 47 GLY D N 1
ATOM 11230 C CA . GLY D 1 57 ? 14.65756 24.93315 -27.60453 1.000 25.91520 47 GLY D CA 1
ATOM 11231 C C . GLY D 1 57 ? 15.03134 24.58561 -29.03077 1.000 24.23967 47 GLY D C 1
ATOM 11232 O O . GLY D 1 57 ? 14.90127 25.39204 -29.95407 1.000 27.83544 47 GLY D O 1
ATOM 11233 N N . GLY D 1 58 ? 15.55878 23.38796 -29.21376 1.000 24.31619 48 GLY D N 1
ATOM 11234 C CA . GLY D 1 58 ? 15.90039 22.89388 -30.52535 1.000 25.65548 48 GLY D CA 1
ATOM 11235 C C . GLY D 1 58 ? 14.78107 22.01220 -31.04027 1.000 30.90413 48 GLY D C 1
ATOM 11236 O O . GLY D 1 58 ? 14.10731 21.33085 -30.27399 1.000 29.70389 48 GLY D O 1
ATOM 11237 N N . ILE D 1 59 ? 14.56752 22.06051 -32.35129 1.000 34.41675 49 ILE D N 1
ATOM 11238 C CA . ILE D 1 59 ? 13.72256 21.09994 -33.04888 1.000 33.74165 49 ILE D CA 1
ATOM 11239 C C . ILE D 1 59 ? 14.47088 20.66446 -34.29334 1.000 34.68552 49 ILE D C 1
ATOM 11240 O O . ILE D 1 59 ? 14.93526 21.51156 -35.06428 1.000 36.51821 49 ILE D O 1
ATOM 11245 N N . GLY D 1 60 ? 14.62536 19.35373 -34.46561 1.000 34.20571 50 GLY D N 1
ATOM 11246 C CA . GLY D 1 60 ? 15.37232 18.85322 -35.60832 1.000 34.49753 50 GLY D CA 1
ATOM 11247 C C . GLY D 1 60 ? 14.76451 19.30609 -36.92383 1.000 36.63459 50 GLY D C 1
ATOM 11248 O O . GLY D 1 60 ? 13.54332 19.36426 -37.07779 1.000 40.70211 50 GLY D O 1
ATOM 11249 N N . GLY D 1 61 ? 15.63307 19.67127 -37.86961 1.000 34.07713 51 GLY D N 1
ATOM 11250 C CA . GLY D 1 61 ? 15.19942 20.06213 -39.19461 1.000 33.39633 51 GLY D CA 1
ATOM 11251 C C . GLY D 1 61 ? 14.89021 21.53396 -39.38447 1.000 37.92202 51 GLY D C 1
ATOM 11252 O O . GLY D 1 61 ? 14.74547 21.96716 -40.52935 1.000 41.51535 51 GLY D O 1
ATOM 11253 N N . ASP D 1 62 ? 14.79737 22.32156 -38.31066 1.000 39.20216 52 ASP D N 1
ATOM 11254 C CA . ASP D 1 62 ? 14.35359 23.70856 -38.43797 1.000 40.00958 52 ASP D CA 1
ATOM 11255 C C . ASP D 1 62 ? 15.33961 24.56098 -39.23888 1.000 36.04833 52 ASP D C 1
ATOM 11256 O O . ASP D 1 62 ? 16.55425 24.36223 -39.20659 1.000 31.20567 52 ASP D O 1
ATOM 11261 N N . THR D 1 63 ? 14.79166 25.52697 -39.95830 1.000 33.44451 53 THR D N 1
ATOM 11262 C CA . THR D 1 63 ? 15.53428 26.65428 -40.49440 1.000 35.83531 53 THR D CA 1
ATOM 11263 C C . THR D 1 63 ? 15.06519 27.87087 -39.71699 1.000 31.11521 53 THR D C 1
ATOM 11264 O O . THR D 1 63 ? 14.24777 27.74991 -38.80312 1.000 39.75872 53 THR D O 1
ATOM 11268 N N . ALA D 1 64 ? 15.51827 29.05445 -40.11838 1.000 34.72445 54 ALA D N 1
ATOM 11269 C CA . ALA D 1 64 ? 15.04352 30.25312 -39.44270 1.000 34.64221 54 ALA D CA 1
ATOM 11270 C C . ALA D 1 64 ? 13.52711 30.42695 -39.58645 1.000 35.29253 54 ALA D C 1
ATOM 11271 O O . ALA D 1 64 ? 12.86927 30.94621 -38.67008 1.000 34.87106 54 ALA D O 1
ATOM 11273 N N . TYR D 1 65 ? 12.94666 29.92860 -40.68455 1.000 38.61377 55 TYR D N 1
ATOM 11274 C CA . TYR D 1 65 ? 11.50171 30.02627 -40.89966 1.000 36.16829 55 TYR D CA 1
ATOM 11275 C C . TYR D 1 65 ? 10.71927 29.24074 -39.84028 1.000 34.48102 55 TYR D C 1
ATOM 11276 O O . TYR D 1 65 ? 9.71522 29.72730 -39.29521 1.000 36.42500 55 TYR D O 1
ATOM 11285 N N . ASP D 1 66 ? 11.17715 28.03115 -39.51145 1.000 32.30707 56 ASP D N 1
ATOM 11286 C CA . ASP D 1 66 ? 10.46493 27.21944 -38.52766 1.000 37.24177 56 ASP D CA 1
ATOM 11287 C C . ASP D 1 66 ? 10.61686 27.79510 -37.12283 1.000 36.18169 56 ASP D C 1
ATOM 11288 O O . ASP D 1 66 ? 9.63534 27.89574 -36.36128 1.000 35.97415 56 ASP D O 1
ATOM 11293 N N . MET D 1 67 ? 11.84670 28.18858 -36.77273 1.000 32.37019 57 MET D N 1
ATOM 11294 C CA . MET D 1 67 ? 12.08946 28.84926 -35.50032 1.000 33.34900 57 MET D CA 1
ATOM 11295 C C . MET D 1 67 ? 11.18695 30.06484 -35.32419 1.000 33.48543 57 MET D C 1
ATOM 11296 O O . MET D 1 67 ? 10.58963 30.26860 -34.25512 1.000 32.86489 57 MET D O 1
ATOM 11301 N N . ASN D 1 68 ? 11.05869 30.87521 -36.37427 1.000 37.10325 58 ASN D N 1
ATOM 11302 C CA . ASN D 1 68 ? 10.20521 32.05120 -36.27907 1.000 34.28414 58 ASN D CA 1
ATOM 11303 C C . ASN D 1 68 ? 8.74587 31.65673 -36.06980 1.000 34.37021 58 ASN D C 1
ATOM 11304 O O . ASN D 1 68 ? 8.06018 32.26018 -35.23644 1.000 37.21733 58 ASN D O 1
ATOM 11309 N N . LYS D 1 69 ? 8.25605 30.63861 -36.80342 1.000 36.45524 59 LYS D N 1
ATOM 11310 C CA . LYS D 1 69 ? 6.88158 30.15695 -36.58733 1.000 40.24050 59 LYS D CA 1
ATOM 11311 C C . LYS D 1 69 ? 6.61984 29.79382 -35.13444 1.000 40.83952 59 LYS D C 1
ATOM 11312 O O . LYS D 1 69 ? 5.49215 29.93665 -34.64609 1.000 33.29245 59 LYS D O 1
ATOM 11318 N N . ARG D 1 70 ? 7.61985 29.23356 -34.45013 1.000 37.12786 60 ARG D N 1
ATOM 11319 C CA . ARG D 1 70 ? 7.34427 28.67477 -33.12671 1.000 34.10815 60 ARG D CA 1
ATOM 11320 C C . ARG D 1 70 ? 7.84125 29.54674 -31.98602 1.000 33.50727 60 ARG D C 1
ATOM 11321 O O . ARG D 1 70 ? 7.78398 29.11696 -30.82569 1.000 36.65536 60 ARG D O 1
ATOM 11329 N N . LEU D 1 71 ? 8.34881 30.74931 -32.28350 1.000 35.64842 61 LEU D N 1
ATOM 11330 C CA . LEU D 1 71 ? 8.77667 31.64488 -31.20574 1.000 35.49099 61 LEU D CA 1
ATOM 11331 C C . LEU D 1 71 ? 7.69893 31.80058 -30.12579 1.000 35.05088 61 LEU D C 1
ATOM 11332 O O . LEU D 1 71 ? 7.98100 31.66830 -28.92769 1.000 32.40334 61 LEU D O 1
ATOM 11337 N N . ASP D 1 72 ? 6.45610 32.08193 -30.52957 1.000 35.45694 62 ASP D N 1
ATOM 11338 C CA . ASP D 1 72 ? 5.39811 32.36055 -29.55511 1.000 36.76577 62 ASP D CA 1
ATOM 11339 C C . ASP D 1 72 ? 5.07907 31.13795 -28.70092 1.000 33.62110 62 ASP D C 1
ATOM 11340 O O . ASP D 1 72 ? 4.97074 31.23057 -27.46685 1.000 33.32823 62 ASP D O 1
ATOM 11345 N N . GLY D 1 73 ? 4.87099 29.99044 -29.35134 1.000 33.16881 63 GLY D N 1
ATOM 11346 C CA . GLY D 1 73 ? 4.34306 28.82556 -28.66431 1.000 35.83213 63 GLY D CA 1
ATOM 11347 C C . GLY D 1 73 ? 5.36074 27.97470 -27.94997 1.000 36.75661 63 GLY D C 1
ATOM 11348 O O . GLY D 1 73 ? 4.97705 27.19385 -27.07409 1.000 35.36897 63 GLY D O 1
ATOM 11349 N N . ASP D 1 74 ? 6.64329 28.09714 -28.30863 1.000 36.93513 64 ASP D N 1
ATOM 11350 C CA . ASP D 1 74 ? 7.65601 27.17761 -27.82368 1.000 31.06703 64 ASP D CA 1
ATOM 11351 C C . ASP D 1 74 ? 8.85791 27.86589 -27.18551 1.000 37.81988 64 ASP D C 1
ATOM 11352 O O . ASP D 1 74 ? 9.48522 27.26520 -26.30786 1.000 36.94527 64 ASP D O 1
ATOM 11357 N N . ILE D 1 75 ? 9.13687 29.12754 -27.51585 1.000 34.40607 65 ILE D N 1
ATOM 11358 C CA . ILE D 1 75 ? 10.29803 29.85257 -26.99618 1.000 31.79757 65 ILE D CA 1
ATOM 11359 C C . ILE D 1 75 ? 9.87190 30.93849 -26.01059 1.000 31.10720 65 ILE D C 1
ATOM 11360 O O . ILE D 1 75 ? 10.23384 30.89664 -24.83278 1.000 30.30853 65 ILE D O 1
ATOM 11365 N N . PHE D 1 76 ? 9.12306 31.93691 -26.47882 1.000 32.01922 66 PHE D N 1
ATOM 11366 C CA . PHE D 1 76 ? 8.64130 32.98000 -25.57622 1.000 32.27569 66 PHE D CA 1
ATOM 11367 C C . PHE D 1 76 ? 7.73150 32.40372 -24.49185 1.000 35.67303 66 PHE D C 1
ATOM 11368 O O . PHE D 1 76 ? 7.61014 32.98709 -23.40624 1.000 29.33421 66 PHE D O 1
ATOM 11376 N N . SER D 1 77 ? 7.07107 31.27053 -24.77333 1.000 35.86602 67 SER D N 1
ATOM 11377 C CA . SER D 1 77 ? 6.24531 30.60853 -23.76638 1.000 31.99318 67 SER D CA 1
ATOM 11378 C C . SER D 1 77 ? 7.05466 30.15969 -22.55458 1.000 30.82054 67 SER D C 1
ATOM 11379 O O . SER D 1 77 ? 6.49382 30.01517 -21.46686 1.000 34.04704 67 SER D O 1
ATOM 11382 N N . LYS D 1 78 ? 8.35275 29.94546 -22.70641 1.000 34.59315 68 LYS D N 1
ATOM 11383 C CA . LYS D 1 78 ? 9.19438 29.55991 -21.57867 1.000 30.78033 68 LYS D CA 1
ATOM 11384 C C . LYS D 1 78 ? 9.64102 30.75378 -20.74076 1.000 31.55031 68 LYS D C 1
ATOM 11385 O O . LYS D 1 78 ? 10.35026 30.57443 -19.75040 1.000 33.69149 68 LYS D O 1
ATOM 11391 N N . ASN D 1 79 ? 9.23411 31.96356 -21.10920 1.000 36.79099 69 ASN D N 1
ATOM 11392 C CA . ASN D 1 79 ? 9.61780 33.18661 -20.41999 1.000 34.99370 69 ASN D CA 1
ATOM 11393 C C . ASN D 1 79 ? 11.13076 33.28138 -20.20768 1.000 32.67940 69 ASN D C 1
ATOM 11394 O O . ASN D 1 79 ? 11.60242 33.43895 -19.07551 1.000 29.66906 69 ASN D O 1
ATOM 11399 N N . PRO D 1 80 ? 11.92127 33.23547 -21.28185 1.000 34.36639 70 PRO D N 1
ATOM 11400 C CA . PRO D 1 80 ? 13.37326 33.33105 -21.11604 1.000 28.64282 70 PRO D CA 1
ATOM 11401 C C . PRO D 1 80 ? 13.77336 34.69746 -20.59461 1.000 30.35270 70 PRO D C 1
ATOM 11402 O O . PRO D 1 80 ? 13.20777 35.72158 -20.98115 1.000 31.61569 70 PRO D O 1
ATOM 11406 N N . THR D 1 81 ? 14.74803 34.69680 -19.69389 1.000 27.67831 71 THR D N 1
ATOM 11407 C CA . THR D 1 81 ? 15.47888 35.90418 -19.36034 1.000 27.21984 71 THR D CA 1
ATOM 11408 C C . THR D 1 81 ? 16.68757 36.08745 -20.26909 1.000 28.44094 71 THR D C 1
ATOM 11409 O O . THR D 1 81 ? 17.12273 37.22176 -20.49217 1.000 29.75217 71 THR D O 1
ATOM 11413 N N . VAL D 1 82 ? 17.24246 34.98768 -20.78406 1.000 26.07915 72 VAL D N 1
ATOM 11414 C CA . VAL D 1 82 ? 18.34207 35.01188 -21.74286 1.000 24.51343 72 VAL D CA 1
ATOM 11415 C C . VAL D 1 82 ? 18.02233 34.00518 -22.84149 1.000 28.08366 72 VAL D C 1
ATOM 11416 O O . VAL D 1 82 ? 17.68471 32.84915 -22.55550 1.000 26.00313 72 VAL D O 1
ATOM 11420 N N . LEU D 1 83 ? 18.10474 34.44737 -24.09635 1.000 30.04549 73 LEU D N 1
ATOM 11421 C CA . LEU D 1 83 ? 17.78053 33.62909 -25.25963 1.000 25.43346 73 LEU D CA 1
ATOM 11422 C C . LEU D 1 83 ? 18.98489 33.57162 -26.18245 1.000 27.15127 73 LEU D C 1
ATOM 11423 O O . LEU D 1 83 ? 19.40650 34.60439 -26.70954 1.000 29.84916 73 LEU D O 1
ATOM 11428 N N . MET D 1 84 ? 19.53761 32.37357 -26.36709 1.000 27.01251 74 MET D N 1
ATOM 11429 C CA . MET D 1 84 ? 20.58942 32.13374 -27.34829 1.000 28.57526 74 MET D CA 1
ATOM 11430 C C . MET D 1 84 ? 19.94566 31.65447 -28.64779 1.000 28.42276 74 MET D C 1
ATOM 11431 O O . MET D 1 84 ? 19.01723 30.84131 -28.63158 1.000 27.67555 74 MET D O 1
ATOM 11436 N N . VAL D 1 85 ? 20.41883 32.19079 -29.77011 1.000 29.65001 75 VAL D N 1
ATOM 11437 C CA . VAL D 1 85 ? 19.81994 31.94705 -31.07836 1.000 29.01861 75 VAL D CA 1
ATOM 11438 C C . VAL D 1 85 ? 20.90551 31.43258 -32.00320 1.000 25.37573 75 VAL D C 1
ATOM 11439 O O . VAL D 1 85 ? 21.87854 32.14451 -32.27726 1.000 25.73043 75 VAL D O 1
ATOM 11443 N N . THR D 1 86 ? 20.73863 30.20404 -32.48533 1.000 27.27210 76 THR D N 1
ATOM 11444 C CA . THR D 1 86 ? 21.68750 29.58375 -33.40128 1.000 29.91637 76 THR D CA 1
ATOM 11445 C C . THR D 1 86 ? 20.90994 28.88231 -34.51460 1.000 29.46033 76 THR D C 1
ATOM 11446 O O . THR D 1 86 ? 19.87129 28.27001 -34.25393 1.000 32.77085 76 THR D O 1
ATOM 11450 N N . PHE D 1 87 ? 21.38771 29.00936 -35.75464 1.000 26.28974 77 PHE D N 1
ATOM 11451 C CA . PHE D 1 87 ? 20.71284 28.42673 -36.91549 1.000 31.00740 77 PHE D CA 1
ATOM 11452 C C . PHE D 1 87 ? 21.64463 28.48485 -38.11857 1.000 33.17017 77 PHE D C 1
ATOM 11453 O O . PHE D 1 87 ? 22.70326 29.11746 -38.07844 1.000 31.95934 77 PHE D O 1
ATOM 11461 N N . GLY D 1 88 ? 21.23098 27.83741 -39.21091 1.000 34.49111 78 GLY D N 1
ATOM 11462 C CA . GLY D 1 88 ? 21.94101 27.93497 -40.47399 1.000 31.78909 78 GLY D CA 1
ATOM 11463 C C . GLY D 1 88 ? 22.38042 26.60765 -41.05342 1.000 33.70592 78 GLY D C 1
ATOM 11464 O O . GLY D 1 88 ? 22.64247 26.52509 -42.25777 1.000 35.78605 78 GLY D O 1
ATOM 11465 N N . MET D 1 89 ? 22.58138 25.59978 -40.20736 1.000 32.43858 79 MET D N 1
ATOM 11466 C CA . MET D 1 89 ? 23.01133 24.31127 -40.74323 1.000 34.83749 79 MET D CA 1
ATOM 11467 C C . MET D 1 89 ? 21.99883 23.77792 -41.75166 1.000 34.06161 79 MET D C 1
ATOM 11468 O O . MET D 1 89 ? 22.37931 23.19181 -42.77188 1.000 36.19616 79 MET D O 1
ATOM 11473 N N . ASN D 1 90 ? 20.70330 23.96720 -41.48960 1.000 31.99803 80 ASN D N 1
ATOM 11474 C CA . ASN D 1 90 ? 19.71320 23.53856 -42.47168 1.000 35.85123 80 ASN D CA 1
ATOM 11475 C C . ASN D 1 90 ? 19.44387 24.60273 -43.52748 1.000 37.48785 80 ASN D C 1
ATOM 11476 O O . ASN D 1 90 ? 19.32933 24.27369 -44.71354 1.000 36.12844 80 ASN D O 1
ATOM 11481 N N . ASP D 1 91 ? 19.35863 25.87354 -43.11274 1.000 38.14266 81 ASP D N 1
ATOM 11482 C CA . ASP D 1 91 ? 19.09460 26.96414 -44.04703 1.000 32.87157 81 ASP D CA 1
ATOM 11483 C C . ASP D 1 91 ? 20.05804 26.93821 -45.22158 1.000 39.06584 81 ASP D C 1
ATOM 11484 O O . ASP D 1 91 ? 19.67421 27.25999 -46.35222 1.000 41.31548 81 ASP D O 1
ATOM 11489 N N . SER D 1 92 ? 21.32229 26.58003 -44.97123 1.000 36.84903 82 SER D N 1
ATOM 11490 C CA . SER D 1 92 ? 22.33161 26.65588 -46.01817 1.000 35.11406 82 SER D CA 1
ATOM 11491 C C . SER D 1 92 ? 22.06992 25.69248 -47.17313 1.000 40.01769 82 SER D C 1
ATOM 11492 O O . SER D 1 92 ? 22.54963 25.94451 -48.28288 1.000 40.90706 82 SER D O 1
ATOM 11495 N N . GLY D 1 93 ? 21.32897 24.60566 -46.95050 1.000 36.36456 83 GLY D N 1
ATOM 11496 C CA . GLY D 1 93 ? 21.10355 23.61159 -47.97854 1.000 30.33743 83 GLY D CA 1
ATOM 11497 C C . GLY D 1 93 ? 22.22590 22.59354 -48.04973 1.000 39.44486 83 GLY D C 1
ATOM 11498 O O . GLY D 1 93 ? 23.26382 22.70403 -47.39409 1.000 37.93083 83 GLY D O 1
ATOM 11499 N N . TYR D 1 94 ? 22.01776 21.57844 -48.88559 1.000 38.24928 84 TYR D N 1
ATOM 11500 C CA . TYR D 1 94 ? 22.91318 20.42870 -48.85982 1.000 41.37361 84 TYR D CA 1
ATOM 11501 C C . TYR D 1 94 ? 23.36008 20.00021 -50.25772 1.000 47.14456 84 TYR D C 1
ATOM 11502 O O . TYR D 1 94 ? 24.43744 20.40054 -50.71337 1.000 42.91089 84 TYR D O 1
ATOM 11511 N N . TYR D 1 95 ? 22.52202 19.22023 -50.95599 1.000 45.16177 85 TYR D N 1
ATOM 11512 C CA . TYR D 1 95 ? 22.99347 18.45592 -52.11362 1.000 48.66095 85 TYR D CA 1
ATOM 11513 C C . TYR D 1 95 ? 23.41781 19.36402 -53.26872 1.000 44.42926 85 TYR D C 1
ATOM 11514 O O . TYR D 1 95 ? 24.44444 19.11176 -53.91881 1.000 40.56411 85 TYR D O 1
ATOM 11523 N N . GLU D 1 96 ? 22.67767 20.45654 -53.49862 1.000 44.24989 86 GLU D N 1
ATOM 11524 C CA . GLU D 1 96 ? 22.95174 21.35171 -54.62137 1.000 43.67439 86 GLU D CA 1
ATOM 11525 C C . GLU D 1 96 ? 24.33605 21.98759 -54.56039 1.000 45.09803 86 GLU D C 1
ATOM 11526 O O . GLU D 1 96 ? 24.75502 22.60407 -55.54469 1.000 50.21840 86 GLU D O 1
ATOM 11532 N N . TYR D 1 97 ? 25.05824 21.87758 -53.44522 1.000 45.41473 87 TYR D N 1
ATOM 11533 C CA . TYR D 1 97 ? 26.41218 22.41931 -53.43087 1.000 45.46947 87 TYR D CA 1
ATOM 11534 C C . TYR D 1 97 ? 27.34456 21.64496 -54.34287 1.000 50.05472 87 TYR D C 1
ATOM 11535 O O . TYR D 1 97 ? 28.37494 22.19173 -54.75674 1.000 48.42445 87 TYR D O 1
ATOM 11544 N N . ASN D 1 98 ? 27.00750 20.40063 -54.68072 1.000 44.41115 88 ASN D N 1
ATOM 11545 C CA . ASN D 1 98 ? 27.83723 19.61577 -55.57922 1.000 46.46857 88 ASN D CA 1
ATOM 11546 C C . ASN D 1 98 ? 27.33503 19.64169 -57.01426 1.000 50.77258 88 ASN D C 1
ATOM 11547 O O . ASN D 1 98 ? 27.87611 18.92664 -57.86101 1.000 51.07157 88 ASN D O 1
ATOM 11552 N N . GLY D 1 99 ? 26.36721 20.50277 -57.32496 1.000 53.31336 89 GLY D N 1
ATOM 11553 C CA . GLY D 1 99 ? 25.82823 20.60709 -58.66036 1.000 51.15175 89 GLY D CA 1
ATOM 11554 C C . GLY D 1 99 ? 26.46724 21.72784 -59.46227 1.000 56.85538 89 GLY D C 1
ATOM 11555 O O . GLY D 1 99 ? 27.50642 22.28808 -59.10624 1.000 57.66240 89 GLY D O 1
ATOM 11556 N N . ASP D 1 100 ? 25.81025 22.05769 -60.57040 1.000 54.87615 90 ASP D N 1
ATOM 11557 C CA . ASP D 1 100 ? 26.36361 22.99649 -61.53921 1.000 61.91844 90 ASP D CA 1
ATOM 11558 C C . ASP D 1 100 ? 26.26048 24.44872 -61.08334 1.000 58.01438 90 ASP D C 1
ATOM 11559 O O . ASP D 1 100 ? 27.02768 25.29407 -61.55695 1.000 57.68612 90 ASP D O 1
ATOM 11564 N N . ASN D 1 101 ? 25.30348 24.76487 -60.21339 1.000 57.20324 91 ASN D N 1
ATOM 11565 C CA . ASN D 1 101 ? 25.05107 26.15037 -59.82938 1.000 56.08635 91 ASN D CA 1
ATOM 11566 C C . ASN D 1 101 ? 25.29573 26.37300 -58.33295 1.000 50.35371 91 ASN D C 1
ATOM 11567 O O . ASN D 1 101 ? 24.46522 26.96280 -57.63694 1.000 46.72738 91 ASN D O 1
ATOM 11572 N N . ALA D 1 102 ? 26.43729 25.89504 -57.82978 1.000 49.12171 92 ALA D N 1
ATOM 11573 C CA . ALA D 1 102 ? 26.73040 25.97164 -56.39835 1.000 50.46588 92 ALA D CA 1
ATOM 11574 C C . ALA D 1 102 ? 26.65598 27.40796 -55.87157 1.000 50.33535 92 ALA D C 1
ATOM 11575 O O . ALA D 1 102 ? 26.07784 27.66139 -54.80507 1.000 47.42962 92 ALA D O 1
ATOM 11577 N N . LYS D 1 103 ? 27.24280 28.36184 -56.60332 1.000 47.65464 93 LYS D N 1
ATOM 11578 C CA . LYS D 1 103 ? 27.28564 29.74569 -56.13223 1.000 49.00789 93 LYS D CA 1
ATOM 11579 C C . LYS D 1 103 ? 25.89068 30.35937 -56.02853 1.000 46.07184 93 LYS D C 1
ATOM 11580 O O . LYS D 1 103 ? 25.55014 30.97792 -55.01124 1.000 44.56352 93 LYS D O 1
ATOM 11586 N N . GLU D 1 104 ? 25.06380 30.21015 -57.07290 1.000 48.07244 94 GLU D N 1
ATOM 11587 C CA . GLU D 1 104 ? 23.71851 30.78663 -57.01436 1.000 42.74235 94 GLU D CA 1
ATOM 11588 C C . GLU D 1 104 ? 22.85572 30.09022 -55.96372 1.000 42.43027 94 GLU D C 1
ATOM 11589 O O . GLU D 1 104 ? 22.01780 30.73420 -55.32213 1.000 37.95729 94 GLU D O 1
ATOM 11595 N N . PHE D 1 105 ? 23.02395 28.77413 -55.78807 1.000 43.52644 95 PHE D N 1
ATOM 11596 C CA . PHE D 1 105 ? 22.27826 28.07227 -54.74685 1.000 44.32954 95 PHE D CA 1
ATOM 11597 C C . PHE D 1 105 ? 22.65399 28.60163 -53.36897 1.000 40.67216 95 PHE D C 1
ATOM 11598 O O . PHE D 1 105 ? 21.77856 28.93855 -52.56303 1.000 45.43977 95 PHE D O 1
ATOM 11606 N N . GLY D 1 106 ? 23.95588 28.69277 -53.08392 1.000 41.77455 96 GLY D N 1
ATOM 11607 C CA . GLY D 1 106 ? 24.37589 29.28788 -51.83004 1.000 38.18995 96 GLY D CA 1
ATOM 11608 C C . GLY D 1 106 ? 23.79127 30.66992 -51.62959 1.000 44.67695 96 GLY D C 1
ATOM 11609 O O . GLY D 1 106 ? 23.28296 30.98943 -50.54904 1.000 41.55966 96 GLY D O 1
ATOM 11610 N N . GLU D 1 107 ? 23.77271 31.47758 -52.69451 1.000 43.09275 97 GLU D N 1
ATOM 11611 C CA . GLU D 1 107 ? 23.28740 32.84679 -52.56518 1.000 37.97819 97 GLU D CA 1
ATOM 11612 C C . GLU D 1 107 ? 21.78662 32.87864 -52.27050 1.000 41.26500 97 GLU D C 1
ATOM 11613 O O . GLU D 1 107 ? 21.32454 33.66548 -51.42862 1.000 43.73180 97 GLU D O 1
ATOM 11619 N N . GLN D 1 108 ? 21.01020 32.01948 -52.92864 1.000 38.14847 98 GLN D N 1
ATOM 11620 C CA . GLN D 1 108 ? 19.57627 31.99333 -52.66183 1.000 42.74150 98 GLN D CA 1
ATOM 11621 C C . GLN D 1 108 ? 19.28421 31.49552 -51.25689 1.000 42.49742 98 GLN D C 1
ATOM 11622 O O . GLN D 1 108 ? 18.38456 32.01081 -50.57963 1.000 48.62512 98 GLN D O 1
ATOM 11628 N N . LYS D 1 109 ? 20.03182 30.49375 -50.80110 1.000 39.51634 99 LYS D N 1
ATOM 11629 C CA . LYS D 1 109 ? 19.77233 29.96803 -49.46804 1.000 43.57958 99 LYS D CA 1
ATOM 11630 C C . LYS D 1 109 ? 20.12216 31.00771 -48.41178 1.000 39.94344 99 LYS D C 1
ATOM 11631 O O . LYS D 1 109 ? 19.35134 31.23398 -47.47055 1.000 41.76034 99 LYS D O 1
ATOM 11637 N N . TYR D 1 110 ? 21.23355 31.71960 -48.61941 1.000 39.23032 100 TYR D N 1
ATOM 11638 C CA . TYR D 1 110 ? 21.62257 32.80200 -47.72452 1.000 41.13406 100 TYR D CA 1
ATOM 11639 C C . TYR D 1 110 ? 20.54171 33.87361 -47.65793 1.000 37.00651 100 TYR D C 1
ATOM 11640 O O . TYR D 1 110 ? 20.16199 34.32583 -46.56898 1.000 39.44597 100 TYR D O 1
ATOM 11649 N N . GLN D 1 111 ? 20.01059 34.27210 -48.81807 1.000 41.31090 101 GLN D N 1
ATOM 11650 C CA . GLN D 1 111 ? 19.00207 35.32919 -48.83748 1.000 37.91073 101 GLN D CA 1
ATOM 11651 C C . GLN D 1 111 ? 17.72205 34.89555 -48.14142 1.000 39.19585 101 GLN D C 1
ATOM 11652 O O . GLN D 1 111 ? 17.16320 35.65661 -47.33209 1.000 41.95289 101 GLN D O 1
ATOM 11658 N N . GLU D 1 112 ? 17.26016 33.66725 -48.41914 1.000 35.40780 102 GLU D N 1
ATOM 11659 C CA . GLU D 1 112 ? 16.05528 33.16852 -47.75750 1.000 43.51417 102 GLU D CA 1
ATOM 11660 C C . GLU D 1 112 ? 16.24734 33.14817 -46.24325 1.000 34.94201 102 GLU D C 1
ATOM 11661 O O . GLU D 1 112 ? 15.37616 33.59885 -45.47351 1.000 34.07186 102 GLU D O 1
ATOM 11667 N N . SER D 1 113 ? 17.42531 32.68798 -45.81070 1.000 36.48122 103 SER D N 1
ATOM 11668 C CA . SER D 1 113 ? 17.70544 32.53813 -44.39218 1.000 37.38230 103 SER D CA 1
ATOM 11669 C C . SER D 1 113 ? 17.69227 33.88406 -43.68976 1.000 36.66569 103 SER D C 1
ATOM 11670 O O . SER D 1 113 ? 17.07961 34.02787 -42.62752 1.000 34.28849 103 SER D O 1
ATOM 11673 N N . ILE D 1 114 ? 18.36738 34.89004 -44.25996 1.000 34.00087 104 ILE D N 1
ATOM 11674 C CA . ILE D 1 114 ? 18.40753 36.14732 -43.52088 1.000 34.96701 104 ILE D CA 1
ATOM 11675 C C . ILE D 1 114 ? 17.05153 36.83785 -43.55487 1.000 41.32763 104 ILE D C 1
ATOM 11676 O O . ILE D 1 114 ? 16.70919 37.56933 -42.61973 1.000 38.57497 104 ILE D O 1
ATOM 11681 N N . LYS D 1 115 ? 16.23524 36.59899 -44.59091 1.000 37.72879 105 LYS D N 1
ATOM 11682 C CA . LYS D 1 115 ? 14.88344 37.15488 -44.58715 1.000 40.08630 105 LYS D CA 1
ATOM 11683 C C . LYS D 1 115 ? 14.06340 36.61544 -43.40806 1.000 41.38601 105 LYS D C 1
ATOM 11684 O O . LYS D 1 115 ? 13.44258 37.38586 -42.64031 1.000 36.05706 105 LYS D O 1
ATOM 11690 N N . ASN D 1 116 ? 14.11451 35.29179 -43.20165 1.000 41.52337 106 ASN D N 1
ATOM 11691 C CA . ASN D 1 116 ? 13.39332 34.70950 -42.06135 1.000 40.87188 106 ASN D CA 1
ATOM 11692 C C . ASN D 1 116 ? 13.98763 35.17246 -40.72682 1.000 33.92024 106 ASN D C 1
ATOM 11693 O O . ASN D 1 116 ? 13.24942 35.50663 -39.77508 1.000 34.51698 106 ASN D O 1
ATOM 11698 N N . PHE D 1 117 ? 15.32337 35.21785 -40.64463 1.000 34.05054 107 PHE D N 1
ATOM 11699 C CA . PHE D 1 117 ? 15.96864 35.73435 -39.44245 1.000 33.02304 107 PHE D CA 1
ATOM 11700 C C . PHE D 1 117 ? 15.53876 37.16280 -39.14927 1.000 35.19585 107 PHE D C 1
ATOM 11701 O O . PHE D 1 117 ? 15.46756 37.54933 -37.98422 1.000 38.99671 107 PHE D O 1
ATOM 11709 N N . GLN D 1 118 ? 15.28724 37.96758 -40.18306 1.000 33.14891 108 GLN D N 1
ATOM 11710 C CA . GLN D 1 118 ? 14.87352 39.35085 -39.97384 1.000 36.36369 108 GLN D CA 1
ATOM 11711 C C . GLN D 1 118 ? 13.49832 39.41487 -39.31960 1.000 33.61262 108 GLN D C 1
ATOM 11712 O O . GLN D 1 118 ? 13.23167 40.28477 -38.47364 1.000 33.48554 108 GLN D O 1
ATOM 11718 N N . GLN D 1 119 ? 12.60951 38.49781 -39.70133 1.000 36.52987 109 GLN D N 1
ATOM 11719 C CA . GLN D 1 119 ? 11.35424 38.38209 -38.95157 1.000 41.18675 109 GLN D CA 1
ATOM 11720 C C . GLN D 1 119 ? 11.62545 38.10573 -37.46415 1.000 38.77453 109 GLN D C 1
ATOM 11721 O O . GLN D 1 119 ? 11.10751 38.80214 -36.56329 1.000 40.02329 109 GLN D O 1
ATOM 11727 N N . MET D 1 120 ? 12.48188 37.11520 -37.18970 1.000 35.59755 110 MET D N 1
ATOM 11728 C CA . MET D 1 120 ? 12.84053 36.83934 -35.79016 1.000 35.80718 110 MET D CA 1
ATOM 11729 C C . MET D 1 120 ? 13.47564 38.06146 -35.12707 1.000 38.81932 110 MET D C 1
ATOM 11730 O O . MET D 1 120 ? 13.29067 38.30369 -33.93342 1.000 38.68685 110 MET D O 1
ATOM 11735 N N . GLU D 1 121 ? 14.30062 38.78345 -35.87432 1.000 39.88659 111 GLU D N 1
ATOM 11736 C CA . GLU D 1 121 ? 15.02757 39.92966 -35.35313 1.000 41.03676 111 GLU D CA 1
ATOM 11737 C C . GLU D 1 121 ? 14.05462 40.99199 -34.85181 1.000 41.24833 111 GLU D C 1
ATOM 11738 O O . GLU D 1 121 ? 14.23639 41.55956 -33.76705 1.000 40.77563 111 GLU D O 1
ATOM 11744 N N . LYS D 1 122 ? 13.01561 41.27893 -35.64754 1.000 40.85981 112 LYS D N 1
ATOM 11745 C CA . LYS D 1 122 ? 11.92547 42.16349 -35.22268 1.000 39.45808 112 LYS D CA 1
ATOM 11746 C C . LYS D 1 122 ? 11.30559 41.69438 -33.90711 1.000 38.70970 112 LYS D C 1
ATOM 11747 O O . LYS D 1 122 ? 11.10259 42.48895 -32.96519 1.000 39.40907 112 LYS D O 1
ATOM 11753 N N . ARG D 1 123 ? 11.02631 40.38815 -33.81192 1.000 33.76113 113 ARG D N 1
ATOM 11754 C CA . ARG D 1 123 ? 10.45105 39.88659 -32.56244 1.000 37.55483 113 ARG D CA 1
ATOM 11755 C C . ARG D 1 123 ? 11.41363 40.07491 -31.38707 1.000 40.60443 113 ARG D C 1
ATOM 11756 O O . ARG D 1 123 ? 11.00430 40.49430 -30.29839 1.000 34.82579 113 ARG D O 1
ATOM 11764 N N . PHE D 1 124 ? 12.70382 39.79267 -31.60307 1.000 36.91404 114 PHE D N 1
ATOM 11765 C CA . PHE D 1 124 ? 13.69136 39.90624 -30.53132 1.000 37.35202 114 PHE D CA 1
ATOM 11766 C C . PHE D 1 124 ? 13.83722 41.34687 -30.06483 1.000 40.04172 114 PHE D C 1
ATOM 11767 O O . PHE D 1 124 ? 13.96598 41.61364 -28.86790 1.000 40.24465 114 PHE D O 1
ATOM 11775 N N . LYS D 1 125 ? 13.81253 42.29503 -31.00432 1.000 42.41781 115 LYS D N 1
ATOM 11776 C CA . LYS D 1 125 ? 13.93208 43.71236 -30.66749 1.000 43.24572 115 LYS D CA 1
ATOM 11777 C C . LYS D 1 125 ? 12.72729 44.15691 -29.83563 1.000 48.23818 115 LYS D C 1
ATOM 11778 O O . LYS D 1 125 ? 12.82104 45.12794 -29.07183 1.000 45.16636 115 LYS D O 1
ATOM 11784 N N . GLU D 1 126 ? 11.57166 43.49510 -29.97547 1.000 46.43878 116 GLU D N 1
ATOM 11785 C CA . GLU D 1 126 ? 10.46286 43.96805 -29.13567 1.000 46.79944 116 GLU D CA 1
ATOM 11786 C C . GLU D 1 126 ? 10.42482 43.37832 -27.72402 1.000 50.04359 116 GLU D C 1
ATOM 11787 O O . GLU D 1 126 ? 9.57990 43.80983 -26.93775 1.000 41.82385 116 GLU D O 1
ATOM 11793 N N . LEU D 1 127 ? 11.28313 42.42090 -27.36477 1.000 44.12736 117 LEU D N 1
ATOM 11794 C CA . LEU D 1 127 ? 11.15269 41.78279 -26.04756 1.000 39.82286 117 LEU D CA 1
ATOM 11795 C C . LEU D 1 127 ? 11.56701 42.71661 -24.91493 1.000 38.22366 117 LEU D C 1
ATOM 11796 O O . LEU D 1 127 ? 12.63633 43.32731 -24.98792 1.000 43.42240 117 LEU D O 1
ATOM 11801 N N . PRO D 1 128 ? 10.74752 42.85452 -23.86468 1.000 34.65550 118 PRO D N 1
ATOM 11802 C CA . PRO D 1 128 ? 11.04923 43.81580 -22.79699 1.000 45.34622 118 PRO D CA 1
ATOM 11803 C C . PRO D 1 128 ? 12.15954 43.40754 -21.82846 1.000 47.58801 118 PRO D C 1
ATOM 11804 O O . PRO D 1 128 ? 12.89633 44.27092 -21.34206 1.000 46.30726 118 PRO D O 1
ATOM 11808 N N . HIS D 1 129 ? 12.24838 42.12904 -21.48149 1.000 44.56144 119 HIS D N 1
ATOM 11809 C CA . HIS D 1 129 ? 13.20347 41.68117 -20.46192 1.000 42.89577 119 HIS D CA 1
ATOM 11810 C C . HIS D 1 129 ? 13.83921 40.35193 -20.84521 1.000 41.00261 119 HIS D C 1
ATOM 11811 O O . HIS D 1 129 ? 13.83048 39.39066 -20.07589 1.000 40.60143 119 HIS D O 1
ATOM 11818 N N . THR D 1 130 ? 14.41566 40.28622 -22.04604 1.000 39.30577 120 THR D N 1
ATOM 11819 C CA . THR D 1 130 ? 15.13584 39.10276 -22.50243 1.000 36.29898 120 THR D CA 1
ATOM 11820 C C . THR D 1 130 ? 16.44575 39.53392 -23.12930 1.000 30.88946 120 THR D C 1
ATOM 11821 O O . THR D 1 130 ? 16.45753 40.13216 -24.20731 1.000 32.40572 120 THR D O 1
ATOM 11825 N N . ARG D 1 131 ? 17.53995 39.12557 -22.50271 1.000 38.87097 121 ARG D N 1
ATOM 11826 C CA . ARG D 1 131 ? 18.87185 39.32348 -23.04619 1.000 30.03602 121 ARG D CA 1
ATOM 11827 C C . ARG D 1 131 ? 19.05865 38.42469 -24.26630 1.000 30.91412 121 ARG D C 1
ATOM 11828 O O . ARG D 1 131 ? 18.83877 37.21075 -24.18736 1.000 30.86363 121 ARG D O 1
ATOM 11836 N N . ILE D 1 132 ? 19.45002 39.01503 -25.40313 1.000 31.46661 122 ILE D N 1
ATOM 11837 C CA . ILE D 1 132 ? 19.57165 38.29575 -26.67627 1.000 32.10845 122 ILE D CA 1
ATOM 11838 C C . ILE D 1 132 ? 21.03575 37.96049 -26.95677 1.000 31.38047 122 ILE D C 1
ATOM 11839 O O . ILE D 1 132 ? 21.90656 38.83609 -26.90616 1.000 32.33613 122 ILE D O 1
ATOM 11844 N N . VAL D 1 133 ? 21.31229 36.69805 -27.27393 1.000 29.67653 123 VAL D N 1
ATOM 11845 C CA . VAL D 1 133 ? 22.67271 36.25880 -27.55246 1.000 29.78005 123 VAL D CA 1
ATOM 11846 C C . VAL D 1 133 ? 22.68334 35.53607 -28.89312 1.000 31.01097 123 VAL D C 1
ATOM 11847 O O . VAL D 1 133 ? 22.23930 34.38626 -28.98978 1.000 32.29934 123 VAL D O 1
ATOM 11851 N N . MET D 1 134 ? 23.24588 36.18203 -29.90824 1.000 32.91405 124 MET D N 1
ATOM 11852 C CA . MET D 1 134 ? 23.47461 35.52186 -31.18255 1.000 32.75809 124 MET D CA 1
ATOM 11853 C C . MET D 1 134 ? 24.62306 34.54356 -31.01768 1.000 31.03563 124 MET D C 1
ATOM 11854 O O . MET D 1 134 ? 25.69837 34.91904 -30.54014 1.000 31.25504 124 MET D O 1
ATOM 11859 N N . THR D 1 135 ? 24.39165 33.28908 -31.40236 1.000 30.31870 125 THR D N 1
ATOM 11860 C CA . THR D 1 135 ? 25.36162 32.21654 -31.22464 1.000 27.64666 125 THR D CA 1
ATOM 11861 C C . THR D 1 135 ? 25.63419 31.54570 -32.57136 1.000 30.63437 125 THR D C 1
ATOM 11862 O O . THR D 1 135 ? 24.79692 30.78592 -33.07277 1.000 29.54515 125 THR D O 1
ATOM 11866 N N . GLY D 1 136 ? 26.82282 31.76855 -33.12728 1.000 30.23937 126 GLY D N 1
ATOM 11867 C CA . GLY D 1 136 ? 27.15819 31.20930 -34.42818 1.000 31.13644 126 GLY D CA 1
ATOM 11868 C C . GLY D 1 136 ? 27.23549 29.69330 -34.37697 1.000 28.39805 126 GLY D C 1
ATOM 11869 O O . GLY D 1 136 ? 27.98445 29.13227 -33.55875 1.000 29.41560 126 GLY D O 1
ATOM 11870 N N . THR D 1 137 ? 26.45985 29.01745 -35.22965 1.000 28.38408 127 THR D N 1
ATOM 11871 C CA . THR D 1 137 ? 26.31764 27.56974 -35.17036 1.000 26.50286 127 THR D CA 1
ATOM 11872 C C . THR D 1 137 ? 27.64780 26.85332 -35.35181 1.000 27.54170 127 THR D C 1
ATOM 11873 O O . THR D 1 137 ? 28.55787 27.32886 -36.03733 1.000 27.68002 127 THR D O 1
ATOM 11877 N N . SER D 1 138 ? 27.73470 25.66709 -34.75338 1.000 28.14714 128 SER D N 1
ATOM 11878 C CA . SER D 1 138 ? 28.81907 24.73972 -35.03783 1.000 28.68640 128 SER D CA 1
ATOM 11879 C C . SER D 1 138 ? 28.86433 24.50992 -36.54470 1.000 25.93160 128 SER D C 1
ATOM 11880 O O . SER D 1 138 ? 27.84100 24.65813 -37.22297 1.000 30.34844 128 SER D O 1
ATOM 11883 N N . PRO D 1 139 ? 30.01046 24.12925 -37.09559 1.000 28.56589 129 PRO D N 1
ATOM 11884 C CA . PRO D 1 139 ? 30.18978 24.13604 -38.54828 1.000 32.81453 129 PRO D CA 1
ATOM 11885 C C . PRO D 1 139 ? 29.88002 22.80399 -39.22237 1.000 34.36954 129 PRO D C 1
ATOM 11886 O O . PRO D 1 139 ? 29.85426 21.74003 -38.59997 1.000 38.82030 129 PRO D O 1
ATOM 11890 N N . TYR D 1 140 ? 29.69004 22.88569 -40.53817 1.000 35.39935 130 TYR D N 1
ATOM 11891 C CA . TYR D 1 140 ? 29.72827 21.71979 -41.41687 1.000 30.65605 130 TYR D CA 1
ATOM 11892 C C . TYR D 1 140 ? 31.18581 21.39415 -41.74172 1.000 35.64793 130 TYR D C 1
ATOM 11893 O O . TYR D 1 140 ? 31.91396 22.25506 -42.24674 1.000 36.41273 130 TYR D O 1
ATOM 11902 N N . ASP D 1 141 ? 31.63349 20.18268 -41.39652 1.000 32.50287 131 ASP D N 1
ATOM 11903 C CA . ASP D 1 141 ? 33.04682 19.81472 -41.52868 1.000 34.64869 131 ASP D CA 1
ATOM 11904 C C . ASP D 1 141 ? 33.35988 19.38249 -42.95891 1.000 40.16938 131 ASP D C 1
ATOM 11905 O O . ASP D 1 141 ? 33.08559 18.24481 -43.35986 1.000 35.28427 131 ASP D O 1
ATOM 11910 N N . GLU D 1 142 ? 33.97882 20.28039 -43.72525 1.000 36.25622 132 GLU D N 1
ATOM 11911 C CA . GLU D 1 142 ? 34.27861 19.97151 -45.11156 1.000 39.64701 132 GLU D CA 1
ATOM 11912 C C . GLU D 1 142 ? 35.60699 19.25777 -45.27813 1.000 40.34859 132 GLU D C 1
ATOM 11913 O O . GLU D 1 142 ? 35.85134 18.68591 -46.34219 1.000 48.11977 132 GLU D O 1
ATOM 11919 N N . THR D 1 143 ? 36.46412 19.26256 -44.25905 1.000 38.48936 133 THR D N 1
ATOM 11920 C CA . THR D 1 143 ? 37.82834 18.77127 -44.42084 1.000 42.53274 133 THR D CA 1
ATOM 11921 C C . THR D 1 143 ? 38.08657 17.37849 -43.84798 1.000 41.81425 133 THR D C 1
ATOM 11922 O O . THR D 1 143 ? 39.10215 16.76954 -44.20457 1.000 37.91583 133 THR D O 1
ATOM 11926 N N . ALA D 1 144 ? 37.23069 16.86780 -42.96124 1.000 45.17935 134 ALA D N 1
ATOM 11927 C CA . ALA D 1 144 ? 37.46699 15.54578 -42.38940 1.000 43.75878 134 ALA D CA 1
ATOM 11928 C C . ALA D 1 144 ? 37.42428 14.47963 -43.46440 1.000 50.01483 134 ALA D C 1
ATOM 11929 O O . ALA D 1 144 ? 36.59633 14.52423 -44.35776 1.000 45.95049 134 ALA D O 1
ATOM 11931 N N . GLN D 1 145 ? 38.30757 13.51290 -43.37592 1.000 48.68395 135 GLN D N 1
ATOM 11932 C CA . GLN D 1 145 ? 38.27929 12.41599 -44.33542 1.000 54.55139 135 GLN D CA 1
ATOM 11933 C C . GLN D 1 145 ? 37.40215 11.31630 -43.76064 1.000 53.49751 135 GLN D C 1
ATOM 11934 O O . GLN D 1 145 ? 37.86537 10.47431 -43.00181 1.000 56.87516 135 GLN D O 1
ATOM 11940 N N . ILE D 1 146 ? 36.09320 11.40880 -44.03014 1.000 52.11339 136 ILE D N 1
ATOM 11941 C CA . ILE D 1 146 ? 35.11880 10.39871 -43.63831 1.000 56.14290 136 ILE D CA 1
ATOM 11942 C C . ILE D 1 146 ? 34.76491 9.65930 -44.91828 1.000 64.59484 136 ILE D C 1
ATOM 11943 O O . ILE D 1 146 ? 34.05307 10.19563 -45.78017 1.000 62.36094 136 ILE D O 1
ATOM 11948 N N . LYS D 1 147 ? 35.24057 8.42697 -45.02999 1.000 66.16828 137 LYS D N 1
ATOM 11949 C CA . LYS D 1 147 ? 35.03917 7.66623 -46.24735 1.000 70.94373 137 LYS D CA 1
ATOM 11950 C C . LYS D 1 147 ? 33.58291 7.22264 -46.33374 1.000 71.54950 137 LYS D C 1
ATOM 11951 O O . LYS D 1 147 ? 32.96939 6.84034 -45.33173 1.000 70.06690 137 LYS D O 1
ATOM 11957 N N . ASP D 1 148 ? 33.02274 7.33386 -47.53475 1.000 67.86677 138 ASP D N 1
ATOM 11958 C CA . ASP D 1 148 ? 31.62790 7.07591 -47.86848 1.000 68.95040 138 ASP D CA 1
ATOM 11959 C C . ASP D 1 148 ? 30.73244 8.21481 -47.39602 1.000 70.01627 138 ASP D C 1
ATOM 11960 O O . ASP D 1 148 ? 29.51250 8.05895 -47.39827 1.000 67.61177 138 ASP D O 1
ATOM 11965 N N . ASN D 1 149 ? 31.28290 9.35417 -46.98162 1.000 65.03850 139 ASN D N 1
ATOM 11966 C CA . ASN D 1 149 ? 30.45958 10.52876 -46.71207 1.000 60.43690 139 ASN D CA 1
ATOM 11967 C C . ASN D 1 149 ? 30.92245 11.63707 -47.64643 1.000 57.44512 139 ASN D C 1
ATOM 11968 O O . ASN D 1 149 ? 32.04076 12.13891 -47.50564 1.000 56.38870 139 ASN D O 1
ATOM 11973 N N . THR D 1 150 ? 30.06395 12.03433 -48.58147 1.000 52.95532 140 THR D N 1
ATOM 11974 C CA . THR D 1 150 ? 30.46686 12.99452 -49.59745 1.000 54.99193 140 THR D CA 1
ATOM 11975 C C . THR D 1 150 ? 30.26859 14.41284 -49.08201 1.000 52.72111 140 THR D C 1
ATOM 11976 O O . THR D 1 150 ? 29.23293 14.73903 -48.49767 1.000 54.79206 140 THR D O 1
ATOM 11980 N N . VAL D 1 151 ? 31.26599 15.25312 -49.33364 1.000 50.30441 141 VAL D N 1
ATOM 11981 C CA . VAL D 1 151 ? 31.30033 16.60825 -48.80498 1.000 47.21539 141 VAL D CA 1
ATOM 11982 C C . VAL D 1 151 ? 30.39658 17.48322 -49.65537 1.000 48.33239 141 VAL D C 1
ATOM 11983 O O . VAL D 1 151 ? 30.48584 17.46969 -50.88984 1.000 45.89385 141 VAL D O 1
ATOM 11987 N N . PHE D 1 152 ? 29.52298 18.24276 -49.00490 1.000 44.77891 142 PHE D N 1
ATOM 11988 C CA . PHE D 1 152 ? 28.80521 19.30346 -49.69855 1.000 44.30615 142 PHE D CA 1
ATOM 11989 C C . PHE D 1 152 ? 29.73039 20.51051 -49.76090 1.000 45.81010 142 PHE D C 1
ATOM 11990 O O . PHE D 1 152 ? 29.83581 21.29021 -48.80993 1.000 45.49974 142 PHE D O 1
ATOM 11998 N N . LYS D 1 153 ? 30.36880 20.68644 -50.91415 1.000 45.23694 143 LYS D N 1
ATOM 11999 C CA . LYS D 1 153 ? 31.49077 21.60281 -51.02741 1.000 46.43264 143 LYS D CA 1
ATOM 12000 C C . LYS D 1 153 ? 31.02991 23.04156 -50.84137 1.000 39.86351 143 LYS D C 1
ATOM 12001 O O . LYS D 1 153 ? 30.02461 23.46817 -51.42667 1.000 45.73763 143 LYS D O 1
ATOM 12007 N N . LYS D 1 154 ? 31.75470 23.77391 -49.99056 1.000 40.60464 144 LYS D N 1
ATOM 12008 C CA . LYS D 1 154 ? 31.56125 25.19051 -49.68222 1.000 42.80024 144 LYS D CA 1
ATOM 12009 C C . LYS D 1 154 ? 30.28367 25.45896 -48.89856 1.000 37.27470 144 LYS D C 1
ATOM 12010 O O . LYS D 1 154 ? 29.87988 26.61508 -48.77263 1.000 38.88472 144 LYS D O 1
ATOM 12016 N N . LYS D 1 155 ? 29.65226 24.43362 -48.33311 1.000 42.15053 145 LYS D N 1
ATOM 12017 C CA . LYS D 1 155 ? 28.42344 24.65877 -47.57848 1.000 41.59095 145 LYS D CA 1
ATOM 12018 C C . LYS D 1 155 ? 28.69180 25.50008 -46.33440 1.000 34.20224 145 LYS D C 1
ATOM 12019 O O . LYS D 1 155 ? 27.90384 26.39795 -45.98469 1.000 35.61520 145 LYS D O 1
ATOM 12025 N N . ASN D 1 156 ? 29.82625 25.25614 -45.68320 1.000 35.99948 146 ASN D N 1
ATOM 12026 C CA . ASN D 1 156 ? 30.15016 26.01733 -44.49079 1.000 35.59870 146 ASN D CA 1
ATOM 12027 C C . ASN D 1 156 ? 30.43236 27.48200 -44.78827 1.000 38.93230 146 ASN D C 1
ATOM 12028 O O . ASN D 1 156 ? 30.30750 28.31139 -43.88608 1.000 32.46798 146 ASN D O 1
ATOM 12033 N N . GLU D 1 157 ? 30.75949 27.83313 -46.03395 1.000 39.35695 147 GLU D N 1
ATOM 12034 C CA . GLU D 1 157 ? 30.95157 29.24488 -46.34811 1.000 37.50504 147 GLU D CA 1
ATOM 12035 C C . GLU D 1 157 ? 29.62356 29.99536 -46.33173 1.000 35.69765 147 GLU D C 1
ATOM 12036 O O . GLU D 1 157 ? 29.55858 31.15150 -45.88628 1.000 38.54529 147 GLU D O 1
ATOM 12042 N N . THR D 1 158 ? 28.55392 29.36466 -46.82520 1.000 27.95404 148 THR D N 1
ATOM 12043 C CA . THR D 1 158 ? 27.23119 29.96507 -46.69260 1.000 37.20522 148 THR D CA 1
ATOM 12044 C C . THR D 1 158 ? 26.82114 30.05404 -45.23219 1.000 36.17005 148 THR D C 1
ATOM 12045 O O . THR D 1 158 ? 26.21993 31.05463 -44.79517 1.000 36.46557 148 THR D O 1
ATOM 12049 N N . ILE D 1 159 ? 27.11855 29.00272 -44.46487 1.000 33.04410 149 ILE D N 1
ATOM 12050 C CA . ILE D 1 159 ? 26.85751 29.08958 -43.03798 1.000 33.29050 149 ILE D CA 1
ATOM 12051 C C . ILE D 1 159 ? 27.59637 30.28862 -42.44065 1.000 32.08381 149 ILE D C 1
ATOM 12052 O O . ILE D 1 159 ? 27.02184 31.07831 -41.67490 1.000 31.75824 149 ILE D O 1
ATOM 12057 N N . LYS D 1 160 ? 28.86589 30.46683 -42.81525 1.000 32.53796 150 LYS D N 1
ATOM 12058 C CA . LYS D 1 160 ? 29.66689 31.56799 -42.27628 1.000 31.23059 150 LYS D CA 1
ATOM 12059 C C . LYS D 1 160 ? 29.07697 32.92719 -42.63318 1.000 34.22504 150 LYS D C 1
ATOM 12060 O O . LYS D 1 160 ? 29.06391 33.84269 -41.79972 1.000 35.30689 150 LYS D O 1
ATOM 12066 N N . ARG D 1 161 ? 28.54808 33.06497 -43.85386 1.000 35.29568 151 ARG D N 1
ATOM 12067 C CA . ARG D 1 161 ? 27.85084 34.29326 -44.23279 1.000 32.27849 151 ARG D CA 1
ATOM 12068 C C . ARG D 1 161 ? 26.63965 34.54724 -43.33544 1.000 36.99649 151 ARG D C 1
ATOM 12069 O O . ARG D 1 161 ? 26.37956 35.69528 -42.92549 1.000 34.66349 151 ARG D O 1
ATOM 12077 N N . ILE D 1 162 ? 25.86000 33.49272 -43.05777 1.000 32.12243 152 ILE D N 1
ATOM 12078 C CA . ILE D 1 162 ? 24.69862 33.64436 -42.17595 1.000 36.53656 152 ILE D CA 1
ATOM 12079 C C . ILE D 1 162 ? 25.13615 34.12107 -40.79321 1.000 31.16199 152 ILE D C 1
ATOM 12080 O O . ILE D 1 162 ? 24.53111 35.02237 -40.19399 1.000 31.26576 152 ILE D O 1
ATOM 12085 N N . ILE D 1 163 ? 26.20797 33.52894 -40.27556 1.000 31.31398 153 ILE D N 1
ATOM 12086 C CA . ILE D 1 163 ? 26.71128 33.90156 -38.96080 1.000 28.77021 153 ILE D CA 1
ATOM 12087 C C . ILE D 1 163 ? 27.22612 35.33774 -38.96365 1.000 38.49770 153 ILE D C 1
ATOM 12088 O O . ILE D 1 163 ? 27.14955 36.03339 -37.94142 1.000 31.80784 153 ILE D O 1
ATOM 12093 N N . GLU D 1 164 ? 27.78132 35.80114 -40.09461 1.000 36.73632 154 GLU D N 1
ATOM 12094 C CA . GLU D 1 164 ? 28.25006 37.18416 -40.16313 1.000 36.46243 154 GLU D CA 1
ATOM 12095 C C . GLU D 1 164 ? 27.07172 38.14369 -40.11645 1.000 35.02363 154 GLU D C 1
ATOM 12096 O O . GLU D 1 164 ? 27.14662 39.22054 -39.50483 1.000 35.89283 154 GLU D O 1
ATOM 12102 N N . TYR D 1 165 ? 25.97122 37.76929 -40.76978 1.000 37.38681 155 TYR D N 1
ATOM 12103 C CA . TYR D 1 165 ? 24.76310 38.57034 -40.63068 1.000 36.91091 155 TYR D CA 1
ATOM 12104 C C . TYR D 1 165 ? 24.30936 38.60143 -39.17178 1.000 33.50012 155 TYR D C 1
ATOM 12105 O O . TYR D 1 165 ? 23.85820 39.64369 -38.67573 1.000 36.94804 155 TYR D O 1
ATOM 12114 N N . GLN D 1 166 ? 24.41970 37.46805 -38.46790 1.000 30.25839 156 GLN D N 1
ATOM 12115 C CA . GLN D 1 166 ? 24.11727 37.45773 -37.03172 1.000 35.23823 156 GLN D CA 1
ATOM 12116 C C . GLN D 1 166 ? 25.01354 38.42076 -36.26413 1.000 32.84048 156 GLN D C 1
ATOM 12117 O O . GLN D 1 166 ? 24.55616 39.14963 -35.37494 1.000 34.14148 156 GLN D O 1
ATOM 12123 N N . ARG D 1 167 ? 26.30933 38.37946 -36.54911 1.000 33.75026 157 ARG D N 1
ATOM 12124 C CA . ARG D 1 167 ? 27.25600 39.24411 -35.85574 1.000 35.83218 157 ARG D CA 1
ATOM 12125 C C . ARG D 1 167 ? 26.87480 40.70683 -36.02340 1.000 35.59620 157 ARG D C 1
ATOM 12126 O O . ARG D 1 167 ? 26.80505 41.46220 -35.04433 1.000 37.69239 157 ARG D O 1
ATOM 12134 N N . GLU D 1 168 ? 26.58277 41.11293 -37.26576 1.000 43.30304 158 GLU D N 1
ATOM 12135 C CA . GLU D 1 168 ? 26.26946 42.51563 -37.53731 1.000 37.85526 158 GLU D CA 1
ATOM 12136 C C . GLU D 1 168 ? 24.91048 42.90225 -36.97216 1.000 35.35713 158 GLU D C 1
ATOM 12137 O O . GLU D 1 168 ? 24.73716 44.02782 -36.49140 1.000 36.93415 158 GLU D O 1
ATOM 12143 N N . SER D 1 169 ? 23.94616 41.98343 -36.98802 1.000 33.40152 159 SER D N 1
ATOM 12144 C CA . SER D 1 169 ? 22.66819 42.24611 -36.33808 1.000 33.31112 159 SER D CA 1
ATOM 12145 C C . SER D 1 169 ? 22.85776 42.50466 -34.85119 1.000 34.24787 159 SER D C 1
ATOM 12146 O O . SER D 1 169 ? 22.31163 43.47081 -34.30033 1.000 31.46033 159 SER D O 1
ATOM 12149 N N . ALA D 1 170 ? 23.67684 41.67293 -34.19295 1.000 37.38067 160 ALA D N 1
ATOM 12150 C CA . ALA D 1 170 ? 23.92280 41.85497 -32.76560 1.000 34.16854 160 ALA D CA 1
ATOM 12151 C C . ALA D 1 170 ? 24.59403 43.19377 -32.49661 1.000 30.67275 160 ALA D C 1
ATOM 12152 O O . ALA D 1 170 ? 24.20473 43.91553 -31.57136 1.000 31.03163 160 ALA D O 1
ATOM 12154 N N . ALA D 1 171 ? 25.57593 43.56095 -33.32658 1.000 29.23433 161 ALA D N 1
ATOM 12155 C CA . ALA D 1 171 ? 26.23310 44.85768 -33.16297 1.000 29.85543 161 ALA D CA 1
ATOM 12156 C C . ALA D 1 171 ? 25.24037 46.00476 -33.32900 1.000 32.63465 161 ALA D C 1
ATOM 12157 O O . ALA D 1 171 ? 25.26000 46.97053 -32.55850 1.000 31.53729 161 ALA D O 1
ATOM 12159 N N . ARG D 1 172 ? 24.37066 45.91865 -34.33930 1.000 33.86626 162 ARG D N 1
ATOM 12160 C CA . ARG D 1 172 ? 23.38168 46.96769 -34.58213 1.000 36.28869 162 ARG D CA 1
ATOM 12161 C C . ARG D 1 172 ? 22.40073 47.11147 -33.42599 1.000 39.46994 162 ARG D C 1
ATOM 12162 O O . ARG D 1 172 ? 22.01253 48.22868 -33.06860 1.000 38.80534 162 ARG D O 1
ATOM 12170 N N . ASN D 1 173 ? 21.96364 45.99426 -32.85287 1.000 40.69350 163 ASN D N 1
ATOM 12171 C CA . ASN D 1 173 ? 20.87309 45.98549 -31.88622 1.000 37.00019 163 ASN D CA 1
ATOM 12172 C C . ASN D 1 173 ? 21.33347 45.95366 -30.42890 1.000 31.57265 163 ASN D C 1
ATOM 12173 O O . ASN D 1 173 ? 20.48951 45.93328 -29.53094 1.000 32.25570 163 ASN D O 1
ATOM 12178 N N . GLY D 1 174 ? 22.63742 45.95422 -30.17160 1.000 32.98507 164 GLY D N 1
ATOM 12179 C CA . GLY D 1 174 ? 23.12199 45.95296 -28.80488 1.000 30.44917 164 GLY D CA 1
ATOM 12180 C C . GLY D 1 174 ? 23.06809 44.59611 -28.14342 1.000 38.62456 164 GLY D C 1
ATOM 12181 O O . GLY D 1 174 ? 22.95067 44.51025 -26.91761 1.000 35.24357 164 GLY D O 1
ATOM 12182 N N . TRP D 1 175 ? 23.15242 43.52489 -28.92682 1.000 36.02692 165 TRP D N 1
ATOM 12183 C CA . TRP D 1 175 ? 23.12972 42.16723 -28.40929 1.000 32.63220 165 TRP D CA 1
ATOM 12184 C C . TRP D 1 175 ? 24.54218 41.60720 -28.36972 1.000 33.40076 165 TRP D C 1
ATOM 12185 O O . TRP D 1 175 ? 25.42947 42.05056 -29.10770 1.000 34.66857 165 TRP D O 1
ATOM 12196 N N . GLU D 1 176 ? 24.73352 40.59675 -27.52439 1.000 31.68410 166 GLU D N 1
ATOM 12197 C CA . GLU D 1 176 ? 26.00683 39.89424 -27.47360 1.000 26.97403 166 GLU D CA 1
ATOM 12198 C C . GLU D 1 176 ? 26.08700 38.82954 -28.56615 1.000 27.37699 166 GLU D C 1
ATOM 12199 O O . GLU D 1 176 ? 25.07830 38.38634 -29.12414 1.000 31.35381 166 GLU D O 1
ATOM 12205 N N . PHE D 1 177 ? 27.31622 38.41935 -28.86955 1.000 31.27161 167 PHE D N 1
ATOM 12206 C CA . PHE D 1 177 ? 27.58424 37.47150 -29.93763 1.000 23.40658 167 PHE D CA 1
ATOM 12207 C C . PHE D 1 177 ? 28.71231 36.54607 -29.52782 1.000 25.50763 167 PHE D C 1
ATOM 12208 O O . PHE D 1 177 ? 29.67645 36.96939 -28.88645 1.000 28.49890 167 PHE D O 1
ATOM 12216 N N . THR D 1 178 ? 28.57511 35.27356 -29.87541 1.000 26.80461 168 THR D N 1
ATOM 12217 C CA . THR D 1 178 ? 29.70319 34.36597 -29.80032 1.000 29.59762 168 THR D CA 1
ATOM 12218 C C . THR D 1 178 ? 29.55998 33.37232 -30.94353 1.000 28.30523 168 THR D C 1
ATOM 12219 O O . THR D 1 178 ? 28.46187 33.14241 -31.45248 1.000 29.75933 168 THR D O 1
ATOM 12223 N N . ASP D 1 179 ? 30.67101 32.76604 -31.33723 1.000 29.20223 169 ASP D N 1
ATOM 12224 C CA . ASP D 1 179 ? 30.67717 31.92324 -32.52621 1.000 30.84312 169 ASP D CA 1
ATOM 12225 C C . ASP D 1 179 ? 31.29158 30.58509 -32.16368 1.000 32.81085 169 ASP D C 1
ATOM 12226 O O . ASP D 1 179 ? 32.39705 30.54175 -31.61315 1.000 30.09021 169 ASP D O 1
ATOM 12231 N N . TRP D 1 180 ? 30.58071 29.50000 -32.48588 1.000 28.84427 170 TRP D N 1
ATOM 12232 C CA . TRP D 1 180 ? 31.16138 28.16673 -32.40048 1.000 34.66040 170 TRP D CA 1
ATOM 12233 C C . TRP D 1 180 ? 31.87171 27.77411 -33.68349 1.000 29.44989 170 TRP D C 1
ATOM 12234 O O . TRP D 1 180 ? 32.78141 26.94105 -33.64230 1.000 31.75074 170 TRP D O 1
ATOM 12245 N N . ASN D 1 181 ? 31.51110 28.40611 -34.80377 1.000 33.63638 171 ASN D N 1
ATOM 12246 C CA . ASN D 1 181 ? 31.90976 27.92938 -36.12424 1.000 28.03441 171 ASN D CA 1
ATOM 12247 C C . ASN D 1 181 ? 33.41170 28.05198 -36.32446 1.000 28.32687 171 ASN D C 1
ATOM 12248 O O . ASN D 1 181 ? 34.09438 27.06486 -36.61816 1.000 28.61841 171 ASN D O 1
ATOM 12253 N N . ALA D 1 182 ? 33.94568 29.25993 -36.16390 1.000 30.08499 172 ALA D N 1
ATOM 12254 C CA . ALA D 1 182 ? 35.37869 29.47106 -36.37132 1.000 27.27207 172 ALA D CA 1
ATOM 12255 C C . ALA D 1 182 ? 36.25772 28.65408 -35.43244 1.000 28.49235 172 ALA D C 1
ATOM 12256 O O . ALA D 1 182 ? 37.18233 27.98579 -35.92854 1.000 31.90699 172 ALA D O 1
ATOM 12258 N N . PRO D 1 183 ? 36.07908 28.67775 -34.09569 1.000 32.42525 173 PRO D N 1
ATOM 12259 C CA . PRO D 1 183 ? 36.99423 27.89244 -33.25225 1.000 26.30588 173 PRO D CA 1
ATOM 12260 C C . PRO D 1 183 ? 36.90106 26.41267 -33.53325 1.000 28.71374 173 PRO D C 1
ATOM 12261 O O . PRO D 1 183 ? 37.91149 25.69669 -33.45324 1.000 27.93431 173 PRO D O 1
ATOM 12265 N N . MET D 1 184 ? 35.70743 25.93460 -33.89210 1.000 27.47764 174 MET D N 1
ATOM 12266 C CA . MET D 1 184 ? 35.54422 24.50867 -34.13866 1.000 25.85593 174 MET D CA 1
ATOM 12267 C C . MET D 1 184 ? 36.15899 24.10731 -35.46979 1.000 28.63851 174 MET D C 1
ATOM 12268 O O . MET D 1 184 ? 36.75399 23.03317 -35.57881 1.000 28.65982 174 MET D O 1
ATOM 12273 N N . VAL D 1 185 ? 36.03118 24.95845 -36.49219 1.000 28.74782 175 VAL D N 1
ATOM 12274 C CA . VAL D 1 185 ? 36.77045 24.73272 -37.73836 1.000 33.54448 175 VAL D CA 1
ATOM 12275 C C . VAL D 1 185 ? 38.26740 24.68135 -37.46135 1.000 32.19101 175 VAL D C 1
ATOM 12276 O O . VAL D 1 185 ? 38.98618 23.83312 -37.99851 1.000 36.39832 175 VAL D O 1
ATOM 12280 N N . ALA D 1 186 ? 38.75624 25.58558 -36.61280 1.000 28.73432 176 ALA D N 1
ATOM 12281 C CA . ALA D 1 186 ? 40.18077 25.61764 -36.30535 1.000 29.05038 176 ALA D CA 1
ATOM 12282 C C . ALA D 1 186 ? 40.62670 24.33942 -35.59903 1.000 36.34320 176 ALA D C 1
ATOM 12283 O O . ALA D 1 186 ? 41.70524 23.80554 -35.88390 1.000 33.76871 176 ALA D O 1
ATOM 12285 N N . ILE D 1 187 ? 39.83952 23.86260 -34.62796 1.000 33.48592 177 ILE D N 1
ATOM 12286 C CA . ILE D 1 187 ? 40.20638 22.61571 -33.95823 1.000 35.30278 177 ILE D CA 1
ATOM 12287 C C . ILE D 1 187 ? 40.17327 21.45075 -34.93904 1.000 35.46530 177 ILE D C 1
ATOM 12288 O O . ILE D 1 187 ? 41.06631 20.59197 -34.93294 1.000 37.92270 177 ILE D O 1
ATOM 12293 N N . ASN D 1 188 ? 39.15391 21.40722 -35.80460 1.000 33.06398 178 ASN D N 1
ATOM 12294 C CA . ASN D 1 188 ? 39.09670 20.36731 -36.82408 1.000 35.73226 178 ASN D CA 1
ATOM 12295 C C . ASN D 1 188 ? 40.36462 20.37978 -37.66882 1.000 36.45754 178 ASN D C 1
ATOM 12296 O O . ASN D 1 188 ? 40.99413 19.34090 -37.87658 1.000 40.66170 178 ASN D O 1
ATOM 12301 N N . GLN D 1 189 ? 40.76857 21.55727 -38.14768 1.000 35.25985 179 GLN D N 1
ATOM 12302 C CA . GLN D 1 189 ? 41.98070 21.63993 -38.96407 1.000 42.56699 179 GLN D CA 1
ATOM 12303 C C . GLN D 1 189 ? 43.19841 21.17814 -38.18052 1.000 42.85695 179 GLN D C 1
ATOM 12304 O O . GLN D 1 189 ? 43.99734 20.37366 -38.67085 1.000 47.90230 179 GLN D O 1
ATOM 12310 N N . GLU D 1 190 ? 43.34694 21.66957 -36.94930 1.000 44.01957 180 GLU D N 1
ATOM 12311 C CA . GLU D 1 190 ? 44.55333 21.40288 -36.17374 1.000 46.16211 180 GLU D CA 1
ATOM 12312 C C . GLU D 1 190 ? 44.70954 19.92476 -35.85780 1.000 46.45033 180 GLU D C 1
ATOM 12313 O O . GLU D 1 190 ? 45.79940 19.36662 -36.00998 1.000 48.83794 180 GLU D O 1
ATOM 12319 N N . LEU D 1 191 ? 43.62994 19.26354 -35.44878 1.000 46.08653 181 LEU D N 1
ATOM 12320 C CA . LEU D 1 191 ? 43.74985 17.85814 -35.10797 1.000 40.48322 181 LEU D CA 1
ATOM 12321 C C . LEU D 1 191 ? 43.65907 16.96422 -36.33075 1.000 43.88693 181 LEU D C 1
ATOM 12322 O O . LEU D 1 191 ? 44.17319 15.84166 -36.30868 1.000 52.93552 181 LEU D O 1
ATOM 12327 N N . GLN D 1 192 ? 43.09073 17.45661 -37.42546 1.000 46.35228 182 GLN D N 1
ATOM 12328 C CA . GLN D 1 192 ? 43.05670 16.67183 -38.64628 1.000 48.82643 182 GLN D CA 1
ATOM 12329 C C . GLN D 1 192 ? 44.43896 16.53786 -39.27781 1.000 49.94699 182 GLN D C 1
ATOM 12330 O O . GLN D 1 192 ? 44.63550 15.64600 -40.11497 1.000 47.83653 182 GLN D O 1
ATOM 12336 N N . GLN D 1 193 ? 45.38895 17.39585 -38.89686 1.000 43.80269 183 GLN D N 1
ATOM 12337 C CA . GLN D 1 193 ? 46.75718 17.26702 -39.41419 1.000 53.65972 183 GLN D CA 1
ATOM 12338 C C . GLN D 1 193 ? 47.37259 15.90425 -39.11870 1.000 54.78261 183 GLN D C 1
ATOM 12339 O O . GLN D 1 193 ? 47.93229 15.26551 -40.01559 1.000 58.54626 183 GLN D O 1
ATOM 12345 N N . LYS D 1 194 ? 47.29082 15.45767 -37.86768 1.000 56.16474 184 LYS D N 1
ATOM 12346 C CA . LYS D 1 194 ? 47.83435 14.17308 -37.46143 1.000 55.55249 184 LYS D CA 1
ATOM 12347 C C . LYS D 1 194 ? 46.86913 12.99880 -37.63044 1.000 53.13869 184 LYS D C 1
ATOM 12348 O O . LYS D 1 194 ? 47.33166 11.85634 -37.75581 1.000 55.63006 184 LYS D O 1
ATOM 12354 N N . ASP D 1 195 ? 45.55559 13.23265 -37.66662 1.000 52.22605 185 ASP D N 1
ATOM 12355 C CA . ASP D 1 195 ? 44.59223 12.16969 -37.94690 1.000 52.14334 185 ASP D CA 1
ATOM 12356 C C . ASP D 1 195 ? 43.52269 12.75559 -38.85771 1.000 54.97484 185 ASP D C 1
ATOM 12357 O O . ASP D 1 195 ? 42.61244 13.45488 -38.38672 1.000 48.90739 185 ASP D O 1
ATOM 12362 N N . PRO D 1 196 ? 43.57448 12.44602 -40.16643 1.000 57.21942 186 PRO D N 1
ATOM 12363 C CA . PRO D 1 196 ? 42.65154 13.07683 -41.12467 1.000 55.73599 186 PRO D CA 1
ATOM 12364 C C . PRO D 1 196 ? 41.19053 12.72843 -40.91484 1.000 52.69224 186 PRO D C 1
ATOM 12365 O O . PRO D 1 196 ? 40.32323 13.44769 -41.43391 1.000 49.56316 186 PRO D O 1
ATOM 12369 N N . SER D 1 197 ? 40.88317 11.64784 -40.20346 1.000 53.11256 187 SER D N 1
ATOM 12370 C CA . SER D 1 197 ? 39.49778 11.26649 -39.96572 1.000 50.33918 187 SER D CA 1
ATOM 12371 C C . SER D 1 197 ? 38.90499 11.95021 -38.74107 1.000 49.33013 187 SER D C 1
ATOM 12372 O O . SER D 1 197 ? 37.70712 11.78386 -38.48428 1.000 49.77941 187 SER D O 1
ATOM 12375 N N . PHE D 1 198 ? 39.69278 12.74162 -38.01143 1.000 41.36106 188 PHE D N 1
ATOM 12376 C CA . PHE D 1 198 ? 39.17192 13.42038 -36.83499 1.000 47.56909 188 PHE D CA 1
ATOM 12377 C C . PHE D 1 198 ? 38.11421 14.45159 -37.21815 1.000 43.05686 188 PHE D C 1
ATOM 12378 O O . PHE D 1 198 ? 38.26100 15.16992 -38.20509 1.000 41.88337 188 PHE D O 1
ATOM 12386 N N . THR D 1 199 ? 37.07449 14.57261 -36.39324 1.000 40.02707 189 THR D N 1
ATOM 12387 C CA . THR D 1 199 ? 36.11926 15.65060 -36.59188 1.000 35.23422 189 THR D CA 1
ATOM 12388 C C . THR D 1 199 ? 35.39345 15.93912 -35.28408 1.000 36.48927 189 THR D C 1
ATOM 12389 O O . THR D 1 199 ? 35.12514 15.02629 -34.49986 1.000 36.30767 189 THR D O 1
ATOM 12393 N N . LEU D 1 200 ? 35.10445 17.21997 -35.05041 1.000 33.20428 190 LEU D N 1
ATOM 12394 C CA . LEU D 1 200 ? 34.19179 17.61838 -33.98894 1.000 31.27984 190 LEU D CA 1
ATOM 12395 C C . LEU D 1 200 ? 32.73713 17.46407 -34.38946 1.000 34.21145 190 LEU D C 1
ATOM 12396 O O . LEU D 1 200 ? 31.86211 17.55540 -33.52329 1.000 32.12475 190 LEU D O 1
ATOM 12401 N N . CYS D 1 201 ? 32.45157 17.27726 -35.67830 1.000 30.39192 191 CYS D N 1
ATOM 12402 C CA . CYS D 1 201 ? 31.08058 17.34741 -36.16334 1.000 37.33202 191 CYS D CA 1
ATOM 12403 C C . CYS D 1 201 ? 30.48500 15.97793 -36.48198 1.000 37.98160 191 CYS D C 1
ATOM 12404 O O . CYS D 1 201 ? 29.58524 15.88022 -37.32236 1.000 38.05720 191 CYS D O 1
ATOM 12407 N N . GLY D 1 202 ? 30.89766 14.93729 -35.74547 1.000 36.86620 192 GLY D N 1
ATOM 12408 C CA . GLY D 1 202 ? 30.24617 13.63975 -35.77291 1.000 41.65775 192 GLY D CA 1
ATOM 12409 C C . GLY D 1 202 ? 30.54760 12.85620 -37.04471 1.000 44.06687 192 GLY D C 1
ATOM 12410 O O . GLY D 1 202 ? 31.36426 13.24694 -37.87367 1.000 48.10599 192 GLY D O 1
ATOM 12411 N N . ASN D 1 203 ? 29.83644 11.73380 -37.19255 1.000 48.14933 193 ASN D N 1
ATOM 12412 C CA . ASN D 1 203 ? 30.06197 10.84807 -38.33505 1.000 48.02861 193 ASN D CA 1
ATOM 12413 C C . ASN D 1 203 ? 29.55766 11.42303 -39.65561 1.000 46.63690 193 ASN D C 1
ATOM 12414 O O . ASN D 1 203 ? 29.96128 10.92809 -40.70821 1.000 51.17760 193 ASN D O 1
ATOM 12419 N N . ASP D 1 204 ? 28.70233 12.45125 -39.64378 1.000 46.26402 194 ASP D N 1
ATOM 12420 C CA . ASP D 1 204 ? 28.05581 12.90890 -40.87217 1.000 38.32895 194 ASP D CA 1
ATOM 12421 C C . ASP D 1 204 ? 28.42142 14.34641 -41.23594 1.000 39.86737 194 ASP D C 1
ATOM 12422 O O . ASP D 1 204 ? 27.77274 14.93676 -42.10842 1.000 40.86229 194 ASP D O 1
ATOM 12427 N N . ARG D 1 205 ? 29.42506 14.92940 -40.57897 1.000 38.49374 195 ARG D N 1
ATOM 12428 C CA . ARG D 1 205 ? 29.92474 16.28314 -40.78989 1.000 38.67557 195 ARG D CA 1
ATOM 12429 C C . ARG D 1 205 ? 28.95246 17.33553 -40.29149 1.000 32.89031 195 ARG D C 1
ATOM 12430 O O . ARG D 1 205 ? 29.25066 18.52750 -40.39446 1.000 33.98460 195 ARG D O 1
ATOM 12438 N N . ILE D 1 206 ? 27.79911 16.93758 -39.75861 1.000 37.87840 196 ILE D N 1
ATOM 12439 C CA . ILE D 1 206 ? 26.71061 17.84454 -39.41869 1.000 34.80622 196 ILE D CA 1
ATOM 12440 C C . ILE D 1 206 ? 26.43750 17.85891 -37.91518 1.000 37.84142 196 ILE D C 1
ATOM 12441 O O . ILE D 1 206 ? 26.39671 18.92405 -37.28819 1.000 31.67954 196 ILE D O 1
ATOM 12446 N N . HIS D 1 207 ? 26.22929 16.67904 -37.32359 1.000 31.17207 197 HIS D N 1
ATOM 12447 C CA . HIS D 1 207 ? 25.75737 16.56496 -35.95720 1.000 35.01343 197 HIS D CA 1
ATOM 12448 C C . HIS D 1 207 ? 26.91208 16.17071 -35.05368 1.000 34.14707 197 HIS D C 1
ATOM 12449 O O . HIS D 1 207 ? 27.38621 15.02675 -35.13071 1.000 31.43735 197 HIS D O 1
ATOM 12456 N N . PRO D 1 208 ? 27.41835 17.07754 -34.22498 1.000 32.27885 198 PRO D N 1
ATOM 12457 C CA . PRO D 1 208 ? 28.51740 16.72430 -33.32660 1.000 30.39407 198 PRO D CA 1
ATOM 12458 C C . PRO D 1 208 ? 28.10197 15.61645 -32.37141 1.000 32.91408 198 PRO D C 1
ATOM 12459 O O . PRO D 1 208 ? 26.94162 15.52174 -31.96018 1.000 31.63990 198 PRO D O 1
ATOM 12463 N N . ASP D 1 209 ? 29.06788 14.76249 -32.04493 1.000 30.02637 199 ASP D N 1
ATOM 12464 C CA . ASP D 1 209 ? 28.94131 13.73774 -31.01469 1.000 29.37025 199 ASP D CA 1
ATOM 12465 C C . ASP D 1 209 ? 29.15073 14.39449 -29.64140 1.000 34.97251 199 ASP D C 1
ATOM 12466 O O . ASP D 1 209 ? 29.28866 15.61991 -29.53292 1.000 32.46412 199 ASP D O 1
ATOM 12471 N N . ASN D 1 210 ? 29.19381 13.58385 -28.57151 1.000 28.95002 200 ASN D N 1
ATOM 12472 C CA . ASN D 1 210 ? 29.25657 14.13385 -27.21227 1.000 29.97506 200 ASN D CA 1
ATOM 12473 C C . ASN D 1 210 ? 30.48244 15.01124 -27.00110 1.000 29.34182 200 ASN D C 1
ATOM 12474 O O . ASN D 1 210 ? 30.41046 16.01620 -26.28712 1.000 25.48712 200 ASN D O 1
ATOM 12479 N N . ASP D 1 211 ? 31.61840 14.63286 -27.59558 1.000 28.61760 201 ASP D N 1
ATOM 12480 C CA . ASP D 1 211 ? 32.83167 15.43460 -27.47961 1.000 30.03303 201 ASP D CA 1
ATOM 12481 C C . ASP D 1 211 ? 32.64173 16.80086 -28.12298 1.000 32.25842 201 ASP D C 1
ATOM 12482 O O . ASP D 1 211 ? 33.03977 17.82883 -27.55563 1.000 27.67429 201 ASP D O 1
ATOM 12487 N N . GLY D 1 212 ? 32.03823 16.82369 -29.31435 1.000 31.87051 202 GLY D N 1
ATOM 12488 C CA . GLY D 1 212 ? 31.75494 18.08523 -29.97011 1.000 31.61267 202 GLY D CA 1
ATOM 12489 C C . GLY D 1 212 ? 30.83965 18.97158 -29.15262 1.000 28.09244 202 GLY D C 1
ATOM 12490 O O . GLY D 1 212 ? 31.03812 20.18612 -29.08437 1.000 25.00354 202 GLY D O 1
ATOM 12491 N N . HIS D 1 213 ? 29.82320 18.37716 -28.52106 1.000 26.26396 203 HIS D N 1
ATOM 12492 C CA . HIS D 1 213 ? 28.92766 19.15806 -27.67243 1.000 26.15734 203 HIS D CA 1
ATOM 12493 C C . HIS D 1 213 ? 29.62602 19.65524 -26.41268 1.000 25.00892 203 HIS D C 1
ATOM 12494 O O . HIS D 1 213 ? 29.30650 20.74100 -25.91609 1.000 24.67763 203 HIS D O 1
ATOM 12501 N N . MET D 1 214 ? 30.59150 18.89398 -25.89205 1.000 26.45571 204 MET D N 1
ATOM 12502 C CA . MET D 1 214 ? 31.34408 19.37217 -24.73901 1.000 26.11206 204 MET D CA 1
ATOM 12503 C C . MET D 1 214 ? 32.30425 20.48676 -25.13474 1.000 28.60074 204 MET D C 1
ATOM 12504 O O . MET D 1 214 ? 32.52163 21.42081 -24.35060 1.000 25.49792 204 MET D O 1
ATOM 12509 N N . VAL D 1 215 ? 32.87535 20.41137 -26.34242 1.000 25.81837 205 VAL D N 1
ATOM 12510 C CA . VAL D 1 215 ? 33.66425 21.52551 -26.86300 1.000 25.12624 205 VAL D CA 1
ATOM 12511 C C . VAL D 1 215 ? 32.77685 22.74907 -27.03916 1.000 28.53435 205 VAL D C 1
ATOM 12512 O O . VAL D 1 215 ? 33.18507 23.87689 -26.74273 1.000 28.89953 205 VAL D O 1
ATOM 12516 N N . MET D 1 216 ? 31.54764 22.54907 -27.52593 1.000 24.09297 206 MET D N 1
ATOM 12517 C CA . MET D 1 216 ? 30.63611 23.67693 -27.66571 1.000 27.14170 206 MET D CA 1
ATOM 12518 C C . MET D 1 216 ? 30.34404 24.30514 -26.31146 1.000 28.32452 206 MET D C 1
ATOM 12519 O O . MET D 1 216 ? 30.36494 25.53655 -26.17759 1.000 26.07793 206 MET D O 1
ATOM 12524 N N . ALA D 1 217 ? 30.09200 23.47897 -25.28417 1.000 27.76907 207 ALA D N 1
ATOM 12525 C CA . ALA D 1 217 ? 29.89559 24.03921 -23.94535 1.000 30.36209 207 ALA D CA 1
ATOM 12526 C C . ALA D 1 217 ? 31.14855 24.76307 -23.47694 1.000 26.70612 207 ALA D C 1
ATOM 12527 O O . ALA D 1 217 ? 31.06330 25.85015 -22.89769 1.000 26.75606 207 ALA D O 1
ATOM 12529 N N . TYR D 1 218 ? 32.32068 24.16368 -23.69344 1.000 24.84384 208 TYR D N 1
ATOM 12530 C CA . TYR D 1 218 ? 33.56782 24.81517 -23.31853 1.000 22.04371 208 TYR D CA 1
ATOM 12531 C C . TYR D 1 218 ? 33.67480 26.18712 -23.96274 1.000 27.66870 208 TYR D C 1
ATOM 12532 O O . TYR D 1 218 ? 34.00767 27.17475 -23.29890 1.000 30.01828 208 TYR D O 1
ATOM 12541 N N . LEU D 1 219 ? 33.37824 26.27185 -25.26063 1.000 26.64240 209 LEU D N 1
ATOM 12542 C CA . LEU D 1 219 ? 33.52076 27.54024 -25.97040 1.000 26.79362 209 LEU D CA 1
ATOM 12543 C C . LEU D 1 219 ? 32.51604 28.56713 -25.46759 1.000 27.77177 209 LEU D C 1
ATOM 12544 O O . LEU D 1 219 ? 32.82990 29.75801 -25.37934 1.000 23.71118 209 LEU D O 1
ATOM 12549 N N . PHE D 1 220 ? 31.28801 28.12972 -25.16624 1.000 23.30767 210 PHE D N 1
ATOM 12550 C CA . PHE D 1 220 ? 30.28900 29.06473 -24.66859 1.000 20.98075 210 PHE D CA 1
ATOM 12551 C C . PHE D 1 220 ? 30.63906 29.54003 -23.26395 1.000 25.08953 210 PHE D C 1
ATOM 12552 O O . PHE D 1 220 ? 30.37942 30.69890 -22.90570 1.000 24.62475 210 PHE D O 1
ATOM 12560 N N . LEU D 1 221 ? 31.20652 28.65201 -22.44944 1.000 23.35849 211 LEU D N 1
ATOM 12561 C CA . LEU D 1 221 ? 31.63139 29.02052 -21.10546 1.000 25.99846 211 LEU D CA 1
ATOM 12562 C C . LEU D 1 221 ? 32.80492 29.98939 -21.15452 1.000 28.10347 211 LEU D C 1
ATOM 12563 O O . LEU D 1 221 ? 32.88581 30.92843 -20.34858 1.000 27.07632 211 LEU D O 1
ATOM 12568 N N . LYS D 1 222 ? 33.69105 29.79826 -22.13323 1.000 29.64913 212 LYS D N 1
ATOM 12569 C CA . LYS D 1 222 ? 34.78595 30.73382 -22.36656 1.000 28.12336 212 LYS D CA 1
ATOM 12570 C C . LYS D 1 222 ? 34.26344 32.07647 -22.84280 1.000 27.90887 212 LYS D C 1
ATOM 12571 O O . LYS D 1 222 ? 34.76021 33.12484 -22.42416 1.000 28.56588 212 LYS D O 1
ATOM 12577 N N . ALA D 1 223 ? 33.23037 32.06751 -23.68235 1.000 29.41959 213 ALA D N 1
ATOM 12578 C CA . ALA D 1 223 ? 32.62729 33.32763 -24.08595 1.000 29.18836 213 ALA D CA 1
ATOM 12579 C C . ALA D 1 223 ? 32.00035 34.05306 -22.91343 1.000 26.48189 213 ALA D C 1
ATOM 12580 O O . ALA D 1 223 ? 31.81451 35.27132 -22.98590 1.000 27.41543 213 ALA D O 1
ATOM 12582 N N . GLN D 1 224 ? 31.67134 33.33255 -21.83912 1.000 25.67273 214 GLN D N 1
ATOM 12583 C CA . GLN D 1 224 ? 31.14362 33.92284 -20.61468 1.000 26.04848 214 GLN D CA 1
ATOM 12584 C C . GLN D 1 224 ? 32.24422 34.25372 -19.60590 1.000 32.47122 214 GLN D C 1
ATOM 12585 O O . GLN D 1 224 ? 31.93791 34.69671 -18.49084 1.000 30.33491 214 GLN D O 1
ATOM 12591 N N . GLY D 1 225 ? 33.51264 34.10432 -19.99417 1.000 29.43093 215 GLY D N 1
ATOM 12592 C CA . GLY D 1 225 ? 34.61430 34.56077 -19.16616 1.000 33.74781 215 GLY D CA 1
ATOM 12593 C C . GLY D 1 225 ? 35.06777 33.60448 -18.09043 1.000 32.54335 215 GLY D C 1
ATOM 12594 O O . GLY D 1 225 ? 35.67051 34.04269 -17.11049 1.000 35.23068 215 GLY D O 1
ATOM 12595 N N . PHE D 1 226 ? 34.78754 32.30675 -18.23363 1.000 30.25313 216 PHE D N 1
ATOM 12596 C CA . PHE D 1 226 ? 35.16019 31.32498 -17.23244 1.000 29.31287 216 PHE D CA 1
ATOM 12597 C C . PHE D 1 226 ? 36.47837 30.62936 -17.54096 1.000 32.00456 216 PHE D C 1
ATOM 12598 O O . PHE D 1 226 ? 36.97169 29.87057 -16.69654 1.000 37.56293 216 PHE D O 1
ATOM 12606 N N . ALA D 1 227 ? 37.06838 30.85664 -18.70628 1.000 28.58728 217 ALA D N 1
ATOM 12607 C CA . ALA D 1 227 ? 38.34189 30.21023 -18.99554 1.000 38.92717 217 ALA D CA 1
ATOM 12608 C C . ALA D 1 227 ? 39.42626 30.80884 -18.10289 1.000 39.95835 217 ALA D C 1
ATOM 12609 O O . ALA D 1 227 ? 39.59260 32.03093 -18.04947 1.000 41.65483 217 ALA D O 1
ATOM 12611 N N . GLY D 1 228 ? 40.14608 29.95711 -17.38732 1.000 33.66940 218 GLY D N 1
ATOM 12612 C CA . GLY D 1 228 ? 41.14998 30.41893 -16.46919 1.000 35.11872 218 GLY D CA 1
ATOM 12613 C C . GLY D 1 228 ? 40.71092 30.51374 -15.01911 1.000 42.28129 218 GLY D C 1
ATOM 12614 O O . GLY D 1 228 ? 41.55272 30.81285 -14.16236 1.000 43.23134 218 GLY D O 1
ATOM 12615 N N . LYS D 1 229 ? 39.43464 30.29932 -14.70808 1.000 33.38406 219 LYS D N 1
ATOM 12616 C CA . LYS D 1 229 ? 38.98261 30.32353 -13.31970 1.000 40.47320 219 LYS D CA 1
ATOM 12617 C C . LYS D 1 229 ? 39.03037 28.91359 -12.74988 1.000 36.43227 219 LYS D C 1
ATOM 12618 O O . LYS D 1 229 ? 38.36880 28.00778 -13.26326 1.000 47.56872 219 LYS D O 1
ATOM 12624 N N . ASP D 1 230 ? 39.70094 28.76524 -11.62427 1.000 36.41635 220 ASP D N 1
ATOM 12625 C CA . ASP D 1 230 ? 40.02771 27.45434 -11.10134 1.000 37.89148 220 ASP D CA 1
ATOM 12626 C C . ASP D 1 230 ? 38.84863 26.98310 -10.28613 1.000 35.17862 220 ASP D C 1
ATOM 12627 O O . ASP D 1 230 ? 38.09318 27.79547 -9.74828 1.000 37.20862 220 ASP D O 1
ATOM 12632 N N . VAL D 1 231 ? 38.68865 25.66590 -10.20374 1.000 31.30810 221 VAL D N 1
ATOM 12633 C CA . VAL D 1 231 ? 37.72387 25.12070 -9.25954 1.000 31.33986 221 VAL D CA 1
ATOM 12634 C C . VAL D 1 231 ? 38.06992 25.60728 -7.86257 1.000 28.72332 221 VAL D C 1
ATOM 12635 O O . VAL D 1 231 ? 37.24865 26.22273 -7.17348 1.000 35.38613 221 VAL D O 1
ATOM 12639 N N . ALA D 1 232 ? 39.32063 25.40366 -7.46560 1.000 33.05025 222 ALA D N 1
ATOM 12640 C CA . ALA D 1 232 ? 39.90916 25.94832 -6.24997 1.000 33.25056 222 ALA D CA 1
ATOM 12641 C C . ALA D 1 232 ? 41.42145 25.83602 -6.39901 1.000 36.71183 222 ALA D C 1
ATOM 12642 O O . ALA D 1 232 ? 41.92348 25.06709 -7.22704 1.000 32.37424 222 ALA D O 1
ATOM 12644 N N . ASN D 1 233 ? 42.14125 26.64931 -5.62299 1.000 33.47838 223 ASN D N 1
ATOM 12645 C CA . ASN D 1 233 ? 43.60456 26.69192 -5.66913 1.000 35.17661 223 ASN D CA 1
ATOM 12646 C C . ASN D 1 233 ? 44.16405 26.86301 -4.26065 1.000 31.94800 223 ASN D C 1
ATOM 12647 O O . ASN D 1 233 ? 44.07221 27.94506 -3.67651 1.000 33.54305 223 ASN D O 1
ATOM 12652 N N . MET D 1 234 ? 44.72234 25.78983 -3.71077 1.000 29.21500 224 MET D N 1
ATOM 12653 C CA . MET D 1 234 ? 45.27781 25.78135 -2.36427 1.000 36.89838 224 MET D CA 1
ATOM 12654 C C . MET D 1 234 ? 46.76418 25.46795 -2.41074 1.000 37.15404 224 MET D C 1
ATOM 12655 O O . MET D 1 234 ? 47.21639 24.66470 -3.23330 1.000 30.65808 224 MET D O 1
ATOM 12660 N N . GLU D 1 235 ? 47.50925 26.15415 -1.54741 1.000 34.08265 225 GLU D N 1
ATOM 12661 C CA . GLU D 1 23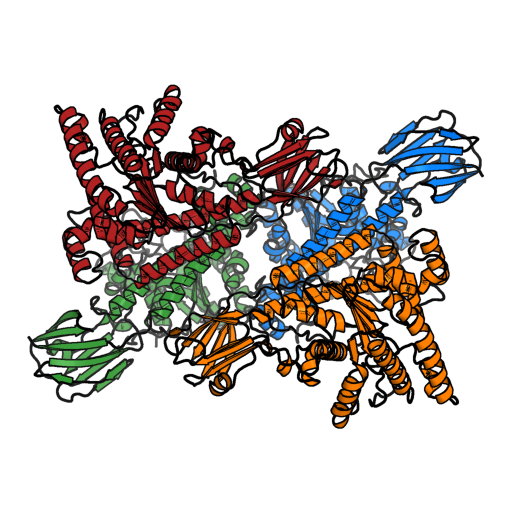5 ? 48.94275 25.96227 -1.37443 1.000 36.70861 225 GLU D CA 1
ATOM 12662 C C . GLU D 1 235 ? 49.22446 25.88530 0.11121 1.000 36.23346 225 GLU D C 1
ATOM 12663 O O . GLU D 1 235 ? 48.95372 26.85014 0.84012 1.000 35.28176 225 GLU D O 1
ATOM 12669 N N . ILE D 1 236 ? 49.77336 24.74740 0.54100 1.000 42.42430 226 ILE D N 1
ATOM 12670 C CA . ILE D 1 236 ? 50.10674 24.46578 1.93431 1.000 45.58105 226 ILE D CA 1
ATOM 12671 C C . ILE D 1 236 ? 51.61664 24.35482 2.05207 1.000 43.75825 226 ILE D C 1
ATOM 12672 O O . ILE D 1 236 ? 52.23640 23.55003 1.34672 1.000 43.63901 226 ILE D O 1
ATOM 12677 N N . ASN D 1 237 ? 52.20596 25.12375 2.96204 1.000 47.72061 227 ASN D N 1
ATOM 12678 C CA . ASN D 1 237 ? 53.61181 24.94252 3.29234 1.000 50.04041 227 ASN D CA 1
ATOM 12679 C C . ASN D 1 237 ? 53.66053 23.95937 4.45010 1.000 51.92001 227 ASN D C 1
ATOM 12680 O O . ASN D 1 237 ? 53.09641 24.23300 5.51701 1.000 50.56133 227 ASN D O 1
ATOM 12685 N N . ALA D 1 238 ? 54.33231 22.82610 4.25006 1.000 48.34596 228 ALA D N 1
ATOM 12686 C CA . ALA D 1 238 ? 54.33149 21.80086 5.28724 1.000 54.67143 228 ALA D CA 1
ATOM 12687 C C . ALA D 1 238 ? 55.08388 22.26337 6.52553 1.000 56.88507 228 ALA D C 1
ATOM 12688 O O . ALA D 1 238 ? 54.75270 21.85578 7.64162 1.000 53.14828 228 ALA D O 1
ATOM 12690 N N . ASN D 1 239 ? 56.08184 23.12240 6.35622 1.000 59.43140 229 ASN D N 1
ATOM 12691 C CA . ASN D 1 239 ? 56.85155 23.57701 7.50356 1.000 66.33614 229 ASN D CA 1
ATOM 12692 C C . ASN D 1 239 ? 56.11768 24.64695 8.30615 1.000 65.27237 229 ASN D C 1
ATOM 12693 O O . ASN D 1 239 ? 56.52206 24.92754 9.43761 1.000 65.87335 229 ASN D O 1
ATOM 12698 N N . LYS D 1 240 ? 55.07504 25.26097 7.74085 1.000 67.55442 230 LYS D N 1
ATOM 12699 C CA . LYS D 1 240 ? 54.28966 26.30415 8.39203 1.000 61.77826 230 LYS D CA 1
ATOM 12700 C C . LYS D 1 240 ? 52.89957 25.79215 8.77933 1.000 63.37911 230 LYS D C 1
ATOM 12701 O O . LYS D 1 240 ? 52.48141 24.69427 8.39763 1.000 59.99432 230 LYS D O 1
ATOM 12707 N N . LYS D 1 241 ? 52.16207 26.60153 9.54733 1.000 66.65529 231 LYS D N 1
ATOM 12708 C CA . LYS D 1 241 ? 50.86499 26.16448 10.05967 1.000 71.21093 231 LYS D CA 1
ATOM 12709 C C . LYS D 1 241 ? 49.68627 26.97317 9.50085 1.000 68.25090 231 LYS D C 1
ATOM 12710 O O . LYS D 1 241 ? 48.54983 26.83047 9.97146 1.000 58.59011 231 LYS D O 1
ATOM 12716 N N . GLN D 1 242 ? 49.90377 27.76156 8.45836 1.000 73.09532 232 GLN D N 1
ATOM 12717 C CA . GLN D 1 242 ? 48.79736 28.42028 7.78685 1.000 66.51842 232 GLN D CA 1
ATOM 12718 C C . GLN D 1 242 ? 48.92990 28.18582 6.29305 1.000 61.44719 232 GLN D C 1
ATOM 12719 O O . GLN D 1 242 ? 49.99499 27.81259 5.79124 1.000 59.98434 232 GLN D O 1
ATOM 12725 N N . ALA D 1 243 ? 47.83632 28.42774 5.58859 1.000 53.41537 233 ALA D N 1
ATOM 12726 C CA . ALA D 1 243 ? 47.78981 28.17915 4.16066 1.000 52.99944 233 ALA D CA 1
ATOM 12727 C C . ALA D 1 243 ? 48.44614 29.33094 3.41951 1.000 51.55710 233 ALA D C 1
ATOM 12728 O O . ALA D 1 243 ? 48.18167 30.50222 3.71673 1.000 52.61974 233 ALA D O 1
ATOM 12730 N N . VAL D 1 244 ? 49.32468 28.99445 2.47282 1.000 43.90090 234 VAL D N 1
ATOM 12731 C CA . VAL D 1 244 ? 49.92789 30.01844 1.62811 1.000 39.48870 234 VAL D CA 1
ATOM 12732 C C . VAL D 1 244 ? 48.89682 30.56138 0.65694 1.000 46.00503 234 VAL D C 1
ATOM 12733 O O . VAL D 1 244 ? 48.81432 31.77662 0.43590 1.000 41.75956 234 VAL D O 1
ATOM 12737 N N . LYS D 1 245 ? 48.05822 29.67843 0.10510 1.000 47.23787 235 LYS D N 1
ATOM 12738 C CA . LYS D 1 245 ? 46.97401 30.09092 -0.78617 1.000 41.75977 235 LYS D CA 1
ATOM 12739 C C . LYS D 1 245 ? 45.72137 29.29622 -0.48247 1.000 32.93474 235 LYS D C 1
ATOM 12740 O O . LYS D 1 245 ? 45.78686 28.08224 -0.29547 1.000 39.63063 235 LYS D O 1
ATOM 12746 N N . ALA D 1 246 ? 44.58672 29.98335 -0.45866 1.000 36.17615 236 ALA D N 1
ATOM 12747 C CA . ALA D 1 246 ? 43.28877 29.36422 -0.25719 1.000 35.50663 236 ALA D CA 1
ATOM 12748 C C . ALA D 1 246 ? 42.25658 30.09928 -1.12886 1.000 35.53740 236 ALA D C 1
ATOM 12749 O O . ALA D 1 246 ? 41.38269 30.82728 -0.65287 1.000 35.21980 236 ALA D O 1
ATOM 12751 N N . GLU D 1 247 ? 42.38747 29.95053 -2.44656 1.000 33.25765 237 GLU D N 1
ATOM 12752 C CA . GLU D 1 247 ? 41.48548 30.58156 -3.40303 1.000 40.26015 237 GLU D CA 1
ATOM 12753 C C . GLU D 1 247 ? 40.31058 29.66679 -3.70678 1.000 33.63722 237 GLU D C 1
ATOM 12754 O O . GLU D 1 247 ? 40.50152 28.50140 -4.06819 1.000 34.13448 237 GLU D O 1
ATOM 12760 N N . GLY D 1 248 ? 39.10385 30.21036 -3.57180 1.000 35.90084 238 GLY D N 1
ATOM 12761 C CA . GLY D 1 248 ? 37.88563 29.46058 -3.79227 1.000 29.54231 238 GLY D CA 1
ATOM 12762 C C . GLY D 1 248 ? 37.64789 28.40163 -2.75064 1.000 39.79131 238 GLY D C 1
ATOM 12763 O O . GLY D 1 248 ? 36.86206 27.47535 -2.97740 1.000 38.28929 238 GLY D O 1
ATOM 12764 N N . CYS D 1 249 ? 38.29350 28.51927 -1.59731 1.000 28.48148 239 CYS D N 1
ATOM 12765 C CA . CYS D 1 249 ? 38.11853 27.51422 -0.56638 1.000 34.68103 239 CYS D CA 1
ATOM 12766 C C . CYS D 1 249 ? 38.58395 28.07853 0.75994 1.000 35.12655 239 CYS D C 1
ATOM 12767 O O . CYS D 1 249 ? 39.15848 29.16478 0.84112 1.000 30.95876 239 CYS D O 1
ATOM 12770 N N . THR D 1 250 ? 38.35142 27.28418 1.79151 1.000 32.41367 240 THR D N 1
ATOM 12771 C CA . THR D 1 250 ? 38.84996 27.51930 3.13293 1.000 31.20077 240 THR D CA 1
ATOM 12772 C C . THR D 1 250 ? 39.74102 26.34815 3.51159 1.000 34.64743 240 THR D C 1
ATOM 12773 O O . THR D 1 250 ? 39.33323 25.18805 3.37199 1.000 34.60129 240 THR D O 1
ATOM 12777 N N . ILE D 1 251 ? 40.97767 26.64803 3.89945 1.000 30.08587 241 ILE D N 1
ATOM 12778 C CA . ILE D 1 251 ? 41.89191 25.66802 4.47047 1.000 33.05195 241 ILE D CA 1
ATOM 12779 C C . ILE D 1 251 ? 41.99654 25.94638 5.96077 1.000 35.07983 241 ILE D C 1
ATOM 12780 O O . ILE D 1 251 ? 42.25564 27.08818 6.36037 1.000 33.22031 241 ILE D O 1
ATOM 12785 N N . SER D 1 252 ? 41.85014 24.90538 6.78112 1.000 34.55465 242 SER D N 1
ATOM 12786 C CA . SER D 1 252 ? 41.91655 25.10909 8.22495 1.000 34.29536 242 SER D CA 1
ATOM 12787 C C . SER D 1 252 ? 42.42825 23.85744 8.92426 1.000 37.82047 242 SER D C 1
ATOM 12788 O O . SER D 1 252 ? 42.52118 22.77437 8.33523 1.000 35.77429 242 SER D O 1
ATOM 12791 N N . ASN D 1 253 ? 42.71328 24.02517 10.21732 1.000 39.89039 243 ASN D N 1
ATOM 12792 C CA . ASN D 1 253 ? 43.23343 22.97308 11.09413 1.000 36.16815 243 ASN D CA 1
ATOM 12793 C C . ASN D 1 253 ? 44.34818 22.17343 10.43359 1.000 33.58230 243 ASN D C 1
ATOM 12794 O O . ASN D 1 253 ? 44.35101 20.94071 10.44361 1.000 35.76940 243 ASN D O 1
ATOM 12799 N N . ILE D 1 254 ? 45.32007 22.89090 9.86686 1.000 35.69470 244 ILE D N 1
ATOM 12800 C CA . ILE D 1 254 ? 46.51328 22.23444 9.35386 1.000 37.18401 244 ILE D CA 1
ATOM 12801 C C . ILE D 1 254 ? 47.27014 21.60952 10.50953 1.000 40.74830 244 ILE D C 1
ATOM 12802 O O . ILE D 1 254 ? 47.61197 22.28557 11.48729 1.000 36.84972 244 ILE D O 1
ATOM 12807 N N . LYS D 1 255 ? 47.53647 20.31841 10.40460 1.000 43.36324 245 LYS D N 1
ATOM 12808 C CA . LYS D 1 255 ? 48.25152 19.59345 11.44265 1.000 39.71166 245 LYS D CA 1
ATOM 12809 C C . LYS D 1 255 ? 49.33595 18.76866 10.78306 1.000 41.91593 245 LYS D C 1
ATOM 12810 O O . LYS D 1 255 ? 49.18393 18.29198 9.65726 1.000 44.42045 245 LYS D O 1
ATOM 12816 N N . LYS D 1 256 ? 50.43206 18.59656 11.49869 1.000 48.06454 246 LYS D N 1
ATOM 12817 C CA . LYS D 1 256 ? 51.50686 17.71632 11.06904 1.000 50.17577 246 LYS D CA 1
ATOM 12818 C C . LYS D 1 256 ? 51.67292 16.65981 12.14398 1.000 47.80947 246 LYS D C 1
ATOM 12819 O O . LYS D 1 256 ? 51.96862 16.98948 13.29418 1.000 48.75337 246 LYS D O 1
ATOM 12825 N N . ILE D 1 257 ? 51.50042 15.39909 11.76962 1.000 46.07690 247 ILE D N 1
ATOM 12826 C CA . ILE D 1 257 ? 51.49674 14.29812 12.72246 1.000 45.38966 247 ILE D CA 1
ATOM 12827 C C . ILE D 1 257 ? 52.49615 13.27272 12.21947 1.000 48.74044 247 ILE D C 1
ATOM 12828 O O . ILE D 1 257 ? 52.25620 12.61665 11.19136 1.000 47.57749 247 ILE D O 1
ATOM 12833 N N . GLY D 1 258 ? 53.61084 13.12705 12.93827 1.000 44.30056 248 GLY D N 1
ATOM 12834 C CA . GLY D 1 258 ? 54.73255 12.35898 12.40737 1.000 48.69791 248 GLY D CA 1
ATOM 12835 C C . GLY D 1 258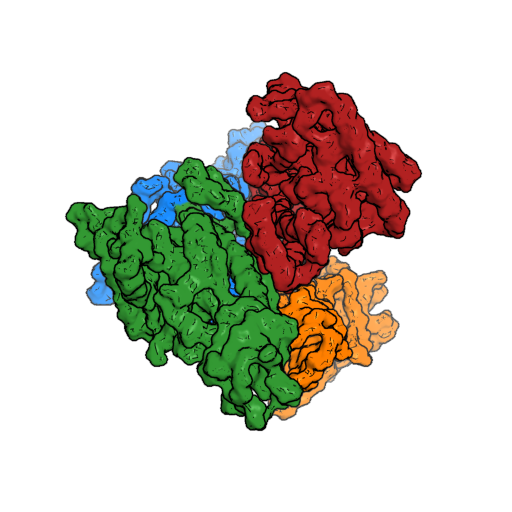 ? 55.22482 13.00748 11.14409 1.000 46.64190 248 GLY D C 1
ATOM 12836 O O . GLY D 1 258 ? 55.50272 14.20821 11.10620 1.000 48.57809 248 GLY D O 1
ATOM 12837 N N . LYS D 1 259 ? 55.29063 12.22699 10.06742 1.000 47.78172 249 LYS D N 1
ATOM 12838 C CA . LYS D 1 259 ? 55.61664 12.79221 8.76302 1.000 58.22313 249 LYS D CA 1
ATOM 12839 C C . LYS D 1 259 ? 54.41217 12.86461 7.84960 1.000 54.25605 249 LYS D C 1
ATOM 12840 O O . LYS D 1 259 ? 54.58399 12.94847 6.62938 1.000 56.04447 249 LYS D O 1
ATOM 12846 N N . ASP D 1 260 ? 53.21570 12.75266 8.40129 1.000 50.93629 250 ASP D N 1
ATOM 12847 C CA . ASP D 1 260 ? 51.98512 13.00655 7.68734 1.000 41.85742 250 ASP D CA 1
ATOM 12848 C C . ASP D 1 260 ? 51.55198 14.45545 7.86736 1.000 46.20957 250 ASP D C 1
ATOM 12849 O O . ASP D 1 260 ? 51.90003 15.11349 8.85120 1.000 42.61533 250 ASP D O 1
ATOM 12854 N N . ILE D 1 261 ? 50.81035 14.96460 6.88202 1.000 43.16859 251 ILE D N 1
ATOM 12855 C CA . ILE D 1 261 ? 50.23697 16.30498 6.93965 1.000 40.59497 251 ILE D CA 1
ATOM 12856 C C . ILE D 1 261 ? 48.73933 16.21042 6.65516 1.000 39.71981 251 ILE D C 1
ATOM 12857 O O . ILE D 1 261 ? 48.30889 15.40660 5.82357 1.000 40.84414 251 ILE D O 1
ATOM 12862 N N . SER D 1 262 ? 47.93529 17.00958 7.35450 1.000 36.39646 252 SER D N 1
ATOM 12863 C CA . SER D 1 262 ? 46.49313 16.90862 7.19060 1.000 35.53067 252 SER D CA 1
ATOM 12864 C C . SER D 1 262 ? 45.85773 18.27916 7.35566 1.000 37.18880 252 SER D C 1
ATOM 12865 O O . SER D 1 262 ? 46.41363 19.15669 8.01809 1.000 42.56104 252 SER D O 1
ATOM 12868 N N . PHE D 1 263 ? 44.72646 18.48276 6.68472 1.000 33.97583 253 PHE D N 1
ATOM 12869 C CA . PHE D 1 263 ? 43.96972 19.70977 6.89025 1.000 35.19403 253 PHE D CA 1
ATOM 12870 C C . PHE D 1 263 ? 42.53226 19.52075 6.42757 1.000 33.16723 253 PHE D C 1
ATOM 12871 O O . PHE D 1 263 ? 42.18190 18.52433 5.79358 1.000 34.91368 253 PHE D O 1
ATOM 12879 N N . ASP D 1 264 ? 41.71128 20.51826 6.73892 1.000 35.02791 254 ASP D N 1
ATOM 12880 C CA . ASP D 1 264 ? 40.30520 20.56655 6.37569 1.000 32.38562 254 ASP D CA 1
ATOM 12881 C C . ASP D 1 264 ? 40.13136 21.52345 5.20421 1.000 36.95348 254 ASP D C 1
ATOM 12882 O O . ASP D 1 264 ? 40.57997 22.67736 5.26569 1.000 30.97301 254 ASP D O 1
ATOM 12887 N N . TYR D 1 265 ? 39.46880 21.04000 4.15116 1.000 36.08722 255 TYR D N 1
ATOM 12888 C CA . TYR D 1 265 ? 39.28741 21.74987 2.89457 1.000 29.20901 255 TYR D CA 1
ATOM 12889 C C . TYR D 1 265 ? 37.79956 21.96306 2.65645 1.000 29.03269 255 TYR D C 1
ATOM 12890 O O . TYR D 1 265 ? 37.03897 20.99759 2.55776 1.000 32.82486 255 TYR D O 1
ATOM 12899 N N . LEU D 1 266 ? 37.37238 23.21201 2.58445 1.000 30.48080 256 LEU D N 1
ATOM 12900 C CA . LEU D 1 266 ? 35.97899 23.51056 2.26316 1.000 28.75789 256 LEU D CA 1
ATOM 12901 C C . LEU D 1 266 ? 35.94746 24.34372 0.98719 1.000 27.50489 256 LEU D C 1
ATOM 12902 O O . LEU D 1 266 ? 36.19560 25.55074 1.02375 1.000 28.89728 256 LEU D O 1
ATOM 12907 N N . ALA D 1 267 ? 35.60687 23.70017 -0.12367 1.000 25.36601 257 ALA D N 1
ATOM 12908 C CA . ALA D 1 267 ? 35.53622 24.36699 -1.41425 1.000 29.59882 257 ALA D CA 1
ATOM 12909 C C . ALA D 1 267 ? 34.23052 25.13749 -1.56129 1.000 27.58374 257 ALA D C 1
ATOM 12910 O O . ALA D 1 267 ? 33.20704 24.78413 -0.97197 1.000 28.84319 257 ALA D O 1
ATOM 12912 N N . GLU D 1 268 ? 34.27505 26.19378 -2.37264 1.000 29.72273 258 GLU D N 1
ATOM 12913 C CA . GLU D 1 268 ? 33.05996 26.88517 -2.77961 1.000 32.55889 258 GLU D CA 1
ATOM 12914 C C . GLU D 1 268 ? 32.38662 26.17338 -3.94496 1.000 33.24974 258 GLU D C 1
ATOM 12915 O O . GLU D 1 268 ? 31.18229 26.35181 -4.15121 1.000 30.53564 258 GLU D O 1
ATOM 12921 N N . ALA D 1 269 ? 33.12904 25.34233 -4.68125 1.000 31.00322 259 ALA D N 1
ATOM 12922 C CA . ALA D 1 269 ? 32.61816 24.69152 -5.87575 1.000 30.43252 259 ALA D CA 1
ATOM 12923 C C . ALA D 1 269 ? 33.09249 23.24725 -5.92410 1.000 28.58940 259 ALA D C 1
ATOM 12924 O O . ALA D 1 269 ? 34.09971 22.87455 -5.31982 1.000 25.37178 259 ALA D O 1
ATOM 12926 N N . LEU D 1 270 ? 32.37662 22.45353 -6.69124 1.000 27.35976 260 LEU D N 1
ATOM 12927 C CA . LEU D 1 270 ? 32.72986 21.07730 -6.96786 1.000 25.13481 260 LEU D CA 1
ATOM 12928 C C . LEU D 1 270 ? 33.48886 21.00397 -8.27932 1.000 26.02887 260 LEU D C 1
ATOM 12929 O O . LEU D 1 270 ? 33.38074 21.90799 -9.11518 1.000 30.23457 260 LEU D O 1
ATOM 12934 N N . PRO D 1 271 ? 34.27454 19.94907 -8.50420 1.000 25.33530 261 PRO D N 1
ATOM 12935 C CA . PRO D 1 271 ? 34.90616 19.77254 -9.81550 1.000 20.99880 261 PRO D CA 1
ATOM 12936 C C . PRO D 1 271 ? 33.85650 19.51489 -10.89301 1.000 25.24672 261 PRO D C 1
ATOM 12937 O O . PRO D 1 271 ? 32.71823 19.12000 -10.61626 1.000 25.12006 261 PRO D O 1
ATOM 12941 N N . TYR D 1 272 ? 34.23572 19.78118 -12.14311 1.000 26.37043 262 TYR D N 1
ATOM 12942 C CA . TYR D 1 272 ? 33.33637 19.49463 -13.26043 1.000 22.59207 262 TYR D CA 1
ATOM 12943 C C . TYR D 1 272 ? 33.38536 18.01392 -13.63058 1.000 24.81943 262 TYR D C 1
ATOM 12944 O O . TYR D 1 272 ? 34.46114 17.50661 -13.98655 1.000 25.37434 262 TYR D O 1
ATOM 12953 N N . PRO D 1 273 ? 32.25697 17.30178 -13.60140 1.000 22.89118 263 PRO D N 1
ATOM 12954 C CA . PRO D 1 273 ? 32.25037 15.87180 -13.93740 1.000 24.11628 263 PRO D CA 1
ATOM 12955 C C . PRO D 1 273 ? 32.10614 15.62369 -15.43517 1.000 27.13388 263 PRO D C 1
ATOM 12956 O O . PRO D 1 273 ? 31.32640 16.27830 -16.13542 1.000 24.79519 263 PRO D O 1
ATOM 12960 N N . LEU D 1 274 ? 32.84773 14.63351 -15.92651 1.000 25.97089 264 LEU D N 1
ATOM 12961 C CA . LEU D 1 274 ? 32.86646 14.30236 -17.34897 1.000 28.56542 264 LEU D CA 1
ATOM 12962 C C . LEU D 1 274 ? 32.38577 12.87322 -17.56010 1.000 28.59509 264 LEU D C 1
ATOM 12963 O O . LEU D 1 274 ? 32.96534 11.92536 -17.01371 1.000 34.83939 264 LEU D O 1
ATOM 12968 N N . ASP D 1 275 ? 31.35574 12.72591 -18.38192 1.000 27.56137 265 ASP D N 1
ATOM 12969 C CA . ASP D 1 275 ? 30.81313 11.41833 -18.71290 1.000 27.63821 265 ASP D CA 1
ATOM 12970 C C . ASP D 1 275 ? 31.78198 10.69001 -19.63058 1.000 27.42397 265 ASP D C 1
ATOM 12971 O O . ASP D 1 275 ? 32.18321 11.22393 -20.66533 1.000 30.58804 265 ASP D O 1
ATOM 12976 N N . THR D 1 276 ? 32.15560 9.46748 -19.27211 1.000 28.94628 266 THR D N 1
ATOM 12977 C CA . THR D 1 276 ? 33.08903 8.71764 -20.10269 1.000 32.15070 266 THR D CA 1
ATOM 12978 C C . THR D 1 276 ? 32.38561 7.77036 -21.05532 1.000 31.70302 266 THR D C 1
ATOM 12979 O O . THR D 1 276 ? 33.05185 7.10985 -21.85013 1.000 34.11947 266 THR D O 1
ATOM 12983 N N . ILE D 1 277 ? 31.06745 7.72607 -21.03174 1.000 30.16113 267 ILE D N 1
ATOM 12984 C CA . ILE D 1 277 ? 30.31755 6.81023 -21.87504 1.000 31.94981 267 ILE D CA 1
ATOM 12985 C C . ILE D 1 277 ? 29.93368 7.52720 -23.16554 1.000 34.02918 267 ILE D C 1
ATOM 12986 O O . ILE D 1 277 ? 29.45229 8.67001 -23.13648 1.000 28.96071 267 ILE D O 1
ATOM 12991 N N . ALA D 1 278 ? 30.14699 6.85133 -24.30192 1.000 32.53178 268 ALA D N 1
ATOM 12992 C CA . ALA D 1 278 ? 29.74512 7.35521 -25.61652 1.000 35.65466 268 ALA D CA 1
ATOM 12993 C C . ALA D 1 278 ? 28.23948 7.14700 -25.76247 1.000 32.07220 268 ALA D C 1
ATOM 12994 O O . ALA D 1 278 ? 27.75612 6.19721 -26.38043 1.000 39.52651 268 ALA D O 1
ATOM 12996 N N . ARG D 1 279 ? 27.48794 8.09384 -25.22203 1.000 37.94338 269 ARG D N 1
ATOM 12997 C CA . ARG D 1 279 ? 26.04521 7.94795 -25.12268 1.000 39.72629 269 ARG D CA 1
ATOM 12998 C C . ARG D 1 279 ? 25.36164 8.30479 -26.42305 1.000 37.96742 269 ARG D C 1
ATOM 12999 O O . ARG D 1 279 ? 25.67668 9.32014 -27.04585 1.000 40.20968 269 ARG D O 1
ATOM 13007 N N . GLY D 1 280 ? 24.39952 7.48097 -26.81567 1.000 42.18583 270 GLY D N 1
ATOM 13008 C CA . GLY D 1 280 ? 23.60518 7.82163 -27.97329 1.000 41.15147 270 GLY D CA 1
ATOM 13009 C C . GLY D 1 280 ? 23.72240 6.84131 -29.11417 1.000 48.49812 270 GLY D C 1
ATOM 13010 O O . GLY D 1 280 ? 24.73970 6.15332 -29.27209 1.000 45.07550 270 GLY D O 1
ATOM 13011 N N . TRP D 1 281 ? 22.66546 6.76376 -29.91037 1.000 48.34641 271 TRP D N 1
ATOM 13012 C CA . TRP D 1 281 ? 22.68633 5.89402 -31.07042 1.000 51.38005 271 TRP D CA 1
ATOM 13013 C C . TRP D 1 281 ? 23.78875 6.32504 -32.02943 1.000 47.56591 271 TRP D C 1
ATOM 13014 O O . TRP D 1 281 ? 23.78752 7.45539 -32.52349 1.000 46.85173 271 TRP D O 1
ATOM 13025 N N . GLY D 1 282 ? 24.72878 5.41859 -32.29053 1.000 49.19133 272 GLY D N 1
ATOM 13026 C CA . GLY D 1 282 ? 25.83219 5.69171 -33.18287 1.000 45.67330 272 GLY D CA 1
ATOM 13027 C C . GLY D 1 282 ? 26.95564 6.49887 -32.57842 1.000 40.55375 272 GLY D C 1
ATOM 13028 O O . GLY D 1 282 ? 27.90028 6.84440 -33.29894 1.000 38.21878 272 GLY D O 1
ATOM 13029 N N . SER D 1 283 ? 26.89395 6.79393 -31.28350 1.000 42.30964 273 SER D N 1
ATOM 13030 C CA . SER D 1 283 ? 27.91870 7.60009 -30.63307 1.000 40.90113 273 SER D CA 1
ATOM 13031 C C . SER D 1 283 ? 29.24787 6.85757 -30.59564 1.000 34.11339 273 SER D C 1
ATOM 13032 O O . SER D 1 283 ? 29.28899 5.64317 -30.40924 1.000 44.18241 273 SER D O 1
ATOM 13035 N N . LYS D 1 284 ? 30.34001 7.59660 -30.76104 1.000 35.90324 274 LYS D N 1
ATOM 13036 C CA . LYS D 1 284 ? 31.67844 7.01594 -30.69745 1.000 40.58226 274 LYS D CA 1
ATOM 13037 C C . LYS D 1 284 ? 32.59988 7.70387 -29.70092 1.000 32.73865 274 LYS D C 1
ATOM 13038 O O . LYS D 1 284 ? 33.60682 7.10787 -29.31810 1.000 34.22347 274 LYS D O 1
ATOM 13044 N N . LYS D 1 285 ? 32.29422 8.92177 -29.26734 1.000 32.41272 275 LYS D N 1
ATOM 13045 C CA . LYS D 1 285 ? 33.12749 9.65070 -28.32631 1.000 38.97642 275 LYS D CA 1
ATOM 13046 C C . LYS D 1 285 ? 32.27155 10.22295 -27.20530 1.000 33.40718 275 LYS D C 1
ATOM 13047 O O . LYS D 1 285 ? 31.14074 10.67255 -27.42139 1.000 34.48678 275 LYS D O 1
ATOM 13053 N N . SER D 1 286 ? 32.84672 10.25325 -26.01590 1.000 32.94539 276 SER D N 1
ATOM 13054 C CA . SER D 1 286 ? 32.15270 10.67842 -24.81494 1.000 27.01433 276 SER D CA 1
ATOM 13055 C C . SER D 1 286 ? 32.42611 12.15323 -24.55209 1.000 33.51849 276 SER D C 1
ATOM 13056 O O . SER D 1 286 ? 33.22858 12.78942 -25.24123 1.000 29.77926 276 SER D O 1
ATOM 13059 N N . GLN D 1 287 ? 31.66632 12.70987 -23.59779 1.000 24.86966 277 GLN D N 1
ATOM 13060 C CA . GLN D 1 287 ? 31.95127 14.04094 -23.07512 1.000 24.68649 277 GLN D CA 1
ATOM 13061 C C . GLN D 1 287 ? 33.41475 14.15588 -22.66056 1.000 29.46830 277 GLN D C 1
ATOM 13062 O O . GLN D 1 287 ? 34.07924 15.15906 -22.95165 1.000 28.16336 277 GLN D O 1
ATOM 13068 N N . ALA D 1 288 ? 33.94856 13.11582 -22.00868 1.000 30.31278 278 ALA D N 1
ATOM 13069 C CA . ALA D 1 288 ? 35.30826 13.18747 -21.47718 1.000 27.35912 278 ALA D CA 1
ATOM 13070 C C . ALA D 1 288 ? 36.34990 13.40174 -22.56981 1.000 28.96918 278 ALA D C 1
ATOM 13071 O O . ALA D 1 288 ? 37.43577 13.93123 -22.29671 1.000 32.80521 278 ALA D O 1
ATOM 13073 N N . GLU D 1 289 ? 36.05346 13.00161 -23.80828 1.000 34.76539 279 GLU D N 1
ATOM 13074 C CA . GLU D 1 289 ? 37.00582 13.20671 -24.89588 1.000 31.88059 279 GLU D CA 1
ATOM 13075 C C . GLU D 1 289 ? 37.36256 14.66756 -25.08983 1.000 28.59332 279 GLU D C 1
ATOM 13076 O O . GLU D 1 289 ? 38.38620 14.95727 -25.71505 1.000 39.02131 279 GLU D O 1
ATOM 13082 N N . VAL D 1 290 ? 36.57030 15.59093 -24.53205 1.000 32.55255 280 VAL D N 1
ATOM 13083 C CA . VAL D 1 290 ? 36.88287 17.01078 -24.65208 1.000 31.64803 280 VAL D CA 1
ATOM 13084 C C . VAL D 1 290 ? 38.29517 17.28325 -24.17078 1.000 33.29965 280 VAL D C 1
ATOM 13085 O O . VAL D 1 290 ? 38.95051 18.20779 -24.66550 1.000 37.93405 280 VAL D O 1
ATOM 13089 N N . ILE D 1 291 ? 38.79258 16.50528 -23.19629 1.000 31.66048 281 ILE D N 1
ATOM 13090 C CA . ILE D 1 291 ? 40.10102 16.86178 -22.64736 1.000 32.77220 281 ILE D CA 1
ATOM 13091 C C . ILE D 1 291 ? 41.20199 16.70436 -23.68964 1.000 34.78485 281 ILE D C 1
ATOM 13092 O O . ILE D 1 291 ? 42.23481 17.37216 -23.60355 1.000 38.02893 281 ILE D O 1
ATOM 13097 N N . LYS D 1 292 ? 41.00994 15.84199 -24.68571 1.000 36.02457 282 LYS D N 1
ATOM 13098 C CA . LYS D 1 292 ? 42.04431 15.60966 -25.68897 1.000 36.45359 282 LYS D CA 1
ATOM 13099 C C . LYS D 1 292 ? 41.88045 16.51168 -26.90313 1.000 41.97851 282 LYS D C 1
ATOM 13100 O O . LYS D 1 292 ? 42.59335 16.33762 -27.89244 1.000 42.95759 282 LYS D O 1
ATOM 13106 N N . GLU D 1 293 ? 40.93748 17.45204 -26.86010 1.000 33.88245 283 GLU D N 1
ATOM 13107 C CA . GLU D 1 293 ? 40.62788 18.29503 -27.99850 1.000 32.74952 283 GLU D CA 1
ATOM 13108 C C . GLU D 1 293 ? 40.81756 19.77281 -27.70813 1.000 35.50544 283 GLU D C 1
ATOM 13109 O O . GLU D 1 293 ? 41.16712 20.51865 -28.62096 1.000 34.34337 283 GLU D O 1
ATOM 13115 N N . VAL D 1 294 ? 40.60419 20.21060 -26.46842 1.000 40.57890 284 VAL D N 1
ATOM 13116 C CA . VAL D 1 294 ? 40.83662 21.59409 -26.04741 1.000 30.80410 284 VAL D CA 1
ATOM 13117 C C . VAL D 1 294 ? 41.43325 21.58164 -24.64926 1.000 37.36784 284 VAL D C 1
ATOM 13118 O O . VAL D 1 294 ? 41.32248 20.58440 -23.92248 1.000 33.48755 284 VAL D O 1
ATOM 13122 N N . PRO D 1 295 ? 42.08377 22.69543 -24.23502 1.000 39.64003 285 PRO D N 1
ATOM 13123 C CA . PRO D 1 295 ? 42.67109 22.73104 -22.88842 1.000 37.32386 285 PRO D CA 1
ATOM 13124 C C . PRO D 1 295 ? 41.61585 22.85543 -21.79200 1.000 35.54273 285 PRO D C 1
ATOM 13125 O O . PRO D 1 295 ? 41.64340 23.79885 -20.99012 1.000 31.84877 285 PRO D O 1
ATOM 13129 N N . PHE D 1 296 ? 40.67752 21.90376 -21.74151 1.000 35.19731 286 PHE D N 1
ATOM 13130 C CA . PHE D 1 296 ? 39.54734 22.04806 -20.82848 1.000 33.97035 286 PHE D CA 1
ATOM 13131 C C . PHE D 1 296 ? 39.97157 21.88971 -19.37883 1.000 26.20815 286 PHE D C 1
ATOM 13132 O O . PHE D 1 296 ? 39.58546 22.69039 -18.52516 1.000 28.37407 286 PHE D O 1
ATOM 13140 N N . MET D 1 297 ? 40.75527 20.85644 -19.07478 1.000 33.43208 287 MET D N 1
ATOM 13141 C CA . MET D 1 297 ? 41.17704 20.65474 -17.69344 1.000 29.72301 287 MET D CA 1
ATOM 13142 C C . MET D 1 297 ? 41.92009 21.87850 -17.17792 1.000 31.75429 287 MET D C 1
ATOM 13143 O O . MET D 1 297 ? 41.60632 22.40206 -16.10168 1.000 30.80672 287 MET D O 1
ATOM 13148 N N . GLU D 1 298 ? 42.84923 22.40275 -17.98043 1.000 32.16173 288 GLU D N 1
ATOM 13149 C CA . GLU D 1 298 ? 43.68834 23.50963 -17.52565 1.000 30.62271 288 GLU D CA 1
ATOM 13150 C C . GLU D 1 298 ? 42.89855 24.80472 -17.38370 1.000 32.29357 288 GLU D C 1
ATOM 13151 O O . GLU D 1 298 ? 43.16603 25.60509 -16.48213 1.000 33.61629 288 GLU D O 1
ATOM 13157 N N . GLU D 1 299 ? 41.95107 25.05430 -18.28120 1.000 32.23600 289 GLU D N 1
ATOM 13158 C CA . GLU D 1 299 ? 41.26318 26.33924 -18.30115 1.000 29.33904 289 GLU D CA 1
ATOM 13159 C C . GLU D 1 299 ? 40.00881 26.37309 -17.43376 1.000 33.40530 289 GLU D C 1
ATOM 13160 O O . GLU D 1 299 ? 39.60373 27.45323 -16.97495 1.000 31.46051 289 GLU D O 1
ATOM 13166 N N . MET D 1 300 ? 39.36077 25.23233 -17.21660 1.000 31.32037 290 MET D N 1
ATOM 13167 C CA . MET D 1 300 ? 38.08170 25.24287 -16.51858 1.000 32.30492 290 MET D CA 1
ATOM 13168 C C . MET D 1 300 ? 37.90643 24.15254 -15.47688 1.000 28.22561 290 MET D C 1
ATOM 13169 O O . MET D 1 300 ? 36.95201 24.24489 -14.69788 1.000 31.91121 290 MET D O 1
ATOM 13174 N N . ASN D 1 301 ? 38.79429 23.16812 -15.38615 1.000 25.61180 291 ASN D N 1
ATOM 13175 C CA . ASN D 1 301 ? 38.62351 22.06045 -14.44844 1.000 31.31384 291 ASN D CA 1
ATOM 13176 C C . ASN D 1 301 ? 39.91238 21.79944 -13.67323 1.000 25.89461 291 ASN D C 1
ATOM 13177 O O . ASN D 1 301 ? 40.37574 20.66358 -13.56108 1.000 22.83115 291 ASN D O 1
ATOM 13182 N N . THR D 1 302 ? 40.47998 22.85239 -13.07786 1.000 25.84763 292 THR D N 1
ATOM 13183 C CA . THR D 1 302 ? 41.66915 22.74036 -12.23387 1.000 31.57067 292 THR D CA 1
ATOM 13184 C C . THR D 1 302 ? 41.30496 23.02522 -10.77815 1.000 29.63464 292 THR D C 1
ATOM 13185 O O . THR D 1 302 ? 40.98321 24.16249 -10.41353 1.000 28.10932 292 THR D O 1
ATOM 13189 N N . GLU D 1 303 ? 41.35599 21.97268 -9.96640 1.000 27.43388 293 GLU D N 1
ATOM 13190 C CA . GLU D 1 303 ? 41.20025 21.99968 -8.50793 1.000 30.88036 293 GLU D CA 1
ATOM 13191 C C . GLU D 1 303 ? 42.58905 21.67428 -7.94209 1.000 33.25194 293 GLU D C 1
ATOM 13192 O O . GLU D 1 303 ? 42.91552 20.51213 -7.67702 1.000 29.07822 293 GLU D O 1
ATOM 13198 N N . LEU D 1 304 ? 43.42186 22.70707 -7.80880 1.000 34.51818 294 LEU D N 1
ATOM 13199 C CA . LEU D 1 304 ? 44.85686 22.51254 -7.62680 1.000 32.98667 294 LEU D CA 1
ATOM 13200 C C . LEU D 1 304 ? 45.19508 22.34536 -6.14778 1.000 39.27907 294 LEU D C 1
ATOM 13201 O O . LEU D 1 304 ? 44.85238 23.20016 -5.31325 1.000 31.46661 294 LEU D O 1
ATOM 13206 N N . LEU D 1 305 ? 45.87990 21.25013 -5.83536 1.000 36.04838 295 LEU D N 1
ATOM 13207 C CA . LEU D 1 305 ? 46.43802 21.00988 -4.51572 1.000 33.70108 295 LEU D CA 1
ATOM 13208 C C . LEU D 1 305 ? 47.95476 21.09119 -4.60728 1.000 35.05210 295 LEU D C 1
ATOM 13209 O O . LEU D 1 305 ? 48.59828 20.24046 -5.23787 1.000 30.57869 295 LEU D O 1
ATOM 13214 N N . LYS D 1 306 ? 48.51989 22.08677 -3.94068 1.000 36.42468 296 LYS D N 1
ATOM 13215 C CA . LYS D 1 306 ? 49.95862 22.27726 -3.88021 1.000 40.70774 296 LYS D CA 1
ATOM 13216 C C . LYS D 1 306 ? 50.37897 22.18158 -2.42152 1.000 42.21606 296 LYS D C 1
ATOM 13217 O O . LYS D 1 306 ? 49.81474 22.86519 -1.55803 1.000 41.55832 296 LYS D O 1
ATOM 13223 N N . VAL D 1 307 ? 51.32200 21.29060 -2.14273 1.000 39.72919 297 VAL D N 1
ATOM 13224 C CA . VAL D 1 307 ? 51.87787 21.11208 -0.80822 1.000 46.61275 297 VAL D CA 1
ATOM 13225 C C . VAL D 1 307 ? 53.38693 21.20968 -0.92661 1.000 47.72093 297 VAL D C 1
ATOM 13226 O O . VAL D 1 307 ? 54.02520 20.32531 -1.51252 1.000 43.96586 297 VAL D O 1
ATOM 13230 N N . THR D 1 308 ? 53.95025 22.29353 -0.40784 1.000 47.10292 298 THR D N 1
ATOM 13231 C CA . THR D 1 308 ? 55.39386 22.47674 -0.36503 1.000 50.58554 298 THR D CA 1
ATOM 13232 C C . THR D 1 308 ? 55.90923 21.98482 0.98082 1.000 56.14107 298 THR D C 1
ATOM 13233 O O . THR D 1 308 ? 55.14776 21.78812 1.93141 1.000 58.89766 298 THR D O 1
ATOM 13237 N N . GLY D 1 309 ? 57.20670 21.77974 1.04788 1.000 57.27387 299 GLY D N 1
ATOM 13238 C CA . GLY D 1 309 ? 57.86702 21.24066 2.21883 1.000 63.12668 299 GLY D CA 1
ATOM 13239 C C . GLY D 1 309 ? 58.35819 19.83764 1.93301 1.000 65.78546 299 GLY D C 1
ATOM 13240 O O . GLY D 1 309 ? 58.24813 19.35024 0.81047 1.000 66.96325 299 GLY D O 1
ATOM 13241 N N . LEU D 1 310 ? 58.77822 19.13666 2.99874 1.000 70.04844 300 LEU D N 1
ATOM 13242 C CA . LEU D 1 310 ? 59.59881 17.93140 2.79341 1.000 81.29643 300 LEU D CA 1
ATOM 13243 C C . LEU D 1 310 ? 58.97706 16.88469 1.86568 1.000 72.84089 300 LEU D C 1
ATOM 13244 O O . LEU D 1 310 ? 57.76093 16.83325 1.65607 1.000 69.54759 300 LEU D O 1
ATOM 13249 N N . LYS D 1 311 ? 59.84340 16.02062 1.35565 1.000 66.66599 301 LYS D N 1
ATOM 13250 C CA . LYS D 1 311 ? 59.73179 15.26695 0.11530 1.000 63.86847 301 LYS D CA 1
ATOM 13251 C C . LYS D 1 311 ? 59.79559 13.76416 0.34510 1.000 61.41112 301 LYS D C 1
ATOM 13252 O O . LYS D 1 311 ? 59.77150 13.27245 1.47740 1.000 59.75495 301 LYS D O 1
ATOM 13258 N N . GLY D 1 312 ? 59.78380 13.03370 -0.76977 1.000 60.65341 302 GLY D N 1
ATOM 13259 C CA . GLY D 1 312 ? 59.59410 11.60308 -0.72059 1.000 56.79417 302 GLY D CA 1
ATOM 13260 C C . GLY D 1 312 ? 58.30689 11.18942 -1.40689 1.000 58.39154 302 GLY D C 1
ATOM 13261 O O . GLY D 1 312 ? 57.73483 11.94876 -2.19980 1.000 58.27548 302 GLY D O 1
ATOM 13262 N N . GLN D 1 313 ? 57.79534 10.00872 -1.07064 1.000 60.05617 303 GLN D N 1
ATOM 13263 C CA . GLN D 1 313 ? 56.57539 9.49733 -1.67749 1.000 58.44061 303 GLN D CA 1
ATOM 13264 C C . GLN D 1 313 ? 55.45684 9.53734 -0.64005 1.000 60.11416 303 GLN D C 1
ATOM 13265 O O . GLN D 1 313 ? 55.62996 9.05868 0.49225 1.000 56.02827 303 GLN D O 1
ATOM 13271 N N . TYR D 1 314 ? 54.30828 10.09265 -1.03587 1.000 54.99179 304 TYR D N 1
ATOM 13272 C CA . TYR D 1 314 ? 53.15785 10.25004 -0.16112 1.000 55.53056 304 TYR D CA 1
ATOM 13273 C C . TYR D 1 314 ? 51.90637 9.65991 -0.80034 1.000 49.82200 304 TYR D C 1
ATOM 13274 O O . TYR D 1 314 ? 51.73344 9.65462 -2.02342 1.000 53.18165 304 TYR D O 1
ATOM 13283 N N . LYS D 1 315 ? 51.00748 9.22827 0.06750 1.000 47.24400 305 LYS D N 1
ATOM 13284 C CA . LYS D 1 315 ? 49.71442 8.67211 -0.28381 1.000 49.61470 305 LYS D CA 1
ATOM 13285 C C . LYS D 1 315 ? 48.68855 9.75655 0.02734 1.000 49.30375 305 LYS D C 1
ATOM 13286 O O . LYS D 1 315 ? 48.62329 10.23755 1.16329 1.000 47.87305 305 LYS D O 1
ATOM 13292 N N . LEU D 1 316 ? 47.91370 10.16972 -0.97601 1.000 48.10900 306 LEU D N 1
ATOM 13293 C CA . LEU D 1 316 ? 46.86925 11.17108 -0.76995 1.000 36.19552 306 LEU D CA 1
ATOM 13294 C C . LEU D 1 316 ? 45.57747 10.46643 -0.38706 1.000 33.02066 306 LEU D C 1
ATOM 13295 O O . LEU D 1 316 ? 45.13306 9.56038 -1.09736 1.000 34.57480 306 LEU D O 1
ATOM 13300 N N . LEU D 1 317 ? 44.99062 10.86305 0.74570 1.000 34.77183 307 LEU D N 1
ATOM 13301 C CA . LEU D 1 317 ? 43.67791 10.39482 1.16022 1.000 33.00954 307 LEU D CA 1
ATOM 13302 C C . LEU D 1 317 ? 42.74772 11.57481 1.38387 1.000 35.33165 307 LEU D C 1
ATOM 13303 O O . LEU D 1 317 ? 43.14181 12.57531 1.97744 1.000 30.52472 307 LEU D O 1
ATOM 13308 N N . ILE D 1 318 ? 41.49509 11.44516 0.95247 1.000 33.36865 308 ILE D N 1
ATOM 13309 C CA . ILE D 1 318 ? 40.48533 12.46571 1.21663 1.000 37.08029 308 ILE D CA 1
ATOM 13310 C C . ILE D 1 318 ? 39.29974 11.78271 1.87987 1.000 33.50055 308 ILE D C 1
ATOM 13311 O O . ILE D 1 318 ? 38.75374 10.81700 1.33173 1.000 35.20059 308 ILE D O 1
ATOM 13316 N N . ASP D 1 319 ? 38.91064 12.27860 3.05997 1.000 29.33768 309 ASP D N 1
ATOM 13317 C CA . ASP D 1 319 ? 37.89825 11.63452 3.89919 1.000 34.08303 309 ASP D CA 1
ATOM 13318 C C . ASP D 1 319 ? 38.24487 10.15964 4.11645 1.000 38.11335 309 ASP D C 1
ATOM 13319 O O . ASP D 1 319 ? 37.36849 9.29404 4.14218 1.000 52.47872 309 ASP D O 1
ATOM 13324 N N . ASP D 1 320 ? 39.54772 9.86613 4.19202 1.000 42.14887 310 ASP D N 1
ATOM 13325 C CA . ASP D 1 320 ? 40.09482 8.53730 4.43951 1.000 41.22239 310 ASP D CA 1
ATOM 13326 C C . ASP D 1 320 ? 39.92093 7.59198 3.25777 1.000 46.58817 310 ASP D C 1
ATOM 13327 O O . ASP D 1 320 ? 39.90806 6.36445 3.43013 1.000 41.30320 310 ASP D O 1
ATOM 13332 N N . GLN D 1 321 ? 39.75297 8.13913 2.06307 1.000 42.32533 311 GLN D N 1
ATOM 13333 C CA . GLN D 1 321 ? 39.67326 7.36098 0.84208 1.000 40.38204 311 GLN D CA 1
ATOM 13334 C C . GLN D 1 321 ? 40.97074 7.54257 0.05289 1.000 40.08888 311 GLN D C 1
ATOM 13335 O O . GLN D 1 321 ? 41.37714 8.67676 -0.24705 1.000 41.40844 311 GLN D O 1
ATOM 13341 N N . GLU D 1 322 ? 41.64583 6.43850 -0.25246 1.000 37.57391 312 GLU D N 1
ATOM 13342 C CA . GLU D 1 322 ? 42.90857 6.55156 -0.96697 1.000 43.32149 312 GLU D CA 1
ATOM 13343 C C . GLU D 1 322 ? 42.65751 7.03886 -2.38497 1.000 41.88454 312 GLU D C 1
ATOM 13344 O O . GLU D 1 322 ? 41.89576 6.42384 -3.13388 1.000 41.19937 312 GLU D O 1
ATOM 13350 N N . ILE D 1 323 ? 43.34028 8.11427 -2.76329 1.000 41.84588 313 ILE D N 1
ATOM 13351 C CA . ILE D 1 323 ? 43.20670 8.70530 -4.08728 1.000 44.42687 313 ILE D CA 1
ATOM 13352 C C . ILE D 1 323 ? 44.34615 8.28399 -5.00745 1.000 48.39370 313 ILE D C 1
ATOM 13353 O O . ILE D 1 323 ? 44.12150 7.96449 -6.17692 1.000 53.92872 313 ILE D O 1
ATOM 13358 N N . GLY D 1 324 ? 45.56733 8.27518 -4.48945 1.000 43.50284 314 GLY D N 1
ATOM 13359 C CA . GLY D 1 324 ? 46.71572 7.89558 -5.28268 1.000 49.97994 314 GLY D CA 1
ATOM 13360 C C . GLY D 1 324 ? 47.99404 8.15709 -4.51318 1.000 51.86596 314 GLY D C 1
ATOM 13361 O O . GLY D 1 324 ? 47.96680 8.52616 -3.33706 1.000 49.48382 314 GLY D O 1
ATOM 13362 N N . THR D 1 325 ? 49.11407 7.95070 -5.19947 1.000 54.73433 315 THR D N 1
ATOM 13363 C CA . THR D 1 325 ? 50.43925 8.15084 -4.63207 1.000 55.52853 315 THR D CA 1
ATOM 13364 C C . THR D 1 325 ? 51.22519 9.11427 -5.50769 1.000 57.03286 315 THR D C 1
ATOM 13365 O O . THR D 1 325 ? 51.20226 9.00491 -6.73661 1.000 56.15577 315 THR D O 1
ATOM 13369 N N . TRP D 1 326 ? 51.90216 10.06853 -4.87107 1.000 53.91421 316 TRP D N 1
ATOM 13370 C CA . TRP D 1 326 ? 52.67141 11.07631 -5.58208 1.000 56.79987 316 TRP D CA 1
ATOM 13371 C C . TRP D 1 326 ? 54.01828 11.27981 -4.90934 1.000 58.28286 316 TRP D C 1
ATOM 13372 O O . TRP D 1 326 ? 54.14724 11.13141 -3.69340 1.000 53.99628 316 TRP D O 1
ATOM 13383 N N . ASP D 1 327 ? 55.00594 11.67961 -5.70617 1.000 54.89223 317 ASP D N 1
ATOM 13384 C CA . ASP D 1 327 ? 56.24297 12.21252 -5.15979 1.000 57.42237 317 ASP D CA 1
ATOM 13385 C C . ASP D 1 327 ? 56.03527 13.66738 -4.78055 1.000 55.07749 317 ASP D C 1
ATOM 13386 O O . ASP D 1 327 ? 55.33238 14.40533 -5.47326 1.000 55.69632 317 ASP D O 1
ATOM 13391 N N . ALA D 1 328 ? 56.67504 14.09132 -3.69334 1.000 52.24847 318 ALA D N 1
ATOM 13392 C CA . ALA D 1 328 ? 56.46119 15.45565 -3.23804 1.000 55.63041 318 ALA D CA 1
ATOM 13393 C C . ALA D 1 328 ? 56.98112 16.49786 -4.21143 1.000 51.54481 318 ALA D C 1
ATOM 13394 O O . ALA D 1 328 ? 56.66515 17.67726 -4.04581 1.000 49.77092 318 ALA D O 1
ATOM 13396 N N . ALA D 1 329 ? 57.76672 16.10531 -5.21292 1.000 54.67139 319 ALA D N 1
ATOM 13397 C CA . ALA D 1 329 ? 58.04690 17.02696 -6.30969 1.000 58.56028 319 ALA D CA 1
ATOM 13398 C C . ALA D 1 329 ? 56.75897 17.39453 -7.03928 1.000 51.28965 319 ALA D C 1
ATOM 13399 O O . ALA D 1 329 ? 56.53117 18.56899 -7.36880 1.000 49.68760 319 ALA D O 1
ATOM 13401 N N . ASP D 1 330 ? 55.91220 16.38868 -7.31080 1.000 53.10179 320 ASP D N 1
ATOM 13402 C CA . ASP D 1 330 ? 54.58090 16.63417 -7.86337 1.000 49.18430 320 ASP D CA 1
ATOM 13403 C C . ASP D 1 330 ? 53.74302 17.48562 -6.91872 1.000 43.86332 320 ASP D C 1
ATOM 13404 O O . ASP D 1 330 ? 53.07141 18.42748 -7.35165 1.000 44.29622 320 ASP D O 1
ATOM 13409 N N . LEU D 1 331 ? 53.77628 17.17492 -5.62308 1.000 43.78993 321 LEU D N 1
ATOM 13410 C CA . LEU D 1 331 ? 52.99271 17.94021 -4.66224 1.000 44.85090 321 LEU D CA 1
ATOM 13411 C C . LEU D 1 331 ? 53.40872 19.40217 -4.64382 1.000 44.20026 321 LEU D C 1
ATOM 13412 O O . LEU D 1 331 ? 52.55780 20.29506 -4.54300 1.000 41.75924 321 LEU D O 1
ATOM 13417 N N . ALA D 1 332 ? 54.71058 19.66768 -4.74067 1.000 37.53836 322 ALA D N 1
ATOM 13418 C CA . ALA D 1 332 ? 55.17189 21.04744 -4.75692 1.000 44.08719 322 ALA D CA 1
ATOM 13419 C C . ALA D 1 332 ? 54.84477 21.73384 -6.07338 1.000 42.99178 322 ALA D C 1
ATOM 13420 O O . ALA D 1 332 ? 54.63442 22.95120 -6.10092 1.000 40.71492 322 ALA D O 1
ATOM 13422 N N . LYS D 1 333 ? 54.78365 20.98058 -7.17026 1.000 42.58118 323 LYS D N 1
ATOM 13423 C CA . LYS D 1 333 ? 54.36482 21.61264 -8.40996 1.000 45.74658 323 LYS D CA 1
ATOM 13424 C C . LYS D 1 333 ? 52.84893 21.83345 -8.41462 1.000 45.46667 323 LYS D C 1
ATOM 13425 O O . LYS D 1 333 ? 52.36773 22.86017 -8.90628 1.000 41.17917 323 LYS D O 1
ATOM 13431 N N . GLY D 1 334 ? 52.08835 20.92822 -7.79340 1.000 41.52334 324 GLY D N 1
ATOM 13432 C CA . GLY D 1 334 ? 50.63840 21.00559 -7.71712 1.000 40.70794 324 GLY D CA 1
ATOM 13433 C C . GLY D 1 334 ? 49.97790 19.89380 -8.49430 1.000 38.19446 324 GLY D C 1
ATOM 13434 O O . GLY D 1 334 ? 50.30827 19.65106 -9.65331 1.000 36.60008 324 GLY D O 1
ATOM 13435 N N . ILE D 1 335 ? 49.01267 19.20925 -7.87580 1.000 36.10393 325 ILE D N 1
ATOM 13436 C CA . ILE D 1 335 ? 48.27308 18.16205 -8.56783 1.000 37.20821 325 ILE D CA 1
ATOM 13437 C C . ILE D 1 335 ? 46.81994 18.59230 -8.69731 1.000 36.12057 325 ILE D C 1
ATOM 13438 O O . ILE D 1 335 ? 46.26690 19.27820 -7.83154 1.000 36.93533 325 ILE D O 1
ATOM 13443 N N . ASN D 1 336 ? 46.20240 18.18174 -9.80052 1.000 35.04114 326 ASN D N 1
ATOM 13444 C CA . ASN D 1 336 ? 44.82855 18.55187 -10.11601 1.000 33.91490 326 ASN D CA 1
ATOM 13445 C C . ASN D 1 336 ? 43.86545 17.51119 -9.53865 1.000 33.18841 326 ASN D C 1
ATOM 13446 O O . ASN D 1 336 ? 43.73412 16.40585 -10.07715 1.000 32.21078 326 ASN D O 1
ATOM 13451 N N . LEU D 1 337 ? 43.17050 17.87236 -8.45656 1.000 26.94048 327 LEU D N 1
ATOM 13452 C CA . LEU D 1 337 ? 42.20931 16.94481 -7.86902 1.000 30.19507 327 LEU D CA 1
ATOM 13453 C C . LEU D 1 337 ? 41.02092 16.67656 -8.79574 1.000 29.23404 327 LEU D C 1
ATOM 13454 O O . LEU D 1 337 ? 40.42463 15.59784 -8.73645 1.000 28.53090 327 LEU D O 1
ATOM 13459 N N . ALA D 1 338 ? 40.67340 17.62953 -9.66423 1.000 29.00791 328 ALA D N 1
ATOM 13460 C CA . ALA D 1 338 ? 39.55824 17.44671 -10.58734 1.000 27.88840 328 ALA D CA 1
ATOM 13461 C C . ALA D 1 338 ? 39.82221 16.37538 -11.63802 1.000 30.74739 328 ALA D C 1
ATOM 13462 O O . ALA D 1 338 ? 38.88150 15.95850 -12.32634 1.000 30.70352 328 ALA D O 1
ATOM 13464 N N . ALA D 1 339 ? 41.06196 15.91093 -11.76808 1.000 28.42087 329 ALA D N 1
ATOM 13465 C CA . ALA D 1 339 ? 41.38996 14.79863 -12.64085 1.000 33.84344 329 ALA D CA 1
ATOM 13466 C C . ALA D 1 339 ? 41.41337 13.46834 -11.89715 1.000 31.80731 329 ALA D C 1
ATOM 13467 O O . ALA D 1 339 ? 41.65103 12.42953 -12.51721 1.000 34.81165 329 ALA D O 1
ATOM 13469 N N . GLU D 1 340 ? 41.14296 13.47035 -10.59567 1.000 30.10964 330 GLU D N 1
ATOM 13470 C CA . GLU D 1 340 ? 41.16192 12.26479 -9.77082 1.000 32.85705 330 GLU D CA 1
ATOM 13471 C C . GLU D 1 340 ? 39.71418 11.87729 -9.46742 1.000 29.48922 330 GLU D C 1
ATOM 13472 O O . GLU D 1 340 ? 39.09049 12.41731 -8.54826 1.000 27.65330 330 GLU D O 1
ATOM 13478 N N . SER D 1 341 ? 39.17275 10.95303 -10.25232 1.000 26.57317 331 SER D N 1
ATOM 13479 C CA . SER D 1 341 ? 37.75761 10.61819 -10.11425 1.000 34.75133 331 SER D CA 1
ATOM 13480 C C . SER D 1 341 ? 37.42314 9.93674 -8.79168 1.000 34.74262 331 SER D C 1
ATOM 13481 O O . SER D 1 341 ? 36.23560 9.82606 -8.46644 1.000 30.10902 331 SER D O 1
ATOM 13484 N N . LYS D 1 342 ? 38.42471 9.50287 -8.02028 1.000 31.44388 332 LYS D N 1
ATOM 13485 C CA . LYS D 1 342 ? 38.18421 8.84844 -6.73472 1.000 33.81738 332 LYS D CA 1
ATOM 13486 C C . LYS D 1 342 ? 37.93463 9.81346 -5.58112 1.000 28.02386 332 LYS D C 1
ATOM 13487 O O . LYS D 1 342 ? 37.58255 9.35398 -4.48949 1.000 30.06490 332 LYS D O 1
ATOM 13493 N N . THR D 1 343 ? 38.10582 11.12149 -5.76987 1.000 29.34603 333 THR D N 1
ATOM 13494 C CA . THR D 1 343 ? 37.85635 12.02139 -4.65667 1.000 28.62138 333 THR D CA 1
ATOM 13495 C C . THR D 1 343 ? 36.36853 12.01758 -4.30509 1.000 29.22853 333 THR D C 1
ATOM 13496 O O . THR D 1 343 ? 35.50980 11.80933 -5.17700 1.000 29.11827 333 THR D O 1
ATOM 13500 N N . PRO D 1 344 ? 36.03890 12.24525 -3.03359 1.000 29.56479 334 PRO D N 1
ATOM 13501 C CA . PRO D 1 344 ? 34.62080 12.32349 -2.65631 1.000 31.06684 334 PRO D CA 1
ATOM 13502 C C . PRO D 1 344 ? 33.88987 13.43698 -3.37417 1.000 29.59695 334 PRO D C 1
ATOM 13503 O O . PRO D 1 344 ? 32.72399 13.25427 -3.76812 1.000 31.42219 334 PRO D O 1
ATOM 13507 N N . GLN D 1 345 ? 34.54402 14.59167 -3.56151 1.000 24.68596 335 GLN D N 1
ATOM 13508 C CA . GLN D 1 345 ? 33.88996 15.68563 -4.27559 1.000 27.55229 335 GLN D CA 1
ATOM 13509 C C . GLN D 1 345 ? 33.66450 15.35878 -5.75750 1.000 22.28182 335 GLN D C 1
ATOM 13510 O O . GLN D 1 345 ? 32.68694 15.82904 -6.34429 1.000 27.87788 335 GLN D O 1
ATOM 13516 N N . TYR D 1 346 ? 34.51810 14.54429 -6.38336 1.000 25.12667 336 TYR D N 1
ATOM 13517 C CA . TYR D 1 346 ? 34.23991 14.15686 -7.76967 1.000 26.46581 336 TYR D CA 1
ATOM 13518 C C . TYR D 1 346 ? 33.10316 13.14702 -7.84426 1.000 25.20485 336 TYR D C 1
ATOM 13519 O O . TYR D 1 346 ? 32.32308 13.16262 -8.79795 1.000 27.79360 336 TYR D O 1
ATOM 13528 N N . GLN D 1 347 ? 33.00503 12.24098 -6.86644 1.000 27.17309 337 GLN D N 1
ATOM 13529 C CA . GLN D 1 347 ? 31.85822 11.33294 -6.81392 1.000 24.93330 337 GLN D CA 1
ATOM 13530 C C . GLN D 1 347 ? 30.55748 12.10355 -6.59128 1.000 26.99076 337 GLN D C 1
ATOM 13531 O O . GLN D 1 347 ? 29.50712 11.77256 -7.16404 1.000 23.09665 337 GLN D O 1
ATOM 13537 N N . GLN D 1 348 ? 30.61462 13.14395 -5.76164 1.000 26.44518 338 GLN D N 1
ATOM 13538 C CA . GLN D 1 348 ? 29.46727 14.02353 -5.58252 1.000 26.65821 338 GLN D CA 1
ATOM 13539 C C . GLN D 1 348 ? 29.09232 14.69462 -6.90596 1.000 25.04119 338 GLN D C 1
ATOM 13540 O O . GLN D 1 348 ? 27.90753 14.73988 -7.30440 1.000 27.11820 338 GLN D O 1
ATOM 13546 N N . ALA D 1 349 ? 30.10171 15.20215 -7.62248 1.000 24.29556 339 ALA D N 1
ATOM 13547 C CA . ALA D 1 349 ? 29.83646 15.82177 -8.91585 1.000 24.89985 339 ALA D CA 1
ATOM 13548 C C . ALA D 1 349 ? 29.25628 14.81352 -9.90777 1.000 20.71901 339 ALA D C 1
ATOM 13549 O O . ALA D 1 349 ? 28.33775 15.13368 -10.66649 1.000 21.86722 339 ALA D O 1
ATOM 13551 N N . LEU D 1 350 ? 29.76059 13.58838 -9.89667 1.000 23.05076 340 LEU D N 1
ATOM 13552 C CA . LEU D 1 350 ? 29.26504 12.56456 -10.80946 1.000 22.15335 340 LEU D CA 1
ATOM 13553 C C . LEU D 1 350 ? 27.79853 12.25869 -10.53639 1.000 23.63854 340 LEU D C 1
ATOM 13554 O O . LEU D 1 350 ? 27.00688 12.07852 -11.47349 1.000 25.72449 340 LEU D O 1
ATOM 13559 N N . THR D 1 351 ? 27.41801 12.20355 -9.25717 1.000 26.07985 341 THR D N 1
ATOM 13560 C CA . THR D 1 351 ? 26.00981 12.07817 -8.89590 1.000 22.32938 341 THR D CA 1
ATOM 13561 C C . THR D 1 351 ? 25.19247 13.16214 -9.58457 1.000 27.02834 341 THR D C 1
ATOM 13562 O O . THR D 1 351 ? 24.14433 12.89177 -10.20150 1.000 25.33747 341 THR D O 1
ATOM 13566 N N . ILE D 1 352 ? 25.66305 14.40942 -9.46813 1.000 25.11998 342 ILE D N 1
ATOM 13567 C CA . ILE D 1 352 ? 24.96493 15.52210 -10.12033 1.000 22.18961 342 ILE D CA 1
ATOM 13568 C C . ILE D 1 352 ? 24.89226 15.30528 -11.62836 1.000 26.36918 342 ILE D C 1
ATOM 13569 O O . ILE D 1 352 ? 23.86683 15.57255 -12.26467 1.000 22.67001 342 ILE D O 1
ATOM 13574 N N . MET D 1 353 ? 25.98799 14.82068 -12.22065 1.000 24.07698 343 MET D N 1
ATOM 13575 C CA . MET D 1 353 ? 26.05180 14.63055 -13.66391 1.000 22.69407 343 MET D CA 1
ATOM 13576 C C . MET D 1 353 ? 25.01005 13.60944 -14.13361 1.000 25.24401 343 MET D C 1
ATOM 13577 O O . MET D 1 353 ? 24.31460 13.82394 -15.13686 1.000 26.48183 343 MET D O 1
ATOM 13582 N N . HIS D 1 354 ? 24.88614 12.49614 -13.40758 1.000 22.63330 344 HIS D N 1
ATOM 13583 C CA . HIS D 1 354 ? 23.92088 11.46069 -13.76536 1.000 28.41830 344 HIS D CA 1
ATOM 13584 C C . HIS D 1 354 ? 22.48988 11.96993 -13.61623 1.000 25.18985 344 HIS D C 1
ATOM 13585 O O . HIS D 1 354 ? 21.63672 11.71768 -14.48464 1.000 29.97492 344 HIS D O 1
ATOM 13592 N N . LEU D 1 355 ? 22.20979 12.68594 -12.52350 1.000 25.04772 345 LEU D N 1
ATOM 13593 C CA . LEU D 1 355 ? 20.90100 13.31887 -12.38214 1.000 29.61258 345 LEU D CA 1
ATOM 13594 C C . LEU D 1 355 ? 20.60101 14.23531 -13.56516 1.000 28.32965 345 LEU D C 1
ATOM 13595 O O . LEU D 1 355 ? 19.49140 14.21216 -14.11814 1.000 24.28309 345 LEU D O 1
ATOM 13600 N N . ASN D 1 356 ? 21.59150 15.03195 -13.97693 1.000 23.52904 346 ASN D N 1
ATOM 13601 C CA . ASN D 1 356 ? 21.38871 15.98543 -15.05445 1.000 23.46276 346 ASN D CA 1
ATOM 13602 C C . ASN D 1 356 ? 21.12265 15.26041 -16.35528 1.000 24.77257 346 ASN D C 1
ATOM 13603 O O . ASN D 1 356 ? 20.33162 15.73432 -17.17734 1.000 28.00122 346 ASN D O 1
ATOM 13608 N N . GLU D 1 357 ? 21.75514 14.10099 -16.54387 1.000 21.88073 347 GLU D N 1
ATOM 13609 C CA . GLU D 1 357 ? 21.52406 13.31852 -17.75025 1.000 22.87238 347 GLU D CA 1
ATOM 13610 C C . GLU D 1 357 ? 20.10637 12.73403 -17.78010 1.000 28.63176 347 GLU D C 1
ATOM 13611 O O . GLU D 1 357 ? 19.43530 12.77161 -18.82632 1.000 30.78656 347 GLU D O 1
ATOM 13617 N N . TYR D 1 358 ? 19.62348 12.20988 -16.64555 1.000 24.11840 348 TYR D N 1
ATOM 13618 C CA . TYR D 1 358 ? 18.22371 11.77118 -16.56641 1.000 24.74368 348 TYR D CA 1
ATOM 13619 C C . TYR D 1 358 ? 17.27907 12.90932 -16.92691 1.000 25.90938 348 TYR D C 1
ATOM 13620 O O . TYR D 1 358 ? 16.28583 12.72263 -17.65319 1.000 28.19432 348 TYR D O 1
ATOM 13629 N N . ARG D 1 359 ? 17.55586 14.09295 -16.37559 1.000 21.49387 349 ARG D N 1
ATOM 13630 C CA . ARG D 1 359 ? 16.74493 15.26524 -16.66137 1.000 25.37526 349 ARG D CA 1
ATOM 13631 C C . ARG D 1 359 ? 16.74116 15.59768 -18.15320 1.000 28.86577 349 ARG D C 1
ATOM 13632 O O . ARG D 1 359 ? 15.68453 15.88331 -18.73333 1.000 24.41731 349 ARG D O 1
ATOM 13640 N N . TRP D 1 360 ? 17.92593 15.58730 -18.77714 1.000 25.41674 350 TRP D N 1
ATOM 13641 C CA . TRP D 1 360 ? 18.04489 15.87110 -20.20364 1.000 25.23022 350 TRP D CA 1
ATOM 13642 C C . TRP D 1 360 ? 17.20855 14.89455 -21.03155 1.000 31.75445 350 TRP D C 1
ATOM 13643 O O . TRP D 1 360 ? 16.55516 15.29650 -22.00363 1.000 34.22789 350 TRP D O 1
ATOM 13654 N N . GLU D 1 361 ? 17.19084 13.60910 -20.65375 1.000 31.59881 351 GLU D N 1
ATOM 13655 C CA . GLU D 1 361 ? 16.36878 12.64380 -21.39832 1.000 32.19127 351 GLU D CA 1
ATOM 13656 C C . GLU D 1 361 ? 14.87963 12.97184 -21.29233 1.000 29.81129 351 GLU D C 1
ATOM 13657 O O . GLU D 1 361 ? 14.13427 12.91822 -22.29506 1.000 30.44449 351 GLU D O 1
ATOM 13663 N N . LEU D 1 362 ? 14.41910 13.30273 -20.08386 1.000 26.74111 352 LEU D N 1
ATOM 13664 C CA . LEU D 1 362 ? 13.02811 13.74151 -19.95278 1.000 27.92009 352 LEU D CA 1
ATOM 13665 C C . LEU D 1 362 ? 12.74280 14.96478 -20.83070 1.000 28.75075 352 LEU D C 1
ATOM 13666 O O . LEU D 1 362 ? 11.68993 15.05785 -21.50335 1.000 31.42321 352 LEU D O 1
ATOM 13671 N N . GLU D 1 363 ? 13.66268 15.93212 -20.82241 1.000 26.22080 353 GLU D N 1
ATOM 13672 C CA . GLU D 1 363 ? 13.44203 17.12989 -21.61930 1.000 26.55869 353 GLU D CA 1
ATOM 13673 C C . GLU D 1 363 ? 13.35639 16.77649 -23.09334 1.000 27.21158 353 GLU D C 1
ATOM 13674 O O . GLU D 1 363 ? 12.55625 17.36012 -23.83993 1.000 26.01967 353 GLU D O 1
ATOM 13680 N N . ARG D 1 364 ? 14.15457 15.79308 -23.52208 1.000 25.12875 354 ARG D N 1
ATOM 13681 C CA . ARG D 1 364 ? 14.08991 15.36009 -24.91037 1.000 27.25185 354 ARG D CA 1
ATOM 13682 C C . ARG D 1 364 ? 12.70003 14.83106 -25.25880 1.000 32.93799 354 ARG D C 1
ATOM 13683 O O . ARG D 1 364 ? 12.22599 15.03030 -26.38400 1.000 31.20016 354 ARG D O 1
ATOM 13691 N N . THR D 1 365 ? 12.02488 14.15361 -24.31677 1.000 26.14787 355 THR D N 1
ATOM 13692 C CA . THR D 1 365 ? 10.65378 13.73620 -24.64789 1.000 32.68077 355 THR D CA 1
ATOM 13693 C C . THR D 1 365 ? 9.75765 14.95253 -24.88180 1.000 30.64859 355 THR D C 1
ATOM 13694 O O . THR D 1 365 ? 8.88735 14.94338 -25.76759 1.000 32.84608 355 THR D O 1
ATOM 13698 N N . PHE D 1 366 ? 9.96704 16.02221 -24.11244 1.000 34.02381 356 PHE D N 1
ATOM 13699 C CA . PHE D 1 366 ? 9.21399 17.24290 -24.43635 1.000 29.06568 356 PHE D CA 1
ATOM 13700 C C . PHE D 1 366 ? 9.61298 17.82346 -25.80140 1.000 29.98980 356 PHE D C 1
ATOM 13701 O O . PHE D 1 366 ? 8.79747 18.46144 -26.47427 1.000 29.14770 356 PHE D O 1
ATOM 13709 N N . ARG D 1 367 ? 10.85772 17.63155 -26.22600 1.000 31.38939 357 ARG D N 1
ATOM 13710 C CA . ARG D 1 367 ? 11.24826 18.13674 -27.54613 1.000 31.79796 357 ARG D CA 1
ATOM 13711 C C . ARG D 1 367 ? 10.60261 17.32304 -28.67495 1.000 36.87793 357 ARG D C 1
ATOM 13712 O O . ARG D 1 367 ? 10.23700 17.86745 -29.72529 1.000 32.98863 357 ARG D O 1
ATOM 13720 N N . GLU D 1 368 ? 10.45710 16.01608 -28.47285 1.000 37.45857 358 GLU D N 1
ATOM 13721 C CA . GLU D 1 368 ? 9.72264 15.19102 -29.42745 1.000 35.00238 358 GLU D CA 1
ATOM 13722 C C . GLU D 1 368 ? 8.27213 15.63913 -29.53142 1.000 35.77714 358 GLU D C 1
ATOM 13723 O O . GLU D 1 368 ? 7.71375 15.75260 -30.63720 1.000 37.54024 358 GLU D O 1
ATOM 13729 N N . TYR D 1 369 ? 7.65293 15.92561 -28.38606 1.000 32.66890 359 TYR D N 1
ATOM 13730 C CA . TYR D 1 369 ? 6.28912 16.43476 -28.41289 1.000 34.62664 359 TYR D CA 1
ATOM 13731 C C . TYR D 1 369 ? 6.22580 17.77020 -29.14809 1.000 39.01934 359 TYR D C 1
ATOM 13732 O O . TYR D 1 369 ? 5.29514 18.02028 -29.92634 1.000 35.18329 359 TYR D O 1
ATOM 13741 N N . ALA D 1 370 ? 7.21736 18.63732 -28.92138 1.000 39.26132 360 ALA D N 1
ATOM 13742 C CA . ALA D 1 370 ? 7.25068 19.92607 -29.60763 1.000 37.12217 360 ALA D CA 1
ATOM 13743 C C . ALA D 1 370 ? 7.34228 19.75181 -31.11750 1.000 39.80435 360 ALA D C 1
ATOM 13744 O O . ALA D 1 370 ? 6.69685 20.49318 -31.86964 1.000 33.51618 360 ALA D O 1
ATOM 13746 N N . TRP D 1 371 ? 8.15297 18.79207 -31.58356 1.000 34.41735 361 TRP D N 1
ATOM 13747 C CA . TRP D 1 371 ? 8.18829 18.53609 -33.01636 1.000 36.66477 361 TRP D CA 1
ATOM 13748 C C . TRP D 1 371 ? 6.81781 18.10921 -33.51465 1.000 45.52729 361 TRP D C 1
ATOM 13749 O O . TRP D 1 371 ? 6.34013 18.59707 -34.54884 1.000 45.09199 361 TRP D O 1
ATOM 13760 N N . CYS D 1 372 ? 6.16615 17.19396 -32.78984 1.000 38.65396 362 CYS D N 1
ATOM 13761 C CA . CYS D 1 372 ? 4.82165 16.79290 -33.19712 1.000 44.92378 362 CYS D CA 1
ATOM 13762 C C . CYS D 1 372 ? 3.91209 18.00990 -33.32423 1.000 45.96998 362 CYS D C 1
ATOM 13763 O O . CYS D 1 372 ? 3.11113 18.10311 -34.26088 1.000 48.34564 362 CYS D O 1
ATOM 13766 N N . GLN D 1 373 ? 4.06950 18.98105 -32.42897 1.000 42.23085 363 GLN D N 1
ATOM 13767 C CA . GLN D 1 373 ? 3.16970 20.13106 -32.41300 1.000 37.08426 363 GLN D CA 1
ATOM 13768 C C . GLN D 1 373 ? 3.46558 21.12648 -33.53557 1.000 47.65808 363 GLN D C 1
ATOM 13769 O O . GLN D 1 373 ? 2.54805 21.54991 -34.25077 1.000 47.15950 363 GLN D O 1
ATOM 13775 N N . PHE D 1 374 ? 4.72392 21.56212 -33.66456 1.000 36.36679 364 PHE D N 1
ATOM 13776 C CA . PHE D 1 374 ? 5.09235 22.60278 -34.62036 1.000 39.92382 364 PHE D CA 1
ATOM 13777 C C . PHE D 1 374 ? 5.57510 22.06371 -35.95792 1.000 40.98219 364 PHE D C 1
ATOM 13778 O O . PHE D 1 374 ? 5.45895 22.76176 -36.97086 1.000 41.54220 364 PHE D O 1
ATOM 13786 N N . GLY D 1 375 ? 6.12684 20.86032 -35.98902 1.000 39.59869 365 GLY D N 1
ATOM 13787 C CA . GLY D 1 375 ? 6.56116 20.27190 -37.23559 1.000 40.05858 365 GLY D CA 1
ATOM 13788 C C . GLY D 1 375 ? 5.49165 19.50282 -37.96059 1.000 49.45495 365 GLY D C 1
ATOM 13789 O O . GLY D 1 375 ? 5.69599 19.08390 -39.10548 1.000 50.35159 365 GLY D O 1
ATOM 13790 N N . PHE D 1 376 ? 4.34382 19.28929 -37.31973 1.000 48.85767 366 PHE D N 1
ATOM 13791 C CA . PHE D 1 376 ? 3.26187 18.57889 -37.98527 1.000 53.85708 366 PHE D CA 1
ATOM 13792 C C . PHE D 1 376 ? 1.90222 19.23922 -37.78965 1.000 49.46059 366 PHE D C 1
ATOM 13793 O O . PHE D 1 376 ? 1.24298 19.60591 -38.76638 1.000 55.63526 366 PHE D O 1
ATOM 13801 N N . PHE D 1 377 ? 1.46651 19.38851 -36.54147 1.000 45.90030 367 PHE D N 1
ATOM 13802 C CA . PHE D 1 377 ? 0.09885 19.83011 -36.29570 1.000 43.28346 367 PHE D CA 1
ATOM 13803 C C . PHE D 1 377 ? -0.09410 21.29542 -36.65876 1.000 45.00219 367 PHE D C 1
ATOM 13804 O O . PHE D 1 377 ? -1.20734 21.70597 -37.00518 1.000 48.86873 367 PHE D O 1
ATOM 13812 N N . GLN D 1 378 ? 0.96139 22.10279 -36.55323 1.000 47.43702 368 GLN D N 1
ATOM 13813 C CA . GLN D 1 378 ? 0.83188 23.52649 -36.84597 1.000 47.58109 368 GLN D CA 1
ATOM 13814 C C . GLN D 1 378 ? 0.36928 23.75482 -38.28134 1.000 48.68846 368 GLN D C 1
ATOM 13815 O O . GLN D 1 378 ? -0.46872 24.62700 -38.54135 1.000 43.97147 368 GLN D O 1
ATOM 13821 N N . GLN D 1 379 ? 0.92978 23.00061 -39.22919 1.000 50.54895 369 GLN D N 1
ATOM 13822 C CA . GLN D 1 379 ? 0.56525 23.11392 -40.63959 1.000 48.92650 369 GLN D CA 1
ATOM 13823 C C . GLN D 1 379 ? -0.84133 22.58622 -40.94536 1.000 52.25702 369 GLN D C 1
ATOM 13824 O O . GLN D 1 379 ? -1.34343 22.81554 -42.05495 1.000 53.52081 369 GLN D O 1
ATOM 13830 N N . LYS D 1 380 ? -1.45208 21.83310 -40.02756 1.000 49.86252 370 LYS D N 1
ATOM 13831 C CA . LYS D 1 380 ? -2.81829 21.33597 -40.15718 1.000 50.72559 370 LYS D CA 1
ATOM 13832 C C . LYS D 1 380 ? -3.81698 22.13429 -39.31181 1.000 50.57138 370 LYS D C 1
ATOM 13833 O O . LYS D 1 380 ? -4.92152 21.64816 -39.04920 1.000 52.77180 370 LYS D O 1
ATOM 13839 N N . GLY D 1 381 ? -3.43253 23.31813 -38.83166 1.000 56.10500 371 GLY D N 1
ATOM 13840 C CA . GLY D 1 381 ? -4.32374 24.13010 -38.00769 1.000 45.87397 371 GLY D CA 1
ATOM 13841 C C . GLY D 1 381 ? -4.68945 23.51403 -36.67557 1.000 58.31902 371 GLY D C 1
ATOM 13842 O O . GLY D 1 381 ? -5.75862 23.82458 -36.13228 1.000 55.31591 371 GLY D O 1
ATOM 13843 N N . LEU D 1 382 ? -3.79910 22.68952 -36.10132 1.000 57.80977 372 LEU D N 1
ATOM 13844 C CA . LEU D 1 382 ? -4.08660 21.88738 -34.91561 1.000 50.92177 372 LEU D CA 1
ATOM 13845 C C . LEU D 1 382 ? -3.03983 22.06610 -33.81642 1.000 53.97870 372 LEU D C 1
ATOM 13846 O O . LEU D 1 382 ? -2.81321 21.14913 -33.01690 1.000 49.52975 372 LEU D O 1
ATOM 13851 N N . LEU D 1 383 ? -2.36344 23.21351 -33.78644 1.000 56.27891 373 LEU D N 1
ATOM 13852 C CA . LEU D 1 383 ? -1.37737 23.49077 -32.74923 1.000 44.65900 373 LEU D CA 1
ATOM 13853 C C . LEU D 1 383 ? -2.01787 23.45010 -31.36866 1.000 46.05521 373 LEU D C 1
ATOM 13854 O O . LEU D 1 383 ? -2.93225 24.22824 -31.07797 1.000 49.90888 373 LEU D O 1
ATOM 13859 N N . PHE D 1 384 ? -1.51754 22.55562 -30.51164 1.000 46.32476 374 PHE D N 1
ATOM 13860 C CA . PHE D 1 384 ? -1.96723 22.40649 -29.12500 1.000 45.85404 374 PHE D CA 1
ATOM 13861 C C . PHE D 1 384 ? -3.42683 21.97484 -29.01202 1.000 49.37682 374 PHE D C 1
ATOM 13862 O O . PHE D 1 384 ? -4.04515 22.15813 -27.95596 1.000 42.69430 374 PHE D O 1
ATOM 13870 N N . ALA D 1 385 ? -3.99779 21.41146 -30.08542 1.000 51.42647 375 ALA D N 1
ATOM 13871 C CA . ALA D 1 385 ? -5.37321 20.91858 -30.02013 1.000 51.52865 375 ALA D CA 1
ATOM 13872 C C . ALA D 1 385 ? -5.51252 19.79451 -28.99178 1.000 50.38025 375 ALA D C 1
ATOM 13873 O O . ALA D 1 385 ? -6.36610 19.85997 -28.09860 1.000 49.47346 375 ALA D O 1
ATOM 13875 N N . ASN D 1 386 ? -4.66268 18.76807 -29.08859 1.000 44.87358 376 ASN D N 1
ATOM 13876 C CA . ASN D 1 386 ? -4.60428 17.68237 -28.10604 1.000 46.14386 376 ASN D CA 1
ATOM 13877 C C . ASN D 1 386 ? -5.98549 17.07324 -27.85506 1.000 51.28034 376 ASN D C 1
ATOM 13878 O O . ASN D 1 386 ? -6.43240 16.92301 -26.71348 1.000 51.88954 376 ASN D O 1
ATOM 13883 N N . ASP D 1 387 ? -6.68526 16.76335 -28.94552 1.000 54.18139 377 ASP D N 1
ATOM 13884 C CA . ASP D 1 387 ? -8.05227 16.25998 -28.88542 1.000 47.15103 377 ASP D CA 1
ATOM 13885 C C . ASP D 1 387 ? -8.22333 15.17437 -29.94474 1.000 46.96657 377 ASP D C 1
ATOM 13886 O O . ASP D 1 387 ? -7.25352 14.69664 -30.54004 1.000 49.08049 377 ASP D O 1
ATOM 13891 N N . ARG D 1 388 ? -9.48525 14.80835 -30.19485 1.000 56.45658 378 ARG D N 1
ATOM 13892 C CA . ARG D 1 388 ? -9.79307 13.68169 -31.07195 1.000 56.88933 378 ARG D CA 1
ATOM 13893 C C . ARG D 1 388 ? -9.40029 13.94636 -32.52604 1.000 49.48519 378 ARG D C 1
ATOM 13894 O O . ARG D 1 388 ? -8.88385 13.04764 -33.20198 1.000 52.61731 378 ARG D O 1
ATOM 13902 N N . LYS D 1 389 ? -9.61914 15.15823 -33.03807 1.000 48.20058 379 LYS D N 1
ATOM 13903 C CA . LYS D 1 389 ? -9.18194 15.38733 -34.41219 1.000 56.80481 379 LYS D CA 1
ATOM 13904 C C . LYS D 1 389 ? -7.66296 15.39553 -34.53024 1.000 55.87594 379 LYS D C 1
ATOM 13905 O O . LYS D 1 389 ? -7.13199 14.99942 -35.57177 1.000 53.33157 379 LYS D O 1
ATOM 13911 N N . ALA D 1 390 ? -6.94121 15.82768 -33.49175 1.000 53.87013 380 ALA D N 1
ATOM 13912 C CA . ALA D 1 390 ? -5.48430 15.73493 -33.55282 1.000 50.90466 380 ALA D CA 1
ATOM 13913 C C . ALA D 1 390 ? -5.05893 14.29095 -33.75951 1.000 51.31396 380 ALA D C 1
ATOM 13914 O O . ALA D 1 390 ? -4.26373 13.97820 -34.65968 1.000 47.40268 380 ALA D O 1
ATOM 13916 N N . ILE D 1 391 ? -5.63665 13.39048 -32.96081 1.000 56.13906 381 ILE D N 1
ATOM 13917 C CA . ILE D 1 391 ? -5.36593 11.96640 -33.10325 1.000 52.51762 381 ILE D CA 1
ATOM 13918 C C . ILE D 1 391 ? -5.73167 11.50980 -34.50412 1.000 54.35407 381 ILE D C 1
ATOM 13919 O O . ILE D 1 391 ? -4.96216 10.81448 -35.17479 1.000 57.45869 381 ILE D O 1
ATOM 13924 N N . GLU D 1 392 ? -6.90720 11.92687 -34.97547 1.000 54.99949 382 GLU D N 1
ATOM 13925 C CA . GLU D 1 392 ? -7.41082 11.43917 -36.25248 1.000 60.59584 382 GLU D CA 1
ATOM 13926 C C . GLU D 1 392 ? -6.51305 11.87754 -37.40495 1.000 59.32342 382 GLU D C 1
ATOM 13927 O O . GLU D 1 392 ? -6.10553 11.05508 -38.22847 1.000 57.87866 382 GLU D O 1
ATOM 13933 N N . VAL D 1 393 ? -6.16883 13.16458 -37.46319 1.000 54.45040 383 VAL D N 1
ATOM 13934 C CA . VAL D 1 393 ? -5.35247 13.66758 -38.56628 1.000 57.00588 383 VAL D CA 1
ATOM 13935 C C . VAL D 1 393 ? -3.96572 13.03902 -38.52805 1.000 58.17915 383 VAL D C 1
ATOM 13936 O O . VAL D 1 393 ? -3.41407 12.62779 -39.56667 1.000 59.77201 383 VAL D O 1
ATOM 13940 N N . MET D 1 394 ? -3.38988 12.92047 -37.33110 1.000 55.44535 384 MET D N 1
ATOM 13941 C CA . MET D 1 394 ? -2.11261 12.23669 -37.23399 1.000 57.61622 384 MET D CA 1
ATOM 13942 C C . MET D 1 394 ? -2.22003 10.81596 -37.77090 1.000 60.54828 384 MET D C 1
ATOM 13943 O O . MET D 1 394 ? -1.35874 10.36894 -38.53763 1.000 58.36087 384 MET D O 1
ATOM 13948 N N . ASP D 1 395 ? -3.28611 10.09981 -37.40512 1.000 55.67112 385 ASP D N 1
ATOM 13949 C CA . ASP D 1 395 ? -3.47581 8.75188 -37.92906 1.000 61.95474 385 ASP D CA 1
ATOM 13950 C C . ASP D 1 395 ? -3.60689 8.77482 -39.44822 1.000 59.55207 385 ASP D C 1
ATOM 13951 O O . ASP D 1 395 ? -3.05314 7.91395 -40.14241 1.000 57.91472 385 ASP D O 1
ATOM 13956 N N . GLU D 1 396 ? -4.30439 9.77769 -39.98415 1.000 58.22490 386 GLU D N 1
ATOM 13957 C CA . GLU D 1 396 ? -4.44433 9.90155 -41.43048 1.000 61.94538 386 GLU D CA 1
ATOM 13958 C C . GLU D 1 396 ? -3.10481 10.10915 -42.11258 1.000 62.45069 386 GLU D C 1
ATOM 13959 O O . GLU D 1 396 ? -2.96894 9.77147 -43.29197 1.000 59.93083 386 GLU D O 1
ATOM 13965 N N . ASN D 1 397 ? -2.09521 10.60503 -41.39556 1.000 62.99770 387 ASN D N 1
ATOM 13966 C CA . ASN D 1 397 ? -0.84540 10.97978 -42.05021 1.000 63.47677 387 ASN D CA 1
ATOM 13967 C C . ASN D 1 397 ? 0.35003 10.06757 -41.76964 1.000 68.12771 387 ASN D C 1
ATOM 13968 O O . ASN D 1 397 ? 1.41958 10.30611 -42.34365 1.000 70.83709 387 ASN D O 1
ATOM 13973 N N . VAL D 1 398 ? 0.22581 9.04926 -40.90812 1.000 66.56077 388 VAL D N 1
ATOM 13974 C CA . VAL D 1 398 ? 1.43861 8.34670 -40.47038 1.000 70.70635 388 VAL D CA 1
ATOM 13975 C C . VAL D 1 398 ? 2.07183 7.49381 -41.56757 1.000 74.56570 388 VAL D C 1
ATOM 13976 O O . VAL D 1 398 ? 3.28315 7.28356 -41.55533 1.000 74.99011 388 VAL D O 1
ATOM 13980 N N . GLU D 1 399 ? 1.29568 6.98997 -42.53102 1.000 79.18811 389 GLU D N 1
ATOM 13981 C CA . GLU D 1 399 ? 1.90326 6.13147 -43.54771 1.000 81.02623 389 GLU D CA 1
ATOM 13982 C C . GLU D 1 399 ? 2.76484 6.91843 -44.54200 1.000 78.47465 389 GLU D C 1
ATOM 13983 O O . GLU D 1 399 ? 3.63240 6.30179 -45.18372 1.000 78.12615 389 GLU D O 1
ATOM 13989 N N . LYS D 1 400 ? 2.58284 8.22539 -44.70206 1.000 78.91004 390 LYS D N 1
ATOM 13990 C CA . LYS D 1 400 ? 3.47047 8.96021 -45.59707 1.000 85.17943 390 LYS D CA 1
ATOM 13991 C C . LYS D 1 400 ? 4.21942 10.05560 -44.83251 1.000 85.63073 390 LYS D C 1
ATOM 13992 O O . LYS D 1 400 ? 4.64089 11.07431 -45.37589 1.000 85.40811 390 LYS D O 1
ATOM 13998 N N . ASN D 1 401 ? 4.42534 9.81722 -43.53485 1.000 87.69236 391 ASN D N 1
ATOM 13999 C CA . ASN D 1 401 ? 5.16545 10.76715 -42.71414 1.000 87.65653 391 ASN D CA 1
ATOM 14000 C C . ASN D 1 401 ? 5.89039 9.86759 -41.71111 1.000 92.18872 391 ASN D C 1
ATOM 14001 O O . ASN D 1 401 ? 5.42939 9.63887 -40.59190 1.000 91.07872 391 ASN D O 1
ATOM 14006 N N . MET D 1 402 ? 7.04051 9.33877 -42.14620 1.000 97.22872 392 MET D N 1
ATOM 14007 C CA . MET D 1 402 ? 7.76031 8.32715 -41.37295 1.000 98.43872 392 MET D CA 1
ATOM 14008 C C . MET D 1 402 ? 8.14059 8.83254 -39.99140 1.000 97.39916 392 MET D C 1
ATOM 14009 O O . MET D 1 402 ? 7.98688 8.12001 -38.98673 1.000 91.03772 392 MET D O 1
ATOM 14014 N N . TRP D 1 403 ? 8.60975 10.07349 -39.91876 1.000 97.19232 393 TRP D N 1
ATOM 14015 C CA . TRP D 1 403 ? 9.00746 10.62046 -38.63606 1.000 91.61304 393 TRP D CA 1
ATOM 14016 C C . TRP D 1 403 ? 7.79429 10.73515 -37.73340 1.000 82.22872 393 TRP D C 1
ATOM 14017 O O . TRP D 1 403 ? 7.89363 10.53336 -36.51935 1.000 76.82654 393 TRP D O 1
ATOM 14028 N N . LEU D 1 404 ? 6.64315 11.04470 -38.33165 1.000 80.61872 394 LEU D N 1
ATOM 14029 C CA . LEU D 1 404 ? 5.39491 11.15661 -37.59126 1.000 76.46616 394 LEU D CA 1
ATOM 14030 C C . LEU D 1 404 ? 4.95867 9.81021 -37.03036 1.000 73.89601 394 LEU D C 1
ATOM 14031 O O . LEU D 1 404 ? 4.45260 9.74389 -35.90452 1.000 67.46034 394 LEU D O 1
ATOM 14036 N N . LYS D 1 405 ? 5.14371 8.72466 -37.79565 1.000 74.91183 395 LYS D N 1
ATOM 14037 C CA . LYS D 1 405 ? 4.80804 7.40623 -37.26431 1.000 76.04643 395 LYS D CA 1
ATOM 14038 C C . LYS D 1 405 ? 5.75831 7.02300 -36.14344 1.000 68.95163 395 LYS D C 1
ATOM 14039 O O . LYS D 1 405 ? 5.35218 6.39504 -35.16310 1.000 62.06582 395 LYS D O 1
ATOM 14045 N N . GLY D 1 406 ? 7.02501 7.40807 -36.25745 1.000 70.93872 396 GLY D N 1
ATOM 14046 C CA . GLY D 1 406 ? 7.93463 7.12378 -35.16400 1.000 71.43681 396 GLY D CA 1
ATOM 14047 C C . GLY D 1 406 ? 7.56307 7.81605 -33.86389 1.000 65.40137 396 GLY D C 1
ATOM 14048 O O . GLY D 1 406 ? 8.04260 7.41462 -32.79905 1.000 53.30872 396 GLY D O 1
ATOM 14049 N N . ARG D 1 407 ? 6.74365 8.86984 -33.93209 1.000 60.78838 397 ARG D N 1
ATOM 14050 C CA . ARG D 1 407 ? 6.38179 9.66810 -32.77042 1.000 52.80139 397 ARG D CA 1
ATOM 14051 C C . ARG D 1 407 ? 4.95146 9.46137 -32.27547 1.000 51.68834 397 ARG D C 1
ATOM 14052 O O . ARG D 1 407 ? 4.55138 10.13774 -31.32194 1.000 46.00008 397 ARG D O 1
ATOM 14060 N N . ARG D 1 408 ? 4.15314 8.58710 -32.90092 1.000 54.05745 398 ARG D N 1
ATOM 14061 C CA . ARG D 1 408 ? 2.73596 8.50595 -32.53920 1.000 50.12949 398 ARG D CA 1
ATOM 14062 C C . ARG D 1 408 ? 2.52814 8.01242 -31.10997 1.000 40.18549 398 ARG D C 1
ATOM 14063 O O . ARG D 1 408 ? 1.68181 8.54218 -30.38789 1.000 39.79808 398 ARG D O 1
ATOM 14071 N N . ASP D 1 409 ? 3.26014 6.97890 -30.69355 1.000 39.63629 399 ASP D N 1
ATOM 14072 C CA . ASP D 1 409 ? 3.12851 6.47490 -29.32484 1.000 41.61097 399 ASP D CA 1
ATOM 14073 C C . ASP D 1 409 ? 3.47029 7.56254 -28.30697 1.000 38.34126 399 ASP D C 1
ATOM 14074 O O . ASP D 1 409 ? 2.70525 7.82153 -27.35914 1.000 36.35905 399 ASP D O 1
ATOM 14079 N N . LEU D 1 410 ? 4.60200 8.24314 -28.52013 1.000 35.42562 400 LEU D N 1
ATOM 14080 C CA . LEU D 1 410 ? 4.97074 9.34648 -27.64712 1.000 35.75390 400 LEU D CA 1
ATOM 14081 C C . LEU D 1 410 ? 3.89030 10.40981 -27.61749 1.000 33.44804 400 LEU D C 1
ATOM 14082 O O . LEU D 1 410 ? 3.58817 10.95955 -26.55292 1.000 38.47513 400 LEU D O 1
ATOM 14087 N N . TYR D 1 411 ? 3.32450 10.74924 -28.77746 1.000 34.39083 401 TYR D N 1
ATOM 14088 C CA . TYR D 1 411 ? 2.29829 11.78838 -28.79036 1.000 37.39108 401 TYR D CA 1
ATOM 14089 C C . TYR D 1 411 ? 1.03272 11.32452 -28.09131 1.000 32.70870 401 TYR D C 1
ATOM 14090 O O . TYR D 1 411 ? 0.32785 12.12870 -27.46954 1.000 39.81953 401 TYR D O 1
ATOM 14099 N N . SER D 1 412 ? 0.69899 10.04107 -28.22150 1.000 37.15506 402 SER D N 1
ATOM 14100 C CA . SER D 1 412 ? -0.50687 9.53247 -27.58310 1.000 35.91652 402 SER D CA 1
ATOM 14101 C C . SER D 1 412 ? -0.39500 9.62963 -26.07433 1.000 40.08955 402 SER D C 1
ATOM 14102 O O . SER D 1 412 ? -1.40831 9.80791 -25.38488 1.000 35.05080 402 SER D O 1
ATOM 14105 N N . LYS D 1 413 ? 0.83178 9.56958 -25.54655 1.000 37.99434 403 LYS D N 1
ATOM 14106 C CA . LYS D 1 413 ? 0.97665 9.86038 -24.11833 1.000 35.84892 403 LYS D CA 1
ATOM 14107 C C . LYS D 1 413 ? 1.01929 11.36946 -23.84500 1.000 37.29650 403 LYS D C 1
ATOM 14108 O O . LYS D 1 413 ? 0.23224 11.88887 -23.04196 1.000 36.92235 403 LYS D O 1
ATOM 14114 N N . MET D 1 414 ? 1.88242 12.10172 -24.55501 1.000 37.58692 404 MET D N 1
ATOM 14115 C CA . MET D 1 414 ? 2.16895 13.48896 -24.20689 1.000 34.95700 404 MET D CA 1
ATOM 14116 C C . MET D 1 414 ? 1.05206 14.45634 -24.59190 1.000 38.47746 404 MET D C 1
ATOM 14117 O O . MET D 1 414 ? 1.08948 15.61731 -24.16887 1.000 30.57721 404 MET D O 1
ATOM 14122 N N . MET D 1 415 ? 0.05988 14.01618 -25.37016 1.000 37.66523 405 MET D N 1
ATOM 14123 C CA . MET D 1 415 ? -1.07332 14.88688 -25.64939 1.000 34.91908 405 MET D CA 1
ATOM 14124 C C . MET D 1 415 ? -1.88757 15.17909 -24.39749 1.000 34.46724 405 MET D C 1
ATOM 14125 O O . MET D 1 415 ? -2.61028 16.17898 -24.36850 1.000 34.04984 405 MET D O 1
ATOM 14130 N N . PHE D 1 416 ? -1.77645 14.34605 -23.36074 1.000 31.99863 406 PHE D N 1
ATOM 14131 C CA . PHE D 1 416 ? -2.52919 14.56455 -22.13180 1.000 32.34392 406 PHE D CA 1
ATOM 14132 C C . PHE D 1 416 ? -1.81321 15.58561 -21.26858 1.000 34.23546 406 PHE D C 1
ATOM 14133 O O . PHE D 1 416 ? -0.62648 15.43444 -20.97029 1.000 34.66470 406 PHE D O 1
ATOM 14141 N N . LYS D 1 417 ? -2.53366 16.63897 -20.89026 1.000 35.83965 407 LYS D N 1
ATOM 14142 C CA . LYS D 1 417 ? -1.92916 17.66754 -20.06446 1.000 38.53188 407 LYS D CA 1
ATOM 14143 C C . LYS D 1 417 ? -1.46843 17.10589 -18.72442 1.000 37.38034 407 LYS D C 1
ATOM 14144 O O . LYS D 1 417 ? -0.46098 17.55750 -18.17650 1.000 32.95762 407 LYS D O 1
ATOM 14150 N N . GLU D 1 418 ? -2.20904 16.13904 -18.17781 1.000 35.90613 408 GLU D N 1
ATOM 14151 C CA . GLU D 1 418 ? -1.88455 15.57744 -16.87051 1.000 37.38794 408 GLU D CA 1
ATOM 14152 C C . GLU D 1 418 ? -0.54097 14.85948 -16.91996 1.000 35.48606 408 GLU D C 1
ATOM 14153 O O . GLU D 1 418 ? 0.25083 14.93096 -15.96983 1.000 32.00160 408 GLU D O 1
ATOM 14159 N N . ILE D 1 419 ? -0.24888 14.21352 -18.05434 1.000 29.20016 409 ILE D N 1
ATOM 14160 C CA . ILE D 1 419 ? 1.03056 13.53856 -18.24154 1.000 30.97880 409 ILE D CA 1
ATOM 14161 C C . ILE D 1 419 ? 2.16163 14.54206 -18.43054 1.000 32.82994 409 ILE D C 1
ATOM 14162 O O . ILE D 1 419 ? 3.24976 14.36533 -17.87784 1.000 30.56928 409 ILE D O 1
ATOM 14167 N N . ARG D 1 420 ? 1.94272 15.59666 -19.21665 1.000 33.66755 410 ARG D N 1
ATOM 14168 C CA . ARG D 1 420 ? 2.96979 16.63215 -19.31048 1.000 40.53597 410 ARG D CA 1
ATOM 14169 C C . ARG D 1 420 ? 3.26436 17.23074 -17.93671 1.000 35.55652 410 ARG D C 1
ATOM 14170 O O . ARG D 1 420 ? 4.43355 17.43490 -17.57587 1.000 31.59700 410 ARG D O 1
ATOM 14178 N N . ASP D 1 421 ? 2.22094 17.47674 -17.13913 1.000 31.19495 411 ASP D N 1
ATOM 14179 C CA . ASP D 1 421 ? 2.43769 17.98771 -15.78886 1.000 32.85730 411 ASP D CA 1
ATOM 14180 C C . ASP D 1 421 ? 3.29244 17.01910 -14.98284 1.000 36.38280 411 ASP D C 1
ATOM 14181 O O . ASP D 1 421 ? 4.26824 17.42071 -14.33716 1.000 35.02077 411 ASP D O 1
ATOM 14186 N N . ALA D 1 422 ? 2.94114 15.72928 -15.01729 1.000 29.95635 412 ALA D N 1
ATOM 14187 C CA . ALA D 1 422 ? 3.67241 14.74881 -14.22447 1.000 30.34317 412 ALA D CA 1
ATOM 14188 C C . ALA D 1 422 ? 5.13243 14.66200 -14.65292 1.000 28.89782 412 ALA D C 1
ATOM 14189 O O . ALA D 1 422 ? 6.02988 14.57936 -13.81197 1.000 27.67032 412 ALA D O 1
ATOM 14191 N N . ARG D 1 423 ? 5.38992 14.69062 -15.95983 1.000 30.28075 413 ARG D N 1
ATOM 14192 C CA . ARG D 1 423 ? 6.75371 14.53070 -16.44597 1.000 31.78792 413 ARG D CA 1
ATOM 14193 C C . ARG D 1 423 ? 7.58924 15.77084 -16.15665 1.000 30.61584 413 ARG D C 1
ATOM 14194 O O . ARG D 1 423 ? 8.79050 15.66596 -15.86056 1.000 32.95982 413 ARG D O 1
ATOM 14202 N N . GLU D 1 424 ? 6.96503 16.94550 -16.20888 1.000 28.95192 414 GLU D N 1
ATOM 14203 C CA . GLU D 1 424 ? 7.62419 18.15320 -15.73355 1.000 33.07466 414 GLU D CA 1
ATOM 14204 C C . GLU D 1 424 ? 7.94750 18.04326 -14.25633 1.000 36.40739 414 GLU D C 1
ATOM 14205 O O . GLU D 1 424 ? 9.02480 18.46733 -13.81072 1.000 33.88649 414 GLU D O 1
ATOM 14211 N N . GLN D 1 425 ? 7.02390 17.46973 -13.48127 1.000 30.91407 415 GLN D N 1
ATOM 14212 C CA . GLN D 1 425 ? 7.29228 17.25834 -12.06842 1.000 28.26150 415 GLN D CA 1
ATOM 14213 C C . GLN D 1 425 ? 8.49997 16.36410 -11.88000 1.000 29.49899 415 GLN D C 1
ATOM 14214 O O . GLN D 1 425 ? 9.32261 16.61144 -10.99457 1.000 31.31141 415 GLN D O 1
ATOM 14220 N N . GLU D 1 426 ? 8.63657 15.34118 -12.72707 1.000 24.75295 416 GLU D N 1
ATOM 14221 C CA . GLU D 1 426 ? 9.80029 14.45607 -12.65418 1.000 32.46240 416 GLU D CA 1
ATOM 14222 C C . GLU D 1 426 ? 11.09760 15.22448 -12.91515 1.000 27.25978 416 GLU D C 1
ATOM 14223 O O . GLU D 1 426 ? 12.10000 15.05823 -12.19692 1.000 27.96203 416 GLU D O 1
ATOM 14229 N N . MET D 1 427 ? 11.10107 16.05491 -13.96399 1.000 27.14043 417 MET D N 1
ATOM 14230 C CA . MET D 1 427 ? 12.26161 16.90637 -14.19996 1.000 30.53629 417 MET D CA 1
ATOM 14231 C C . MET D 1 427 ? 12.55997 17.76014 -12.97333 1.000 27.34251 417 MET D C 1
ATOM 14232 O O . MET D 1 427 ? 13.72294 17.90319 -12.57786 1.000 26.56890 417 MET D O 1
ATOM 14237 N N . ASP D 1 428 ? 11.51545 18.31152 -12.34273 1.000 30.27375 418 ASP D N 1
ATOM 14238 C CA . ASP D 1 428 ? 11.72484 19.16881 -11.17685 1.000 30.25684 418 ASP D CA 1
ATOM 14239 C C . ASP D 1 428 ? 12.26297 18.38696 -9.98436 1.000 30.93098 418 ASP D C 1
ATOM 14240 O O . ASP D 1 428 ? 13.05870 18.92606 -9.20683 1.000 29.22973 418 ASP D O 1
ATOM 14245 N N . VAL D 1 429 ? 11.85786 17.12636 -9.83590 1.000 24.20704 419 VAL D N 1
ATOM 14246 C CA . VAL D 1 429 ? 12.45114 16.25921 -8.81877 1.000 27.22090 419 VAL D CA 1
ATOM 14247 C C . VAL D 1 429 ? 13.95837 16.16934 -9.02149 1.000 26.45131 419 VAL D C 1
ATOM 14248 O O . VAL D 1 429 ? 14.73991 16.32229 -8.07488 1.000 27.46386 419 VAL D O 1
ATOM 14252 N N . LEU D 1 430 ? 14.38386 15.92685 -10.26694 1.000 27.87380 420 LEU D N 1
ATOM 14253 C CA . LEU D 1 430 ? 15.81914 15.78090 -10.54941 1.000 27.54193 420 LEU D CA 1
ATOM 14254 C C . LEU D 1 430 ? 16.58671 17.08105 -10.30367 1.000 28.14056 420 LEU D C 1
ATOM 14255 O O . LEU D 1 430 ? 17.67457 17.07531 -9.70832 1.000 28.54717 420 LEU D O 1
ATOM 14260 N N . ILE D 1 431 ? 16.03238 18.20200 -10.76882 1.000 27.76484 421 ILE D N 1
ATOM 14261 C CA . ILE D 1 431 ? 16.66785 19.50717 -10.61121 1.000 27.19423 421 ILE D CA 1
ATOM 14262 C C . ILE D 1 431 ? 16.77194 19.88041 -9.13386 1.000 28.41356 421 ILE D C 1
ATOM 14263 O O . ILE D 1 431 ? 17.81880 20.36828 -8.67107 1.000 27.18071 421 ILE D O 1
ATOM 14268 N N . SER D 1 432 ? 15.69164 19.65273 -8.36685 1.000 25.41472 422 SER D N 1
ATOM 14269 C CA . SER D 1 432 ? 15.73898 19.87877 -6.92846 1.000 27.60020 422 SER D CA 1
ATOM 14270 C C . SER D 1 432 ? 16.79388 19.00554 -6.27348 1.000 29.97985 422 SER D C 1
ATOM 14271 O O . SER D 1 432 ? 17.52536 19.46752 -5.39533 1.000 30.12598 422 SER D O 1
ATOM 14274 N N . LYS D 1 433 ? 16.88878 17.74145 -6.67948 1.000 24.80131 423 LYS D N 1
ATOM 14275 C CA . LYS D 1 433 ? 17.91230 16.87899 -6.10395 1.000 27.64090 423 LYS D CA 1
ATOM 14276 C C . LYS D 1 433 ? 19.29996 17.45059 -6.34390 1.000 26.08467 423 LYS D C 1
ATOM 14277 O O . LYS D 1 433 ? 20.13495 17.49064 -5.43185 1.000 28.38992 423 LYS D O 1
ATOM 14283 N N . ILE D 1 434 ? 19.55824 17.89688 -7.57507 1.000 27.95095 424 ILE D N 1
ATOM 14284 C CA . ILE D 1 434 ? 20.85617 18.48108 -7.90464 1.000 24.71561 424 ILE D CA 1
ATOM 14285 C C . ILE D 1 434 ? 21.16838 19.65226 -6.97487 1.000 27.91859 424 ILE D C 1
ATOM 14286 O O . ILE D 1 434 ? 22.22999 19.69567 -6.34236 1.000 25.17572 424 ILE D O 1
ATOM 14291 N N . TYR D 1 435 ? 20.24503 20.61784 -6.86835 1.000 25.04449 425 TYR D N 1
ATOM 14292 C CA . TYR D 1 435 ? 20.52038 21.79002 -6.03657 1.000 24.48232 425 TYR D CA 1
ATOM 14293 C C . TYR D 1 435 ? 20.34257 21.50397 -4.55690 1.000 28.14824 425 TYR D C 1
ATOM 14294 O O . TYR D 1 435 ? 20.62566 22.36812 -3.71957 1.000 29.88341 425 TYR D O 1
ATOM 14303 N N . GLU D 1 436 ? 19.95819 20.28906 -4.22582 1.000 28.94558 426 GLU D N 1
ATOM 14304 C CA . GLU D 1 436 ? 19.94031 19.85316 -2.84543 1.000 32.57366 426 GLU D CA 1
ATOM 14305 C C . GLU D 1 436 ? 21.26479 19.23078 -2.43565 1.000 24.39173 426 GLU D C 1
ATOM 14306 O O . GLU D 1 436 ? 21.67692 19.37640 -1.28303 1.000 28.27140 426 GLU D O 1
ATOM 14312 N N . ILE D 1 437 ? 21.95256 18.54883 -3.34689 1.000 25.56894 427 ILE D N 1
ATOM 14313 C CA . ILE D 1 437 ? 23.17316 17.82784 -2.98211 1.000 28.45813 427 ILE D CA 1
ATOM 14314 C C . ILE D 1 437 ? 24.44664 18.48338 -3.49691 1.000 28.83530 427 ILE D C 1
ATOM 14315 O O . ILE D 1 437 ? 25.52845 17.91124 -3.30538 1.000 29.45474 427 ILE D O 1
ATOM 14320 N N . ASN D 1 438 ? 24.38028 19.65007 -4.12800 1.000 29.78588 428 ASN D N 1
ATOM 14321 C CA . ASN D 1 438 ? 25.57025 20.14639 -4.81243 1.000 30.51319 428 ASN D CA 1
ATOM 14322 C C . ASN D 1 438 ? 26.46045 21.05118 -3.95220 1.000 28.74667 428 ASN D C 1
ATOM 14323 O O . ASN D 1 438 ? 27.42363 21.61244 -4.47075 1.000 27.42941 428 ASN D O 1
ATOM 14328 N N . LYS D 1 439 ? 26.16960 21.20287 -2.67785 1.000 27.40342 429 LYS D N 1
ATOM 14329 C CA . LYS D 1 439 ? 26.99882 22.08419 -1.86532 1.000 29.72193 429 LYS D CA 1
ATOM 14330 C C . LYS D 1 439 ? 28.22495 21.32408 -1.36500 1.000 32.14767 429 LYS D C 1
ATOM 14331 O O . LYS D 1 439 ? 28.08244 20.25105 -0.76474 1.000 29.54765 429 LYS D O 1
ATOM 14337 N N . PRO D 1 440 ? 29.43154 21.82513 -1.61169 1.000 29.12140 430 PRO D N 1
ATOM 14338 C CA . PRO D 1 440 ? 30.61752 21.15660 -1.07352 1.000 30.47271 430 PRO D CA 1
ATOM 14339 C C . PRO D 1 440 ? 30.52116 21.08036 0.43658 1.000 26.28644 430 PRO D C 1
ATOM 14340 O O . PRO D 1 440 ? 29.98429 21.97900 1.07710 1.000 28.31117 430 PRO D O 1
ATOM 14344 N N . VAL D 1 441 ? 31.01447 19.97892 0.99696 1.000 25.14273 431 VAL D N 1
ATOM 14345 C CA . VAL D 1 441 ? 31.14360 19.82259 2.44013 1.000 28.01734 431 VAL D CA 1
ATOM 14346 C C . VAL D 1 441 ? 32.62892 19.81702 2.77481 1.000 30.04893 431 VAL D C 1
ATOM 14347 O O . VAL D 1 441 ? 33.48422 19.66361 1.89584 1.000 27.55552 431 VAL D O 1
ATOM 14351 N N . VAL D 1 442 ? 32.93390 19.99823 4.06460 1.000 30.73500 432 VAL D N 1
ATOM 14352 C CA . VAL D 1 442 ? 34.31802 19.95957 4.52644 1.000 28.13753 432 VAL D CA 1
ATOM 14353 C C . VAL D 1 442 ? 34.88119 18.57399 4.24942 1.000 31.34874 432 VAL D C 1
ATOM 14354 O O . VAL D 1 442 ? 34.25848 17.56336 4.58759 1.000 31.20431 432 VAL D O 1
ATOM 14358 N N . ARG D 1 443 ? 36.01170 18.51808 3.55192 1.000 26.26164 433 ARG D N 1
ATOM 14359 C CA . ARG D 1 443 ? 36.70706 17.27207 3.26159 1.000 30.34470 433 ARG D CA 1
ATOM 14360 C C . ARG D 1 443 ? 38.03275 17.25070 4.01867 1.000 31.10284 433 ARG D C 1
ATOM 14361 O O . ARG D 1 443 ? 38.75773 18.24974 4.06219 1.000 32.71135 433 ARG D O 1
ATOM 14369 N N . LYS D 1 444 ? 38.35053 16.12219 4.62721 1.000 31.47653 434 LYS D N 1
ATOM 14370 C CA . LYS D 1 444 ? 39.59018 15.99664 5.38448 1.000 36.74309 434 LYS D CA 1
ATOM 14371 C C . LYS D 1 444 ? 40.66774 15.44428 4.45490 1.000 29.67940 434 LYS D C 1
ATOM 14372 O O . LYS D 1 444 ? 40.60016 14.28574 4.04037 1.000 33.70945 434 LYS D O 1
ATOM 14378 N N . ILE D 1 445 ? 41.65303 16.27293 4.10945 1.000 31.79581 435 ILE D N 1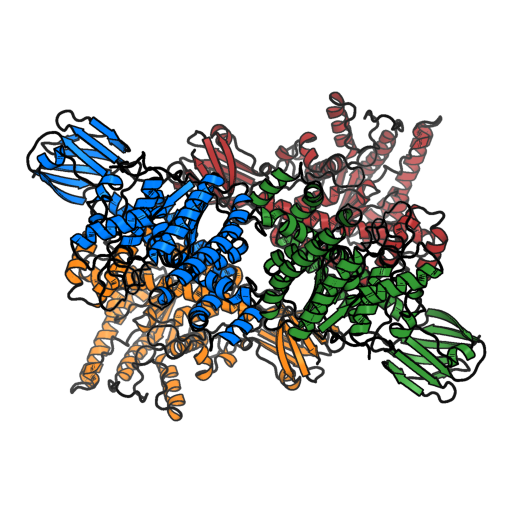
ATOM 14379 C CA . ILE D 1 445 ? 42.73252 15.88493 3.20907 1.000 26.53173 435 ILE D CA 1
ATOM 14380 C C . ILE D 1 445 ? 43.94539 15.47973 4.03696 1.000 32.15302 435 ILE D C 1
ATOM 14381 O O . ILE D 1 445 ? 44.35554 16.20216 4.95408 1.000 32.95914 435 ILE D O 1
ATOM 14386 N N . VAL D 1 446 ? 44.54325 14.34295 3.69259 1.000 35.25847 436 VAL D N 1
ATOM 14387 C CA . VAL D 1 446 ? 45.69182 13.79551 4.40007 1.000 38.10191 436 VAL D CA 1
ATOM 14388 C C . VAL D 1 446 ? 46.73689 13.36879 3.37901 1.000 39.87825 436 VAL D C 1
ATOM 14389 O O . VAL D 1 446 ? 46.42111 12.66941 2.41128 1.000 42.39807 436 VAL D O 1
ATOM 14393 N N . LEU D 1 447 ? 47.97893 13.74909 3.60724 1.000 37.80945 437 LEU D N 1
ATOM 14394 C CA . LEU D 1 447 ? 49.10878 13.22408 2.85164 1.000 39.80673 437 LEU D CA 1
ATOM 14395 C C . LEU D 1 447 ? 49.93976 12.39593 3.82162 1.000 44.76256 437 LEU D C 1
ATOM 14396 O O . LEU D 1 447 ? 50.52747 12.93386 4.77077 1.000 43.23235 437 LEU D O 1
ATOM 14401 N N . ARG D 1 448 ? 49.92615 11.08665 3.60198 1.000 39.50182 438 ARG D N 1
ATOM 14402 C CA . ARG D 1 448 ? 50.51692 10.09438 4.48617 1.000 47.21317 438 ARG D CA 1
ATOM 14403 C C . ARG D 1 448 ? 51.82213 9.61558 3.87009 1.000 47.72569 438 ARG D C 1
ATOM 14404 O O . ARG D 1 448 ? 51.83173 9.11758 2.74409 1.000 43.55756 438 ARG D O 1
ATOM 14412 N N . LYS D 1 449 ? 52.91224 9.72262 4.61386 1.000 52.46369 439 LYS D N 1
ATOM 14413 C CA . LYS D 1 449 ? 54.16614 9.39254 3.96755 1.000 54.07602 439 LYS D CA 1
ATOM 14414 C C . LYS D 1 449 ? 54.34291 7.88173 3.91567 1.000 54.32695 439 LYS D C 1
ATOM 14415 O O . LYS D 1 449 ? 53.87381 7.14214 4.77967 1.000 46.65838 439 LYS D O 1
ATOM 14421 N N . ILE D 1 450 ? 55.02219 7.42403 2.86314 1.000 58.67005 440 ILE D N 1
ATOM 14422 C CA . ILE D 1 450 ? 55.23874 6.00564 2.63747 1.000 60.78909 440 ILE D CA 1
ATOM 14423 C C . ILE D 1 450 ? 56.67997 5.70926 2.97476 1.000 60.08170 440 ILE D C 1
ATOM 14424 O O . ILE D 1 450 ? 57.54754 6.51008 2.61575 1.000 61.66593 440 ILE D O 1
#

Radius of gyration: 40.18 Å; Cα contacts (8 Å, |Δi|>4): 3628; chains: 4; bounding box: 124×87×132 Å